Protein 2HAK (pdb70)

Organism: Homo sapiens (NCBI:txid9606)

Radius of gyration: 57.85 Å; Cα contacts (8 Å, |Δi|>4): 4092; chains: 8; bounding box: 165×159×95 Å

Foldseek 3Di:
DADAQWDWDAWDFADDFWTKTWIARNLQGDIWIKIKGFPVVDDVVVVVQVVVVVVLLLPLDAPAAKHWQFWDDDPTIIITTIHDAPAAFVLVVLLVPNADALVLLLVQLLSVLQSQLQSVVRDPAFAEQDRRQWGHHPVRHTYGYQGRGDCPSPSVDDLLWALCVVVVDGDDPLLRRLQSSLQSSQCNHGSDGQADDDDPVRRNVGLQVLDGDHDPPQDPLSVVLSCQRSDRPSVSHDGSQRSQQRPSSCDVPVPVRGGHDDDDDDDLCPPVQVVSVVVVPDDPVRSVCCVVVVNSHPNSSSSVSNVDD/DADADDQWRWDDWDADDDQWTKTWIARNLQGDIWIKIKGFPVPHDDVGVVQVVVVVVQLLVQDAPQAWHWQFWDDDPGMTITIIHDAVQAFDLVVCVVPNADALVLLLQALLQVLQRVLVRVVRDDQADADDRSQWGAHPVRHTHGYQGSHDSPYRVVLQVSLQSSCCRHHSDGQFDDVTCVLVVFDGDDPPVHDVQSVVLSVQRNDPPPHDDSQRSQPGDSNPPPRSHHDDDDDDDLPPVVLQVSVVVVVDDNVVSVVCVVVSVRHPSRSSSVSNVPD/DADADDQKGWDDFPWFDDFWTWTFIARNLARDTWIKIKGFDVVDDVVVVVQVVVQVVLLLPDDAPAAKHWQFWDDDPGMIITIIHDAPAFFLLVVLLVPNADALVVLLQQLLRVLQRVVQSVVRDDQFQAAARRQWTAHPVRHTYGYQRRRDCPRDTDHLLFALVVLVPDGDDDQLRNLQSSLQSSCCRHGSDGQADDPDPVRRNVRLQVLDGDDDVVDDPQNVVLSVLRSDNDSVSRDGSQRSQQRPSSQVVPVPVRRGHDDRPPDDQCPVVLLVVVVVVVDDNVVSSVCVVVVVRHPRSSSSVSNPDD/DDDDVQWAWDAFPFDDDFWTKTWIARNVARDIWIKIKGFQVVDDVVRVVLVVVLVVLLLPDDDPAAKHWQFWDDDPTMIITIIHDAVAAFPLVVLVVPNAADLVLLLQALLSVLQSQLQSVVRDDQFDEDDRRQWGHHPVRHTYGYQGNRDPPRDGDDLLFALVVLVVDGDDDQLGNLLSSLQSSCCNHRSHGQADDPDPVRSNVRNVVLDGDDPPVQDPQSVVLSVQRSDNDSVSHDGSQVSQQGPSNCPPPPVCGRGHDDHPDDDQPDPVLLVVVVVVPDDNVVLNCCVVVVVSHPSRSSSVSNVPD/DDDDVQWDFDAWDWADDFWTWTWIARNLAGDIWIKIKGWPVPDDVVRVVLVVVLVVLLLPQDDPQAKHWQFWDDDVGIIITIIHDAPQAFPLVVCVPPNADALVLLLQQLLSVLLSQVSSVVRDPQQAEAFRRQWTAHPVRHTHGYQRRGDCPSPIDDCPCVVQPTVLLFALVVVVPDGDDDQLRHLLSSLQSSCCNHGSDGFADDPDVVRSSVRLVVQDGDDPPPDDVQSVVLSCLRSDNDSVSHQGSQRSQQRPSSCVVVVVPGRHRDDDDDDDQCDPVLLVVVVVVPDDSVVSVVCPVVVVSHPNSSSSVSNVDD/DDDDDQKDWDDWDFDAPQWTWTFIARNVAGDIWIKIKGFDPDDDVVVVVLVVVLVVLLLVQDAPQAKHWQFWDDDPGMTITIIHDAVQFWLLVVCLVPNADALVLLLQQLLSVLQSVLVSVVRDFQFAEDFRNQWGHHPVRHTYGYQGSRDSNSDTDDCQCPVAPHHLLFALVVLVVDGDDDQLRNLSSSLQSSVCNHHVDGQFDDPHSVRRSVRRLVQDGDDPPPDDPLNVVLSVQRSDRPSVSHDGSQRSQQRDSSQVVPVPVGRHHDDHDDDDLDDCVLLVVVVVVPQDNVNLVVCVVVVVSHPRSSSSVSNVDD/DDDVQWDWDDWDFDAPFKTWTWTQRNLQRDTWIKIKGQQVVDDPVSVVQVVVQVVVLLPDDDPAAKRFLFWDDDPRIIITIIHDAPQFWLLVNLLPPHADDLVLLLQQLLSVLLRVVVDLVVDDQADEQDRRQWGAHPVRGTHGYCRRGDDRRDSVDLQAAVPSQSCLLNSLQSSQCNHGSDGQFDDDDCCRRVVRNQVLDGDDDVVQDVLSVVSNVLRSDNDDNDDSQVSQVGDSSQPPCPPPGRHHDDDDDDDQPPVVLVVSVVVVPDDPVVSSVCVVVVVSDPSSSSSVSNVPD/DDDDDQWDWDAWDFDADFWTKTWIARNLQRDIWIKIKGFCVPDDPVRVVLVVVQVVLLLPDDDVQAWHWQFWDDDDGMTITTIHDAPAFWPLVVLLPPNADDLVLLLQALLSVLLNLVLSVVRDQQQDDADRRQWTHHPVRGTYGYQRNRDSHSPSNQLRVLQVSLQVSVCRHGSDGPPCPDDDVCPVQNVVLSVQRNPPDSVSHDRSQVSQQGDSSCPPVVPDGGDHDDDDDDDLCPPVLVVSVVVVPDDVVVSVVCVVVSPSHPNSSSSVSNVDD

GO terms:
  GO:0010628 positive regulation of gene expression (P, IDA)
  GO:0010629 negative regulation of gene expression (P, IDA)
  GO:0010719 negative regulation of epithelial to mesenchymal transition (P, IDA)
  GO:0070300 phosphatidic acid binding (F, IDA)
  GO:0005546 phosphatidylinositol-4,5-bisphosphate binding (F, IDA)
  GO:0005737 cytoplasm (C, IDA)
  GO:0005886 plasma membrane (C, IDA)
  GO:0030425 dendrite (C, IDA)
  GO:0001786 phosphatidylserine binding (F, IDA)
  GO:0006468 protein phosphorylation (P, IMP)
  GO:0050321 tau-protein kinase activity (F, IMP)
  GO:0005515 protein binding (F, IPI)
  GO:0015630 microtubule cytoskeleton (C, TAS)
  GO:0000287 magnesium ion binding (F, IDA)
  GO:0004674 protein serine/threonine kinase activity (F, IDA)
  GO:0005524 ATP binding (F, IDA)
  GO:0035556 intracellular signal transduction (P, IDA)
  GO:0006468 protein phosphorylation (P, IDA)
  GO:0106310 protein serine kinase activity (F, EXP)

B-factor: mean 48.6, std 16.22, range [9.64, 102.77]

Secondary structure (DSSP, 8-state):
-EETTEEEEEEEEE-SSEEEEEEEETTT--EEEEEEEE-TT--HHHHHHHHHHHHHHHH---TTB--EEEEEE-SSEEEEEE---TT-BHHHHHHHH----HHHHHHHHHHHHHHHHHHHHHS---S---GGGEEE-TTS-EEE-STT--STT-----SSS-GGGGGTPPP-SHHHHHHHHHHHHHHHHHSS-SS--SSHHHHHHHHHH------TTS-HHHHHHHHHHS-SSGGGSPPHHHHHT-HHHHTT-SSS------PPPP----HHHHHHHHHHT--HHHHHHHHHTT--SHHHHHHHHTT--/---EETTEEEEEE----SS---EEEEETTT--EEEEEEEE-TT--TTHHHHHHHHHHHHHH---TTBPPEEEEEE-SSEEEEEE---TT-BSHHHHHHH-PPPHHHHHHHHHHHHHHHHHHHTSS---S---GGGEEE-TTS-EEE--TT--STT--THHHHHHHHHHHHHSS-SS----HHHHH---PPPTTS-HHHHHHHHHHH-S-----HHHHTT-STTT----------------HHHHHHHHHTT--HHHHHHHHHTT--SHHHHHHHHTT--/---EETTEEEEEEEEE-SSEEEEEEEETTT--EEEEEEEE-TT--HHHHHHHHHHHHHHTT---TTBPPEEEEEE-SSEEEEEE---TT-BHHHHHHHH-PPPHHHHHHHHHHHHHHHHHHHHHS---S---GGGEEE-TTS-EEE--TT--GGG----TTS-HHHHTTPPP-SHHHHHHHHHHHHHHHHHSS-SS--SSHHHHHHHHHH------TTS-HHHHHHHHHHS-SSGGGSPPHHHHTT-HHHHTT-TTS------PPPP----HHHHHHHHHTT--HHHHHHHHHTT--SHHHHHHHHHT--/--EETTEEEEEEEEE-SS-EEEEEEETTT--EEEEEEEESTT--HHHHHHHHHHHHHHTT---TTBPPEEEEEE-SSEEEEEE---TT-BHHHHHHHH-PPPHHHHHHHHHHHHHHHHHHHHHS---S---TTSEEE-TTS-EEE-STT--GGG----TT--HHHHTTPPP-SHHHHHHHHHHHHHHHHHSS-SS--SSHHHHHHHHHHT--PPPTTS-HHHHHHHTTTS-SSGGGSPPHHHHTT-HHHHTT-TTS------PPPP----HHHHHHHHHHT--HHHHHHHHHTT--SHHHHHHHHTT--/--EETTEEEEEEEEEETTEEEEEEEETTT--EEEEEEEE-TT--HHHHHHHHHHHHHHHH---TTBPPEEEEEEETTEEEEEE---TT-BHHHHHHHH----HHHHHHHHHHHHHHHHHHHHHS---S---GGGEEE-TTS-EEE--TT--GGG--S--TTHHHHSGGGS-HHHHTT----SHHHHHHHHHHHHHHHHHSS-SS--SSHHHHHHHHHH------TTS-HHHHHHHHTTS-SSGGGSPPHHHHTT-HHHHTT-TTS------PPPP----HHHHHHHHHHT--HHHHHHHHHTT--SHHHHHHHHTT--/--EETTEEEEEEEEE-SS-EEEEEEETTT--EEEEEEEE-TT--HHHHHHHHHHHHHHTT---TTB--EEEEEE-SSEEEEEE---TTEEHHHHHHHH-PPPHHHHHHHHHHHHHHHHHHHHHS---S---GGGEEE-TTS-EEE--TT--GGG----GGGGSSSS-TT--HHHHTTPPP-SHHHHHHHHHHHHHHHHHSS-SS--SSHHHHHHHHHH---PPPTTS-HHHHHHHTTTS-SSGGGSPPHHHHHT-HHHHTT-TTS------PPPP----HHHHHHHHHHT--HHHHHHHHHTT--SHHHHHHHHHT--/-EETTEEEEEEEEE-SSEEEEEEEETTT--EEEEEEE--TT--TTHHHHHHHHHHHHHH---TTB--EEEEEE-SS-EEEEEE--TTEEHHHHHHHH----HHHHHHHHHHHHHHHHHHHHTS---S---GGGEEE-TTS-EEE--TT--GGG----TT-----SSHHHHHHHHHHHHHHSS-SS-SSSTTHHHHHHHHT-----TTS-HHHHHHTTTTS-S-----HHHHHH-SGGGTT-SSS-----------TT-HHHHHHHHHTT--HHHHHHHHHTT--SHHHHHHHHTT--/--EETTEEEEEEEEE-SS-EEEEEEETTT--EEEEEEEE-TT--HHHHHHHHHHHHHHHH---TTBPPEEEEEE-SSEEEEEE---TT-BHHHHHHHH----HHHHHHHHHHHHHHHHHHHHHS---S---GGGEEE-TTS-EEE--TT--STT---HHHHHHHHHHHHHHHHSSS-S-----SS--HHHHHHHHHHT-SSGGGSPPHHHHHH-STTSTT--SS------PPPP-TT-HHHHHHHHHTT--HHHHHHHHHTT--SHHHHHHHHHT--

Structure (mmCIF, N/CA/C/O backbone):
data_2HAK
#
_entry.id   2HAK
#
_cell.length_a   110.682
_cell.length_b   116.470
_cell.length_c   285.748
_cell.angle_alpha   90.000
_cell.angle_beta   90.000
_cell.angle_gamma   90.000
#
_symmetry.space_group_name_H-M   'P 21 21 21'
#
loop_
_entity.id
_entity.type
_entity.pdbx_description
1 polymer 'Serine/threonine-protein kinase MARK1'
2 water water
#
loop_
_atom_site.group_PDB
_atom_site.id
_atom_site.type_symbol
_atom_site.label_atom_id
_atom_site.label_alt_id
_atom_site.label_comp_id
_atom_site.label_asym_id
_atom_site.label_entity_id
_atom_site.label_seq_id
_atom_site.pdbx_PDB_ins_code
_atom_site.Cartn_x
_atom_site.Cartn_y
_atom_site.Cartn_z
_atom_site.occupancy
_atom_site.B_iso_or_equiv
_atom_site.auth_seq_id
_atom_site.auth_comp_id
_atom_site.auth_asym_id
_atom_site.auth_atom_id
_atom_site.pdbx_PDB_model_num
ATOM 1 N N . PRO A 1 12 ? 19.963 68.826 -4.437 1.00 51.29 48 PRO A N 1
ATOM 2 C CA . PRO A 1 12 ? 19.432 69.038 -3.069 1.00 51.53 48 PRO A CA 1
ATOM 3 C C . PRO A 1 12 ? 19.432 70.552 -2.687 1.00 50.31 48 PRO A C 1
ATOM 4 O O . PRO A 1 12 ? 20.482 71.179 -2.668 1.00 49.15 48 PRO A O 1
ATOM 8 N N . HIS A 1 13 ? 18.254 71.116 -2.446 1.00 50.02 49 HIS A N 1
ATOM 9 C CA . HIS A 1 13 ? 18.118 72.582 -2.370 1.00 50.58 49 HIS A CA 1
ATOM 10 C C . HIS A 1 13 ? 17.556 72.900 -1.025 1.00 48.86 49 HIS A C 1
ATOM 11 O O . HIS A 1 13 ? 16.933 72.034 -0.476 1.00 49.67 49 HIS A O 1
ATOM 18 N N . ILE A 1 14 ? 17.803 74.099 -0.492 1.00 46.85 50 ILE A N 1
ATOM 19 C CA . ILE A 1 14 ? 16.990 74.698 0.556 1.00 43.98 50 ILE A CA 1
ATOM 20 C C . ILE A 1 14 ? 16.699 76.124 0.146 1.00 43.29 50 ILE A C 1
ATOM 21 O O . ILE A 1 14 ? 17.613 76.921 -0.079 1.00 43.84 50 ILE A O 1
ATOM 26 N N . GLY A 1 15 ? 15.437 76.473 -0.017 1.00 41.75 51 GLY A N 1
ATOM 27 C CA . GLY A 1 15 ? 15.130 77.865 -0.298 1.00 40.23 51 GLY A CA 1
ATOM 28 C C . GLY A 1 15 ? 15.776 78.106 -1.638 1.00 41.02 51 GLY A C 1
ATOM 29 O O . GLY A 1 15 ? 15.689 77.236 -2.489 1.00 41.24 51 GLY A O 1
ATOM 30 N N . ASN A 1 16 ? 16.439 79.250 -1.855 1.00 40.19 52 ASN A N 1
ATOM 31 C CA . ASN A 1 16 ? 17.029 79.546 -3.166 1.00 38.15 52 ASN A CA 1
ATOM 32 C C . ASN A 1 16 ? 18.457 79.038 -3.336 1.00 38.12 52 ASN A C 1
ATOM 33 O O . ASN A 1 16 ? 19.214 79.592 -4.141 1.00 38.57 52 ASN A O 1
ATOM 38 N N . TYR A 1 17 ? 18.822 77.967 -2.623 1.00 36.52 53 TYR A N 1
ATOM 39 C CA . TYR A 1 17 ? 20.235 77.573 -2.533 1.00 35.79 53 TYR A CA 1
ATOM 40 C C . TYR A 1 17 ? 20.445 76.144 -2.978 1.00 36.56 53 TYR A C 1
ATOM 41 O O . TYR A 1 17 ? 19.775 75.211 -2.491 1.00 36.11 53 TYR A O 1
ATOM 50 N N . ARG A 1 18 ? 21.360 75.950 -3.914 1.00 37.41 54 ARG A N 1
ATOM 51 C CA . ARG A 1 18 ? 21.740 74.601 -4.266 1.00 39.34 54 ARG A CA 1
ATOM 52 C C . ARG A 1 18 ? 22.902 74.214 -3.392 1.00 38.18 54 ARG A C 1
ATOM 53 O O . ARG A 1 18 ? 23.902 74.923 -3.306 1.00 39.26 54 ARG A O 1
ATOM 61 N N . LEU A 1 19 ? 22.800 73.093 -2.730 1.00 38.70 55 LEU A N 1
ATOM 62 C CA . LEU A 1 19 ? 23.796 72.770 -1.744 1.00 40.81 55 LEU A CA 1
ATOM 63 C C . LEU A 1 19 ? 24.853 72.046 -2.417 1.00 42.46 55 LEU A C 1
ATOM 64 O O . LEU A 1 19 ? 24.524 71.223 -3.220 1.00 45.64 55 LEU A O 1
ATOM 69 N N . GLN A 1 20 ? 26.119 72.332 -2.168 1.00 44.07 56 GLN A N 1
ATOM 70 C CA . GLN A 1 20 ? 27.205 71.576 -2.814 1.00 43.67 56 GLN A CA 1
ATOM 71 C C . GLN A 1 20 ? 27.967 70.868 -1.679 1.00 45.06 56 GLN A C 1
ATOM 72 O O . GLN A 1 20 ? 27.345 70.468 -0.690 1.00 46.14 56 GLN A O 1
ATOM 78 N N . LYS A 1 21 ? 29.284 70.729 -1.748 1.00 45.62 57 LYS A N 1
ATOM 79 C CA . LYS A 1 21 ? 29.978 69.941 -0.745 1.00 47.71 57 LYS A CA 1
ATOM 80 C C . LYS A 1 21 ? 29.718 70.324 0.751 1.00 47.00 57 LYS A C 1
ATOM 81 O O . LYS A 1 21 ? 29.348 71.456 1.076 1.00 46.46 57 LYS A O 1
ATOM 87 N N . THR A 1 22 ? 29.919 69.370 1.656 1.00 46.71 58 THR A N 1
ATOM 88 C CA . THR A 1 22 ? 29.974 69.707 3.075 1.00 46.95 58 THR A CA 1
ATOM 89 C C . THR A 1 22 ? 31.369 70.209 3.364 1.00 47.31 58 THR A C 1
ATOM 90 O O . THR A 1 22 ? 32.308 69.628 2.878 1.00 48.26 58 THR A O 1
ATOM 94 N N . ILE A 1 23 ? 31.532 71.296 4.115 1.00 47.20 59 ILE A N 1
ATOM 95 C CA . ILE A 1 23 ? 32.881 71.717 4.428 1.00 46.70 59 ILE A CA 1
ATOM 96 C C . ILE A 1 23 ? 33.257 71.611 5.896 1.00 47.56 59 ILE A C 1
ATOM 97 O O . ILE A 1 23 ? 34.337 72.020 6.250 1.00 48.71 59 ILE A O 1
ATOM 102 N N . GLY A 1 24 ? 32.372 71.038 6.729 1.00 47.54 60 GLY A N 1
ATOM 103 C CA . GLY A 1 24 ? 32.502 70.941 8.193 1.00 46.31 60 GLY A CA 1
ATOM 104 C C . GLY A 1 24 ? 31.218 70.378 8.786 1.00 47.24 60 GLY A C 1
ATOM 105 O O . GLY A 1 24 ? 30.111 70.784 8.402 1.00 48.24 60 GLY A O 1
ATOM 106 N N . LYS A 1 25 ? 31.372 69.372 9.644 1.00 47.64 61 LYS A N 1
ATOM 107 C CA . LYS A 1 25 ? 30.379 68.889 10.560 1.00 47.58 61 LYS A CA 1
ATOM 108 C C . LYS A 1 25 ? 30.902 69.249 11.931 1.00 47.73 61 LYS A C 1
ATOM 109 O O . LYS A 1 25 ? 32.106 69.273 12.171 1.00 47.33 61 LYS A O 1
ATOM 115 N N . GLY A 1 26 ? 29.980 69.515 12.841 1.00 48.14 62 GLY A N 1
ATOM 116 C CA . GLY A 1 26 ? 30.282 69.653 14.249 1.00 47.40 62 GLY A CA 1
ATOM 117 C C . GLY A 1 26 ? 29.135 68.959 14.988 1.00 48.22 62 GLY A C 1
ATOM 118 O O . GLY A 1 26 ? 28.246 68.328 14.412 1.00 46.73 62 GLY A O 1
ATOM 119 N N . ASN A 1 27 ? 29.113 69.091 16.286 1.00 48.76 63 ASN A N 1
ATOM 120 C CA . ASN A 1 27 ? 28.121 68.387 16.971 1.00 49.54 63 ASN A CA 1
ATOM 121 C C . ASN A 1 27 ? 26.729 68.718 16.527 1.00 50.36 63 ASN A C 1
ATOM 122 O O . ASN A 1 27 ? 25.926 67.787 16.259 1.00 51.11 63 ASN A O 1
ATOM 127 N N . PHE A 1 28 ? 26.404 70.006 16.466 1.00 50.26 64 PHE A N 1
ATOM 128 C CA . PHE A 1 28 ? 25.001 70.333 16.242 1.00 50.91 64 PHE A CA 1
ATOM 129 C C . PHE A 1 28 ? 24.772 71.135 15.001 1.00 49.75 64 PHE A C 1
ATOM 130 O O . PHE A 1 28 ? 23.637 71.525 14.683 1.00 51.55 64 PHE A O 1
ATOM 138 N N . ALA A 1 29 ? 25.843 71.348 14.279 1.00 48.46 65 ALA A N 1
ATOM 139 C CA . ALA A 1 29 ? 25.845 72.223 13.123 1.00 46.60 65 ALA A CA 1
ATOM 140 C C . ALA A 1 29 ? 26.576 71.569 11.954 1.00 45.29 65 ALA A C 1
ATOM 141 O O . ALA A 1 29 ? 27.549 70.798 12.137 1.00 45.78 65 ALA A O 1
ATOM 143 N N . LYS A 1 30 ? 26.135 71.895 10.755 1.00 42.82 66 LYS A N 1
ATOM 144 C CA . LYS A 1 30 ? 26.781 71.410 9.578 1.00 40.87 66 LYS A CA 1
ATOM 145 C C . LYS A 1 30 ? 26.866 72.564 8.597 1.00 41.21 66 LYS A C 1
ATOM 146 O O . LYS A 1 30 ? 25.858 73.242 8.296 1.00 40.96 66 LYS A O 1
ATOM 152 N N . VAL A 1 31 ? 28.063 72.785 8.074 1.00 40.56 67 VAL A N 1
ATOM 153 C CA . VAL A 1 31 ? 28.240 73.889 7.159 1.00 39.77 67 VAL A CA 1
ATOM 154 C C . VAL A 1 31 ? 28.375 73.324 5.808 1.00 38.60 67 VAL A C 1
ATOM 155 O O . VAL A 1 31 ? 29.267 72.511 5.549 1.00 39.42 67 VAL A O 1
ATOM 159 N N . LYS A 1 32 ? 27.476 73.724 4.940 1.00 37.49 68 LYS A N 1
ATOM 160 C CA . LYS A 1 32 ? 27.546 73.244 3.546 1.00 38.09 68 LYS A CA 1
ATOM 161 C C . LYS A 1 32 ? 27.962 74.403 2.667 1.00 36.83 68 LYS A C 1
ATOM 162 O O . LYS A 1 32 ? 27.523 75.531 2.886 1.00 38.46 68 LYS A O 1
ATOM 168 N N . LEU A 1 33 ? 28.822 74.181 1.715 1.00 34.15 69 LEU A N 1
ATOM 169 C CA . LEU A 1 33 ? 29.017 75.241 0.736 1.00 34.19 69 LEU A CA 1
ATOM 170 C C . LEU A 1 33 ? 27.800 75.285 -0.227 1.00 33.97 69 LEU A C 1
ATOM 171 O O . LEU A 1 33 ? 27.138 74.252 -0.461 1.00 34.44 69 LEU A O 1
ATOM 176 N N . ALA A 1 34 ? 27.434 76.438 -0.787 1.00 33.11 70 ALA A N 1
ATOM 177 C CA . ALA A 1 34 ? 26.212 76.421 -1.652 1.00 31.86 70 ALA A CA 1
ATOM 178 C C . ALA A 1 34 ? 26.181 77.504 -2.654 1.00 31.75 70 ALA A C 1
ATOM 179 O O . ALA A 1 34 ? 26.893 78.540 -2.535 1.00 32.76 70 ALA A O 1
ATOM 181 N N . ARG A 1 35 ? 25.309 77.348 -3.634 1.00 31.18 71 ARG A N 1
ATOM 182 C CA . ARG A 1 35 ? 25.201 78.416 -4.596 1.00 30.98 71 ARG A CA 1
ATOM 183 C C . ARG A 1 35 ? 23.822 78.994 -4.670 1.00 29.83 71 ARG A C 1
ATOM 184 O O . ARG A 1 35 ? 22.825 78.260 -4.765 1.00 30.61 71 ARG A O 1
ATOM 192 N N . HIS A 1 36 ? 23.735 80.318 -4.678 1.00 28.98 72 HIS A N 1
ATOM 193 C CA . HIS A 1 36 ? 22.411 80.999 -4.712 1.00 28.80 72 HIS A CA 1
ATOM 194 C C . HIS A 1 36 ? 21.867 81.008 -6.124 1.00 28.97 72 HIS A C 1
ATOM 195 O O . HIS A 1 36 ? 22.528 81.532 -6.990 1.00 29.87 72 HIS A O 1
ATOM 202 N N . VAL A 1 37 ? 20.732 80.362 -6.378 1.00 29.04 73 VAL A N 1
ATOM 203 C CA . VAL A 1 37 ? 20.310 80.094 -7.754 1.00 29.21 73 VAL A CA 1
ATOM 204 C C . VAL A 1 37 ? 19.771 81.327 -8.403 1.00 30.12 73 VAL A C 1
ATOM 205 O O . VAL A 1 37 ? 19.893 81.447 -9.603 1.00 32.71 73 VAL A O 1
ATOM 209 N N . LEU A 1 38 ? 19.310 82.319 -7.658 1.00 29.79 74 LEU A N 1
ATOM 210 C CA . LEU A 1 38 ? 18.919 83.555 -8.320 1.00 29.34 74 LEU A CA 1
ATOM 211 C C . LEU A 1 38 ? 20.077 84.395 -8.904 1.00 29.87 74 LEU A C 1
ATOM 212 O O . LEU A 1 38 ? 19.871 85.097 -9.912 1.00 31.37 74 LEU A O 1
ATOM 217 N N . THR A 1 39 ? 21.250 84.408 -8.246 1.00 27.57 75 THR A N 1
ATOM 218 C CA . THR A 1 39 ? 22.272 85.425 -8.529 1.00 25.89 75 THR A CA 1
ATOM 219 C C . THR A 1 39 ? 23.580 84.670 -8.734 1.00 25.60 75 THR A C 1
ATOM 220 O O . THR A 1 39 ? 24.601 85.191 -9.157 1.00 23.80 75 THR A O 1
ATOM 224 N N . GLY A 1 40 ? 23.587 83.427 -8.338 1.00 24.68 76 GLY A N 1
ATOM 225 C CA . GLY A 1 40 ? 24.751 82.666 -8.700 1.00 25.41 76 GLY A CA 1
ATOM 226 C C . GLY A 1 40 ? 25.880 82.888 -7.732 1.00 25.75 76 GLY A C 1
ATOM 227 O O . GLY A 1 40 ? 26.964 82.362 -7.965 1.00 24.71 76 GLY A O 1
ATOM 228 N N . ARG A 1 41 ? 25.659 83.658 -6.656 1.00 25.84 77 ARG A N 1
ATOM 229 C CA . ARG A 1 41 ? 26.732 83.798 -5.646 1.00 26.56 77 ARG A CA 1
ATOM 230 C C . ARG A 1 41 ? 26.999 82.506 -4.889 1.00 26.57 77 ARG A C 1
ATOM 231 O O . ARG A 1 41 ? 26.090 81.715 -4.686 1.00 25.13 77 ARG A O 1
ATOM 239 N N . GLU A 1 42 ? 28.270 82.266 -4.588 1.00 28.04 78 GLU A N 1
ATOM 240 C CA . GLU A 1 42 ? 28.663 81.217 -3.638 1.00 30.92 78 GLU A CA 1
ATOM 241 C C . GLU A 1 42 ? 28.499 81.678 -2.225 1.00 29.68 78 GLU A C 1
ATOM 242 O O . GLU A 1 42 ? 28.938 82.764 -1.880 1.00 29.44 78 GLU A O 1
ATOM 248 N N . VAL A 1 43 ? 27.906 80.841 -1.410 1.00 29.21 79 VAL A N 1
ATOM 249 C CA . VAL A 1 43 ? 27.717 81.196 -0.008 1.00 29.71 79 VAL A CA 1
ATOM 250 C C . VAL A 1 43 ? 28.009 79.993 0.859 1.00 30.61 79 VAL A C 1
ATOM 251 O O . VAL A 1 43 ? 28.198 78.903 0.330 1.00 32.08 79 VAL A O 1
ATOM 255 N N . ALA A 1 44 ? 28.003 80.152 2.179 1.00 31.26 80 ALA A N 1
ATOM 256 C CA . ALA A 1 44 ? 28.198 79.029 3.128 1.00 31.36 80 ALA A CA 1
ATOM 257 C C . ALA A 1 44 ? 26.874 78.884 3.859 1.00 32.89 80 ALA A C 1
ATOM 258 O O . ALA A 1 44 ? 26.302 79.881 4.207 1.00 35.07 80 ALA A O 1
ATOM 260 N N . VAL A 1 45 ? 26.311 77.694 3.999 1.00 33.69 81 VAL A N 1
ATOM 261 C CA . VAL A 1 45 ? 25.009 77.518 4.711 1.00 33.57 81 VAL A CA 1
ATOM 262 C C . VAL A 1 45 ? 25.296 76.605 5.925 1.00 34.85 81 VAL A C 1
ATOM 263 O O . VAL A 1 45 ? 25.764 75.487 5.725 1.00 32.91 81 VAL A O 1
ATOM 267 N N . LYS A 1 46 ? 25.072 77.150 7.148 1.00 37.02 82 LYS A N 1
ATOM 268 C CA . LYS A 1 46 ? 25.163 76.499 8.435 1.00 37.84 82 LYS A CA 1
ATOM 269 C C . LYS A 1 46 ? 23.780 75.947 8.683 1.00 39.69 82 LYS A C 1
ATOM 270 O O . LYS A 1 46 ? 22.822 76.707 8.832 1.00 40.40 82 LYS A O 1
ATOM 276 N N . ILE A 1 47 ? 23.679 74.615 8.628 1.00 41.10 83 ILE A N 1
ATOM 277 C CA . ILE A 1 47 ? 22.466 73.879 8.912 1.00 41.22 83 ILE A CA 1
ATOM 278 C C . ILE A 1 47 ? 22.547 73.461 10.385 1.00 42.24 83 ILE A C 1
ATOM 279 O O . ILE A 1 47 ? 23.590 73.002 10.869 1.00 41.80 83 ILE A O 1
ATOM 284 N N . ILE A 1 48 ? 21.478 73.713 11.131 1.00 43.61 84 ILE A N 1
ATOM 285 C CA . ILE A 1 48 ? 21.464 73.454 12.587 1.00 44.00 84 ILE A CA 1
ATOM 286 C C . ILE A 1 48 ? 20.157 72.760 12.903 1.00 46.12 84 ILE A C 1
ATOM 287 O O . ILE A 1 48 ? 19.076 73.297 12.619 1.00 45.72 84 ILE A O 1
ATOM 292 N N . ASP A 1 49 ? 20.276 71.551 13.477 1.00 48.91 85 ASP A N 1
ATOM 293 C CA . ASP A 1 49 ? 19.141 70.836 14.042 1.00 50.55 85 ASP A CA 1
ATOM 294 C C . ASP A 1 49 ? 18.662 71.574 15.291 1.00 50.57 85 ASP A C 1
ATOM 295 O O . ASP A 1 49 ? 19.460 71.846 16.235 1.00 50.00 85 ASP A O 1
ATOM 300 N N . LYS A 1 50 ? 17.390 71.941 15.319 1.00 49.44 86 LYS A N 1
ATOM 301 C CA . LYS A 1 50 ? 16.987 72.568 16.552 1.00 49.47 86 LYS A CA 1
ATOM 302 C C . LYS A 1 50 ? 16.111 71.629 17.383 1.00 49.07 86 LYS A C 1
ATOM 303 O O . LYS A 1 50 ? 15.911 71.883 18.548 1.00 48.32 86 LYS A O 1
ATOM 309 N N . THR A 1 51 ? 15.726 70.475 16.798 1.00 50.04 87 THR A N 1
ATOM 310 C CA . THR A 1 51 ? 14.911 69.438 17.489 1.00 49.55 87 THR A CA 1
ATOM 311 C C . THR A 1 51 ? 15.592 68.960 18.761 1.00 50.24 87 THR A C 1
ATOM 312 O O . THR A 1 51 ? 14.943 68.528 19.655 1.00 49.57 87 THR A O 1
ATOM 316 N N . GLN A 1 52 ? 16.909 69.028 18.857 1.00 51.65 88 GLN A N 1
ATOM 317 C CA . GLN A 1 52 ? 17.547 68.326 19.981 1.00 52.90 88 GLN A CA 1
ATOM 318 C C . GLN A 1 52 ? 18.115 69.265 21.063 1.00 52.42 88 GLN A C 1
ATOM 319 O O . GLN A 1 52 ? 18.993 68.878 21.877 1.00 51.94 88 GLN A O 1
ATOM 325 N N . LEU A 1 53 ? 17.588 70.496 21.090 1.00 51.14 89 LEU A N 1
ATOM 326 C CA . LEU A 1 53 ? 18.262 71.547 21.828 1.00 49.26 89 LEU A CA 1
ATOM 327 C C . LEU A 1 53 ? 17.544 71.891 23.100 1.00 49.16 89 LEU A C 1
ATOM 328 O O . LEU A 1 53 ? 16.379 72.202 23.108 1.00 49.24 89 LEU A O 1
ATOM 333 N N . ASN A 1 54 ? 18.257 71.821 24.200 1.00 50.84 90 ASN A N 1
ATOM 334 C CA . ASN A 1 54 ? 17.674 72.193 25.464 1.00 52.39 90 ASN A CA 1
ATOM 335 C C . ASN A 1 54 ? 17.427 73.694 25.449 1.00 53.48 90 ASN A C 1
ATOM 336 O O . ASN A 1 54 ? 18.015 74.369 24.603 1.00 54.37 90 ASN A O 1
ATOM 341 N N . PRO A 1 55 ? 16.553 74.235 26.353 1.00 53.83 91 PRO A N 1
ATOM 342 C CA . PRO A 1 55 ? 16.224 75.634 26.186 1.00 53.49 91 PRO A CA 1
ATOM 343 C C . PRO A 1 55 ? 17.390 76.525 26.212 1.00 53.36 91 PRO A C 1
ATOM 344 O O . PRO A 1 55 ? 17.308 77.613 25.590 1.00 54.52 91 PRO A O 1
ATOM 348 N N . THR A 1 56 ? 18.468 76.117 26.881 1.00 52.82 92 THR A N 1
ATOM 349 C CA . THR A 1 56 ? 19.582 77.067 26.995 1.00 53.92 92 THR A CA 1
ATOM 350 C C . THR A 1 56 ? 20.446 77.117 25.702 1.00 53.53 92 THR A C 1
ATOM 351 O O . THR A 1 56 ? 21.073 78.148 25.405 1.00 53.78 92 THR A O 1
ATOM 355 N N . SER A 1 57 ? 20.450 76.022 24.945 1.00 52.16 93 SER A N 1
ATOM 356 C CA . SER A 1 57 ? 21.174 75.961 23.725 1.00 50.78 93 SER A CA 1
ATOM 357 C C . SER A 1 57 ? 20.371 76.780 22.734 1.00 51.99 93 SER A C 1
ATOM 358 O O . SER A 1 57 ? 20.920 77.583 21.955 1.00 51.78 93 SER A O 1
ATOM 361 N N . LEU A 1 58 ? 19.059 76.628 22.790 1.00 52.46 94 LEU A N 1
ATOM 362 C CA . LEU A 1 58 ? 18.213 77.433 21.933 1.00 52.66 94 LEU A CA 1
ATOM 363 C C . LEU A 1 58 ? 18.379 78.915 22.252 1.00 54.04 94 LEU A C 1
ATOM 364 O O . LEU A 1 58 ? 18.520 79.692 21.317 1.00 55.19 94 LEU A O 1
ATOM 369 N N . GLN A 1 59 ? 18.399 79.330 23.537 1.00 54.88 95 GLN A N 1
ATOM 370 C CA . GLN A 1 59 ? 18.504 80.772 23.848 1.00 54.60 95 GLN A CA 1
ATOM 371 C C . GLN A 1 59 ? 19.765 81.217 23.182 1.00 53.52 95 GLN A C 1
ATOM 372 O O . GLN A 1 59 ? 19.830 82.319 22.606 1.00 53.94 95 GLN A O 1
ATOM 378 N N . LYS A 1 60 ? 20.771 80.354 23.268 1.00 51.34 96 LYS A N 1
ATOM 379 C CA . LYS A 1 60 ? 22.108 80.729 22.882 1.00 50.53 96 LYS A CA 1
ATOM 380 C C . LYS A 1 60 ? 22.220 80.814 21.362 1.00 50.00 96 LYS A C 1
ATOM 381 O O . LYS A 1 60 ? 22.812 81.765 20.807 1.00 49.71 96 LYS A O 1
ATOM 387 N N . LEU A 1 61 ? 21.626 79.832 20.699 1.00 48.78 97 LEU A N 1
ATOM 388 C CA . LEU A 1 61 ? 21.541 79.843 19.260 1.00 47.86 97 LEU A CA 1
ATOM 389 C C . LEU A 1 61 ? 20.985 81.171 18.810 1.00 48.24 97 LEU A C 1
ATOM 390 O O . LEU A 1 61 ? 21.509 81.787 17.862 1.00 49.49 97 LEU A O 1
ATOM 395 N N . PHE A 1 62 ? 19.956 81.653 19.496 1.00 47.07 98 PHE A N 1
ATOM 396 C CA . PHE A 1 62 ? 19.262 82.797 18.954 1.00 46.26 98 PHE A CA 1
ATOM 397 C C . PHE A 1 62 ? 19.999 84.080 19.222 1.00 45.38 98 PHE A C 1
ATOM 398 O O . PHE A 1 62 ? 19.769 85.044 18.560 1.00 45.79 98 PHE A O 1
ATOM 406 N N . ARG A 1 63 ? 20.908 84.077 20.171 1.00 45.25 99 ARG A N 1
ATOM 407 C CA . ARG A 1 63 ? 21.713 85.222 20.505 1.00 46.94 99 ARG A CA 1
ATOM 408 C C . ARG A 1 63 ? 22.788 85.380 19.450 1.00 44.96 99 ARG A C 1
ATOM 409 O O . ARG A 1 63 ? 23.018 86.478 18.953 1.00 43.71 99 ARG A O 1
ATOM 417 N N . GLU A 1 64 ? 23.504 84.293 19.148 1.00 43.36 100 GLU A N 1
ATOM 418 C CA . GLU A 1 64 ? 24.414 84.372 18.039 1.00 43.08 100 GLU A CA 1
ATOM 419 C C . GLU A 1 64 ? 23.677 84.953 16.845 1.00 41.22 100 GLU A C 1
ATOM 420 O O . GLU A 1 64 ? 24.113 85.969 16.314 1.00 41.34 100 GLU A O 1
ATOM 426 N N . VAL A 1 65 ? 22.535 84.377 16.472 1.00 39.51 101 VAL A N 1
ATOM 427 C CA . VAL A 1 65 ? 21.811 84.879 15.302 1.00 38.43 101 VAL A CA 1
ATOM 428 C C . VAL A 1 65 ? 21.591 86.369 15.371 1.00 40.34 101 VAL A C 1
ATOM 429 O O . VAL A 1 65 ? 21.858 87.063 14.352 1.00 41.52 101 VAL A O 1
ATOM 433 N N . ARG A 1 66 ? 21.207 86.904 16.534 1.00 40.69 102 ARG A N 1
ATOM 434 C CA . ARG A 1 66 ? 21.024 88.356 16.637 1.00 44.01 102 ARG A CA 1
ATOM 435 C C . ARG A 1 66 ? 22.318 89.080 16.367 1.00 42.69 102 ARG A C 1
ATOM 436 O O . ARG A 1 66 ? 22.345 90.140 15.739 1.00 44.26 102 ARG A O 1
ATOM 444 N N . ILE A 1 67 ? 23.411 88.531 16.833 1.00 41.87 103 ILE A N 1
ATOM 445 C CA . ILE A 1 67 ? 24.631 89.250 16.666 1.00 42.04 103 ILE A CA 1
ATOM 446 C C . ILE A 1 67 ? 25.057 89.227 15.222 1.00 41.49 103 ILE A C 1
ATOM 447 O O . ILE A 1 67 ? 25.368 90.294 14.670 1.00 40.97 103 ILE A O 1
ATOM 452 N N . MET A 1 68 ? 24.969 88.045 14.594 1.00 40.23 104 MET A N 1
ATOM 453 C CA . MET A 1 68 ? 25.259 87.930 13.146 1.00 39.97 104 MET A CA 1
ATOM 454 C C . MET A 1 68 ? 24.432 88.904 12.356 1.00 38.49 104 MET A C 1
ATOM 455 O O . MET A 1 68 ? 24.974 89.668 11.648 1.00 38.41 104 MET A O 1
ATOM 460 N N . LYS A 1 69 ? 23.132 88.925 12.542 1.00 37.87 105 LYS A N 1
ATOM 461 C CA . LYS A 1 69 ? 22.320 90.039 12.039 1.00 37.70 105 LYS A CA 1
ATOM 462 C C . LYS A 1 69 ? 22.874 91.502 12.092 1.00 38.85 105 LYS A C 1
ATOM 463 O O . LYS A 1 69 ? 22.537 92.239 11.200 1.00 40.90 105 LYS A O 1
ATOM 469 N N . ILE A 1 70 ? 23.712 91.953 13.039 1.00 38.95 106 ILE A N 1
ATOM 470 C CA . ILE A 1 70 ? 24.098 93.389 13.078 1.00 38.68 106 ILE A CA 1
ATOM 471 C C . ILE A 1 70 ? 25.548 93.682 12.725 1.00 38.64 106 ILE A C 1
ATOM 472 O O . ILE A 1 70 ? 25.999 94.862 12.687 1.00 39.71 106 ILE A O 1
ATOM 477 N N . LEU A 1 71 ? 26.301 92.622 12.503 1.00 36.42 107 LEU A N 1
ATOM 478 C CA . LEU A 1 71 ? 27.677 92.764 12.194 1.00 34.68 107 LEU A CA 1
ATOM 479 C C . LEU A 1 71 ? 27.676 93.141 10.726 1.00 33.90 107 LEU A C 1
ATOM 480 O O . LEU A 1 71 ? 27.460 92.308 9.858 1.00 33.18 107 LEU A O 1
ATOM 485 N N . ASN A 1 72 ? 27.886 94.413 10.438 1.00 34.56 108 ASN A N 1
ATOM 486 C CA . ASN A 1 72 ? 28.042 94.790 9.046 1.00 34.36 108 ASN A CA 1
ATOM 487 C C . ASN A 1 72 ? 29.393 95.389 8.706 1.00 32.83 108 ASN A C 1
ATOM 488 O O . ASN A 1 72 ? 29.550 96.595 8.709 1.00 35.85 108 ASN A O 1
ATOM 493 N N . HIS A 1 73 ? 30.373 94.576 8.371 1.00 30.75 109 HIS A N 1
ATOM 494 C CA . HIS A 1 73 ? 31.747 95.096 8.272 1.00 29.02 109 HIS A CA 1
ATOM 495 C C . HIS A 1 73 ? 32.489 94.452 7.091 1.00 27.78 109 HIS A C 1
ATOM 496 O O . HIS A 1 73 ? 32.388 93.257 6.842 1.00 26.66 109 HIS A O 1
ATOM 503 N N . PRO A 1 74 ? 33.245 95.236 6.349 1.00 28.36 110 PRO A N 1
ATOM 504 C CA . PRO A 1 74 ? 33.876 94.552 5.182 1.00 28.30 110 PRO A CA 1
ATOM 505 C C . PRO A 1 74 ? 34.832 93.396 5.557 1.00 28.80 110 PRO A C 1
ATOM 506 O O . PRO A 1 74 ? 35.251 92.637 4.677 1.00 28.91 110 PRO A O 1
ATOM 510 N N . ASN A 1 75 ? 35.103 93.219 6.854 1.00 28.26 111 ASN A N 1
ATOM 511 C CA . ASN A 1 75 ? 36.027 92.179 7.343 1.00 28.08 111 ASN A CA 1
ATOM 512 C C . ASN A 1 75 ? 35.448 91.289 8.425 1.00 28.29 111 ASN A C 1
ATOM 513 O O . ASN A 1 75 ? 36.178 90.642 9.234 1.00 27.85 111 ASN A O 1
ATOM 518 N N . ILE A 1 76 ? 34.128 91.221 8.433 1.00 27.18 112 ILE A N 1
ATOM 519 C CA . ILE A 1 76 ? 33.485 90.227 9.283 1.00 28.41 112 ILE A CA 1
ATOM 520 C C . ILE A 1 76 ? 32.509 89.502 8.391 1.00 28.84 112 ILE A C 1
ATOM 521 O O . ILE A 1 76 ? 31.937 90.135 7.507 1.00 30.73 112 ILE A O 1
ATOM 526 N N . VAL A 1 77 ? 32.323 88.200 8.570 1.00 28.89 113 VAL A N 1
ATOM 527 C CA . VAL A 1 77 ? 31.515 87.487 7.620 1.00 28.81 113 VAL A CA 1
ATOM 528 C C . VAL A 1 77 ? 30.098 87.980 7.703 1.00 30.49 113 VAL A C 1
ATOM 529 O O . VAL A 1 77 ? 29.543 88.119 8.779 1.00 30.85 113 VAL A O 1
ATOM 533 N N . LYS A 1 78 ? 29.542 88.321 6.555 1.00 31.03 114 LYS A N 1
ATOM 534 C CA . LYS A 1 78 ? 28.188 88.845 6.514 1.00 30.71 114 LYS A CA 1
ATOM 535 C C . LYS A 1 78 ? 27.159 87.703 6.657 1.00 30.49 114 LYS A C 1
ATOM 536 O O . LYS A 1 78 ? 27.438 86.558 6.341 1.00 30.41 114 LYS A O 1
ATOM 542 N N . LEU A 1 79 ? 25.967 88.013 7.160 1.00 29.64 115 LEU A N 1
ATOM 543 C CA . LEU A 1 79 ? 24.903 87.044 7.182 1.00 27.25 115 LEU A CA 1
ATOM 544 C C . LEU A 1 79 ? 23.985 87.548 6.058 1.00 28.44 115 LEU A C 1
ATOM 545 O O . LEU A 1 79 ? 23.770 88.773 5.967 1.00 28.23 115 LEU A O 1
ATOM 550 N N . PHE A 1 80 ? 23.405 86.630 5.276 1.00 26.86 116 PHE A N 1
ATOM 551 C CA . PHE A 1 80 ? 22.684 86.976 4.090 1.00 25.93 116 PHE A CA 1
ATOM 552 C C . PHE A 1 80 ? 21.193 86.628 4.163 1.00 27.70 116 PHE A C 1
ATOM 553 O O . PHE A 1 80 ? 20.323 87.376 3.621 1.00 29.37 116 PHE A O 1
ATOM 561 N N . GLU A 1 81 ? 20.861 85.503 4.800 1.00 26.70 117 GLU A N 1
ATOM 562 C CA . GLU A 1 81 ? 19.507 85.056 4.817 1.00 26.03 117 GLU A CA 1
ATOM 563 C C . GLU A 1 81 ? 19.330 84.057 5.992 1.00 27.55 117 GLU A C 1
ATOM 564 O O . GLU A 1 81 ? 20.276 83.390 6.414 1.00 27.27 117 GLU A O 1
ATOM 570 N N . VAL A 1 82 ? 18.138 84.013 6.567 1.00 26.92 118 VAL A N 1
ATOM 571 C CA . VAL A 1 82 ? 17.868 83.008 7.564 1.00 27.57 118 VAL A CA 1
ATOM 572 C C . VAL A 1 82 ? 16.649 82.333 6.987 1.00 29.66 118 VAL A C 1
ATOM 573 O O . VAL A 1 82 ? 15.699 83.028 6.607 1.00 31.50 118 VAL A O 1
ATOM 577 N N . ILE A 1 83 ? 16.701 81.031 6.830 1.00 30.23 119 ILE A N 1
ATOM 578 C CA . ILE A 1 83 ? 15.610 80.226 6.376 1.00 32.28 119 ILE A CA 1
ATOM 579 C C . ILE A 1 83 ? 15.414 79.268 7.602 1.00 35.63 119 ILE A C 1
ATOM 580 O O . ILE A 1 83 ? 16.399 78.755 8.195 1.00 34.92 119 ILE A O 1
ATOM 585 N N . GLU A 1 84 ? 14.165 79.093 8.031 1.00 38.38 120 GLU A N 1
ATOM 586 C CA . GLU A 1 84 ? 13.899 78.475 9.334 1.00 40.53 120 GLU A CA 1
ATOM 587 C C . GLU A 1 84 ? 12.578 77.736 9.376 1.00 42.10 120 GLU A C 1
ATOM 588 O O . GLU A 1 84 ? 11.550 78.307 9.034 1.00 42.47 120 GLU A O 1
ATOM 594 N N . THR A 1 85 ? 12.621 76.474 9.786 1.00 42.97 121 THR A N 1
ATOM 595 C CA . THR A 1 85 ? 11.420 75.687 9.970 1.00 43.23 121 THR A CA 1
ATOM 596 C C . THR A 1 85 ? 11.348 75.342 11.467 1.00 45.07 121 THR A C 1
ATOM 597 O O . THR A 1 85 ? 12.161 75.850 12.256 1.00 45.37 121 THR A O 1
ATOM 601 N N . GLU A 1 86 ? 10.381 74.500 11.861 1.00 46.45 122 GLU A N 1
ATOM 602 C CA . GLU A 1 86 ? 10.193 74.217 13.280 1.00 47.18 122 GLU A CA 1
ATOM 603 C C . GLU A 1 86 ? 11.380 73.480 13.781 1.00 47.14 122 GLU A C 1
ATOM 604 O O . GLU A 1 86 ? 11.871 73.751 14.889 1.00 47.80 122 GLU A O 1
ATOM 610 N N . LYS A 1 87 ? 11.881 72.624 12.893 1.00 46.67 123 LYS A N 1
ATOM 611 C CA . LYS A 1 87 ? 12.925 71.659 13.136 1.00 46.73 123 LYS A CA 1
ATOM 612 C C . LYS A 1 87 ? 14.380 72.190 12.996 1.00 45.64 123 LYS A C 1
ATOM 613 O O . LYS A 1 87 ? 15.300 71.702 13.685 1.00 45.50 123 LYS A O 1
ATOM 619 N N . THR A 1 88 ? 14.590 73.153 12.080 1.00 43.62 124 THR A N 1
ATOM 620 C CA . THR A 1 88 ? 15.922 73.426 11.474 1.00 40.65 124 THR A CA 1
ATOM 621 C C . THR A 1 88 ? 16.207 74.907 11.219 1.00 38.37 124 THR A C 1
ATOM 622 O O . THR A 1 88 ? 15.376 75.699 10.753 1.00 37.66 124 THR A O 1
ATOM 626 N N . LEU A 1 89 ? 17.405 75.302 11.519 1.00 36.55 125 LEU A N 1
ATOM 627 C CA . LEU A 1 89 ? 17.775 76.673 11.198 1.00 35.06 125 LEU A CA 1
ATOM 628 C C . LEU A 1 89 ? 18.879 76.601 10.144 1.00 34.65 125 LEU A C 1
ATOM 629 O O . LEU A 1 89 ? 19.937 75.909 10.341 1.00 35.44 125 LEU A O 1
ATOM 634 N N . TYR A 1 90 ? 18.638 77.290 9.038 1.00 33.52 126 TYR A N 1
ATOM 635 C CA . TYR A 1 90 ? 19.686 77.558 8.011 1.00 33.49 126 TYR A CA 1
ATOM 636 C C . TYR A 1 90 ? 20.102 79.012 8.115 1.00 32.34 126 TYR A C 1
ATOM 637 O O . TYR A 1 90 ? 19.204 79.886 8.054 1.00 33.33 126 TYR A O 1
ATOM 646 N N . LEU A 1 91 ? 21.414 79.269 8.299 1.00 30.21 127 LEU A N 1
ATOM 647 C CA . LEU A 1 91 ? 21.989 80.621 8.259 1.00 27.35 127 LEU A CA 1
ATOM 648 C C . LEU A 1 91 ? 22.874 80.712 7.052 1.00 27.51 127 LEU A C 1
ATOM 649 O O . LEU A 1 91 ? 23.930 80.032 7.004 1.00 27.75 127 LEU A O 1
ATOM 654 N N . VAL A 1 92 ? 22.477 81.531 6.078 1.00 26.64 128 VAL A N 1
ATOM 655 C CA . VAL A 1 92 ? 23.175 81.647 4.819 1.00 27.76 128 VAL A CA 1
ATOM 656 C C . VAL A 1 92 ? 24.166 82.763 4.961 1.00 30.67 128 VAL A C 1
ATOM 657 O O . VAL A 1 92 ? 23.777 83.916 5.190 1.00 34.41 128 VAL A O 1
ATOM 661 N N . MET A 1 93 ? 25.448 82.497 4.803 1.00 31.32 129 MET A N 1
ATOM 662 C CA . MET A 1 93 ? 26.452 83.495 5.252 1.00 32.88 129 MET A CA 1
ATOM 663 C C . MET A 1 93 ? 27.536 83.516 4.281 1.00 31.46 129 MET A C 1
ATOM 664 O O . MET A 1 93 ? 27.538 82.738 3.333 1.00 33.22 129 MET A O 1
ATOM 669 N N . GLU A 1 94 ? 28.407 84.481 4.446 1.00 31.74 130 GLU A N 1
ATOM 670 C CA . GLU A 1 94 ? 29.505 84.755 3.508 1.00 31.89 130 GLU A CA 1
ATOM 671 C C . GLU A 1 94 ? 30.517 83.641 3.635 1.00 32.78 130 GLU A C 1
ATOM 672 O O . GLU A 1 94 ? 30.764 83.120 4.715 1.00 33.26 130 GLU A O 1
ATOM 678 N N . TYR A 1 95 ? 31.151 83.320 2.533 1.00 34.11 131 TYR A N 1
ATOM 679 C CA . TYR A 1 95 ? 32.014 82.169 2.449 1.00 35.20 131 TYR A CA 1
ATOM 680 C C . TYR A 1 95 ? 33.439 82.706 2.367 1.00 35.86 131 TYR A C 1
ATOM 681 O O . TYR A 1 95 ? 33.749 83.513 1.513 1.00 35.05 131 TYR A O 1
ATOM 690 N N . ALA A 1 96 ? 34.318 82.316 3.277 1.00 37.31 132 ALA A N 1
ATOM 691 C CA . ALA A 1 96 ? 35.718 82.784 3.122 1.00 37.74 132 ALA A CA 1
ATOM 692 C C . ALA A 1 96 ? 36.503 81.582 2.527 1.00 38.27 132 ALA A C 1
ATOM 693 O O . ALA A 1 96 ? 36.839 80.632 3.233 1.00 38.94 132 ALA A O 1
ATOM 695 N N . SER A 1 97 ? 36.733 81.574 1.229 1.00 38.78 133 SER A N 1
ATOM 696 C CA . SER A 1 97 ? 37.263 80.368 0.564 1.00 40.43 133 SER A CA 1
ATOM 697 C C . SER A 1 97 ? 38.707 80.082 0.930 1.00 41.65 133 SER A C 1
ATOM 698 O O . SER A 1 97 ? 39.196 79.010 0.644 1.00 43.14 133 SER A O 1
ATOM 701 N N . GLY A 1 98 ? 39.375 81.020 1.613 1.00 42.60 134 GLY A N 1
ATOM 702 C CA . GLY A 1 98 ? 40.819 80.981 1.731 1.00 40.73 134 GLY A CA 1
ATOM 703 C C . GLY A 1 98 ? 41.450 80.421 2.974 1.00 40.18 134 GLY A C 1
ATOM 704 O O . GLY A 1 98 ? 42.652 80.426 3.041 1.00 40.91 134 GLY A O 1
ATOM 705 N N . GLY A 1 99 ? 40.700 79.925 3.953 1.00 40.01 135 GLY A N 1
ATOM 706 C CA . GLY A 1 99 ? 41.321 79.271 5.141 1.00 37.39 135 GLY A CA 1
ATOM 707 C C . GLY A 1 99 ? 41.712 80.256 6.254 1.00 38.59 135 GLY A C 1
ATOM 708 O O . GLY A 1 99 ? 41.388 81.470 6.218 1.00 38.50 135 GLY A O 1
ATOM 709 N N . GLU A 1 100 ? 42.458 79.769 7.244 1.00 38.86 136 GLU A N 1
ATOM 710 C CA . GLU A 1 100 ? 42.789 80.579 8.402 1.00 38.38 136 GLU A CA 1
ATOM 711 C C . GLU A 1 100 ? 44.119 81.223 8.173 1.00 39.21 136 GLU A C 1
ATOM 712 O O . GLU A 1 100 ? 44.877 80.793 7.319 1.00 40.41 136 GLU A O 1
ATOM 718 N N . VAL A 1 101 ? 44.382 82.299 8.900 1.00 39.30 137 VAL A N 1
ATOM 719 C CA . VAL A 1 101 ? 45.475 83.177 8.580 1.00 37.61 137 VAL A CA 1
ATOM 720 C C . VAL A 1 101 ? 46.666 82.447 9.110 1.00 39.54 137 VAL A C 1
ATOM 721 O O . VAL A 1 101 ? 47.677 82.409 8.428 1.00 41.61 137 VAL A O 1
ATOM 725 N N . PHE A 1 102 ? 46.583 81.838 10.293 1.00 38.99 138 PHE A N 1
ATOM 726 C CA . PHE A 1 102 ? 47.739 81.083 10.723 1.00 40.82 138 PHE A CA 1
ATOM 727 C C . PHE A 1 102 ? 48.172 79.983 9.710 1.00 40.71 138 PHE A C 1
ATOM 728 O O . PHE A 1 102 ? 49.307 79.946 9.320 1.00 39.56 138 PHE A O 1
ATOM 736 N N . ASP A 1 103 ? 47.258 79.160 9.220 1.00 40.90 139 ASP A N 1
ATOM 737 C CA . ASP A 1 103 ? 47.611 78.244 8.204 1.00 41.65 139 ASP A CA 1
ATOM 738 C C . ASP A 1 103 ? 48.251 78.969 7.053 1.00 42.71 139 ASP A C 1
ATOM 739 O O . ASP A 1 103 ? 49.334 78.592 6.637 1.00 44.92 139 ASP A O 1
ATOM 744 N N . TYR A 1 104 ? 47.670 80.051 6.588 1.00 42.88 140 TYR A N 1
ATOM 745 C CA . TYR A 1 104 ? 48.218 80.696 5.439 1.00 43.53 140 TYR A CA 1
ATOM 746 C C . TYR A 1 104 ? 49.728 80.988 5.622 1.00 44.73 140 TYR A C 1
ATOM 747 O O . TYR A 1 104 ? 50.559 80.715 4.726 1.00 44.56 140 TYR A O 1
ATOM 756 N N . LEU A 1 105 ? 50.070 81.565 6.768 1.00 44.38 141 LEU A N 1
ATOM 757 C CA . LEU A 1 105 ? 51.430 81.923 7.034 1.00 45.12 141 LEU A CA 1
ATOM 758 C C . LEU A 1 105 ? 52.327 80.708 7.065 1.00 46.09 141 LEU A C 1
ATOM 759 O O . LEU A 1 105 ? 53.381 80.711 6.390 1.00 47.55 141 LEU A O 1
ATOM 764 N N . VAL A 1 106 ? 51.901 79.668 7.793 1.00 46.59 142 VAL A N 1
ATOM 765 C CA . VAL A 1 106 ? 52.574 78.368 7.848 1.00 46.89 142 VAL A CA 1
ATOM 766 C C . VAL A 1 106 ? 52.704 77.853 6.437 1.00 48.23 142 VAL A C 1
ATOM 767 O O . VAL A 1 106 ? 53.677 77.244 6.152 1.00 50.29 142 VAL A O 1
ATOM 771 N N . ALA A 1 107 ? 51.754 78.095 5.539 1.00 47.44 143 ALA A N 1
ATOM 772 C CA . ALA A 1 107 ? 51.895 77.552 4.218 1.00 46.40 143 ALA A CA 1
ATOM 773 C C . ALA A 1 107 ? 52.606 78.476 3.238 1.00 47.13 143 ALA A C 1
ATOM 774 O O . ALA A 1 107 ? 53.023 78.012 2.163 1.00 49.98 143 ALA A O 1
ATOM 776 N N . HIS A 1 108 ? 52.752 79.761 3.518 1.00 45.71 144 HIS A N 1
ATOM 777 C CA . HIS A 1 108 ? 53.290 80.618 2.488 1.00 44.33 144 HIS A CA 1
ATOM 778 C C . HIS A 1 108 ? 54.391 81.539 3.017 1.00 43.76 144 HIS A C 1
ATOM 779 O O . HIS A 1 108 ? 54.941 82.344 2.253 1.00 42.61 144 HIS A O 1
ATOM 786 N N . GLY A 1 109 ? 54.688 81.461 4.320 1.00 41.25 145 GLY A N 1
ATOM 787 C CA . GLY A 1 109 ? 55.738 82.246 4.867 1.00 39.82 145 GLY A CA 1
ATOM 788 C C . GLY A 1 109 ? 55.305 83.645 5.163 1.00 40.64 145 GLY A C 1
ATOM 789 O O . GLY A 1 109 ? 54.136 84.043 4.988 1.00 42.14 145 GLY A O 1
ATOM 790 N N . ARG A 1 110 ? 56.266 84.441 5.562 1.00 40.15 146 ARG A N 1
ATOM 791 C CA . ARG A 1 110 ? 55.963 85.782 5.964 1.00 39.03 146 ARG A CA 1
ATOM 792 C C . ARG A 1 110 ? 55.480 86.611 4.774 1.00 38.20 146 ARG A C 1
ATOM 793 O O . ARG A 1 110 ? 55.759 86.282 3.648 1.00 38.88 146 ARG A O 1
ATOM 801 N N . MET A 1 111 ? 54.801 87.711 5.070 1.00 37.16 147 MET A N 1
ATOM 802 C CA . MET A 1 111 ? 54.327 88.700 4.166 1.00 36.58 147 MET A CA 1
ATOM 803 C C . MET A 1 111 ? 55.183 89.969 4.238 1.00 36.80 147 MET A C 1
ATOM 804 O O . MET A 1 111 ? 55.685 90.301 5.289 1.00 36.25 147 MET A O 1
ATOM 809 N N . LYS A 1 112 ? 55.375 90.693 3.141 1.00 37.79 148 LYS A N 1
ATOM 810 C CA . LYS A 1 112 ? 56.116 91.987 3.243 1.00 40.16 148 LYS A CA 1
ATOM 811 C C . LYS A 1 112 ? 55.259 92.887 4.115 1.00 39.04 148 LYS A C 1
ATOM 812 O O . LYS A 1 112 ? 54.063 92.652 4.233 1.00 39.33 148 LYS A O 1
ATOM 818 N N . GLU A 1 113 ? 55.845 93.937 4.673 1.00 38.26 149 GLU A N 1
ATOM 819 C CA . GLU A 1 113 ? 55.163 94.743 5.677 1.00 38.54 149 GLU A CA 1
ATOM 820 C C . GLU A 1 113 ? 53.898 95.345 5.109 1.00 38.90 149 GLU A C 1
ATOM 821 O O . GLU A 1 113 ? 52.888 95.403 5.785 1.00 38.78 149 GLU A O 1
ATOM 827 N N . LYS A 1 114 ? 53.937 95.653 3.823 1.00 40.32 150 LYS A N 1
ATOM 828 C CA . LYS A 1 114 ? 52.861 96.351 3.174 1.00 41.48 150 LYS A CA 1
ATOM 829 C C . LYS A 1 114 ? 51.635 95.393 3.123 1.00 41.66 150 LYS A C 1
ATOM 830 O O . LYS A 1 114 ? 50.527 95.772 3.502 1.00 41.86 150 LYS A O 1
ATOM 836 N N . GLU A 1 115 ? 51.824 94.135 2.788 1.00 41.33 151 GLU A N 1
ATOM 837 C CA . GLU A 1 115 ? 50.656 93.260 2.772 1.00 41.91 151 GLU A CA 1
ATOM 838 C C . GLU A 1 115 ? 50.268 92.997 4.226 1.00 41.15 151 GLU A C 1
ATOM 839 O O . GLU A 1 115 ? 49.102 92.872 4.519 1.00 40.57 151 GLU A O 1
ATOM 845 N N . ALA A 1 116 ? 51.249 92.955 5.118 1.00 40.63 152 ALA A N 1
ATOM 846 C CA . ALA A 1 116 ? 50.987 92.622 6.507 1.00 41.36 152 ALA A CA 1
ATOM 847 C C . ALA A 1 116 ? 50.124 93.681 7.154 1.00 41.29 152 ALA A C 1
ATOM 848 O O . ALA A 1 116 ? 49.204 93.357 7.887 1.00 41.59 152 ALA A O 1
ATOM 850 N N . ARG A 1 117 ? 50.433 94.939 6.873 1.00 40.74 153 ARG A N 1
ATOM 851 C CA . ARG A 1 117 ? 49.636 96.063 7.263 1.00 40.49 153 ARG A CA 1
ATOM 852 C C . ARG A 1 117 ? 48.189 95.970 6.713 1.00 42.01 153 ARG A C 1
ATOM 853 O O . ARG A 1 117 ? 47.201 96.236 7.428 1.00 43.27 153 ARG A O 1
ATOM 861 N N . ALA A 1 118 ? 48.030 95.606 5.444 1.00 40.69 154 ALA A N 1
ATOM 862 C CA . ALA A 1 118 ? 46.703 95.726 4.911 1.00 39.62 154 ALA A CA 1
ATOM 863 C C . ALA A 1 118 ? 45.847 94.714 5.685 1.00 39.46 154 ALA A C 1
ATOM 864 O O . ALA A 1 118 ? 44.732 94.985 6.089 1.00 40.95 154 ALA A O 1
ATOM 866 N N . LYS A 1 119 ? 46.384 93.538 5.903 1.00 38.84 155 LYS A N 1
ATOM 867 C CA . LYS A 1 119 ? 45.714 92.545 6.668 1.00 37.54 155 LYS A CA 1
ATOM 868 C C . LYS A 1 119 ? 45.523 92.957 8.150 1.00 36.68 155 LYS A C 1
ATOM 869 O O . LYS A 1 119 ? 44.418 92.800 8.696 1.00 37.03 155 LYS A O 1
ATOM 875 N N . PHE A 1 120 ? 46.535 93.560 8.775 1.00 35.00 156 PHE A N 1
ATOM 876 C CA . PHE A 1 120 ? 46.402 93.965 10.187 1.00 33.70 156 PHE A CA 1
ATOM 877 C C . PHE A 1 120 ? 45.372 95.068 10.314 1.00 33.40 156 PHE A C 1
ATOM 878 O O . PHE A 1 120 ? 44.564 95.079 11.228 1.00 33.08 156 PHE A O 1
ATOM 886 N N . ARG A 1 121 ? 45.401 95.994 9.384 1.00 32.90 157 ARG A N 1
ATOM 887 C CA . ARG A 1 121 ? 44.385 96.992 9.381 1.00 33.92 157 ARG A CA 1
ATOM 888 C C . ARG A 1 121 ? 42.998 96.377 9.393 1.00 34.70 157 ARG A C 1
ATOM 889 O O . ARG A 1 121 ? 42.148 96.694 10.259 1.00 35.56 157 ARG A O 1
ATOM 897 N N . GLN A 1 122 ? 42.735 95.503 8.438 1.00 35.48 158 GLN A N 1
ATOM 898 C CA . GLN A 1 122 ? 41.439 94.886 8.402 1.00 35.89 158 GLN A CA 1
ATOM 899 C C . GLN A 1 122 ? 41.179 94.145 9.750 1.00 35.85 158 GLN A C 1
ATOM 900 O O . GLN A 1 122 ? 40.132 94.334 10.402 1.00 36.84 158 GLN A O 1
ATOM 906 N N . ILE A 1 123 ? 42.142 93.379 10.239 1.00 34.57 159 ILE A N 1
ATOM 907 C CA . ILE A 1 123 ? 41.892 92.687 11.512 1.00 33.79 159 ILE A CA 1
ATOM 908 C C . ILE A 1 123 ? 41.509 93.584 12.697 1.00 33.91 159 ILE A C 1
ATOM 909 O O . ILE A 1 123 ? 40.692 93.228 13.549 1.00 32.94 159 ILE A O 1
ATOM 914 N N . VAL A 1 124 ? 42.151 94.732 12.787 1.00 34.41 160 VAL A N 1
ATOM 915 C CA . VAL A 1 124 ? 42.178 95.452 14.061 1.00 35.10 160 VAL A CA 1
ATOM 916 C C . VAL A 1 124 ? 40.881 96.146 14.021 1.00 35.44 160 VAL A C 1
ATOM 917 O O . VAL A 1 124 ? 40.171 96.167 15.003 1.00 36.58 160 VAL A O 1
ATOM 921 N N . SER A 1 125 ? 40.535 96.642 12.844 1.00 35.01 161 SER A N 1
ATOM 922 C CA . SER A 1 125 ? 39.278 97.316 12.644 1.00 34.21 161 SER A CA 1
ATOM 923 C C . SER A 1 125 ? 38.148 96.378 12.799 1.00 34.96 161 SER A C 1
ATOM 924 O O . SER A 1 125 ? 37.121 96.766 13.241 1.00 37.75 161 SER A O 1
ATOM 927 N N . ALA A 1 126 ? 38.272 95.137 12.417 1.00 35.49 162 ALA A N 1
ATOM 928 C CA . ALA A 1 126 ? 37.117 94.296 12.585 1.00 36.31 162 ALA A CA 1
ATOM 929 C C . ALA A 1 126 ? 36.944 94.015 14.104 1.00 37.61 162 ALA A C 1
ATOM 930 O O . ALA A 1 126 ? 35.843 94.025 14.629 1.00 38.68 162 ALA A O 1
ATOM 932 N N . VAL A 1 127 ? 38.042 93.753 14.807 1.00 38.81 163 VAL A N 1
ATOM 933 C CA . VAL A 1 127 ? 37.997 93.376 16.230 1.00 39.41 163 VAL A CA 1
ATOM 934 C C . VAL A 1 127 ? 37.467 94.535 17.061 1.00 38.67 163 VAL A C 1
ATOM 935 O O . VAL A 1 127 ? 36.577 94.386 17.876 1.00 38.10 163 VAL A O 1
ATOM 939 N N . GLN A 1 128 ? 37.954 95.714 16.768 1.00 38.49 164 GLN A N 1
ATOM 940 C CA . GLN A 1 128 ? 37.423 96.931 17.403 1.00 39.25 164 GLN A CA 1
ATOM 941 C C . GLN A 1 128 ? 35.925 97.060 17.205 1.00 39.29 164 GLN A C 1
ATOM 942 O O . GLN A 1 128 ? 35.181 97.385 18.158 1.00 39.83 164 GLN A O 1
ATOM 948 N N . TYR A 1 129 ? 35.504 96.854 15.957 1.00 37.73 165 TYR A N 1
ATOM 949 C CA . TYR A 1 129 ? 34.175 97.064 15.622 1.00 36.89 165 TYR A CA 1
ATOM 950 C C . TYR A 1 129 ? 33.276 96.075 16.364 1.00 37.06 165 TYR A C 1
ATOM 951 O O . TYR A 1 129 ? 32.249 96.468 16.925 1.00 36.53 165 TYR A O 1
ATOM 960 N N . CYS A 1 130 ? 33.681 94.818 16.458 1.00 37.46 166 CYS A N 1
ATOM 961 C CA . CYS A 1 130 ? 32.825 93.837 17.155 1.00 38.05 166 CYS A CA 1
ATOM 962 C C . CYS A 1 130 ? 32.451 94.376 18.485 1.00 38.15 166 CYS A C 1
ATOM 963 O O . CYS A 1 130 ? 31.312 94.325 18.866 1.00 37.91 166 CYS A O 1
ATOM 966 N N . HIS A 1 131 ? 33.445 94.955 19.146 1.00 39.15 167 HIS A N 1
ATOM 967 C CA . HIS A 1 131 ? 33.322 95.446 20.513 1.00 39.41 167 HIS A CA 1
ATOM 968 C C . HIS A 1 131 ? 32.309 96.562 20.591 1.00 39.86 167 HIS A C 1
ATOM 969 O O . HIS A 1 131 ? 31.472 96.499 21.459 1.00 39.82 167 HIS A O 1
ATOM 976 N N . GLN A 1 132 ? 32.364 97.537 19.674 1.00 39.97 168 GLN A N 1
ATOM 977 C CA . GLN A 1 132 ? 31.333 98.498 19.529 1.00 39.63 168 GLN A CA 1
ATOM 978 C C . GLN A 1 132 ? 29.988 97.745 19.475 1.00 40.51 168 GLN A C 1
ATOM 979 O O . GLN A 1 132 ? 28.983 98.290 19.884 1.00 43.29 168 GLN A O 1
ATOM 985 N N . LYS A 1 133 ? 29.896 96.521 18.962 1.00 39.21 169 LYS A N 1
ATOM 986 C CA . LYS A 1 133 ? 28.559 96.053 18.600 1.00 38.60 169 LYS A CA 1
ATOM 987 C C . LYS A 1 133 ? 27.882 95.021 19.531 1.00 39.09 169 LYS A C 1
ATOM 988 O O . LYS A 1 133 ? 26.669 94.976 19.696 1.00 39.67 169 LYS A O 1
ATOM 994 N N . TYR A 1 134 ? 28.672 94.157 20.114 1.00 39.42 170 TYR A N 1
ATOM 995 C CA . TYR A 1 134 ? 28.200 93.302 21.167 1.00 38.89 170 TYR A CA 1
ATOM 996 C C . TYR A 1 134 ? 29.321 93.166 22.176 1.00 38.58 170 TYR A C 1
ATOM 997 O O . TYR A 1 134 ? 30.366 93.739 22.025 1.00 37.46 170 TYR A O 1
ATOM 1006 N N . ILE A 1 135 ? 29.062 92.379 23.201 1.00 40.51 171 ILE A N 1
ATOM 1007 C CA . ILE A 1 135 ? 29.971 92.118 24.276 1.00 41.53 171 ILE A CA 1
ATOM 1008 C C . ILE A 1 135 ? 30.638 90.789 23.976 1.00 40.95 171 ILE A C 1
ATOM 1009 O O . ILE A 1 135 ? 29.991 89.762 23.875 1.00 40.00 171 ILE A O 1
ATOM 1014 N N . VAL A 1 136 ? 31.956 90.824 23.883 1.00 40.95 172 VAL A N 1
ATOM 1015 C CA . VAL A 1 136 ? 32.656 89.662 23.481 1.00 41.62 172 VAL A CA 1
ATOM 1016 C C . VAL A 1 136 ? 33.036 89.014 24.764 1.00 42.69 172 VAL A C 1
ATOM 1017 O O . VAL A 1 136 ? 33.645 89.657 25.564 1.00 42.13 172 VAL A O 1
ATOM 1021 N N . HIS A 1 137 ? 32.704 87.744 24.942 1.00 46.00 173 HIS A N 1
ATOM 1022 C CA . HIS A 1 137 ? 33.145 86.963 26.127 1.00 48.92 173 HIS A CA 1
ATOM 1023 C C . HIS A 1 137 ? 34.293 85.932 25.929 1.00 49.89 173 HIS A C 1
ATOM 1024 O O . HIS A 1 137 ? 34.604 85.230 26.913 1.00 50.40 173 HIS A O 1
ATOM 1031 N N . ARG A 1 138 ? 34.931 85.803 24.745 1.00 49.62 174 ARG A N 1
ATOM 1032 C CA . ARG A 1 138 ? 36.063 84.850 24.666 1.00 48.94 174 ARG A CA 1
ATOM 1033 C C . ARG A 1 138 ? 37.096 85.290 23.728 1.00 48.48 174 ARG A C 1
ATOM 1034 O O . ARG A 1 138 ? 36.849 86.172 22.924 1.00 47.93 174 ARG A O 1
ATOM 1042 N N . ASP A 1 139 ? 38.256 84.640 23.757 1.00 48.30 175 ASP A N 1
ATOM 1043 C CA . ASP A 1 139 ? 39.388 85.303 23.107 1.00 48.63 175 ASP A CA 1
ATOM 1044 C C . ASP A 1 139 ? 39.345 85.209 21.589 1.00 47.95 175 ASP A C 1
ATOM 1045 O O . ASP A 1 139 ? 38.772 84.289 21.060 1.00 47.67 175 ASP A O 1
ATOM 1050 N N . LEU A 1 140 ? 39.947 86.158 20.895 1.00 47.12 176 LEU A N 1
ATOM 1051 C CA . LEU A 1 140 ? 40.137 85.971 19.508 1.00 47.04 176 LEU A CA 1
ATOM 1052 C C . LEU A 1 140 ? 40.890 84.660 19.328 1.00 46.76 176 LEU A C 1
ATOM 1053 O O . LEU A 1 140 ? 41.828 84.379 20.043 1.00 46.63 176 LEU A O 1
ATOM 1058 N N . LYS A 1 141 ? 40.460 83.849 18.372 1.00 46.86 177 LYS A N 1
ATOM 1059 C CA . LYS A 1 141 ? 40.970 82.496 18.218 1.00 46.41 177 LYS A CA 1
ATOM 1060 C C . LYS A 1 141 ? 41.399 82.354 16.801 1.00 46.76 177 LYS A C 1
ATOM 1061 O O . LYS A 1 141 ? 40.878 83.035 15.928 1.00 48.21 177 LYS A O 1
ATOM 1067 N N . ALA A 1 142 ? 42.330 81.459 16.547 1.00 47.10 178 ALA A N 1
ATOM 1068 C CA . ALA A 1 142 ? 42.830 81.253 15.203 1.00 46.64 178 ALA A CA 1
ATOM 1069 C C . ALA A 1 142 ? 41.733 80.931 14.209 1.00 46.45 178 ALA A C 1
ATOM 1070 O O . ALA A 1 142 ? 41.748 81.430 13.043 1.00 45.88 178 ALA A O 1
ATOM 1072 N N . GLU A 1 143 ? 40.795 80.089 14.655 1.00 46.00 179 GLU A N 1
ATOM 1073 C CA . GLU A 1 143 ? 39.706 79.669 13.759 1.00 46.56 179 GLU A CA 1
ATOM 1074 C C . GLU A 1 143 ? 38.807 80.866 13.417 1.00 45.87 179 GLU A C 1
ATOM 1075 O O . GLU A 1 143 ? 38.075 80.798 12.428 1.00 46.26 179 GLU A O 1
ATOM 1081 N N . ASN A 1 144 ? 38.880 81.950 14.205 1.00 43.75 180 ASN A N 1
ATOM 1082 C CA . ASN A 1 144 ? 38.178 83.183 13.867 1.00 42.89 180 ASN A CA 1
ATOM 1083 C C . ASN A 1 144 ? 38.792 84.065 12.725 1.00 42.50 180 ASN A C 1
ATOM 1084 O O . ASN A 1 144 ? 38.113 85.018 12.244 1.00 41.79 180 ASN A O 1
ATOM 1089 N N . LEU A 1 145 ? 40.044 83.806 12.327 1.00 40.79 181 LEU A N 1
ATOM 1090 C CA . LEU A 1 145 ? 40.695 84.698 11.384 1.00 40.74 181 LEU A CA 1
ATOM 1091 C C . LEU A 1 145 ? 40.818 84.086 9.993 1.00 40.81 181 LEU A C 1
ATOM 1092 O O . LEU A 1 145 ? 41.811 83.361 9.718 1.00 41.86 181 LEU A O 1
ATOM 1097 N N . LEU A 1 146 ? 39.860 84.375 9.116 1.00 38.19 182 LEU A N 1
ATOM 1098 C CA . LEU A 1 146 ? 39.887 83.745 7.817 1.00 37.96 182 LEU A CA 1
ATOM 1099 C C . LEU A 1 146 ? 40.295 84.724 6.720 1.00 37.89 182 LEU A C 1
ATOM 1100 O O . LEU A 1 146 ? 40.291 85.944 6.918 1.00 38.31 182 LEU A O 1
ATOM 1105 N N . LEU A 1 147 ? 40.593 84.177 5.536 1.00 37.57 183 LEU A N 1
ATOM 1106 C CA . LEU A 1 147 ? 40.812 84.953 4.325 1.00 35.16 183 LEU A CA 1
ATOM 1107 C C . LEU A 1 147 ? 39.828 84.546 3.247 1.00 35.39 183 LEU A C 1
ATOM 1108 O O . LEU A 1 147 ? 39.430 83.381 3.107 1.00 35.53 183 LEU A O 1
ATOM 1113 N N . ASP A 1 148 ? 39.372 85.517 2.491 1.00 37.16 184 ASP A N 1
ATOM 1114 C CA . ASP A 1 148 ? 38.499 85.188 1.361 1.00 39.47 184 ASP A CA 1
ATOM 1115 C C . ASP A 1 148 ? 39.322 84.988 0.115 1.00 39.85 184 ASP A C 1
ATOM 1116 O O . ASP A 1 148 ? 40.503 85.317 0.082 1.00 40.24 184 ASP A O 1
ATOM 1121 N N . GLY A 1 149 ? 38.695 84.462 -0.921 1.00 41.64 185 GLY A N 1
ATOM 1122 C CA . GLY A 1 149 ? 39.290 84.364 -2.254 1.00 42.27 185 GLY A CA 1
ATOM 1123 C C . GLY A 1 149 ? 40.252 85.486 -2.659 1.00 43.91 185 GLY A C 1
ATOM 1124 O O . GLY A 1 149 ? 41.216 85.232 -3.381 1.00 45.79 185 GLY A O 1
ATOM 1125 N N . ASP A 1 150 ? 40.041 86.723 -2.210 1.00 43.41 186 ASP A N 1
ATOM 1126 C CA . ASP A 1 150 ? 40.953 87.801 -2.605 1.00 42.20 186 ASP A CA 1
ATOM 1127 C C . ASP A 1 150 ? 41.935 88.206 -1.529 1.00 40.60 186 ASP A C 1
ATOM 1128 O O . ASP A 1 150 ? 42.403 89.340 -1.490 1.00 38.29 186 ASP A O 1
ATOM 1133 N N . MET A 1 151 ? 42.241 87.271 -0.636 1.00 39.80 187 MET A N 1
ATOM 1134 C CA . MET A 1 151 ? 43.113 87.605 0.499 1.00 39.35 187 MET A CA 1
ATOM 1135 C C . MET A 1 151 ? 42.620 88.715 1.472 1.00 37.57 187 MET A C 1
ATOM 1136 O O . MET A 1 151 ? 43.447 89.299 2.150 1.00 36.78 187 MET A O 1
ATOM 1141 N N . ASN A 1 152 ? 41.313 89.032 1.490 1.00 36.53 188 ASN A N 1
ATOM 1142 C CA . ASN A 1 152 ? 40.744 89.968 2.501 1.00 35.30 188 ASN A CA 1
ATOM 1143 C C . ASN A 1 152 ? 40.433 89.233 3.791 1.00 34.83 188 ASN A C 1
ATOM 1144 O O . ASN A 1 152 ? 40.063 88.061 3.751 1.00 34.79 188 ASN A O 1
ATOM 1149 N N . ILE A 1 153 ? 40.594 89.900 4.935 1.00 33.15 189 ILE A N 1
ATOM 1150 C CA . ILE A 1 153 ? 40.340 89.243 6.230 1.00 31.36 189 ILE A CA 1
ATOM 1151 C C . ILE A 1 153 ? 38.877 89.058 6.405 1.00 30.23 189 ILE A C 1
ATOM 1152 O O . ILE A 1 153 ? 38.127 89.960 6.130 1.00 30.52 189 ILE A O 1
ATOM 1157 N N . LYS A 1 154 ? 38.434 87.955 6.952 1.00 30.02 190 LYS A N 1
ATOM 1158 C CA . LYS A 1 154 ? 37.037 87.935 7.418 1.00 29.89 190 LYS A CA 1
ATOM 1159 C C . LYS A 1 154 ? 37.000 87.272 8.774 1.00 30.82 190 LYS A C 1
ATOM 1160 O O . LYS A 1 154 ? 37.280 86.090 8.819 1.00 30.38 190 LYS A O 1
ATOM 1166 N N . ILE A 1 155 ? 36.635 87.994 9.855 1.00 32.01 191 ILE A N 1
ATOM 1167 C CA . ILE A 1 155 ? 36.500 87.418 11.209 1.00 31.90 191 ILE A CA 1
ATOM 1168 C C . ILE A 1 155 ? 35.138 86.743 11.283 1.00 33.49 191 ILE A C 1
ATOM 1169 O O . ILE A 1 155 ? 34.147 87.224 10.716 1.00 33.08 191 ILE A O 1
ATOM 1174 N N . ALA A 1 156 ? 35.065 85.631 11.984 1.00 34.75 192 ALA A N 1
ATOM 1175 C CA . ALA A 1 156 ? 33.861 84.763 11.978 1.00 35.38 192 ALA A CA 1
ATOM 1176 C C . ALA A 1 156 ? 33.704 84.440 13.388 1.00 36.22 192 ALA A C 1
ATOM 1177 O O . ALA A 1 156 ? 34.682 84.083 13.968 1.00 37.55 192 ALA A O 1
ATOM 1179 N N . ASP A 1 157 ? 32.513 84.619 13.955 1.00 37.78 193 ASP A N 1
ATOM 1180 C CA . ASP A 1 157 ? 32.229 84.073 15.280 1.00 37.92 193 ASP A CA 1
ATOM 1181 C C . ASP A 1 157 ? 33.168 84.592 16.401 1.00 36.01 193 ASP A C 1
ATOM 1182 O O . ASP A 1 157 ? 33.509 83.824 17.276 1.00 35.35 193 ASP A O 1
ATOM 1187 N N . PHE A 1 158 ? 33.586 85.861 16.381 1.00 35.72 194 PHE A N 1
ATOM 1188 C CA . PHE A 1 158 ? 34.450 86.384 17.446 1.00 35.75 194 PHE A CA 1
ATOM 1189 C C . PHE A 1 158 ? 33.676 86.416 18.769 1.00 37.37 194 PHE A C 1
ATOM 1190 O O . PHE A 1 158 ? 32.670 87.091 18.878 1.00 37.58 194 PHE A O 1
ATOM 1198 N N . GLY A 1 159 ? 34.171 85.662 19.744 1.00 37.78 195 GLY A N 1
ATOM 1199 C CA . GLY A 1 159 ? 33.706 85.669 21.088 1.00 38.80 195 GLY A CA 1
ATOM 1200 C C . GLY A 1 159 ? 32.578 84.683 21.294 1.00 39.92 195 GLY A C 1
ATOM 1201 O O . GLY A 1 159 ? 31.918 84.760 22.316 1.00 39.98 195 GLY A O 1
ATOM 1202 N N . PHE A 1 160 ? 32.339 83.799 20.327 1.00 41.33 196 PHE A N 1
ATOM 1203 C CA . PHE A 1 160 ? 31.229 82.798 20.367 1.00 43.56 196 PHE A CA 1
ATOM 1204 C C . PHE A 1 160 ? 31.608 81.489 21.043 1.00 43.90 196 PHE A C 1
ATOM 1205 O O . PHE A 1 160 ? 32.736 81.044 20.951 1.00 43.00 196 PHE A O 1
ATOM 1213 N N . SER A 1 161 ? 30.621 80.882 21.690 1.00 45.52 197 SER A N 1
ATOM 1214 C CA . SER A 1 161 ? 30.723 79.509 22.188 1.00 48.15 197 SER A CA 1
ATOM 1215 C C . SER A 1 161 ? 31.083 78.637 21.023 1.00 48.26 197 SER A C 1
ATOM 1216 O O . SER A 1 161 ? 31.019 79.103 19.875 1.00 49.32 197 SER A O 1
ATOM 1219 N N . ASN A 1 162 ? 31.432 77.388 21.259 1.00 47.48 198 ASN A N 1
ATOM 1220 C CA . ASN A 1 162 ? 31.548 76.573 20.094 1.00 48.30 198 ASN A CA 1
ATOM 1221 C C . ASN A 1 162 ? 30.614 75.423 20.112 1.00 48.07 198 ASN A C 1
ATOM 1222 O O . ASN A 1 162 ? 30.911 74.353 19.584 1.00 47.63 198 ASN A O 1
ATOM 1227 N N . GLU A 1 163 ? 29.469 75.646 20.740 1.00 47.17 199 GLU A N 1
ATOM 1228 C CA . GLU A 1 163 ? 28.407 74.684 20.660 1.00 46.50 199 GLU A CA 1
ATOM 1229 C C . GLU A 1 163 ? 27.963 74.491 19.205 1.00 45.51 199 GLU A C 1
ATOM 1230 O O . GLU A 1 163 ? 27.670 73.363 18.809 1.00 45.40 199 GLU A O 1
ATOM 1236 N N . PHE A 1 164 ? 27.918 75.592 18.429 1.00 44.70 200 PHE A N 1
ATOM 1237 C CA . PHE A 1 164 ? 27.335 75.587 17.072 1.00 44.08 200 PHE A CA 1
ATOM 1238 C C . PHE A 1 164 ? 28.436 75.775 16.079 1.00 44.59 200 PHE A C 1
ATOM 1239 O O . PHE A 1 164 ? 28.214 76.134 14.937 1.00 43.05 200 PHE A O 1
ATOM 1247 N N . THR A 1 165 ? 29.645 75.511 16.567 1.00 46.36 201 THR A N 1
ATOM 1248 C CA . THR A 1 165 ? 30.871 75.453 15.775 1.00 46.82 201 THR A CA 1
ATOM 1249 C C . THR A 1 165 ? 30.970 74.187 14.911 1.00 47.33 201 THR A C 1
ATOM 1250 O O . THR A 1 165 ? 30.251 73.235 15.113 1.00 47.00 201 THR A O 1
ATOM 1254 N N . VAL A 1 166 ? 31.935 74.128 14.011 1.00 48.99 202 VAL A N 1
ATOM 1255 C CA . VAL A 1 166 ? 31.926 73.039 13.036 1.00 49.76 202 VAL A CA 1
ATOM 1256 C C . VAL A 1 166 ? 33.256 72.300 12.734 1.00 50.39 202 VAL A C 1
ATOM 1257 O O . VAL A 1 166 ? 34.331 72.876 12.851 1.00 50.60 202 VAL A O 1
ATOM 1261 N N . GLY A 1 175 ? 46.719 71.799 24.751 1.00 76.97 211 GLY A N 1
ATOM 1262 C CA . GLY A 1 175 ? 46.655 72.523 26.007 1.00 77.12 211 GLY A CA 1
ATOM 1263 C C . GLY A 1 175 ? 46.058 73.883 25.702 1.00 77.70 211 GLY A C 1
ATOM 1264 O O . GLY A 1 175 ? 44.826 74.000 25.550 1.00 77.74 211 GLY A O 1
ATOM 1265 N N . SER A 1 176 ? 46.919 74.911 25.618 1.00 77.30 212 SER A N 1
ATOM 1266 C CA . SER A 1 176 ? 46.494 76.256 25.183 1.00 76.90 212 SER A CA 1
ATOM 1267 C C . SER A 1 176 ? 47.392 76.837 24.060 1.00 75.94 212 SER A C 1
ATOM 1268 O O . SER A 1 176 ? 48.614 76.647 24.048 1.00 76.35 212 SER A O 1
ATOM 1271 N N . PRO A 1 177 ? 46.762 77.515 23.099 1.00 74.51 213 PRO A N 1
ATOM 1272 C CA . PRO A 1 177 ? 47.350 77.908 21.838 1.00 74.00 213 PRO A CA 1
ATOM 1273 C C . PRO A 1 177 ? 48.654 78.706 21.952 1.00 73.55 213 PRO A C 1
ATOM 1274 O O . PRO A 1 177 ? 48.809 79.522 22.878 1.00 73.75 213 PRO A O 1
ATOM 1278 N N . PRO A 1 178 ? 49.561 78.523 20.979 1.00 72.61 214 PRO A N 1
ATOM 1279 C CA . PRO A 1 178 ? 50.705 79.441 20.788 1.00 71.86 214 PRO A CA 1
ATOM 1280 C C . PRO A 1 178 ? 50.361 80.979 20.687 1.00 71.79 214 PRO A C 1
ATOM 1281 O O . PRO A 1 178 ? 51.225 81.808 21.006 1.00 70.73 214 PRO A O 1
ATOM 1285 N N . TYR A 1 179 ? 49.118 81.305 20.251 1.00 71.90 215 TYR A N 1
ATOM 1286 C CA . TYR A 1 179 ? 48.532 82.654 19.983 1.00 71.19 215 TYR A CA 1
ATOM 1287 C C . TYR A 1 179 ? 47.546 83.006 21.032 1.00 70.83 215 TYR A C 1
ATOM 1288 O O . TYR A 1 179 ? 46.372 83.049 20.722 1.00 70.41 215 TYR A O 1
ATOM 1297 N N . ALA A 1 180 ? 47.985 83.252 22.262 1.00 70.86 216 ALA A N 1
ATOM 1298 C CA . ALA A 1 180 ? 47.069 83.237 23.438 1.00 70.79 216 ALA A CA 1
ATOM 1299 C C . ALA A 1 180 ? 47.668 83.946 24.664 1.00 70.69 216 ALA A C 1
ATOM 1300 O O . ALA A 1 180 ? 48.714 83.521 25.184 1.00 70.43 216 ALA A O 1
ATOM 1302 N N . ALA A 1 181 ? 46.987 85.006 25.125 1.00 70.51 217 ALA A N 1
ATOM 1303 C CA . ALA A 1 181 ? 47.505 85.901 26.208 1.00 70.34 217 ALA A CA 1
ATOM 1304 C C . ALA A 1 181 ? 48.254 85.184 27.340 1.00 69.58 217 ALA A C 1
ATOM 1305 O O . ALA A 1 181 ? 47.862 84.090 27.725 1.00 69.20 217 ALA A O 1
ATOM 1307 N N . PRO A 1 182 ? 49.356 85.764 27.837 1.00 69.61 218 PRO A N 1
ATOM 1308 C CA . PRO A 1 182 ? 50.123 85.096 28.912 1.00 70.27 218 PRO A CA 1
ATOM 1309 C C . PRO A 1 182 ? 49.313 84.888 30.200 1.00 71.73 218 PRO A C 1
ATOM 1310 O O . PRO A 1 182 ? 49.437 83.838 30.826 1.00 71.38 218 PRO A O 1
ATOM 1314 N N . GLU A 1 183 ? 48.488 85.876 30.576 1.00 73.03 219 GLU A N 1
ATOM 1315 C CA . GLU A 1 183 ? 47.552 85.731 31.688 1.00 74.35 219 GLU A CA 1
ATOM 1316 C C . GLU A 1 183 ? 46.453 84.660 31.548 1.00 76.04 219 GLU A C 1
ATOM 1317 O O . GLU A 1 183 ? 45.898 84.237 32.554 1.00 77.13 219 GLU A O 1
ATOM 1323 N N . LEU A 1 184 ? 46.106 84.228 30.340 1.00 77.74 220 LEU A N 1
ATOM 1324 C CA . LEU A 1 184 ? 45.284 83.015 30.173 1.00 79.37 220 LEU A CA 1
ATOM 1325 C C . LEU A 1 184 ? 46.035 81.766 30.679 1.00 79.82 220 LEU A C 1
ATOM 1326 O O . LEU A 1 184 ? 45.421 80.838 31.200 1.00 79.95 220 LEU A O 1
ATOM 1331 N N . PHE A 1 185 ? 47.359 81.751 30.541 1.00 80.66 221 PHE A N 1
ATOM 1332 C CA . PHE A 1 185 ? 48.184 80.716 31.160 1.00 81.80 221 PHE A CA 1
ATOM 1333 C C . PHE A 1 185 ? 48.293 80.974 32.655 1.00 81.63 221 PHE A C 1
ATOM 1334 O O . PHE A 1 185 ? 49.028 80.289 33.350 1.00 81.52 221 PHE A O 1
ATOM 1342 N N . GLN A 1 186 ? 47.632 82.009 33.144 1.00 81.83 222 GLN A N 1
ATOM 1343 C CA . GLN A 1 186 ? 47.516 82.184 34.586 1.00 82.31 222 GLN A CA 1
ATOM 1344 C C . GLN A 1 186 ? 46.127 81.700 35.111 1.00 82.88 222 GLN A C 1
ATOM 1345 O O . GLN A 1 186 ? 45.855 81.790 36.328 1.00 83.23 222 GLN A O 1
ATOM 1351 N N . GLY A 1 187 ? 45.284 81.182 34.186 1.00 82.75 223 GLY A N 1
ATOM 1352 C CA . GLY A 1 187 ? 43.876 80.758 34.441 1.00 81.92 223 GLY A CA 1
ATOM 1353 C C . GLY A 1 187 ? 42.713 81.795 34.490 1.00 81.84 223 GLY A C 1
ATOM 1354 O O . GLY A 1 187 ? 41.521 81.400 34.478 1.00 81.28 223 GLY A O 1
ATOM 1355 N N . LYS A 1 188 ? 43.039 83.098 34.565 1.00 81.09 224 LYS A N 1
ATOM 1356 C CA . LYS A 1 188 ? 42.032 84.198 34.616 1.00 80.87 224 LYS A CA 1
ATOM 1357 C C . LYS A 1 188 ? 41.163 84.393 33.310 1.00 80.97 224 LYS A C 1
ATOM 1358 O O . LYS A 1 188 ? 41.718 84.509 32.209 1.00 81.01 224 LYS A O 1
ATOM 1364 N N . LYS A 1 189 ? 39.820 84.407 33.453 1.00 80.35 225 LYS A N 1
ATOM 1365 C CA . LYS A 1 189 ? 38.861 84.492 32.315 1.00 79.65 225 LYS A CA 1
ATOM 1366 C C . LYS A 1 189 ? 39.121 85.714 31.408 1.00 78.62 225 LYS A C 1
ATOM 1367 O O . LYS A 1 189 ? 39.731 86.713 31.867 1.00 78.87 225 LYS A O 1
ATOM 1369 N N . TYR A 1 190 ? 38.698 85.615 30.136 1.00 76.57 226 TYR A N 1
ATOM 1370 C CA . TYR A 1 190 ? 38.746 86.739 29.177 1.00 74.71 226 TYR A CA 1
ATOM 1371 C C . TYR A 1 190 ? 38.157 88.075 29.706 1.00 73.58 226 TYR A C 1
ATOM 1372 O O . TYR A 1 190 ? 36.980 88.125 30.048 1.00 73.40 226 TYR A O 1
ATOM 1381 N N . ASP A 1 191 ? 38.944 89.161 29.714 1.00 72.35 227 ASP A N 1
ATOM 1382 C CA . ASP A 1 191 ? 38.438 90.458 30.182 1.00 70.69 227 ASP A CA 1
ATOM 1383 C C . ASP A 1 191 ? 38.458 91.629 29.167 1.00 69.46 227 ASP A C 1
ATOM 1384 O O . ASP A 1 191 ? 38.225 92.773 29.541 1.00 69.28 227 ASP A O 1
ATOM 1389 N N . GLY A 1 192 ? 38.689 91.362 27.892 1.00 67.91 228 GLY A N 1
ATOM 1390 C CA . GLY A 1 192 ? 38.383 92.376 26.891 1.00 66.24 228 GLY A CA 1
ATOM 1391 C C . GLY A 1 192 ? 39.502 92.711 25.939 1.00 65.93 228 GLY A C 1
ATOM 1392 O O . GLY A 1 192 ? 40.494 91.946 25.854 1.00 65.49 228 GLY A O 1
ATOM 1393 N N . PRO A 1 193 ? 39.358 93.860 25.221 1.00 65.93 229 PRO A N 1
ATOM 1394 C CA . PRO A 1 193 ? 40.338 94.455 24.267 1.00 66.30 229 PRO A CA 1
ATOM 1395 C C . PRO A 1 193 ? 41.765 94.434 24.843 1.00 66.94 229 PRO A C 1
ATOM 1396 O O . PRO A 1 193 ? 42.703 94.959 24.256 1.00 67.32 229 PRO A O 1
ATOM 1400 N N . GLU A 1 194 ? 41.900 93.851 26.026 1.00 67.01 230 GLU A N 1
ATOM 1401 C CA . GLU A 1 194 ? 43.146 93.785 26.734 1.00 65.39 230 GLU A CA 1
ATOM 1402 C C . GLU A 1 194 ? 43.767 92.504 26.275 1.00 63.08 230 GLU A C 1
ATOM 1403 O O . GLU A 1 194 ? 44.902 92.499 25.885 1.00 63.27 230 GLU A O 1
ATOM 1409 N N . VAL A 1 195 ? 43.021 91.410 26.268 1.00 61.60 231 VAL A N 1
ATOM 1410 C CA . VAL A 1 195 ? 43.644 90.119 25.909 1.00 60.09 231 VAL A CA 1
ATOM 1411 C C . VAL A 1 195 ? 43.836 90.084 24.384 1.00 58.42 231 VAL A C 1
ATOM 1412 O O . VAL A 1 195 ? 44.784 89.511 23.858 1.00 56.63 231 VAL A O 1
ATOM 1416 N N . ASP A 1 196 ? 42.902 90.730 23.705 1.00 57.16 232 ASP A N 1
ATOM 1417 C CA . ASP A 1 196 ? 42.949 90.875 22.272 1.00 56.44 232 ASP A CA 1
ATOM 1418 C C . ASP A 1 196 ? 44.337 91.422 21.911 1.00 54.69 232 ASP A C 1
ATOM 1419 O O . ASP A 1 196 ? 45.045 90.885 21.038 1.00 55.73 232 ASP A O 1
ATOM 1424 N N . VAL A 1 197 ? 44.711 92.489 22.581 1.00 51.28 233 VAL A N 1
ATOM 1425 C CA . VAL A 1 197 ? 45.924 93.151 22.208 1.00 49.46 233 VAL A CA 1
ATOM 1426 C C . VAL A 1 197 ? 47.131 92.205 22.212 1.00 48.01 233 VAL A C 1
ATOM 1427 O O . VAL A 1 197 ? 48.036 92.375 21.410 1.00 48.84 233 VAL A O 1
ATOM 1431 N N . TRP A 1 198 ? 47.165 91.224 23.092 1.00 45.33 234 TRP A N 1
ATOM 1432 C CA . TRP A 1 198 ? 48.333 90.387 23.096 1.00 43.28 234 TRP A CA 1
ATOM 1433 C C . TRP A 1 198 ? 48.309 89.526 21.821 1.00 43.27 234 TRP A C 1
ATOM 1434 O O . TRP A 1 198 ? 49.290 89.481 21.086 1.00 43.37 234 TRP A O 1
ATOM 1445 N N . SER A 1 199 ? 47.193 88.843 21.623 1.00 43.23 235 SER A N 1
ATOM 1446 C CA . SER A 1 199 ? 46.910 88.021 20.513 1.00 44.33 235 SER A CA 1
ATOM 1447 C C . SER A 1 199 ? 47.254 88.762 19.256 1.00 44.22 235 SER A C 1
ATOM 1448 O O . SER A 1 199 ? 47.947 88.218 18.387 1.00 44.80 235 SER A O 1
ATOM 1451 N N . LEU A 1 200 ? 46.760 89.999 19.176 1.00 42.63 236 LEU A N 1
ATOM 1452 C CA . LEU A 1 200 ? 46.939 90.849 18.037 1.00 41.23 236 LEU A CA 1
ATOM 1453 C C . LEU A 1 200 ? 48.425 91.047 17.739 1.00 40.89 236 LEU A C 1
ATOM 1454 O O . LEU A 1 200 ? 48.836 91.240 16.600 1.00 41.04 236 LEU A O 1
ATOM 1459 N N . GLY A 1 201 ? 49.233 90.944 18.788 1.00 40.86 237 GLY A N 1
ATOM 1460 C CA . GLY A 1 201 ? 50.663 91.122 18.721 1.00 39.93 237 GLY A CA 1
ATOM 1461 C C . GLY A 1 201 ? 51.336 89.904 18.132 1.00 40.43 237 GLY A C 1
ATOM 1462 O O . GLY A 1 201 ? 52.310 90.031 17.362 1.00 39.79 237 GLY A O 1
ATOM 1463 N N . VAL A 1 202 ? 50.823 88.721 18.496 1.00 40.62 238 VAL A N 1
ATOM 1464 C CA . VAL A 1 202 ? 51.300 87.455 17.949 1.00 40.54 238 VAL A CA 1
ATOM 1465 C C . VAL A 1 202 ? 50.937 87.355 16.486 1.00 41.24 238 VAL A C 1
ATOM 1466 O O . VAL A 1 202 ? 51.732 86.888 15.686 1.00 43.28 238 VAL A O 1
ATOM 1470 N N . ILE A 1 203 ? 49.739 87.786 16.129 1.00 40.62 239 ILE A N 1
ATOM 1471 C CA . ILE A 1 203 ? 49.352 87.805 14.751 1.00 41.04 239 ILE A CA 1
ATOM 1472 C C . ILE A 1 203 ? 50.403 88.598 13.947 1.00 41.36 239 ILE A C 1
ATOM 1473 O O . ILE A 1 203 ? 50.922 88.092 12.949 1.00 42.20 239 ILE A O 1
ATOM 1478 N N . LEU A 1 204 ? 50.729 89.804 14.398 1.00 40.25 240 LEU A N 1
ATOM 1479 C CA . LEU A 1 204 ? 51.586 90.692 13.613 1.00 39.92 240 LEU A CA 1
ATOM 1480 C C . LEU A 1 204 ? 52.934 90.082 13.507 1.00 39.50 240 LEU A C 1
ATOM 1481 O O . LEU A 1 204 ? 53.551 90.140 12.449 1.00 39.47 240 LEU A O 1
ATOM 1486 N N . TYR A 1 205 ? 53.420 89.536 14.630 1.00 37.89 241 TYR A N 1
ATOM 1487 C CA . TYR A 1 205 ? 54.746 88.973 14.638 1.00 37.23 241 TYR A CA 1
ATOM 1488 C C . TYR A 1 205 ? 54.753 87.902 13.557 1.00 37.90 241 TYR A C 1
ATOM 1489 O O . TYR A 1 205 ? 55.713 87.733 12.838 1.00 36.35 241 TYR A O 1
ATOM 1498 N N . THR A 1 206 ? 53.678 87.151 13.440 1.00 39.29 242 THR A N 1
ATOM 1499 C CA . THR A 1 206 ? 53.792 86.072 12.515 1.00 41.86 242 THR A CA 1
ATOM 1500 C C . THR A 1 206 ? 53.593 86.568 11.109 1.00 40.55 242 THR A C 1
ATOM 1501 O O . THR A 1 206 ? 54.379 86.204 10.206 1.00 41.51 242 THR A O 1
ATOM 1505 N N . LEU A 1 207 ? 52.610 87.433 10.948 1.00 39.78 243 LEU A N 1
ATOM 1506 C CA . LEU A 1 207 ? 52.369 88.074 9.692 1.00 39.22 243 LEU A CA 1
ATOM 1507 C C . LEU A 1 207 ? 53.707 88.615 9.219 1.00 39.25 243 LEU A C 1
ATOM 1508 O O . LEU A 1 207 ? 54.081 88.331 8.142 1.00 39.98 243 LEU A O 1
ATOM 1513 N N . VAL A 1 208 ? 54.470 89.355 10.000 1.00 39.41 244 VAL A N 1
ATOM 1514 C CA . VAL A 1 208 ? 55.633 89.891 9.375 1.00 39.74 244 VAL A CA 1
ATOM 1515 C C . VAL A 1 208 ? 56.878 88.991 9.354 1.00 41.01 244 VAL A C 1
ATOM 1516 O O . VAL A 1 208 ? 57.838 89.250 8.570 1.00 41.75 244 VAL A O 1
ATOM 1520 N N . SER A 1 209 ? 56.878 87.909 10.123 1.00 41.03 245 SER A N 1
ATOM 1521 C CA . SER A 1 209 ? 58.101 87.144 10.200 1.00 41.92 245 SER A CA 1
ATOM 1522 C C . SER A 1 209 ? 57.939 85.680 9.780 1.00 42.31 245 SER A C 1
ATOM 1523 O O . SER A 1 209 ? 58.906 84.963 9.562 1.00 41.45 245 SER A O 1
ATOM 1526 N N . GLY A 1 210 ? 56.695 85.242 9.634 1.00 43.21 246 GLY A N 1
ATOM 1527 C CA . GLY A 1 210 ? 56.468 83.895 9.210 1.00 43.38 246 GLY A CA 1
ATOM 1528 C C . GLY A 1 210 ? 56.480 82.929 10.341 1.00 44.46 246 GLY A C 1
ATOM 1529 O O . GLY A 1 210 ? 55.795 81.930 10.294 1.00 46.56 246 GLY A O 1
ATOM 1530 N N . SER A 1 211 ? 57.220 83.204 11.393 1.00 45.31 247 SER A N 1
ATOM 1531 C CA . SER A 1 211 ? 57.242 82.272 12.523 1.00 45.45 247 SER A CA 1
ATOM 1532 C C . SER A 1 211 ? 56.551 82.866 13.752 1.00 45.26 247 SER A C 1
ATOM 1533 O O . SER A 1 211 ? 56.335 84.077 13.776 1.00 46.30 247 SER A O 1
ATOM 1536 N N . LEU A 1 212 ? 56.132 82.023 14.706 1.00 44.71 248 LEU A N 1
ATOM 1537 C CA . LEU A 1 212 ? 55.492 82.439 15.992 1.00 43.95 248 LEU A CA 1
ATOM 1538 C C . LEU A 1 212 ? 56.464 83.177 16.957 1.00 43.56 248 LEU A C 1
ATOM 1539 O O . LEU A 1 212 ? 57.651 82.855 17.059 1.00 41.81 248 LEU A O 1
ATOM 1544 N N . PRO A 1 213 ? 55.964 84.147 17.710 1.00 44.37 249 PRO A N 1
ATOM 1545 C CA . PRO A 1 213 ? 57.025 84.733 18.518 1.00 45.51 249 PRO A CA 1
ATOM 1546 C C . PRO A 1 213 ? 57.397 83.821 19.670 1.00 47.08 249 PRO A C 1
ATOM 1547 O O . PRO A 1 213 ? 58.534 83.849 20.086 1.00 45.81 249 PRO A O 1
ATOM 1551 N N . PHE A 1 214 ? 56.463 83.004 20.160 1.00 49.56 250 PHE A N 1
ATOM 1552 C CA . PHE A 1 214 ? 56.821 82.080 21.233 1.00 52.06 250 PHE A CA 1
ATOM 1553 C C . PHE A 1 214 ? 56.606 80.686 20.863 1.00 55.26 250 PHE A C 1
ATOM 1554 O O . PHE A 1 214 ? 55.532 80.334 20.361 1.00 54.51 250 PHE A O 1
ATOM 1562 N N . ASP A 1 215 ? 57.622 79.875 21.138 1.00 59.98 251 ASP A N 1
ATOM 1563 C CA . ASP A 1 215 ? 57.378 78.462 21.080 1.00 65.47 251 ASP A CA 1
ATOM 1564 C C . ASP A 1 215 ? 58.262 77.611 21.971 1.00 67.86 251 ASP A C 1
ATOM 1565 O O . ASP A 1 215 ? 58.957 78.126 22.858 1.00 67.80 251 ASP A O 1
ATOM 1570 N N . GLY A 1 216 ? 58.143 76.294 21.754 1.00 71.27 252 GLY A N 1
ATOM 1571 C CA . GLY A 1 216 ? 58.918 75.242 22.426 1.00 74.67 252 GLY A CA 1
ATOM 1572 C C . GLY A 1 216 ? 58.279 73.888 22.176 1.00 77.38 252 GLY A C 1
ATOM 1573 O O . GLY A 1 216 ? 57.151 73.792 21.631 1.00 77.06 252 GLY A O 1
ATOM 1574 N N . GLN A 1 217 ? 58.991 72.843 22.593 1.00 80.23 253 GLN A N 1
ATOM 1575 C CA . GLN A 1 217 ? 58.566 71.438 22.371 1.00 83.07 253 GLN A CA 1
ATOM 1576 C C . GLN A 1 217 ? 57.171 71.067 22.937 1.00 83.87 253 GLN A C 1
ATOM 1577 O O . GLN A 1 217 ? 56.386 70.372 22.279 1.00 84.23 253 GLN A O 1
ATOM 1583 N N . ASN A 1 218 ? 56.852 71.568 24.126 1.00 84.83 254 ASN A N 1
ATOM 1584 C CA . ASN A 1 218 ? 55.623 71.177 24.827 1.00 85.39 254 ASN A CA 1
ATOM 1585 C C . ASN A 1 218 ? 55.050 72.292 25.700 1.00 85.89 254 ASN A C 1
ATOM 1586 O O . ASN A 1 218 ? 55.628 73.383 25.846 1.00 85.64 254 ASN A O 1
ATOM 1591 N N . LEU A 1 219 ? 53.938 71.972 26.337 1.00 86.42 255 LEU A N 1
ATOM 1592 C CA . LEU A 1 219 ? 53.304 72.856 27.291 1.00 87.31 255 LEU A CA 1
ATOM 1593 C C . LEU A 1 219 ? 54.284 73.591 28.231 1.00 87.65 255 LEU A C 1
ATOM 1594 O O . LEU A 1 219 ? 54.102 74.783 28.500 1.00 87.76 255 LEU A O 1
ATOM 1599 N N . LYS A 1 220 ? 55.311 72.899 28.724 1.00 87.93 256 LYS A N 1
ATOM 1600 C CA . LYS A 1 220 ? 56.239 73.522 29.691 1.00 88.56 256 LYS A CA 1
ATOM 1601 C C . LYS A 1 220 ? 57.299 74.490 29.067 1.00 88.83 256 LYS A C 1
ATOM 1602 O O . LYS A 1 220 ? 57.746 75.450 29.740 1.00 89.02 256 LYS A O 1
ATOM 1604 N N . GLU A 1 221 ? 57.697 74.259 27.803 1.00 88.48 257 GLU A N 1
ATOM 1605 C CA . GLU A 1 221 ? 58.557 75.224 27.080 1.00 87.56 257 GLU A CA 1
ATOM 1606 C C . GLU A 1 221 ? 57.740 76.444 26.627 1.00 85.92 257 GLU A C 1
ATOM 1607 O O . GLU A 1 221 ? 58.139 77.586 26.871 1.00 85.89 257 GLU A O 1
ATOM 1613 N N . LEU A 1 222 ? 56.573 76.197 26.026 1.00 83.97 258 LEU A N 1
ATOM 1614 C CA . LEU A 1 222 ? 55.706 77.281 25.538 1.00 82.03 258 LEU A CA 1
ATOM 1615 C C . LEU A 1 222 ? 55.362 78.287 26.631 1.00 80.62 258 LEU A C 1
ATOM 1616 O O . LEU A 1 222 ? 55.599 79.500 26.472 1.00 80.82 258 LEU A O 1
ATOM 1621 N N . ARG A 1 223 ? 54.819 77.773 27.733 1.00 78.29 259 ARG A N 1
ATOM 1622 C CA . ARG A 1 223 ? 54.426 78.604 28.849 1.00 75.84 259 ARG A CA 1
ATOM 1623 C C . ARG A 1 223 ? 55.623 79.320 29.480 1.00 74.20 259 ARG A C 1
ATOM 1624 O O . ARG A 1 223 ? 55.577 80.546 29.666 1.00 73.23 259 ARG A O 1
ATOM 1626 N N . GLU A 1 224 ? 56.693 78.581 29.798 1.00 72.57 260 GLU A N 1
ATOM 1627 C CA . GLU A 1 224 ? 57.929 79.233 30.290 1.00 71.34 260 GLU A CA 1
ATOM 1628 C C . GLU A 1 224 ? 58.262 80.421 29.374 1.00 70.29 260 GLU A C 1
ATOM 1629 O O . GLU A 1 224 ? 58.366 81.554 29.845 1.00 69.79 260 GLU A O 1
ATOM 1631 N N . ARG A 1 225 ? 58.376 80.142 28.062 1.00 69.02 261 ARG A N 1
ATOM 1632 C CA . ARG A 1 225 ? 58.643 81.161 27.039 1.00 67.28 261 ARG A CA 1
ATOM 1633 C C . ARG A 1 225 ? 57.675 82.322 27.058 1.00 65.09 261 ARG A C 1
ATOM 1634 O O . ARG A 1 225 ? 58.085 83.447 27.316 1.00 65.05 261 ARG A O 1
ATOM 1642 N N . VAL A 1 226 ? 56.403 82.058 26.775 1.00 62.53 262 VAL A N 1
ATOM 1643 C CA . VAL A 1 226 ? 55.399 83.130 26.804 1.00 60.58 262 VAL A CA 1
ATOM 1644 C C . VAL A 1 226 ? 55.481 84.027 28.074 1.00 60.08 262 VAL A C 1
ATOM 1645 O O . VAL A 1 226 ? 55.501 85.259 27.987 1.00 58.35 262 VAL A O 1
ATOM 1649 N N . LEU A 1 227 ? 55.513 83.402 29.251 1.00 60.10 263 LEU A N 1
ATOM 1650 C CA . LEU A 1 227 ? 55.462 84.211 30.487 1.00 60.49 263 LEU A CA 1
ATOM 1651 C C . LEU A 1 227 ? 56.743 84.989 30.725 1.00 60.35 263 LEU A C 1
ATOM 1652 O O . LEU A 1 227 ? 56.661 86.050 31.344 1.00 60.58 263 LEU A O 1
ATOM 1657 N N . ARG A 1 228 ? 57.887 84.509 30.207 1.00 59.86 264 ARG A N 1
ATOM 1658 C CA . ARG A 1 228 ? 59.088 85.375 30.130 1.00 60.67 264 ARG A CA 1
ATOM 1659 C C . ARG A 1 228 ? 58.978 86.500 29.068 1.00 59.62 264 ARG A C 1
ATOM 1660 O O . ARG A 1 228 ? 59.525 87.629 29.248 1.00 59.81 264 ARG A O 1
ATOM 1668 N N . GLY A 1 229 ? 58.280 86.182 27.974 1.00 58.82 265 GLY A N 1
ATOM 1669 C CA . GLY A 1 229 ? 57.879 87.182 26.983 1.00 58.08 265 GLY A CA 1
ATOM 1670 C C . GLY A 1 229 ? 59.013 87.896 26.253 1.00 57.43 265 GLY A C 1
ATOM 1671 O O . GLY A 1 229 ? 58.812 89.020 25.761 1.00 55.88 265 GLY A O 1
ATOM 1672 N N . LYS A 1 230 ? 60.193 87.254 26.221 1.00 56.62 266 LYS A N 1
ATOM 1673 C CA . LYS A 1 230 ? 61.314 87.750 25.434 1.00 56.75 266 LYS A CA 1
ATOM 1674 C C . LYS A 1 230 ? 61.095 87.139 24.064 1.00 54.71 266 LYS A C 1
ATOM 1675 O O . LYS A 1 230 ? 60.582 86.018 23.950 1.00 53.39 266 LYS A O 1
ATOM 1681 N N . TYR A 1 231 ? 61.435 87.906 23.037 1.00 52.14 267 TYR A N 1
ATOM 1682 C CA . TYR A 1 231 ? 61.442 87.356 21.716 1.00 51.20 267 TYR A CA 1
ATOM 1683 C C . TYR A 1 231 ? 62.488 88.137 20.947 1.00 50.89 267 TYR A C 1
ATOM 1684 O O . TYR A 1 231 ? 62.834 89.254 21.329 1.00 50.81 267 TYR A O 1
ATOM 1693 N N . ARG A 1 232 ? 63.027 87.551 19.883 1.00 50.39 268 ARG A N 1
ATOM 1694 C CA . ARG A 1 232 ? 63.939 88.347 19.027 1.00 49.63 268 ARG A CA 1
ATOM 1695 C C . ARG A 1 232 ? 63.174 88.704 17.772 1.00 47.80 268 ARG A C 1
ATOM 1696 O O . ARG A 1 232 ? 62.241 87.985 17.367 1.00 48.06 268 ARG A O 1
ATOM 1704 N N . ILE A 1 233 ? 63.512 89.833 17.186 1.00 45.58 269 ILE A N 1
ATOM 1705 C CA . ILE A 1 233 ? 62.849 90.156 15.963 1.00 44.71 269 ILE A CA 1
ATOM 1706 C C . ILE A 1 233 ? 63.759 89.804 14.814 1.00 43.91 269 ILE A C 1
ATOM 1707 O O . ILE A 1 233 ? 64.927 89.674 14.988 1.00 45.59 269 ILE A O 1
ATOM 1712 N N . PRO A 1 234 ? 63.218 89.560 13.640 1.00 43.40 270 PRO A N 1
ATOM 1713 C CA . PRO A 1 234 ? 64.101 89.299 12.518 1.00 41.33 270 PRO A CA 1
ATOM 1714 C C . PRO A 1 234 ? 64.658 90.617 12.025 1.00 40.79 270 PRO A C 1
ATOM 1715 O O . PRO A 1 234 ? 64.070 91.650 12.219 1.00 40.10 270 PRO A O 1
ATOM 1719 N N . PHE A 1 235 ? 65.818 90.586 11.392 1.00 41.29 271 PHE A N 1
ATOM 1720 C CA . PHE A 1 235 ? 66.554 91.835 11.031 1.00 39.60 271 PHE A CA 1
ATOM 1721 C C . PHE A 1 235 ? 65.848 92.672 9.991 1.00 39.53 271 PHE A C 1
ATOM 1722 O O . PHE A 1 235 ? 66.186 93.836 9.873 1.00 40.09 271 PHE A O 1
ATOM 1730 N N . TYR A 1 236 ? 64.977 92.078 9.150 1.00 39.22 272 TYR A N 1
ATOM 1731 C CA . TYR A 1 236 ? 64.229 92.892 8.119 1.00 38.05 272 TYR A CA 1
ATOM 1732 C C . TYR A 1 236 ? 63.016 93.625 8.730 1.00 38.47 272 TYR A C 1
ATOM 1733 O O . TYR A 1 236 ? 62.597 94.609 8.179 1.00 39.35 272 TYR A O 1
ATOM 1742 N N . MET A 1 237 ? 62.511 93.216 9.898 1.00 37.83 273 MET A N 1
ATOM 1743 C CA . MET A 1 237 ? 61.367 93.895 10.466 1.00 38.05 273 MET A CA 1
ATOM 1744 C C . MET A 1 237 ? 61.720 95.326 10.634 1.00 39.35 273 MET A C 1
ATOM 1745 O O . MET A 1 237 ? 62.656 95.591 11.333 1.00 42.07 273 MET A O 1
ATOM 1750 N N . SER A 1 238 ? 60.968 96.263 10.083 1.00 39.60 274 SER A N 1
ATOM 1751 C CA . SER A 1 238 ? 61.221 97.707 10.308 1.00 39.61 274 SER A CA 1
ATOM 1752 C C . SER A 1 238 ? 61.079 98.230 11.762 1.00 39.79 274 SER A C 1
ATOM 1753 O O . SER A 1 238 ? 60.404 97.664 12.591 1.00 38.61 274 SER A O 1
ATOM 1756 N N . THR A 1 239 ? 61.690 99.377 12.054 1.00 41.39 275 THR A N 1
ATOM 1757 C CA . THR A 1 239 ? 61.587 99.868 13.415 1.00 42.23 275 THR A CA 1
ATOM 1758 C C . THR A 1 239 ? 60.092 100.224 13.806 1.00 42.53 275 THR A C 1
ATOM 1759 O O . THR A 1 239 ? 59.633 99.929 14.923 1.00 43.35 275 THR A O 1
ATOM 1763 N N . ASP A 1 240 ? 59.344 100.830 12.888 1.00 42.53 276 ASP A N 1
ATOM 1764 C CA . ASP A 1 240 ? 57.940 101.090 13.109 1.00 42.32 276 ASP A CA 1
ATOM 1765 C C . ASP A 1 240 ? 57.249 99.806 13.566 1.00 42.15 276 ASP A C 1
ATOM 1766 O O . ASP A 1 240 ? 56.467 99.814 14.544 1.00 41.58 276 ASP A O 1
ATOM 1771 N N . CYS A 1 241 ? 57.549 98.708 12.857 1.00 41.21 277 CYS A N 1
ATOM 1772 C CA . CYS A 1 241 ? 56.887 97.453 13.124 1.00 41.27 277 CYS A CA 1
ATOM 1773 C C . CYS A 1 241 ? 57.353 96.996 14.453 1.00 42.01 277 CYS A C 1
ATOM 1774 O O . CYS A 1 241 ? 56.582 96.559 15.258 1.00 43.74 277 CYS A O 1
ATOM 1777 N N . GLU A 1 242 ? 58.616 97.109 14.742 1.00 43.74 278 GLU A N 1
ATOM 1778 C CA . GLU A 1 242 ? 59.071 96.583 16.043 1.00 44.60 278 GLU A CA 1
ATOM 1779 C C . GLU A 1 242 ? 58.476 97.377 17.189 1.00 44.36 278 GLU A C 1
ATOM 1780 O O . GLU A 1 242 ? 58.146 96.836 18.270 1.00 43.20 278 GLU A O 1
ATOM 1786 N N . ASN A 1 243 ? 58.412 98.687 16.944 1.00 44.85 279 ASN A N 1
ATOM 1787 C CA . ASN A 1 243 ? 57.795 99.617 17.895 1.00 45.72 279 ASN A CA 1
ATOM 1788 C C . ASN A 1 243 ? 56.324 99.241 18.123 1.00 45.96 279 ASN A C 1
ATOM 1789 O O . ASN A 1 243 ? 55.906 99.175 19.291 1.00 46.68 279 ASN A O 1
ATOM 1794 N N . LEU A 1 244 ? 55.564 98.965 17.032 1.00 45.08 280 LEU A N 1
ATOM 1795 C CA . LEU A 1 244 ? 54.152 98.589 17.178 1.00 44.16 280 LEU A CA 1
ATOM 1796 C C . LEU A 1 244 ? 54.075 97.335 18.035 1.00 43.72 280 LEU A C 1
ATOM 1797 O O . LEU A 1 244 ? 53.318 97.286 19.008 1.00 45.45 280 LEU A O 1
ATOM 1802 N N . LEU A 1 245 ? 54.913 96.358 17.741 1.00 42.00 281 LEU A N 1
ATOM 1803 C CA . LEU A 1 245 ? 54.947 95.144 18.514 1.00 41.74 281 LEU A CA 1
ATOM 1804 C C . LEU A 1 245 ? 55.250 95.417 19.982 1.00 42.07 281 LEU A C 1
ATOM 1805 O O . LEU A 1 245 ? 54.789 94.722 20.867 1.00 41.25 281 LEU A O 1
ATOM 1810 N N . LYS A 1 246 ? 56.030 96.446 20.259 1.00 43.53 282 LYS A N 1
ATOM 1811 C CA . LYS A 1 246 ? 56.368 96.695 21.676 1.00 44.83 282 LYS A CA 1
ATOM 1812 C C . LYS A 1 246 ? 55.162 97.169 22.517 1.00 45.05 282 LYS A C 1
ATOM 1813 O O . LYS A 1 246 ? 55.278 97.248 23.755 1.00 46.43 282 LYS A O 1
ATOM 1819 N N . LYS A 1 247 ? 54.047 97.497 21.830 1.00 44.03 283 LYS A N 1
ATOM 1820 C CA . LYS A 1 247 ? 52.804 97.937 22.443 1.00 41.73 283 LYS A CA 1
ATOM 1821 C C . LYS A 1 247 ? 51.810 96.778 22.566 1.00 42.42 283 LYS A C 1
ATOM 1822 O O . LYS A 1 247 ? 50.834 96.874 23.316 1.00 41.61 283 LYS A O 1
ATOM 1828 N N . LEU A 1 248 ? 52.044 95.683 21.819 1.00 42.46 284 LEU A N 1
ATOM 1829 C CA . LEU A 1 248 ? 51.119 94.561 21.843 1.00 40.47 284 LEU A CA 1
ATOM 1830 C C . LEU A 1 248 ? 51.664 93.536 22.666 1.00 40.28 284 LEU A C 1
ATOM 1831 O O . LEU A 1 248 ? 50.988 93.100 23.524 1.00 41.39 284 LEU A O 1
ATOM 1836 N N . LEU A 1 249 ? 52.886 93.094 22.400 1.00 40.73 285 LEU A N 1
ATOM 1837 C CA . LEU A 1 249 ? 53.395 91.909 23.093 1.00 40.90 285 LEU A CA 1
ATOM 1838 C C . LEU A 1 249 ? 53.966 92.250 24.448 1.00 42.23 285 LEU A C 1
ATOM 1839 O O . LEU A 1 249 ? 55.118 92.058 24.743 1.00 42.25 285 LEU A O 1
ATOM 1844 N N . VAL A 1 250 ? 53.131 92.779 25.298 1.00 44.57 286 VAL A N 1
ATOM 1845 C CA . VAL A 1 250 ? 53.659 93.307 26.542 1.00 46.79 286 VAL A CA 1
ATOM 1846 C C . VAL A 1 250 ? 53.035 92.571 27.673 1.00 46.83 286 VAL A C 1
ATOM 1847 O O . VAL A 1 250 ? 51.824 92.359 27.671 1.00 47.20 286 VAL A O 1
ATOM 1851 N N . LEU A 1 251 ? 53.884 92.143 28.601 1.00 47.73 287 LEU A N 1
ATOM 1852 C CA . LEU A 1 251 ? 53.467 91.177 29.616 1.00 49.43 287 LEU A CA 1
ATOM 1853 C C . LEU A 1 251 ? 52.350 91.680 30.532 1.00 50.21 287 LEU A C 1
ATOM 1854 O O . LEU A 1 251 ? 51.340 91.014 30.689 1.00 50.18 287 LEU A O 1
ATOM 1859 N N . ASN A 1 252 ? 52.482 92.878 31.092 1.00 50.91 288 ASN A N 1
ATOM 1860 C CA . ASN A 1 252 ? 51.452 93.245 32.015 1.00 51.70 288 ASN A CA 1
ATOM 1861 C C . ASN A 1 252 ? 50.345 93.831 31.218 1.00 50.17 288 ASN A C 1
ATOM 1862 O O . ASN A 1 252 ? 50.593 94.777 30.500 1.00 49.80 288 ASN A O 1
ATOM 1867 N N . PRO A 1 253 ? 49.123 93.264 31.365 1.00 49.37 289 PRO A N 1
ATOM 1868 C CA . PRO A 1 253 ? 47.987 93.550 30.502 1.00 49.71 289 PRO A CA 1
ATOM 1869 C C . PRO A 1 253 ? 47.554 94.989 30.609 1.00 50.09 289 PRO A C 1
ATOM 1870 O O . PRO A 1 253 ? 47.022 95.551 29.647 1.00 50.98 289 PRO A O 1
ATOM 1874 N N . ILE A 1 254 ? 47.846 95.627 31.722 1.00 50.09 290 ILE A N 1
ATOM 1875 C CA . ILE A 1 254 ? 47.437 97.016 31.786 1.00 50.32 290 ILE A CA 1
ATOM 1876 C C . ILE A 1 254 ? 48.395 97.982 31.041 1.00 50.16 290 ILE A C 1
ATOM 1877 O O . ILE A 1 254 ? 48.028 99.113 30.744 1.00 49.95 290 ILE A O 1
ATOM 1882 N N . LYS A 1 255 ? 49.613 97.548 30.712 1.00 50.98 291 LYS A N 1
ATOM 1883 C CA . LYS A 1 255 ? 50.521 98.413 29.943 1.00 51.53 291 LYS A CA 1
ATOM 1884 C C . LYS A 1 255 ? 50.206 98.362 28.446 1.00 52.14 291 LYS A C 1
ATOM 1885 O O . LYS A 1 255 ? 50.790 99.100 27.640 1.00 53.69 291 LYS A O 1
ATOM 1891 N N . ARG A 1 256 ? 49.262 97.513 28.053 1.00 52.33 292 ARG A N 1
ATOM 1892 C CA . ARG A 1 256 ? 48.922 97.330 26.611 1.00 50.49 292 ARG A CA 1
ATOM 1893 C C . ARG A 1 256 ? 48.071 98.430 26.011 1.00 50.15 292 ARG A C 1
ATOM 1894 O O . ARG A 1 256 ? 47.124 98.917 26.670 1.00 49.34 292 ARG A O 1
ATOM 1902 N N . GLY A 1 257 ? 48.408 98.794 24.761 1.00 48.80 293 GLY A N 1
ATOM 1903 C CA . GLY A 1 257 ? 47.670 99.792 24.035 1.00 48.26 293 GLY A CA 1
ATOM 1904 C C . GLY A 1 257 ? 46.220 99.286 23.987 1.00 49.00 293 GLY A C 1
ATOM 1905 O O . GLY A 1 257 ? 45.996 98.056 24.001 1.00 48.75 293 GLY A O 1
ATOM 1906 N N . SER A 1 258 ? 45.254 100.226 23.997 1.00 47.71 294 SER A N 1
ATOM 1907 C CA . SER A 1 258 ? 43.876 99.978 23.702 1.00 46.96 294 SER A CA 1
ATOM 1908 C C . SER A 1 258 ? 43.815 99.776 22.206 1.00 46.24 294 SER A C 1
ATOM 1909 O O . SER A 1 258 ? 44.764 100.130 21.495 1.00 46.70 294 SER A O 1
ATOM 1912 N N . LEU A 1 259 ? 42.678 99.297 21.710 1.00 44.53 295 LEU A N 1
ATOM 1913 C CA . LEU A 1 259 ? 42.505 99.148 20.288 1.00 42.36 295 LEU A CA 1
ATOM 1914 C C . LEU A 1 259 ? 42.526 100.489 19.621 1.00 43.09 295 LEU A C 1
ATOM 1915 O O . LEU A 1 259 ? 43.039 100.649 18.509 1.00 44.32 295 LEU A O 1
ATOM 1920 N N . GLU A 1 260 ? 42.037 101.518 20.277 1.00 43.92 296 GLU A N 1
ATOM 1921 C CA . GLU A 1 260 ? 41.932 102.807 19.544 1.00 44.62 296 GLU A CA 1
ATOM 1922 C C . GLU A 1 260 ? 43.319 103.388 19.488 1.00 45.08 296 GLU A C 1
ATOM 1923 O O . GLU A 1 260 ? 43.765 103.929 18.483 1.00 46.22 296 GLU A O 1
ATOM 1929 N N . GLN A 1 261 ? 44.027 103.218 20.588 1.00 45.82 297 GLN A N 1
ATOM 1930 C CA . GLN A 1 261 ? 45.402 103.626 20.640 1.00 44.96 297 GLN A CA 1
ATOM 1931 C C . GLN A 1 261 ? 46.206 102.836 19.607 1.00 43.74 297 GLN A C 1
ATOM 1932 O O . GLN A 1 261 ? 46.967 103.466 18.886 1.00 44.35 297 GLN A O 1
ATOM 1934 N N . ILE A 1 262 ? 45.993 101.513 19.448 1.00 42.78 298 ILE A N 1
ATOM 1935 C CA . ILE A 1 262 ? 46.724 100.730 18.373 1.00 42.57 298 ILE A CA 1
ATOM 1936 C C . ILE A 1 262 ? 46.485 101.362 16.995 1.00 42.70 298 ILE A C 1
ATOM 1937 O O . ILE A 1 262 ? 47.418 101.512 16.193 1.00 42.51 298 ILE A O 1
ATOM 1942 N N . MET A 1 263 ? 45.234 101.724 16.718 1.00 42.24 299 MET A N 1
ATOM 1943 C CA . MET A 1 263 ? 44.864 102.238 15.393 1.00 43.74 299 MET A CA 1
ATOM 1944 C C . MET A 1 263 ? 45.654 103.411 14.993 1.00 43.81 299 MET A C 1
ATOM 1945 O O . MET A 1 263 ? 45.862 103.665 13.824 1.00 43.79 299 MET A O 1
ATOM 1950 N N . LYS A 1 264 ? 46.080 104.163 15.983 1.00 45.61 300 LYS A N 1
ATOM 1951 C CA . LYS A 1 264 ? 46.865 105.333 15.720 1.00 47.01 300 LYS A CA 1
ATOM 1952 C C . LYS A 1 264 ? 48.373 105.029 15.490 1.00 46.88 300 LYS A C 1
ATOM 1953 O O . LYS A 1 264 ? 49.090 105.918 15.076 1.00 46.92 300 LYS A O 1
ATOM 1959 N N . ASP A 1 265 ? 48.861 103.810 15.751 1.00 46.69 301 ASP A N 1
ATOM 1960 C CA . ASP A 1 265 ? 50.315 103.566 15.745 1.00 46.22 301 ASP A CA 1
ATOM 1961 C C . ASP A 1 265 ? 50.920 103.898 14.390 1.00 46.76 301 ASP A C 1
ATOM 1962 O O . ASP A 1 265 ? 50.195 103.949 13.390 1.00 48.31 301 ASP A O 1
ATOM 1967 N N . ARG A 1 266 ? 52.232 104.133 14.342 1.00 46.62 302 ARG A N 1
ATOM 1968 C CA . ARG A 1 266 ? 52.872 104.692 13.152 1.00 47.09 302 ARG A CA 1
ATOM 1969 C C . ARG A 1 266 ? 52.878 103.625 12.083 1.00 46.36 302 ARG A C 1
ATOM 1970 O O . ARG A 1 266 ? 52.505 103.860 10.921 1.00 46.99 302 ARG A O 1
ATOM 1978 N N . TRP A 1 267 ? 53.292 102.430 12.469 1.00 44.59 303 TRP A N 1
ATOM 1979 C CA . TRP A 1 267 ? 53.321 101.352 11.516 1.00 43.97 303 TRP A CA 1
ATOM 1980 C C . TRP A 1 267 ? 51.932 101.134 10.844 1.00 44.58 303 TRP A C 1
ATOM 1981 O O . TRP A 1 267 ? 51.841 100.859 9.634 1.00 43.07 303 TRP A O 1
ATOM 1992 N N . MET A 1 268 ? 50.877 101.246 11.655 1.00 45.67 304 MET A N 1
ATOM 1993 C CA . MET A 1 268 ? 49.546 101.071 11.135 1.00 47.67 304 MET A CA 1
ATOM 1994 C C . MET A 1 268 ? 49.268 102.038 9.987 1.00 48.46 304 MET A C 1
ATOM 1995 O O . MET A 1 268 ? 48.644 101.653 8.993 1.00 47.68 304 MET A O 1
ATOM 2000 N N . ASN A 1 269 ? 49.819 103.248 10.065 1.00 48.84 305 ASN A N 1
ATOM 2001 C CA . ASN A 1 269 ? 49.447 104.269 9.086 1.00 49.14 305 ASN A CA 1
ATOM 2002 C C . ASN A 1 269 ? 50.428 104.629 7.953 1.00 50.95 305 ASN A C 1
ATOM 2003 O O . ASN A 1 269 ? 50.133 105.503 7.107 1.00 51.44 305 ASN A O 1
ATOM 2008 N N . VAL A 1 270 ? 51.547 103.913 7.892 1.00 51.80 306 VAL A N 1
ATOM 2009 C CA . VAL A 1 270 ? 52.434 104.053 6.794 1.00 53.66 306 VAL A CA 1
ATOM 2010 C C . VAL A 1 270 ? 51.625 103.845 5.489 1.00 56.66 306 VAL A C 1
ATOM 2011 O O . VAL A 1 270 ? 51.056 102.768 5.214 1.00 56.93 306 VAL A O 1
ATOM 2015 N N . GLY A 1 271 ? 51.580 104.903 4.681 1.00 59.65 307 GLY A N 1
ATOM 2016 C CA . GLY A 1 271 ? 50.871 104.890 3.407 1.00 62.49 307 GLY A CA 1
ATOM 2017 C C . GLY A 1 271 ? 49.417 105.348 3.593 1.00 65.19 307 GLY A C 1
ATOM 2018 O O . GLY A 1 271 ? 48.626 105.272 2.655 1.00 64.99 307 GLY A O 1
ATOM 2019 N N . HIS A 1 272 ? 49.043 105.807 4.792 1.00 66.59 308 HIS A N 1
ATOM 2020 C CA . HIS A 1 272 ? 47.668 106.181 5.022 1.00 68.84 308 HIS A CA 1
ATOM 2021 C C . HIS A 1 272 ? 47.599 107.530 5.725 1.00 71.86 308 HIS A C 1
ATOM 2022 O O . HIS A 1 272 ? 46.615 107.851 6.421 1.00 72.50 308 HIS A O 1
ATOM 2029 N N . GLU A 1 273 ? 48.637 108.348 5.511 1.00 74.78 309 GLU A N 1
ATOM 2030 C CA . GLU A 1 273 ? 48.812 109.649 6.216 1.00 76.12 309 GLU A CA 1
ATOM 2031 C C . GLU A 1 273 ? 47.597 110.638 6.096 1.00 76.99 309 GLU A C 1
ATOM 2032 O O . GLU A 1 273 ? 47.377 111.442 7.020 1.00 77.41 309 GLU A O 1
ATOM 2038 N N . GLU A 1 274 ? 46.832 110.554 4.986 1.00 77.65 310 GLU A N 1
ATOM 2039 C CA . GLU A 1 274 ? 45.459 111.115 4.870 1.00 78.51 310 GLU A CA 1
ATOM 2040 C C . GLU A 1 274 ? 44.366 110.195 5.487 1.00 77.59 310 GLU A C 1
ATOM 2041 O O . GLU A 1 274 ? 43.684 110.597 6.448 1.00 77.64 310 GLU A O 1
ATOM 2047 N N . GLU A 1 275 ? 44.187 108.975 4.955 1.00 76.08 311 GLU A N 1
ATOM 2048 C CA . GLU A 1 275 ? 43.218 108.020 5.561 1.00 73.91 311 GLU A CA 1
ATOM 2049 C C . GLU A 1 275 ? 43.694 107.300 6.881 1.00 71.58 311 GLU A C 1
ATOM 2050 O O . GLU A 1 275 ? 43.952 106.066 6.897 1.00 70.96 311 GLU A O 1
ATOM 2056 N N . GLU A 1 276 ? 43.807 108.085 7.976 1.00 67.45 312 GLU A N 1
ATOM 2057 C CA . GLU A 1 276 ? 44.271 107.547 9.239 1.00 63.67 312 GLU A CA 1
ATOM 2058 C C . GLU A 1 276 ? 43.271 106.498 9.768 1.00 59.81 312 GLU A C 1
ATOM 2059 O O . GLU A 1 276 ? 42.084 106.781 9.942 1.00 59.27 312 GLU A O 1
ATOM 2065 N N . LEU A 1 277 ? 43.760 105.301 10.051 1.00 55.16 313 LEU A N 1
ATOM 2066 C CA . LEU A 1 277 ? 42.940 104.290 10.708 1.00 50.91 313 LEU A CA 1
ATOM 2067 C C . LEU A 1 277 ? 42.151 104.781 11.919 1.00 48.87 313 LEU A C 1
ATOM 2068 O O . LEU A 1 277 ? 42.665 105.518 12.778 1.00 47.69 313 LEU A O 1
ATOM 2073 N N . LYS A 1 278 ? 40.904 104.332 11.990 1.00 46.57 314 LYS A N 1
ATOM 2074 C CA . LYS A 1 278 ? 39.926 104.963 12.862 1.00 45.81 314 LYS A CA 1
ATOM 2075 C C . LYS A 1 278 ? 38.867 103.937 13.224 1.00 43.85 314 LYS A C 1
ATOM 2076 O O . LYS A 1 278 ? 38.557 103.061 12.445 1.00 43.43 314 LYS A O 1
ATOM 2082 N N . PRO A 1 279 ? 38.318 103.998 14.410 1.00 42.53 315 PRO A N 1
ATOM 2083 C CA . PRO A 1 279 ? 37.251 103.032 14.625 1.00 43.52 315 PRO A CA 1
ATOM 2084 C C . PRO A 1 279 ? 36.177 102.982 13.502 1.00 44.38 315 PRO A C 1
ATOM 2085 O O . PRO A 1 279 ? 35.818 104.008 12.944 1.00 44.89 315 PRO A O 1
ATOM 2089 N N . TYR A 1 280 ? 35.676 101.795 13.155 1.00 44.86 316 TYR A N 1
ATOM 2090 C CA . TYR A 1 280 ? 34.809 101.707 11.988 1.00 44.36 316 TYR A CA 1
ATOM 2091 C C . TYR A 1 280 ? 33.388 102.243 12.280 1.00 45.83 316 TYR A C 1
ATOM 2092 O O . TYR A 1 280 ? 32.771 101.915 13.339 1.00 46.55 316 TYR A O 1
ATOM 2101 N N . THR A 1 281 ? 32.854 103.048 11.347 1.00 45.78 317 THR A N 1
ATOM 2102 C CA . THR A 1 281 ? 31.469 103.435 11.451 1.00 46.56 317 THR A CA 1
ATOM 2103 C C . THR A 1 281 ? 30.768 102.909 10.204 1.00 45.81 317 THR A C 1
ATOM 2104 O O . THR A 1 281 ? 31.229 103.150 9.138 1.00 44.93 317 THR A O 1
ATOM 2108 N N . GLU A 1 282 ? 29.692 102.143 10.382 1.00 46.52 318 GLU A N 1
ATOM 2109 C CA . GLU A 1 282 ? 28.823 101.680 9.288 1.00 48.54 318 GLU A CA 1
ATOM 2110 C C . GLU A 1 282 ? 28.352 102.812 8.374 1.00 49.48 318 GLU A C 1
ATOM 2111 O O . GLU A 1 282 ? 27.893 103.857 8.849 1.00 49.86 318 GLU A O 1
ATOM 2117 N N . PRO A 1 283 ? 28.537 102.674 7.068 1.00 49.64 319 PRO A N 1
ATOM 2118 C CA . PRO A 1 283 ? 27.904 103.689 6.168 1.00 50.12 319 PRO A CA 1
ATOM 2119 C C . PRO A 1 283 ? 26.400 103.630 6.221 1.00 50.26 319 PRO A C 1
ATOM 2120 O O . PRO A 1 283 ? 25.857 102.669 6.751 1.00 50.07 319 PRO A O 1
ATOM 2124 N N . ASP A 1 284 ? 25.732 104.656 5.705 1.00 51.65 320 ASP A N 1
ATOM 2125 C CA . ASP A 1 284 ? 24.258 104.618 5.573 1.00 53.28 320 ASP A CA 1
ATOM 2126 C C . ASP A 1 284 ? 23.822 103.576 4.565 1.00 51.96 320 ASP A C 1
ATOM 2127 O O . ASP A 1 284 ? 24.338 103.455 3.463 1.00 51.06 320 ASP A O 1
ATOM 2132 N N . PRO A 1 285 ? 22.850 102.810 4.947 1.00 52.02 321 PRO A N 1
ATOM 2133 C CA . PRO A 1 285 ? 22.748 101.665 4.056 1.00 51.52 321 PRO A CA 1
ATOM 2134 C C . PRO A 1 285 ? 22.091 102.106 2.749 1.00 50.14 321 PRO A C 1
ATOM 2135 O O . PRO A 1 285 ? 21.212 102.950 2.794 1.00 50.30 321 PRO A O 1
ATOM 2139 N N . ASP A 1 286 ? 22.569 101.602 1.603 1.00 47.85 322 ASP A N 1
ATOM 2140 C CA . ASP A 1 286 ? 21.933 101.860 0.355 1.00 45.64 322 ASP A CA 1
ATOM 2141 C C . ASP A 1 286 ? 20.839 100.854 -0.076 1.00 44.17 322 ASP A C 1
ATOM 2142 O O . ASP A 1 286 ? 21.138 99.764 -0.643 1.00 43.07 322 ASP A O 1
ATOM 2147 N N . PHE A 1 287 ? 19.579 101.233 0.118 1.00 41.32 323 PHE A N 1
ATOM 2148 C CA . PHE A 1 287 ? 18.527 100.290 -0.180 1.00 39.80 323 PHE A CA 1
ATOM 2149 C C . PHE A 1 287 ? 17.952 100.670 -1.468 1.00 38.62 323 PHE A C 1
ATOM 2150 O O . PHE A 1 287 ? 16.962 100.136 -1.888 1.00 37.71 323 PHE A O 1
ATOM 2158 N N . ASN A 1 288 ? 18.545 101.643 -2.108 1.00 39.49 324 ASN A N 1
ATOM 2159 C CA . ASN A 1 288 ? 17.905 102.068 -3.322 1.00 40.99 324 ASN A CA 1
ATOM 2160 C C . ASN A 1 288 ? 18.738 101.944 -4.548 1.00 39.98 324 ASN A C 1
ATOM 2161 O O . ASN A 1 288 ? 18.618 102.733 -5.426 1.00 40.51 324 ASN A O 1
ATOM 2166 N N . ASP A 1 289 ? 19.589 100.949 -4.610 1.00 39.46 325 ASP A N 1
ATOM 2167 C CA . ASP A 1 289 ? 20.515 100.883 -5.705 1.00 38.64 325 ASP A CA 1
ATOM 2168 C C . ASP A 1 289 ? 19.618 100.488 -6.838 1.00 38.86 325 ASP A C 1
ATOM 2169 O O . ASP A 1 289 ? 19.001 99.415 -6.887 1.00 39.10 325 ASP A O 1
ATOM 2174 N N . THR A 1 290 ? 19.518 101.395 -7.765 1.00 38.96 326 THR A N 1
ATOM 2175 C CA . THR A 1 290 ? 18.549 101.236 -8.817 1.00 39.59 326 THR A CA 1
ATOM 2176 C C . THR A 1 290 ? 18.877 100.041 -9.758 1.00 38.60 326 THR A C 1
ATOM 2177 O O . THR A 1 290 ? 17.979 99.329 -10.289 1.00 38.21 326 THR A O 1
ATOM 2181 N N . LYS A 1 291 ? 20.170 99.795 -9.908 1.00 38.45 327 LYS A N 1
ATOM 2182 C CA . LYS A 1 291 ? 20.667 98.684 -10.703 1.00 38.15 327 LYS A CA 1
ATOM 2183 C C . LYS A 1 291 ? 20.168 97.389 -10.098 1.00 37.87 327 LYS A C 1
ATOM 2184 O O . LYS A 1 291 ? 19.553 96.538 -10.799 1.00 38.84 327 LYS A O 1
ATOM 2190 N N . ARG A 1 292 ? 20.385 97.229 -8.791 1.00 35.65 328 ARG A N 1
ATOM 2191 C CA . ARG A 1 292 ? 19.946 96.032 -8.177 1.00 33.89 328 ARG A CA 1
ATOM 2192 C C . ARG A 1 292 ? 18.440 95.968 -8.149 1.00 33.68 328 ARG A C 1
ATOM 2193 O O . ARG A 1 292 ? 17.845 94.913 -8.362 1.00 34.28 328 ARG A O 1
ATOM 2201 N N . ILE A 1 293 ? 17.782 97.077 -7.893 1.00 32.87 329 ILE A N 1
ATOM 2202 C CA . ILE A 1 293 ? 16.333 96.994 -7.890 1.00 32.11 329 ILE A CA 1
ATOM 2203 C C . ILE A 1 293 ? 15.784 96.590 -9.283 1.00 32.22 329 ILE A C 1
ATOM 2204 O O . ILE A 1 293 ? 14.960 95.661 -9.355 1.00 32.02 329 ILE A O 1
ATOM 2209 N N . ASP A 1 294 ? 16.224 97.275 -10.356 1.00 31.22 330 ASP A N 1
ATOM 2210 C CA . ASP A 1 294 ? 15.815 96.920 -11.714 1.00 31.15 330 ASP A CA 1
ATOM 2211 C C . ASP A 1 294 ? 16.001 95.450 -12.005 1.00 30.43 330 ASP A C 1
ATOM 2212 O O . ASP A 1 294 ? 15.116 94.871 -12.627 1.00 30.41 330 ASP A O 1
ATOM 2217 N N . ILE A 1 295 ? 17.084 94.850 -11.485 1.00 28.37 331 ILE A N 1
ATOM 2218 C CA . ILE A 1 295 ? 17.291 93.457 -11.689 1.00 27.93 331 ILE A CA 1
ATOM 2219 C C . ILE A 1 295 ? 16.258 92.659 -10.977 1.00 28.31 331 ILE A C 1
ATOM 2220 O O . ILE A 1 295 ? 15.741 91.631 -11.465 1.00 29.64 331 ILE A O 1
ATOM 2225 N N . MET A 1 296 ? 15.926 93.093 -9.790 1.00 29.28 332 MET A N 1
ATOM 2226 C CA . MET A 1 296 ? 14.961 92.304 -8.962 1.00 29.78 332 MET A CA 1
ATOM 2227 C C . MET A 1 296 ? 13.520 92.476 -9.485 1.00 29.27 332 MET A C 1
ATOM 2228 O O . MET A 1 296 ? 12.680 91.555 -9.415 1.00 28.67 332 MET A O 1
ATOM 2233 N N . VAL A 1 297 ? 13.258 93.656 -10.043 1.00 28.54 333 VAL A N 1
ATOM 2234 C CA . VAL A 1 297 ? 11.970 93.807 -10.621 1.00 28.95 333 VAL A CA 1
ATOM 2235 C C . VAL A 1 297 ? 11.954 92.900 -11.806 1.00 28.24 333 VAL A C 1
ATOM 2236 O O . VAL A 1 297 ? 11.038 92.110 -11.905 1.00 29.23 333 VAL A O 1
ATOM 2240 N N . THR A 1 298 ? 12.969 92.928 -12.648 1.00 28.38 334 THR A N 1
ATOM 2241 C CA . THR A 1 298 ? 12.948 91.992 -13.803 1.00 29.25 334 THR A CA 1
ATOM 2242 C C . THR A 1 298 ? 12.755 90.555 -13.324 1.00 29.64 334 THR A C 1
ATOM 2243 O O . THR A 1 298 ? 12.112 89.761 -14.007 1.00 29.39 334 THR A O 1
ATOM 2247 N N . MET A 1 299 ? 13.230 90.232 -12.100 1.00 30.42 335 MET A N 1
ATOM 2248 C CA . MET A 1 299 ? 13.178 88.820 -11.595 1.00 30.01 335 MET A CA 1
ATOM 2249 C C . MET A 1 299 ? 11.801 88.405 -11.083 1.00 29.51 335 MET A C 1
ATOM 2250 O O . MET A 1 299 ? 11.497 87.210 -10.846 1.00 30.39 335 MET A O 1
ATOM 2255 N N . GLY A 1 300 ? 10.958 89.377 -10.834 1.00 30.46 336 GLY A N 1
ATOM 2256 C CA . GLY A 1 300 ? 9.658 89.039 -10.210 1.00 31.92 336 GLY A CA 1
ATOM 2257 C C . GLY A 1 300 ? 9.306 89.724 -8.884 1.00 32.25 336 GLY A C 1
ATOM 2258 O O . GLY A 1 300 ? 8.208 89.566 -8.355 1.00 31.07 336 GLY A O 1
ATOM 2259 N N . PHE A 1 301 ? 10.256 90.433 -8.325 1.00 31.88 337 PHE A N 1
ATOM 2260 C CA . PHE A 1 301 ? 10.033 90.989 -7.041 1.00 33.58 337 PHE A CA 1
ATOM 2261 C C . PHE A 1 301 ? 9.355 92.309 -7.245 1.00 34.89 337 PHE A C 1
ATOM 2262 O O . PHE A 1 301 ? 9.624 92.998 -8.250 1.00 39.15 337 PHE A O 1
ATOM 2270 N N . ALA A 1 302 ? 8.608 92.747 -6.257 1.00 34.58 338 ALA A N 1
ATOM 2271 C CA . ALA A 1 302 ? 7.993 94.047 -6.296 1.00 34.75 338 ALA A CA 1
ATOM 2272 C C . ALA A 1 302 ? 8.847 95.099 -5.571 1.00 36.11 338 ALA A C 1
ATOM 2273 O O . ALA A 1 302 ? 9.457 94.826 -4.513 1.00 37.49 338 ALA A O 1
ATOM 2275 N N . ARG A 1 303 ? 8.888 96.307 -6.079 1.00 37.67 339 ARG A N 1
ATOM 2276 C CA . ARG A 1 303 ? 9.525 97.392 -5.313 1.00 41.89 339 ARG A CA 1
ATOM 2277 C C . ARG A 1 303 ? 9.094 97.572 -3.832 1.00 41.95 339 ARG A C 1
ATOM 2278 O O . ARG A 1 303 ? 9.915 97.900 -3.017 1.00 43.00 339 ARG A O 1
ATOM 2286 N N . ASP A 1 304 ? 7.807 97.458 -3.503 1.00 42.82 340 ASP A N 1
ATOM 2287 C CA . ASP A 1 304 ? 7.381 97.465 -2.106 1.00 43.36 340 ASP A CA 1
ATOM 2288 C C . ASP A 1 304 ? 8.044 96.348 -1.342 1.00 41.85 340 ASP A C 1
ATOM 2289 O O . ASP A 1 304 ? 8.587 96.555 -0.273 1.00 41.15 340 ASP A O 1
ATOM 2294 N N . GLU A 1 305 ? 7.972 95.159 -1.921 1.00 39.63 341 GLU A N 1
ATOM 2295 C CA . GLU A 1 305 ? 8.584 93.998 -1.333 1.00 38.04 341 GLU A CA 1
ATOM 2296 C C . GLU A 1 305 ? 10.091 94.242 -1.055 1.00 37.14 341 GLU A C 1
ATOM 2297 O O . GLU A 1 305 ? 10.584 93.914 0.007 1.00 35.15 341 GLU A O 1
ATOM 2303 N N . ILE A 1 306 ? 10.795 94.880 -1.982 1.00 36.63 342 ILE A N 1
ATOM 2304 C CA . ILE A 1 306 ? 12.222 95.001 -1.806 1.00 37.81 342 ILE A CA 1
ATOM 2305 C C . ILE A 1 306 ? 12.471 95.873 -0.621 1.00 39.07 342 ILE A C 1
ATOM 2306 O O . ILE A 1 306 ? 13.259 95.541 0.304 1.00 41.57 342 ILE A O 1
ATOM 2311 N N . ASN A 1 307 ? 11.741 96.956 -0.596 1.00 40.43 343 ASN A N 1
ATOM 2312 C CA . ASN A 1 307 ? 11.978 98.017 0.400 1.00 40.91 343 ASN A CA 1
ATOM 2313 C C . ASN A 1 307 ? 11.665 97.636 1.838 1.00 40.61 343 ASN A C 1
ATOM 2314 O O . ASN A 1 307 ? 12.405 98.065 2.754 1.00 39.86 343 ASN A O 1
ATOM 2319 N N . ASP A 1 308 ? 10.593 96.847 2.023 1.00 40.60 344 ASP A N 1
ATOM 2320 C CA . ASP A 1 308 ? 10.197 96.446 3.373 1.00 42.97 344 ASP A CA 1
ATOM 2321 C C . ASP A 1 308 ? 11.250 95.528 3.843 1.00 42.52 344 ASP A C 1
ATOM 2322 O O . ASP A 1 308 ? 11.703 95.613 5.013 1.00 43.37 344 ASP A O 1
ATOM 2327 N N . ALA A 1 309 ? 11.621 94.630 2.930 1.00 41.35 345 ALA A N 1
ATOM 2328 C CA . ALA A 1 309 ? 12.518 93.571 3.295 1.00 39.96 345 ALA A CA 1
ATOM 2329 C C . ALA A 1 309 ? 13.742 94.246 3.814 1.00 38.08 345 ALA A C 1
ATOM 2330 O O . ALA A 1 309 ? 14.254 93.817 4.822 1.00 39.06 345 ALA A O 1
ATOM 2332 N N . LEU A 1 310 ? 14.163 95.318 3.146 1.00 37.47 346 LEU A N 1
ATOM 2333 C CA . LEU A 1 310 ? 15.408 96.028 3.467 1.00 37.51 346 LEU A CA 1
ATOM 2334 C C . LEU A 1 310 ? 15.297 96.829 4.757 1.00 38.15 346 LEU A C 1
ATOM 2335 O O . LEU A 1 310 ? 16.104 96.608 5.678 1.00 37.43 346 LEU A O 1
ATOM 2340 N N . ILE A 1 311 ? 14.267 97.707 4.846 1.00 38.99 347 ILE A N 1
ATOM 2341 C CA . ILE A 1 311 ? 14.146 98.621 6.008 1.00 39.97 347 ILE A CA 1
ATOM 2342 C C . ILE A 1 311 ? 13.842 97.850 7.285 1.00 38.49 347 ILE A C 1
ATOM 2343 O O . ILE A 1 311 ? 14.282 98.240 8.322 1.00 39.14 347 ILE A O 1
ATOM 2348 N N . ASN A 1 312 ? 13.169 96.726 7.186 1.00 37.08 348 ASN A N 1
ATOM 2349 C CA . ASN A 1 312 ? 12.811 95.934 8.359 1.00 36.25 348 ASN A CA 1
ATOM 2350 C C . ASN A 1 312 ? 13.748 94.798 8.630 1.00 35.14 348 ASN A C 1
ATOM 2351 O O . ASN A 1 312 ? 13.379 93.849 9.388 1.00 32.99 348 ASN A O 1
ATOM 2356 N N . GLN A 1 313 ? 14.899 94.849 7.926 1.00 33.86 349 GLN A N 1
ATOM 2357 C CA . GLN A 1 313 ? 15.893 93.770 7.909 1.00 32.62 349 GLN A CA 1
ATOM 2358 C C . GLN A 1 313 ? 15.371 92.353 8.088 1.00 32.92 349 GLN A C 1
ATOM 2359 O O . GLN A 1 313 ? 15.823 91.643 8.988 1.00 31.53 349 GLN A O 1
ATOM 2365 N N . LYS A 1 314 ? 14.491 91.909 7.203 1.00 33.88 350 LYS A N 1
ATOM 2366 C CA . LYS A 1 314 ? 13.960 90.554 7.379 1.00 35.58 350 LYS A CA 1
ATOM 2367 C C . LYS A 1 314 ? 14.926 89.390 7.092 1.00 36.14 350 LYS A C 1
ATOM 2368 O O . LYS A 1 314 ? 14.561 88.250 7.376 1.00 36.77 350 LYS A O 1
ATOM 2374 N N . TYR A 1 315 ? 16.103 89.573 6.453 1.00 34.99 351 TYR A N 1
ATOM 2375 C CA . TYR A 1 315 ? 16.865 88.353 6.083 1.00 33.46 351 TYR A CA 1
ATOM 2376 C C . TYR A 1 315 ? 16.056 87.266 5.405 1.00 32.43 351 TYR A C 1
ATOM 2377 O O . TYR A 1 315 ? 16.296 86.089 5.626 1.00 32.76 351 TYR A O 1
ATOM 2386 N N . ASP A 1 316 ? 15.159 87.637 4.527 1.00 32.20 352 ASP A N 1
ATOM 2387 C CA . ASP A 1 316 ? 14.405 86.631 3.748 1.00 33.98 352 ASP A CA 1
ATOM 2388 C C . ASP A 1 316 ? 14.963 86.498 2.314 1.00 33.20 352 ASP A C 1
ATOM 2389 O O . ASP A 1 316 ? 15.930 87.123 1.956 1.00 32.65 352 ASP A O 1
ATOM 2394 N N . GLU A 1 317 ? 14.317 85.695 1.500 1.00 33.39 353 GLU A N 1
ATOM 2395 C CA . GLU A 1 317 ? 14.721 85.560 0.120 1.00 34.05 353 GLU A CA 1
ATOM 2396 C C . GLU A 1 317 ? 14.974 86.878 -0.613 1.00 33.18 353 GLU A C 1
ATOM 2397 O O . GLU A 1 317 ? 15.934 86.976 -1.372 1.00 35.68 353 GLU A O 1
ATOM 2403 N N . VAL A 1 318 ? 14.229 87.920 -0.305 1.00 32.72 354 VAL A N 1
ATOM 2404 C CA . VAL A 1 318 ? 14.297 89.204 -1.046 1.00 31.60 354 VAL A CA 1
ATOM 2405 C C . VAL A 1 318 ? 15.469 89.999 -0.619 1.00 31.81 354 VAL A C 1
ATOM 2406 O O . VAL A 1 318 ? 16.262 90.426 -1.449 1.00 34.58 354 VAL A O 1
ATOM 2410 N N . MET A 1 319 ? 15.577 90.262 0.671 1.00 31.40 355 MET A N 1
ATOM 2411 C CA . MET A 1 319 ? 16.735 90.976 1.179 1.00 31.41 355 MET A CA 1
ATOM 2412 C C . MET A 1 319 ? 18.003 90.231 0.837 1.00 30.00 355 MET A C 1
ATOM 2413 O O . MET A 1 319 ? 19.012 90.856 0.470 1.00 30.90 355 MET A O 1
ATOM 2418 N N . ALA A 1 320 ? 17.963 88.901 0.890 1.00 28.42 356 ALA A N 1
ATOM 2419 C CA . ALA A 1 320 ? 19.193 88.161 0.627 1.00 27.96 356 ALA A CA 1
ATOM 2420 C C . ALA A 1 320 ? 19.628 88.344 -0.809 1.00 28.47 356 ALA A C 1
ATOM 2421 O O . ALA A 1 320 ? 20.813 88.497 -1.085 1.00 29.51 356 ALA A O 1
ATOM 2423 N N . THR A 1 321 ? 18.668 88.347 -1.730 1.00 28.28 357 THR A N 1
ATOM 2424 C CA . THR A 1 321 ? 18.949 88.661 -3.120 1.00 27.89 357 THR A CA 1
ATOM 2425 C C . THR A 1 321 ? 19.605 90.039 -3.334 1.00 28.18 357 THR A C 1
ATOM 2426 O O . THR A 1 321 ? 20.633 90.146 -3.948 1.00 29.28 357 THR A O 1
ATOM 2430 N N . TYR A 1 322 ? 19.024 91.100 -2.834 1.00 27.94 358 TYR A N 1
ATOM 2431 C CA . TYR A 1 322 ? 19.636 92.435 -3.001 1.00 27.64 358 TYR A CA 1
ATOM 2432 C C . TYR A 1 322 ? 21.099 92.499 -2.462 1.00 28.72 358 TYR A C 1
ATOM 2433 O O . TYR A 1 322 ? 21.957 93.222 -3.006 1.00 29.62 358 TYR A O 1
ATOM 2442 N N . ILE A 1 323 ? 21.385 91.796 -1.365 1.00 27.96 359 ILE A N 1
ATOM 2443 C CA . ILE A 1 323 ? 22.731 91.814 -0.833 1.00 27.58 359 ILE A CA 1
ATOM 2444 C C . ILE A 1 323 ? 23.652 91.027 -1.775 1.00 27.13 359 ILE A C 1
ATOM 2445 O O . ILE A 1 323 ? 24.701 91.493 -2.156 1.00 25.71 359 ILE A O 1
ATOM 2450 N N . LEU A 1 324 ? 23.223 89.839 -2.171 1.00 26.68 360 LEU A N 1
ATOM 2451 C CA . LEU A 1 324 ? 24.056 89.034 -2.991 1.00 26.83 360 LEU A CA 1
ATOM 2452 C C . LEU A 1 324 ? 24.296 89.713 -4.310 1.00 27.68 360 LEU A C 1
ATOM 2453 O O . LEU A 1 324 ? 25.412 89.552 -4.846 1.00 28.10 360 LEU A O 1
ATOM 2458 N N . LEU A 1 325 ? 23.312 90.485 -4.843 1.00 27.30 361 LEU A N 1
ATOM 2459 C CA . LEU A 1 325 ? 23.550 91.137 -6.136 1.00 27.37 361 LEU A CA 1
ATOM 2460 C C . LEU A 1 325 ? 24.664 92.166 -5.966 1.00 28.34 361 LEU A C 1
ATOM 2461 O O . LEU A 1 325 ? 25.167 92.661 -6.893 1.00 27.77 361 LEU A O 1
ATOM 2466 N N . GLY A 1 326 ? 25.021 92.512 -4.741 1.00 31.11 362 GLY A N 1
ATOM 2467 C CA . GLY A 1 326 ? 25.971 93.596 -4.493 1.00 31.87 362 GLY A CA 1
ATOM 2468 C C . GLY A 1 326 ? 27.384 93.053 -4.327 1.00 34.06 362 GLY A C 1
ATOM 2469 O O . GLY A 1 326 ? 28.276 93.838 -4.183 1.00 33.23 362 GLY A O 1
ATOM 2470 N N . ARG A 1 327 ? 27.616 91.733 -4.414 1.00 36.42 363 ARG A N 1
ATOM 2471 C CA . ARG A 1 327 ? 28.992 91.208 -4.268 1.00 38.47 363 ARG A CA 1
ATOM 2472 C C . ARG A 1 327 ? 29.500 90.382 -5.383 1.00 40.54 363 ARG A C 1
ATOM 2473 O O . ARG A 1 327 ? 28.734 89.812 -6.090 1.00 39.26 363 ARG A O 1
ATOM 2481 N N . LYS A 1 328 ? 30.826 90.351 -5.540 1.00 45.54 364 LYS A N 1
ATOM 2482 C CA . LYS A 1 328 ? 31.583 89.153 -6.049 1.00 48.68 364 LYS A CA 1
ATOM 2483 C C . LYS A 1 328 ? 31.073 88.538 -7.397 1.00 50.85 364 LYS A C 1
ATOM 2484 O O . LYS A 1 328 ? 30.635 87.369 -7.393 1.00 52.34 364 LYS A O 1
ATOM 2491 N N . GLU B 1 10 ? 78.644 50.148 10.899 1.00 76.62 46 GLU B N 1
ATOM 2492 C CA . GLU B 1 10 ? 78.877 51.568 11.351 1.00 77.24 46 GLU B CA 1
ATOM 2493 C C . GLU B 1 10 ? 77.918 51.910 12.520 1.00 77.04 46 GLU B C 1
ATOM 2494 O O . GLU B 1 10 ? 78.370 52.226 13.659 1.00 75.99 46 GLU B O 1
ATOM 2496 N N . GLN B 1 11 ? 76.602 51.799 12.242 1.00 76.40 47 GLN B N 1
ATOM 2497 C CA . GLN B 1 11 ? 75.543 51.887 13.305 1.00 75.81 47 GLN B CA 1
ATOM 2498 C C . GLN B 1 11 ? 75.626 50.744 14.402 1.00 73.07 47 GLN B C 1
ATOM 2499 O O . GLN B 1 11 ? 76.100 49.643 14.108 1.00 72.13 47 GLN B O 1
ATOM 2505 N N . PRO B 1 12 ? 75.168 51.011 15.653 1.00 71.06 48 PRO B N 1
ATOM 2506 C CA . PRO B 1 12 ? 75.455 50.065 16.751 1.00 69.40 48 PRO B CA 1
ATOM 2507 C C . PRO B 1 12 ? 74.558 48.831 16.687 1.00 68.52 48 PRO B C 1
ATOM 2508 O O . PRO B 1 12 ? 73.563 48.816 15.974 1.00 68.86 48 PRO B O 1
ATOM 2512 N N . HIS B 1 13 ? 74.897 47.790 17.415 1.00 66.86 49 HIS B N 1
ATOM 2513 C CA . HIS B 1 13 ? 74.148 46.564 17.302 1.00 64.76 49 HIS B CA 1
ATOM 2514 C C . HIS B 1 13 ? 73.912 46.109 18.716 1.00 63.07 49 HIS B C 1
ATOM 2515 O O . HIS B 1 13 ? 74.712 46.404 19.562 1.00 64.25 49 HIS B O 1
ATOM 2522 N N . ILE B 1 14 ? 72.777 45.490 19.005 1.00 60.04 50 ILE B N 1
ATOM 2523 C CA . ILE B 1 14 ? 72.726 44.581 20.108 1.00 57.46 50 ILE B CA 1
ATOM 2524 C C . ILE B 1 14 ? 72.027 43.378 19.529 1.00 55.28 50 ILE B C 1
ATOM 2525 O O . ILE B 1 14 ? 71.430 43.519 18.464 1.00 55.28 50 ILE B O 1
ATOM 2530 N N . GLY B 1 15 ? 72.126 42.231 20.215 1.00 51.87 51 GLY B N 1
ATOM 2531 C CA . GLY B 1 15 ? 72.100 40.898 19.618 1.00 47.79 51 GLY B CA 1
ATOM 2532 C C . GLY B 1 15 ? 72.075 40.865 18.092 1.00 46.17 51 GLY B C 1
ATOM 2533 O O . GLY B 1 15 ? 72.977 41.357 17.421 1.00 44.03 51 GLY B O 1
ATOM 2534 N N . ASN B 1 16 ? 71.003 40.305 17.549 1.00 44.24 52 ASN B N 1
ATOM 2535 C CA . ASN B 1 16 ? 70.823 40.221 16.126 1.00 43.22 52 ASN B CA 1
ATOM 2536 C C . ASN B 1 16 ? 70.262 41.462 15.416 1.00 43.73 52 ASN B C 1
ATOM 2537 O O . ASN B 1 16 ? 69.893 41.405 14.247 1.00 44.08 52 ASN B O 1
ATOM 2542 N N . TYR B 1 17 ? 70.247 42.593 16.106 1.00 44.61 53 TYR B N 1
ATOM 2543 C CA . TYR B 1 17 ? 69.634 43.865 15.623 1.00 44.82 53 TYR B CA 1
ATOM 2544 C C . TYR B 1 17 ? 70.600 45.049 15.441 1.00 46.08 53 TYR B C 1
ATOM 2545 O O . TYR B 1 17 ? 71.272 45.414 16.406 1.00 45.95 53 TYR B O 1
ATOM 2554 N N . ARG B 1 18 ? 70.679 45.599 14.218 1.00 47.67 54 ARG B N 1
ATOM 2555 C CA . ARG B 1 18 ? 71.121 46.984 13.899 1.00 49.26 54 ARG B CA 1
ATOM 2556 C C . ARG B 1 18 ? 70.046 47.896 14.518 1.00 49.31 54 ARG B C 1
ATOM 2557 O O . ARG B 1 18 ? 68.897 47.854 14.088 1.00 49.55 54 ARG B O 1
ATOM 2565 N N . LEU B 1 19 ? 70.376 48.640 15.572 1.00 49.57 55 LEU B N 1
ATOM 2566 C CA . LEU B 1 19 ? 69.517 49.724 16.090 1.00 49.73 55 LEU B CA 1
ATOM 2567 C C . LEU B 1 19 ? 69.528 50.943 15.174 1.00 50.64 55 LEU B C 1
ATOM 2568 O O . LEU B 1 19 ? 70.560 51.278 14.652 1.00 49.44 55 LEU B O 1
ATOM 2573 N N . GLN B 1 20 ? 68.374 51.569 14.919 1.00 53.56 56 GLN B N 1
ATOM 2574 C CA . GLN B 1 20 ? 68.323 52.778 14.055 1.00 56.20 56 GLN B CA 1
ATOM 2575 C C . GLN B 1 20 ? 67.894 54.046 14.846 1.00 59.65 56 GLN B C 1
ATOM 2576 O O . GLN B 1 20 ? 68.248 54.205 16.049 1.00 60.00 56 GLN B O 1
ATOM 2582 N N . LYS B 1 21 ? 67.110 54.936 14.216 1.00 62.67 57 LYS B N 1
ATOM 2583 C CA . LYS B 1 21 ? 66.622 56.169 14.893 1.00 64.59 57 LYS B CA 1
ATOM 2584 C C . LYS B 1 21 ? 65.878 55.896 16.205 1.00 64.93 57 LYS B C 1
ATOM 2585 O O . LYS B 1 21 ? 65.346 54.854 16.396 1.00 65.82 57 LYS B O 1
ATOM 2591 N N . THR B 1 22 ? 65.872 56.815 17.139 1.00 66.30 58 THR B N 1
ATOM 2592 C CA . THR B 1 22 ? 65.076 56.652 18.349 1.00 67.61 58 THR B CA 1
ATOM 2593 C C . THR B 1 22 ? 63.654 57.069 17.999 1.00 68.93 58 THR B C 1
ATOM 2594 O O . THR B 1 22 ? 63.436 57.915 17.123 1.00 69.26 58 THR B O 1
ATOM 2598 N N . ILE B 1 23 ? 62.666 56.480 18.657 1.00 69.97 59 ILE B N 1
ATOM 2599 C CA . ILE B 1 23 ? 61.315 56.909 18.393 1.00 70.40 59 ILE B CA 1
ATOM 2600 C C . ILE B 1 23 ? 60.673 57.082 19.750 1.00 71.48 59 ILE B C 1
ATOM 2601 O O . ILE B 1 23 ? 59.608 57.652 19.846 1.00 71.97 59 ILE B O 1
ATOM 2606 N N . GLY B 1 24 ? 61.339 56.650 20.807 1.00 72.03 60 GLY B N 1
ATOM 2607 C CA . GLY B 1 24 ? 60.688 56.703 22.075 1.00 73.52 60 GLY B CA 1
ATOM 2608 C C . GLY B 1 24 ? 61.529 57.122 23.247 1.00 75.15 60 GLY B C 1
ATOM 2609 O O . GLY B 1 24 ? 61.557 56.421 24.263 1.00 75.38 60 GLY B O 1
ATOM 2610 N N . LYS B 1 25 ? 62.189 58.273 23.142 1.00 76.59 61 LYS B N 1
ATOM 2611 C CA . LYS B 1 25 ? 62.813 58.878 24.335 1.00 77.94 61 LYS B CA 1
ATOM 2612 C C . LYS B 1 25 ? 61.792 58.927 25.475 1.00 77.80 61 LYS B C 1
ATOM 2613 O O . LYS B 1 25 ? 60.696 59.437 25.292 1.00 77.66 61 LYS B O 1
ATOM 2619 N N . GLY B 1 26 ? 62.140 58.309 26.605 1.00 78.63 62 GLY B N 1
ATOM 2620 C CA . GLY B 1 26 ? 61.268 58.205 27.798 1.00 79.96 62 GLY B CA 1
ATOM 2621 C C . GLY B 1 26 ? 62.154 58.298 29.049 1.00 81.51 62 GLY B C 1
ATOM 2622 O O . GLY B 1 26 ? 63.284 58.827 28.961 1.00 82.01 62 GLY B O 1
ATOM 2623 N N . ASN B 1 27 ? 61.699 57.788 30.208 1.00 81.78 63 ASN B N 1
ATOM 2624 C CA . ASN B 1 27 ? 62.433 58.036 31.470 1.00 81.96 63 ASN B CA 1
ATOM 2625 C C . ASN B 1 27 ? 63.424 57.007 31.995 1.00 81.39 63 ASN B C 1
ATOM 2626 O O . ASN B 1 27 ? 64.619 57.079 31.676 1.00 81.25 63 ASN B O 1
ATOM 2631 N N . PHE B 1 28 ? 62.936 56.070 32.814 1.00 80.59 64 PHE B N 1
ATOM 2632 C CA . PHE B 1 28 ? 63.695 54.874 33.195 1.00 78.25 64 PHE B CA 1
ATOM 2633 C C . PHE B 1 28 ? 63.658 53.851 32.025 1.00 77.43 64 PHE B C 1
ATOM 2634 O O . PHE B 1 28 ? 63.451 52.644 32.288 1.00 77.40 64 PHE B O 1
ATOM 2642 N N . ALA B 1 29 ? 63.819 54.326 30.765 1.00 75.01 65 ALA B N 1
ATOM 2643 C CA . ALA B 1 29 ? 63.555 53.558 29.495 1.00 73.31 65 ALA B CA 1
ATOM 2644 C C . ALA B 1 29 ? 63.754 54.359 28.244 1.00 70.64 65 ALA B C 1
ATOM 2645 O O . ALA B 1 29 ? 63.423 55.537 28.180 1.00 71.17 65 ALA B O 1
ATOM 2647 N N . LYS B 1 30 ? 64.262 53.703 27.224 1.00 67.95 66 LYS B N 1
ATOM 2648 C CA . LYS B 1 30 ? 64.346 54.291 25.907 1.00 65.53 66 LYS B CA 1
ATOM 2649 C C . LYS B 1 30 ? 63.798 53.266 24.825 1.00 65.77 66 LYS B C 1
ATOM 2650 O O . LYS B 1 30 ? 63.656 52.047 25.127 1.00 65.93 66 LYS B O 1
ATOM 2656 N N . VAL B 1 31 ? 63.494 53.727 23.597 1.00 63.58 67 VAL B N 1
ATOM 2657 C CA . VAL B 1 31 ? 62.914 52.855 22.563 1.00 61.37 67 VAL B CA 1
ATOM 2658 C C . VAL B 1 31 ? 63.458 53.251 21.246 1.00 60.08 67 VAL B C 1
ATOM 2659 O O . VAL B 1 31 ? 63.319 54.411 20.841 1.00 59.17 67 VAL B O 1
ATOM 2663 N N . LYS B 1 32 ? 64.039 52.287 20.539 1.00 59.22 68 LYS B N 1
ATOM 2664 C CA . LYS B 1 32 ? 64.520 52.567 19.176 1.00 59.00 68 LYS B CA 1
ATOM 2665 C C . LYS B 1 32 ? 63.965 51.576 18.161 1.00 57.32 68 LYS B C 1
ATOM 2666 O O . LYS B 1 32 ? 63.691 50.405 18.449 1.00 57.62 68 LYS B O 1
ATOM 2672 N N . LEU B 1 33 ? 63.805 52.071 16.961 1.00 55.51 69 LEU B N 1
ATOM 2673 C CA . LEU B 1 33 ? 63.661 51.225 15.827 1.00 54.47 69 LEU B CA 1
ATOM 2674 C C . LEU B 1 33 ? 64.904 50.360 15.844 1.00 53.35 69 LEU B C 1
ATOM 2675 O O . LEU B 1 33 ? 65.885 50.732 16.497 1.00 53.73 69 LEU B O 1
ATOM 2680 N N . ALA B 1 34 ? 64.799 49.174 15.230 1.00 51.42 70 ALA B N 1
ATOM 2681 C CA . ALA B 1 34 ? 65.914 48.301 14.897 1.00 49.42 70 ALA B CA 1
ATOM 2682 C C . ALA B 1 34 ? 65.541 47.348 13.774 1.00 48.86 70 ALA B C 1
ATOM 2683 O O . ALA B 1 34 ? 64.417 47.249 13.332 1.00 49.67 70 ALA B O 1
ATOM 2685 N N . ARG B 1 35 ? 66.526 46.656 13.282 1.00 47.75 71 ARG B N 1
ATOM 2686 C CA . ARG B 1 35 ? 66.334 45.794 12.185 1.00 46.44 71 ARG B CA 1
ATOM 2687 C C . ARG B 1 35 ? 66.953 44.497 12.611 1.00 44.55 71 ARG B C 1
ATOM 2688 O O . ARG B 1 35 ? 68.030 44.487 13.135 1.00 45.69 71 ARG B O 1
ATOM 2696 N N . HIS B 1 36 ? 66.255 43.401 12.406 1.00 42.15 72 HIS B N 1
ATOM 2697 C CA . HIS B 1 36 ? 66.763 42.103 12.750 1.00 39.94 72 HIS B CA 1
ATOM 2698 C C . HIS B 1 36 ? 67.555 41.756 11.512 1.00 39.49 72 HIS B C 1
ATOM 2699 O O . HIS B 1 36 ? 66.968 41.770 10.435 1.00 39.11 72 HIS B O 1
ATOM 2706 N N . VAL B 1 37 ? 68.850 41.433 11.659 1.00 37.80 73 VAL B N 1
ATOM 2707 C CA . VAL B 1 37 ? 69.710 41.305 10.537 1.00 35.71 73 VAL B CA 1
ATOM 2708 C C . VAL B 1 37 ? 69.551 39.996 9.894 1.00 36.02 73 VAL B C 1
ATOM 2709 O O . VAL B 1 37 ? 69.850 39.835 8.710 1.00 36.58 73 VAL B O 1
ATOM 2713 N N . LEU B 1 38 ? 69.103 39.024 10.673 1.00 36.37 74 LEU B N 1
ATOM 2714 C CA . LEU B 1 38 ? 68.891 37.647 10.138 1.00 35.16 74 LEU B CA 1
ATOM 2715 C C . LEU B 1 38 ? 67.715 37.588 9.137 1.00 34.17 74 LEU B C 1
ATOM 2716 O O . LEU B 1 38 ? 67.837 37.014 8.071 1.00 33.52 74 LEU B O 1
ATOM 2721 N N . THR B 1 39 ? 66.583 38.189 9.496 1.00 33.37 75 THR B N 1
ATOM 2722 C CA . THR B 1 39 ? 65.370 38.046 8.692 1.00 32.40 75 THR B CA 1
ATOM 2723 C C . THR B 1 39 ? 64.921 39.346 8.019 1.00 33.11 75 THR B C 1
ATOM 2724 O O . THR B 1 39 ? 63.978 39.309 7.244 1.00 33.46 75 THR B O 1
ATOM 2728 N N . GLY B 1 40 ? 65.505 40.495 8.384 1.00 32.96 76 GLY B N 1
ATOM 2729 C CA . GLY B 1 40 ? 65.166 41.798 7.809 1.00 32.04 76 GLY B CA 1
ATOM 2730 C C . GLY B 1 40 ? 63.984 42.522 8.471 1.00 33.43 76 GLY B C 1
ATOM 2731 O O . GLY B 1 40 ? 63.581 43.585 7.979 1.00 34.63 76 GLY B O 1
ATOM 2732 N N . ARG B 1 41 ? 63.370 41.992 9.545 1.00 31.84 77 ARG B N 1
ATOM 2733 C CA . ARG B 1 41 ? 62.133 42.625 10.048 1.00 30.88 77 ARG B CA 1
ATOM 2734 C C . ARG B 1 41 ? 62.369 43.872 10.850 1.00 30.97 77 ARG B C 1
ATOM 2735 O O . ARG B 1 41 ? 63.320 43.951 11.583 1.00 31.65 77 ARG B O 1
ATOM 2743 N N . GLU B 1 42 ? 61.528 44.879 10.710 1.00 32.01 78 GLU B N 1
ATOM 2744 C CA . GLU B 1 42 ? 61.677 46.051 11.582 1.00 32.89 78 GLU B CA 1
ATOM 2745 C C . GLU B 1 42 ? 61.124 45.751 12.944 1.00 33.06 78 GLU B C 1
ATOM 2746 O O . GLU B 1 42 ? 60.183 44.994 13.094 1.00 33.76 78 GLU B O 1
ATOM 2752 N N . VAL B 1 43 ? 61.724 46.290 13.968 1.00 33.43 79 VAL B N 1
ATOM 2753 C CA . VAL B 1 43 ? 61.234 45.971 15.294 1.00 33.96 79 VAL B CA 1
ATOM 2754 C C . VAL B 1 43 ? 61.460 47.234 16.054 1.00 35.00 79 VAL B C 1
ATOM 2755 O O . VAL B 1 43 ? 62.075 48.159 15.533 1.00 33.18 79 VAL B O 1
ATOM 2759 N N . ALA B 1 44 ? 60.935 47.267 17.274 1.00 37.11 80 ALA B N 1
ATOM 2760 C CA . ALA B 1 44 ? 61.052 48.374 18.159 1.00 38.97 80 ALA B CA 1
ATOM 2761 C C . ALA B 1 44 ? 61.727 47.741 19.331 1.00 41.22 80 ALA B C 1
ATOM 2762 O O . ALA B 1 44 ? 61.169 46.791 19.875 1.00 42.52 80 ALA B O 1
ATOM 2764 N N . VAL B 1 45 ? 62.892 48.257 19.755 1.00 43.43 81 VAL B N 1
ATOM 2765 C CA . VAL B 1 45 ? 63.645 47.695 20.921 1.00 44.74 81 VAL B CA 1
ATOM 2766 C C . VAL B 1 45 ? 63.537 48.618 22.158 1.00 46.58 81 VAL B C 1
ATOM 2767 O O . VAL B 1 45 ? 63.819 49.819 22.088 1.00 48.04 81 VAL B O 1
ATOM 2771 N N . LYS B 1 46 ? 63.080 48.106 23.266 1.00 47.62 82 LYS B N 1
ATOM 2772 C CA . LYS B 1 46 ? 62.977 48.939 24.366 1.00 50.47 82 LYS B CA 1
ATOM 2773 C C . LYS B 1 46 ? 64.278 48.680 25.167 1.00 54.83 82 LYS B C 1
ATOM 2774 O O . LYS B 1 46 ? 64.300 47.787 26.063 1.00 55.73 82 LYS B O 1
ATOM 2780 N N . ILE B 1 47 ? 65.343 49.443 24.813 1.00 57.33 83 ILE B N 1
ATOM 2781 C CA . ILE B 1 47 ? 66.621 49.546 25.561 1.00 59.65 83 ILE B CA 1
ATOM 2782 C C . ILE B 1 47 ? 66.406 50.206 26.880 1.00 61.20 83 ILE B C 1
ATOM 2783 O O . ILE B 1 47 ? 65.913 51.312 26.933 1.00 62.52 83 ILE B O 1
ATOM 2788 N N . ILE B 1 48 ? 66.854 49.609 27.948 1.00 63.06 84 ILE B N 1
ATOM 2789 C CA . ILE B 1 48 ? 66.564 50.201 29.233 1.00 65.25 84 ILE B CA 1
ATOM 2790 C C . ILE B 1 48 ? 67.812 50.221 30.090 1.00 68.23 84 ILE B C 1
ATOM 2791 O O . ILE B 1 48 ? 68.235 49.116 30.517 1.00 69.22 84 ILE B O 1
ATOM 2796 N N . ASP B 1 49 ? 68.397 51.412 30.365 1.00 70.14 85 ASP B N 1
ATOM 2797 C CA . ASP B 1 49 ? 69.513 51.475 31.375 1.00 72.84 85 ASP B CA 1
ATOM 2798 C C . ASP B 1 49 ? 69.068 50.952 32.795 1.00 73.02 85 ASP B C 1
ATOM 2799 O O . ASP B 1 49 ? 67.951 51.209 33.225 1.00 73.06 85 ASP B O 1
ATOM 2804 N N . LYS B 1 50 ? 69.900 50.176 33.478 1.00 74.03 86 LYS B N 1
ATOM 2805 C CA . LYS B 1 50 ? 69.500 49.598 34.762 1.00 75.58 86 LYS B CA 1
ATOM 2806 C C . LYS B 1 50 ? 70.609 49.763 35.828 1.00 77.32 86 LYS B C 1
ATOM 2807 O O . LYS B 1 50 ? 70.509 49.257 36.969 1.00 77.99 86 LYS B O 1
ATOM 2813 N N . THR B 1 51 ? 71.679 50.458 35.412 1.00 79.55 87 THR B N 1
ATOM 2814 C CA . THR B 1 51 ? 72.736 51.028 36.290 1.00 81.01 87 THR B CA 1
ATOM 2815 C C . THR B 1 51 ? 72.048 52.139 37.097 1.00 81.96 87 THR B C 1
ATOM 2816 O O . THR B 1 51 ? 72.200 52.199 38.324 1.00 82.74 87 THR B O 1
ATOM 2820 N N . GLN B 1 52 ? 71.268 52.981 36.384 1.00 83.17 88 GLN B N 1
ATOM 2821 C CA . GLN B 1 52 ? 70.433 54.110 36.936 1.00 83.43 88 GLN B CA 1
ATOM 2822 C C . GLN B 1 52 ? 69.127 53.652 37.677 1.00 83.25 88 GLN B C 1
ATOM 2823 O O . GLN B 1 52 ? 68.136 54.434 37.768 1.00 83.07 88 GLN B O 1
ATOM 2829 N N . LEU B 1 53 ? 69.166 52.417 38.222 1.00 82.18 89 LEU B N 1
ATOM 2830 C CA . LEU B 1 53 ? 67.984 51.662 38.668 1.00 80.96 89 LEU B CA 1
ATOM 2831 C C . LEU B 1 53 ? 68.231 50.706 39.836 1.00 79.98 89 LEU B C 1
ATOM 2832 O O . LEU B 1 53 ? 69.046 49.768 39.736 1.00 79.09 89 LEU B O 1
ATOM 2837 N N . ASN B 1 54 ? 67.457 50.929 40.897 1.00 79.13 90 ASN B N 1
ATOM 2838 C CA . ASN B 1 54 ? 67.454 50.117 42.112 1.00 78.98 90 ASN B CA 1
ATOM 2839 C C . ASN B 1 54 ? 66.401 48.989 42.008 1.00 79.58 90 ASN B C 1
ATOM 2840 O O . ASN B 1 54 ? 66.113 48.570 40.887 1.00 78.40 90 ASN B O 1
ATOM 2845 N N . PRO B 1 55 ? 65.743 48.593 43.142 1.00 80.29 91 PRO B N 1
ATOM 2846 C CA . PRO B 1 55 ? 65.423 47.175 43.385 1.00 80.51 91 PRO B CA 1
ATOM 2847 C C . PRO B 1 55 ? 64.010 46.860 43.019 1.00 80.23 91 PRO B C 1
ATOM 2848 O O . PRO B 1 55 ? 63.753 45.916 42.321 1.00 79.76 91 PRO B O 1
ATOM 2852 N N . THR B 1 56 ? 63.111 47.662 43.573 1.00 80.94 92 THR B N 1
ATOM 2853 C CA . THR B 1 56 ? 61.683 47.642 43.308 1.00 81.39 92 THR B CA 1
ATOM 2854 C C . THR B 1 56 ? 61.388 48.142 41.844 1.00 81.30 92 THR B C 1
ATOM 2855 O O . THR B 1 56 ? 60.673 47.439 41.091 1.00 80.28 92 THR B O 1
ATOM 2859 N N . SER B 1 57 ? 61.966 49.302 41.470 1.00 80.90 93 SER B N 1
ATOM 2860 C CA . SER B 1 57 ? 62.326 49.612 40.062 1.00 81.49 93 SER B CA 1
ATOM 2861 C C . SER B 1 57 ? 62.734 48.340 39.293 1.00 81.42 93 SER B C 1
ATOM 2862 O O . SER B 1 57 ? 61.900 47.440 39.080 1.00 81.72 93 SER B O 1
ATOM 2865 N N . LEU B 1 58 ? 64.006 48.283 38.876 1.00 80.51 94 LEU B N 1
ATOM 2866 C CA . LEU B 1 58 ? 64.646 47.033 38.404 1.00 80.19 94 LEU B CA 1
ATOM 2867 C C . LEU B 1 58 ? 64.015 45.627 38.813 1.00 80.25 94 LEU B C 1
ATOM 2868 O O . LEU B 1 58 ? 64.453 44.604 38.285 1.00 80.17 94 LEU B O 1
ATOM 2873 N N . GLN B 1 59 ? 63.008 45.552 39.708 1.00 79.87 95 GLN B N 1
ATOM 2874 C CA . GLN B 1 59 ? 62.233 44.308 39.795 1.00 78.97 95 GLN B CA 1
ATOM 2875 C C . GLN B 1 59 ? 60.954 44.353 39.039 1.00 79.56 95 GLN B C 1
ATOM 2876 O O . GLN B 1 59 ? 60.545 43.297 38.512 1.00 80.45 95 GLN B O 1
ATOM 2882 N N . LYS B 1 60 ? 60.271 45.506 39.002 1.00 78.62 96 LYS B N 1
ATOM 2883 C CA . LYS B 1 60 ? 58.993 45.519 38.255 1.00 77.99 96 LYS B CA 1
ATOM 2884 C C . LYS B 1 60 ? 59.100 45.401 36.730 1.00 76.59 96 LYS B C 1
ATOM 2885 O O . LYS B 1 60 ? 58.280 44.704 36.123 1.00 76.22 96 LYS B O 1
ATOM 2891 N N . LEU B 1 61 ? 60.134 46.032 36.154 1.00 75.20 97 LEU B N 1
ATOM 2892 C CA . LEU B 1 61 ? 60.608 45.735 34.791 1.00 74.06 97 LEU B CA 1
ATOM 2893 C C . LEU B 1 61 ? 60.340 44.277 34.515 1.00 73.65 97 LEU B C 1
ATOM 2894 O O . LEU B 1 61 ? 59.660 43.930 33.553 1.00 74.57 97 LEU B O 1
ATOM 2899 N N . PHE B 1 62 ? 60.815 43.430 35.404 1.00 72.40 98 PHE B N 1
ATOM 2900 C CA . PHE B 1 62 ? 60.733 42.012 35.199 1.00 71.35 98 PHE B CA 1
ATOM 2901 C C . PHE B 1 62 ? 59.324 41.410 35.397 1.00 69.05 98 PHE B C 1
ATOM 2902 O O . PHE B 1 62 ? 59.014 40.346 34.897 1.00 68.25 98 PHE B O 1
ATOM 2910 N N . ARG B 1 63 ? 58.457 42.070 36.130 1.00 67.31 99 ARG B N 1
ATOM 2911 C CA . ARG B 1 63 ? 57.135 41.465 36.309 1.00 66.20 99 ARG B CA 1
ATOM 2912 C C . ARG B 1 63 ? 56.296 41.644 35.000 1.00 65.47 99 ARG B C 1
ATOM 2913 O O . ARG B 1 63 ? 55.408 40.790 34.623 1.00 65.07 99 ARG B O 1
ATOM 2915 N N . GLU B 1 64 ? 56.619 42.746 34.309 1.00 62.32 100 GLU B N 1
ATOM 2916 C CA . GLU B 1 64 ? 55.922 43.156 33.116 1.00 60.64 100 GLU B CA 1
ATOM 2917 C C . GLU B 1 64 ? 56.294 42.243 31.950 1.00 59.48 100 GLU B C 1
ATOM 2918 O O . GLU B 1 64 ? 55.411 41.630 31.278 1.00 58.33 100 GLU B O 1
ATOM 2924 N N . VAL B 1 65 ? 57.603 42.121 31.763 1.00 56.30 101 VAL B N 1
ATOM 2925 C CA . VAL B 1 65 ? 58.120 41.134 30.915 1.00 55.43 101 VAL B CA 1
ATOM 2926 C C . VAL B 1 65 ? 57.363 39.803 31.039 1.00 55.30 101 VAL B C 1
ATOM 2927 O O . VAL B 1 65 ? 56.963 39.230 29.999 1.00 55.52 101 VAL B O 1
ATOM 2931 N N . ARG B 1 66 ? 57.138 39.305 32.260 1.00 54.43 102 ARG B N 1
ATOM 2932 C CA . ARG B 1 66 ? 56.382 38.044 32.407 1.00 53.89 102 ARG B CA 1
ATOM 2933 C C . ARG B 1 66 ? 55.108 38.189 31.639 1.00 53.77 102 ARG B C 1
ATOM 2934 O O . ARG B 1 66 ? 54.680 37.266 30.945 1.00 54.37 102 ARG B O 1
ATOM 2936 N N . ILE B 1 67 ? 54.516 39.385 31.706 1.00 54.43 103 ILE B N 1
ATOM 2937 C CA . ILE B 1 67 ? 53.222 39.586 31.021 1.00 53.09 103 ILE B CA 1
ATOM 2938 C C . ILE B 1 67 ? 53.368 39.711 29.482 1.00 51.71 103 ILE B C 1
ATOM 2939 O O . ILE B 1 67 ? 52.619 39.082 28.726 1.00 50.21 103 ILE B O 1
ATOM 2944 N N . MET B 1 68 ? 54.313 40.528 29.047 1.00 49.88 104 MET B N 1
ATOM 2945 C CA . MET B 1 68 ? 54.519 40.648 27.636 1.00 50.26 104 MET B CA 1
ATOM 2946 C C . MET B 1 68 ? 54.753 39.215 27.062 1.00 50.06 104 MET B C 1
ATOM 2947 O O . MET B 1 68 ? 54.091 38.810 26.101 1.00 49.27 104 MET B O 1
ATOM 2952 N N . LYS B 1 69 ? 55.603 38.422 27.727 1.00 49.40 105 LYS B N 1
ATOM 2953 C CA . LYS B 1 69 ? 55.896 37.051 27.290 1.00 47.73 105 LYS B CA 1
ATOM 2954 C C . LYS B 1 69 ? 54.669 36.249 26.916 1.00 47.63 105 LYS B C 1
ATOM 2955 O O . LYS B 1 69 ? 54.735 35.450 26.024 1.00 48.25 105 LYS B O 1
ATOM 2961 N N . ILE B 1 70 ? 53.544 36.430 27.575 1.00 48.25 106 ILE B N 1
ATOM 2962 C CA . ILE B 1 70 ? 52.397 35.541 27.285 1.00 48.53 106 ILE B CA 1
ATOM 2963 C C . ILE B 1 70 ? 51.249 36.106 26.428 1.00 47.62 106 ILE B C 1
ATOM 2964 O O . ILE B 1 70 ? 50.321 35.333 26.057 1.00 47.59 106 ILE B O 1
ATOM 2969 N N . LEU B 1 71 ? 51.317 37.423 26.135 1.00 46.04 107 LEU B N 1
ATOM 2970 C CA . LEU B 1 71 ? 50.273 38.152 25.336 1.00 44.81 107 LEU B CA 1
ATOM 2971 C C . LEU B 1 71 ? 50.371 37.826 23.852 1.00 44.42 107 LEU B C 1
ATOM 2972 O O . LEU B 1 71 ? 51.365 38.175 23.185 1.00 44.88 107 LEU B O 1
ATOM 2977 N N . ASN B 1 72 ? 49.362 37.156 23.336 1.00 43.59 108 ASN B N 1
ATOM 2978 C CA . ASN B 1 72 ? 49.456 36.725 21.991 1.00 44.16 108 ASN B CA 1
ATOM 2979 C C . ASN B 1 72 ? 48.165 36.922 21.195 1.00 43.66 108 ASN B C 1
ATOM 2980 O O . ASN B 1 72 ? 47.457 35.963 20.876 1.00 44.48 108 ASN B O 1
ATOM 2985 N N . HIS B 1 73 ? 47.883 38.184 20.861 1.00 42.21 109 HIS B N 1
ATOM 2986 C CA . HIS B 1 73 ? 46.606 38.618 20.256 1.00 40.82 109 HIS B CA 1
ATOM 2987 C C . HIS B 1 73 ? 46.962 39.531 19.098 1.00 38.01 109 HIS B C 1
ATOM 2988 O O . HIS B 1 73 ? 47.884 40.333 19.203 1.00 38.72 109 HIS B O 1
ATOM 2995 N N . PRO B 1 74 ? 46.266 39.417 17.987 1.00 35.63 110 PRO B N 1
ATOM 2996 C CA . PRO B 1 74 ? 46.605 40.215 16.808 1.00 33.17 110 PRO B CA 1
ATOM 2997 C C . PRO B 1 74 ? 46.511 41.713 17.028 1.00 32.15 110 PRO B C 1
ATOM 2998 O O . PRO B 1 74 ? 47.095 42.456 16.240 1.00 32.30 110 PRO B O 1
ATOM 3002 N N . ASN B 1 75 ? 45.877 42.168 18.104 1.00 30.38 111 ASN B N 1
ATOM 3003 C CA . ASN B 1 75 ? 45.912 43.606 18.516 1.00 29.33 111 ASN B CA 1
ATOM 3004 C C . ASN B 1 75 ? 46.704 44.022 19.823 1.00 29.57 111 ASN B C 1
ATOM 3005 O O . ASN B 1 75 ? 46.483 45.109 20.424 1.00 26.75 111 ASN B O 1
ATOM 3010 N N . ILE B 1 76 ? 47.666 43.171 20.216 1.00 30.07 112 ILE B N 1
ATOM 3011 C CA . ILE B 1 76 ? 48.550 43.505 21.333 1.00 31.76 112 ILE B CA 1
ATOM 3012 C C . ILE B 1 76 ? 49.963 43.424 20.816 1.00 32.22 112 ILE B C 1
ATOM 3013 O O . ILE B 1 76 ? 50.264 42.513 20.032 1.00 33.90 112 ILE B O 1
ATOM 3018 N N . VAL B 1 77 ? 50.801 44.411 21.132 1.00 31.56 113 VAL B N 1
ATOM 3019 C CA . VAL B 1 77 ? 52.039 44.450 20.466 1.00 33.02 113 VAL B CA 1
ATOM 3020 C C . VAL B 1 77 ? 52.709 43.188 20.945 1.00 34.97 113 VAL B C 1
ATOM 3021 O O . VAL B 1 77 ? 52.650 42.939 22.103 1.00 37.63 113 VAL B O 1
ATOM 3025 N N . LYS B 1 78 ? 53.238 42.352 20.063 1.00 35.06 114 LYS B N 1
ATOM 3026 C CA . LYS B 1 78 ? 53.754 41.078 20.437 1.00 36.27 114 LYS B CA 1
ATOM 3027 C C . LYS B 1 78 ? 55.162 41.330 20.874 1.00 37.16 114 LYS B C 1
ATOM 3028 O O . LYS B 1 78 ? 55.827 42.205 20.297 1.00 39.07 114 LYS B O 1
ATOM 3034 N N . LEU B 1 79 ? 55.641 40.569 21.868 1.00 37.05 115 LEU B N 1
ATOM 3035 C CA . LEU B 1 79 ? 57.052 40.569 22.263 1.00 36.87 115 LEU B CA 1
ATOM 3036 C C . LEU B 1 79 ? 57.788 39.572 21.379 1.00 37.81 115 LEU B C 1
ATOM 3037 O O . LEU B 1 79 ? 57.249 38.459 21.157 1.00 40.22 115 LEU B O 1
ATOM 3042 N N . PHE B 1 80 ? 59.009 39.874 20.950 1.00 36.03 116 PHE B N 1
ATOM 3043 C CA . PHE B 1 80 ? 59.734 38.943 20.078 1.00 35.64 116 PHE B CA 1
ATOM 3044 C C . PHE B 1 80 ? 60.955 38.253 20.697 1.00 36.30 116 PHE B C 1
ATOM 3045 O O . PHE B 1 80 ? 61.215 37.066 20.475 1.00 36.00 116 PHE B O 1
ATOM 3053 N N . GLU B 1 81 ? 61.740 39.026 21.422 1.00 37.72 117 GLU B N 1
ATOM 3054 C CA . GLU B 1 81 ? 62.983 38.557 21.987 1.00 39.34 117 GLU B CA 1
ATOM 3055 C C . GLU B 1 81 ? 63.327 39.373 23.254 1.00 42.59 117 GLU B C 1
ATOM 3056 O O . GLU B 1 81 ? 63.135 40.625 23.270 1.00 42.27 117 GLU B O 1
ATOM 3062 N N . VAL B 1 82 ? 63.870 38.693 24.284 1.00 45.16 118 VAL B N 1
ATOM 3063 C CA . VAL B 1 82 ? 64.437 39.368 25.490 1.00 48.10 118 VAL B CA 1
ATOM 3064 C C . VAL B 1 82 ? 65.955 39.187 25.450 1.00 50.34 118 VAL B C 1
ATOM 3065 O O . VAL B 1 82 ? 66.441 38.050 25.447 1.00 50.76 118 VAL B O 1
ATOM 3069 N N . ILE B 1 83 ? 66.700 40.269 25.310 1.00 52.82 119 ILE B N 1
ATOM 3070 C CA . ILE B 1 83 ? 68.164 40.237 25.347 1.00 55.75 119 ILE B CA 1
ATOM 3071 C C . ILE B 1 83 ? 68.699 40.998 26.564 1.00 57.31 119 ILE B C 1
ATOM 3072 O O . ILE B 1 83 ? 68.318 42.198 26.775 1.00 58.01 119 ILE B O 1
ATOM 3077 N N . GLU B 1 84 ? 69.620 40.364 27.305 1.00 59.22 120 GLU B N 1
ATOM 3078 C CA . GLU B 1 84 ? 70.240 40.965 28.574 1.00 60.72 120 GLU B CA 1
ATOM 3079 C C . GLU B 1 84 ? 71.791 41.162 28.693 1.00 62.39 120 GLU B C 1
ATOM 3080 O O . GLU B 1 84 ? 72.512 40.198 28.987 1.00 63.66 120 GLU B O 1
ATOM 3086 N N . THR B 1 85 ? 72.311 42.377 28.526 1.00 63.53 121 THR B N 1
ATOM 3087 C CA . THR B 1 85 ? 73.646 42.652 29.079 1.00 64.79 121 THR B CA 1
ATOM 3088 C C . THR B 1 85 ? 73.421 42.759 30.587 1.00 65.68 121 THR B C 1
ATOM 3089 O O . THR B 1 85 ? 72.495 42.145 31.125 1.00 65.07 121 THR B O 1
ATOM 3093 N N . GLU B 1 86 ? 74.286 43.501 31.273 1.00 68.20 122 GLU B N 1
ATOM 3094 C CA . GLU B 1 86 ? 74.323 43.518 32.766 1.00 69.69 122 GLU B CA 1
ATOM 3095 C C . GLU B 1 86 ? 74.080 44.967 33.223 1.00 69.75 122 GLU B C 1
ATOM 3096 O O . GLU B 1 86 ? 73.330 45.250 34.192 1.00 68.69 122 GLU B O 1
ATOM 3102 N N . LYS B 1 87 ? 74.661 45.864 32.410 1.00 69.82 123 LYS B N 1
ATOM 3103 C CA . LYS B 1 87 ? 74.305 47.301 32.341 1.00 69.46 123 LYS B CA 1
ATOM 3104 C C . LYS B 1 87 ? 72.904 47.686 31.715 1.00 68.65 123 LYS B C 1
ATOM 3105 O O . LYS B 1 87 ? 72.287 48.674 32.167 1.00 69.12 123 LYS B O 1
ATOM 3107 N N . THR B 1 88 ? 72.408 46.933 30.715 1.00 66.52 124 THR B N 1
ATOM 3108 C CA . THR B 1 88 ? 71.426 47.485 29.790 1.00 64.79 124 THR B CA 1
ATOM 3109 C C . THR B 1 88 ? 70.420 46.408 29.453 1.00 63.96 124 THR B C 1
ATOM 3110 O O . THR B 1 88 ? 70.815 45.277 29.259 1.00 64.92 124 THR B O 1
ATOM 3114 N N . LEU B 1 89 ? 69.124 46.712 29.418 1.00 62.08 125 LEU B N 1
ATOM 3115 C CA . LEU B 1 89 ? 68.134 45.653 29.089 1.00 61.25 125 LEU B CA 1
ATOM 3116 C C . LEU B 1 89 ? 67.269 45.902 27.829 1.00 61.01 125 LEU B C 1
ATOM 3117 O O . LEU B 1 89 ? 66.652 46.967 27.696 1.00 61.48 125 LEU B O 1
ATOM 3122 N N . TYR B 1 90 ? 67.229 44.902 26.933 1.00 59.70 126 TYR B N 1
ATOM 3123 C CA . TYR B 1 90 ? 66.542 45.043 25.656 1.00 57.65 126 TYR B CA 1
ATOM 3124 C C . TYR B 1 90 ? 65.287 44.154 25.517 1.00 55.64 126 TYR B C 1
ATOM 3125 O O . TYR B 1 90 ? 65.304 42.958 25.723 1.00 55.45 126 TYR B O 1
ATOM 3134 N N . LEU B 1 91 ? 64.160 44.779 25.237 1.00 53.83 127 LEU B N 1
ATOM 3135 C CA . LEU B 1 91 ? 62.938 44.029 24.934 1.00 50.75 127 LEU B CA 1
ATOM 3136 C C . LEU B 1 91 ? 62.619 44.302 23.485 1.00 47.71 127 LEU B C 1
ATOM 3137 O O . LEU B 1 91 ? 62.285 45.398 23.150 1.00 47.35 127 LEU B O 1
ATOM 3142 N N . VAL B 1 92 ? 62.817 43.325 22.610 1.00 45.88 128 VAL B N 1
ATOM 3143 C CA . VAL B 1 92 ? 62.552 43.505 21.155 1.00 43.36 128 VAL B CA 1
ATOM 3144 C C . VAL B 1 92 ? 61.091 43.244 20.892 1.00 43.24 128 VAL B C 1
ATOM 3145 O O . VAL B 1 92 ? 60.526 42.161 21.251 1.00 42.30 128 VAL B O 1
ATOM 3149 N N . MET B 1 93 ? 60.441 44.222 20.287 1.00 42.10 129 MET B N 1
ATOM 3150 C CA . MET B 1 93 ? 59.003 44.054 20.120 1.00 43.60 129 MET B CA 1
ATOM 3151 C C . MET B 1 93 ? 58.400 44.589 18.847 1.00 41.00 129 MET B C 1
ATOM 3152 O O . MET B 1 93 ? 59.056 45.213 18.016 1.00 41.12 129 MET B O 1
ATOM 3157 N N . GLU B 1 94 ? 57.122 44.353 18.720 1.00 39.05 130 GLU B N 1
ATOM 3158 C CA . GLU B 1 94 ? 56.474 44.642 17.497 1.00 38.38 130 GLU B CA 1
ATOM 3159 C C . GLU B 1 94 ? 56.415 46.174 17.256 1.00 38.35 130 GLU B C 1
ATOM 3160 O O . GLU B 1 94 ? 56.088 47.001 18.115 1.00 39.34 130 GLU B O 1
ATOM 3166 N N . TYR B 1 95 ? 56.718 46.593 16.070 1.00 37.61 131 TYR B N 1
ATOM 3167 C CA . TYR B 1 95 ? 56.636 48.019 15.863 1.00 38.57 131 TYR B CA 1
ATOM 3168 C C . TYR B 1 95 ? 55.293 48.505 15.294 1.00 36.99 131 TYR B C 1
ATOM 3169 O O . TYR B 1 95 ? 54.826 48.034 14.297 1.00 36.65 131 TYR B O 1
ATOM 3178 N N . ALA B 1 96 ? 54.666 49.450 15.960 1.00 37.11 132 ALA B N 1
ATOM 3179 C CA . ALA B 1 96 ? 53.421 49.988 15.473 1.00 36.82 132 ALA B CA 1
ATOM 3180 C C . ALA B 1 96 ? 53.759 51.301 14.781 1.00 37.58 132 ALA B C 1
ATOM 3181 O O . ALA B 1 96 ? 53.823 52.323 15.403 1.00 37.66 132 ALA B O 1
ATOM 3183 N N . SER B 1 97 ? 53.999 51.299 13.493 1.00 38.91 133 SER B N 1
ATOM 3184 C CA . SER B 1 97 ? 54.403 52.573 12.878 1.00 41.27 133 SER B CA 1
ATOM 3185 C C . SER B 1 97 ? 53.374 53.664 12.939 1.00 42.54 133 SER B C 1
ATOM 3186 O O . SER B 1 97 ? 53.764 54.818 12.916 1.00 45.60 133 SER B O 1
ATOM 3189 N N . GLY B 1 98 ? 52.079 53.343 12.968 1.00 42.57 134 GLY B N 1
ATOM 3190 C CA . GLY B 1 98 ? 51.071 54.376 12.810 1.00 41.36 134 GLY B CA 1
ATOM 3191 C C . GLY B 1 98 ? 51.032 55.240 14.037 1.00 41.43 134 GLY B C 1
ATOM 3192 O O . GLY B 1 98 ? 50.239 56.123 14.115 1.00 41.83 134 GLY B O 1
ATOM 3193 N N . GLY B 1 99 ? 51.862 54.987 15.028 1.00 42.34 135 GLY B N 1
ATOM 3194 C CA . GLY B 1 99 ? 51.784 55.774 16.277 1.00 43.90 135 GLY B CA 1
ATOM 3195 C C . GLY B 1 99 ? 50.400 55.724 16.906 1.00 45.76 135 GLY B C 1
ATOM 3196 O O . GLY B 1 99 ? 49.637 54.768 16.705 1.00 46.87 135 GLY B O 1
ATOM 3197 N N . GLU B 1 100 ? 50.046 56.740 17.664 1.00 46.73 136 GLU B N 1
ATOM 3198 C CA . GLU B 1 100 ? 48.956 56.593 18.638 1.00 48.87 136 GLU B CA 1
ATOM 3199 C C . GLU B 1 100 ? 47.571 57.029 18.130 1.00 48.93 136 GLU B C 1
ATOM 3200 O O . GLU B 1 100 ? 47.475 57.884 17.252 1.00 49.15 136 GLU B O 1
ATOM 3206 N N . VAL B 1 101 ? 46.506 56.432 18.677 1.00 49.37 137 VAL B N 1
ATOM 3207 C CA . VAL B 1 101 ? 45.177 56.593 18.091 1.00 49.46 137 VAL B CA 1
ATOM 3208 C C . VAL B 1 101 ? 44.598 58.001 18.313 1.00 51.37 137 VAL B C 1
ATOM 3209 O O . VAL B 1 101 ? 43.883 58.569 17.456 1.00 50.62 137 VAL B O 1
ATOM 3213 N N . PHE B 1 102 ? 44.894 58.535 19.492 1.00 53.52 138 PHE B N 1
ATOM 3214 C CA . PHE B 1 102 ? 44.350 59.804 19.892 1.00 55.05 138 PHE B CA 1
ATOM 3215 C C . PHE B 1 102 ? 44.953 60.911 19.004 1.00 55.08 138 PHE B C 1
ATOM 3216 O O . PHE B 1 102 ? 44.192 61.749 18.457 1.00 55.83 138 PHE B O 1
ATOM 3224 N N . ASP B 1 103 ? 46.295 60.888 18.835 1.00 54.70 139 ASP B N 1
ATOM 3225 C CA . ASP B 1 103 ? 47.044 61.713 17.826 1.00 53.09 139 ASP B CA 1
ATOM 3226 C C . ASP B 1 103 ? 46.669 61.371 16.382 1.00 52.30 139 ASP B C 1
ATOM 3227 O O . ASP B 1 103 ? 47.312 61.800 15.434 1.00 52.91 139 ASP B O 1
ATOM 3232 N N . TYR B 1 104 ? 45.686 60.538 16.166 1.00 51.43 140 TYR B N 1
ATOM 3233 C CA . TYR B 1 104 ? 45.370 60.286 14.779 1.00 50.71 140 TYR B CA 1
ATOM 3234 C C . TYR B 1 104 ? 44.107 61.046 14.575 1.00 49.86 140 TYR B C 1
ATOM 3235 O O . TYR B 1 104 ? 43.962 61.735 13.594 1.00 49.80 140 TYR B O 1
ATOM 3244 N N . LEU B 1 105 ? 43.232 60.949 15.562 1.00 49.37 141 LEU B N 1
ATOM 3245 C CA . LEU B 1 105 ? 42.022 61.726 15.602 1.00 49.66 141 LEU B CA 1
ATOM 3246 C C . LEU B 1 105 ? 42.461 63.171 15.480 1.00 52.19 141 LEU B C 1
ATOM 3247 O O . LEU B 1 105 ? 41.965 63.894 14.601 1.00 52.38 141 LEU B O 1
ATOM 3252 N N . VAL B 1 106 ? 43.439 63.571 16.308 1.00 54.19 142 VAL B N 1
ATOM 3253 C CA . VAL B 1 106 ? 44.007 64.933 16.218 1.00 55.87 142 VAL B CA 1
ATOM 3254 C C . VAL B 1 106 ? 44.392 65.338 14.750 1.00 56.27 142 VAL B C 1
ATOM 3255 O O . VAL B 1 106 ? 43.964 66.372 14.255 1.00 57.23 142 VAL B O 1
ATOM 3259 N N . ALA B 1 107 ? 45.132 64.512 14.031 1.00 55.94 143 ALA B N 1
ATOM 3260 C CA . ALA B 1 107 ? 45.582 64.929 12.698 1.00 54.93 143 ALA B CA 1
ATOM 3261 C C . ALA B 1 107 ? 44.525 64.732 11.642 1.00 53.89 143 ALA B C 1
ATOM 3262 O O . ALA B 1 107 ? 44.506 65.460 10.688 1.00 54.77 143 ALA B O 1
ATOM 3264 N N . HIS B 1 108 ? 43.665 63.724 11.787 1.00 53.34 144 HIS B N 1
ATOM 3265 C CA . HIS B 1 108 ? 42.799 63.283 10.685 1.00 51.19 144 HIS B CA 1
ATOM 3266 C C . HIS B 1 108 ? 41.327 63.501 10.989 1.00 49.98 144 HIS B C 1
ATOM 3267 O O . HIS B 1 108 ? 40.478 63.364 10.117 1.00 49.61 144 HIS B O 1
ATOM 3274 N N . GLY B 1 109 ? 41.012 63.854 12.234 1.00 48.17 145 GLY B N 1
ATOM 3275 C CA . GLY B 1 109 ? 39.620 64.025 12.640 1.00 46.24 145 GLY B CA 1
ATOM 3276 C C . GLY B 1 109 ? 38.867 62.703 12.686 1.00 45.10 145 GLY B C 1
ATOM 3277 O O . GLY B 1 109 ? 39.454 61.629 12.399 1.00 45.02 145 GLY B O 1
ATOM 3278 N N . ARG B 1 110 ? 37.567 62.819 12.975 1.00 43.05 146 ARG B N 1
ATOM 3279 C CA . ARG B 1 110 ? 36.669 61.742 13.212 1.00 41.09 146 ARG B CA 1
ATOM 3280 C C . ARG B 1 110 ? 36.744 60.677 12.176 1.00 41.78 146 ARG B C 1
ATOM 3281 O O . ARG B 1 110 ? 36.954 60.962 10.983 1.00 39.62 146 ARG B O 1
ATOM 3289 N N . MET B 1 111 ? 36.576 59.430 12.649 1.00 42.40 147 MET B N 1
ATOM 3290 C CA . MET B 1 111 ? 36.470 58.299 11.727 1.00 42.72 147 MET B CA 1
ATOM 3291 C C . MET B 1 111 ? 35.002 58.141 11.338 1.00 43.34 147 MET B C 1
ATOM 3292 O O . MET B 1 111 ? 34.110 58.540 12.083 1.00 43.92 147 MET B O 1
ATOM 3297 N N . LYS B 1 112 ? 34.752 57.641 10.142 1.00 44.81 148 LYS B N 1
ATOM 3298 C CA . LYS B 1 112 ? 33.447 57.140 9.757 1.00 46.26 148 LYS B CA 1
ATOM 3299 C C . LYS B 1 112 ? 33.091 55.943 10.663 1.00 47.11 148 LYS B C 1
ATOM 3300 O O . LYS B 1 112 ? 34.001 55.172 11.050 1.00 47.58 148 LYS B O 1
ATOM 3306 N N . GLU B 1 113 ? 31.791 55.776 10.972 1.00 47.65 149 GLU B N 1
ATOM 3307 C CA . GLU B 1 113 ? 31.337 54.743 11.905 1.00 48.20 149 GLU B CA 1
ATOM 3308 C C . GLU B 1 113 ? 31.867 53.326 11.518 1.00 47.97 149 GLU B C 1
ATOM 3309 O O . GLU B 1 113 ? 32.107 52.467 12.391 1.00 48.34 149 GLU B O 1
ATOM 3315 N N . LYS B 1 114 ? 32.092 53.098 10.238 1.00 47.58 150 LYS B N 1
ATOM 3316 C CA . LYS B 1 114 ? 32.630 51.816 9.788 1.00 48.14 150 LYS B CA 1
ATOM 3317 C C . LYS B 1 114 ? 34.025 51.596 10.351 1.00 47.73 150 LYS B C 1
ATOM 3318 O O . LYS B 1 114 ? 34.347 50.491 10.792 1.00 47.54 150 LYS B O 1
ATOM 3324 N N . GLU B 1 115 ? 34.867 52.638 10.262 1.00 46.79 151 GLU B N 1
ATOM 3325 C CA . GLU B 1 115 ? 36.263 52.545 10.592 1.00 45.11 151 GLU B CA 1
ATOM 3326 C C . GLU B 1 115 ? 36.271 52.575 12.102 1.00 44.21 151 GLU B C 1
ATOM 3327 O O . GLU B 1 115 ? 36.914 51.753 12.700 1.00 43.36 151 GLU B O 1
ATOM 3333 N N . ALA B 1 116 ? 35.515 53.471 12.732 1.00 42.37 152 ALA B N 1
ATOM 3334 C CA . ALA B 1 116 ? 35.541 53.464 14.168 1.00 42.81 152 ALA B CA 1
ATOM 3335 C C . ALA B 1 116 ? 35.250 52.046 14.644 1.00 43.05 152 ALA B C 1
ATOM 3336 O O . ALA B 1 116 ? 35.896 51.527 15.532 1.00 42.88 152 ALA B O 1
ATOM 3338 N N . ARG B 1 117 ? 34.306 51.398 13.997 1.00 43.67 153 ARG B N 1
ATOM 3339 C CA . ARG B 1 117 ? 33.897 50.060 14.402 1.00 44.95 153 ARG B CA 1
ATOM 3340 C C . ARG B 1 117 ? 35.034 49.055 14.310 1.00 44.83 153 ARG B C 1
ATOM 3341 O O . ARG B 1 117 ? 35.302 48.355 15.297 1.00 48.25 153 ARG B O 1
ATOM 3349 N N . ALA B 1 118 ? 35.712 48.993 13.175 1.00 42.57 154 ALA B N 1
ATOM 3350 C CA . ALA B 1 118 ? 36.896 48.160 13.040 1.00 40.97 154 ALA B CA 1
ATOM 3351 C C . ALA B 1 118 ? 37.850 48.511 14.177 1.00 40.15 154 ALA B C 1
ATOM 3352 O O . ALA B 1 118 ? 38.310 47.650 14.934 1.00 41.53 154 ALA B O 1
ATOM 3354 N N . LYS B 1 119 ? 38.081 49.761 14.407 1.00 39.06 155 LYS B N 1
ATOM 3355 C CA . LYS B 1 119 ? 39.067 49.981 15.396 1.00 39.66 155 LYS B CA 1
ATOM 3356 C C . LYS B 1 119 ? 38.555 49.413 16.733 1.00 40.75 155 LYS B C 1
ATOM 3357 O O . LYS B 1 119 ? 39.274 48.611 17.379 1.00 39.90 155 LYS B O 1
ATOM 3363 N N . PHE B 1 120 ? 37.269 49.718 17.051 1.00 40.73 156 PHE B N 1
ATOM 3364 C CA . PHE B 1 120 ? 36.668 49.430 18.366 1.00 39.19 156 PHE B CA 1
ATOM 3365 C C . PHE B 1 120 ? 36.559 47.938 18.619 1.00 39.95 156 PHE B C 1
ATOM 3366 O O . PHE B 1 120 ? 36.926 47.483 19.678 1.00 40.18 156 PHE B O 1
ATOM 3374 N N . ARG B 1 121 ? 36.107 47.186 17.627 1.00 40.75 157 ARG B N 1
ATOM 3375 C CA . ARG B 1 121 ? 36.153 45.729 17.689 1.00 42.72 157 ARG B CA 1
ATOM 3376 C C . ARG B 1 121 ? 37.537 45.279 18.180 1.00 42.34 157 ARG B C 1
ATOM 3377 O O . ARG B 1 121 ? 37.677 44.637 19.234 1.00 43.24 157 ARG B O 1
ATOM 3385 N N . GLN B 1 122 ? 38.575 45.670 17.459 1.00 40.78 158 GLN B N 1
ATOM 3386 C CA . GLN B 1 122 ? 39.882 45.245 17.829 1.00 38.70 158 GLN B CA 1
ATOM 3387 C C . GLN B 1 122 ? 40.163 45.683 19.260 1.00 38.93 158 GLN B C 1
ATOM 3388 O O . GLN B 1 122 ? 40.745 44.934 20.049 1.00 39.80 158 GLN B O 1
ATOM 3394 N N . ILE B 1 123 ? 39.789 46.888 19.622 1.00 39.08 159 ILE B N 1
ATOM 3395 C CA . ILE B 1 123 ? 40.191 47.359 20.951 1.00 40.10 159 ILE B CA 1
ATOM 3396 C C . ILE B 1 123 ? 39.490 46.489 22.027 1.00 40.47 159 ILE B C 1
ATOM 3397 O O . ILE B 1 123 ? 40.132 46.038 23.006 1.00 37.86 159 ILE B O 1
ATOM 3402 N N . VAL B 1 124 ? 38.186 46.257 21.837 1.00 41.69 160 VAL B N 1
ATOM 3403 C CA . VAL B 1 124 ? 37.422 45.552 22.885 1.00 43.95 160 VAL B CA 1
ATOM 3404 C C . VAL B 1 124 ? 37.971 44.138 22.993 1.00 44.18 160 VAL B C 1
ATOM 3405 O O . VAL B 1 124 ? 38.270 43.650 24.101 1.00 44.75 160 VAL B O 1
ATOM 3409 N N . SER B 1 125 ? 38.185 43.517 21.849 1.00 44.17 161 SER B N 1
ATOM 3410 C CA . SER B 1 125 ? 38.820 42.197 21.839 1.00 45.21 161 SER B CA 1
ATOM 3411 C C . SER B 1 125 ? 40.132 42.077 22.632 1.00 45.68 161 SER B C 1
ATOM 3412 O O . SER B 1 125 ? 40.271 41.187 23.454 1.00 48.02 161 SER B O 1
ATOM 3415 N N . ALA B 1 126 ? 41.056 43.001 22.478 1.00 46.77 162 ALA B N 1
ATOM 3416 C CA . ALA B 1 126 ? 42.309 42.890 23.198 1.00 47.16 162 ALA B CA 1
ATOM 3417 C C . ALA B 1 126 ? 42.228 43.285 24.668 1.00 47.81 162 ALA B C 1
ATOM 3418 O O . ALA B 1 126 ? 43.104 42.888 25.455 1.00 49.57 162 ALA B O 1
ATOM 3420 N N . VAL B 1 127 ? 41.280 44.142 25.046 1.00 48.58 163 VAL B N 1
ATOM 3421 C CA . VAL B 1 127 ? 41.303 44.706 26.413 1.00 49.42 163 VAL B CA 1
ATOM 3422 C C . VAL B 1 127 ? 40.689 43.627 27.230 1.00 50.13 163 VAL B C 1
ATOM 3423 O O . VAL B 1 127 ? 41.134 43.336 28.330 1.00 49.45 163 VAL B O 1
ATOM 3427 N N . GLN B 1 128 ? 39.677 42.998 26.655 1.00 50.16 164 GLN B N 1
ATOM 3428 C CA . GLN B 1 128 ? 39.185 41.776 27.243 1.00 51.01 164 GLN B CA 1
ATOM 3429 C C . GLN B 1 128 ? 40.314 40.712 27.379 1.00 52.13 164 GLN B C 1
ATOM 3430 O O . GLN B 1 128 ? 40.810 40.495 28.543 1.00 50.82 164 GLN B O 1
ATOM 3436 N N . TYR B 1 129 ? 40.720 40.077 26.221 1.00 51.97 165 TYR B N 1
ATOM 3437 C CA . TYR B 1 129 ? 41.891 39.168 26.175 1.00 50.24 165 TYR B CA 1
ATOM 3438 C C . TYR B 1 129 ? 42.859 39.523 27.334 1.00 51.07 165 TYR B C 1
ATOM 3439 O O . TYR B 1 129 ? 43.174 38.702 28.146 1.00 51.32 165 TYR B O 1
ATOM 3448 N N . CYS B 1 130 ? 43.262 40.762 27.466 1.00 52.02 166 CYS B N 1
ATOM 3449 C CA . CYS B 1 130 ? 44.151 41.120 28.521 1.00 54.86 166 CYS B CA 1
ATOM 3450 C C . CYS B 1 130 ? 43.906 40.724 30.009 1.00 55.88 166 CYS B C 1
ATOM 3451 O O . CYS B 1 130 ? 44.831 40.145 30.637 1.00 56.47 166 CYS B O 1
ATOM 3454 N N . HIS B 1 131 ? 42.768 41.166 30.584 1.00 57.17 167 HIS B N 1
ATOM 3455 C CA . HIS B 1 131 ? 42.189 40.737 31.913 1.00 58.14 167 HIS B CA 1
ATOM 3456 C C . HIS B 1 131 ? 42.021 39.216 31.988 1.00 59.43 167 HIS B C 1
ATOM 3457 O O . HIS B 1 131 ? 42.232 38.650 33.061 1.00 59.68 167 HIS B O 1
ATOM 3464 N N . GLN B 1 132 ? 41.570 38.602 30.881 1.00 59.03 168 GLN B N 1
ATOM 3465 C CA . GLN B 1 132 ? 41.391 37.176 30.763 1.00 60.32 168 GLN B CA 1
ATOM 3466 C C . GLN B 1 132 ? 42.803 36.512 30.650 1.00 59.55 168 GLN B C 1
ATOM 3467 O O . GLN B 1 132 ? 42.925 35.364 30.195 1.00 60.43 168 GLN B O 1
ATOM 3473 N N . LYS B 1 133 ? 43.845 37.240 31.098 1.00 58.20 169 LYS B N 1
ATOM 3474 C CA . LYS B 1 133 ? 45.251 36.851 31.042 1.00 56.23 169 LYS B CA 1
ATOM 3475 C C . LYS B 1 133 ? 46.092 37.529 32.148 1.00 56.60 169 LYS B C 1
ATOM 3476 O O . LYS B 1 133 ? 47.232 37.130 32.373 1.00 55.27 169 LYS B O 1
ATOM 3482 N N . TYR B 1 134 ? 45.584 38.556 32.842 1.00 56.85 170 TYR B N 1
ATOM 3483 C CA . TYR B 1 134 ? 46.381 39.092 33.975 1.00 57.63 170 TYR B CA 1
ATOM 3484 C C . TYR B 1 134 ? 45.864 40.160 34.999 1.00 57.91 170 TYR B C 1
ATOM 3485 O O . TYR B 1 134 ? 44.720 40.643 35.014 1.00 57.32 170 TYR B O 1
ATOM 3494 N N . ILE B 1 135 ? 46.723 40.516 35.918 1.00 59.07 171 ILE B N 1
ATOM 3495 C CA . ILE B 1 135 ? 46.180 41.398 36.876 1.00 61.65 171 ILE B CA 1
ATOM 3496 C C . ILE B 1 135 ? 46.561 42.725 36.434 1.00 62.80 171 ILE B C 1
ATOM 3497 O O . ILE B 1 135 ? 47.685 43.209 36.662 1.00 63.71 171 ILE B O 1
ATOM 3502 N N . VAL B 1 136 ? 45.574 43.267 35.731 1.00 64.21 172 VAL B N 1
ATOM 3503 C CA . VAL B 1 136 ? 45.681 44.510 35.033 1.00 65.11 172 VAL B CA 1
ATOM 3504 C C . VAL B 1 136 ? 45.573 45.507 36.123 1.00 65.64 172 VAL B C 1
ATOM 3505 O O . VAL B 1 136 ? 44.543 45.568 36.792 1.00 65.52 172 VAL B O 1
ATOM 3509 N N . HIS B 1 137 ? 46.628 46.268 36.334 1.00 66.84 173 HIS B N 1
ATOM 3510 C CA . HIS B 1 137 ? 46.595 47.195 37.448 1.00 68.78 173 HIS B CA 1
ATOM 3511 C C . HIS B 1 137 ? 45.907 48.532 37.030 1.00 69.09 173 HIS B C 1
ATOM 3512 O O . HIS B 1 137 ? 44.644 48.638 37.055 1.00 69.48 173 HIS B O 1
ATOM 3519 N N . ARG B 1 138 ? 46.704 49.512 36.610 1.00 68.34 174 ARG B N 1
ATOM 3520 C CA . ARG B 1 138 ? 46.215 50.798 36.205 1.00 68.09 174 ARG B CA 1
ATOM 3521 C C . ARG B 1 138 ? 45.002 50.766 35.262 1.00 67.64 174 ARG B C 1
ATOM 3522 O O . ARG B 1 138 ? 44.586 49.712 34.840 1.00 68.26 174 ARG B O 1
ATOM 3530 N N . ASP B 1 139 ? 44.396 51.913 34.964 1.00 67.06 175 ASP B N 1
ATOM 3531 C CA . ASP B 1 139 ? 43.278 51.943 33.997 1.00 65.91 175 ASP B CA 1
ATOM 3532 C C . ASP B 1 139 ? 43.854 52.170 32.625 1.00 64.63 175 ASP B C 1
ATOM 3533 O O . ASP B 1 139 ? 44.950 52.740 32.498 1.00 63.57 175 ASP B O 1
ATOM 3538 N N . LEU B 1 140 ? 43.073 51.746 31.623 1.00 63.96 176 LEU B N 1
ATOM 3539 C CA . LEU B 1 140 ? 43.344 51.978 30.178 1.00 63.40 176 LEU B CA 1
ATOM 3540 C C . LEU B 1 140 ? 43.703 53.447 29.807 1.00 62.60 176 LEU B C 1
ATOM 3541 O O . LEU B 1 140 ? 42.891 54.322 29.964 1.00 61.46 176 LEU B O 1
ATOM 3546 N N . LYS B 1 141 ? 44.921 53.690 29.341 1.00 62.72 177 LYS B N 1
ATOM 3547 C CA . LYS B 1 141 ? 45.353 55.021 28.926 1.00 63.19 177 LYS B CA 1
ATOM 3548 C C . LYS B 1 141 ? 45.462 55.203 27.404 1.00 63.36 177 LYS B C 1
ATOM 3549 O O . LYS B 1 141 ? 45.290 54.276 26.610 1.00 63.84 177 LYS B O 1
ATOM 3555 N N . ALA B 1 142 ? 45.770 56.421 27.008 1.00 62.92 178 ALA B N 1
ATOM 3556 C CA . ALA B 1 142 ? 45.630 56.809 25.635 1.00 62.13 178 ALA B CA 1
ATOM 3557 C C . ALA B 1 142 ? 46.769 56.276 24.786 1.00 61.83 178 ALA B C 1
ATOM 3558 O O . ALA B 1 142 ? 46.546 55.835 23.649 1.00 62.36 178 ALA B O 1
ATOM 3560 N N . GLU B 1 143 ? 47.986 56.364 25.330 1.00 61.11 179 GLU B N 1
ATOM 3561 C CA . GLU B 1 143 ? 49.224 55.864 24.676 1.00 59.84 179 GLU B CA 1
ATOM 3562 C C . GLU B 1 143 ? 49.300 54.354 24.766 1.00 57.75 179 GLU B C 1
ATOM 3563 O O . GLU B 1 143 ? 50.294 53.740 24.337 1.00 58.46 179 GLU B O 1
ATOM 3569 N N . ASN B 1 144 ? 48.283 53.775 25.382 1.00 53.38 180 ASN B N 1
ATOM 3570 C CA . ASN B 1 144 ? 48.091 52.381 25.237 1.00 50.64 180 ASN B CA 1
ATOM 3571 C C . ASN B 1 144 ? 47.623 52.007 23.793 1.00 48.78 180 ASN B C 1
ATOM 3572 O O . ASN B 1 144 ? 47.798 50.855 23.350 1.00 48.33 180 ASN B O 1
ATOM 3577 N N . LEU B 1 145 ? 47.037 52.963 23.062 1.00 45.69 181 LEU B N 1
ATOM 3578 C CA . LEU B 1 145 ? 46.320 52.627 21.841 1.00 42.27 181 LEU B CA 1
ATOM 3579 C C . LEU B 1 145 ? 47.103 53.056 20.601 1.00 40.15 181 LEU B C 1
ATOM 3580 O O . LEU B 1 145 ? 47.160 54.224 20.294 1.00 39.96 181 LEU B O 1
ATOM 3585 N N . LEU B 1 146 ? 47.724 52.096 19.919 1.00 37.13 182 LEU B N 1
ATOM 3586 C CA . LEU B 1 146 ? 48.604 52.381 18.826 1.00 36.59 182 LEU B CA 1
ATOM 3587 C C . LEU B 1 146 ? 47.938 51.920 17.521 1.00 35.57 182 LEU B C 1
ATOM 3588 O O . LEU B 1 146 ? 46.949 51.218 17.577 1.00 36.26 182 LEU B O 1
ATOM 3593 N N . LEU B 1 147 ? 48.458 52.332 16.377 1.00 32.82 183 LEU B N 1
ATOM 3594 C CA . LEU B 1 147 ? 47.986 51.832 15.163 1.00 32.42 183 LEU B CA 1
ATOM 3595 C C . LEU B 1 147 ? 49.202 51.308 14.532 1.00 32.76 183 LEU B C 1
ATOM 3596 O O . LEU B 1 147 ? 50.227 51.894 14.674 1.00 32.22 183 LEU B O 1
ATOM 3601 N N . ASP B 1 148 ? 49.122 50.194 13.836 1.00 33.77 184 ASP B N 1
ATOM 3602 C CA . ASP B 1 148 ? 50.290 49.760 13.066 1.00 36.02 184 ASP B CA 1
ATOM 3603 C C . ASP B 1 148 ? 50.236 50.424 11.702 1.00 37.57 184 ASP B C 1
ATOM 3604 O O . ASP B 1 148 ? 49.448 51.356 11.535 1.00 36.97 184 ASP B O 1
ATOM 3609 N N . GLY B 1 149 ? 51.073 49.959 10.754 1.00 38.98 185 GLY B N 1
ATOM 3610 C CA . GLY B 1 149 ? 51.068 50.434 9.353 1.00 41.12 185 GLY B CA 1
ATOM 3611 C C . GLY B 1 149 ? 49.768 50.151 8.527 1.00 43.39 185 GLY B C 1
ATOM 3612 O O . GLY B 1 149 ? 49.475 50.876 7.572 1.00 45.09 185 GLY B O 1
ATOM 3613 N N . ASP B 1 150 ? 49.002 49.098 8.831 1.00 42.86 186 ASP B N 1
ATOM 3614 C CA . ASP B 1 150 ? 47.795 48.748 8.053 1.00 42.47 186 ASP B CA 1
ATOM 3615 C C . ASP B 1 150 ? 46.588 49.268 8.791 1.00 41.51 186 ASP B C 1
ATOM 3616 O O . ASP B 1 150 ? 45.500 48.845 8.579 1.00 40.70 186 ASP B O 1
ATOM 3621 N N . MET B 1 151 ? 46.831 50.232 9.675 1.00 40.93 187 MET B N 1
ATOM 3622 C CA . MET B 1 151 ? 45.798 50.835 10.508 1.00 38.32 187 MET B CA 1
ATOM 3623 C C . MET B 1 151 ? 45.123 49.924 11.589 1.00 37.45 187 MET B C 1
ATOM 3624 O O . MET B 1 151 ? 44.062 50.300 12.153 1.00 38.15 187 MET B O 1
ATOM 3629 N N . ASN B 1 152 ? 45.717 48.762 11.891 1.00 34.96 188 ASN B N 1
ATOM 3630 C CA . ASN B 1 152 ? 45.192 47.909 12.961 1.00 33.07 188 ASN B CA 1
ATOM 3631 C C . ASN B 1 152 ? 45.602 48.349 14.324 1.00 32.92 188 ASN B C 1
ATOM 3632 O O . ASN B 1 152 ? 46.742 48.828 14.555 1.00 32.12 188 ASN B O 1
ATOM 3637 N N . ILE B 1 153 ? 44.635 48.279 15.227 1.00 31.58 189 ILE B N 1
ATOM 3638 C CA . ILE B 1 153 ? 44.903 48.608 16.565 1.00 30.15 189 ILE B CA 1
ATOM 3639 C C . ILE B 1 153 ? 46.001 47.708 17.123 1.00 29.83 189 ILE B C 1
ATOM 3640 O O . ILE B 1 153 ? 46.055 46.495 16.877 1.00 26.79 189 ILE B O 1
ATOM 3645 N N . LYS B 1 154 ? 46.897 48.308 17.877 1.00 30.22 190 LYS B N 1
ATOM 3646 C CA . LYS B 1 154 ? 47.866 47.528 18.588 1.00 32.22 190 LYS B CA 1
ATOM 3647 C C . LYS B 1 154 ? 47.921 48.132 19.966 1.00 34.80 190 LYS B C 1
ATOM 3648 O O . LYS B 1 154 ? 48.405 49.230 20.154 1.00 35.47 190 LYS B O 1
ATOM 3654 N N . ILE B 1 155 ? 47.403 47.441 20.959 1.00 38.50 191 ILE B N 1
ATOM 3655 C CA . ILE B 1 155 ? 47.497 47.963 22.326 1.00 40.76 191 ILE B CA 1
ATOM 3656 C C . ILE B 1 155 ? 48.848 47.515 22.926 1.00 42.99 191 ILE B C 1
ATOM 3657 O O . ILE B 1 155 ? 49.377 46.459 22.606 1.00 43.56 191 ILE B O 1
ATOM 3662 N N . ALA B 1 156 ? 49.387 48.332 23.805 1.00 45.12 192 ALA B N 1
ATOM 3663 C CA . ALA B 1 156 ? 50.714 48.172 24.334 1.00 45.97 192 ALA B CA 1
ATOM 3664 C C . ALA B 1 156 ? 50.577 48.507 25.820 1.00 47.47 192 ALA B C 1
ATOM 3665 O O . ALA B 1 156 ? 50.227 49.673 26.170 1.00 46.88 192 ALA B O 1
ATOM 3667 N N . ASP B 1 157 ? 50.831 47.510 26.681 1.00 48.50 193 ASP B N 1
ATOM 3668 C CA . ASP B 1 157 ? 51.117 47.805 28.092 1.00 50.18 193 ASP B CA 1
ATOM 3669 C C . ASP B 1 157 ? 49.914 48.164 28.894 1.00 50.15 193 ASP B C 1
ATOM 3670 O O . ASP B 1 157 ? 49.952 49.079 29.699 1.00 49.99 193 ASP B O 1
ATOM 3675 N N . PHE B 1 158 ? 48.826 47.466 28.633 1.00 50.77 194 PHE B N 1
ATOM 3676 C CA . PHE B 1 158 ? 47.603 47.775 29.283 1.00 51.08 194 PHE B CA 1
ATOM 3677 C C . PHE B 1 158 ? 47.767 47.426 30.781 1.00 54.40 194 PHE B C 1
ATOM 3678 O O . PHE B 1 158 ? 48.179 46.303 31.148 1.00 54.89 194 PHE B O 1
ATOM 3686 N N . GLY B 1 159 ? 47.471 48.408 31.644 1.00 56.41 195 GLY B N 1
ATOM 3687 C CA . GLY B 1 159 ? 47.514 48.223 33.092 1.00 57.19 195 GLY B CA 1
ATOM 3688 C C . GLY B 1 159 ? 48.918 48.350 33.663 1.00 58.49 195 GLY B C 1
ATOM 3689 O O . GLY B 1 159 ? 49.121 48.027 34.817 1.00 59.11 195 GLY B O 1
ATOM 3690 N N . PHE B 1 160 ? 49.889 48.794 32.877 1.00 59.09 196 PHE B N 1
ATOM 3691 C CA . PHE B 1 160 ? 51.268 48.844 33.360 1.00 61.39 196 PHE B CA 1
ATOM 3692 C C . PHE B 1 160 ? 51.647 50.086 34.131 1.00 64.70 196 PHE B C 1
ATOM 3693 O O . PHE B 1 160 ? 51.154 51.182 33.903 1.00 65.47 196 PHE B O 1
ATOM 3701 N N . SER B 1 161 ? 52.579 49.915 35.052 1.00 68.60 197 SER B N 1
ATOM 3702 C CA . SER B 1 161 ? 53.271 51.065 35.622 1.00 71.50 197 SER B CA 1
ATOM 3703 C C . SER B 1 161 ? 53.785 52.017 34.534 1.00 71.45 197 SER B C 1
ATOM 3704 O O . SER B 1 161 ? 54.176 51.591 33.464 1.00 71.36 197 SER B O 1
ATOM 3707 N N . ASN B 1 162 ? 53.805 53.304 34.813 1.00 72.31 198 ASN B N 1
ATOM 3708 C CA . ASN B 1 162 ? 54.380 54.194 33.851 1.00 73.40 198 ASN B CA 1
ATOM 3709 C C . ASN B 1 162 ? 55.775 54.535 34.274 1.00 74.13 198 ASN B C 1
ATOM 3710 O O . ASN B 1 162 ? 56.411 55.439 33.727 1.00 73.58 198 ASN B O 1
ATOM 3715 N N . GLU B 1 163 ? 56.280 53.806 35.253 1.00 75.31 199 GLU B N 1
ATOM 3716 C CA . GLU B 1 163 ? 57.694 53.915 35.516 1.00 76.70 199 GLU B CA 1
ATOM 3717 C C . GLU B 1 163 ? 58.524 53.699 34.204 1.00 76.08 199 GLU B C 1
ATOM 3718 O O . GLU B 1 163 ? 59.413 54.519 33.851 1.00 75.85 199 GLU B O 1
ATOM 3724 N N . PHE B 1 164 ? 58.177 52.632 33.450 1.00 75.29 200 PHE B N 1
ATOM 3725 C CA . PHE B 1 164 ? 58.984 52.183 32.290 1.00 73.33 200 PHE B CA 1
ATOM 3726 C C . PHE B 1 164 ? 58.610 52.677 30.862 1.00 72.11 200 PHE B C 1
ATOM 3727 O O . PHE B 1 164 ? 58.978 52.022 29.898 1.00 72.03 200 PHE B O 1
ATOM 3735 N N . THR B 1 165 ? 57.972 53.847 30.723 1.00 70.25 201 THR B N 1
ATOM 3736 C CA . THR B 1 165 ? 57.406 54.266 29.426 1.00 69.41 201 THR B CA 1
ATOM 3737 C C . THR B 1 165 ? 57.981 55.574 28.811 1.00 68.67 201 THR B C 1
ATOM 3738 O O . THR B 1 165 ? 57.948 55.809 27.582 1.00 67.46 201 THR B O 1
ATOM 3742 N N . VAL B 1 195 ? 34.770 49.281 34.717 1.00 70.30 231 VAL B N 1
ATOM 3743 C CA . VAL B 1 195 ? 35.545 50.549 34.791 1.00 70.75 231 VAL B CA 1
ATOM 3744 C C . VAL B 1 195 ? 36.028 51.114 33.447 1.00 71.82 231 VAL B C 1
ATOM 3745 O O . VAL B 1 195 ? 35.407 52.002 32.848 1.00 72.36 231 VAL B O 1
ATOM 3749 N N . ASP B 1 196 ? 37.199 50.628 33.016 1.00 71.63 232 ASP B N 1
ATOM 3750 C CA . ASP B 1 196 ? 37.680 50.823 31.655 1.00 71.04 232 ASP B CA 1
ATOM 3751 C C . ASP B 1 196 ? 36.542 50.467 30.603 1.00 70.78 232 ASP B C 1
ATOM 3752 O O . ASP B 1 196 ? 36.718 50.625 29.393 1.00 72.50 232 ASP B O 1
ATOM 3757 N N . VAL B 1 197 ? 35.370 50.031 31.074 1.00 68.97 233 VAL B N 1
ATOM 3758 C CA . VAL B 1 197 ? 34.123 50.150 30.291 1.00 67.77 233 VAL B CA 1
ATOM 3759 C C . VAL B 1 197 ? 33.777 51.640 30.019 1.00 67.25 233 VAL B C 1
ATOM 3760 O O . VAL B 1 197 ? 33.088 51.961 29.046 1.00 67.62 233 VAL B O 1
ATOM 3764 N N . TRP B 1 198 ? 34.218 52.533 30.904 1.00 65.70 234 TRP B N 1
ATOM 3765 C CA . TRP B 1 198 ? 33.942 53.951 30.801 1.00 64.61 234 TRP B CA 1
ATOM 3766 C C . TRP B 1 198 ? 34.781 54.387 29.620 1.00 63.56 234 TRP B C 1
ATOM 3767 O O . TRP B 1 198 ? 34.251 54.574 28.508 1.00 63.96 234 TRP B O 1
ATOM 3778 N N . SER B 1 199 ? 36.086 54.495 29.875 1.00 61.21 235 SER B N 1
ATOM 3779 C CA . SER B 1 199 ? 37.136 54.770 28.870 1.00 58.98 235 SER B CA 1
ATOM 3780 C C . SER B 1 199 ? 36.889 54.147 27.504 1.00 56.81 235 SER B C 1
ATOM 3781 O O . SER B 1 199 ? 37.262 54.702 26.506 1.00 55.15 235 SER B O 1
ATOM 3784 N N . LEU B 1 200 ? 36.242 52.995 27.488 1.00 54.97 236 LEU B N 1
ATOM 3785 C CA . LEU B 1 200 ? 35.836 52.414 26.263 1.00 54.82 236 LEU B CA 1
ATOM 3786 C C . LEU B 1 200 ? 34.807 53.259 25.511 1.00 53.93 236 LEU B C 1
ATOM 3787 O O . LEU B 1 200 ? 35.045 53.628 24.370 1.00 54.29 236 LEU B O 1
ATOM 3792 N N . GLY B 1 201 ? 33.685 53.578 26.164 1.00 53.78 237 GLY B N 1
ATOM 3793 C CA . GLY B 1 201 ? 32.739 54.629 25.705 1.00 52.11 237 GLY B CA 1
ATOM 3794 C C . GLY B 1 201 ? 33.453 55.982 25.430 1.00 50.34 237 GLY B C 1
ATOM 3795 O O . GLY B 1 201 ? 33.225 56.654 24.397 1.00 49.41 237 GLY B O 1
ATOM 3796 N N . VAL B 1 202 ? 34.345 56.393 26.310 1.00 47.18 238 VAL B N 1
ATOM 3797 C CA . VAL B 1 202 ? 35.052 57.590 25.944 1.00 47.16 238 VAL B CA 1
ATOM 3798 C C . VAL B 1 202 ? 35.776 57.416 24.608 1.00 47.16 238 VAL B C 1
ATOM 3799 O O . VAL B 1 202 ? 35.711 58.292 23.759 1.00 48.75 238 VAL B O 1
ATOM 3803 N N . ILE B 1 203 ? 36.417 56.273 24.408 1.00 45.38 239 ILE B N 1
ATOM 3804 C CA . ILE B 1 203 ? 37.237 56.074 23.260 1.00 43.12 239 ILE B CA 1
ATOM 3805 C C . ILE B 1 203 ? 36.356 56.023 22.047 1.00 42.74 239 ILE B C 1
ATOM 3806 O O . ILE B 1 203 ? 36.656 56.751 21.077 1.00 43.20 239 ILE B O 1
ATOM 3811 N N . LEU B 1 204 ? 35.247 55.258 22.106 1.00 42.17 240 LEU B N 1
ATOM 3812 C CA . LEU B 1 204 ? 34.226 55.248 20.995 1.00 41.55 240 LEU B CA 1
ATOM 3813 C C . LEU B 1 204 ? 33.886 56.654 20.581 1.00 41.55 240 LEU B C 1
ATOM 3814 O O . LEU B 1 204 ? 33.896 56.995 19.445 1.00 41.41 240 LEU B O 1
ATOM 3819 N N . TYR B 1 205 ? 33.668 57.494 21.564 1.00 43.54 241 TYR B N 1
ATOM 3820 C CA . TYR B 1 205 ? 33.076 58.747 21.353 1.00 45.18 241 TYR B CA 1
ATOM 3821 C C . TYR B 1 205 ? 34.040 59.580 20.507 1.00 46.18 241 TYR B C 1
ATOM 3822 O O . TYR B 1 205 ? 33.691 60.069 19.399 1.00 46.42 241 TYR B O 1
ATOM 3831 N N . THR B 1 206 ? 35.275 59.688 20.985 1.00 46.26 242 THR B N 1
ATOM 3832 C CA . THR B 1 206 ? 36.266 60.466 20.248 1.00 45.67 242 THR B CA 1
ATOM 3833 C C . THR B 1 206 ? 36.553 59.766 18.912 1.00 44.18 242 THR B C 1
ATOM 3834 O O . THR B 1 206 ? 37.002 60.415 17.994 1.00 44.27 242 THR B O 1
ATOM 3838 N N . LEU B 1 207 ? 36.330 58.463 18.784 1.00 42.08 243 LEU B N 1
ATOM 3839 C CA . LEU B 1 207 ? 36.557 57.906 17.454 1.00 40.88 243 LEU B CA 1
ATOM 3840 C C . LEU B 1 207 ? 35.511 58.420 16.480 1.00 40.68 243 LEU B C 1
ATOM 3841 O O . LEU B 1 207 ? 35.794 58.661 15.272 1.00 40.16 243 LEU B O 1
ATOM 3846 N N . VAL B 1 208 ? 34.279 58.546 16.968 1.00 40.76 244 VAL B N 1
ATOM 3847 C CA . VAL B 1 208 ? 33.241 58.710 15.987 1.00 40.32 244 VAL B CA 1
ATOM 3848 C C . VAL B 1 208 ? 32.944 60.148 15.796 1.00 41.56 244 VAL B C 1
ATOM 3849 O O . VAL B 1 208 ? 32.639 60.562 14.671 1.00 42.17 244 VAL B O 1
ATOM 3853 N N . SER B 1 209 ? 33.131 60.910 16.868 1.00 42.47 245 SER B N 1
ATOM 3854 C CA . SER B 1 209 ? 32.855 62.336 16.828 1.00 43.67 245 SER B CA 1
ATOM 3855 C C . SER B 1 209 ? 34.106 63.145 16.525 1.00 43.36 245 SER B C 1
ATOM 3856 O O . SER B 1 209 ? 34.044 64.192 15.806 1.00 43.44 245 SER B O 1
ATOM 3859 N N . GLY B 1 210 ? 35.234 62.646 17.008 1.00 41.73 246 GLY B N 1
ATOM 3860 C CA . GLY B 1 210 ? 36.459 63.386 16.841 1.00 42.34 246 GLY B CA 1
ATOM 3861 C C . GLY B 1 210 ? 36.675 64.420 17.955 1.00 43.26 246 GLY B C 1
ATOM 3862 O O . GLY B 1 210 ? 37.429 65.325 17.792 1.00 42.19 246 GLY B O 1
ATOM 3863 N N . SER B 1 211 ? 36.074 64.254 19.119 1.00 44.70 247 SER B N 1
ATOM 3864 C CA . SER B 1 211 ? 36.387 65.139 20.229 1.00 47.08 247 SER B CA 1
ATOM 3865 C C . SER B 1 211 ? 35.944 64.441 21.509 1.00 47.46 247 SER B C 1
ATOM 3866 O O . SER B 1 211 ? 35.291 63.428 21.427 1.00 46.36 247 SER B O 1
ATOM 3869 N N . LEU B 1 212 ? 36.271 65.005 22.677 1.00 49.96 248 LEU B N 1
ATOM 3870 C CA . LEU B 1 212 ? 36.049 64.300 23.964 1.00 51.89 248 LEU B CA 1
ATOM 3871 C C . LEU B 1 212 ? 34.653 64.546 24.365 1.00 54.18 248 LEU B C 1
ATOM 3872 O O . LEU B 1 212 ? 34.151 65.622 24.164 1.00 54.49 248 LEU B O 1
ATOM 3877 N N . PRO B 1 213 ? 34.030 63.560 24.984 1.00 56.36 249 PRO B N 1
ATOM 3878 C CA . PRO B 1 213 ? 32.679 63.767 25.403 1.00 58.30 249 PRO B CA 1
ATOM 3879 C C . PRO B 1 213 ? 32.628 64.612 26.654 1.00 60.74 249 PRO B C 1
ATOM 3880 O O . PRO B 1 213 ? 31.554 64.967 27.096 1.00 62.36 249 PRO B O 1
ATOM 3884 N N . PHE B 1 214 ? 33.767 64.948 27.232 1.00 63.24 250 PHE B N 1
ATOM 3885 C CA . PHE B 1 214 ? 33.765 65.657 28.492 1.00 65.53 250 PHE B CA 1
ATOM 3886 C C . PHE B 1 214 ? 35.002 66.490 28.428 1.00 67.57 250 PHE B C 1
ATOM 3887 O O . PHE B 1 214 ? 36.090 65.909 28.427 1.00 68.06 250 PHE B O 1
ATOM 3895 N N . ASP B 1 215 ? 34.870 67.816 28.348 1.00 70.44 251 ASP B N 1
ATOM 3896 C CA . ASP B 1 215 ? 36.065 68.655 28.102 1.00 73.30 251 ASP B CA 1
ATOM 3897 C C . ASP B 1 215 ? 36.297 69.813 29.090 1.00 74.25 251 ASP B C 1
ATOM 3898 O O . ASP B 1 215 ? 35.430 70.122 29.932 1.00 74.24 251 ASP B O 1
ATOM 3903 N N . GLY B 1 216 ? 37.487 70.428 29.000 1.00 74.89 252 GLY B N 1
ATOM 3904 C CA . GLY B 1 216 ? 37.820 71.593 29.828 1.00 75.43 252 GLY B CA 1
ATOM 3905 C C . GLY B 1 216 ? 39.283 71.982 29.948 1.00 75.25 252 GLY B C 1
ATOM 3906 O O . GLY B 1 216 ? 39.596 73.135 30.276 1.00 75.57 252 GLY B O 1
ATOM 3907 N N . LEU B 1 222 ? 38.835 71.032 37.513 1.00 92.59 258 LEU B N 1
ATOM 3908 C CA . LEU B 1 222 ? 39.130 70.276 36.292 1.00 93.31 258 LEU B CA 1
ATOM 3909 C C . LEU B 1 222 ? 37.819 69.873 35.502 1.00 93.98 258 LEU B C 1
ATOM 3910 O O . LEU B 1 222 ? 37.339 70.669 34.659 1.00 94.25 258 LEU B O 1
ATOM 3912 N N . ARG B 1 223 ? 37.218 68.694 35.752 1.00 93.68 259 ARG B N 1
ATOM 3913 C CA . ARG B 1 223 ? 35.958 68.335 35.050 1.00 92.95 259 ARG B CA 1
ATOM 3914 C C . ARG B 1 223 ? 34.832 67.684 35.920 1.00 93.08 259 ARG B C 1
ATOM 3915 O O . ARG B 1 223 ? 34.763 66.442 36.101 1.00 92.24 259 ARG B O 1
ATOM 3917 N N . GLU B 1 224 ? 33.947 68.545 36.454 1.00 92.84 260 GLU B N 1
ATOM 3918 C CA . GLU B 1 224 ? 32.696 68.093 37.141 1.00 92.63 260 GLU B CA 1
ATOM 3919 C C . GLU B 1 224 ? 31.636 67.584 36.124 1.00 92.11 260 GLU B C 1
ATOM 3920 O O . GLU B 1 224 ? 30.611 66.973 36.494 1.00 91.76 260 GLU B O 1
ATOM 3922 N N . ARG B 1 225 ? 31.910 67.864 34.843 1.00 91.48 261 ARG B N 1
ATOM 3923 C CA . ARG B 1 225 ? 31.051 67.497 33.719 1.00 90.78 261 ARG B CA 1
ATOM 3924 C C . ARG B 1 225 ? 31.151 65.989 33.582 1.00 90.45 261 ARG B C 1
ATOM 3925 O O . ARG B 1 225 ? 30.148 65.296 33.296 1.00 90.10 261 ARG B O 1
ATOM 3927 N N . VAL B 1 226 ? 32.371 65.492 33.834 1.00 89.90 262 VAL B N 1
ATOM 3928 C CA . VAL B 1 226 ? 32.645 64.056 33.892 1.00 89.22 262 VAL B CA 1
ATOM 3929 C C . VAL B 1 226 ? 31.841 63.518 35.041 1.00 88.33 262 VAL B C 1
ATOM 3930 O O . VAL B 1 226 ? 31.028 62.589 34.884 1.00 87.48 262 VAL B O 1
ATOM 3934 N N . LEU B 1 227 ? 32.072 64.145 36.195 1.00 87.96 263 LEU B N 1
ATOM 3935 C CA . LEU B 1 227 ? 31.313 63.836 37.394 1.00 87.19 263 LEU B CA 1
ATOM 3936 C C . LEU B 1 227 ? 29.788 63.806 37.112 1.00 87.04 263 LEU B C 1
ATOM 3937 O O . LEU B 1 227 ? 29.154 62.761 37.401 1.00 87.53 263 LEU B O 1
ATOM 3942 N N . ARG B 1 228 ? 29.206 64.838 36.470 1.00 85.70 264 ARG B N 1
ATOM 3943 C CA . ARG B 1 228 ? 27.744 64.756 36.173 1.00 85.06 264 ARG B CA 1
ATOM 3944 C C . ARG B 1 228 ? 27.325 63.895 34.969 1.00 83.27 264 ARG B C 1
ATOM 3945 O O . ARG B 1 228 ? 26.160 63.485 34.869 1.00 82.73 264 ARG B O 1
ATOM 3953 N N . GLY B 1 229 ? 28.264 63.633 34.061 1.00 81.75 265 GLY B N 1
ATOM 3954 C CA . GLY B 1 229 ? 28.126 62.521 33.084 1.00 79.55 265 GLY B CA 1
ATOM 3955 C C . GLY B 1 229 ? 27.029 62.447 32.014 1.00 77.41 265 GLY B C 1
ATOM 3956 O O . GLY B 1 229 ? 26.550 61.355 31.684 1.00 76.94 265 GLY B O 1
ATOM 3957 N N . LYS B 1 230 ? 26.610 63.590 31.478 1.00 75.85 266 LYS B N 1
ATOM 3958 C CA . LYS B 1 230 ? 25.981 63.580 30.150 1.00 74.06 266 LYS B CA 1
ATOM 3959 C C . LYS B 1 230 ? 26.761 64.447 29.120 1.00 71.76 266 LYS B C 1
ATOM 3960 O O . LYS B 1 230 ? 27.664 65.243 29.481 1.00 71.18 266 LYS B O 1
ATOM 3966 N N . TYR B 1 231 ? 26.473 64.249 27.840 1.00 68.23 267 TYR B N 1
ATOM 3967 C CA . TYR B 1 231 ? 27.454 64.628 26.832 1.00 65.21 267 TYR B CA 1
ATOM 3968 C C . TYR B 1 231 ? 26.700 64.790 25.537 1.00 64.22 267 TYR B C 1
ATOM 3969 O O . TYR B 1 231 ? 25.664 64.159 25.380 1.00 63.83 267 TYR B O 1
ATOM 3978 N N . ARG B 1 232 ? 27.186 65.652 24.633 1.00 63.03 268 ARG B N 1
ATOM 3979 C CA . ARG B 1 232 ? 26.421 66.017 23.414 1.00 61.20 268 ARG B CA 1
ATOM 3980 C C . ARG B 1 232 ? 26.383 64.792 22.493 1.00 58.46 268 ARG B C 1
ATOM 3981 O O . ARG B 1 232 ? 27.336 64.039 22.427 1.00 58.14 268 ARG B O 1
ATOM 3989 N N . ILE B 1 233 ? 25.275 64.552 21.828 1.00 55.18 269 ILE B N 1
ATOM 3990 C CA . ILE B 1 233 ? 25.266 63.496 20.847 1.00 52.72 269 ILE B CA 1
ATOM 3991 C C . ILE B 1 233 ? 25.395 64.152 19.469 1.00 51.85 269 ILE B C 1
ATOM 3992 O O . ILE B 1 233 ? 24.538 64.915 19.069 1.00 52.23 269 ILE B O 1
ATOM 3997 N N . PRO B 1 234 ? 26.455 63.868 18.730 1.00 50.60 270 PRO B N 1
ATOM 3998 C CA . PRO B 1 234 ? 26.532 64.518 17.441 1.00 49.68 270 PRO B CA 1
ATOM 3999 C C . PRO B 1 234 ? 25.294 64.182 16.630 1.00 48.76 270 PRO B C 1
ATOM 4000 O O . PRO B 1 234 ? 24.830 63.028 16.664 1.00 48.65 270 PRO B O 1
ATOM 4004 N N . PHE B 1 235 ? 24.749 65.169 15.914 1.00 46.65 271 PHE B N 1
ATOM 4005 C CA . PHE B 1 235 ? 23.607 64.900 15.058 1.00 44.79 271 PHE B CA 1
ATOM 4006 C C . PHE B 1 235 ? 23.945 63.807 14.050 1.00 45.23 271 PHE B C 1
ATOM 4007 O O . PHE B 1 235 ? 23.078 63.073 13.583 1.00 45.68 271 PHE B O 1
ATOM 4015 N N . TYR B 1 236 ? 25.201 63.714 13.660 1.00 45.51 272 TYR B N 1
ATOM 4016 C CA . TYR B 1 236 ? 25.518 62.824 12.550 1.00 46.62 272 TYR B CA 1
ATOM 4017 C C . TYR B 1 236 ? 25.671 61.437 13.140 1.00 46.62 272 TYR B C 1
ATOM 4018 O O . TYR B 1 236 ? 25.676 60.497 12.399 1.00 47.14 272 TYR B O 1
ATOM 4027 N N . MET B 1 237 ? 25.798 61.310 14.468 1.00 48.26 273 MET B N 1
ATOM 4028 C CA . MET B 1 237 ? 26.001 59.980 15.174 1.00 48.71 273 MET B CA 1
ATOM 4029 C C . MET B 1 237 ? 24.784 59.071 15.209 1.00 50.22 273 MET B C 1
ATOM 4030 O O . MET B 1 237 ? 23.807 59.419 15.878 1.00 51.09 273 MET B O 1
ATOM 4035 N N . SER B 1 238 ? 24.880 57.895 14.562 1.00 51.07 274 SER B N 1
ATOM 4036 C CA . SER B 1 238 ? 23.767 56.917 14.415 1.00 51.67 274 SER B CA 1
ATOM 4037 C C . SER B 1 238 ? 23.149 56.452 15.730 1.00 51.98 274 SER B C 1
ATOM 4038 O O . SER B 1 238 ? 23.775 56.540 16.790 1.00 49.88 274 SER B O 1
ATOM 4041 N N . THR B 1 239 ? 21.940 55.884 15.656 1.00 53.79 275 THR B N 1
ATOM 4042 C CA . THR B 1 239 ? 21.245 55.598 16.928 1.00 54.68 275 THR B CA 1
ATOM 4043 C C . THR B 1 239 ? 21.862 54.376 17.524 1.00 55.38 275 THR B C 1
ATOM 4044 O O . THR B 1 239 ? 22.033 54.316 18.773 1.00 55.27 275 THR B O 1
ATOM 4048 N N . ASP B 1 240 ? 22.281 53.444 16.652 1.00 55.49 276 ASP B N 1
ATOM 4049 C CA . ASP B 1 240 ? 23.018 52.276 17.192 1.00 56.09 276 ASP B CA 1
ATOM 4050 C C . ASP B 1 240 ? 24.216 52.715 18.017 1.00 54.81 276 ASP B C 1
ATOM 4051 O O . ASP B 1 240 ? 24.362 52.271 19.177 1.00 54.61 276 ASP B O 1
ATOM 4056 N N . CYS B 1 241 ? 25.011 53.646 17.455 1.00 53.86 277 CYS B N 1
ATOM 4057 C CA . CYS B 1 241 ? 26.191 54.183 18.154 1.00 53.09 277 CYS B CA 1
ATOM 4058 C C . CYS B 1 241 ? 25.815 54.821 19.438 1.00 52.19 277 CYS B C 1
ATOM 4059 O O . CYS B 1 241 ? 26.422 54.583 20.465 1.00 51.34 277 CYS B O 1
ATOM 4062 N N . GLU B 1 242 ? 24.767 55.616 19.372 1.00 53.25 278 GLU B N 1
ATOM 4063 C CA . GLU B 1 242 ? 24.215 56.279 20.565 1.00 54.39 278 GLU B CA 1
ATOM 4064 C C . GLU B 1 242 ? 23.902 55.322 21.750 1.00 54.71 278 GLU B C 1
ATOM 4065 O O . GLU B 1 242 ? 24.163 55.669 22.913 1.00 54.23 278 GLU B O 1
ATOM 4071 N N . ASN B 1 243 ? 23.318 54.165 21.418 1.00 55.30 279 ASN B N 1
ATOM 4072 C CA . ASN B 1 243 ? 22.849 53.172 22.385 1.00 57.05 279 ASN B CA 1
ATOM 4073 C C . ASN B 1 243 ? 24.034 52.455 22.960 1.00 58.52 279 ASN B C 1
ATOM 4074 O O . ASN B 1 243 ? 24.195 52.336 24.193 1.00 59.24 279 ASN B O 1
ATOM 4079 N N . LEU B 1 244 ? 24.901 51.985 22.056 1.00 59.24 280 LEU B N 1
ATOM 4080 C CA . LEU B 1 244 ? 26.138 51.404 22.484 1.00 58.22 280 LEU B CA 1
ATOM 4081 C C . LEU B 1 244 ? 26.724 52.317 23.537 1.00 57.83 280 LEU B C 1
ATOM 4082 O O . LEU B 1 244 ? 27.097 51.857 24.617 1.00 57.34 280 LEU B O 1
ATOM 4087 N N . LEU B 1 245 ? 26.784 53.615 23.268 1.00 56.98 281 LEU B N 1
ATOM 4088 C CA . LEU B 1 245 ? 27.472 54.426 24.249 1.00 58.15 281 LEU B CA 1
ATOM 4089 C C . LEU B 1 245 ? 26.718 54.467 25.540 1.00 58.94 281 LEU B C 1
ATOM 4090 O O . LEU B 1 245 ? 27.288 54.808 26.602 1.00 57.94 281 LEU B O 1
ATOM 4095 N N . LYS B 1 246 ? 25.436 54.108 25.431 1.00 60.46 282 LYS B N 1
ATOM 4096 C CA . LYS B 1 246 ? 24.549 54.044 26.603 1.00 62.69 282 LYS B CA 1
ATOM 4097 C C . LYS B 1 246 ? 24.744 52.768 27.408 1.00 62.27 282 LYS B C 1
ATOM 4098 O O . LYS B 1 246 ? 24.721 52.809 28.655 1.00 62.69 282 LYS B O 1
ATOM 4104 N N . LYS B 1 247 ? 25.017 51.663 26.706 1.00 61.72 283 LYS B N 1
ATOM 4105 C CA . LYS B 1 247 ? 25.655 50.487 27.335 1.00 60.59 283 LYS B CA 1
ATOM 4106 C C . LYS B 1 247 ? 27.100 50.847 27.851 1.00 62.40 283 LYS B C 1
ATOM 4107 O O . LYS B 1 247 ? 27.709 50.116 28.649 1.00 62.71 283 LYS B O 1
ATOM 4113 N N . LEU B 1 248 ? 27.653 51.991 27.443 1.00 63.96 284 LEU B N 1
ATOM 4114 C CA . LEU B 1 248 ? 29.063 52.251 27.743 1.00 64.72 284 LEU B CA 1
ATOM 4115 C C . LEU B 1 248 ? 29.342 53.308 28.707 1.00 65.26 284 LEU B C 1
ATOM 4116 O O . LEU B 1 248 ? 30.173 53.125 29.529 1.00 65.27 284 LEU B O 1
ATOM 4121 N N . LEU B 1 249 ? 28.668 54.443 28.575 1.00 67.42 285 LEU B N 1
ATOM 4122 C CA . LEU B 1 249 ? 29.007 55.628 29.375 1.00 69.27 285 LEU B CA 1
ATOM 4123 C C . LEU B 1 249 ? 28.155 55.808 30.667 1.00 70.64 285 LEU B C 1
ATOM 4124 O O . LEU B 1 249 ? 28.404 56.768 31.459 1.00 70.89 285 LEU B O 1
ATOM 4129 N N . VAL B 1 250 ? 27.208 54.864 30.888 1.00 71.86 286 VAL B N 1
ATOM 4130 C CA . VAL B 1 250 ? 26.430 54.728 32.176 1.00 72.25 286 VAL B CA 1
ATOM 4131 C C . VAL B 1 250 ? 27.225 55.012 33.460 1.00 72.48 286 VAL B C 1
ATOM 4132 O O . VAL B 1 250 ? 28.370 54.627 33.566 1.00 72.39 286 VAL B O 1
ATOM 4136 N N . LEU B 1 251 ? 26.609 55.750 34.395 1.00 73.41 287 LEU B N 1
ATOM 4137 C CA . LEU B 1 251 ? 27.350 56.421 35.500 1.00 73.85 287 LEU B CA 1
ATOM 4138 C C . LEU B 1 251 ? 27.591 55.480 36.711 1.00 73.77 287 LEU B C 1
ATOM 4139 O O . LEU B 1 251 ? 28.552 55.655 37.493 1.00 73.27 287 LEU B O 1
ATOM 4144 N N . ASN B 1 252 ? 26.715 54.473 36.824 1.00 73.62 288 ASN B N 1
ATOM 4145 C CA . ASN B 1 252 ? 26.874 53.431 37.834 1.00 73.45 288 ASN B CA 1
ATOM 4146 C C . ASN B 1 252 ? 27.297 52.025 37.398 1.00 72.86 288 ASN B C 1
ATOM 4147 O O . ASN B 1 252 ? 26.561 51.293 36.659 1.00 73.00 288 ASN B O 1
ATOM 4152 N N . PRO B 1 253 ? 28.491 51.644 37.896 1.00 71.63 289 PRO B N 1
ATOM 4153 C CA . PRO B 1 253 ? 28.998 50.283 37.758 1.00 70.52 289 PRO B CA 1
ATOM 4154 C C . PRO B 1 253 ? 27.976 49.269 38.330 1.00 70.18 289 PRO B C 1
ATOM 4155 O O . PRO B 1 253 ? 27.031 48.846 37.636 1.00 68.47 289 PRO B O 1
ATOM 4159 N N . ARG B 1 256 ? 25.450 49.083 33.869 1.00 68.75 292 ARG B N 1
ATOM 4160 C CA . ARG B 1 256 ? 26.755 49.130 33.165 1.00 69.96 292 ARG B CA 1
ATOM 4161 C C . ARG B 1 256 ? 27.365 47.775 32.607 1.00 70.72 292 ARG B C 1
ATOM 4162 O O . ARG B 1 256 ? 27.808 46.905 33.403 1.00 70.30 292 ARG B O 1
ATOM 4170 N N . GLY B 1 257 ? 27.429 47.615 31.274 1.00 70.90 293 GLY B N 1
ATOM 4171 C CA . GLY B 1 257 ? 27.975 46.370 30.668 1.00 71.81 293 GLY B CA 1
ATOM 4172 C C . GLY B 1 257 ? 29.338 45.854 31.214 1.00 73.13 293 GLY B C 1
ATOM 4173 O O . GLY B 1 257 ? 30.214 46.659 31.644 1.00 73.47 293 GLY B O 1
ATOM 4174 N N . SER B 1 258 ? 29.530 44.526 31.249 1.00 72.64 294 SER B N 1
ATOM 4175 C CA . SER B 1 258 ? 30.907 43.995 31.253 1.00 71.84 294 SER B CA 1
ATOM 4176 C C . SER B 1 258 ? 31.287 43.534 29.824 1.00 70.39 294 SER B C 1
ATOM 4177 O O . SER B 1 258 ? 30.412 43.313 28.951 1.00 69.83 294 SER B O 1
ATOM 4180 N N . LEU B 1 259 ? 32.595 43.419 29.600 1.00 68.27 295 LEU B N 1
ATOM 4181 C CA . LEU B 1 259 ? 33.125 43.346 28.249 1.00 66.38 295 LEU B CA 1
ATOM 4182 C C . LEU B 1 259 ? 32.376 42.383 27.367 1.00 65.79 295 LEU B C 1
ATOM 4183 O O . LEU B 1 259 ? 32.018 42.733 26.274 1.00 64.56 295 LEU B O 1
ATOM 4188 N N . GLU B 1 260 ? 32.081 41.187 27.877 1.00 66.81 296 GLU B N 1
ATOM 4189 C CA . GLU B 1 260 ? 31.462 40.091 27.073 1.00 67.85 296 GLU B CA 1
ATOM 4190 C C . GLU B 1 260 ? 30.086 40.541 26.643 1.00 68.23 296 GLU B C 1
ATOM 4191 O O . GLU B 1 260 ? 29.594 40.138 25.553 1.00 67.85 296 GLU B O 1
ATOM 4197 N N . GLN B 1 261 ? 29.515 41.398 27.522 1.00 68.54 297 GLN B N 1
ATOM 4198 C CA . GLN B 1 261 ? 28.239 42.094 27.357 1.00 68.72 297 GLN B CA 1
ATOM 4199 C C . GLN B 1 261 ? 28.377 43.104 26.182 1.00 67.52 297 GLN B C 1
ATOM 4200 O O . GLN B 1 261 ? 27.827 42.872 25.049 1.00 65.87 297 GLN B O 1
ATOM 4206 N N . ILE B 1 262 ? 29.133 44.185 26.458 1.00 66.67 298 ILE B N 1
ATOM 4207 C CA . ILE B 1 262 ? 29.630 45.138 25.426 1.00 66.55 298 ILE B CA 1
ATOM 4208 C C . ILE B 1 262 ? 29.870 44.447 24.069 1.00 66.76 298 ILE B C 1
ATOM 4209 O O . ILE B 1 262 ? 29.378 44.873 23.017 1.00 67.00 298 ILE B O 1
ATOM 4214 N N . MET B 1 263 ? 30.594 43.343 24.117 1.00 66.63 299 MET B N 1
ATOM 4215 C CA . MET B 1 263 ? 30.971 42.633 22.929 1.00 67.12 299 MET B CA 1
ATOM 4216 C C . MET B 1 263 ? 29.754 42.257 22.194 1.00 66.34 299 MET B C 1
ATOM 4217 O O . MET B 1 263 ? 29.797 42.125 20.979 1.00 65.99 299 MET B O 1
ATOM 4222 N N . LYS B 1 264 ? 28.652 42.103 22.926 1.00 67.36 300 LYS B N 1
ATOM 4223 C CA . LYS B 1 264 ? 27.448 41.519 22.306 1.00 68.60 300 LYS B CA 1
ATOM 4224 C C . LYS B 1 264 ? 26.645 42.476 21.468 1.00 69.05 300 LYS B C 1
ATOM 4225 O O . LYS B 1 264 ? 26.106 42.048 20.421 1.00 69.11 300 LYS B O 1
ATOM 4231 N N . ASP B 1 265 ? 26.622 43.756 21.907 1.00 69.42 301 ASP B N 1
ATOM 4232 C CA . ASP B 1 265 ? 26.021 44.926 21.168 1.00 69.18 301 ASP B CA 1
ATOM 4233 C C . ASP B 1 265 ? 25.913 44.875 19.631 1.00 68.76 301 ASP B C 1
ATOM 4234 O O . ASP B 1 265 ? 26.645 44.147 18.957 1.00 69.21 301 ASP B O 1
ATOM 4239 N N . ARG B 1 266 ? 25.003 45.697 19.107 1.00 68.13 302 ARG B N 1
ATOM 4240 C CA . ARG B 1 266 ? 24.594 45.698 17.694 1.00 67.34 302 ARG B CA 1
ATOM 4241 C C . ARG B 1 266 ? 25.479 46.653 16.842 1.00 66.33 302 ARG B C 1
ATOM 4242 O O . ARG B 1 266 ? 25.719 46.425 15.618 1.00 66.98 302 ARG B O 1
ATOM 4250 N N . TRP B 1 267 ? 26.006 47.704 17.471 1.00 64.17 303 TRP B N 1
ATOM 4251 C CA . TRP B 1 267 ? 26.822 48.641 16.697 1.00 62.55 303 TRP B CA 1
ATOM 4252 C C . TRP B 1 267 ? 28.127 47.954 16.411 1.00 61.45 303 TRP B C 1
ATOM 4253 O O . TRP B 1 267 ? 28.553 47.853 15.232 1.00 59.58 303 TRP B O 1
ATOM 4264 N N . MET B 1 268 ? 28.742 47.527 17.542 1.00 60.24 304 MET B N 1
ATOM 4265 C CA . MET B 1 268 ? 29.893 46.607 17.616 1.00 58.51 304 MET B CA 1
ATOM 4266 C C . MET B 1 268 ? 29.724 45.533 16.596 1.00 57.74 304 MET B C 1
ATOM 4267 O O . MET B 1 268 ? 30.670 44.929 16.143 1.00 58.36 304 MET B O 1
ATOM 4272 N N . ASN B 1 269 ? 28.495 45.289 16.201 1.00 57.29 305 ASN B N 1
ATOM 4273 C CA . ASN B 1 269 ? 28.283 44.084 15.474 1.00 56.08 305 ASN B CA 1
ATOM 4274 C C . ASN B 1 269 ? 27.795 44.197 14.056 1.00 55.60 305 ASN B C 1
ATOM 4275 O O . ASN B 1 269 ? 27.761 43.205 13.433 1.00 55.69 305 ASN B O 1
ATOM 4280 N N . VAL B 1 270 ? 27.508 45.364 13.499 1.00 56.47 306 VAL B N 1
ATOM 4281 C CA . VAL B 1 270 ? 27.121 45.466 12.044 1.00 57.45 306 VAL B CA 1
ATOM 4282 C C . VAL B 1 270 ? 28.000 44.673 11.008 1.00 58.11 306 VAL B C 1
ATOM 4283 O O . VAL B 1 270 ? 28.322 45.155 9.883 1.00 58.15 306 VAL B O 1
ATOM 4287 N N . GLY B 1 271 ? 28.324 43.427 11.407 1.00 58.42 307 GLY B N 1
ATOM 4288 C CA . GLY B 1 271 ? 29.275 42.496 10.770 1.00 56.99 307 GLY B CA 1
ATOM 4289 C C . GLY B 1 271 ? 29.172 42.481 9.279 1.00 56.73 307 GLY B C 1
ATOM 4290 O O . GLY B 1 271 ? 30.145 42.118 8.612 1.00 57.47 307 GLY B O 1
ATOM 4291 N N . GLU B 1 276 ? 30.270 37.634 15.136 1.00 59.49 312 GLU B N 1
ATOM 4292 C CA . GLU B 1 276 ? 29.894 38.258 16.429 1.00 60.98 312 GLU B CA 1
ATOM 4293 C C . GLU B 1 276 ? 31.083 38.311 17.426 1.00 60.34 312 GLU B C 1
ATOM 4294 O O . GLU B 1 276 ? 31.294 37.420 18.258 1.00 60.66 312 GLU B O 1
ATOM 4300 N N . LEU B 1 277 ? 31.839 39.379 17.383 1.00 59.69 313 LEU B N 1
ATOM 4301 C CA . LEU B 1 277 ? 32.744 39.663 18.513 1.00 59.43 313 LEU B CA 1
ATOM 4302 C C . LEU B 1 277 ? 32.579 38.816 19.848 1.00 59.85 313 LEU B C 1
ATOM 4303 O O . LEU B 1 277 ? 31.927 39.267 20.818 1.00 59.47 313 LEU B O 1
ATOM 4308 N N . LYS B 1 278 ? 33.175 37.615 19.877 1.00 59.32 314 LYS B N 1
ATOM 4309 C CA . LYS B 1 278 ? 33.193 36.761 21.082 1.00 59.32 314 LYS B CA 1
ATOM 4310 C C . LYS B 1 278 ? 34.647 36.828 21.477 1.00 59.70 314 LYS B C 1
ATOM 4311 O O . LYS B 1 278 ? 35.482 36.981 20.566 1.00 59.73 314 LYS B O 1
ATOM 4313 N N . PRO B 1 279 ? 34.963 36.723 22.798 1.00 59.18 315 PRO B N 1
ATOM 4314 C CA . PRO B 1 279 ? 36.311 36.699 23.386 1.00 58.56 315 PRO B CA 1
ATOM 4315 C C . PRO B 1 279 ? 37.329 35.976 22.539 1.00 58.27 315 PRO B C 1
ATOM 4316 O O . PRO B 1 279 ? 36.991 35.219 21.601 1.00 57.68 315 PRO B O 1
ATOM 4320 N N . TYR B 1 280 ? 38.596 36.247 22.796 1.00 57.45 316 TYR B N 1
ATOM 4321 C CA . TYR B 1 280 ? 39.560 35.794 21.808 1.00 56.14 316 TYR B CA 1
ATOM 4322 C C . TYR B 1 280 ? 40.124 34.527 22.381 1.00 56.80 316 TYR B C 1
ATOM 4323 O O . TYR B 1 280 ? 40.459 34.491 23.574 1.00 58.12 316 TYR B O 1
ATOM 4332 N N . THR B 1 281 ? 40.249 33.493 21.567 1.00 56.34 317 THR B N 1
ATOM 4333 C CA . THR B 1 281 ? 41.150 32.431 21.980 1.00 56.90 317 THR B CA 1
ATOM 4334 C C . THR B 1 281 ? 42.348 32.321 21.023 1.00 56.42 317 THR B C 1
ATOM 4335 O O . THR B 1 281 ? 42.256 32.529 19.768 1.00 55.15 317 THR B O 1
ATOM 4339 N N . GLU B 1 282 ? 43.474 32.016 21.647 1.00 55.20 318 GLU B N 1
ATOM 4340 C CA . GLU B 1 282 ? 44.716 31.904 20.948 1.00 54.82 318 GLU B CA 1
ATOM 4341 C C . GLU B 1 282 ? 44.584 30.690 20.047 1.00 55.01 318 GLU B C 1
ATOM 4342 O O . GLU B 1 282 ? 44.000 29.680 20.426 1.00 54.69 318 GLU B O 1
ATOM 4348 N N . PRO B 1 283 ? 45.047 30.783 18.814 1.00 55.79 319 PRO B N 1
ATOM 4349 C CA . PRO B 1 283 ? 45.018 29.454 18.218 1.00 56.02 319 PRO B CA 1
ATOM 4350 C C . PRO B 1 283 ? 46.038 28.457 18.806 1.00 55.57 319 PRO B C 1
ATOM 4351 O O . PRO B 1 283 ? 46.824 28.731 19.748 1.00 53.41 319 PRO B O 1
ATOM 4355 N N . ASP B 1 284 ? 45.926 27.259 18.279 1.00 55.72 320 ASP B N 1
ATOM 4356 C CA . ASP B 1 284 ? 46.903 26.248 18.521 1.00 56.17 320 ASP B CA 1
ATOM 4357 C C . ASP B 1 284 ? 48.244 26.757 18.005 1.00 54.65 320 ASP B C 1
ATOM 4358 O O . ASP B 1 284 ? 48.368 27.190 16.890 1.00 55.26 320 ASP B O 1
ATOM 4363 N N . PRO B 1 285 ? 49.237 26.776 18.838 1.00 53.62 321 PRO B N 1
ATOM 4364 C CA . PRO B 1 285 ? 50.549 27.176 18.274 1.00 52.38 321 PRO B CA 1
ATOM 4365 C C . PRO B 1 285 ? 51.069 26.251 17.145 1.00 50.38 321 PRO B C 1
ATOM 4366 O O . PRO B 1 285 ? 50.929 25.038 17.236 1.00 50.05 321 PRO B O 1
ATOM 4370 N N . ASP B 1 286 ? 51.696 26.835 16.123 1.00 47.19 322 ASP B N 1
ATOM 4371 C CA . ASP B 1 286 ? 52.388 26.099 15.129 1.00 43.80 322 ASP B CA 1
ATOM 4372 C C . ASP B 1 286 ? 53.873 26.196 15.399 1.00 41.71 322 ASP B C 1
ATOM 4373 O O . ASP B 1 286 ? 54.549 27.144 15.060 1.00 41.11 322 ASP B O 1
ATOM 4378 N N . PHE B 1 287 ? 54.430 25.214 16.047 1.00 41.15 323 PHE B N 1
ATOM 4379 C CA . PHE B 1 287 ? 55.914 25.229 16.182 1.00 39.53 323 PHE B CA 1
ATOM 4380 C C . PHE B 1 287 ? 56.661 24.398 15.093 1.00 39.14 323 PHE B C 1
ATOM 4381 O O . PHE B 1 287 ? 57.864 24.266 15.103 1.00 40.91 323 PHE B O 1
ATOM 4389 N N . ASN B 1 288 ? 55.940 23.847 14.152 1.00 38.72 324 ASN B N 1
ATOM 4390 C CA . ASN B 1 288 ? 56.571 23.063 13.132 1.00 40.58 324 ASN B CA 1
ATOM 4391 C C . ASN B 1 288 ? 56.243 23.526 11.752 1.00 38.88 324 ASN B C 1
ATOM 4392 O O . ASN B 1 288 ? 55.968 22.704 10.929 1.00 38.20 324 ASN B O 1
ATOM 4397 N N . ASP B 1 289 ? 56.229 24.841 11.511 1.00 37.86 325 ASP B N 1
ATOM 4398 C CA . ASP B 1 289 ? 56.023 25.304 10.175 1.00 35.79 325 ASP B CA 1
ATOM 4399 C C . ASP B 1 289 ? 57.305 24.942 9.461 1.00 35.27 325 ASP B C 1
ATOM 4400 O O . ASP B 1 289 ? 58.375 25.628 9.596 1.00 34.54 325 ASP B O 1
ATOM 4405 N N . THR B 1 290 ? 57.196 23.861 8.694 1.00 32.55 326 THR B N 1
ATOM 4406 C CA . THR B 1 290 ? 58.346 23.356 8.005 1.00 31.66 326 THR B CA 1
ATOM 4407 C C . THR B 1 290 ? 59.016 24.363 7.115 1.00 31.03 326 THR B C 1
ATOM 4408 O O . THR B 1 290 ? 60.244 24.296 6.940 1.00 32.11 326 THR B O 1
ATOM 4412 N N . LYS B 1 291 ? 58.253 25.254 6.486 1.00 31.23 327 LYS B N 1
ATOM 4413 C CA . LYS B 1 291 ? 58.895 26.334 5.713 1.00 32.84 327 LYS B CA 1
ATOM 4414 C C . LYS B 1 291 ? 59.875 27.078 6.592 1.00 32.09 327 LYS B C 1
ATOM 4415 O O . LYS B 1 291 ? 61.019 27.297 6.198 1.00 32.62 327 LYS B O 1
ATOM 4421 N N . ARG B 1 292 ? 59.440 27.419 7.812 1.00 31.45 328 ARG B N 1
ATOM 4422 C CA . ARG B 1 292 ? 60.286 28.258 8.667 1.00 29.47 328 ARG B CA 1
ATOM 4423 C C . ARG B 1 292 ? 61.461 27.538 9.226 1.00 29.99 328 ARG B C 1
ATOM 4424 O O . ARG B 1 292 ? 62.557 28.095 9.314 1.00 32.11 328 ARG B O 1
ATOM 4432 N N . ILE B 1 293 ? 61.267 26.270 9.509 1.00 29.72 329 ILE B N 1
ATOM 4433 C CA . ILE B 1 293 ? 62.334 25.473 10.009 1.00 29.54 329 ILE B CA 1
ATOM 4434 C C . ILE B 1 293 ? 63.415 25.304 8.956 1.00 30.41 329 ILE B C 1
ATOM 4435 O O . ILE B 1 293 ? 64.615 25.463 9.286 1.00 32.57 329 ILE B O 1
ATOM 4440 N N . ASP B 1 294 ? 63.044 25.006 7.707 1.00 29.11 330 ASP B N 1
ATOM 4441 C CA . ASP B 1 294 ? 64.051 24.751 6.722 1.00 29.51 330 ASP B CA 1
ATOM 4442 C C . ASP B 1 294 ? 64.854 25.978 6.509 1.00 29.81 330 ASP B C 1
ATOM 4443 O O . ASP B 1 294 ? 66.098 25.936 6.393 1.00 30.57 330 ASP B O 1
ATOM 4448 N N . ILE B 1 295 ? 64.156 27.107 6.424 1.00 29.90 331 ILE B N 1
ATOM 4449 C CA . ILE B 1 295 ? 64.869 28.355 6.334 1.00 29.08 331 ILE B CA 1
ATOM 4450 C C . ILE B 1 295 ? 65.856 28.444 7.478 1.00 29.48 331 ILE B C 1
ATOM 4451 O O . ILE B 1 295 ? 67.028 28.639 7.265 1.00 29.38 331 ILE B O 1
ATOM 4456 N N . MET B 1 296 ? 65.405 28.269 8.710 1.00 28.71 332 MET B N 1
ATOM 4457 C CA . MET B 1 296 ? 66.331 28.514 9.785 1.00 28.57 332 MET B CA 1
ATOM 4458 C C . MET B 1 296 ? 67.475 27.504 9.785 1.00 28.58 332 MET B C 1
ATOM 4459 O O . MET B 1 296 ? 68.618 27.843 10.016 1.00 27.41 332 MET B O 1
ATOM 4464 N N . VAL B 1 297 ? 67.158 26.230 9.560 1.00 28.64 333 VAL B N 1
ATOM 4465 C CA . VAL B 1 297 ? 68.224 25.300 9.399 1.00 29.72 333 VAL B CA 1
ATOM 4466 C C . VAL B 1 297 ? 69.184 25.838 8.338 1.00 31.48 333 VAL B C 1
ATOM 4467 O O . VAL B 1 297 ? 70.402 25.795 8.529 1.00 33.75 333 VAL B O 1
ATOM 4471 N N . THR B 1 298 ? 68.691 26.424 7.250 1.00 31.58 334 THR B N 1
ATOM 4472 C CA . THR B 1 298 ? 69.646 26.896 6.293 1.00 31.22 334 THR B CA 1
ATOM 4473 C C . THR B 1 298 ? 70.502 27.995 6.884 1.00 31.77 334 THR B C 1
ATOM 4474 O O . THR B 1 298 ? 71.661 28.117 6.525 1.00 32.76 334 THR B O 1
ATOM 4478 N N . MET B 1 299 ? 69.951 28.772 7.807 1.00 32.73 335 MET B N 1
ATOM 4479 C CA . MET B 1 299 ? 70.646 29.913 8.395 1.00 34.22 335 MET B CA 1
ATOM 4480 C C . MET B 1 299 ? 71.643 29.377 9.426 1.00 34.01 335 MET B C 1
ATOM 4481 O O . MET B 1 299 ? 72.364 30.144 10.070 1.00 34.89 335 MET B O 1
ATOM 4486 N N . GLY B 1 300 ? 71.630 28.065 9.602 1.00 33.49 336 GLY B N 1
ATOM 4487 C CA . GLY B 1 300 ? 72.515 27.401 10.512 1.00 33.96 336 GLY B CA 1
ATOM 4488 C C . GLY B 1 300 ? 71.970 27.177 11.904 1.00 34.36 336 GLY B C 1
ATOM 4489 O O . GLY B 1 300 ? 72.750 27.043 12.835 1.00 35.44 336 GLY B O 1
ATOM 4490 N N . PHE B 1 301 ? 70.650 27.164 12.068 1.00 33.04 337 PHE B N 1
ATOM 4491 C CA . PHE B 1 301 ? 70.054 26.886 13.361 1.00 30.87 337 PHE B CA 1
ATOM 4492 C C . PHE B 1 301 ? 69.866 25.402 13.369 1.00 30.69 337 PHE B C 1
ATOM 4493 O O . PHE B 1 301 ? 69.787 24.770 12.334 1.00 32.50 337 PHE B O 1
ATOM 4501 N N . ALA B 1 302 ? 69.681 24.853 14.531 1.00 31.27 338 ALA B N 1
ATOM 4502 C CA . ALA B 1 302 ? 69.675 23.445 14.706 1.00 31.26 338 ALA B CA 1
ATOM 4503 C C . ALA B 1 302 ? 68.271 23.154 15.085 1.00 33.08 338 ALA B C 1
ATOM 4504 O O . ALA B 1 302 ? 67.612 23.869 15.899 1.00 33.25 338 ALA B O 1
ATOM 4506 N N . ARG B 1 303 ? 67.765 22.107 14.503 1.00 35.23 339 ARG B N 1
ATOM 4507 C CA . ARG B 1 303 ? 66.346 21.924 14.603 1.00 38.24 339 ARG B CA 1
ATOM 4508 C C . ARG B 1 303 ? 65.840 21.589 15.993 1.00 39.16 339 ARG B C 1
ATOM 4509 O O . ARG B 1 303 ? 64.747 22.052 16.382 1.00 40.27 339 ARG B O 1
ATOM 4517 N N . ASP B 1 304 ? 66.637 20.895 16.797 1.00 40.18 340 ASP B N 1
ATOM 4518 C CA . ASP B 1 304 ? 66.155 20.713 18.156 1.00 42.25 340 ASP B CA 1
ATOM 4519 C C . ASP B 1 304 ? 66.102 21.972 18.875 1.00 41.05 340 ASP B C 1
ATOM 4520 O O . ASP B 1 304 ? 65.220 22.099 19.720 1.00 43.44 340 ASP B O 1
ATOM 4525 N N . GLU B 1 305 ? 67.083 22.847 18.678 1.00 39.09 341 GLU B N 1
ATOM 4526 C CA . GLU B 1 305 ? 67.074 24.098 19.420 1.00 39.41 341 GLU B CA 1
ATOM 4527 C C . GLU B 1 305 ? 65.810 24.868 19.081 1.00 38.75 341 GLU B C 1
ATOM 4528 O O . GLU B 1 305 ? 65.103 25.257 20.015 1.00 38.71 341 GLU B O 1
ATOM 4534 N N . ILE B 1 306 ? 65.438 24.950 17.786 1.00 37.68 342 ILE B N 1
ATOM 4535 C CA . ILE B 1 306 ? 64.249 25.729 17.412 1.00 35.85 342 ILE B CA 1
ATOM 4536 C C . ILE B 1 306 ? 63.133 25.150 18.248 1.00 36.97 342 ILE B C 1
ATOM 4537 O O . ILE B 1 306 ? 62.395 25.877 18.934 1.00 35.53 342 ILE B O 1
ATOM 4542 N N . ASN B 1 307 ? 63.039 23.834 18.235 1.00 39.28 343 ASN B N 1
ATOM 4543 C CA . ASN B 1 307 ? 62.016 23.229 19.093 1.00 43.08 343 ASN B CA 1
ATOM 4544 C C . ASN B 1 307 ? 62.039 23.519 20.618 1.00 43.98 343 ASN B C 1
ATOM 4545 O O . ASN B 1 307 ? 61.021 23.922 21.169 1.00 44.13 343 ASN B O 1
ATOM 4550 N N . ASP B 1 308 ? 63.200 23.365 21.260 1.00 45.17 344 ASP B N 1
ATOM 4551 C CA . ASP B 1 308 ? 63.338 23.810 22.620 1.00 47.53 344 ASP B CA 1
ATOM 4552 C C . ASP B 1 308 ? 62.810 25.193 22.690 1.00 46.49 344 ASP B C 1
ATOM 4553 O O . ASP B 1 308 ? 61.907 25.460 23.477 1.00 47.72 344 ASP B O 1
ATOM 4558 N N . ALA B 1 309 ? 63.391 26.079 21.883 1.00 44.84 345 ALA B N 1
ATOM 4559 C CA . ALA B 1 309 ? 63.143 27.461 22.100 1.00 43.62 345 ALA B CA 1
ATOM 4560 C C . ALA B 1 309 ? 61.643 27.711 22.044 1.00 42.78 345 ALA B C 1
ATOM 4561 O O . ALA B 1 309 ? 61.163 28.486 22.847 1.00 42.55 345 ALA B O 1
ATOM 4563 N N . LEU B 1 310 ? 60.884 27.043 21.176 1.00 40.66 346 LEU B N 1
ATOM 4564 C CA . LEU B 1 310 ? 59.506 27.489 21.089 1.00 40.43 346 LEU B CA 1
ATOM 4565 C C . LEU B 1 310 ? 58.731 26.913 22.292 1.00 42.07 346 LEU B C 1
ATOM 4566 O O . LEU B 1 310 ? 58.087 27.654 23.097 1.00 40.86 346 LEU B O 1
ATOM 4571 N N . ILE B 1 311 ? 58.796 25.581 22.394 1.00 42.89 347 ILE B N 1
ATOM 4572 C CA . ILE B 1 311 ? 58.139 24.835 23.449 1.00 45.05 347 ILE B CA 1
ATOM 4573 C C . ILE B 1 311 ? 58.384 25.463 24.885 1.00 44.81 347 ILE B C 1
ATOM 4574 O O . ILE B 1 311 ? 57.457 25.701 25.634 1.00 43.25 347 ILE B O 1
ATOM 4579 N N . ASN B 1 312 ? 59.623 25.820 25.192 1.00 44.50 348 ASN B N 1
ATOM 4580 C CA . ASN B 1 312 ? 59.875 26.480 26.437 1.00 45.33 348 ASN B CA 1
ATOM 4581 C C . ASN B 1 312 ? 59.764 27.990 26.359 1.00 45.09 348 ASN B C 1
ATOM 4582 O O . ASN B 1 312 ? 60.276 28.688 27.238 1.00 45.51 348 ASN B O 1
ATOM 4587 N N . GLN B 1 313 ? 59.156 28.513 25.294 1.00 43.76 349 GLN B N 1
ATOM 4588 C CA . GLN B 1 313 ? 58.934 29.962 25.168 1.00 40.97 349 GLN B CA 1
ATOM 4589 C C . GLN B 1 313 ? 60.083 30.777 25.666 1.00 39.74 349 GLN B C 1
ATOM 4590 O O . GLN B 1 313 ? 59.889 31.638 26.500 1.00 40.93 349 GLN B O 1
ATOM 4596 N N . LYS B 1 314 ? 61.272 30.532 25.159 1.00 38.92 350 LYS B N 1
ATOM 4597 C CA . LYS B 1 314 ? 62.524 31.056 25.775 1.00 40.01 350 LYS B CA 1
ATOM 4598 C C . LYS B 1 314 ? 62.853 32.499 25.397 1.00 39.05 350 LYS B C 1
ATOM 4599 O O . LYS B 1 314 ? 63.950 33.007 25.743 1.00 41.38 350 LYS B O 1
ATOM 4605 N N . TYR B 1 315 ? 61.998 33.119 24.596 1.00 36.69 351 TYR B N 1
ATOM 4606 C CA . TYR B 1 315 ? 62.294 34.386 23.970 1.00 34.87 351 TYR B CA 1
ATOM 4607 C C . TYR B 1 315 ? 63.712 34.626 23.593 1.00 35.12 351 TYR B C 1
ATOM 4608 O O . TYR B 1 315 ? 64.132 35.738 23.606 1.00 37.92 351 TYR B O 1
ATOM 4617 N N . ASP B 1 316 ? 64.458 33.626 23.167 1.00 35.30 352 ASP B N 1
ATOM 4618 C CA . ASP B 1 316 ? 65.829 33.889 22.643 1.00 35.22 352 ASP B CA 1
ATOM 4619 C C . ASP B 1 316 ? 65.946 34.208 21.102 1.00 34.53 352 ASP B C 1
ATOM 4620 O O . ASP B 1 316 ? 65.002 34.013 20.322 1.00 35.10 352 ASP B O 1
ATOM 4625 N N . GLU B 1 317 ? 67.146 34.585 20.684 1.00 32.92 353 GLU B N 1
ATOM 4626 C CA . GLU B 1 317 ? 67.534 34.663 19.292 1.00 32.41 353 GLU B CA 1
ATOM 4627 C C . GLU B 1 317 ? 66.869 33.605 18.372 1.00 31.95 353 GLU B C 1
ATOM 4628 O O . GLU B 1 317 ? 66.495 33.940 17.250 1.00 32.01 353 GLU B O 1
ATOM 4634 N N . VAL B 1 318 ? 66.623 32.399 18.876 1.00 30.12 354 VAL B N 1
ATOM 4635 C CA . VAL B 1 318 ? 66.076 31.325 18.040 1.00 29.20 354 VAL B CA 1
ATOM 4636 C C . VAL B 1 318 ? 64.568 31.458 17.889 1.00 30.32 354 VAL B C 1
ATOM 4637 O O . VAL B 1 318 ? 64.002 31.412 16.801 1.00 31.20 354 VAL B O 1
ATOM 4641 N N . MET B 1 319 ? 63.872 31.576 19.000 1.00 31.03 355 MET B N 1
ATOM 4642 C CA . MET B 1 319 ? 62.465 31.769 18.939 1.00 31.13 355 MET B CA 1
ATOM 4643 C C . MET B 1 319 ? 62.188 33.059 18.208 1.00 31.20 355 MET B C 1
ATOM 4644 O O . MET B 1 319 ? 61.347 33.110 17.310 1.00 33.26 355 MET B O 1
ATOM 4649 N N . ALA B 1 320 ? 62.918 34.116 18.525 1.00 31.02 356 ALA B N 1
ATOM 4650 C CA . ALA B 1 320 ? 62.628 35.362 17.842 1.00 30.74 356 ALA B CA 1
ATOM 4651 C C . ALA B 1 320 ? 62.702 35.208 16.329 1.00 31.10 356 ALA B C 1
ATOM 4652 O O . ALA B 1 320 ? 61.910 35.838 15.624 1.00 31.64 356 ALA B O 1
ATOM 4654 N N . THR B 1 321 ? 63.655 34.402 15.834 1.00 30.01 357 THR B N 1
ATOM 4655 C CA . THR B 1 321 ? 63.812 34.257 14.416 1.00 29.11 357 THR B CA 1
ATOM 4656 C C . THR B 1 321 ? 62.625 33.512 13.831 1.00 28.78 357 THR B C 1
ATOM 4657 O O . THR B 1 321 ? 62.063 33.868 12.784 1.00 27.34 357 THR B O 1
ATOM 4661 N N . TYR B 1 322 ? 62.198 32.523 14.571 1.00 28.38 358 TYR B N 1
ATOM 4662 C CA . TYR B 1 322 ? 61.054 31.776 14.174 1.00 28.37 358 TYR B CA 1
ATOM 4663 C C . TYR B 1 322 ? 59.831 32.708 14.076 1.00 28.85 358 TYR B C 1
ATOM 4664 O O . TYR B 1 322 ? 59.025 32.616 13.165 1.00 30.05 358 TYR B O 1
ATOM 4673 N N . ILE B 1 323 ? 59.650 33.588 15.026 1.00 27.74 359 ILE B N 1
ATOM 4674 C CA . ILE B 1 323 ? 58.487 34.444 14.923 1.00 25.74 359 ILE B CA 1
ATOM 4675 C C . ILE B 1 323 ? 58.644 35.495 13.796 1.00 24.91 359 ILE B C 1
ATOM 4676 O O . ILE B 1 323 ? 57.695 35.861 13.138 1.00 23.34 359 ILE B O 1
ATOM 4681 N N . LEU B 1 324 ? 59.828 36.019 13.628 1.00 24.32 360 LEU B N 1
ATOM 4682 C CA . LEU B 1 324 ? 59.973 37.093 12.692 1.00 26.19 360 LEU B CA 1
ATOM 4683 C C . LEU B 1 324 ? 59.806 36.610 11.255 1.00 26.82 360 LEU B C 1
ATOM 4684 O O . LEU B 1 324 ? 59.220 37.284 10.424 1.00 27.07 360 LEU B O 1
ATOM 4689 N N . LEU B 1 325 ? 60.267 35.396 10.996 1.00 27.60 361 LEU B N 1
ATOM 4690 C CA . LEU B 1 325 ? 60.106 34.808 9.712 1.00 27.38 361 LEU B CA 1
ATOM 4691 C C . LEU B 1 325 ? 58.612 34.705 9.424 1.00 27.89 361 LEU B C 1
ATOM 4692 O O . LEU B 1 325 ? 58.245 34.572 8.289 1.00 27.32 361 LEU B O 1
ATOM 4697 N N . GLY B 1 326 ? 57.784 34.775 10.452 1.00 27.97 362 GLY B N 1
ATOM 4698 C CA . GLY B 1 326 ? 56.371 34.564 10.292 1.00 29.67 362 GLY B CA 1
ATOM 4699 C C . GLY B 1 326 ? 55.652 35.880 10.038 1.00 32.21 362 GLY B C 1
ATOM 4700 O O . GLY B 1 326 ? 54.445 35.907 9.810 1.00 32.93 362 GLY B O 1
ATOM 4701 N N . ARG B 1 327 ? 56.387 36.981 10.074 1.00 33.90 363 ARG B N 1
ATOM 4702 C CA . ARG B 1 327 ? 55.799 38.268 9.905 1.00 36.58 363 ARG B CA 1
ATOM 4703 C C . ARG B 1 327 ? 56.271 38.911 8.641 1.00 39.76 363 ARG B C 1
ATOM 4704 O O . ARG B 1 327 ? 57.429 38.785 8.215 1.00 39.01 363 ARG B O 1
ATOM 4712 N N . LYS B 1 328 ? 55.316 39.520 7.982 1.00 44.88 364 LYS B N 1
ATOM 4713 C CA . LYS B 1 328 ? 55.581 40.207 6.741 1.00 50.92 364 LYS B CA 1
ATOM 4714 C C . LYS B 1 328 ? 56.055 41.559 7.235 1.00 53.20 364 LYS B C 1
ATOM 4715 O O . LYS B 1 328 ? 57.259 41.812 7.541 1.00 52.90 364 LYS B O 1
ATOM 4722 N N . GLU C 1 10 ? 120.525 47.539 -3.895 1.00 73.13 46 GLU C N 1
ATOM 4723 C CA . GLU C 1 10 ? 120.031 48.728 -3.129 1.00 72.94 46 GLU C CA 1
ATOM 4724 C C . GLU C 1 10 ? 120.573 48.805 -1.673 1.00 71.99 46 GLU C C 1
ATOM 4725 O O . GLU C 1 10 ? 121.535 49.564 -1.398 1.00 72.08 46 GLU C O 1
ATOM 4727 N N . GLN C 1 11 ? 119.995 47.980 -0.781 1.00 70.24 47 GLN C N 1
ATOM 4728 C CA . GLN C 1 11 ? 120.051 48.199 0.699 1.00 68.34 47 GLN C CA 1
ATOM 4729 C C . GLN C 1 11 ? 121.170 47.479 1.518 1.00 66.03 47 GLN C C 1
ATOM 4730 O O . GLN C 1 11 ? 122.063 46.830 0.934 1.00 65.71 47 GLN C O 1
ATOM 4736 N N . PRO C 1 12 ? 121.134 47.590 2.873 1.00 63.69 48 PRO C N 1
ATOM 4737 C CA . PRO C 1 12 ? 122.241 47.032 3.650 1.00 61.71 48 PRO C CA 1
ATOM 4738 C C . PRO C 1 12 ? 122.167 45.512 3.651 1.00 59.96 48 PRO C C 1
ATOM 4739 O O . PRO C 1 12 ? 121.159 44.938 3.256 1.00 59.01 48 PRO C O 1
ATOM 4743 N N . HIS C 1 13 ? 123.223 44.860 4.084 1.00 58.44 49 HIS C N 1
ATOM 4744 C CA . HIS C 1 13 ? 123.215 43.413 4.115 1.00 57.31 49 HIS C CA 1
ATOM 4745 C C . HIS C 1 13 ? 123.700 43.017 5.471 1.00 55.85 49 HIS C C 1
ATOM 4746 O O . HIS C 1 13 ? 124.566 43.686 6.029 1.00 55.84 49 HIS C O 1
ATOM 4753 N N . ILE C 1 14 ? 123.184 41.915 6.007 1.00 54.50 50 ILE C N 1
ATOM 4754 C CA . ILE C 1 14 ? 123.951 41.208 7.059 1.00 52.34 50 ILE C CA 1
ATOM 4755 C C . ILE C 1 14 ? 124.191 39.748 6.731 1.00 50.84 50 ILE C C 1
ATOM 4756 O O . ILE C 1 14 ? 123.250 38.990 6.450 1.00 51.96 50 ILE C O 1
ATOM 4761 N N . GLY C 1 15 ? 125.461 39.358 6.746 1.00 47.98 51 GLY C N 1
ATOM 4762 C CA . GLY C 1 15 ? 125.870 38.080 6.177 1.00 44.76 51 GLY C CA 1
ATOM 4763 C C . GLY C 1 15 ? 125.195 37.846 4.848 1.00 42.93 51 GLY C C 1
ATOM 4764 O O . GLY C 1 15 ? 125.203 38.698 3.967 1.00 41.90 51 GLY C O 1
ATOM 4765 N N . ASN C 1 16 ? 124.540 36.705 4.737 1.00 41.15 52 ASN C N 1
ATOM 4766 C CA . ASN C 1 16 ? 123.902 36.341 3.523 1.00 38.05 52 ASN C CA 1
ATOM 4767 C C . ASN C 1 16 ? 122.541 36.896 3.296 1.00 37.19 52 ASN C C 1
ATOM 4768 O O . ASN C 1 16 ? 121.832 36.393 2.443 1.00 37.15 52 ASN C O 1
ATOM 4773 N N . TYR C 1 17 ? 122.167 37.961 3.991 1.00 37.73 53 TYR C N 1
ATOM 4774 C CA . TYR C 1 17 ? 120.804 38.507 3.810 1.00 39.37 53 TYR C CA 1
ATOM 4775 C C . TYR C 1 17 ? 120.711 39.967 3.421 1.00 41.71 53 TYR C C 1
ATOM 4776 O O . TYR C 1 17 ? 121.273 40.820 4.082 1.00 42.55 53 TYR C O 1
ATOM 4785 N N . ARG C 1 18 ? 119.897 40.260 2.425 1.00 44.36 54 ARG C N 1
ATOM 4786 C CA . ARG C 1 18 ? 119.617 41.636 2.058 1.00 47.61 54 ARG C CA 1
ATOM 4787 C C . ARG C 1 18 ? 118.463 41.996 2.956 1.00 46.99 54 ARG C C 1
ATOM 4788 O O . ARG C 1 18 ? 117.475 41.282 2.922 1.00 48.08 54 ARG C O 1
ATOM 4796 N N . LEU C 1 19 ? 118.547 43.109 3.692 1.00 46.30 55 LEU C N 1
ATOM 4797 C CA . LEU C 1 19 ? 117.455 43.603 4.521 1.00 45.56 55 LEU C CA 1
ATOM 4798 C C . LEU C 1 19 ? 116.463 44.476 3.794 1.00 46.43 55 LEU C C 1
ATOM 4799 O O . LEU C 1 19 ? 116.835 45.148 2.895 1.00 47.72 55 LEU C O 1
ATOM 4804 N N . GLN C 1 20 ? 115.199 44.502 4.197 1.00 47.72 56 GLN C N 1
ATOM 4805 C CA . GLN C 1 20 ? 114.106 45.269 3.524 1.00 49.22 56 GLN C CA 1
ATOM 4806 C C . GLN C 1 20 ? 113.207 45.983 4.608 1.00 49.56 56 GLN C C 1
ATOM 4807 O O . GLN C 1 20 ? 113.653 46.178 5.714 1.00 50.46 56 GLN C O 1
ATOM 4813 N N . LYS C 1 21 ? 111.971 46.383 4.310 1.00 50.63 57 LYS C N 1
ATOM 4814 C CA . LYS C 1 21 ? 111.034 46.889 5.324 1.00 51.86 57 LYS C CA 1
ATOM 4815 C C . LYS C 1 21 ? 111.431 46.464 6.715 1.00 52.59 57 LYS C C 1
ATOM 4816 O O . LYS C 1 21 ? 111.552 45.272 6.993 1.00 53.67 57 LYS C O 1
ATOM 4822 N N . THR C 1 22 ? 111.635 47.417 7.613 1.00 52.82 58 THR C N 1
ATOM 4823 C CA . THR C 1 22 ? 111.467 47.140 9.060 1.00 52.24 58 THR C CA 1
ATOM 4824 C C . THR C 1 22 ? 110.047 46.654 9.229 1.00 51.74 58 THR C C 1
ATOM 4825 O O . THR C 1 22 ? 109.178 47.265 8.653 1.00 52.76 58 THR C O 1
ATOM 4829 N N . ILE C 1 23 ? 109.779 45.592 9.993 1.00 51.04 59 ILE C N 1
ATOM 4830 C CA . ILE C 1 23 ? 108.379 45.256 10.214 1.00 50.93 59 ILE C CA 1
ATOM 4831 C C . ILE C 1 23 ? 107.922 45.461 11.639 1.00 50.68 59 ILE C C 1
ATOM 4832 O O . ILE C 1 23 ? 106.719 45.441 11.909 1.00 50.10 59 ILE C O 1
ATOM 4837 N N . GLY C 1 24 ? 108.880 45.724 12.536 1.00 50.36 60 GLY C N 1
ATOM 4838 C CA . GLY C 1 24 ? 108.580 46.338 13.833 1.00 47.74 60 GLY C CA 1
ATOM 4839 C C . GLY C 1 24 ? 109.789 46.624 14.697 1.00 46.69 60 GLY C C 1
ATOM 4840 O O . GLY C 1 24 ? 110.898 46.083 14.497 1.00 45.22 60 GLY C O 1
ATOM 4841 N N . LYS C 1 25 ? 109.584 47.461 15.701 1.00 46.34 61 LYS C N 1
ATOM 4842 C CA . LYS C 1 25 ? 110.613 47.587 16.714 1.00 46.90 61 LYS C CA 1
ATOM 4843 C C . LYS C 1 25 ? 110.002 47.558 18.126 1.00 46.84 61 LYS C C 1
ATOM 4844 O O . LYS C 1 25 ? 108.817 47.851 18.323 1.00 46.58 61 LYS C O 1
ATOM 4850 N N . GLY C 1 26 ? 110.820 47.184 19.089 1.00 45.98 62 GLY C N 1
ATOM 4851 C CA . GLY C 1 26 ? 110.521 47.411 20.464 1.00 47.03 62 GLY C CA 1
ATOM 4852 C C . GLY C 1 26 ? 111.710 48.081 21.130 1.00 48.64 62 GLY C C 1
ATOM 4853 O O . GLY C 1 26 ? 112.616 48.646 20.499 1.00 47.58 62 GLY C O 1
ATOM 4854 N N . ASN C 1 27 ? 111.754 47.992 22.435 1.00 50.01 63 ASN C N 1
ATOM 4855 C CA . ASN C 1 27 ? 112.770 48.757 23.096 1.00 51.34 63 ASN C CA 1
ATOM 4856 C C . ASN C 1 27 ? 114.102 48.298 22.703 1.00 52.27 63 ASN C C 1
ATOM 4857 O O . ASN C 1 27 ? 115.021 49.119 22.487 1.00 53.41 63 ASN C O 1
ATOM 4862 N N . PHE C 1 28 ? 114.225 46.986 22.591 1.00 52.12 64 PHE C N 1
ATOM 4863 C CA . PHE C 1 28 ? 115.555 46.443 22.509 1.00 52.06 64 PHE C CA 1
ATOM 4864 C C . PHE C 1 28 ? 115.815 45.688 21.205 1.00 49.80 64 PHE C C 1
ATOM 4865 O O . PHE C 1 28 ? 116.889 45.106 21.013 1.00 50.59 64 PHE C O 1
ATOM 4873 N N . ALA C 1 29 ? 114.858 45.743 20.295 1.00 47.08 65 ALA C N 1
ATOM 4874 C CA . ALA C 1 29 ? 114.923 44.879 19.130 1.00 45.38 65 ALA C CA 1
ATOM 4875 C C . ALA C 1 29 ? 114.085 45.432 17.984 1.00 44.31 65 ALA C C 1
ATOM 4876 O O . ALA C 1 29 ? 113.146 46.196 18.208 1.00 43.92 65 ALA C O 1
ATOM 4878 N N . LYS C 1 30 ? 114.472 45.095 16.764 1.00 42.38 66 LYS C N 1
ATOM 4879 C CA . LYS C 1 30 ? 113.660 45.392 15.613 1.00 42.24 66 LYS C CA 1
ATOM 4880 C C . LYS C 1 30 ? 113.743 44.196 14.685 1.00 41.05 66 LYS C C 1
ATOM 4881 O O . LYS C 1 30 ? 114.705 43.396 14.727 1.00 40.74 66 LYS C O 1
ATOM 4887 N N . VAL C 1 31 ? 112.752 44.142 13.819 1.00 38.60 67 VAL C N 1
ATOM 4888 C CA . VAL C 1 31 ? 112.541 43.055 12.992 1.00 37.61 67 VAL C CA 1
ATOM 4889 C C . VAL C 1 31 ? 112.438 43.639 11.604 1.00 37.64 67 VAL C C 1
ATOM 4890 O O . VAL C 1 31 ? 111.574 44.502 11.293 1.00 34.32 67 VAL C O 1
ATOM 4894 N N . LYS C 1 32 ? 113.331 43.116 10.763 1.00 38.13 68 LYS C N 1
ATOM 4895 C CA . LYS C 1 32 ? 113.272 43.416 9.337 1.00 39.35 68 LYS C CA 1
ATOM 4896 C C . LYS C 1 32 ? 112.911 42.182 8.494 1.00 38.05 68 LYS C C 1
ATOM 4897 O O . LYS C 1 32 ? 113.401 41.101 8.712 1.00 37.60 68 LYS C O 1
ATOM 4903 N N . LEU C 1 33 ? 111.991 42.348 7.576 1.00 37.89 69 LEU C N 1
ATOM 4904 C CA . LEU C 1 33 ? 111.844 41.448 6.445 1.00 37.11 69 LEU C CA 1
ATOM 4905 C C . LEU C 1 33 ? 113.188 41.486 5.752 1.00 35.72 69 LEU C C 1
ATOM 4906 O O . LEU C 1 33 ? 113.842 42.483 5.822 1.00 35.43 69 LEU C O 1
ATOM 4911 N N . ALA C 1 34 ? 113.632 40.372 5.179 1.00 35.18 70 ALA C N 1
ATOM 4912 C CA . ALA C 1 34 ? 114.937 40.252 4.485 1.00 33.98 70 ALA C CA 1
ATOM 4913 C C . ALA C 1 34 ? 114.883 39.022 3.549 1.00 34.57 70 ALA C C 1
ATOM 4914 O O . ALA C 1 34 ? 114.058 38.130 3.755 1.00 33.83 70 ALA C O 1
ATOM 4916 N N . ARG C 1 35 ? 115.744 39.035 2.518 1.00 33.73 71 ARG C N 1
ATOM 4917 C CA . ARG C 1 35 ? 115.833 38.023 1.509 1.00 33.79 71 ARG C CA 1
ATOM 4918 C C . ARG C 1 35 ? 117.191 37.400 1.635 1.00 31.86 71 ARG C C 1
ATOM 4919 O O . ARG C 1 35 ? 118.227 38.062 1.759 1.00 31.07 71 ARG C O 1
ATOM 4927 N N . HIS C 1 36 ? 117.175 36.095 1.635 1.00 31.58 72 HIS C N 1
ATOM 4928 C CA . HIS C 1 36 ? 118.387 35.339 1.763 1.00 31.33 72 HIS C CA 1
ATOM 4929 C C . HIS C 1 36 ? 118.962 35.235 0.340 1.00 31.49 72 HIS C C 1
ATOM 4930 O O . HIS C 1 36 ? 118.300 34.666 -0.591 1.00 29.33 72 HIS C O 1
ATOM 4937 N N . VAL C 1 37 ? 120.188 35.764 0.187 1.00 31.41 73 VAL C N 1
ATOM 4938 C CA . VAL C 1 37 ? 120.737 36.036 -1.156 1.00 31.03 73 VAL C CA 1
ATOM 4939 C C . VAL C 1 37 ? 121.097 34.772 -1.935 1.00 30.47 73 VAL C C 1
ATOM 4940 O O . VAL C 1 37 ? 120.815 34.704 -3.127 1.00 31.13 73 VAL C O 1
ATOM 4944 N N . LEU C 1 38 ? 121.573 33.743 -1.231 1.00 29.28 74 LEU C N 1
ATOM 4945 C CA . LEU C 1 38 ? 121.840 32.460 -1.784 1.00 27.75 74 LEU C CA 1
ATOM 4946 C C . LEU C 1 38 ? 120.586 31.690 -2.281 1.00 29.72 74 LEU C C 1
ATOM 4947 O O . LEU C 1 38 ? 120.702 30.953 -3.293 1.00 30.15 74 LEU C O 1
ATOM 4952 N N . THR C 1 39 ? 119.433 31.788 -1.587 1.00 28.55 75 THR C N 1
ATOM 4953 C CA . THR C 1 39 ? 118.257 30.990 -1.954 1.00 27.77 75 THR C CA 1
ATOM 4954 C C . THR C 1 39 ? 117.039 31.794 -2.421 1.00 27.64 75 THR C C 1
ATOM 4955 O O . THR C 1 39 ? 116.110 31.230 -2.996 1.00 28.38 75 THR C O 1
ATOM 4959 N N . GLY C 1 40 ? 116.999 33.101 -2.164 1.00 27.06 76 GLY C N 1
ATOM 4960 C CA . GLY C 1 40 ? 115.827 33.889 -2.539 1.00 26.90 76 GLY C CA 1
ATOM 4961 C C . GLY C 1 40 ? 114.713 33.842 -1.522 1.00 28.21 76 GLY C C 1
ATOM 4962 O O . GLY C 1 40 ? 113.715 34.497 -1.695 1.00 27.31 76 GLY C O 1
ATOM 4963 N N . ARG C 1 41 ? 114.870 33.048 -0.449 1.00 29.03 77 ARG C N 1
ATOM 4964 C CA . ARG C 1 41 ? 113.808 32.937 0.560 1.00 29.47 77 ARG C CA 1
ATOM 4965 C C . ARG C 1 41 ? 113.580 34.185 1.398 1.00 29.08 77 ARG C C 1
ATOM 4966 O O . ARG C 1 41 ? 114.506 34.833 1.850 1.00 28.24 77 ARG C O 1
ATOM 4974 N N . GLU C 1 42 ? 112.339 34.556 1.566 1.00 30.24 78 GLU C N 1
ATOM 4975 C CA . GLU C 1 42 ? 111.975 35.633 2.481 1.00 30.51 78 GLU C CA 1
ATOM 4976 C C . GLU C 1 42 ? 112.112 35.185 3.949 1.00 29.75 78 GLU C C 1
ATOM 4977 O O . GLU C 1 42 ? 111.627 34.133 4.345 1.00 30.91 78 GLU C O 1
ATOM 4983 N N . VAL C 1 43 ? 112.753 35.983 4.781 1.00 29.54 79 VAL C N 1
ATOM 4984 C CA . VAL C 1 43 ? 112.936 35.654 6.202 1.00 29.17 79 VAL C CA 1
ATOM 4985 C C . VAL C 1 43 ? 112.704 36.902 7.084 1.00 30.77 79 VAL C C 1
ATOM 4986 O O . VAL C 1 43 ? 112.653 38.011 6.574 1.00 32.07 79 VAL C O 1
ATOM 4990 N N . ALA C 1 44 ? 112.535 36.734 8.387 1.00 31.28 80 ALA C N 1
ATOM 4991 C CA . ALA C 1 44 ? 112.301 37.889 9.285 1.00 31.24 80 ALA C CA 1
ATOM 4992 C C . ALA C 1 44 ? 113.595 37.956 10.007 1.00 31.14 80 ALA C C 1
ATOM 4993 O O . ALA C 1 44 ? 114.037 36.966 10.472 1.00 30.38 80 ALA C O 1
ATOM 4995 N N . VAL C 1 45 ? 114.252 39.095 10.080 1.00 32.87 81 VAL C N 1
ATOM 4996 C CA . VAL C 1 45 ? 115.500 39.079 10.788 1.00 35.00 81 VAL C CA 1
ATOM 4997 C C . VAL C 1 45 ? 115.311 39.935 12.008 1.00 37.47 81 VAL C C 1
ATOM 4998 O O . VAL C 1 45 ? 115.000 41.147 11.839 1.00 39.60 81 VAL C O 1
ATOM 5002 N N . LYS C 1 46 ? 115.411 39.329 13.193 1.00 38.07 82 LYS C N 1
ATOM 5003 C CA . LYS C 1 46 ? 115.254 40.058 14.463 1.00 39.66 82 LYS C CA 1
ATOM 5004 C C . LYS C 1 46 ? 116.616 40.541 14.834 1.00 41.59 82 LYS C C 1
ATOM 5005 O O . LYS C 1 46 ? 117.511 39.719 15.069 1.00 41.21 82 LYS C O 1
ATOM 5011 N N . ILE C 1 47 ? 116.769 41.871 14.885 1.00 43.75 83 ILE C N 1
ATOM 5012 C CA . ILE C 1 47 ? 118.048 42.494 15.165 1.00 46.16 83 ILE C CA 1
ATOM 5013 C C . ILE C 1 47 ? 118.055 42.934 16.617 1.00 47.95 83 ILE C C 1
ATOM 5014 O O . ILE C 1 47 ? 117.192 43.732 17.062 1.00 48.44 83 ILE C O 1
ATOM 5019 N N . ILE C 1 48 ? 118.997 42.428 17.388 1.00 49.32 84 ILE C N 1
ATOM 5020 C CA . ILE C 1 48 ? 119.073 42.877 18.777 1.00 51.20 84 ILE C CA 1
ATOM 5021 C C . ILE C 1 48 ? 120.447 43.390 19.101 1.00 52.93 84 ILE C C 1
ATOM 5022 O O . ILE C 1 48 ? 121.447 42.710 18.894 1.00 51.46 84 ILE C O 1
ATOM 5027 N N . ASP C 1 49 ? 120.432 44.601 19.654 1.00 55.77 85 ASP C N 1
ATOM 5028 C CA . ASP C 1 49 ? 121.599 45.364 20.122 1.00 58.13 85 ASP C CA 1
ATOM 5029 C C . ASP C 1 49 ? 122.103 44.870 21.516 1.00 58.13 85 ASP C C 1
ATOM 5030 O O . ASP C 1 49 ? 121.386 45.002 22.526 1.00 57.86 85 ASP C O 1
ATOM 5035 N N . LYS C 1 50 ? 123.300 44.271 21.565 1.00 58.54 86 LYS C N 1
ATOM 5036 C CA . LYS C 1 50 ? 123.741 43.648 22.808 1.00 59.16 86 LYS C CA 1
ATOM 5037 C C . LYS C 1 50 ? 124.154 44.763 23.755 1.00 61.38 86 LYS C C 1
ATOM 5038 O O . LYS C 1 50 ? 123.314 45.212 24.550 1.00 63.05 86 LYS C O 1
ATOM 5044 N N . THR C 1 51 ? 125.407 45.222 23.665 1.00 62.08 87 THR C N 1
ATOM 5045 C CA . THR C 1 51 ? 125.906 46.503 24.251 1.00 62.42 87 THR C CA 1
ATOM 5046 C C . THR C 1 51 ? 125.104 47.210 25.370 1.00 62.95 87 THR C C 1
ATOM 5047 O O . THR C 1 51 ? 125.612 47.320 26.473 1.00 63.24 87 THR C O 1
ATOM 5051 N N . GLN C 1 52 ? 123.877 47.668 25.098 1.00 62.83 88 GLN C N 1
ATOM 5052 C CA . GLN C 1 52 ? 122.994 48.255 26.139 1.00 63.25 88 GLN C CA 1
ATOM 5053 C C . GLN C 1 52 ? 122.372 47.329 27.240 1.00 62.24 88 GLN C C 1
ATOM 5054 O O . GLN C 1 52 ? 121.364 47.730 27.851 1.00 61.74 88 GLN C O 1
ATOM 5060 N N . LEU C 1 53 ? 122.911 46.130 27.488 1.00 60.30 89 LEU C N 1
ATOM 5061 C CA . LEU C 1 53 ? 122.116 45.137 28.214 1.00 59.29 89 LEU C CA 1
ATOM 5062 C C . LEU C 1 53 ? 122.902 44.551 29.353 1.00 59.90 89 LEU C C 1
ATOM 5063 O O . LEU C 1 53 ? 124.017 44.043 29.155 1.00 59.64 89 LEU C O 1
ATOM 5068 N N . ASN C 1 54 ? 122.345 44.619 30.550 1.00 60.46 90 ASN C N 1
ATOM 5069 C CA . ASN C 1 54 ? 123.090 44.139 31.715 1.00 62.57 90 ASN C CA 1
ATOM 5070 C C . ASN C 1 54 ? 123.263 42.636 31.589 1.00 63.03 90 ASN C C 1
ATOM 5071 O O . ASN C 1 54 ? 122.648 42.042 30.734 1.00 64.06 90 ASN C O 1
ATOM 5076 N N . PRO C 1 55 ? 124.128 42.010 32.410 1.00 63.19 91 PRO C N 1
ATOM 5077 C CA . PRO C 1 55 ? 124.156 40.558 32.433 1.00 62.49 91 PRO C CA 1
ATOM 5078 C C . PRO C 1 55 ? 122.813 39.860 32.563 1.00 61.92 91 PRO C C 1
ATOM 5079 O O . PRO C 1 55 ? 122.697 38.710 32.165 1.00 62.55 91 PRO C O 1
ATOM 5083 N N . THR C 1 56 ? 121.790 40.446 33.156 1.00 61.00 92 THR C N 1
ATOM 5084 C CA . THR C 1 56 ? 120.702 39.499 33.404 1.00 60.18 92 THR C CA 1
ATOM 5085 C C . THR C 1 56 ? 119.847 39.396 32.131 1.00 59.52 92 THR C C 1
ATOM 5086 O O . THR C 1 56 ? 119.438 38.295 31.747 1.00 59.58 92 THR C O 1
ATOM 5090 N N . SER C 1 57 ? 119.643 40.546 31.488 1.00 57.13 93 SER C N 1
ATOM 5091 C CA . SER C 1 57 ? 119.172 40.589 30.155 1.00 54.35 93 SER C CA 1
ATOM 5092 C C . SER C 1 57 ? 119.945 39.696 29.168 1.00 54.21 93 SER C C 1
ATOM 5093 O O . SER C 1 57 ? 119.362 39.102 28.263 1.00 54.51 93 SER C O 1
ATOM 5096 N N . LEU C 1 58 ? 121.243 39.588 29.311 1.00 53.43 94 LEU C N 1
ATOM 5097 C CA . LEU C 1 58 ? 121.958 38.734 28.397 1.00 53.61 94 LEU C CA 1
ATOM 5098 C C . LEU C 1 58 ? 121.574 37.266 28.529 1.00 53.40 94 LEU C C 1
ATOM 5099 O O . LEU C 1 58 ? 121.258 36.635 27.530 1.00 53.53 94 LEU C O 1
ATOM 5104 N N . GLN C 1 59 ? 121.603 36.733 29.765 1.00 53.24 95 GLN C N 1
ATOM 5105 C CA . GLN C 1 59 ? 121.060 35.401 30.101 1.00 51.82 95 GLN C CA 1
ATOM 5106 C C . GLN C 1 59 ? 119.609 35.159 29.566 1.00 51.08 95 GLN C C 1
ATOM 5107 O O . GLN C 1 59 ? 119.340 34.074 29.003 1.00 52.25 95 GLN C O 1
ATOM 5109 N N . LYS C 1 60 ? 118.697 36.128 29.676 1.00 48.81 96 LYS C N 1
ATOM 5110 C CA . LYS C 1 60 ? 117.380 35.911 29.126 1.00 48.76 96 LYS C CA 1
ATOM 5111 C C . LYS C 1 60 ? 117.504 35.674 27.616 1.00 49.16 96 LYS C C 1
ATOM 5112 O O . LYS C 1 60 ? 117.058 34.654 27.092 1.00 48.80 96 LYS C O 1
ATOM 5118 N N . LEU C 1 61 ? 118.137 36.638 26.948 1.00 48.69 97 LEU C N 1
ATOM 5119 C CA . LEU C 1 61 ? 118.256 36.662 25.529 1.00 47.51 97 LEU C CA 1
ATOM 5120 C C . LEU C 1 61 ? 118.824 35.348 25.037 1.00 47.46 97 LEU C C 1
ATOM 5121 O O . LEU C 1 61 ? 118.394 34.832 23.995 1.00 47.33 97 LEU C O 1
ATOM 5126 N N . PHE C 1 62 ? 119.777 34.786 25.774 1.00 46.10 98 PHE C N 1
ATOM 5127 C CA . PHE C 1 62 ? 120.418 33.583 25.282 1.00 45.35 98 PHE C CA 1
ATOM 5128 C C . PHE C 1 62 ? 119.587 32.413 25.692 1.00 43.64 98 PHE C C 1
ATOM 5129 O O . PHE C 1 62 ? 119.831 31.293 25.311 1.00 41.59 98 PHE C O 1
ATOM 5137 N N . ARG C 1 63 ? 118.611 32.661 26.521 1.00 42.37 99 ARG C N 1
ATOM 5138 C CA . ARG C 1 63 ? 117.964 31.526 27.033 1.00 43.17 99 ARG C CA 1
ATOM 5139 C C . ARG C 1 63 ? 116.857 31.277 26.024 1.00 41.91 99 ARG C C 1
ATOM 5140 O O . ARG C 1 63 ? 116.634 30.126 25.595 1.00 43.61 99 ARG C O 1
ATOM 5148 N N . GLU C 1 64 ? 116.268 32.371 25.578 1.00 38.62 100 GLU C N 1
ATOM 5149 C CA . GLU C 1 64 ? 115.336 32.407 24.494 1.00 37.87 100 GLU C CA 1
ATOM 5150 C C . GLU C 1 64 ? 115.855 31.743 23.178 1.00 36.67 100 GLU C C 1
ATOM 5151 O O . GLU C 1 64 ? 115.176 30.975 22.536 1.00 35.59 100 GLU C O 1
ATOM 5157 N N . VAL C 1 65 ? 117.100 31.999 22.851 1.00 36.76 101 VAL C N 1
ATOM 5158 C CA . VAL C 1 65 ? 117.722 31.521 21.649 1.00 36.33 101 VAL C CA 1
ATOM 5159 C C . VAL C 1 65 ? 117.941 30.002 21.753 1.00 38.39 101 VAL C C 1
ATOM 5160 O O . VAL C 1 65 ? 117.661 29.220 20.786 1.00 39.24 101 VAL C O 1
ATOM 5164 N N . ARG C 1 66 ? 118.378 29.561 22.926 1.00 38.40 102 ARG C N 1
ATOM 5165 C CA . ARG C 1 66 ? 118.596 28.132 23.144 1.00 41.50 102 ARG C CA 1
ATOM 5166 C C . ARG C 1 66 ? 117.284 27.378 22.856 1.00 39.01 102 ARG C C 1
ATOM 5167 O O . ARG C 1 66 ? 117.273 26.436 22.106 1.00 40.15 102 ARG C O 1
ATOM 5175 N N . ILE C 1 67 ? 116.181 27.858 23.417 1.00 36.69 103 ILE C N 1
ATOM 5176 C CA . ILE C 1 67 ? 114.887 27.317 23.151 1.00 33.94 103 ILE C CA 1
ATOM 5177 C C . ILE C 1 67 ? 114.441 27.443 21.672 1.00 35.20 103 ILE C C 1
ATOM 5178 O O . ILE C 1 67 ? 113.993 26.474 21.106 1.00 34.46 103 ILE C O 1
ATOM 5183 N N . MET C 1 68 ? 114.527 28.634 21.070 1.00 35.43 104 MET C N 1
ATOM 5184 C CA . MET C 1 68 ? 114.216 28.773 19.643 1.00 37.29 104 MET C CA 1
ATOM 5185 C C . MET C 1 68 ? 114.977 27.743 18.782 1.00 34.98 104 MET C C 1
ATOM 5186 O O . MET C 1 68 ? 114.432 27.193 17.879 1.00 34.29 104 MET C O 1
ATOM 5191 N N . LYS C 1 69 ? 116.235 27.479 19.103 1.00 33.66 105 LYS C N 1
ATOM 5192 C CA . LYS C 1 69 ? 116.982 26.441 18.447 1.00 32.67 105 LYS C CA 1
ATOM 5193 C C . LYS C 1 69 ? 116.374 25.062 18.486 1.00 32.09 105 LYS C C 1
ATOM 5194 O O . LYS C 1 69 ? 116.770 24.235 17.701 1.00 32.08 105 LYS C O 1
ATOM 5200 N N . ILE C 1 70 ? 115.460 24.758 19.406 1.00 32.23 106 ILE C N 1
ATOM 5201 C CA . ILE C 1 70 ? 114.927 23.374 19.491 1.00 31.21 106 ILE C CA 1
ATOM 5202 C C . ILE C 1 70 ? 113.504 23.194 19.031 1.00 31.83 106 ILE C C 1
ATOM 5203 O O . ILE C 1 70 ? 112.964 22.096 19.018 1.00 34.15 106 ILE C O 1
ATOM 5208 N N . LEU C 1 71 ? 112.846 24.265 18.683 1.00 32.08 107 LEU C N 1
ATOM 5209 C CA . LEU C 1 71 ? 111.459 24.142 18.310 1.00 32.21 107 LEU C CA 1
ATOM 5210 C C . LEU C 1 71 ? 111.463 23.767 16.858 1.00 31.25 107 LEU C C 1
ATOM 5211 O O . LEU C 1 71 ? 111.745 24.600 16.021 1.00 32.40 107 LEU C O 1
ATOM 5216 N N . ASN C 1 72 ? 111.176 22.503 16.567 1.00 30.43 108 ASN C N 1
ATOM 5217 C CA . ASN C 1 72 ? 110.955 22.079 15.200 1.00 29.97 108 ASN C CA 1
ATOM 5218 C C . ASN C 1 72 ? 109.529 21.629 14.873 1.00 28.88 108 ASN C C 1
ATOM 5219 O O . ASN C 1 72 ? 109.284 20.402 14.859 1.00 30.51 108 ASN C O 1
ATOM 5224 N N . HIS C 1 73 ? 108.617 22.567 14.572 1.00 25.87 109 HIS C N 1
ATOM 5225 C CA . HIS C 1 73 ? 107.198 22.232 14.522 1.00 24.37 109 HIS C CA 1
ATOM 5226 C C . HIS C 1 73 ? 106.552 22.962 13.342 1.00 23.90 109 HIS C C 1
ATOM 5227 O O . HIS C 1 73 ? 106.901 24.078 13.026 1.00 24.17 109 HIS C O 1
ATOM 5234 N N . PRO C 1 74 ? 105.719 22.290 12.573 1.00 24.14 110 PRO C N 1
ATOM 5235 C CA . PRO C 1 74 ? 105.271 23.063 11.373 1.00 24.15 110 PRO C CA 1
ATOM 5236 C C . PRO C 1 74 ? 104.425 24.303 11.723 1.00 25.81 110 PRO C C 1
ATOM 5237 O O . PRO C 1 74 ? 104.233 25.141 10.877 1.00 26.71 110 PRO C O 1
ATOM 5241 N N . ASN C 1 75 ? 103.914 24.441 12.965 1.00 26.65 111 ASN C N 1
ATOM 5242 C CA . ASN C 1 75 ? 103.215 25.657 13.372 1.00 24.87 111 ASN C CA 1
ATOM 5243 C C . ASN C 1 75 ? 103.882 26.455 14.459 1.00 24.90 111 ASN C C 1
ATOM 5244 O O . ASN C 1 75 ? 103.261 27.360 15.083 1.00 26.58 111 ASN C O 1
ATOM 5249 N N . ILE C 1 76 ? 105.173 26.271 14.611 1.00 23.16 112 ILE C N 1
ATOM 5250 C CA . ILE C 1 76 ? 105.927 27.214 15.427 1.00 23.26 112 ILE C CA 1
ATOM 5251 C C . ILE C 1 76 ? 106.941 27.930 14.569 1.00 22.71 112 ILE C C 1
ATOM 5252 O O . ILE C 1 76 ? 107.551 27.315 13.788 1.00 22.63 112 ILE C O 1
ATOM 5257 N N . VAL C 1 77 ? 107.162 29.216 14.719 1.00 23.26 113 VAL C N 1
ATOM 5258 C CA . VAL C 1 77 ? 108.100 29.820 13.803 1.00 24.80 113 VAL C CA 1
ATOM 5259 C C . VAL C 1 77 ? 109.444 29.168 14.024 1.00 26.12 113 VAL C C 1
ATOM 5260 O O . VAL C 1 77 ? 109.734 28.936 15.167 1.00 26.53 113 VAL C O 1
ATOM 5264 N N . LYS C 1 78 ? 110.225 28.921 12.947 1.00 25.78 114 LYS C N 1
ATOM 5265 C CA . LYS C 1 78 ? 111.463 28.182 12.951 1.00 26.24 114 LYS C CA 1
ATOM 5266 C C . LYS C 1 78 ? 112.592 29.181 12.947 1.00 26.34 114 LYS C C 1
ATOM 5267 O O . LYS C 1 78 ? 112.559 30.202 12.282 1.00 28.15 114 LYS C O 1
ATOM 5273 N N . LEU C 1 79 ? 113.654 28.854 13.623 1.00 25.77 115 LEU C N 1
ATOM 5274 C CA . LEU C 1 79 ? 114.791 29.653 13.567 1.00 27.03 115 LEU C CA 1
ATOM 5275 C C . LEU C 1 79 ? 115.583 29.122 12.366 1.00 29.34 115 LEU C C 1
ATOM 5276 O O . LEU C 1 79 ? 115.639 27.918 12.177 1.00 31.20 115 LEU C O 1
ATOM 5281 N N . PHE C 1 80 ? 116.223 29.993 11.585 1.00 29.66 116 PHE C N 1
ATOM 5282 C CA . PHE C 1 80 ? 117.013 29.557 10.449 1.00 28.33 116 PHE C CA 1
ATOM 5283 C C . PHE C 1 80 ? 118.501 29.777 10.692 1.00 29.53 116 PHE C C 1
ATOM 5284 O O . PHE C 1 80 ? 119.268 28.883 10.396 1.00 30.14 116 PHE C O 1
ATOM 5292 N N . GLU C 1 81 ? 118.928 30.960 11.174 1.00 30.00 117 GLU C N 1
ATOM 5293 C CA . GLU C 1 81 ? 120.325 31.253 11.373 1.00 31.14 117 GLU C CA 1
ATOM 5294 C C . GLU C 1 81 ? 120.549 32.186 12.543 1.00 32.49 117 GLU C C 1
ATOM 5295 O O . GLU C 1 81 ? 119.679 33.036 12.872 1.00 31.08 117 GLU C O 1
ATOM 5301 N N . VAL C 1 82 ? 121.731 32.069 13.146 1.00 32.69 118 VAL C N 1
ATOM 5302 C CA . VAL C 1 82 ? 122.092 33.031 14.147 1.00 34.69 118 VAL C CA 1
ATOM 5303 C C . VAL C 1 82 ? 123.433 33.587 13.747 1.00 36.42 118 VAL C C 1
ATOM 5304 O O . VAL C 1 82 ? 124.418 32.849 13.602 1.00 35.17 118 VAL C O 1
ATOM 5308 N N . ILE C 1 83 ? 123.440 34.895 13.542 1.00 38.32 119 ILE C N 1
ATOM 5309 C CA . ILE C 1 83 ? 124.620 35.637 13.176 1.00 40.66 119 ILE C CA 1
ATOM 5310 C C . ILE C 1 83 ? 124.913 36.588 14.347 1.00 44.00 119 ILE C C 1
ATOM 5311 O O . ILE C 1 83 ? 124.055 37.461 14.733 1.00 44.36 119 ILE C O 1
ATOM 5316 N N . GLU C 1 84 ? 126.115 36.428 14.890 1.00 45.87 120 GLU C N 1
ATOM 5317 C CA . GLU C 1 84 ? 126.465 37.103 16.112 1.00 49.32 120 GLU C CA 1
ATOM 5318 C C . GLU C 1 84 ? 127.869 37.742 15.972 1.00 50.36 120 GLU C C 1
ATOM 5319 O O . GLU C 1 84 ? 128.902 37.066 15.951 1.00 50.74 120 GLU C O 1
ATOM 5325 N N . THR C 1 85 ? 127.864 39.050 15.808 1.00 52.90 121 THR C N 1
ATOM 5326 C CA . THR C 1 85 ? 129.053 39.887 15.961 1.00 55.83 121 THR C CA 1
ATOM 5327 C C . THR C 1 85 ? 129.190 40.092 17.478 1.00 57.70 121 THR C C 1
ATOM 5328 O O . THR C 1 85 ? 128.353 39.643 18.276 1.00 58.73 121 THR C O 1
ATOM 5332 N N . GLU C 1 86 ? 130.242 40.768 17.889 1.00 59.30 122 GLU C N 1
ATOM 5333 C CA . GLU C 1 86 ? 130.467 40.978 19.323 1.00 60.25 122 GLU C CA 1
ATOM 5334 C C . GLU C 1 86 ? 129.527 42.088 19.883 1.00 59.10 122 GLU C C 1
ATOM 5335 O O . GLU C 1 86 ? 129.322 42.163 21.063 1.00 58.20 122 GLU C O 1
ATOM 5341 N N . LYS C 1 87 ? 128.911 42.876 18.994 1.00 59.07 123 LYS C N 1
ATOM 5342 C CA . LYS C 1 87 ? 127.978 43.992 19.331 1.00 58.44 123 LYS C CA 1
ATOM 5343 C C . LYS C 1 87 ? 126.473 43.707 19.103 1.00 57.94 123 LYS C C 1
ATOM 5344 O O . LYS C 1 87 ? 125.608 44.247 19.843 1.00 58.56 123 LYS C O 1
ATOM 5350 N N . THR C 1 88 ? 126.160 42.924 18.042 1.00 55.41 124 THR C N 1
ATOM 5351 C CA . THR C 1 88 ? 124.783 42.646 17.625 1.00 51.22 124 THR C CA 1
ATOM 5352 C C . THR C 1 88 ? 124.540 41.124 17.461 1.00 49.22 124 THR C C 1
ATOM 5353 O O . THR C 1 88 ? 125.448 40.324 17.090 1.00 48.88 124 THR C O 1
ATOM 5357 N N . LEU C 1 89 ? 123.331 40.731 17.844 1.00 45.07 125 LEU C N 1
ATOM 5358 C CA . LEU C 1 89 ? 122.846 39.398 17.653 1.00 42.53 125 LEU C CA 1
ATOM 5359 C C . LEU C 1 89 ? 121.768 39.526 16.605 1.00 40.06 125 LEU C C 1
ATOM 5360 O O . LEU C 1 89 ? 120.885 40.337 16.752 1.00 38.11 125 LEU C O 1
ATOM 5365 N N . TYR C 1 90 ? 121.891 38.748 15.532 1.00 38.83 126 TYR C N 1
ATOM 5366 C CA . TYR C 1 90 ? 120.829 38.674 14.535 1.00 38.61 126 TYR C CA 1
ATOM 5367 C C . TYR C 1 90 ? 120.256 37.273 14.539 1.00 36.52 126 TYR C C 1
ATOM 5368 O O . TYR C 1 90 ? 120.982 36.274 14.442 1.00 36.52 126 TYR C O 1
ATOM 5377 N N . LEU C 1 91 ? 118.944 37.226 14.646 1.00 33.72 127 LEU C N 1
ATOM 5378 C CA . LEU C 1 91 ? 118.221 35.984 14.695 1.00 31.30 127 LEU C CA 1
ATOM 5379 C C . LEU C 1 91 ? 117.457 35.846 13.414 1.00 29.23 127 LEU C C 1
ATOM 5380 O O . LEU C 1 91 ? 116.499 36.598 13.203 1.00 28.13 127 LEU C O 1
ATOM 5385 N N . VAL C 1 92 ? 117.804 34.884 12.572 1.00 28.03 128 VAL C N 1
ATOM 5386 C CA . VAL C 1 92 ? 117.107 34.850 11.299 1.00 30.17 128 VAL C CA 1
ATOM 5387 C C . VAL C 1 92 ? 116.053 33.836 11.420 1.00 31.06 128 VAL C C 1
ATOM 5388 O O . VAL C 1 92 ? 116.352 32.650 11.689 1.00 31.25 128 VAL C O 1
ATOM 5392 N N . MET C 1 93 ? 114.818 34.243 11.185 1.00 31.96 129 MET C N 1
ATOM 5393 C CA . MET C 1 93 ? 113.722 33.316 11.446 1.00 33.98 129 MET C CA 1
ATOM 5394 C C . MET C 1 93 ? 112.607 33.347 10.412 1.00 33.41 129 MET C C 1
ATOM 5395 O O . MET C 1 93 ? 112.631 34.178 9.480 1.00 32.67 129 MET C O 1
ATOM 5400 N N . GLU C 1 94 ? 111.642 32.428 10.566 1.00 32.75 130 GLU C N 1
ATOM 5401 C CA . GLU C 1 94 ? 110.617 32.189 9.558 1.00 31.68 130 GLU C CA 1
ATOM 5402 C C . GLU C 1 94 ? 109.694 33.366 9.575 1.00 33.03 130 GLU C C 1
ATOM 5403 O O . GLU C 1 94 ? 109.587 34.057 10.528 1.00 34.58 130 GLU C O 1
ATOM 5409 N N . TYR C 1 95 ? 109.030 33.642 8.481 1.00 34.43 131 TYR C N 1
ATOM 5410 C CA . TYR C 1 95 ? 108.286 34.848 8.425 1.00 33.70 131 TYR C CA 1
ATOM 5411 C C . TYR C 1 95 ? 106.843 34.532 8.177 1.00 32.63 131 TYR C C 1
ATOM 5412 O O . TYR C 1 95 ? 106.491 33.666 7.365 1.00 31.76 131 TYR C O 1
ATOM 5421 N N . ALA C 1 96 ? 105.999 35.220 8.892 1.00 31.72 132 ALA C N 1
ATOM 5422 C CA . ALA C 1 96 ? 104.615 34.944 8.797 1.00 33.41 132 ALA C CA 1
ATOM 5423 C C . ALA C 1 96 ? 103.954 36.269 8.531 1.00 36.10 132 ALA C C 1
ATOM 5424 O O . ALA C 1 96 ? 103.929 37.226 9.398 1.00 38.56 132 ALA C O 1
ATOM 5426 N N . SER C 1 97 ? 103.448 36.341 7.309 1.00 37.00 133 SER C N 1
ATOM 5427 C CA . SER C 1 97 ? 103.069 37.609 6.695 1.00 38.19 133 SER C CA 1
ATOM 5428 C C . SER C 1 97 ? 101.623 37.900 7.081 1.00 37.73 133 SER C C 1
ATOM 5429 O O . SER C 1 97 ? 101.108 38.986 6.828 1.00 39.12 133 SER C O 1
ATOM 5432 N N . GLY C 1 98 ? 100.944 36.916 7.641 1.00 36.68 134 GLY C N 1
ATOM 5433 C CA . GLY C 1 98 ? 99.497 37.065 7.805 1.00 34.96 134 GLY C CA 1
ATOM 5434 C C . GLY C 1 98 ? 99.072 37.795 9.067 1.00 33.65 134 GLY C C 1
ATOM 5435 O O . GLY C 1 98 ? 97.917 37.899 9.291 1.00 34.41 134 GLY C O 1
ATOM 5436 N N . GLY C 1 99 ? 99.959 38.307 9.898 1.00 32.83 135 GLY C N 1
ATOM 5437 C CA . GLY C 1 99 ? 99.479 38.986 11.091 1.00 34.20 135 GLY C CA 1
ATOM 5438 C C . GLY C 1 99 ? 98.988 38.067 12.240 1.00 35.43 135 GLY C C 1
ATOM 5439 O O . GLY C 1 99 ? 99.136 36.810 12.182 1.00 33.69 135 GLY C O 1
ATOM 5440 N N . GLU C 1 100 ? 98.440 38.695 13.290 1.00 36.52 136 GLU C N 1
ATOM 5441 C CA . GLU C 1 100 ? 97.953 37.954 14.484 1.00 39.06 136 GLU C CA 1
ATOM 5442 C C . GLU C 1 100 ? 96.616 37.313 14.170 1.00 38.14 136 GLU C C 1
ATOM 5443 O O . GLU C 1 100 ? 95.840 37.879 13.402 1.00 39.45 136 GLU C O 1
ATOM 5449 N N . VAL C 1 101 ? 96.335 36.170 14.778 1.00 37.45 137 VAL C N 1
ATOM 5450 C CA . VAL C 1 101 ? 95.013 35.543 14.663 1.00 37.23 137 VAL C CA 1
ATOM 5451 C C . VAL C 1 101 ? 93.904 36.464 15.206 1.00 39.17 137 VAL C C 1
ATOM 5452 O O . VAL C 1 101 ? 92.863 36.712 14.493 1.00 39.02 137 VAL C O 1
ATOM 5456 N N . PHE C 1 102 ? 94.141 37.004 16.402 1.00 39.27 138 PHE C N 1
ATOM 5457 C CA . PHE C 1 102 ? 93.167 37.913 16.945 1.00 41.36 138 PHE C CA 1
ATOM 5458 C C . PHE C 1 102 ? 92.788 39.014 15.934 1.00 39.82 138 PHE C C 1
ATOM 5459 O O . PHE C 1 102 ? 91.617 39.210 15.660 1.00 40.05 138 PHE C O 1
ATOM 5467 N N . ASP C 1 103 ? 93.753 39.720 15.377 1.00 39.18 139 ASP C N 1
ATOM 5468 C CA . ASP C 1 103 ? 93.450 40.771 14.377 1.00 38.18 139 ASP C CA 1
ATOM 5469 C C . ASP C 1 103 ? 92.757 40.141 13.149 1.00 38.49 139 ASP C C 1
ATOM 5470 O O . ASP C 1 103 ? 91.822 40.749 12.585 1.00 39.83 139 ASP C O 1
ATOM 5475 N N . TYR C 1 104 ? 93.146 38.935 12.722 1.00 37.20 140 TYR C N 1
ATOM 5476 C CA . TYR C 1 104 ? 92.520 38.438 11.502 1.00 36.09 140 TYR C CA 1
ATOM 5477 C C . TYR C 1 104 ? 91.062 38.288 11.667 1.00 36.59 140 TYR C C 1
ATOM 5478 O O . TYR C 1 104 ? 90.304 38.650 10.800 1.00 37.98 140 TYR C O 1
ATOM 5487 N N . LEU C 1 105 ? 90.661 37.764 12.804 1.00 37.29 141 LEU C N 1
ATOM 5488 C CA . LEU C 1 105 ? 89.252 37.689 13.155 1.00 37.65 141 LEU C CA 1
ATOM 5489 C C . LEU C 1 105 ? 88.612 39.057 13.295 1.00 39.15 141 LEU C C 1
ATOM 5490 O O . LEU C 1 105 ? 87.558 39.319 12.702 1.00 40.29 141 LEU C O 1
ATOM 5495 N N . VAL C 1 106 ? 89.210 39.963 14.032 1.00 40.39 142 VAL C N 1
ATOM 5496 C CA . VAL C 1 106 ? 88.585 41.284 14.058 1.00 41.38 142 VAL C CA 1
ATOM 5497 C C . VAL C 1 106 ? 88.337 41.749 12.640 1.00 42.50 142 VAL C C 1
ATOM 5498 O O . VAL C 1 106 ? 87.276 42.222 12.374 1.00 43.66 142 VAL C O 1
ATOM 5502 N N . ALA C 1 107 ? 89.271 41.551 11.709 1.00 44.01 143 ALA C N 1
ATOM 5503 C CA . ALA C 1 107 ? 89.063 42.029 10.320 1.00 44.04 143 ALA C CA 1
ATOM 5504 C C . ALA C 1 107 ? 88.129 41.173 9.429 1.00 44.48 143 ALA C C 1
ATOM 5505 O O . ALA C 1 107 ? 87.494 41.695 8.534 1.00 45.72 143 ALA C O 1
ATOM 5507 N N . HIS C 1 108 ? 88.011 39.875 9.640 1.00 43.62 144 HIS C N 1
ATOM 5508 C CA . HIS C 1 108 ? 87.222 39.111 8.687 1.00 42.67 144 HIS C CA 1
ATOM 5509 C C . HIS C 1 108 ? 86.091 38.318 9.277 1.00 40.96 144 HIS C C 1
ATOM 5510 O O . HIS C 1 108 ? 85.500 37.487 8.585 1.00 40.32 144 HIS C O 1
ATOM 5517 N N . GLY C 1 109 ? 85.855 38.484 10.570 1.00 39.65 145 GLY C N 1
ATOM 5518 C CA . GLY C 1 109 ? 84.832 37.736 11.286 1.00 38.03 145 GLY C CA 1
ATOM 5519 C C . GLY C 1 109 ? 85.052 36.230 11.456 1.00 38.49 145 GLY C C 1
ATOM 5520 O O . GLY C 1 109 ? 86.150 35.648 11.156 1.00 37.41 145 GLY C O 1
ATOM 5521 N N . ARG C 1 110 ? 83.983 35.583 11.935 1.00 37.79 146 ARG C N 1
ATOM 5522 C CA . ARG C 1 110 ? 84.076 34.182 12.214 1.00 37.41 146 ARG C CA 1
ATOM 5523 C C . ARG C 1 110 ? 84.528 33.343 11.041 1.00 36.66 146 ARG C C 1
ATOM 5524 O O . ARG C 1 110 ? 84.101 33.531 9.888 1.00 35.27 146 ARG C O 1
ATOM 5532 N N . MET C 1 111 ? 85.360 32.372 11.378 1.00 35.67 147 MET C N 1
ATOM 5533 C CA . MET C 1 111 ? 85.559 31.274 10.474 1.00 36.05 147 MET C CA 1
ATOM 5534 C C . MET C 1 111 ? 84.434 30.237 10.618 1.00 35.51 147 MET C C 1
ATOM 5535 O O . MET C 1 111 ? 83.881 30.056 11.706 1.00 36.01 147 MET C O 1
ATOM 5540 N N . LYS C 1 112 ? 84.117 29.567 9.502 1.00 35.55 148 LYS C N 1
ATOM 5541 C CA . LYS C 1 112 ? 83.413 28.308 9.519 1.00 35.48 148 LYS C CA 1
ATOM 5542 C C . LYS C 1 112 ? 84.177 27.241 10.327 1.00 33.97 148 LYS C C 1
ATOM 5543 O O . LYS C 1 112 ? 85.416 27.143 10.330 1.00 32.26 148 LYS C O 1
ATOM 5549 N N . GLU C 1 113 ? 83.404 26.459 11.063 1.00 34.20 149 GLU C N 1
ATOM 5550 C CA . GLU C 1 113 ? 83.918 25.492 11.986 1.00 32.09 149 GLU C CA 1
ATOM 5551 C C . GLU C 1 113 ? 84.955 24.617 11.344 1.00 33.12 149 GLU C C 1
ATOM 5552 O O . GLU C 1 113 ? 85.987 24.349 11.984 1.00 33.13 149 GLU C O 1
ATOM 5558 N N . LYS C 1 114 ? 84.748 24.222 10.074 1.00 34.15 150 LYS C N 1
ATOM 5559 C CA . LYS C 1 114 ? 85.695 23.347 9.344 1.00 33.21 150 LYS C CA 1
ATOM 5560 C C . LYS C 1 114 ? 87.038 24.056 9.254 1.00 33.40 150 LYS C C 1
ATOM 5561 O O . LYS C 1 114 ? 88.101 23.413 9.462 1.00 34.94 150 LYS C O 1
ATOM 5567 N N . GLU C 1 115 ? 87.031 25.368 9.023 1.00 31.81 151 GLU C N 1
ATOM 5568 C CA . GLU C 1 115 ? 88.278 26.105 8.931 1.00 32.66 151 GLU C CA 1
ATOM 5569 C C . GLU C 1 115 ? 88.913 26.303 10.336 1.00 33.03 151 GLU C C 1
ATOM 5570 O O . GLU C 1 115 ? 90.146 26.195 10.520 1.00 34.47 151 GLU C O 1
ATOM 5576 N N . ALA C 1 116 ? 88.078 26.684 11.292 1.00 32.71 152 ALA C N 1
ATOM 5577 C CA . ALA C 1 116 ? 88.459 26.893 12.666 1.00 31.36 152 ALA C CA 1
ATOM 5578 C C . ALA C 1 116 ? 89.138 25.600 13.240 1.00 32.14 152 ALA C C 1
ATOM 5579 O O . ALA C 1 116 ? 90.177 25.643 13.951 1.00 32.73 152 ALA C O 1
ATOM 5581 N N . ARG C 1 117 ? 88.564 24.448 12.895 1.00 30.47 153 ARG C N 1
ATOM 5582 C CA . ARG C 1 117 ? 89.095 23.228 13.346 1.00 28.41 153 ARG C CA 1
ATOM 5583 C C . ARG C 1 117 ? 90.482 23.040 12.830 1.00 28.87 153 ARG C C 1
ATOM 5584 O O . ARG C 1 117 ? 91.323 22.446 13.533 1.00 32.55 153 ARG C O 1
ATOM 5592 N N . ALA C 1 118 ? 90.760 23.526 11.650 1.00 27.19 154 ALA C N 1
ATOM 5593 C CA . ALA C 1 118 ? 92.070 23.322 11.012 1.00 26.83 154 ALA C CA 1
ATOM 5594 C C . ALA C 1 118 ? 93.139 24.188 11.733 1.00 28.24 154 ALA C C 1
ATOM 5595 O O . ALA C 1 118 ? 94.319 23.805 11.893 1.00 27.54 154 ALA C O 1
ATOM 5597 N N . LYS C 1 119 ? 92.742 25.425 12.024 1.00 29.79 155 LYS C N 1
ATOM 5598 C CA . LYS C 1 119 ? 93.588 26.324 12.768 1.00 31.22 155 LYS C CA 1
ATOM 5599 C C . LYS C 1 119 ? 93.803 25.810 14.249 1.00 31.30 155 LYS C C 1
ATOM 5600 O O . LYS C 1 119 ? 94.920 25.919 14.794 1.00 30.96 155 LYS C O 1
ATOM 5606 N N . PHE C 1 120 ? 92.747 25.258 14.865 1.00 29.73 156 PHE C N 1
ATOM 5607 C CA . PHE C 1 120 ? 92.785 24.931 16.274 1.00 28.67 156 PHE C CA 1
ATOM 5608 C C . PHE C 1 120 ? 93.648 23.649 16.442 1.00 27.48 156 PHE C C 1
ATOM 5609 O O . PHE C 1 120 ? 94.473 23.567 17.331 1.00 27.84 156 PHE C O 1
ATOM 5617 N N . ARG C 1 121 ? 93.537 22.699 15.534 1.00 25.33 157 ARG C N 1
ATOM 5618 C CA . ARG C 1 121 ? 94.375 21.554 15.619 1.00 25.20 157 ARG C CA 1
ATOM 5619 C C . ARG C 1 121 ? 95.840 21.988 15.619 1.00 26.99 157 ARG C C 1
ATOM 5620 O O . ARG C 1 121 ? 96.626 21.505 16.467 1.00 30.27 157 ARG C O 1
ATOM 5628 N N . GLN C 1 122 ? 96.217 22.901 14.741 1.00 25.76 158 GLN C N 1
ATOM 5629 C CA . GLN C 1 122 ? 97.558 23.417 14.698 1.00 26.53 158 GLN C CA 1
ATOM 5630 C C . GLN C 1 122 ? 97.943 24.097 16.018 1.00 25.77 158 GLN C C 1
ATOM 5631 O O . GLN C 1 122 ? 98.963 23.769 16.622 1.00 26.84 158 GLN C O 1
ATOM 5637 N N . ILE C 1 123 ? 97.131 25.022 16.487 1.00 24.71 159 ILE C N 1
ATOM 5638 C CA . ILE C 1 123 ? 97.399 25.671 17.757 1.00 23.49 159 ILE C CA 1
ATOM 5639 C C . ILE C 1 123 ? 97.583 24.677 18.924 1.00 22.81 159 ILE C C 1
ATOM 5640 O O . ILE C 1 123 ? 98.542 24.754 19.694 1.00 20.71 159 ILE C O 1
ATOM 5645 N N . VAL C 1 124 ? 96.632 23.773 19.090 1.00 22.69 160 VAL C N 1
ATOM 5646 C CA . VAL C 1 124 ? 96.783 22.829 20.179 1.00 23.89 160 VAL C CA 1
ATOM 5647 C C . VAL C 1 124 ? 98.009 21.961 19.930 1.00 24.15 160 VAL C C 1
ATOM 5648 O O . VAL C 1 124 ? 98.701 21.578 20.845 1.00 23.97 160 VAL C O 1
ATOM 5652 N N . SER C 1 125 ? 98.303 21.640 18.672 1.00 23.59 161 SER C N 1
ATOM 5653 C CA . SER C 1 125 ? 99.456 20.819 18.478 1.00 22.62 161 SER C CA 1
ATOM 5654 C C . SER C 1 125 ? 100.741 21.617 18.863 1.00 22.99 161 SER C C 1
ATOM 5655 O O . SER C 1 125 ? 101.637 21.108 19.552 1.00 23.24 161 SER C O 1
ATOM 5658 N N . ALA C 1 126 ? 100.778 22.898 18.554 1.00 21.56 162 ALA C N 1
ATOM 5659 C CA . ALA C 1 126 ? 101.971 23.583 18.824 1.00 20.88 162 ALA C CA 1
ATOM 5660 C C . ALA C 1 126 ? 102.129 23.952 20.261 1.00 21.78 162 ALA C C 1
ATOM 5661 O O . ALA C 1 126 ? 103.277 24.009 20.753 1.00 22.81 162 ALA C O 1
ATOM 5663 N N . VAL C 1 127 ? 101.025 24.251 20.941 1.00 22.00 163 VAL C N 1
ATOM 5664 C CA . VAL C 1 127 ? 101.119 24.619 22.346 1.00 23.86 163 VAL C CA 1
ATOM 5665 C C . VAL C 1 127 ? 101.536 23.388 23.200 1.00 24.19 163 VAL C C 1
ATOM 5666 O O . VAL C 1 127 ? 102.384 23.438 24.101 1.00 23.21 163 VAL C O 1
ATOM 5670 N N . GLN C 1 128 ? 100.918 22.281 22.884 1.00 24.17 164 GLN C N 1
ATOM 5671 C CA . GLN C 1 128 ? 101.265 21.056 23.525 1.00 26.33 164 GLN C CA 1
ATOM 5672 C C . GLN C 1 128 ? 102.737 20.770 23.266 1.00 28.20 164 GLN C C 1
ATOM 5673 O O . GLN C 1 128 ? 103.515 20.413 24.168 1.00 31.50 164 GLN C O 1
ATOM 5679 N N . TYR C 1 129 ? 103.180 20.927 22.030 1.00 27.63 165 TYR C N 1
ATOM 5680 C CA . TYR C 1 129 ? 104.531 20.513 21.744 1.00 25.71 165 TYR C CA 1
ATOM 5681 C C . TYR C 1 129 ? 105.522 21.356 22.509 1.00 24.95 165 TYR C C 1
ATOM 5682 O O . TYR C 1 129 ? 106.584 20.880 22.910 1.00 22.92 165 TYR C O 1
ATOM 5691 N N . CYS C 1 130 ? 105.206 22.643 22.637 1.00 25.49 166 CYS C N 1
ATOM 5692 C CA . CYS C 1 130 ? 106.118 23.552 23.347 1.00 25.40 166 CYS C CA 1
ATOM 5693 C C . CYS C 1 130 ? 106.382 22.996 24.721 1.00 25.36 166 CYS C C 1
ATOM 5694 O O . CYS C 1 130 ? 107.559 23.014 25.158 1.00 24.31 166 CYS C O 1
ATOM 5697 N N . HIS C 1 131 ? 105.333 22.477 25.388 1.00 23.08 167 HIS C N 1
ATOM 5698 C CA . HIS C 1 131 ? 105.556 22.006 26.751 1.00 23.55 167 HIS C CA 1
ATOM 5699 C C . HIS C 1 131 ? 106.340 20.690 26.716 1.00 24.93 167 HIS C C 1
ATOM 5700 O O . HIS C 1 131 ? 106.788 20.309 27.782 1.00 26.01 167 HIS C O 1
ATOM 5707 N N . GLN C 1 132 ? 106.520 20.018 25.551 1.00 23.40 168 GLN C N 1
ATOM 5708 C CA . GLN C 1 132 ? 107.292 18.805 25.523 1.00 24.74 168 GLN C CA 1
ATOM 5709 C C . GLN C 1 132 ? 108.678 19.229 25.543 1.00 23.78 168 GLN C C 1
ATOM 5710 O O . GLN C 1 132 ? 109.541 18.406 25.861 1.00 25.92 168 GLN C O 1
ATOM 5716 N N . LYS C 1 133 ? 108.945 20.457 25.101 1.00 22.67 169 LYS C N 1
ATOM 5717 C CA . LYS C 1 133 ? 110.316 20.856 24.854 1.00 22.84 169 LYS C CA 1
ATOM 5718 C C . LYS C 1 133 ? 110.963 21.760 25.871 1.00 24.49 169 LYS C C 1
ATOM 5719 O O . LYS C 1 133 ? 112.184 21.628 26.064 1.00 29.21 169 LYS C O 1
ATOM 5725 N N . TYR C 1 134 ? 110.272 22.740 26.460 1.00 23.59 170 TYR C N 1
ATOM 5726 C CA . TYR C 1 134 ? 110.920 23.574 27.438 1.00 24.67 170 TYR C CA 1
ATOM 5727 C C . TYR C 1 134 ? 109.845 23.979 28.436 1.00 27.60 170 TYR C C 1
ATOM 5728 O O . TYR C 1 134 ? 108.682 23.805 28.118 1.00 29.03 170 TYR C O 1
ATOM 5737 N N . ILE C 1 135 ? 110.212 24.491 29.630 1.00 28.38 171 ILE C N 1
ATOM 5738 C CA . ILE C 1 135 ? 109.287 25.058 30.557 1.00 28.13 171 ILE C CA 1
ATOM 5739 C C . ILE C 1 135 ? 108.797 26.434 30.177 1.00 30.13 171 ILE C C 1
ATOM 5740 O O . ILE C 1 135 ? 109.553 27.446 30.168 1.00 30.75 171 ILE C O 1
ATOM 5745 N N . VAL C 1 136 ? 107.505 26.494 29.959 1.00 29.64 172 VAL C N 1
ATOM 5746 C CA . VAL C 1 136 ? 106.844 27.713 29.619 1.00 29.54 172 VAL C CA 1
ATOM 5747 C C . VAL C 1 136 ? 106.582 28.424 30.928 1.00 30.92 172 VAL C C 1
ATOM 5748 O O . VAL C 1 136 ? 106.087 27.807 31.897 1.00 31.36 172 VAL C O 1
ATOM 5752 N N . HIS C 1 137 ? 106.897 29.715 30.978 1.00 31.02 173 HIS C N 1
ATOM 5753 C CA . HIS C 1 137 ? 106.757 30.405 32.226 1.00 30.52 173 HIS C CA 1
ATOM 5754 C C . HIS C 1 137 ? 105.727 31.493 32.208 1.00 33.59 173 HIS C C 1
ATOM 5755 O O . HIS C 1 137 ? 105.518 32.059 33.292 1.00 36.99 173 HIS C O 1
ATOM 5762 N N . ARG C 1 138 ? 105.161 31.867 31.030 1.00 33.24 174 ARG C N 1
ATOM 5763 C CA . ARG C 1 138 ? 104.288 33.024 30.888 1.00 32.70 174 ARG C CA 1
ATOM 5764 C C . ARG C 1 138 ? 103.192 32.644 29.958 1.00 33.17 174 ARG C C 1
ATOM 5765 O O . ARG C 1 138 ? 103.396 31.881 29.056 1.00 33.07 174 ARG C O 1
ATOM 5773 N N . ASP C 1 139 ? 102.008 33.175 30.160 1.00 34.47 175 ASP C N 1
ATOM 5774 C CA . ASP C 1 139 ? 100.888 32.688 29.405 1.00 35.81 175 ASP C CA 1
ATOM 5775 C C . ASP C 1 139 ? 100.955 33.043 27.890 1.00 35.92 175 ASP C C 1
ATOM 5776 O O . ASP C 1 139 ? 101.590 33.981 27.497 1.00 33.70 175 ASP C O 1
ATOM 5781 N N . LEU C 1 140 ? 100.285 32.239 27.085 1.00 36.75 176 LEU C N 1
ATOM 5782 C CA . LEU C 1 140 ? 100.004 32.519 25.677 1.00 37.89 176 LEU C CA 1
ATOM 5783 C C . LEU C 1 140 ? 99.299 33.878 25.517 1.00 38.78 176 LEU C C 1
ATOM 5784 O O . LEU C 1 140 ? 98.467 34.216 26.309 1.00 40.38 176 LEU C O 1
ATOM 5789 N N . LYS C 1 141 ? 99.612 34.623 24.466 1.00 38.94 177 LYS C N 1
ATOM 5790 C CA . LYS C 1 141 ? 99.249 35.999 24.319 1.00 38.73 177 LYS C CA 1
ATOM 5791 C C . LYS C 1 141 ? 98.872 36.140 22.872 1.00 38.40 177 LYS C C 1
ATOM 5792 O O . LYS C 1 141 ? 99.422 35.475 22.010 1.00 37.85 177 LYS C O 1
ATOM 5798 N N . ALA C 1 142 ? 97.959 37.049 22.599 1.00 38.16 178 ALA C N 1
ATOM 5799 C CA . ALA C 1 142 ? 97.375 37.219 21.296 1.00 37.94 178 ALA C CA 1
ATOM 5800 C C . ALA C 1 142 ? 98.462 37.288 20.274 1.00 38.77 178 ALA C C 1
ATOM 5801 O O . ALA C 1 142 ? 98.369 36.730 19.137 1.00 39.09 178 ALA C O 1
ATOM 5803 N N . GLU C 1 143 ? 99.493 38.002 20.650 1.00 37.78 179 GLU C N 1
ATOM 5804 C CA . GLU C 1 143 ? 100.448 38.323 19.665 1.00 37.50 179 GLU C CA 1
ATOM 5805 C C . GLU C 1 143 ? 101.395 37.149 19.415 1.00 37.47 179 GLU C C 1
ATOM 5806 O O . GLU C 1 143 ? 102.307 37.227 18.582 1.00 38.15 179 GLU C O 1
ATOM 5812 N N . ASN C 1 144 ? 101.207 36.053 20.145 1.00 37.06 180 ASN C N 1
ATOM 5813 C CA . ASN C 1 144 ? 101.940 34.834 19.814 1.00 35.85 180 ASN C CA 1
ATOM 5814 C C . ASN C 1 144 ? 101.251 34.059 18.649 1.00 35.29 180 ASN C C 1
ATOM 5815 O O . ASN C 1 144 ? 101.868 33.162 18.077 1.00 35.89 180 ASN C O 1
ATOM 5820 N N . LEU C 1 145 ? 99.989 34.334 18.351 1.00 33.60 181 LEU C N 1
ATOM 5821 C CA . LEU C 1 145 ? 99.317 33.536 17.344 1.00 34.43 181 LEU C CA 1
ATOM 5822 C C . LEU C 1 145 ? 99.399 34.156 15.971 1.00 34.36 181 LEU C C 1
ATOM 5823 O O . LEU C 1 145 ? 98.628 35.055 15.674 1.00 34.49 181 LEU C O 1
ATOM 5828 N N . LEU C 1 146 ? 100.301 33.659 15.125 1.00 33.18 182 LEU C N 1
ATOM 5829 C CA . LEU C 1 146 ? 100.441 34.259 13.794 1.00 33.09 182 LEU C CA 1
ATOM 5830 C C . LEU C 1 146 ? 99.866 33.291 12.799 1.00 33.52 182 LEU C C 1
ATOM 5831 O O . LEU C 1 146 ? 99.781 32.064 13.056 1.00 34.87 182 LEU C O 1
ATOM 5836 N N . LEU C 1 147 ? 99.393 33.873 11.708 1.00 33.14 183 LEU C N 1
ATOM 5837 C CA . LEU C 1 147 ? 99.070 33.186 10.486 1.00 32.38 183 LEU C CA 1
ATOM 5838 C C . LEU C 1 147 ? 100.188 33.480 9.479 1.00 32.84 183 LEU C C 1
ATOM 5839 O O . LEU C 1 147 ? 100.741 34.578 9.425 1.00 33.14 183 LEU C O 1
ATOM 5844 N N . ASP C 1 148 ? 100.608 32.491 8.725 1.00 33.00 184 ASP C N 1
ATOM 5845 C CA . ASP C 1 148 ? 101.519 32.817 7.620 1.00 34.33 184 ASP C CA 1
ATOM 5846 C C . ASP C 1 148 ? 100.714 33.160 6.342 1.00 35.72 184 ASP C C 1
ATOM 5847 O O . ASP C 1 148 ? 99.477 33.280 6.428 1.00 34.41 184 ASP C O 1
ATOM 5852 N N . GLY C 1 149 ? 101.435 33.307 5.196 1.00 36.86 185 GLY C N 1
ATOM 5853 C CA . GLY C 1 149 ? 100.863 33.497 3.868 1.00 36.50 185 GLY C CA 1
ATOM 5854 C C . GLY C 1 149 ? 99.914 32.427 3.327 1.00 37.68 185 GLY C C 1
ATOM 5855 O O . GLY C 1 149 ? 99.047 32.735 2.517 1.00 38.98 185 GLY C O 1
ATOM 5856 N N . ASP C 1 150 ? 100.062 31.155 3.694 1.00 37.39 186 ASP C N 1
ATOM 5857 C CA . ASP C 1 150 ? 98.979 30.197 3.384 1.00 35.30 186 ASP C CA 1
ATOM 5858 C C . ASP C 1 150 ? 98.007 29.996 4.522 1.00 33.32 186 ASP C C 1
ATOM 5859 O O . ASP C 1 150 ? 97.319 29.024 4.559 1.00 29.98 186 ASP C O 1
ATOM 5864 N N . MET C 1 151 ? 97.961 30.939 5.461 1.00 32.93 187 MET C N 1
ATOM 5865 C CA . MET C 1 151 ? 96.891 30.990 6.411 1.00 31.65 187 MET C CA 1
ATOM 5866 C C . MET C 1 151 ? 97.080 29.883 7.511 1.00 30.32 187 MET C C 1
ATOM 5867 O O . MET C 1 151 ? 96.159 29.558 8.257 1.00 29.46 187 MET C O 1
ATOM 5872 N N . ASN C 1 152 ? 98.288 29.306 7.584 1.00 28.79 188 ASN C N 1
ATOM 5873 C CA . ASN C 1 152 ? 98.634 28.388 8.602 1.00 27.49 188 ASN C CA 1
ATOM 5874 C C . ASN C 1 152 ? 99.074 29.162 9.894 1.00 27.62 188 ASN C C 1
ATOM 5875 O O . ASN C 1 152 ? 99.828 30.213 9.818 1.00 27.41 188 ASN C O 1
ATOM 5880 N N . ILE C 1 153 ? 98.681 28.591 11.058 1.00 25.31 189 ILE C N 1
ATOM 5881 C CA . ILE C 1 153 ? 99.145 29.050 12.353 1.00 23.66 189 ILE C CA 1
ATOM 5882 C C . ILE C 1 153 ? 100.684 28.987 12.483 1.00 22.91 189 ILE C C 1
ATOM 5883 O O . ILE C 1 153 ? 101.344 27.988 12.079 1.00 22.81 189 ILE C O 1
ATOM 5888 N N . LYS C 1 154 ? 101.282 30.040 13.029 1.00 22.13 190 LYS C N 1
ATOM 5889 C CA . LYS C 1 154 ? 102.643 29.916 13.492 1.00 21.44 190 LYS C CA 1
ATOM 5890 C C . LYS C 1 154 ? 102.712 30.639 14.762 1.00 23.67 190 LYS C C 1
ATOM 5891 O O . LYS C 1 154 ? 102.367 31.794 14.828 1.00 23.44 190 LYS C O 1
ATOM 5897 N N . ILE C 1 155 ? 103.190 29.948 15.801 1.00 26.28 191 ILE C N 1
ATOM 5898 C CA . ILE C 1 155 ? 103.173 30.462 17.144 1.00 26.25 191 ILE C CA 1
ATOM 5899 C C . ILE C 1 155 ? 104.553 31.021 17.337 1.00 27.71 191 ILE C C 1
ATOM 5900 O O . ILE C 1 155 ? 105.506 30.383 16.991 1.00 29.15 191 ILE C O 1
ATOM 5905 N N . ALA C 1 156 ? 104.694 32.170 17.969 1.00 29.11 192 ALA C N 1
ATOM 5906 C CA . ALA C 1 156 ? 106.014 32.708 18.224 1.00 29.06 192 ALA C CA 1
ATOM 5907 C C . ALA C 1 156 ? 106.155 33.122 19.702 1.00 30.08 192 ALA C C 1
ATOM 5908 O O . ALA C 1 156 ? 105.207 33.670 20.283 1.00 28.68 192 ALA C O 1
ATOM 5910 N N . ASP C 1 157 ? 107.338 32.873 20.272 1.00 30.44 193 ASP C N 1
ATOM 5911 C CA . ASP C 1 157 ? 107.668 33.415 21.556 1.00 33.24 193 ASP C CA 1
ATOM 5912 C C . ASP C 1 157 ? 106.805 32.951 22.759 1.00 32.51 193 ASP C C 1
ATOM 5913 O O . ASP C 1 157 ? 106.730 33.635 23.739 1.00 32.53 193 ASP C O 1
ATOM 5918 N N . PHE C 1 158 ? 106.185 31.775 22.687 1.00 31.74 194 PHE C N 1
ATOM 5919 C CA . PHE C 1 158 ? 105.279 31.343 23.719 1.00 29.90 194 PHE C CA 1
ATOM 5920 C C . PHE C 1 158 ? 106.070 31.118 25.005 1.00 30.68 194 PHE C C 1
ATOM 5921 O O . PHE C 1 158 ? 106.984 30.287 25.064 1.00 28.35 194 PHE C O 1
ATOM 5929 N N . GLY C 1 159 ? 105.693 31.956 25.975 1.00 32.00 195 GLY C N 1
ATOM 5930 C CA . GLY C 1 159 ? 106.219 32.032 27.320 1.00 35.14 195 GLY C CA 1
ATOM 5931 C C . GLY C 1 159 ? 107.378 33.030 27.507 1.00 38.28 195 GLY C C 1
ATOM 5932 O O . GLY C 1 159 ? 107.894 33.145 28.627 1.00 39.03 195 GLY C O 1
ATOM 5933 N N . PHE C 1 160 ? 107.794 33.743 26.445 1.00 38.52 196 PHE C N 1
ATOM 5934 C CA . PHE C 1 160 ? 108.984 34.576 26.473 1.00 39.78 196 PHE C CA 1
ATOM 5935 C C . PHE C 1 160 ? 108.640 35.898 27.148 1.00 41.81 196 PHE C C 1
ATOM 5936 O O . PHE C 1 160 ? 107.464 36.275 27.080 1.00 41.76 196 PHE C O 1
ATOM 5944 N N . SER C 1 161 ? 109.612 36.582 27.806 1.00 42.47 197 SER C N 1
ATOM 5945 C CA . SER C 1 161 ? 109.324 37.910 28.407 1.00 44.37 197 SER C CA 1
ATOM 5946 C C . SER C 1 161 ? 109.216 38.980 27.368 1.00 44.37 197 SER C C 1
ATOM 5947 O O . SER C 1 161 ? 109.590 38.743 26.230 1.00 44.79 197 SER C O 1
ATOM 5950 N N . ASN C 1 162 ? 108.746 40.166 27.750 1.00 43.85 198 ASN C N 1
ATOM 5951 C CA . ASN C 1 162 ? 108.696 41.201 26.730 1.00 45.15 198 ASN C CA 1
ATOM 5952 C C . ASN C 1 162 ? 110.019 41.897 26.512 1.00 43.79 198 ASN C C 1
ATOM 5953 O O . ASN C 1 162 ? 110.149 42.661 25.596 1.00 43.35 198 ASN C O 1
ATOM 5958 N N . GLU C 1 163 ? 111.024 41.568 27.293 1.00 43.75 199 GLU C N 1
ATOM 5959 C CA . GLU C 1 163 ? 112.218 42.330 27.164 1.00 44.78 199 GLU C CA 1
ATOM 5960 C C . GLU C 1 163 ? 112.578 42.506 25.708 1.00 46.36 199 GLU C C 1
ATOM 5961 O O . GLU C 1 163 ? 113.112 43.571 25.331 1.00 48.04 199 GLU C O 1
ATOM 5967 N N . PHE C 1 164 ? 112.288 41.477 24.892 1.00 46.77 200 PHE C N 1
ATOM 5968 C CA . PHE C 1 164 ? 112.891 41.372 23.578 1.00 45.91 200 PHE C CA 1
ATOM 5969 C C . PHE C 1 164 ? 111.933 41.386 22.456 1.00 47.09 200 PHE C C 1
ATOM 5970 O O . PHE C 1 164 ? 112.338 41.112 21.320 1.00 46.25 200 PHE C O 1
ATOM 5978 N N . THR C 1 165 ? 110.675 41.684 22.765 1.00 49.14 201 THR C N 1
ATOM 5979 C CA . THR C 1 165 ? 109.658 41.760 21.725 1.00 51.86 201 THR C CA 1
ATOM 5980 C C . THR C 1 165 ? 109.665 43.118 21.051 1.00 53.11 201 THR C C 1
ATOM 5981 O O . THR C 1 165 ? 110.467 44.014 21.374 1.00 53.26 201 THR C O 1
ATOM 5985 N N . VAL C 1 166 ? 108.669 43.235 20.178 1.00 54.52 202 VAL C N 1
ATOM 5986 C CA . VAL C 1 166 ? 108.587 44.132 19.099 1.00 55.86 202 VAL C CA 1
ATOM 5987 C C . VAL C 1 166 ? 107.094 44.364 18.949 1.00 57.62 202 VAL C C 1
ATOM 5988 O O . VAL C 1 166 ? 106.294 43.475 19.229 1.00 58.36 202 VAL C O 1
ATOM 5992 N N . GLY C 1 167 ? 106.730 45.577 18.519 1.00 59.69 203 GLY C N 1
ATOM 5993 C CA . GLY C 1 167 ? 105.331 46.042 18.369 1.00 60.60 203 GLY C CA 1
ATOM 5994 C C . GLY C 1 167 ? 105.110 47.277 19.235 1.00 61.61 203 GLY C C 1
ATOM 5995 O O . GLY C 1 167 ? 105.544 47.300 20.399 1.00 62.49 203 GLY C O 1
ATOM 5996 N N . PRO C 1 177 ? 93.698 41.639 29.594 1.00 45.94 213 PRO C N 1
ATOM 5997 C CA . PRO C 1 177 ? 93.863 40.932 28.233 1.00 45.90 213 PRO C CA 1
ATOM 5998 C C . PRO C 1 177 ? 92.747 39.914 28.117 1.00 46.22 213 PRO C C 1
ATOM 5999 O O . PRO C 1 177 ? 92.603 39.078 28.987 1.00 46.73 213 PRO C O 1
ATOM 6003 N N . PRO C 1 178 ? 91.824 40.068 27.143 1.00 47.21 214 PRO C N 1
ATOM 6004 C CA . PRO C 1 178 ? 90.657 39.136 27.294 1.00 46.11 214 PRO C CA 1
ATOM 6005 C C . PRO C 1 178 ? 90.950 37.611 27.055 1.00 45.44 214 PRO C C 1
ATOM 6006 O O . PRO C 1 178 ? 90.070 36.800 27.270 1.00 44.84 214 PRO C O 1
ATOM 6010 N N . TYR C 1 179 ? 92.179 37.267 26.648 1.00 45.06 215 TYR C N 1
ATOM 6011 C CA . TYR C 1 179 ? 92.655 35.906 26.558 1.00 44.19 215 TYR C CA 1
ATOM 6012 C C . TYR C 1 179 ? 92.991 35.355 27.928 1.00 42.68 215 TYR C C 1
ATOM 6013 O O . TYR C 1 179 ? 93.156 34.135 28.098 1.00 41.67 215 TYR C O 1
ATOM 6022 N N . ALA C 1 180 ? 93.207 36.223 28.899 1.00 40.17 216 ALA C N 1
ATOM 6023 C CA . ALA C 1 180 ? 93.901 35.722 30.100 1.00 39.95 216 ALA C CA 1
ATOM 6024 C C . ALA C 1 180 ? 92.992 34.906 31.013 1.00 39.15 216 ALA C C 1
ATOM 6025 O O . ALA C 1 180 ? 91.781 35.138 31.078 1.00 39.91 216 ALA C O 1
ATOM 6027 N N . ALA C 1 181 ? 93.576 33.933 31.693 1.00 38.59 217 ALA C N 1
ATOM 6028 C CA . ALA C 1 181 ? 92.805 33.001 32.512 1.00 38.59 217 ALA C CA 1
ATOM 6029 C C . ALA C 1 181 ? 92.327 33.685 33.764 1.00 38.78 217 ALA C C 1
ATOM 6030 O O . ALA C 1 181 ? 93.008 34.581 34.250 1.00 38.40 217 ALA C O 1
ATOM 6032 N N . PRO C 1 182 ? 91.193 33.227 34.338 1.00 39.51 218 PRO C N 1
ATOM 6033 C CA . PRO C 1 182 ? 90.665 33.855 35.569 1.00 39.22 218 PRO C CA 1
ATOM 6034 C C . PRO C 1 182 ? 91.722 33.906 36.634 1.00 40.96 218 PRO C C 1
ATOM 6035 O O . PRO C 1 182 ? 91.838 34.899 37.370 1.00 41.14 218 PRO C O 1
ATOM 6039 N N . GLU C 1 183 ? 92.507 32.843 36.741 1.00 42.61 219 GLU C N 1
ATOM 6040 C CA . GLU C 1 183 ? 93.437 32.815 37.870 1.00 44.79 219 GLU C CA 1
ATOM 6041 C C . GLU C 1 183 ? 94.486 33.887 37.585 1.00 46.44 219 GLU C C 1
ATOM 6042 O O . GLU C 1 183 ? 94.964 34.568 38.463 1.00 47.23 219 GLU C O 1
ATOM 6048 N N . LEU C 1 184 ? 94.795 34.138 36.344 1.00 49.27 220 LEU C N 1
ATOM 6049 C CA . LEU C 1 184 ? 95.654 35.280 36.184 1.00 51.73 220 LEU C CA 1
ATOM 6050 C C . LEU C 1 184 ? 94.959 36.584 36.613 1.00 52.91 220 LEU C C 1
ATOM 6051 O O . LEU C 1 184 ? 95.630 37.430 37.185 1.00 54.40 220 LEU C O 1
ATOM 6056 N N . PHE C 1 185 ? 93.635 36.729 36.467 1.00 53.46 221 PHE C N 1
ATOM 6057 C CA . PHE C 1 185 ? 92.998 38.034 36.813 1.00 54.95 221 PHE C CA 1
ATOM 6058 C C . PHE C 1 185 ? 93.052 38.248 38.318 1.00 55.32 221 PHE C C 1
ATOM 6059 O O . PHE C 1 185 ? 93.068 39.385 38.842 1.00 56.18 221 PHE C O 1
ATOM 6067 N N . GLN C 1 186 ? 93.070 37.114 38.994 1.00 55.45 222 GLN C N 1
ATOM 6068 C CA . GLN C 1 186 ? 93.186 37.030 40.428 1.00 54.19 222 GLN C CA 1
ATOM 6069 C C . GLN C 1 186 ? 94.635 37.072 40.905 1.00 53.77 222 GLN C C 1
ATOM 6070 O O . GLN C 1 186 ? 94.875 36.762 42.052 1.00 54.07 222 GLN C O 1
ATOM 6076 N N . GLY C 1 187 ? 95.597 37.454 40.054 1.00 53.39 223 GLY C N 1
ATOM 6077 C CA . GLY C 1 187 ? 97.017 37.545 40.478 1.00 52.50 223 GLY C CA 1
ATOM 6078 C C . GLY C 1 187 ? 97.898 36.273 40.595 1.00 52.39 223 GLY C C 1
ATOM 6079 O O . GLY C 1 187 ? 99.072 36.393 40.860 1.00 52.37 223 GLY C O 1
ATOM 6080 N N . LYS C 1 188 ? 97.376 35.051 40.407 1.00 52.24 224 LYS C N 1
ATOM 6081 C CA . LYS C 1 188 ? 98.245 33.840 40.407 1.00 51.36 224 LYS C CA 1
ATOM 6082 C C . LYS C 1 188 ? 99.212 33.884 39.233 1.00 50.08 224 LYS C C 1
ATOM 6083 O O . LYS C 1 188 ? 98.789 34.148 38.114 1.00 50.97 224 LYS C O 1
ATOM 6089 N N . LYS C 1 189 ? 100.511 33.698 39.497 1.00 48.51 225 LYS C N 1
ATOM 6090 C CA . LYS C 1 189 ? 101.536 33.537 38.455 1.00 46.75 225 LYS C CA 1
ATOM 6091 C C . LYS C 1 189 ? 101.273 32.268 37.607 1.00 43.60 225 LYS C C 1
ATOM 6092 O O . LYS C 1 189 ? 100.685 31.303 38.128 1.00 42.03 225 LYS C O 1
ATOM 6098 N N . TYR C 1 190 ? 101.717 32.288 36.326 1.00 39.37 226 TYR C N 1
ATOM 6099 C CA . TYR C 1 190 ? 101.468 31.204 35.344 1.00 36.56 226 TYR C CA 1
ATOM 6100 C C . TYR C 1 190 ? 101.931 29.885 35.888 1.00 35.14 226 TYR C C 1
ATOM 6101 O O . TYR C 1 190 ? 103.040 29.740 36.350 1.00 32.72 226 TYR C O 1
ATOM 6110 N N . ASP C 1 191 ? 101.086 28.895 35.807 1.00 35.45 227 ASP C N 1
ATOM 6111 C CA . ASP C 1 191 ? 101.511 27.641 36.365 1.00 37.16 227 ASP C CA 1
ATOM 6112 C C . ASP C 1 191 ? 101.389 26.482 35.403 1.00 35.94 227 ASP C C 1
ATOM 6113 O O . ASP C 1 191 ? 101.411 25.360 35.820 1.00 34.92 227 ASP C O 1
ATOM 6118 N N . GLY C 1 192 ? 101.262 26.735 34.108 1.00 35.43 228 GLY C N 1
ATOM 6119 C CA . GLY C 1 192 ? 101.313 25.599 33.210 1.00 34.47 228 GLY C CA 1
ATOM 6120 C C . GLY C 1 192 ? 100.164 25.415 32.295 1.00 33.37 228 GLY C C 1
ATOM 6121 O O . GLY C 1 192 ? 99.388 26.303 32.101 1.00 32.99 228 GLY C O 1
ATOM 6122 N N . PRO C 1 193 ? 100.093 24.241 31.682 1.00 33.52 229 PRO C N 1
ATOM 6123 C CA . PRO C 1 193 ? 99.108 24.041 30.640 1.00 32.08 229 PRO C CA 1
ATOM 6124 C C . PRO C 1 193 ? 97.690 24.296 31.051 1.00 32.16 229 PRO C C 1
ATOM 6125 O O . PRO C 1 193 ? 96.920 24.875 30.243 1.00 36.16 229 PRO C O 1
ATOM 6129 N N . GLU C 1 194 ? 97.301 24.002 32.260 1.00 30.24 230 GLU C N 1
ATOM 6130 C CA . GLU C 1 194 ? 95.946 24.360 32.610 1.00 30.80 230 GLU C CA 1
ATOM 6131 C C . GLU C 1 194 ? 95.584 25.799 32.253 1.00 30.01 230 GLU C C 1
ATOM 6132 O O . GLU C 1 194 ? 94.467 26.019 31.762 1.00 32.14 230 GLU C O 1
ATOM 6138 N N . VAL C 1 195 ? 96.469 26.781 32.492 1.00 27.36 231 VAL C N 1
ATOM 6139 C CA . VAL C 1 195 ? 96.197 28.167 32.124 1.00 26.44 231 VAL C CA 1
ATOM 6140 C C . VAL C 1 195 ? 95.960 28.279 30.597 1.00 26.98 231 VAL C C 1
ATOM 6141 O O . VAL C 1 195 ? 95.062 28.985 30.178 1.00 24.99 231 VAL C O 1
ATOM 6145 N N . ASP C 1 196 ? 96.728 27.515 29.779 1.00 27.49 232 ASP C N 1
ATOM 6146 C CA . ASP C 1 196 ? 96.714 27.629 28.331 1.00 26.33 232 ASP C CA 1
ATOM 6147 C C . ASP C 1 196 ? 95.360 27.051 27.956 1.00 26.07 232 ASP C C 1
ATOM 6148 O O . ASP C 1 196 ? 94.706 27.518 27.069 1.00 25.59 232 ASP C O 1
ATOM 6153 N N . VAL C 1 197 ? 94.937 25.999 28.631 1.00 26.06 233 VAL C N 1
ATOM 6154 C CA . VAL C 1 197 ? 93.605 25.492 28.315 1.00 23.89 233 VAL C CA 1
ATOM 6155 C C . VAL C 1 197 ? 92.499 26.558 28.353 1.00 25.91 233 VAL C C 1
ATOM 6156 O O . VAL C 1 197 ? 91.638 26.606 27.416 1.00 26.47 233 VAL C O 1
ATOM 6160 N N . TRP C 1 198 ? 92.486 27.426 29.362 1.00 26.13 234 TRP C N 1
ATOM 6161 C CA . TRP C 1 198 ? 91.419 28.431 29.346 1.00 26.00 234 TRP C CA 1
ATOM 6162 C C . TRP C 1 198 ? 91.582 29.335 28.093 1.00 26.24 234 TRP C C 1
ATOM 6163 O O . TRP C 1 198 ? 90.624 29.644 27.399 1.00 26.33 234 TRP C O 1
ATOM 6174 N N . SER C 1 199 ? 92.791 29.816 27.855 1.00 25.76 235 SER C N 1
ATOM 6175 C CA . SER C 1 199 ? 93.080 30.652 26.690 1.00 27.39 235 SER C CA 1
ATOM 6176 C C . SER C 1 199 ? 92.645 30.004 25.377 1.00 27.21 235 SER C C 1
ATOM 6177 O O . SER C 1 199 ? 92.056 30.688 24.516 1.00 26.71 235 SER C O 1
ATOM 6180 N N . LEU C 1 200 ? 92.996 28.736 25.223 1.00 24.09 236 LEU C N 1
ATOM 6181 C CA . LEU C 1 200 ? 92.550 28.006 24.132 1.00 25.86 236 LEU C CA 1
ATOM 6182 C C . LEU C 1 200 ? 91.028 28.100 23.959 1.00 26.07 236 LEU C C 1
ATOM 6183 O O . LEU C 1 200 ? 90.527 27.989 22.853 1.00 27.78 236 LEU C O 1
ATOM 6188 N N . GLY C 1 201 ? 90.298 28.325 25.011 1.00 25.13 237 GLY C N 1
ATOM 6189 C CA . GLY C 1 201 ? 88.865 28.203 24.886 1.00 25.54 237 GLY C CA 1
ATOM 6190 C C . GLY C 1 201 ? 88.457 29.543 24.376 1.00 28.26 237 GLY C C 1
ATOM 6191 O O . GLY C 1 201 ? 87.527 29.642 23.532 1.00 30.17 237 GLY C O 1
ATOM 6192 N N . VAL C 1 202 ? 89.166 30.593 24.831 1.00 28.06 238 VAL C N 1
ATOM 6193 C CA . VAL C 1 202 ? 88.939 31.926 24.298 1.00 28.02 238 VAL C CA 1
ATOM 6194 C C . VAL C 1 202 ? 89.386 31.976 22.812 1.00 30.06 238 VAL C C 1
ATOM 6195 O O . VAL C 1 202 ? 88.642 32.489 21.955 1.00 32.06 238 VAL C O 1
ATOM 6199 N N . ILE C 1 203 ? 90.511 31.355 22.456 1.00 30.18 239 ILE C N 1
ATOM 6200 C CA . ILE C 1 203 ? 90.925 31.372 21.064 1.00 28.34 239 ILE C CA 1
ATOM 6201 C C . ILE C 1 203 ? 89.789 30.706 20.228 1.00 30.09 239 ILE C C 1
ATOM 6202 O O . ILE C 1 203 ? 89.365 31.228 19.181 1.00 30.08 239 ILE C O 1
ATOM 6207 N N . LEU C 1 204 ? 89.237 29.608 20.751 1.00 30.30 240 LEU C N 1
ATOM 6208 C CA . LEU C 1 204 ? 88.343 28.790 19.954 1.00 30.44 240 LEU C CA 1
ATOM 6209 C C . LEU C 1 204 ? 87.094 29.619 19.791 1.00 31.78 240 LEU C C 1
ATOM 6210 O O . LEU C 1 204 ? 86.495 29.607 18.702 1.00 31.17 240 LEU C O 1
ATOM 6215 N N . TYR C 1 205 ? 86.712 30.345 20.863 1.00 30.48 241 TYR C N 1
ATOM 6216 C CA . TYR C 1 205 ? 85.420 30.989 20.832 1.00 30.01 241 TYR C CA 1
ATOM 6217 C C . TYR C 1 205 ? 85.421 32.102 19.788 1.00 31.14 241 TYR C C 1
ATOM 6218 O O . TYR C 1 205 ? 84.418 32.343 19.105 1.00 30.99 241 TYR C O 1
ATOM 6227 N N . THR C 1 206 ? 86.552 32.791 19.682 1.00 31.15 242 THR C N 1
ATOM 6228 C CA . THR C 1 206 ? 86.648 33.879 18.798 1.00 32.17 242 THR C CA 1
ATOM 6229 C C . THR C 1 206 ? 86.721 33.243 17.374 1.00 32.41 242 THR C C 1
ATOM 6230 O O . THR C 1 206 ? 86.097 33.741 16.428 1.00 33.58 242 THR C O 1
ATOM 6234 N N . LEU C 1 207 ? 87.446 32.146 17.197 1.00 30.33 243 LEU C N 1
ATOM 6235 C CA . LEU C 1 207 ? 87.589 31.648 15.851 1.00 28.46 243 LEU C CA 1
ATOM 6236 C C . LEU C 1 207 ? 86.176 31.306 15.344 1.00 29.21 243 LEU C C 1
ATOM 6237 O O . LEU C 1 207 ? 85.846 31.513 14.153 1.00 30.86 243 LEU C O 1
ATOM 6242 N N . VAL C 1 208 ? 85.303 30.786 16.188 1.00 27.95 244 VAL C N 1
ATOM 6243 C CA . VAL C 1 208 ? 84.177 30.244 15.545 1.00 27.76 244 VAL C CA 1
ATOM 6244 C C . VAL C 1 208 ? 83.014 31.252 15.511 1.00 29.63 244 VAL C C 1
ATOM 6245 O O . VAL C 1 208 ? 82.031 31.012 14.773 1.00 28.67 244 VAL C O 1
ATOM 6249 N N . SER C 1 209 ? 83.169 32.358 16.257 1.00 30.05 245 SER C N 1
ATOM 6250 C CA . SER C 1 209 ? 82.133 33.337 16.392 1.00 31.15 245 SER C CA 1
ATOM 6251 C C . SER C 1 209 ? 82.521 34.772 16.009 1.00 32.99 245 SER C C 1
ATOM 6252 O O . SER C 1 209 ? 81.641 35.652 15.961 1.00 33.95 245 SER C O 1
ATOM 6255 N N . GLY C 1 210 ? 83.814 35.063 15.833 1.00 32.71 246 GLY C N 1
ATOM 6256 C CA . GLY C 1 210 ? 84.211 36.405 15.531 1.00 32.20 246 GLY C CA 1
ATOM 6257 C C . GLY C 1 210 ? 84.416 37.249 16.762 1.00 34.54 246 GLY C C 1
ATOM 6258 O O . GLY C 1 210 ? 85.195 38.178 16.739 1.00 35.91 246 GLY C O 1
ATOM 6259 N N . SER C 1 211 ? 83.816 36.951 17.897 1.00 35.66 247 SER C N 1
ATOM 6260 C CA . SER C 1 211 ? 84.038 37.841 19.045 1.00 36.68 247 SER C CA 1
ATOM 6261 C C . SER C 1 211 ? 84.605 37.111 20.273 1.00 36.27 247 SER C C 1
ATOM 6262 O O . SER C 1 211 ? 84.646 35.858 20.322 1.00 38.13 247 SER C O 1
ATOM 6265 N N . LEU C 1 212 ? 85.119 37.877 21.227 1.00 34.87 248 LEU C N 1
ATOM 6266 C CA . LEU C 1 212 ? 85.718 37.325 22.411 1.00 33.85 248 LEU C CA 1
ATOM 6267 C C . LEU C 1 212 ? 84.563 36.842 23.222 1.00 34.79 248 LEU C C 1
ATOM 6268 O O . LEU C 1 212 ? 83.526 37.469 23.106 1.00 34.15 248 LEU C O 1
ATOM 6273 N N . PRO C 1 213 ? 84.714 35.745 24.044 1.00 34.73 249 PRO C N 1
ATOM 6274 C CA . PRO C 1 213 ? 83.566 35.350 24.860 1.00 35.02 249 PRO C CA 1
ATOM 6275 C C . PRO C 1 213 ? 83.319 36.235 26.113 1.00 36.00 249 PRO C C 1
ATOM 6276 O O . PRO C 1 213 ? 82.254 36.164 26.680 1.00 34.60 249 PRO C O 1
ATOM 6280 N N . PHE C 1 214 ? 84.313 37.008 26.552 1.00 38.65 250 PHE C N 1
ATOM 6281 C CA . PHE C 1 214 ? 84.180 37.955 27.688 1.00 40.55 250 PHE C CA 1
ATOM 6282 C C . PHE C 1 214 ? 84.782 39.275 27.226 1.00 43.55 250 PHE C C 1
ATOM 6283 O O . PHE C 1 214 ? 85.916 39.302 26.771 1.00 43.29 250 PHE C O 1
ATOM 6291 N N . ASP C 1 215 ? 84.023 40.364 27.289 1.00 47.58 251 ASP C N 1
ATOM 6292 C CA . ASP C 1 215 ? 84.644 41.656 27.114 1.00 52.23 251 ASP C CA 1
ATOM 6293 C C . ASP C 1 215 ? 84.149 42.681 28.150 1.00 55.40 251 ASP C C 1
ATOM 6294 O O . ASP C 1 215 ? 83.295 42.393 29.040 1.00 55.89 251 ASP C O 1
ATOM 6299 N N . GLY C 1 216 ? 84.708 43.881 28.025 1.00 58.43 252 GLY C N 1
ATOM 6300 C CA . GLY C 1 216 ? 84.215 45.046 28.716 1.00 61.68 252 GLY C CA 1
ATOM 6301 C C . GLY C 1 216 ? 84.995 46.264 28.277 1.00 64.42 252 GLY C C 1
ATOM 6302 O O . GLY C 1 216 ? 86.141 46.168 27.786 1.00 62.83 252 GLY C O 1
ATOM 6303 N N . GLN C 1 217 ? 84.366 47.432 28.463 1.00 68.00 253 GLN C N 1
ATOM 6304 C CA . GLN C 1 217 ? 85.049 48.725 28.177 1.00 70.22 253 GLN C CA 1
ATOM 6305 C C . GLN C 1 217 ? 86.299 48.896 29.082 1.00 70.47 253 GLN C C 1
ATOM 6306 O O . GLN C 1 217 ? 87.430 49.154 28.595 1.00 70.74 253 GLN C O 1
ATOM 6312 N N . ASN C 1 218 ? 86.097 48.691 30.380 1.00 70.38 254 ASN C N 1
ATOM 6313 C CA . ASN C 1 218 ? 87.191 48.812 31.320 1.00 70.09 254 ASN C CA 1
ATOM 6314 C C . ASN C 1 218 ? 87.583 47.419 31.817 1.00 69.81 254 ASN C C 1
ATOM 6315 O O . ASN C 1 218 ? 86.788 46.480 31.682 1.00 70.48 254 ASN C O 1
ATOM 6320 N N . LEU C 1 219 ? 88.782 47.315 32.403 1.00 68.84 255 LEU C N 1
ATOM 6321 C CA . LEU C 1 219 ? 89.277 46.130 33.107 1.00 67.43 255 LEU C CA 1
ATOM 6322 C C . LEU C 1 219 ? 88.393 45.585 34.257 1.00 67.62 255 LEU C C 1
ATOM 6323 O O . LEU C 1 219 ? 88.241 44.363 34.382 1.00 67.18 255 LEU C O 1
ATOM 6328 N N . LYS C 1 220 ? 87.840 46.441 35.124 1.00 67.62 256 LYS C N 1
ATOM 6329 C CA . LYS C 1 220 ? 86.988 45.880 36.191 1.00 67.48 256 LYS C CA 1
ATOM 6330 C C . LYS C 1 220 ? 85.852 45.111 35.514 1.00 67.16 256 LYS C C 1
ATOM 6331 O O . LYS C 1 220 ? 85.433 44.043 35.988 1.00 66.95 256 LYS C O 1
ATOM 6333 N N . GLU C 1 221 ? 85.390 45.626 34.381 1.00 66.72 257 GLU C N 1
ATOM 6334 C CA . GLU C 1 221 ? 84.258 45.012 33.716 1.00 67.66 257 GLU C CA 1
ATOM 6335 C C . GLU C 1 221 ? 84.685 43.650 33.140 1.00 66.18 257 GLU C C 1
ATOM 6336 O O . GLU C 1 221 ? 83.973 42.652 33.302 1.00 66.53 257 GLU C O 1
ATOM 6342 N N . LEU C 1 222 ? 85.860 43.597 32.510 1.00 63.79 258 LEU C N 1
ATOM 6343 C CA . LEU C 1 222 ? 86.380 42.347 31.999 1.00 61.50 258 LEU C CA 1
ATOM 6344 C C . LEU C 1 222 ? 86.474 41.364 33.107 1.00 60.65 258 LEU C C 1
ATOM 6345 O O . LEU C 1 222 ? 85.997 40.242 32.974 1.00 61.00 258 LEU C O 1
ATOM 6350 N N . ARG C 1 223 ? 87.080 41.814 34.198 1.00 59.49 259 ARG C N 1
ATOM 6351 C CA . ARG C 1 223 ? 87.508 40.969 35.285 1.00 60.24 259 ARG C CA 1
ATOM 6352 C C . ARG C 1 223 ? 86.263 40.294 35.798 1.00 58.37 259 ARG C C 1
ATOM 6353 O O . ARG C 1 223 ? 86.221 39.073 35.961 1.00 57.06 259 ARG C O 1
ATOM 6361 N N . GLU C 1 224 ? 85.198 41.065 35.972 1.00 57.65 260 GLU C N 1
ATOM 6362 C CA . GLU C 1 224 ? 84.017 40.459 36.590 1.00 57.33 260 GLU C CA 1
ATOM 6363 C C . GLU C 1 224 ? 83.278 39.525 35.678 1.00 55.21 260 GLU C C 1
ATOM 6364 O O . GLU C 1 224 ? 82.613 38.594 36.162 1.00 56.35 260 GLU C O 1
ATOM 6370 N N . ARG C 1 225 ? 83.417 39.739 34.380 1.00 52.20 261 ARG C N 1
ATOM 6371 C CA . ARG C 1 225 ? 82.808 38.871 33.400 1.00 50.17 261 ARG C CA 1
ATOM 6372 C C . ARG C 1 225 ? 83.590 37.546 33.237 1.00 47.97 261 ARG C C 1
ATOM 6373 O O . ARG C 1 225 ? 82.998 36.463 33.297 1.00 46.48 261 ARG C O 1
ATOM 6381 N N . VAL C 1 226 ? 84.921 37.635 33.048 1.00 45.49 262 VAL C N 1
ATOM 6382 C CA . VAL C 1 226 ? 85.741 36.419 33.061 1.00 42.47 262 VAL C CA 1
ATOM 6383 C C . VAL C 1 226 ? 85.437 35.605 34.315 1.00 42.21 262 VAL C C 1
ATOM 6384 O O . VAL C 1 226 ? 85.107 34.461 34.177 1.00 42.20 262 VAL C O 1
ATOM 6388 N N . LEU C 1 227 ? 85.497 36.193 35.514 1.00 41.54 263 LEU C N 1
ATOM 6389 C CA . LEU C 1 227 ? 85.257 35.399 36.734 1.00 41.98 263 LEU C CA 1
ATOM 6390 C C . LEU C 1 227 ? 83.853 34.845 36.920 1.00 41.74 263 LEU C C 1
ATOM 6391 O O . LEU C 1 227 ? 83.664 33.845 37.579 1.00 41.45 263 LEU C O 1
ATOM 6396 N N . ARG C 1 228 ? 82.862 35.463 36.314 1.00 43.53 264 ARG C N 1
ATOM 6397 C CA . ARG C 1 228 ? 81.503 34.946 36.419 1.00 45.24 264 ARG C CA 1
ATOM 6398 C C . ARG C 1 228 ? 81.495 33.719 35.458 1.00 44.44 264 ARG C C 1
ATOM 6399 O O . ARG C 1 228 ? 80.881 32.714 35.737 1.00 44.73 264 ARG C O 1
ATOM 6407 N N . GLY C 1 229 ? 82.222 33.787 34.344 1.00 42.97 265 GLY C N 1
ATOM 6408 C CA . GLY C 1 229 ? 82.444 32.609 33.537 1.00 42.51 265 GLY C CA 1
ATOM 6409 C C . GLY C 1 229 ? 81.291 32.128 32.698 1.00 43.13 265 GLY C C 1
ATOM 6410 O O . GLY C 1 229 ? 81.411 31.102 32.041 1.00 41.43 265 GLY C O 1
ATOM 6411 N N . LYS C 1 230 ? 80.179 32.880 32.727 1.00 44.23 266 LYS C N 1
ATOM 6412 C CA . LYS C 1 230 ? 79.067 32.815 31.705 1.00 45.54 266 LYS C CA 1
ATOM 6413 C C . LYS C 1 230 ? 79.380 33.404 30.303 1.00 41.75 266 LYS C C 1
ATOM 6414 O O . LYS C 1 230 ? 79.974 34.443 30.207 1.00 42.05 266 LYS C O 1
ATOM 6420 N N . TYR C 1 231 ? 79.092 32.693 29.221 1.00 38.98 267 TYR C N 1
ATOM 6421 C CA . TYR C 1 231 ? 79.367 33.268 27.883 1.00 38.52 267 TYR C CA 1
ATOM 6422 C C . TYR C 1 231 ? 78.262 32.785 26.904 1.00 37.52 267 TYR C C 1
ATOM 6423 O O . TYR C 1 231 ? 77.752 31.705 27.099 1.00 37.45 267 TYR C O 1
ATOM 6432 N N . ARG C 1 232 ? 77.927 33.576 25.887 1.00 37.80 268 ARG C N 1
ATOM 6433 C CA . ARG C 1 232 ? 76.777 33.344 24.983 1.00 37.96 268 ARG C CA 1
ATOM 6434 C C . ARG C 1 232 ? 77.159 32.236 24.006 1.00 36.38 268 ARG C C 1
ATOM 6435 O O . ARG C 1 232 ? 78.266 32.223 23.493 1.00 36.46 268 ARG C O 1
ATOM 6443 N N . ILE C 1 233 ? 76.284 31.274 23.767 1.00 35.38 269 ILE C N 1
ATOM 6444 C CA . ILE C 1 233 ? 76.548 30.276 22.740 1.00 35.11 269 ILE C CA 1
ATOM 6445 C C . ILE C 1 233 ? 75.812 30.696 21.468 1.00 35.42 269 ILE C C 1
ATOM 6446 O O . ILE C 1 233 ? 74.623 30.600 21.428 1.00 36.28 269 ILE C O 1
ATOM 6451 N N . PRO C 1 234 ? 76.524 31.124 20.397 1.00 34.89 270 PRO C N 1
ATOM 6452 C CA . PRO C 1 234 ? 75.804 31.624 19.200 1.00 33.70 270 PRO C CA 1
ATOM 6453 C C . PRO C 1 234 ? 74.914 30.535 18.623 1.00 32.30 270 PRO C C 1
ATOM 6454 O O . PRO C 1 234 ? 75.328 29.392 18.681 1.00 32.28 270 PRO C O 1
ATOM 6458 N N . PHE C 1 235 ? 73.717 30.861 18.098 1.00 31.85 271 PHE C N 1
ATOM 6459 C CA . PHE C 1 235 ? 72.821 29.813 17.490 1.00 30.58 271 PHE C CA 1
ATOM 6460 C C . PHE C 1 235 ? 73.583 29.002 16.403 1.00 31.89 271 PHE C C 1
ATOM 6461 O O . PHE C 1 235 ? 73.241 27.868 16.179 1.00 32.21 271 PHE C O 1
ATOM 6469 N N . TYR C 1 236 ? 74.591 29.537 15.708 1.00 31.12 272 TYR C N 1
ATOM 6470 C CA . TYR C 1 236 ? 75.158 28.648 14.674 1.00 31.78 272 TYR C CA 1
ATOM 6471 C C . TYR C 1 236 ? 76.223 27.587 15.157 1.00 31.00 272 TYR C C 1
ATOM 6472 O O . TYR C 1 236 ? 76.577 26.662 14.477 1.00 30.06 272 TYR C O 1
ATOM 6481 N N . MET C 1 237 ? 76.746 27.752 16.348 1.00 32.73 273 MET C N 1
ATOM 6482 C CA . MET C 1 237 ? 77.900 26.982 16.830 1.00 31.74 273 MET C CA 1
ATOM 6483 C C . MET C 1 237 ? 77.393 25.594 16.993 1.00 30.05 273 MET C C 1
ATOM 6484 O O . MET C 1 237 ? 76.386 25.416 17.647 1.00 31.92 273 MET C O 1
ATOM 6489 N N . SER C 1 238 ? 78.041 24.597 16.424 1.00 27.67 274 SER C N 1
ATOM 6490 C CA . SER C 1 238 ? 77.603 23.187 16.661 1.00 26.61 274 SER C CA 1
ATOM 6491 C C . SER C 1 238 ? 77.515 22.735 18.140 1.00 28.18 274 SER C C 1
ATOM 6492 O O . SER C 1 238 ? 78.182 23.291 19.009 1.00 26.83 274 SER C O 1
ATOM 6495 N N . THR C 1 239 ? 76.806 21.635 18.382 1.00 28.92 275 THR C N 1
ATOM 6496 C CA . THR C 1 239 ? 76.835 21.169 19.667 1.00 30.32 275 THR C CA 1
ATOM 6497 C C . THR C 1 239 ? 78.212 20.597 20.012 1.00 30.25 275 THR C C 1
ATOM 6498 O O . THR C 1 239 ? 78.694 20.733 21.144 1.00 31.09 275 THR C O 1
ATOM 6502 N N . ASP C 1 240 ? 78.874 19.989 19.052 1.00 30.31 276 ASP C N 1
ATOM 6503 C CA . ASP C 1 240 ? 80.205 19.508 19.307 1.00 29.82 276 ASP C CA 1
ATOM 6504 C C . ASP C 1 240 ? 81.143 20.618 19.834 1.00 30.62 276 ASP C C 1
ATOM 6505 O O . ASP C 1 240 ? 81.976 20.364 20.770 1.00 30.92 276 ASP C O 1
ATOM 6510 N N . CYS C 1 241 ? 81.046 21.809 19.233 1.00 29.93 277 CYS C N 1
ATOM 6511 C CA . CYS C 1 241 ? 82.008 22.858 19.494 1.00 29.77 277 CYS C CA 1
ATOM 6512 C C . CYS C 1 241 ? 81.709 23.327 20.861 1.00 30.32 277 CYS C C 1
ATOM 6513 O O . CYS C 1 241 ? 82.547 23.825 21.564 1.00 32.15 277 CYS C O 1
ATOM 6516 N N . GLU C 1 242 ? 80.466 23.124 21.241 1.00 31.20 278 GLU C N 1
ATOM 6517 C CA . GLU C 1 242 ? 79.876 23.713 22.418 1.00 31.45 278 GLU C CA 1
ATOM 6518 C C . GLU C 1 242 ? 80.395 22.878 23.567 1.00 31.95 278 GLU C C 1
ATOM 6519 O O . GLU C 1 242 ? 80.876 23.422 24.583 1.00 33.41 278 GLU C O 1
ATOM 6525 N N . ASN C 1 243 ? 80.304 21.565 23.400 1.00 30.16 279 ASN C N 1
ATOM 6526 C CA . ASN C 1 243 ? 80.910 20.694 24.371 1.00 30.04 279 ASN C CA 1
ATOM 6527 C C . ASN C 1 243 ? 82.427 20.875 24.467 1.00 29.62 279 ASN C C 1
ATOM 6528 O O . ASN C 1 243 ? 82.971 20.679 25.574 1.00 28.73 279 ASN C O 1
ATOM 6533 N N . LEU C 1 244 ? 83.114 21.232 23.364 1.00 28.49 280 LEU C N 1
ATOM 6534 C CA . LEU C 1 244 ? 84.558 21.332 23.460 1.00 27.98 280 LEU C CA 1
ATOM 6535 C C . LEU C 1 244 ? 84.726 22.498 24.376 1.00 28.49 280 LEU C C 1
ATOM 6536 O O . LEU C 1 244 ? 85.473 22.401 25.400 1.00 29.92 280 LEU C O 1
ATOM 6541 N N . LEU C 1 245 ? 83.947 23.547 24.131 1.00 26.52 281 LEU C N 1
ATOM 6542 C CA . LEU C 1 245 ? 84.198 24.707 24.928 1.00 27.33 281 LEU C CA 1
ATOM 6543 C C . LEU C 1 245 ? 83.963 24.422 26.481 1.00 28.10 281 LEU C C 1
ATOM 6544 O O . LEU C 1 245 ? 84.538 25.062 27.376 1.00 26.94 281 LEU C O 1
ATOM 6549 N N . LYS C 1 246 ? 83.093 23.461 26.789 1.00 29.07 282 LYS C N 1
ATOM 6550 C CA . LYS C 1 246 ? 82.830 23.148 28.189 1.00 30.68 282 LYS C CA 1
ATOM 6551 C C . LYS C 1 246 ? 84.058 22.490 28.881 1.00 29.36 282 LYS C C 1
ATOM 6552 O O . LYS C 1 246 ? 84.035 22.354 30.079 1.00 29.45 282 LYS C O 1
ATOM 6558 N N . LYS C 1 247 ? 85.095 22.068 28.151 1.00 27.96 283 LYS C N 1
ATOM 6559 C CA . LYS C 1 247 ? 86.155 21.379 28.822 1.00 27.90 283 LYS C CA 1
ATOM 6560 C C . LYS C 1 247 ? 87.318 22.348 28.809 1.00 29.82 283 LYS C C 1
ATOM 6561 O O . LYS C 1 247 ? 88.435 22.002 29.339 1.00 28.77 283 LYS C O 1
ATOM 6567 N N . LEU C 1 248 ? 87.073 23.538 28.201 1.00 28.90 284 LEU C N 1
ATOM 6568 C CA . LEU C 1 248 ? 88.067 24.581 28.083 1.00 28.75 284 LEU C CA 1
ATOM 6569 C C . LEU C 1 248 ? 87.788 25.781 28.937 1.00 29.79 284 LEU C C 1
ATOM 6570 O O . LEU C 1 248 ? 88.634 26.228 29.763 1.00 29.81 284 LEU C O 1
ATOM 6575 N N . LEU C 1 249 ? 86.639 26.394 28.681 1.00 29.72 285 LEU C N 1
ATOM 6576 C CA . LEU C 1 249 ? 86.209 27.530 29.495 1.00 29.98 285 LEU C CA 1
ATOM 6577 C C . LEU C 1 249 ? 85.701 27.123 30.941 1.00 31.22 285 LEU C C 1
ATOM 6578 O O . LEU C 1 249 ? 84.519 27.313 31.312 1.00 31.22 285 LEU C O 1
ATOM 6583 N N . VAL C 1 250 ? 86.552 26.497 31.742 1.00 31.53 286 VAL C N 1
ATOM 6584 C CA . VAL C 1 250 ? 86.087 26.209 33.107 1.00 32.66 286 VAL C CA 1
ATOM 6585 C C . VAL C 1 250 ? 86.793 27.018 34.170 1.00 32.76 286 VAL C C 1
ATOM 6586 O O . VAL C 1 250 ? 87.956 27.271 34.074 1.00 32.97 286 VAL C O 1
ATOM 6590 N N . LEU C 1 251 ? 86.068 27.541 35.140 1.00 33.50 287 LEU C N 1
ATOM 6591 C CA . LEU C 1 251 ? 86.773 28.429 36.144 1.00 33.14 287 LEU C CA 1
ATOM 6592 C C . LEU C 1 251 ? 87.798 27.702 36.997 1.00 31.87 287 LEU C C 1
ATOM 6593 O O . LEU C 1 251 ? 88.862 28.187 37.258 1.00 31.77 287 LEU C O 1
ATOM 6598 N N . ASN C 1 252 ? 87.478 26.512 37.433 1.00 31.95 288 ASN C N 1
ATOM 6599 C CA . ASN C 1 252 ? 88.462 25.824 38.228 1.00 33.22 288 ASN C CA 1
ATOM 6600 C C . ASN C 1 252 ? 89.571 25.133 37.393 1.00 31.97 288 ASN C C 1
ATOM 6601 O O . ASN C 1 252 ? 89.321 24.117 36.734 1.00 32.09 288 ASN C O 1
ATOM 6606 N N . PRO C 1 253 ? 90.810 25.585 37.530 1.00 31.33 289 PRO C N 1
ATOM 6607 C CA . PRO C 1 253 ? 91.888 25.019 36.646 1.00 31.73 289 PRO C CA 1
ATOM 6608 C C . PRO C 1 253 ? 92.023 23.493 36.690 1.00 32.57 289 PRO C C 1
ATOM 6609 O O . PRO C 1 253 ? 92.300 22.848 35.656 1.00 34.99 289 PRO C O 1
ATOM 6613 N N . ILE C 1 254 ? 91.743 22.865 37.810 1.00 31.63 290 ILE C N 1
ATOM 6614 C CA . ILE C 1 254 ? 91.959 21.418 37.798 1.00 31.36 290 ILE C CA 1
ATOM 6615 C C . ILE C 1 254 ? 90.820 20.645 37.140 1.00 31.73 290 ILE C C 1
ATOM 6616 O O . ILE C 1 254 ? 90.950 19.471 36.823 1.00 29.82 290 ILE C O 1
ATOM 6621 N N . LYS C 1 255 ? 89.679 21.304 36.925 1.00 32.74 291 LYS C N 1
ATOM 6622 C CA . LYS C 1 255 ? 88.607 20.659 36.126 1.00 32.36 291 LYS C CA 1
ATOM 6623 C C . LYS C 1 255 ? 88.701 20.955 34.616 1.00 32.26 291 LYS C C 1
ATOM 6624 O O . LYS C 1 255 ? 87.903 20.373 33.888 1.00 33.37 291 LYS C O 1
ATOM 6630 N N . ARG C 1 256 ? 89.643 21.809 34.131 1.00 29.66 292 ARG C N 1
ATOM 6631 C CA . ARG C 1 256 ? 89.804 22.009 32.654 1.00 27.63 292 ARG C CA 1
ATOM 6632 C C . ARG C 1 256 ? 90.296 20.651 32.056 1.00 26.11 292 ARG C C 1
ATOM 6633 O O . ARG C 1 256 ? 90.857 19.863 32.773 1.00 27.79 292 ARG C O 1
ATOM 6641 N N . GLY C 1 257 ? 90.032 20.336 30.796 1.00 25.29 293 GLY C N 1
ATOM 6642 C CA . GLY C 1 257 ? 90.733 19.228 30.121 1.00 24.57 293 GLY C CA 1
ATOM 6643 C C . GLY C 1 257 ? 92.259 19.444 30.094 1.00 25.67 293 GLY C C 1
ATOM 6644 O O . GLY C 1 257 ? 92.805 20.573 30.211 1.00 26.57 293 GLY C O 1
ATOM 6645 N N . SER C 1 258 ? 92.989 18.368 29.920 1.00 24.99 294 SER C N 1
ATOM 6646 C CA . SER C 1 258 ? 94.388 18.554 29.609 1.00 25.54 294 SER C CA 1
ATOM 6647 C C . SER C 1 258 ? 94.480 18.665 28.088 1.00 24.49 294 SER C C 1
ATOM 6648 O O . SER C 1 258 ? 93.638 18.142 27.324 1.00 23.29 294 SER C O 1
ATOM 6651 N N . LEU C 1 259 ? 95.549 19.266 27.637 1.00 24.59 295 LEU C N 1
ATOM 6652 C CA . LEU C 1 259 ? 95.889 19.239 26.222 1.00 23.48 295 LEU C CA 1
ATOM 6653 C C . LEU C 1 259 ? 95.772 17.937 25.585 1.00 24.78 295 LEU C C 1
ATOM 6654 O O . LEU C 1 259 ? 95.421 17.898 24.420 1.00 25.36 295 LEU C O 1
ATOM 6659 N N . GLU C 1 260 ? 96.070 16.836 26.267 1.00 27.17 296 GLU C N 1
ATOM 6660 C CA . GLU C 1 260 ? 96.106 15.557 25.497 1.00 28.81 296 GLU C CA 1
ATOM 6661 C C . GLU C 1 260 ? 94.695 15.031 25.301 1.00 30.69 296 GLU C C 1
ATOM 6662 O O . GLU C 1 260 ? 94.430 14.414 24.259 1.00 32.71 296 GLU C O 1
ATOM 6668 N N . GLN C 1 261 ? 93.825 15.240 26.303 1.00 30.41 297 GLN C N 1
ATOM 6669 C CA . GLN C 1 261 ? 92.336 15.123 26.227 1.00 30.01 297 GLN C CA 1
ATOM 6670 C C . GLN C 1 261 ? 91.598 15.971 25.153 1.00 30.47 297 GLN C C 1
ATOM 6671 O O . GLN C 1 261 ? 90.831 15.448 24.333 1.00 31.62 297 GLN C O 1
ATOM 6677 N N . ILE C 1 262 ? 91.778 17.287 25.202 1.00 29.88 298 ILE C N 1
ATOM 6678 C CA . ILE C 1 262 ? 91.334 18.202 24.179 1.00 28.92 298 ILE C CA 1
ATOM 6679 C C . ILE C 1 262 ? 91.712 17.530 22.901 1.00 28.83 298 ILE C C 1
ATOM 6680 O O . ILE C 1 262 ? 90.906 17.363 22.068 1.00 31.22 298 ILE C O 1
ATOM 6685 N N . MET C 1 263 ? 92.921 17.076 22.727 1.00 28.49 299 MET C N 1
ATOM 6686 C CA . MET C 1 263 ? 93.252 16.436 21.446 1.00 28.23 299 MET C CA 1
ATOM 6687 C C . MET C 1 263 ? 92.343 15.330 20.985 1.00 28.91 299 MET C C 1
ATOM 6688 O O . MET C 1 263 ? 92.276 15.086 19.741 1.00 29.82 299 MET C O 1
ATOM 6693 N N . LYS C 1 264 ? 91.678 14.620 21.909 1.00 28.02 300 LYS C N 1
ATOM 6694 C CA . LYS C 1 264 ? 90.797 13.545 21.488 1.00 29.00 300 LYS C CA 1
ATOM 6695 C C . LYS C 1 264 ? 89.369 14.045 21.526 1.00 29.19 300 LYS C C 1
ATOM 6696 O O . LYS C 1 264 ? 88.421 13.309 21.383 1.00 29.51 300 LYS C O 1
ATOM 6702 N N . ASP C 1 265 ? 89.163 15.325 21.687 1.00 30.22 301 ASP C N 1
ATOM 6703 C CA . ASP C 1 265 ? 87.787 15.769 21.736 1.00 30.93 301 ASP C CA 1
ATOM 6704 C C . ASP C 1 265 ? 86.992 15.427 20.424 1.00 31.62 301 ASP C C 1
ATOM 6705 O O . ASP C 1 265 ? 87.553 15.272 19.336 1.00 32.32 301 ASP C O 1
ATOM 6710 N N . ARG C 1 266 ? 85.684 15.307 20.514 1.00 31.84 302 ARG C N 1
ATOM 6711 C CA . ARG C 1 266 ? 84.921 14.955 19.324 1.00 32.79 302 ARG C CA 1
ATOM 6712 C C . ARG C 1 266 ? 85.068 16.012 18.230 1.00 31.66 302 ARG C C 1
ATOM 6713 O O . ARG C 1 266 ? 85.478 15.752 17.138 1.00 32.44 302 ARG C O 1
ATOM 6721 N N . TRP C 1 267 ? 84.776 17.234 18.587 1.00 30.44 303 TRP C N 1
ATOM 6722 C CA . TRP C 1 267 ? 84.857 18.294 17.675 1.00 29.87 303 TRP C CA 1
ATOM 6723 C C . TRP C 1 267 ? 86.242 18.442 17.100 1.00 29.68 303 TRP C C 1
ATOM 6724 O O . TRP C 1 267 ? 86.366 18.744 15.941 1.00 29.62 303 TRP C O 1
ATOM 6735 N N . MET C 1 268 ? 87.276 18.294 17.910 1.00 29.75 304 MET C N 1
ATOM 6736 C CA . MET C 1 268 ? 88.617 18.467 17.385 1.00 30.58 304 MET C CA 1
ATOM 6737 C C . MET C 1 268 ? 88.834 17.523 16.156 1.00 30.37 304 MET C C 1
ATOM 6738 O O . MET C 1 268 ? 89.593 17.795 15.280 1.00 29.71 304 MET C O 1
ATOM 6743 N N . ASN C 1 269 ? 88.084 16.425 16.080 1.00 31.39 305 ASN C N 1
ATOM 6744 C CA . ASN C 1 269 ? 88.433 15.337 15.170 1.00 31.11 305 ASN C CA 1
ATOM 6745 C C . ASN C 1 269 ? 87.386 15.050 14.090 1.00 32.21 305 ASN C C 1
ATOM 6746 O O . ASN C 1 269 ? 87.601 14.114 13.328 1.00 33.21 305 ASN C O 1
ATOM 6751 N N . VAL C 1 270 ? 86.256 15.781 14.052 1.00 32.20 306 VAL C N 1
ATOM 6752 C CA . VAL C 1 270 ? 85.347 15.699 12.927 1.00 33.99 306 VAL C CA 1
ATOM 6753 C C . VAL C 1 270 ? 86.169 15.851 11.643 1.00 37.85 306 VAL C C 1
ATOM 6754 O O . VAL C 1 270 ? 86.988 16.782 11.539 1.00 39.07 306 VAL C O 1
ATOM 6758 N N . GLY C 1 271 ? 85.986 14.956 10.664 1.00 40.21 307 GLY C N 1
ATOM 6759 C CA . GLY C 1 271 ? 86.878 14.894 9.517 1.00 42.33 307 GLY C CA 1
ATOM 6760 C C . GLY C 1 271 ? 88.239 14.218 9.782 1.00 45.70 307 GLY C C 1
ATOM 6761 O O . GLY C 1 271 ? 89.074 14.136 8.893 1.00 46.74 307 GLY C O 1
ATOM 6762 N N . HIS C 1 272 ? 88.553 13.759 10.976 1.00 47.62 308 HIS C N 1
ATOM 6763 C CA . HIS C 1 272 ? 89.880 13.199 11.130 1.00 51.33 308 HIS C CA 1
ATOM 6764 C C . HIS C 1 272 ? 89.782 11.890 11.923 1.00 54.69 308 HIS C C 1
ATOM 6765 O O . HIS C 1 272 ? 90.533 11.650 12.956 1.00 55.75 308 HIS C O 1
ATOM 6772 N N . GLU C 1 273 ? 88.845 11.033 11.503 1.00 57.31 309 GLU C N 1
ATOM 6773 C CA . GLU C 1 273 ? 88.422 9.968 12.439 1.00 60.14 309 GLU C CA 1
ATOM 6774 C C . GLU C 1 273 ? 89.451 8.872 12.708 1.00 61.76 309 GLU C C 1
ATOM 6775 O O . GLU C 1 273 ? 89.400 8.293 13.787 1.00 62.02 309 GLU C O 1
ATOM 6781 N N . GLU C 1 274 ? 90.395 8.642 11.765 1.00 63.76 310 GLU C N 1
ATOM 6782 C CA . GLU C 1 274 ? 91.761 8.124 12.106 1.00 65.49 310 GLU C CA 1
ATOM 6783 C C . GLU C 1 274 ? 92.975 8.972 11.583 1.00 64.77 310 GLU C C 1
ATOM 6784 O O . GLU C 1 274 ? 93.941 8.478 11.025 1.00 65.77 310 GLU C O 1
ATOM 6790 N N . GLU C 1 275 ? 92.900 10.272 11.728 1.00 63.43 311 GLU C N 1
ATOM 6791 C CA . GLU C 1 275 ? 94.104 11.084 11.863 1.00 62.16 311 GLU C CA 1
ATOM 6792 C C . GLU C 1 275 ? 93.652 11.945 13.042 1.00 58.96 311 GLU C C 1
ATOM 6793 O O . GLU C 1 275 ? 93.406 13.160 12.920 1.00 59.06 311 GLU C O 1
ATOM 6799 N N . GLU C 1 276 ? 93.464 11.255 14.158 1.00 54.61 312 GLU C N 1
ATOM 6800 C CA . GLU C 1 276 ? 92.887 11.818 15.365 1.00 51.90 312 GLU C CA 1
ATOM 6801 C C . GLU C 1 276 ? 94.032 12.536 16.058 1.00 48.11 312 GLU C C 1
ATOM 6802 O O . GLU C 1 276 ? 95.083 11.960 16.303 1.00 47.18 312 GLU C O 1
ATOM 6808 N N . LEU C 1 277 ? 93.857 13.815 16.337 1.00 44.11 313 LEU C N 1
ATOM 6809 C CA . LEU C 1 277 ? 94.939 14.604 16.829 1.00 39.53 313 LEU C CA 1
ATOM 6810 C C . LEU C 1 277 ? 95.683 13.947 17.996 1.00 39.93 313 LEU C C 1
ATOM 6811 O O . LEU C 1 277 ? 95.068 13.480 18.977 1.00 39.63 313 LEU C O 1
ATOM 6816 N N . LYS C 1 278 ? 97.012 13.893 17.868 1.00 39.93 314 LYS C N 1
ATOM 6817 C CA . LYS C 1 278 ? 97.931 13.359 18.913 1.00 39.90 314 LYS C CA 1
ATOM 6818 C C . LYS C 1 278 ? 99.180 14.208 19.082 1.00 37.23 314 LYS C C 1
ATOM 6819 O O . LYS C 1 278 ? 99.543 15.013 18.227 1.00 37.77 314 LYS C O 1
ATOM 6825 N N . PRO C 1 279 ? 99.823 14.102 20.218 1.00 35.55 315 PRO C N 1
ATOM 6826 C CA . PRO C 1 279 ? 100.993 14.970 20.416 1.00 34.47 315 PRO C CA 1
ATOM 6827 C C . PRO C 1 279 ? 102.004 14.887 19.264 1.00 33.40 315 PRO C C 1
ATOM 6828 O O . PRO C 1 279 ? 102.331 13.822 18.838 1.00 31.22 315 PRO C O 1
ATOM 6832 N N . TYR C 1 280 ? 102.498 16.004 18.770 1.00 34.00 316 TYR C N 1
ATOM 6833 C CA . TYR C 1 280 ? 103.445 15.940 17.634 1.00 34.46 316 TYR C CA 1
ATOM 6834 C C . TYR C 1 280 ? 104.818 15.234 17.914 1.00 35.07 316 TYR C C 1
ATOM 6835 O O . TYR C 1 280 ? 105.477 15.418 18.959 1.00 36.13 316 TYR C O 1
ATOM 6844 N N . THR C 1 281 ? 105.285 14.411 16.999 1.00 34.71 317 THR C N 1
ATOM 6845 C CA . THR C 1 281 ? 106.644 13.869 17.194 1.00 35.57 317 THR C CA 1
ATOM 6846 C C . THR C 1 281 ? 107.526 14.465 16.047 1.00 34.09 317 THR C C 1
ATOM 6847 O O . THR C 1 281 ? 107.053 14.661 14.973 1.00 34.11 317 THR C O 1
ATOM 6851 N N . GLU C 1 282 ? 108.743 14.872 16.327 1.00 34.02 318 GLU C N 1
ATOM 6852 C CA . GLU C 1 282 ? 109.570 15.492 15.351 1.00 35.58 318 GLU C CA 1
ATOM 6853 C C . GLU C 1 282 ? 109.913 14.455 14.421 1.00 36.92 318 GLU C C 1
ATOM 6854 O O . GLU C 1 282 ? 110.380 13.434 14.830 1.00 38.45 318 GLU C O 1
ATOM 6860 N N . PRO C 1 283 ? 109.737 14.704 13.120 1.00 39.49 319 PRO C N 1
ATOM 6861 C CA . PRO C 1 283 ? 110.195 13.649 12.166 1.00 39.64 319 PRO C CA 1
ATOM 6862 C C . PRO C 1 283 ? 111.707 13.500 12.325 1.00 39.82 319 PRO C C 1
ATOM 6863 O O . PRO C 1 283 ? 112.411 14.383 12.736 1.00 39.96 319 PRO C O 1
ATOM 6867 N N . ASP C 1 284 ? 112.194 12.343 12.080 1.00 42.84 320 ASP C N 1
ATOM 6868 C CA . ASP C 1 284 ? 113.617 12.121 11.966 1.00 45.77 320 ASP C CA 1
ATOM 6869 C C . ASP C 1 284 ? 114.317 13.141 11.049 1.00 44.57 320 ASP C C 1
ATOM 6870 O O . ASP C 1 284 ? 113.827 13.486 9.983 1.00 43.91 320 ASP C O 1
ATOM 6875 N N . PRO C 1 285 ? 115.483 13.591 11.449 1.00 44.55 321 PRO C N 1
ATOM 6876 C CA . PRO C 1 285 ? 116.198 14.676 10.751 1.00 44.39 321 PRO C CA 1
ATOM 6877 C C . PRO C 1 285 ? 116.668 14.195 9.362 1.00 43.33 321 PRO C C 1
ATOM 6878 O O . PRO C 1 285 ? 117.025 13.065 9.207 1.00 42.09 321 PRO C O 1
ATOM 6882 N N . ASP C 1 286 ? 116.582 15.022 8.338 1.00 43.45 322 ASP C N 1
ATOM 6883 C CA . ASP C 1 286 ? 116.984 14.594 7.010 1.00 43.55 322 ASP C CA 1
ATOM 6884 C C . ASP C 1 286 ? 118.187 15.415 6.621 1.00 41.99 322 ASP C C 1
ATOM 6885 O O . ASP C 1 286 ? 118.055 16.425 5.918 1.00 42.38 322 ASP C O 1
ATOM 6890 N N . PHE C 1 287 ? 119.344 15.026 7.136 1.00 39.79 323 PHE C N 1
ATOM 6891 C CA . PHE C 1 287 ? 120.562 15.737 6.813 1.00 39.34 323 PHE C CA 1
ATOM 6892 C C . PHE C 1 287 ? 121.233 15.362 5.504 1.00 38.48 323 PHE C C 1
ATOM 6893 O O . PHE C 1 287 ? 122.181 15.991 5.127 1.00 39.42 323 PHE C O 1
ATOM 6901 N N . ASN C 1 288 ? 120.770 14.359 4.806 1.00 38.96 324 ASN C N 1
ATOM 6902 C CA . ASN C 1 288 ? 121.490 13.936 3.608 1.00 40.41 324 ASN C CA 1
ATOM 6903 C C . ASN C 1 288 ? 120.597 14.026 2.403 1.00 39.65 324 ASN C C 1
ATOM 6904 O O . ASN C 1 288 ? 120.519 13.105 1.665 1.00 40.14 324 ASN C O 1
ATOM 6909 N N . ASP C 1 289 ? 119.886 15.115 2.197 1.00 39.84 325 ASP C N 1
ATOM 6910 C CA . ASP C 1 289 ? 119.079 15.213 0.993 1.00 39.54 325 ASP C CA 1
ATOM 6911 C C . ASP C 1 289 ? 120.021 15.494 -0.185 1.00 40.18 325 ASP C C 1
ATOM 6912 O O . ASP C 1 289 ? 120.563 16.572 -0.301 1.00 40.89 325 ASP C O 1
ATOM 6917 N N . THR C 1 290 ? 120.258 14.514 -1.046 1.00 39.96 326 THR C N 1
ATOM 6918 C CA . THR C 1 290 ? 121.261 14.726 -2.032 1.00 40.35 326 THR C CA 1
ATOM 6919 C C . THR C 1 290 ? 120.931 15.895 -2.981 1.00 39.85 326 THR C C 1
ATOM 6920 O O . THR C 1 290 ? 121.858 16.597 -3.406 1.00 40.33 326 THR C O 1
ATOM 6924 N N . LYS C 1 291 ? 119.663 16.154 -3.282 1.00 37.87 327 LYS C N 1
ATOM 6925 C CA . LYS C 1 291 ? 119.334 17.424 -4.014 1.00 37.56 327 LYS C CA 1
ATOM 6926 C C . LYS C 1 291 ? 119.924 18.669 -3.373 1.00 36.59 327 LYS C C 1
ATOM 6927 O O . LYS C 1 291 ? 120.736 19.387 -4.015 1.00 35.55 327 LYS C O 1
ATOM 6933 N N . ARG C 1 292 ? 119.569 18.913 -2.107 1.00 34.78 328 ARG C N 1
ATOM 6934 C CA . ARG C 1 292 ? 120.088 20.098 -1.458 1.00 33.23 328 ARG C CA 1
ATOM 6935 C C . ARG C 1 292 ? 121.617 20.078 -1.337 1.00 34.19 328 ARG C C 1
ATOM 6936 O O . ARG C 1 292 ? 122.304 21.150 -1.457 1.00 34.28 328 ARG C O 1
ATOM 6944 N N . ILE C 1 293 ? 122.165 18.881 -1.148 1.00 33.08 329 ILE C N 1
ATOM 6945 C CA . ILE C 1 293 ? 123.598 18.773 -0.999 1.00 32.99 329 ILE C CA 1
ATOM 6946 C C . ILE C 1 293 ? 124.260 19.079 -2.332 1.00 33.13 329 ILE C C 1
ATOM 6947 O O . ILE C 1 293 ? 125.252 19.751 -2.363 1.00 36.05 329 ILE C O 1
ATOM 6952 N N . ASP C 1 294 ? 123.705 18.627 -3.434 1.00 32.00 330 ASP C N 1
ATOM 6953 C CA . ASP C 1 294 ? 124.314 18.852 -4.725 1.00 30.53 330 ASP C CA 1
ATOM 6954 C C . ASP C 1 294 ? 124.236 20.314 -5.062 1.00 30.92 330 ASP C C 1
ATOM 6955 O O . ASP C 1 294 ? 125.165 20.862 -5.630 1.00 32.37 330 ASP C O 1
ATOM 6960 N N . ILE C 1 295 ? 123.108 20.962 -4.753 1.00 30.98 331 ILE C N 1
ATOM 6961 C CA . ILE C 1 295 ? 122.942 22.353 -5.050 1.00 28.24 331 ILE C CA 1
ATOM 6962 C C . ILE C 1 295 ? 124.005 23.018 -4.218 1.00 29.37 331 ILE C C 1
ATOM 6963 O O . ILE C 1 295 ? 124.676 23.882 -4.714 1.00 30.14 331 ILE C O 1
ATOM 6968 N N . MET C 1 296 ? 124.205 22.605 -2.968 1.00 30.02 332 MET C N 1
ATOM 6969 C CA . MET C 1 296 ? 125.160 23.369 -2.083 1.00 31.56 332 MET C CA 1
ATOM 6970 C C . MET C 1 296 ? 126.619 23.230 -2.481 1.00 30.94 332 MET C C 1
ATOM 6971 O O . MET C 1 296 ? 127.447 24.178 -2.315 1.00 29.26 332 MET C O 1
ATOM 6976 N N . VAL C 1 297 ? 126.934 22.038 -2.971 1.00 29.67 333 VAL C N 1
ATOM 6977 C CA . VAL C 1 297 ? 128.276 21.797 -3.342 1.00 31.62 333 VAL C CA 1
ATOM 6978 C C . VAL C 1 297 ? 128.486 22.677 -4.585 1.00 31.70 333 VAL C C 1
ATOM 6979 O O . VAL C 1 297 ? 129.416 23.507 -4.671 1.00 31.23 333 VAL C O 1
ATOM 6983 N N . THR C 1 298 ? 127.554 22.614 -5.522 1.00 31.11 334 THR C N 1
ATOM 6984 C CA . THR C 1 298 ? 127.655 23.582 -6.596 1.00 30.81 334 THR C CA 1
ATOM 6985 C C . THR C 1 298 ? 127.837 24.984 -6.061 1.00 30.95 334 THR C C 1
ATOM 6986 O O . THR C 1 298 ? 128.572 25.695 -6.654 1.00 31.35 334 THR C O 1
ATOM 6990 N N . MET C 1 299 ? 127.176 25.396 -4.968 1.00 30.80 335 MET C N 1
ATOM 6991 C CA . MET C 1 299 ? 127.267 26.794 -4.545 1.00 31.02 335 MET C CA 1
ATOM 6992 C C . MET C 1 299 ? 128.627 26.950 -4.014 1.00 32.19 335 MET C C 1
ATOM 6993 O O . MET C 1 299 ? 129.016 28.046 -3.710 1.00 33.57 335 MET C O 1
ATOM 6998 N N . GLY C 1 300 ? 129.382 25.863 -3.886 1.00 33.20 336 GLY C N 1
ATOM 6999 C CA . GLY C 1 300 ? 130.683 25.973 -3.300 1.00 33.39 336 GLY C CA 1
ATOM 7000 C C . GLY C 1 300 ? 130.724 25.516 -1.871 1.00 35.26 336 GLY C C 1
ATOM 7001 O O . GLY C 1 300 ? 131.722 25.779 -1.176 1.00 36.49 336 GLY C O 1
ATOM 7002 N N . PHE C 1 301 ? 129.702 24.835 -1.367 1.00 34.78 337 PHE C N 1
ATOM 7003 C CA . PHE C 1 301 ? 129.944 24.337 -0.040 1.00 34.94 337 PHE C CA 1
ATOM 7004 C C . PHE C 1 301 ? 130.592 22.962 -0.223 1.00 36.46 337 PHE C C 1
ATOM 7005 O O . PHE C 1 301 ? 130.471 22.309 -1.292 1.00 38.14 337 PHE C O 1
ATOM 7013 N N . ALA C 1 302 ? 131.270 22.525 0.835 1.00 37.19 338 ALA C N 1
ATOM 7014 C CA . ALA C 1 302 ? 131.886 21.225 0.911 1.00 37.26 338 ALA C CA 1
ATOM 7015 C C . ALA C 1 302 ? 130.893 20.240 1.580 1.00 38.06 338 ALA C C 1
ATOM 7016 O O . ALA C 1 302 ? 130.186 20.623 2.499 1.00 38.05 338 ALA C O 1
ATOM 7018 N N . ARG C 1 303 ? 130.856 18.988 1.137 1.00 40.27 339 ARG C N 1
ATOM 7019 C CA . ARG C 1 303 ? 129.946 17.985 1.671 1.00 42.96 339 ARG C CA 1
ATOM 7020 C C . ARG C 1 303 ? 130.118 17.826 3.128 1.00 45.45 339 ARG C C 1
ATOM 7021 O O . ARG C 1 303 ? 129.145 17.543 3.885 1.00 46.67 339 ARG C O 1
ATOM 7029 N N . ASP C 1 304 ? 131.347 18.098 3.546 1.00 47.06 340 ASP C N 1
ATOM 7030 C CA . ASP C 1 304 ? 131.699 18.005 4.932 1.00 47.67 340 ASP C CA 1
ATOM 7031 C C . ASP C 1 304 ? 131.319 19.163 5.786 1.00 46.77 340 ASP C C 1
ATOM 7032 O O . ASP C 1 304 ? 130.720 18.921 6.873 1.00 46.60 340 ASP C O 1
ATOM 7037 N N . GLU C 1 305 ? 131.618 20.406 5.348 1.00 44.55 341 GLU C N 1
ATOM 7038 C CA . GLU C 1 305 ? 131.140 21.526 6.180 1.00 44.05 341 GLU C CA 1
ATOM 7039 C C . GLU C 1 305 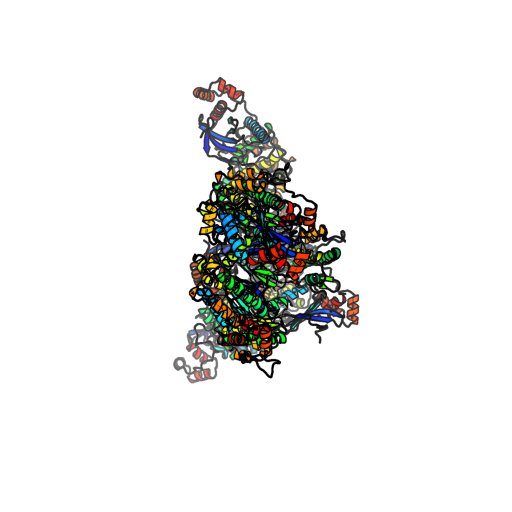? 129.629 21.413 6.397 1.00 43.77 341 GLU C C 1
ATOM 7040 O O . GLU C 1 305 ? 129.204 21.662 7.529 1.00 42.34 341 GLU C O 1
ATOM 7046 N N . ILE C 1 306 ? 128.883 20.990 5.350 1.00 42.63 342 ILE C N 1
ATOM 7047 C CA . ILE C 1 306 ? 127.466 20.877 5.417 1.00 42.80 342 ILE C CA 1
ATOM 7048 C C . ILE C 1 306 ? 127.077 19.888 6.497 1.00 43.69 342 ILE C C 1
ATOM 7049 O O . ILE C 1 306 ? 126.249 20.160 7.361 1.00 45.00 342 ILE C O 1
ATOM 7054 N N . ASN C 1 307 ? 127.648 18.714 6.462 1.00 45.18 343 ASN C N 1
ATOM 7055 C CA . ASN C 1 307 ? 127.197 17.659 7.385 1.00 45.17 343 ASN C CA 1
ATOM 7056 C C . ASN C 1 307 ? 127.573 18.088 8.795 1.00 45.05 343 ASN C C 1
ATOM 7057 O O . ASN C 1 307 ? 126.786 17.996 9.739 1.00 46.08 343 ASN C O 1
ATOM 7062 N N . ASP C 1 308 ? 128.768 18.621 8.938 1.00 44.43 344 ASP C N 1
ATOM 7063 C CA . ASP C 1 308 ? 129.164 19.127 10.212 1.00 44.21 344 ASP C CA 1
ATOM 7064 C C . ASP C 1 308 ? 128.137 20.054 10.843 1.00 42.44 344 ASP C C 1
ATOM 7065 O O . ASP C 1 308 ? 127.736 19.889 12.035 1.00 42.81 344 ASP C O 1
ATOM 7070 N N . ALA C 1 309 ? 127.711 21.005 10.020 1.00 38.84 345 ALA C N 1
ATOM 7071 C CA . ALA C 1 309 ? 126.964 22.098 10.458 1.00 36.81 345 ALA C CA 1
ATOM 7072 C C . ALA C 1 309 ? 125.625 21.603 10.874 1.00 35.70 345 ALA C C 1
ATOM 7073 O O . ALA C 1 309 ? 125.078 22.191 11.771 1.00 35.81 345 ALA C O 1
ATOM 7075 N N . LEU C 1 310 ? 125.144 20.517 10.294 1.00 34.04 346 LEU C N 1
ATOM 7076 C CA . LEU C 1 310 ? 123.807 20.057 10.565 1.00 35.02 346 LEU C CA 1
ATOM 7077 C C . LEU C 1 310 ? 123.814 19.205 11.855 1.00 37.01 346 LEU C C 1
ATOM 7078 O O . LEU C 1 310 ? 122.981 19.420 12.714 1.00 36.77 346 LEU C O 1
ATOM 7083 N N . ILE C 1 311 ? 124.754 18.252 11.989 1.00 38.54 347 ILE C N 1
ATOM 7084 C CA . ILE C 1 311 ? 124.701 17.240 13.058 1.00 40.12 347 ILE C CA 1
ATOM 7085 C C . ILE C 1 311 ? 124.985 18.045 14.299 1.00 40.11 347 ILE C C 1
ATOM 7086 O O . ILE C 1 311 ? 124.406 17.781 15.367 1.00 40.15 347 ILE C O 1
ATOM 7091 N N . ASN C 1 312 ? 125.816 19.073 14.141 1.00 39.94 348 ASN C N 1
ATOM 7092 C CA . ASN C 1 312 ? 126.135 19.890 15.278 1.00 39.90 348 ASN C CA 1
ATOM 7093 C C . ASN C 1 312 ? 125.226 21.055 15.448 1.00 39.49 348 ASN C C 1
ATOM 7094 O O . ASN C 1 312 ? 125.542 21.939 16.242 1.00 39.11 348 ASN C O 1
ATOM 7099 N N . GLN C 1 313 ? 124.127 21.080 14.683 1.00 39.06 349 GLN C N 1
ATOM 7100 C CA . GLN C 1 313 ? 123.144 22.165 14.746 1.00 38.21 349 GLN C CA 1
ATOM 7101 C C . GLN C 1 313 ? 123.756 23.554 14.865 1.00 38.96 349 GLN C C 1
ATOM 7102 O O . GLN C 1 313 ? 123.448 24.279 15.797 1.00 38.80 349 GLN C O 1
ATOM 7108 N N . LYS C 1 314 ? 124.631 23.933 13.939 1.00 39.90 350 LYS C N 1
ATOM 7109 C CA . LYS C 1 314 ? 125.441 25.137 14.178 1.00 40.55 350 LYS C CA 1
ATOM 7110 C C . LYS C 1 314 ? 124.668 26.407 13.977 1.00 39.27 350 LYS C C 1
ATOM 7111 O O . LYS C 1 314 ? 125.009 27.438 14.543 1.00 40.02 350 LYS C O 1
ATOM 7117 N N . TYR C 1 315 ? 123.610 26.368 13.190 1.00 38.42 351 TYR C N 1
ATOM 7118 C CA . TYR C 1 315 ? 122.875 27.590 12.985 1.00 38.71 351 TYR C CA 1
ATOM 7119 C C . TYR C 1 315 ? 123.645 28.699 12.284 1.00 40.20 351 TYR C C 1
ATOM 7120 O O . TYR C 1 315 ? 123.321 29.858 12.428 1.00 41.39 351 TYR C O 1
ATOM 7129 N N . ASP C 1 316 ? 124.584 28.324 11.426 1.00 42.82 352 ASP C N 1
ATOM 7130 C CA . ASP C 1 316 ? 125.493 29.229 10.678 1.00 44.97 352 ASP C CA 1
ATOM 7131 C C . ASP C 1 316 ? 125.045 29.491 9.192 1.00 45.61 352 ASP C C 1
ATOM 7132 O O . ASP C 1 316 ? 123.931 29.138 8.817 1.00 47.00 352 ASP C O 1
ATOM 7137 N N . GLU C 1 317 ? 125.898 30.122 8.375 1.00 45.57 353 GLU C N 1
ATOM 7138 C CA . GLU C 1 317 ? 125.618 30.423 6.948 1.00 45.44 353 GLU C CA 1
ATOM 7139 C C . GLU C 1 317 ? 125.236 29.115 6.193 1.00 42.19 353 GLU C C 1
ATOM 7140 O O . GLU C 1 317 ? 124.355 29.133 5.307 1.00 41.50 353 GLU C O 1
ATOM 7146 N N . VAL C 1 318 ? 125.853 27.978 6.575 1.00 39.48 354 VAL C N 1
ATOM 7147 C CA . VAL C 1 318 ? 125.665 26.686 5.866 1.00 36.20 354 VAL C CA 1
ATOM 7148 C C . VAL C 1 318 ? 124.409 25.911 6.259 1.00 34.50 354 VAL C C 1
ATOM 7149 O O . VAL C 1 318 ? 123.686 25.372 5.409 1.00 34.86 354 VAL C O 1
ATOM 7153 N N . MET C 1 319 ? 124.198 25.734 7.554 1.00 33.15 355 MET C N 1
ATOM 7154 C CA . MET C 1 319 ? 123.008 25.072 8.003 1.00 32.45 355 MET C CA 1
ATOM 7155 C C . MET C 1 319 ? 121.765 25.854 7.473 1.00 31.45 355 MET C C 1
ATOM 7156 O O . MET C 1 319 ? 120.770 25.258 7.038 1.00 31.43 355 MET C O 1
ATOM 7161 N N . ALA C 1 320 ? 121.838 27.174 7.457 1.00 29.21 356 ALA C N 1
ATOM 7162 C CA . ALA C 1 320 ? 120.663 27.898 7.119 1.00 28.76 356 ALA C CA 1
ATOM 7163 C C . ALA C 1 320 ? 120.357 27.709 5.631 1.00 29.29 356 ALA C C 1
ATOM 7164 O O . ALA C 1 320 ? 119.172 27.634 5.235 1.00 30.73 356 ALA C O 1
ATOM 7166 N N . THR C 1 321 ? 121.393 27.505 4.813 1.00 28.16 357 THR C N 1
ATOM 7167 C CA . THR C 1 321 ? 121.153 27.363 3.402 1.00 27.28 357 THR C CA 1
ATOM 7168 C C . THR C 1 321 ? 120.542 26.038 3.174 1.00 27.12 357 THR C C 1
ATOM 7169 O O . THR C 1 321 ? 119.591 25.883 2.385 1.00 27.45 357 THR C O 1
ATOM 7173 N N . TYR C 1 322 ? 121.046 25.049 3.880 1.00 27.32 358 TYR C N 1
ATOM 7174 C CA . TYR C 1 322 ? 120.361 23.729 3.806 1.00 27.17 358 TYR C CA 1
ATOM 7175 C C . TYR C 1 322 ? 118.901 23.866 4.274 1.00 27.23 358 TYR C C 1
ATOM 7176 O O . TYR C 1 322 ? 117.982 23.284 3.684 1.00 29.26 358 TYR C O 1
ATOM 7185 N N . ILE C 1 323 ? 118.615 24.679 5.278 1.00 25.69 359 ILE C N 1
ATOM 7186 C CA . ILE C 1 323 ? 117.214 24.666 5.664 1.00 24.43 359 ILE C CA 1
ATOM 7187 C C . ILE C 1 323 ? 116.440 25.423 4.625 1.00 24.59 359 ILE C C 1
ATOM 7188 O O . ILE C 1 323 ? 115.347 25.011 4.194 1.00 22.75 359 ILE C O 1
ATOM 7193 N N . LEU C 1 324 ? 116.988 26.563 4.222 1.00 24.95 360 LEU C N 1
ATOM 7194 C CA . LEU C 1 324 ? 116.142 27.409 3.350 1.00 24.79 360 LEU C CA 1
ATOM 7195 C C . LEU C 1 324 ? 115.851 26.711 2.031 1.00 24.18 360 LEU C C 1
ATOM 7196 O O . LEU C 1 324 ? 114.759 26.937 1.440 1.00 23.83 360 LEU C O 1
ATOM 7201 N N . LEU C 1 325 ? 116.799 25.850 1.587 1.00 23.20 361 LEU C N 1
ATOM 7202 C CA . LEU C 1 325 ? 116.608 25.163 0.315 1.00 24.11 361 LEU C CA 1
ATOM 7203 C C . LEU C 1 325 ? 115.380 24.287 0.349 1.00 25.07 361 LEU C C 1
ATOM 7204 O O . LEU C 1 325 ? 114.761 24.000 -0.661 1.00 25.89 361 LEU C O 1
ATOM 7209 N N . GLY C 1 326 ? 114.967 23.920 1.559 1.00 26.80 362 GLY C N 1
ATOM 7210 C CA . GLY C 1 326 ? 113.955 22.922 1.749 1.00 25.88 362 GLY C CA 1
ATOM 7211 C C . GLY C 1 326 ? 112.626 23.531 2.003 1.00 27.26 362 GLY C C 1
ATOM 7212 O O . GLY C 1 326 ? 111.667 22.782 2.141 1.00 27.74 362 GLY C O 1
ATOM 7213 N N . ARG C 1 327 ? 112.522 24.837 2.106 1.00 27.75 363 ARG C N 1
ATOM 7214 C CA . ARG C 1 327 ? 111.176 25.415 2.165 1.00 33.36 363 ARG C CA 1
ATOM 7215 C C . ARG C 1 327 ? 110.716 26.198 0.913 1.00 36.69 363 ARG C C 1
ATOM 7216 O O . ARG C 1 327 ? 111.532 26.786 0.222 1.00 37.34 363 ARG C O 1
ATOM 7224 N N . LYS C 1 328 ? 109.410 26.272 0.655 1.00 41.38 364 LYS C N 1
ATOM 7225 C CA . LYS C 1 328 ? 108.872 27.200 -0.379 1.00 44.71 364 LYS C CA 1
ATOM 7226 C C . LYS C 1 328 ? 109.243 28.651 -0.106 1.00 46.08 364 LYS C C 1
ATOM 7227 O O . LYS C 1 328 ? 109.416 29.367 -1.095 1.00 46.71 364 LYS C O 1
ATOM 7234 N N . GLN D 1 11 ? 63.081 65.949 19.708 1.00 70.64 47 GLN D N 1
ATOM 7235 C CA . GLN D 1 11 ? 64.500 66.104 20.246 1.00 71.06 47 GLN D CA 1
ATOM 7236 C C . GLN D 1 11 ? 64.565 66.975 21.542 1.00 69.69 47 GLN D C 1
ATOM 7237 O O . GLN D 1 11 ? 63.921 68.041 21.628 1.00 69.95 47 GLN D O 1
ATOM 7243 N N . PRO D 1 12 ? 65.279 66.502 22.577 1.00 68.43 48 PRO D N 1
ATOM 7244 C CA . PRO D 1 12 ? 65.361 67.342 23.827 1.00 67.78 48 PRO D CA 1
ATOM 7245 C C . PRO D 1 12 ? 66.376 68.538 23.785 1.00 67.22 48 PRO D C 1
ATOM 7246 O O . PRO D 1 12 ? 67.551 68.404 23.368 1.00 66.33 48 PRO D O 1
ATOM 7250 N N . HIS D 1 13 ? 65.880 69.691 24.228 1.00 65.92 49 HIS D N 1
ATOM 7251 C CA . HIS D 1 13 ? 66.593 70.929 24.184 1.00 64.91 49 HIS D CA 1
ATOM 7252 C C . HIS D 1 13 ? 66.956 71.271 25.627 1.00 63.43 49 HIS D C 1
ATOM 7253 O O . HIS D 1 13 ? 66.127 71.113 26.513 1.00 63.57 49 HIS D O 1
ATOM 7260 N N . ILE D 1 14 ? 68.174 71.742 25.897 1.00 61.17 50 ILE D N 1
ATOM 7261 C CA . ILE D 1 14 ? 68.363 72.576 27.088 1.00 57.57 50 ILE D CA 1
ATOM 7262 C C . ILE D 1 14 ? 68.827 73.927 26.599 1.00 55.99 50 ILE D C 1
ATOM 7263 O O . ILE D 1 14 ? 69.717 74.001 25.756 1.00 56.84 50 ILE D O 1
ATOM 7268 N N . GLY D 1 15 ? 68.244 74.997 27.093 1.00 53.16 51 GLY D N 1
ATOM 7269 C CA . GLY D 1 15 ? 68.517 76.296 26.536 1.00 51.75 51 GLY D CA 1
ATOM 7270 C C . GLY D 1 15 ? 68.621 76.348 25.003 1.00 51.20 51 GLY D C 1
ATOM 7271 O O . GLY D 1 15 ? 67.768 75.899 24.266 1.00 52.08 51 GLY D O 1
ATOM 7272 N N . ASN D 1 16 ? 69.684 76.913 24.481 1.00 50.28 52 ASN D N 1
ATOM 7273 C CA . ASN D 1 16 ? 69.783 76.983 23.060 1.00 47.38 52 ASN D CA 1
ATOM 7274 C C . ASN D 1 16 ? 70.479 75.744 22.502 1.00 46.93 52 ASN D C 1
ATOM 7275 O O . ASN D 1 16 ? 71.083 75.842 21.454 1.00 47.98 52 ASN D O 1
ATOM 7280 N N . TYR D 1 17 ? 70.414 74.580 23.164 1.00 46.50 53 TYR D N 1
ATOM 7281 C CA . TYR D 1 17 ? 71.210 73.370 22.724 1.00 46.70 53 TYR D CA 1
ATOM 7282 C C . TYR D 1 17 ? 70.363 72.128 22.535 1.00 47.63 53 TYR D C 1
ATOM 7283 O O . TYR D 1 17 ? 69.551 71.791 23.419 1.00 48.45 53 TYR D O 1
ATOM 7292 N N . ARG D 1 18 ? 70.568 71.433 21.418 1.00 47.46 54 ARG D N 1
ATOM 7293 C CA . ARG D 1 18 ? 69.758 70.295 21.140 1.00 48.29 54 ARG D CA 1
ATOM 7294 C C . ARG D 1 18 ? 70.511 69.023 21.516 1.00 47.59 54 ARG D C 1
ATOM 7295 O O . ARG D 1 18 ? 71.420 68.606 20.816 1.00 47.18 54 ARG D O 1
ATOM 7303 N N . LEU D 1 19 ? 70.121 68.397 22.620 1.00 48.32 55 LEU D N 1
ATOM 7304 C CA . LEU D 1 19 ? 70.883 67.238 23.111 1.00 50.15 55 LEU D CA 1
ATOM 7305 C C . LEU D 1 19 ? 70.864 66.026 22.160 1.00 51.70 55 LEU D C 1
ATOM 7306 O O . LEU D 1 19 ? 69.816 65.675 21.621 1.00 51.94 55 LEU D O 1
ATOM 7311 N N . GLN D 1 20 ? 72.037 65.433 21.968 1.00 53.20 56 GLN D N 1
ATOM 7312 C CA . GLN D 1 20 ? 72.298 64.314 21.085 1.00 55.24 56 GLN D CA 1
ATOM 7313 C C . GLN D 1 20 ? 72.885 63.104 21.883 1.00 56.32 56 GLN D C 1
ATOM 7314 O O . GLN D 1 20 ? 72.551 62.887 23.056 1.00 56.86 56 GLN D O 1
ATOM 7320 N N . LYS D 1 21 ? 73.786 62.342 21.258 1.00 57.55 57 LYS D N 1
ATOM 7321 C CA . LYS D 1 21 ? 74.378 61.141 21.839 1.00 58.30 57 LYS D CA 1
ATOM 7322 C C . LYS D 1 21 ? 74.796 61.427 23.270 1.00 58.00 57 LYS D C 1
ATOM 7323 O O . LYS D 1 21 ? 75.175 62.511 23.578 1.00 59.22 57 LYS D O 1
ATOM 7329 N N . THR D 1 22 ? 74.707 60.469 24.171 1.00 59.03 58 THR D N 1
ATOM 7330 C CA . THR D 1 22 ? 75.407 60.557 25.448 1.00 58.53 58 THR D CA 1
ATOM 7331 C C . THR D 1 22 ? 76.816 60.085 25.156 1.00 59.05 58 THR D C 1
ATOM 7332 O O . THR D 1 22 ? 77.013 59.118 24.437 1.00 59.00 58 THR D O 1
ATOM 7336 N N . ILE D 1 23 ? 77.816 60.793 25.633 1.00 59.39 59 ILE D N 1
ATOM 7337 C CA . ILE D 1 23 ? 79.138 60.294 25.340 1.00 60.12 59 ILE D CA 1
ATOM 7338 C C . ILE D 1 23 ? 79.818 59.971 26.634 1.00 60.80 59 ILE D C 1
ATOM 7339 O O . ILE D 1 23 ? 80.970 59.629 26.644 1.00 60.88 59 ILE D O 1
ATOM 7344 N N . GLY D 1 24 ? 79.103 60.072 27.737 1.00 61.02 60 GLY D N 1
ATOM 7345 C CA . GLY D 1 24 ? 79.756 59.825 28.976 1.00 61.87 60 GLY D CA 1
ATOM 7346 C C . GLY D 1 24 ? 78.787 59.767 30.103 1.00 63.48 60 GLY D C 1
ATOM 7347 O O . GLY D 1 24 ? 77.839 60.586 30.203 1.00 63.64 60 GLY D O 1
ATOM 7348 N N . LYS D 1 25 ? 79.032 58.797 30.976 1.00 64.78 61 LYS D N 1
ATOM 7349 C CA . LYS D 1 25 ? 78.183 58.622 32.138 1.00 66.22 61 LYS D CA 1
ATOM 7350 C C . LYS D 1 25 ? 79.100 58.252 33.292 1.00 66.27 61 LYS D C 1
ATOM 7351 O O . LYS D 1 25 ? 79.960 57.384 33.147 1.00 65.97 61 LYS D O 1
ATOM 7357 N N . GLY D 1 26 ? 78.956 58.964 34.402 1.00 66.87 62 GLY D N 1
ATOM 7358 C CA . GLY D 1 26 ? 79.527 58.559 35.699 1.00 67.98 62 GLY D CA 1
ATOM 7359 C C . GLY D 1 26 ? 78.434 58.750 36.748 1.00 69.22 62 GLY D C 1
ATOM 7360 O O . GLY D 1 26 ? 77.252 58.964 36.412 1.00 70.24 62 GLY D O 1
ATOM 7361 N N . ASN D 1 27 ? 78.799 58.720 38.021 1.00 69.58 63 ASN D N 1
ATOM 7362 C CA . ASN D 1 27 ? 77.787 58.712 39.101 1.00 70.09 63 ASN D CA 1
ATOM 7363 C C . ASN D 1 27 ? 77.152 60.016 39.484 1.00 69.34 63 ASN D C 1
ATOM 7364 O O . ASN D 1 27 ? 76.256 60.060 40.332 1.00 69.64 63 ASN D O 1
ATOM 7369 N N . PHE D 1 28 ? 77.633 61.100 38.910 1.00 68.76 64 PHE D N 1
ATOM 7370 C CA . PHE D 1 28 ? 77.255 62.405 39.429 1.00 67.75 64 PHE D CA 1
ATOM 7371 C C . PHE D 1 28 ? 77.116 63.413 38.276 1.00 66.16 64 PHE D C 1
ATOM 7372 O O . PHE D 1 28 ? 76.472 64.476 38.416 1.00 66.40 64 PHE D O 1
ATOM 7380 N N . ALA D 1 29 ? 77.667 63.036 37.120 1.00 63.79 65 ALA D N 1
ATOM 7381 C CA . ALA D 1 29 ? 77.610 63.848 35.915 1.00 61.11 65 ALA D CA 1
ATOM 7382 C C . ALA D 1 29 ? 77.414 62.889 34.807 1.00 59.64 65 ALA D C 1
ATOM 7383 O O . ALA D 1 29 ? 78.021 61.832 34.851 1.00 59.20 65 ALA D O 1
ATOM 7385 N N . LYS D 1 30 ? 76.533 63.228 33.854 1.00 58.18 66 LYS D N 1
ATOM 7386 C CA . LYS D 1 30 ? 76.632 62.709 32.475 1.00 57.34 66 LYS D CA 1
ATOM 7387 C C . LYS D 1 30 ? 76.999 63.829 31.506 1.00 55.39 66 LYS D C 1
ATOM 7388 O O . LYS D 1 30 ? 76.632 65.026 31.702 1.00 53.25 66 LYS D O 1
ATOM 7394 N N . VAL D 1 31 ? 77.688 63.377 30.454 1.00 53.41 67 VAL D N 1
ATOM 7395 C CA . VAL D 1 31 ? 78.069 64.172 29.315 1.00 51.72 67 VAL D CA 1
ATOM 7396 C C . VAL D 1 31 ? 77.323 63.740 28.047 1.00 50.47 67 VAL D C 1
ATOM 7397 O O . VAL D 1 31 ? 77.473 62.605 27.560 1.00 49.28 67 VAL D O 1
ATOM 7401 N N . LYS D 1 32 ? 76.554 64.682 27.507 1.00 49.32 68 LYS D N 1
ATOM 7402 C CA . LYS D 1 32 ? 75.924 64.510 26.191 1.00 49.42 68 LYS D CA 1
ATOM 7403 C C . LYS D 1 32 ? 76.570 65.422 25.136 1.00 48.93 68 LYS D C 1
ATOM 7404 O O . LYS D 1 32 ? 76.827 66.630 25.386 1.00 49.24 68 LYS D O 1
ATOM 7410 N N . LEU D 1 33 ? 76.789 64.876 23.941 1.00 47.98 69 LEU D N 1
ATOM 7411 C CA . LEU D 1 33 ? 76.949 65.710 22.719 1.00 47.50 69 LEU D CA 1
ATOM 7412 C C . LEU D 1 33 ? 75.704 66.617 22.449 1.00 46.68 69 LEU D C 1
ATOM 7413 O O . LEU D 1 33 ? 74.629 66.355 22.982 1.00 48.49 69 LEU D O 1
ATOM 7418 N N . ALA D 1 34 ? 75.843 67.705 21.706 1.00 44.68 70 ALA D N 1
ATOM 7419 C CA . ALA D 1 34 ? 74.728 68.667 21.493 1.00 42.80 70 ALA D CA 1
ATOM 7420 C C . ALA D 1 34 ? 75.121 69.651 20.418 1.00 42.13 70 ALA D C 1
ATOM 7421 O O . ALA D 1 34 ? 76.346 69.834 20.140 1.00 40.58 70 ALA D O 1
ATOM 7423 N N . ARG D 1 35 ? 74.097 70.297 19.838 1.00 41.11 71 ARG D N 1
ATOM 7424 C CA . ARG D 1 35 ? 74.299 71.333 18.827 1.00 41.40 71 ARG D CA 1
ATOM 7425 C C . ARG D 1 35 ? 73.676 72.559 19.297 1.00 39.62 71 ARG D C 1
ATOM 7426 O O . ARG D 1 35 ? 72.536 72.571 19.821 1.00 38.13 71 ARG D O 1
ATOM 7434 N N . HIS D 1 36 ? 74.425 73.631 19.066 1.00 39.15 72 HIS D N 1
ATOM 7435 C CA . HIS D 1 36 ? 73.941 74.930 19.467 1.00 38.83 72 HIS D CA 1
ATOM 7436 C C . HIS D 1 36 ? 73.031 75.455 18.406 1.00 38.75 72 HIS D C 1
ATOM 7437 O O . HIS D 1 36 ? 73.473 75.696 17.297 1.00 38.78 72 HIS D O 1
ATOM 7444 N N . VAL D 1 37 ? 71.756 75.631 18.721 1.00 39.28 73 VAL D N 1
ATOM 7445 C CA . VAL D 1 37 ? 70.772 75.845 17.623 1.00 39.78 73 VAL D CA 1
ATOM 7446 C C . VAL D 1 37 ? 70.939 77.167 16.927 1.00 39.94 73 VAL D C 1
ATOM 7447 O O . VAL D 1 37 ? 70.477 77.306 15.808 1.00 42.36 73 VAL D O 1
ATOM 7451 N N . LEU D 1 38 ? 71.607 78.128 17.550 1.00 38.30 74 LEU D N 1
ATOM 7452 C CA . LEU D 1 38 ? 71.717 79.429 16.932 1.00 36.96 74 LEU D CA 1
ATOM 7453 C C . LEU D 1 38 ? 72.832 79.473 15.940 1.00 35.06 74 LEU D C 1
ATOM 7454 O O . LEU D 1 38 ? 72.738 80.202 14.986 1.00 33.95 74 LEU D O 1
ATOM 7459 N N . THR D 1 39 ? 73.863 78.668 16.155 1.00 34.23 75 THR D N 1
ATOM 7460 C CA . THR D 1 39 ? 75.083 78.765 15.333 1.00 32.41 75 THR D CA 1
ATOM 7461 C C . THR D 1 39 ? 75.518 77.475 14.748 1.00 33.96 75 THR D C 1
ATOM 7462 O O . THR D 1 39 ? 76.477 77.491 14.013 1.00 36.45 75 THR D O 1
ATOM 7466 N N . GLY D 1 40 ? 74.920 76.336 15.139 1.00 34.56 76 GLY D N 1
ATOM 7467 C CA . GLY D 1 40 ? 75.164 75.038 14.533 1.00 33.07 76 GLY D CA 1
ATOM 7468 C C . GLY D 1 40 ? 76.387 74.368 15.071 1.00 34.98 76 GLY D C 1
ATOM 7469 O O . GLY D 1 40 ? 76.724 73.257 14.660 1.00 36.86 76 GLY D O 1
ATOM 7470 N N . ARG D 1 41 ? 77.074 74.999 16.014 1.00 35.42 77 ARG D N 1
ATOM 7471 C CA . ARG D 1 41 ? 78.309 74.413 16.600 1.00 35.64 77 ARG D CA 1
ATOM 7472 C C . ARG D 1 41 ? 78.049 73.176 17.481 1.00 36.23 77 ARG D C 1
ATOM 7473 O O . ARG D 1 41 ? 77.071 73.145 18.248 1.00 36.09 77 ARG D O 1
ATOM 7481 N N . GLU D 1 42 ? 78.907 72.169 17.352 1.00 36.43 78 GLU D N 1
ATOM 7482 C CA . GLU D 1 42 ? 78.888 71.043 18.228 1.00 38.49 78 GLU D CA 1
ATOM 7483 C C . GLU D 1 42 ? 79.493 71.466 19.551 1.00 38.87 78 GLU D C 1
ATOM 7484 O O . GLU D 1 42 ? 80.560 72.012 19.566 1.00 38.55 78 GLU D O 1
ATOM 7490 N N . VAL D 1 43 ? 78.793 71.207 20.654 1.00 39.54 79 VAL D N 1
ATOM 7491 C CA . VAL D 1 43 ? 79.341 71.349 21.984 1.00 39.23 79 VAL D CA 1
ATOM 7492 C C . VAL D 1 43 ? 79.242 70.067 22.827 1.00 40.53 79 VAL D C 1
ATOM 7493 O O . VAL D 1 43 ? 78.904 69.003 22.299 1.00 41.16 79 VAL D O 1
ATOM 7497 N N . ALA D 1 44 ? 79.620 70.134 24.108 1.00 40.48 80 ALA D N 1
ATOM 7498 C CA . ALA D 1 44 ? 79.681 68.952 25.001 1.00 40.80 80 ALA D CA 1
ATOM 7499 C C . ALA D 1 44 ? 78.886 69.469 26.135 1.00 41.80 80 ALA D C 1
ATOM 7500 O O . ALA D 1 44 ? 79.093 70.574 26.486 1.00 44.49 80 ALA D O 1
ATOM 7502 N N . VAL D 1 45 ? 77.886 68.760 26.627 1.00 42.58 81 VAL D N 1
ATOM 7503 C CA . VAL D 1 45 ? 77.127 69.288 27.711 1.00 42.77 81 VAL D CA 1
ATOM 7504 C C . VAL D 1 45 ? 77.263 68.289 28.833 1.00 44.53 81 VAL D C 1
ATOM 7505 O O . VAL D 1 45 ? 77.154 67.049 28.634 1.00 44.58 81 VAL D O 1
ATOM 7509 N N . LYS D 1 46 ? 77.611 68.840 29.991 1.00 45.85 82 LYS D N 1
ATOM 7510 C CA . LYS D 1 46 ? 77.880 68.064 31.184 1.00 47.19 82 LYS D CA 1
ATOM 7511 C C . LYS D 1 46 ? 76.776 68.434 32.099 1.00 48.03 82 LYS D C 1
ATOM 7512 O O . LYS D 1 46 ? 76.562 69.616 32.422 1.00 46.46 82 LYS D O 1
ATOM 7518 N N . ILE D 1 47 ? 76.053 67.375 32.447 1.00 50.68 83 ILE D N 1
ATOM 7519 C CA . ILE D 1 47 ? 74.776 67.472 33.128 1.00 53.42 83 ILE D CA 1
ATOM 7520 C C . ILE D 1 47 ? 75.008 66.955 34.542 1.00 54.76 83 ILE D C 1
ATOM 7521 O O . ILE D 1 47 ? 75.397 65.806 34.747 1.00 55.09 83 ILE D O 1
ATOM 7526 N N . ILE D 1 48 ? 74.853 67.843 35.506 1.00 56.54 84 ILE D N 1
ATOM 7527 C CA . ILE D 1 48 ? 75.056 67.493 36.893 1.00 58.82 84 ILE D CA 1
ATOM 7528 C C . ILE D 1 48 ? 73.771 67.768 37.675 1.00 60.35 84 ILE D C 1
ATOM 7529 O O . ILE D 1 48 ? 73.387 68.949 37.891 1.00 59.95 84 ILE D O 1
ATOM 7534 N N . ASP D 1 49 ? 73.108 66.677 38.078 1.00 61.98 85 ASP D N 1
ATOM 7535 C CA . ASP D 1 49 ? 71.928 66.773 38.942 1.00 64.09 85 ASP D CA 1
ATOM 7536 C C . ASP D 1 49 ? 72.310 67.332 40.337 1.00 64.59 85 ASP D C 1
ATOM 7537 O O . ASP D 1 49 ? 73.139 66.757 41.032 1.00 63.60 85 ASP D O 1
ATOM 7542 N N . LYS D 1 50 ? 71.706 68.456 40.723 1.00 66.53 86 LYS D N 1
ATOM 7543 C CA . LYS D 1 50 ? 72.102 69.188 41.944 1.00 68.73 86 LYS D CA 1
ATOM 7544 C C . LYS D 1 50 ? 71.434 68.625 43.218 1.00 71.36 86 LYS D C 1
ATOM 7545 O O . LYS D 1 50 ? 71.919 68.821 44.363 1.00 71.44 86 LYS D O 1
ATOM 7551 N N . THR D 1 51 ? 70.319 67.913 42.999 1.00 73.82 87 THR D N 1
ATOM 7552 C CA . THR D 1 51 ? 69.485 67.377 44.086 1.00 74.83 87 THR D CA 1
ATOM 7553 C C . THR D 1 51 ? 70.055 66.108 44.757 1.00 76.25 87 THR D C 1
ATOM 7554 O O . THR D 1 51 ? 69.736 65.848 45.904 1.00 76.03 87 THR D O 1
ATOM 7558 N N . GLN D 1 52 ? 70.923 65.350 44.081 1.00 78.03 88 GLN D N 1
ATOM 7559 C CA . GLN D 1 52 ? 71.678 64.253 44.785 1.00 80.36 88 GLN D CA 1
ATOM 7560 C C . GLN D 1 52 ? 72.996 64.714 45.551 1.00 80.00 88 GLN D C 1
ATOM 7561 O O . GLN D 1 52 ? 73.915 63.904 45.792 1.00 80.38 88 GLN D O 1
ATOM 7567 N N . LEU D 1 53 ? 73.064 65.988 45.963 1.00 79.35 89 LEU D N 1
ATOM 7568 C CA . LEU D 1 53 ? 74.311 66.552 46.461 1.00 78.25 89 LEU D CA 1
ATOM 7569 C C . LEU D 1 53 ? 74.162 67.344 47.729 1.00 77.72 89 LEU D C 1
ATOM 7570 O O . LEU D 1 53 ? 73.354 68.267 47.832 1.00 76.80 89 LEU D O 1
ATOM 7575 N N . ASN D 1 54 ? 75.028 67.021 48.670 1.00 77.84 90 ASN D N 1
ATOM 7576 C CA . ASN D 1 54 ? 75.012 67.627 49.989 1.00 78.65 90 ASN D CA 1
ATOM 7577 C C . ASN D 1 54 ? 75.648 69.014 49.859 1.00 78.66 90 ASN D C 1
ATOM 7578 O O . ASN D 1 54 ? 75.985 69.390 48.768 1.00 79.06 90 ASN D O 1
ATOM 7583 N N . PRO D 1 55 ? 75.822 69.783 50.948 1.00 78.78 91 PRO D N 1
ATOM 7584 C CA . PRO D 1 55 ? 76.421 71.062 50.577 1.00 78.52 91 PRO D CA 1
ATOM 7585 C C . PRO D 1 55 ? 77.962 71.078 50.373 1.00 78.06 91 PRO D C 1
ATOM 7586 O O . PRO D 1 55 ? 78.491 72.097 49.867 1.00 78.06 91 PRO D O 1
ATOM 7590 N N . THR D 1 56 ? 78.686 70.003 50.723 1.00 77.14 92 THR D N 1
ATOM 7591 C CA . THR D 1 56 ? 80.145 70.019 50.436 1.00 76.12 92 THR D CA 1
ATOM 7592 C C . THR D 1 56 ? 80.404 69.605 48.981 1.00 75.00 92 THR D C 1
ATOM 7593 O O . THR D 1 56 ? 81.299 70.142 48.294 1.00 74.20 92 THR D O 1
ATOM 7597 N N . SER D 1 57 ? 79.608 68.661 48.504 1.00 73.32 93 SER D N 1
ATOM 7598 C CA . SER D 1 57 ? 79.609 68.441 47.076 1.00 71.80 93 SER D CA 1
ATOM 7599 C C . SER D 1 57 ? 79.280 69.716 46.280 1.00 70.93 93 SER D C 1
ATOM 7600 O O . SER D 1 57 ? 80.019 70.060 45.364 1.00 70.64 93 SER D O 1
ATOM 7603 N N . LEU D 1 58 ? 78.237 70.439 46.673 1.00 69.89 94 LEU D N 1
ATOM 7604 C CA . LEU D 1 58 ? 77.911 71.709 46.044 1.00 69.80 94 LEU D CA 1
ATOM 7605 C C . LEU D 1 58 ? 79.054 72.704 45.972 1.00 69.06 94 LEU D C 1
ATOM 7606 O O . LEU D 1 58 ? 79.369 73.235 44.902 1.00 69.13 94 LEU D O 1
ATOM 7611 N N . GLN D 1 59 ? 79.664 73.022 47.097 1.00 68.51 95 GLN D N 1
ATOM 7612 C CA . GLN D 1 59 ? 80.671 74.078 47.022 1.00 67.56 95 GLN D CA 1
ATOM 7613 C C . GLN D 1 59 ? 81.834 73.713 46.086 1.00 65.27 95 GLN D C 1
ATOM 7614 O O . GLN D 1 59 ? 82.235 74.551 45.270 1.00 64.26 95 GLN D O 1
ATOM 7620 N N . LYS D 1 60 ? 82.290 72.459 46.175 1.00 62.19 96 LYS D N 1
ATOM 7621 C CA . LYS D 1 60 ? 83.245 71.893 45.266 1.00 60.59 96 LYS D CA 1
ATOM 7622 C C . LYS D 1 60 ? 82.818 71.886 43.792 1.00 60.60 96 LYS D C 1
ATOM 7623 O O . LYS D 1 60 ? 83.637 72.102 42.915 1.00 60.71 96 LYS D O 1
ATOM 7629 N N . LEU D 1 61 ? 81.560 71.586 43.491 1.00 59.42 97 LEU D N 1
ATOM 7630 C CA . LEU D 1 61 ? 81.141 71.705 42.149 1.00 57.86 97 LEU D CA 1
ATOM 7631 C C . LEU D 1 61 ? 81.200 73.162 41.758 1.00 58.55 97 LEU D C 1
ATOM 7632 O O . LEU D 1 61 ? 81.624 73.478 40.659 1.00 59.88 97 LEU D O 1
ATOM 7637 N N . PHE D 1 62 ? 80.783 74.070 42.619 1.00 58.20 98 PHE D N 1
ATOM 7638 C CA . PHE D 1 62 ? 80.895 75.466 42.248 1.00 58.27 98 PHE D CA 1
ATOM 7639 C C . PHE D 1 62 ? 82.349 75.942 42.214 1.00 57.80 98 PHE D C 1
ATOM 7640 O O . PHE D 1 62 ? 82.677 76.929 41.593 1.00 57.42 98 PHE D O 1
ATOM 7648 N N . ARG D 1 63 ? 83.236 75.194 42.825 1.00 56.94 99 ARG D N 1
ATOM 7649 C CA . ARG D 1 63 ? 84.626 75.572 42.819 1.00 57.48 99 ARG D CA 1
ATOM 7650 C C . ARG D 1 63 ? 85.166 75.327 41.402 1.00 55.74 99 ARG D C 1
ATOM 7651 O O . ARG D 1 63 ? 85.651 76.267 40.746 1.00 56.07 99 ARG D O 1
ATOM 7659 N N . GLU D 1 64 ? 85.054 74.070 40.960 1.00 52.87 100 GLU D N 1
ATOM 7660 C CA . GLU D 1 64 ? 85.465 73.615 39.677 1.00 51.63 100 GLU D CA 1
ATOM 7661 C C . GLU D 1 64 ? 84.943 74.490 38.517 1.00 51.12 100 GLU D C 1
ATOM 7662 O O . GLU D 1 64 ? 85.705 74.828 37.628 1.00 50.30 100 GLU D O 1
ATOM 7668 N N . VAL D 1 65 ? 83.672 74.873 38.561 1.00 50.03 101 VAL D N 1
ATOM 7669 C CA . VAL D 1 65 ? 83.079 75.726 37.535 1.00 49.41 101 VAL D CA 1
ATOM 7670 C C . VAL D 1 65 ? 83.804 77.043 37.438 1.00 49.90 101 VAL D C 1
ATOM 7671 O O . VAL D 1 65 ? 84.118 77.496 36.336 1.00 50.12 101 VAL D O 1
ATOM 7675 N N . ARG D 1 66 ? 84.105 77.623 38.594 1.00 49.91 102 ARG D N 1
ATOM 7676 C CA . ARG D 1 66 ? 84.598 78.988 38.701 1.00 50.53 102 ARG D CA 1
ATOM 7677 C C . ARG D 1 66 ? 86.011 79.009 38.111 1.00 48.56 102 ARG D C 1
ATOM 7678 O O . ARG D 1 66 ? 86.430 80.016 37.543 1.00 49.05 102 ARG D O 1
ATOM 7686 N N . ILE D 1 67 ? 86.705 77.872 38.190 1.00 46.37 103 ILE D N 1
ATOM 7687 C CA . ILE D 1 67 ? 88.022 77.696 37.589 1.00 43.91 103 ILE D CA 1
ATOM 7688 C C . ILE D 1 67 ? 87.898 77.590 36.050 1.00 44.36 103 ILE D C 1
ATOM 7689 O O . ILE D 1 67 ? 88.570 78.297 35.304 1.00 44.24 103 ILE D O 1
ATOM 7694 N N . MET D 1 68 ? 86.994 76.717 35.623 1.00 44.21 104 MET D N 1
ATOM 7695 C CA . MET D 1 68 ? 86.693 76.445 34.260 1.00 44.88 104 MET D CA 1
ATOM 7696 C C . MET D 1 68 ? 86.399 77.732 33.556 1.00 43.01 104 MET D C 1
ATOM 7697 O O . MET D 1 68 ? 86.875 77.946 32.461 1.00 42.60 104 MET D O 1
ATOM 7702 N N . LYS D 1 69 ? 85.637 78.598 34.216 1.00 42.51 105 LYS D N 1
ATOM 7703 C CA . LYS D 1 69 ? 85.319 79.915 33.695 1.00 41.73 105 LYS D CA 1
ATOM 7704 C C . LYS D 1 69 ? 86.571 80.738 33.404 1.00 42.38 105 LYS D C 1
ATOM 7705 O O . LYS D 1 69 ? 86.508 81.707 32.679 1.00 44.29 105 LYS D O 1
ATOM 7711 N N . ILE D 1 70 ? 87.723 80.412 33.964 1.00 42.21 106 ILE D N 1
ATOM 7712 C CA . ILE D 1 70 ? 88.886 81.249 33.650 1.00 41.36 106 ILE D CA 1
ATOM 7713 C C . ILE D 1 70 ? 89.948 80.590 32.761 1.00 41.37 106 ILE D C 1
ATOM 7714 O O . ILE D 1 70 ? 90.960 81.200 32.451 1.00 42.37 106 ILE D O 1
ATOM 7719 N N . LEU D 1 71 ? 89.734 79.356 32.341 1.00 39.38 107 LEU D N 1
ATOM 7720 C CA . LEU D 1 71 ? 90.727 78.767 31.477 1.00 38.72 107 LEU D CA 1
ATOM 7721 C C . LEU D 1 71 ? 90.510 79.079 29.951 1.00 38.16 107 LEU D C 1
ATOM 7722 O O . LEU D 1 71 ? 89.558 78.680 29.316 1.00 37.43 107 LEU D O 1
ATOM 7727 N N . ASN D 1 72 ? 91.410 79.867 29.418 1.00 38.01 108 ASN D N 1
ATOM 7728 C CA . ASN D 1 72 ? 91.332 80.317 28.070 1.00 37.41 108 ASN D CA 1
ATOM 7729 C C . ASN D 1 72 ? 92.617 80.030 27.344 1.00 35.57 108 ASN D C 1
ATOM 7730 O O . ASN D 1 72 ? 93.450 80.906 27.082 1.00 37.32 108 ASN D O 1
ATOM 7735 N N . HIS D 1 73 ? 92.795 78.786 27.019 1.00 33.49 109 HIS D N 1
ATOM 7736 C CA . HIS D 1 73 ? 94.041 78.394 26.473 1.00 31.79 109 HIS D CA 1
ATOM 7737 C C . HIS D 1 73 ? 93.715 77.487 25.314 1.00 31.92 109 HIS D C 1
ATOM 7738 O O . HIS D 1 73 ? 92.812 76.682 25.407 1.00 32.47 109 HIS D O 1
ATOM 7745 N N . PRO D 1 74 ? 94.443 77.600 24.218 1.00 31.62 110 PRO D N 1
ATOM 7746 C CA . PRO D 1 74 ? 94.034 76.793 23.040 1.00 31.24 110 PRO D CA 1
ATOM 7747 C C . PRO D 1 74 ? 94.178 75.270 23.273 1.00 31.66 110 PRO D C 1
ATOM 7748 O O . PRO D 1 74 ? 93.890 74.438 22.357 1.00 32.71 110 PRO D O 1
ATOM 7752 N N . ASN D 1 75 ? 94.594 74.866 24.462 1.00 30.23 111 ASN D N 1
ATOM 7753 C CA . ASN D 1 75 ? 94.785 73.440 24.669 1.00 29.94 111 ASN D CA 1
ATOM 7754 C C . ASN D 1 75 ? 94.165 73.037 25.983 1.00 29.36 111 ASN D C 1
ATOM 7755 O O . ASN D 1 75 ? 94.548 72.034 26.561 1.00 28.92 111 ASN D O 1
ATOM 7760 N N . ILE D 1 76 ? 93.167 73.787 26.400 1.00 28.04 112 ILE D N 1
ATOM 7761 C CA . ILE D 1 76 ? 92.402 73.437 27.525 1.00 29.99 112 ILE D CA 1
ATOM 7762 C C . ILE D 1 76 ? 90.918 73.539 27.173 1.00 30.87 112 ILE D C 1
ATOM 7763 O O . ILE D 1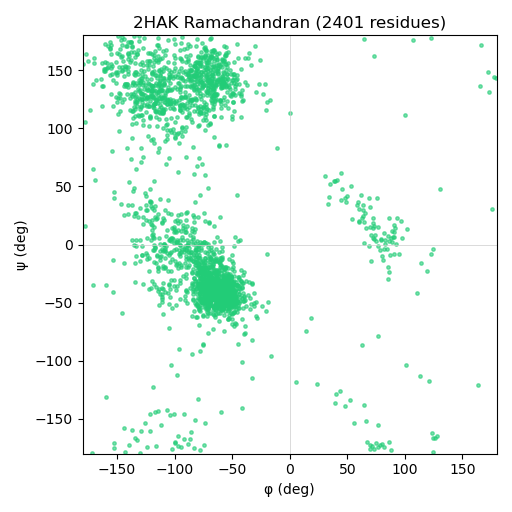 76 ? 90.514 74.573 26.719 1.00 29.91 112 ILE D O 1
ATOM 7768 N N . VAL D 1 77 ? 90.084 72.531 27.496 1.00 32.03 113 VAL D N 1
ATOM 7769 C CA . VAL D 1 77 ? 88.717 72.609 27.067 1.00 32.54 113 VAL D CA 1
ATOM 7770 C C . VAL D 1 77 ? 88.133 73.930 27.489 1.00 34.05 113 VAL D C 1
ATOM 7771 O O . VAL D 1 77 ? 88.278 74.304 28.641 1.00 34.13 113 VAL D O 1
ATOM 7775 N N . LYS D 1 78 ? 87.514 74.658 26.549 1.00 34.03 114 LYS D N 1
ATOM 7776 C CA . LYS D 1 78 ? 86.939 75.961 26.885 1.00 33.46 114 LYS D CA 1
ATOM 7777 C C . LYS D 1 78 ? 85.499 75.757 27.381 1.00 33.82 114 LYS D C 1
ATOM 7778 O O . LYS D 1 78 ? 84.815 74.857 26.895 1.00 36.02 114 LYS D O 1
ATOM 7784 N N . LEU D 1 79 ? 85.023 76.577 28.311 1.00 32.33 115 LEU D N 1
ATOM 7785 C CA . LEU D 1 79 ? 83.694 76.528 28.743 1.00 31.48 115 LEU D CA 1
ATOM 7786 C C . LEU D 1 79 ? 82.959 77.596 27.945 1.00 33.40 115 LEU D C 1
ATOM 7787 O O . LEU D 1 79 ? 83.482 78.724 27.812 1.00 34.26 115 LEU D O 1
ATOM 7792 N N . PHE D 1 80 ? 81.727 77.287 27.478 1.00 33.05 116 PHE D N 1
ATOM 7793 C CA . PHE D 1 80 ? 80.971 78.201 26.640 1.00 32.26 116 PHE D CA 1
ATOM 7794 C C . PHE D 1 80 ? 79.715 78.732 27.313 1.00 34.54 116 PHE D C 1
ATOM 7795 O O . PHE D 1 80 ? 79.293 79.911 27.138 1.00 34.67 116 PHE D O 1
ATOM 7803 N N . GLU D 1 81 ? 79.035 77.870 28.064 1.00 36.17 117 GLU D N 1
ATOM 7804 C CA . GLU D 1 81 ? 77.897 78.388 28.766 1.00 37.24 117 GLU D CA 1
ATOM 7805 C C . GLU D 1 81 ? 77.552 77.576 29.998 1.00 39.24 117 GLU D C 1
ATOM 7806 O O . GLU D 1 81 ? 77.876 76.369 30.097 1.00 39.70 117 GLU D O 1
ATOM 7812 N N . VAL D 1 82 ? 76.887 78.255 30.925 1.00 40.74 118 VAL D N 1
ATOM 7813 C CA . VAL D 1 82 ? 76.400 77.686 32.169 1.00 42.69 118 VAL D CA 1
ATOM 7814 C C . VAL D 1 82 ? 74.915 77.962 32.194 1.00 43.86 118 VAL D C 1
ATOM 7815 O O . VAL D 1 82 ? 74.492 79.139 32.185 1.00 41.83 118 VAL D O 1
ATOM 7819 N N . ILE D 1 83 ? 74.146 76.879 32.231 1.00 45.58 119 ILE D N 1
ATOM 7820 C CA . ILE D 1 83 ? 72.681 76.944 32.414 1.00 47.61 119 ILE D CA 1
ATOM 7821 C C . ILE D 1 83 ? 72.354 76.256 33.724 1.00 49.40 119 ILE D C 1
ATOM 7822 O O . ILE D 1 83 ? 72.733 75.103 33.926 1.00 49.66 119 ILE D O 1
ATOM 7827 N N . GLU D 1 84 ? 71.675 76.959 34.615 1.00 51.57 120 GLU D N 1
ATOM 7828 C CA . GLU D 1 84 ? 71.315 76.357 35.909 1.00 54.74 120 GLU D CA 1
ATOM 7829 C C . GLU D 1 84 ? 69.848 76.506 36.197 1.00 55.53 120 GLU D C 1
ATOM 7830 O O . GLU D 1 84 ? 69.315 77.620 36.158 1.00 54.83 120 GLU D O 1
ATOM 7836 N N . THR D 1 85 ? 69.213 75.365 36.454 1.00 57.85 121 THR D N 1
ATOM 7837 C CA . THR D 1 85 ? 67.937 75.297 37.191 1.00 60.33 121 THR D CA 1
ATOM 7838 C C . THR D 1 85 ? 68.246 75.058 38.686 1.00 62.01 121 THR D C 1
ATOM 7839 O O . THR D 1 85 ? 69.354 74.570 39.022 1.00 62.51 121 THR D O 1
ATOM 7843 N N . GLU D 1 86 ? 67.285 75.418 39.559 1.00 63.63 122 GLU D N 1
ATOM 7844 C CA . GLU D 1 86 ? 67.132 74.837 40.921 1.00 64.58 122 GLU D CA 1
ATOM 7845 C C . GLU D 1 86 ? 67.811 73.473 41.070 1.00 65.32 122 GLU D C 1
ATOM 7846 O O . GLU D 1 86 ? 68.673 73.343 41.935 1.00 66.19 122 GLU D O 1
ATOM 7848 N N . LYS D 1 87 ? 67.457 72.480 40.233 1.00 65.27 123 LYS D N 1
ATOM 7849 C CA . LYS D 1 87 ? 67.982 71.075 40.378 1.00 65.40 123 LYS D CA 1
ATOM 7850 C C . LYS D 1 87 ? 68.997 70.522 39.326 1.00 63.95 123 LYS D C 1
ATOM 7851 O O . LYS D 1 87 ? 69.491 69.372 39.443 1.00 64.91 123 LYS D O 1
ATOM 7857 N N . THR D 1 88 ? 69.288 71.285 38.277 1.00 61.49 124 THR D N 1
ATOM 7858 C CA . THR D 1 88 ? 70.345 70.847 37.354 1.00 58.96 124 THR D CA 1
ATOM 7859 C C . THR D 1 88 ? 71.317 72.005 36.988 1.00 56.77 124 THR D C 1
ATOM 7860 O O . THR D 1 88 ? 70.918 73.166 36.801 1.00 56.19 124 THR D O 1
ATOM 7864 N N . LEU D 1 89 ? 72.596 71.677 36.980 1.00 53.45 125 LEU D N 1
ATOM 7865 C CA . LEU D 1 89 ? 73.603 72.568 36.519 1.00 50.45 125 LEU D CA 1
ATOM 7866 C C . LEU D 1 89 ? 73.948 72.058 35.146 1.00 49.77 125 LEU D C 1
ATOM 7867 O O . LEU D 1 89 ? 74.214 70.829 34.978 1.00 48.52 125 LEU D O 1
ATOM 7872 N N . TYR D 1 90 ? 74.016 72.978 34.176 1.00 47.87 126 TYR D N 1
ATOM 7873 C CA . TYR D 1 90 ? 74.434 72.578 32.823 1.00 46.83 126 TYR D CA 1
ATOM 7874 C C . TYR D 1 90 ? 75.671 73.363 32.356 1.00 44.50 126 TYR D C 1
ATOM 7875 O O . TYR D 1 90 ? 75.628 74.626 32.234 1.00 43.56 126 TYR D O 1
ATOM 7884 N N . LEU D 1 91 ? 76.744 72.609 32.082 1.00 41.17 127 LEU D N 1
ATOM 7885 C CA . LEU D 1 91 ? 77.981 73.171 31.627 1.00 38.88 127 LEU D CA 1
ATOM 7886 C C . LEU D 1 91 ? 78.248 72.808 30.184 1.00 39.00 127 LEU D C 1
ATOM 7887 O O . LEU D 1 91 ? 78.449 71.620 29.846 1.00 38.26 127 LEU D O 1
ATOM 7892 N N . VAL D 1 92 ? 78.241 73.839 29.323 1.00 37.86 128 VAL D N 1
ATOM 7893 C CA . VAL D 1 92 ? 78.405 73.655 27.903 1.00 37.07 128 VAL D CA 1
ATOM 7894 C C . VAL D 1 92 ? 79.847 73.991 27.601 1.00 36.98 128 VAL D C 1
ATOM 7895 O O . VAL D 1 92 ? 80.308 75.086 27.897 1.00 37.40 128 VAL D O 1
ATOM 7899 N N . MET D 1 93 ? 80.571 73.062 27.017 1.00 36.50 129 MET D N 1
ATOM 7900 C CA . MET D 1 93 ? 81.966 73.245 26.913 1.00 38.99 129 MET D CA 1
ATOM 7901 C C . MET D 1 93 ? 82.465 72.641 25.615 1.00 38.29 129 MET D C 1
ATOM 7902 O O . MET D 1 93 ? 81.748 71.949 24.985 1.00 38.03 129 MET D O 1
ATOM 7907 N N . GLU D 1 94 ? 83.655 73.021 25.184 1.00 38.34 130 GLU D N 1
ATOM 7908 C CA . GLU D 1 94 ? 84.235 72.607 23.935 1.00 39.54 130 GLU D CA 1
ATOM 7909 C C . GLU D 1 94 ? 84.183 71.116 23.971 1.00 40.36 130 GLU D C 1
ATOM 7910 O O . GLU D 1 94 ? 83.967 70.634 25.000 1.00 42.32 130 GLU D O 1
ATOM 7916 N N . TYR D 1 95 ? 84.381 70.418 22.866 1.00 41.30 131 TYR D N 1
ATOM 7917 C CA . TYR D 1 95 ? 84.163 69.024 22.707 1.00 42.15 131 TYR D CA 1
ATOM 7918 C C . TYR D 1 95 ? 85.359 68.470 22.017 1.00 42.47 131 TYR D C 1
ATOM 7919 O O . TYR D 1 95 ? 85.675 68.877 20.917 1.00 42.83 131 TYR D O 1
ATOM 7928 N N . ALA D 1 96 ? 86.014 67.507 22.617 1.00 43.51 132 ALA D N 1
ATOM 7929 C CA . ALA D 1 96 ? 87.150 66.914 21.960 1.00 44.84 132 ALA D CA 1
ATOM 7930 C C . ALA D 1 96 ? 86.816 65.546 21.254 1.00 46.10 132 ALA D C 1
ATOM 7931 O O . ALA D 1 96 ? 86.888 64.455 21.832 1.00 46.33 132 ALA D O 1
ATOM 7933 N N . SER D 1 97 ? 86.453 65.615 19.985 1.00 46.36 133 SER D N 1
ATOM 7934 C CA . SER D 1 97 ? 86.017 64.412 19.323 1.00 46.77 133 SER D CA 1
ATOM 7935 C C . SER D 1 97 ? 87.121 63.406 19.167 1.00 46.69 133 SER D C 1
ATOM 7936 O O . SER D 1 97 ? 86.861 62.330 18.730 1.00 48.43 133 SER D O 1
ATOM 7939 N N . GLY D 1 98 ? 88.349 63.723 19.499 1.00 46.39 134 GLY D N 1
ATOM 7940 C CA . GLY D 1 98 ? 89.401 62.748 19.315 1.00 45.44 134 GLY D CA 1
ATOM 7941 C C . GLY D 1 98 ? 89.658 61.780 20.471 1.00 46.14 134 GLY D C 1
ATOM 7942 O O . GLY D 1 98 ? 90.566 60.932 20.392 1.00 45.30 134 GLY D O 1
ATOM 7943 N N . GLY D 1 99 ? 88.932 61.877 21.582 1.00 46.40 135 GLY D N 1
ATOM 7944 C CA . GLY D 1 99 ? 89.174 60.864 22.644 1.00 47.88 135 GLY D CA 1
ATOM 7945 C C . GLY D 1 99 ? 90.448 61.055 23.491 1.00 48.64 135 GLY D C 1
ATOM 7946 O O . GLY D 1 99 ? 90.957 62.148 23.588 1.00 49.20 135 GLY D O 1
ATOM 7947 N N . GLU D 1 100 ? 90.992 60.011 24.084 1.00 48.99 136 GLU D N 1
ATOM 7948 C CA . GLU D 1 100 ? 92.071 60.215 25.041 1.00 50.56 136 GLU D CA 1
ATOM 7949 C C . GLU D 1 100 ? 93.419 59.954 24.467 1.00 50.20 136 GLU D C 1
ATOM 7950 O O . GLU D 1 100 ? 93.554 59.120 23.613 1.00 51.79 136 GLU D O 1
ATOM 7956 N N . VAL D 1 101 ? 94.430 60.640 24.947 1.00 49.97 137 VAL D N 1
ATOM 7957 C CA . VAL D 1 101 ? 95.741 60.379 24.416 1.00 50.74 137 VAL D CA 1
ATOM 7958 C C . VAL D 1 101 ? 96.142 58.905 24.649 1.00 52.92 137 VAL D C 1
ATOM 7959 O O . VAL D 1 101 ? 96.508 58.186 23.673 1.00 53.70 137 VAL D O 1
ATOM 7963 N N . PHE D 1 102 ? 96.041 58.411 25.883 1.00 54.24 138 PHE D N 1
ATOM 7964 C CA . PHE D 1 102 ? 96.361 57.004 26.023 1.00 56.21 138 PHE D CA 1
ATOM 7965 C C . PHE D 1 102 ? 95.491 56.155 25.088 1.00 55.89 138 PHE D C 1
ATOM 7966 O O . PHE D 1 102 ? 96.024 55.312 24.337 1.00 56.01 138 PHE D O 1
ATOM 7974 N N . ASP D 1 103 ? 94.209 56.449 24.990 1.00 54.88 139 ASP D N 1
ATOM 7975 C CA . ASP D 1 103 ? 93.421 55.630 24.072 1.00 55.82 139 ASP D CA 1
ATOM 7976 C C . ASP D 1 103 ? 93.887 55.734 22.597 1.00 55.65 139 ASP D C 1
ATOM 7977 O O . ASP D 1 103 ? 93.804 54.740 21.836 1.00 56.62 139 ASP D O 1
ATOM 7982 N N . TYR D 1 104 ? 94.434 56.884 22.191 1.00 54.65 140 TYR D N 1
ATOM 7983 C CA . TYR D 1 104 ? 94.923 56.988 20.815 1.00 53.48 140 TYR D CA 1
ATOM 7984 C C . TYR D 1 104 ? 96.275 56.277 20.690 1.00 54.08 140 TYR D C 1
ATOM 7985 O O . TYR D 1 104 ? 96.627 55.740 19.619 1.00 55.27 140 TYR D O 1
ATOM 7994 N N . LEU D 1 105 ? 97.005 56.183 21.799 1.00 53.97 141 LEU D N 1
ATOM 7995 C CA . LEU D 1 105 ? 98.254 55.395 21.783 1.00 53.29 141 LEU D CA 1
ATOM 7996 C C . LEU D 1 105 ? 97.996 53.892 21.645 1.00 53.18 141 LEU D C 1
ATOM 7997 O O . LEU D 1 105 ? 98.579 53.244 20.757 1.00 52.45 141 LEU D O 1
ATOM 8002 N N . VAL D 1 106 ? 97.136 53.375 22.549 1.00 53.42 142 VAL D N 1
ATOM 8003 C CA . VAL D 1 106 ? 96.610 52.010 22.516 1.00 52.48 142 VAL D CA 1
ATOM 8004 C C . VAL D 1 106 ? 96.116 51.764 21.098 1.00 51.62 142 VAL D C 1
ATOM 8005 O O . VAL D 1 106 ? 96.654 50.923 20.429 1.00 50.33 142 VAL D O 1
ATOM 8009 N N . ALA D 1 107 ? 95.182 52.565 20.599 1.00 50.74 143 ALA D N 1
ATOM 8010 C CA . ALA D 1 107 ? 94.815 52.424 19.177 1.00 50.54 143 ALA D CA 1
ATOM 8011 C C . ALA D 1 107 ? 95.879 52.477 18.083 1.00 50.97 143 ALA D C 1
ATOM 8012 O O . ALA D 1 107 ? 95.741 51.707 17.148 1.00 50.82 143 ALA D O 1
ATOM 8014 N N . HIS D 1 108 ? 96.885 53.383 18.132 1.00 50.72 144 HIS D N 1
ATOM 8015 C CA . HIS D 1 108 ? 97.775 53.549 16.953 1.00 50.55 144 HIS D CA 1
ATOM 8016 C C . HIS D 1 108 ? 99.239 53.249 17.169 1.00 49.31 144 HIS D C 1
ATOM 8017 O O . HIS D 1 108 ? 100.063 53.355 16.243 1.00 48.22 144 HIS D O 1
ATOM 8024 N N . GLY D 1 109 ? 99.594 52.955 18.410 1.00 48.34 145 GLY D N 1
ATOM 8025 C CA . GLY D 1 109 ? 101.004 52.711 18.743 1.00 47.48 145 GLY D CA 1
ATOM 8026 C C . GLY D 1 109 ? 101.780 54.019 18.873 1.00 46.09 145 GLY D C 1
ATOM 8027 O O . GLY D 1 109 ? 101.210 55.098 18.779 1.00 45.03 145 GLY D O 1
ATOM 8028 N N . ARG D 1 110 ? 103.093 53.900 19.022 1.00 44.66 146 ARG D N 1
ATOM 8029 C CA . ARG D 1 110 ? 103.905 55.002 19.423 1.00 43.35 146 ARG D CA 1
ATOM 8030 C C . ARG D 1 110 ? 103.807 56.127 18.384 1.00 43.00 146 ARG D C 1
ATOM 8031 O O . ARG D 1 110 ? 103.269 55.935 17.299 1.00 43.81 146 ARG D O 1
ATOM 8039 N N . MET D 1 111 ? 104.243 57.317 18.766 1.00 41.13 147 MET D N 1
ATOM 8040 C CA . MET D 1 111 ? 104.211 58.427 17.900 1.00 40.06 147 MET D CA 1
ATOM 8041 C C . MET D 1 111 ? 105.597 58.697 17.342 1.00 40.22 147 MET D C 1
ATOM 8042 O O . MET D 1 111 ? 106.624 58.461 18.022 1.00 42.18 147 MET D O 1
ATOM 8047 N N . LYS D 1 112 ? 105.666 59.145 16.101 1.00 40.01 148 LYS D N 1
ATOM 8048 C CA . LYS D 1 112 ? 106.956 59.593 15.605 1.00 42.53 148 LYS D CA 1
ATOM 8049 C C . LYS D 1 112 ? 107.448 60.775 16.523 1.00 40.42 148 LYS D C 1
ATOM 8050 O O . LYS D 1 112 ? 106.630 61.625 16.925 1.00 41.52 148 LYS D O 1
ATOM 8056 N N . GLU D 1 113 ? 108.725 60.859 16.876 1.00 37.83 149 GLU D N 1
ATOM 8057 C CA . GLU D 1 113 ? 109.145 62.006 17.745 1.00 35.94 149 GLU D CA 1
ATOM 8058 C C . GLU D 1 113 ? 108.570 63.391 17.307 1.00 36.97 149 GLU D C 1
ATOM 8059 O O . GLU D 1 113 ? 108.131 64.183 18.155 1.00 38.20 149 GLU D O 1
ATOM 8065 N N . LYS D 1 114 ? 108.525 63.649 16.002 1.00 38.00 150 LYS D N 1
ATOM 8066 C CA . LYS D 1 114 ? 108.057 64.876 15.459 1.00 38.31 150 LYS D CA 1
ATOM 8067 C C . LYS D 1 114 ? 106.637 65.073 15.913 1.00 38.38 150 LYS D C 1
ATOM 8068 O O . LYS D 1 114 ? 106.222 66.222 16.183 1.00 39.19 150 LYS D O 1
ATOM 8074 N N . GLU D 1 115 ? 105.851 63.995 15.990 1.00 35.84 151 GLU D N 1
ATOM 8075 C CA . GLU D 1 115 ? 104.431 64.194 16.370 1.00 34.62 151 GLU D CA 1
ATOM 8076 C C . GLU D 1 115 ? 104.242 64.262 17.914 1.00 32.10 151 GLU D C 1
ATOM 8077 O O . GLU D 1 115 ? 103.407 64.956 18.418 1.00 30.86 151 GLU D O 1
ATOM 8083 N N . ALA D 1 116 ? 105.049 63.508 18.624 1.00 31.01 152 ALA D N 1
ATOM 8084 C CA . ALA D 1 116 ? 105.069 63.501 20.048 1.00 31.21 152 ALA D CA 1
ATOM 8085 C C . ALA D 1 116 ? 105.399 64.916 20.536 1.00 32.12 152 ALA D C 1
ATOM 8086 O O . ALA D 1 116 ? 104.664 65.468 21.408 1.00 30.95 152 ALA D O 1
ATOM 8088 N N . ARG D 1 117 ? 106.468 65.491 19.935 1.00 31.98 153 ARG D N 1
ATOM 8089 C CA . ARG D 1 117 ? 106.870 66.880 20.163 1.00 32.07 153 ARG D CA 1
ATOM 8090 C C . ARG D 1 117 ? 105.707 67.836 20.061 1.00 32.53 153 ARG D C 1
ATOM 8091 O O . ARG D 1 117 ? 105.509 68.690 20.930 1.00 34.38 153 ARG D O 1
ATOM 8099 N N . ALA D 1 118 ? 104.886 67.692 19.037 1.00 32.66 154 ALA D N 1
ATOM 8100 C CA . ALA D 1 118 ? 103.865 68.726 18.812 1.00 32.68 154 ALA D CA 1
ATOM 8101 C C . ALA D 1 118 ? 102.860 68.660 19.944 1.00 33.70 154 ALA D C 1
ATOM 8102 O O . ALA D 1 118 ? 102.320 69.685 20.396 1.00 34.32 154 ALA D O 1
ATOM 8104 N N . LYS D 1 119 ? 102.612 67.433 20.391 1.00 35.00 155 LYS D N 1
ATOM 8105 C CA . LYS D 1 119 ? 101.607 67.178 21.415 1.00 35.41 155 LYS D CA 1
ATOM 8106 C C . LYS D 1 119 ? 102.238 67.594 22.741 1.00 33.51 155 LYS D C 1
ATOM 8107 O O . LYS D 1 119 ? 101.663 68.374 23.481 1.00 34.47 155 LYS D O 1
ATOM 8113 N N . PHE D 1 120 ? 103.444 67.135 23.011 1.00 30.80 156 PHE D N 1
ATOM 8114 C CA . PHE D 1 120 ? 104.058 67.515 24.230 1.00 29.98 156 PHE D CA 1
ATOM 8115 C C . PHE D 1 120 ? 104.182 69.051 24.409 1.00 30.83 156 PHE D C 1
ATOM 8116 O O . PHE D 1 120 ? 104.111 69.552 25.559 1.00 30.44 156 PHE D O 1
ATOM 8124 N N . ARG D 1 121 ? 104.351 69.792 23.297 1.00 30.75 157 ARG D N 1
ATOM 8125 C CA . ARG D 1 121 ? 104.490 71.274 23.402 1.00 30.39 157 ARG D CA 1
ATOM 8126 C C . ARG D 1 121 ? 103.228 71.826 23.997 1.00 30.24 157 ARG D C 1
ATOM 8127 O O . ARG D 1 121 ? 103.291 72.550 24.994 1.00 30.16 157 ARG D O 1
ATOM 8135 N N . GLN D 1 122 ? 102.102 71.390 23.428 1.00 30.99 158 GLN D N 1
ATOM 8136 C CA . GLN D 1 122 ? 100.736 71.729 23.904 1.00 32.50 158 GLN D CA 1
ATOM 8137 C C . GLN D 1 122 ? 100.433 71.323 25.343 1.00 32.32 158 GLN D C 1
ATOM 8138 O O . GLN D 1 122 ? 99.834 72.092 26.118 1.00 33.06 158 GLN D O 1
ATOM 8144 N N . ILE D 1 123 ? 100.881 70.133 25.711 1.00 31.34 159 ILE D N 1
ATOM 8145 C CA . ILE D 1 123 ? 100.612 69.657 27.035 1.00 30.11 159 ILE D CA 1
ATOM 8146 C C . ILE D 1 123 ? 101.373 70.493 28.015 1.00 29.13 159 ILE D C 1
ATOM 8147 O O . ILE D 1 123 ? 100.870 70.918 29.026 1.00 28.34 159 ILE D O 1
ATOM 8152 N N . VAL D 1 124 ? 102.632 70.709 27.727 1.00 28.89 160 VAL D N 1
ATOM 8153 C CA . VAL D 1 124 ? 103.388 71.409 28.697 1.00 28.31 160 VAL D CA 1
ATOM 8154 C C . VAL D 1 124 ? 102.856 72.841 28.822 1.00 28.94 160 VAL D C 1
ATOM 8155 O O . VAL D 1 124 ? 102.732 73.375 29.967 1.00 28.83 160 VAL D O 1
ATOM 8159 N N . SER D 1 125 ? 102.481 73.441 27.692 1.00 28.15 161 SER D N 1
ATOM 8160 C CA . SER D 1 125 ? 102.103 74.840 27.726 1.00 29.17 161 SER D CA 1
ATOM 8161 C C . SER D 1 125 ? 100.817 74.960 28.529 1.00 30.51 161 SER D C 1
ATOM 8162 O O . SER D 1 125 ? 100.712 75.803 29.383 1.00 31.85 161 SER D O 1
ATOM 8165 N N . ALA D 1 126 ? 99.853 74.091 28.259 1.00 31.52 162 ALA D N 1
ATOM 8166 C CA . ALA D 1 126 ? 98.614 74.026 29.023 1.00 32.07 162 ALA D CA 1
ATOM 8167 C C . ALA D 1 126 ? 98.857 73.786 30.569 1.00 32.03 162 ALA D C 1
ATOM 8168 O O . ALA D 1 126 ? 98.276 74.459 31.415 1.00 32.76 162 ALA D O 1
ATOM 8170 N N . VAL D 1 127 ? 99.706 72.842 30.915 1.00 30.81 163 VAL D N 1
ATOM 8171 C CA . VAL D 1 127 ? 99.935 72.565 32.279 1.00 31.45 163 VAL D CA 1
ATOM 8172 C C . VAL D 1 127 ? 100.553 73.788 33.018 1.00 33.10 163 VAL D C 1
ATOM 8173 O O . VAL D 1 127 ? 100.010 74.231 34.047 1.00 34.10 163 VAL D O 1
ATOM 8177 N N . GLN D 1 128 ? 101.601 74.394 32.439 1.00 32.45 164 GLN D N 1
ATOM 8178 C CA . GLN D 1 128 ? 102.223 75.561 32.997 1.00 30.46 164 GLN D CA 1
ATOM 8179 C C . GLN D 1 128 ? 101.133 76.615 33.090 1.00 31.54 164 GLN D C 1
ATOM 8180 O O . GLN D 1 128 ? 100.965 77.297 34.139 1.00 31.98 164 GLN D O 1
ATOM 8186 N N . TYR D 1 129 ? 100.334 76.761 32.029 1.00 29.79 165 TYR D N 1
ATOM 8187 C CA . TYR D 1 129 ? 99.349 77.838 32.067 1.00 28.07 165 TYR D CA 1
ATOM 8188 C C . TYR D 1 129 ? 98.362 77.727 33.263 1.00 30.33 165 TYR D C 1
ATOM 8189 O O . TYR D 1 129 ? 98.068 78.754 33.947 1.00 31.35 165 TYR D O 1
ATOM 8198 N N . CYS D 1 130 ? 97.821 76.517 33.500 1.00 30.68 166 CYS D N 1
ATOM 8199 C CA . CYS D 1 130 ? 96.920 76.250 34.654 1.00 30.61 166 CYS D CA 1
ATOM 8200 C C . CYS D 1 130 ? 97.532 76.766 35.982 1.00 31.40 166 CYS D C 1
ATOM 8201 O O . CYS D 1 130 ? 96.892 77.518 36.765 1.00 31.74 166 CYS D O 1
ATOM 8204 N N . HIS D 1 131 ? 98.797 76.408 36.209 1.00 29.97 167 HIS D N 1
ATOM 8205 C CA . HIS D 1 131 ? 99.448 76.901 37.389 1.00 29.07 167 HIS D CA 1
ATOM 8206 C C . HIS D 1 131 ? 99.492 78.390 37.388 1.00 30.74 167 HIS D C 1
ATOM 8207 O O . HIS D 1 131 ? 99.686 78.919 38.425 1.00 33.46 167 HIS D O 1
ATOM 8214 N N . GLN D 1 132 ? 99.298 79.105 36.276 1.00 32.24 168 GLN D N 1
ATOM 8215 C CA . GLN D 1 132 ? 99.472 80.567 36.344 1.00 32.84 168 GLN D CA 1
ATOM 8216 C C . GLN D 1 132 ? 98.082 81.030 36.802 1.00 32.94 168 GLN D C 1
ATOM 8217 O O . GLN D 1 132 ? 97.900 82.210 37.208 1.00 33.12 168 GLN D O 1
ATOM 8223 N N . LYS D 1 133 ? 97.102 80.127 36.769 1.00 32.48 169 LYS D N 1
ATOM 8224 C CA . LYS D 1 133 ? 95.703 80.603 36.822 1.00 33.84 169 LYS D CA 1
ATOM 8225 C C . LYS D 1 133 ? 94.927 80.329 38.061 1.00 34.26 169 LYS D C 1
ATOM 8226 O O . LYS D 1 133 ? 94.117 81.180 38.450 1.00 34.93 169 LYS D O 1
ATOM 8232 N N . TYR D 1 134 ? 95.152 79.128 38.632 1.00 34.35 170 TYR D N 1
ATOM 8233 C CA . TYR D 1 134 ? 94.630 78.647 39.927 1.00 34.01 170 TYR D CA 1
ATOM 8234 C C . TYR D 1 134 ? 95.627 77.647 40.569 1.00 33.97 170 TYR D C 1
ATOM 8235 O O . TYR D 1 134 ? 96.523 77.111 39.879 1.00 34.00 170 TYR D O 1
ATOM 8244 N N . ILE D 1 135 ? 95.428 77.380 41.868 1.00 32.75 171 ILE D N 1
ATOM 8245 C CA . ILE D 1 135 ? 96.256 76.447 42.631 1.00 31.85 171 ILE D CA 1
ATOM 8246 C C . ILE D 1 135 ? 95.690 75.098 42.285 1.00 32.92 171 ILE D C 1
ATOM 8247 O O . ILE D 1 135 ? 94.485 74.809 42.547 1.00 32.17 171 ILE D O 1
ATOM 8252 N N . VAL D 1 136 ? 96.573 74.238 41.811 1.00 33.40 172 VAL D N 1
ATOM 8253 C CA . VAL D 1 136 ? 96.136 72.958 41.291 1.00 34.42 172 VAL D CA 1
ATOM 8254 C C . VAL D 1 136 ? 96.230 72.058 42.482 1.00 36.92 172 VAL D C 1
ATOM 8255 O O . VAL D 1 136 ? 97.298 71.887 43.024 1.00 38.01 172 VAL D O 1
ATOM 8259 N N . HIS D 1 137 ? 95.165 71.438 42.933 1.00 39.73 173 HIS D N 1
ATOM 8260 C CA . HIS D 1 137 ? 95.451 70.525 44.080 1.00 41.70 173 HIS D CA 1
ATOM 8261 C C . HIS D 1 137 ? 95.743 69.084 43.758 1.00 42.08 173 HIS D C 1
ATOM 8262 O O . HIS D 1 137 ? 95.896 68.304 44.649 1.00 42.70 173 HIS D O 1
ATOM 8269 N N . ARG D 1 138 ? 95.811 68.696 42.494 1.00 43.84 174 ARG D N 1
ATOM 8270 C CA . ARG D 1 138 ? 96.157 67.304 42.213 1.00 45.74 174 ARG D CA 1
ATOM 8271 C C . ARG D 1 138 ? 96.703 66.984 40.831 1.00 47.04 174 ARG D C 1
ATOM 8272 O O . ARG D 1 138 ? 96.453 67.672 39.870 1.00 47.82 174 ARG D O 1
ATOM 8280 N N . ASP D 1 139 ? 97.435 65.895 40.761 1.00 48.60 175 ASP D N 1
ATOM 8281 C CA . ASP D 1 139 ? 98.264 65.594 39.606 1.00 51.29 175 ASP D CA 1
ATOM 8282 C C . ASP D 1 139 ? 97.447 65.243 38.406 1.00 51.05 175 ASP D C 1
ATOM 8283 O O . ASP D 1 139 ? 96.432 64.607 38.521 1.00 50.98 175 ASP D O 1
ATOM 8288 N N . LEU D 1 140 ? 97.929 65.711 37.266 1.00 52.20 176 LEU D N 1
ATOM 8289 C CA . LEU D 1 140 ? 97.685 65.153 35.960 1.00 52.98 176 LEU D CA 1
ATOM 8290 C C . LEU D 1 140 ? 97.301 63.686 36.003 1.00 53.88 176 LEU D C 1
ATOM 8291 O O . LEU D 1 140 ? 97.925 62.865 36.653 1.00 54.84 176 LEU D O 1
ATOM 8296 N N . LYS D 1 141 ? 96.217 63.413 35.317 1.00 54.55 177 LYS D N 1
ATOM 8297 C CA . LYS D 1 141 ? 95.627 62.137 35.160 1.00 55.44 177 LYS D CA 1
ATOM 8298 C C . LYS D 1 141 ? 95.512 61.967 33.624 1.00 55.66 177 LYS D C 1
ATOM 8299 O O . LYS D 1 141 ? 95.128 62.910 32.905 1.00 54.86 177 LYS D O 1
ATOM 8305 N N . ALA D 1 142 ? 95.849 60.766 33.145 1.00 56.21 178 ALA D N 1
ATOM 8306 C CA . ALA D 1 142 ? 95.845 60.405 31.722 1.00 56.39 178 ALA D CA 1
ATOM 8307 C C . ALA D 1 142 ? 94.520 60.608 31.032 1.00 55.80 178 ALA D C 1
ATOM 8308 O O . ALA D 1 142 ? 94.474 60.643 29.801 1.00 56.13 178 ALA D O 1
ATOM 8310 N N . GLU D 1 143 ? 93.452 60.699 31.814 1.00 54.76 179 GLU D N 1
ATOM 8311 C CA . GLU D 1 143 ? 92.170 61.009 31.239 1.00 53.93 179 GLU D CA 1
ATOM 8312 C C . GLU D 1 143 ? 91.922 62.506 31.169 1.00 52.28 179 GLU D C 1
ATOM 8313 O O . GLU D 1 143 ? 90.810 62.933 30.803 1.00 52.74 179 GLU D O 1
ATOM 8319 N N . ASN D 1 144 ? 92.924 63.309 31.557 1.00 50.06 180 ASN D N 1
ATOM 8320 C CA . ASN D 1 144 ? 92.878 64.772 31.352 1.00 47.60 180 ASN D CA 1
ATOM 8321 C C . ASN D 1 144 ? 93.283 65.128 29.922 1.00 45.87 180 ASN D C 1
ATOM 8322 O O . ASN D 1 144 ? 92.858 66.148 29.384 1.00 46.37 180 ASN D O 1
ATOM 8327 N N . LEU D 1 145 ? 94.056 64.255 29.302 1.00 42.72 181 LEU D N 1
ATOM 8328 C CA . LEU D 1 145 ? 94.596 64.495 27.996 1.00 41.84 181 LEU D CA 1
ATOM 8329 C C . LEU D 1 145 ? 93.712 63.988 26.861 1.00 42.01 181 LEU D C 1
ATOM 8330 O O . LEU D 1 145 ? 93.780 62.793 26.508 1.00 41.65 181 LEU D O 1
ATOM 8335 N N . LEU D 1 146 ? 92.922 64.899 26.277 1.00 41.25 182 LEU D N 1
ATOM 8336 C CA . LEU D 1 146 ? 92.052 64.606 25.163 1.00 40.73 182 LEU D CA 1
ATOM 8337 C C . LEU D 1 146 ? 92.673 65.066 23.838 1.00 42.17 182 LEU D C 1
ATOM 8338 O O . LEU D 1 146 ? 93.613 65.840 23.870 1.00 43.34 182 LEU D O 1
ATOM 8343 N N . LEU D 1 147 ? 92.189 64.576 22.680 1.00 41.79 183 LEU D N 1
ATOM 8344 C CA . LEU D 1 147 ? 92.534 65.181 21.408 1.00 41.39 183 LEU D CA 1
ATOM 8345 C C . LEU D 1 147 ? 91.301 65.693 20.748 1.00 41.76 183 LEU D C 1
ATOM 8346 O O . LEU D 1 147 ? 90.214 65.203 20.977 1.00 42.05 183 LEU D O 1
ATOM 8351 N N . ASP D 1 148 ? 91.454 66.751 19.979 1.00 41.96 184 ASP D N 1
ATOM 8352 C CA . ASP D 1 148 ? 90.300 67.294 19.276 1.00 42.31 184 ASP D CA 1
ATOM 8353 C C . ASP D 1 148 ? 90.292 66.679 17.876 1.00 42.67 184 ASP D C 1
ATOM 8354 O O . ASP D 1 148 ? 91.214 65.923 17.526 1.00 42.82 184 ASP D O 1
ATOM 8359 N N . GLY D 1 149 ? 89.224 66.958 17.122 1.00 43.11 185 GLY D N 1
ATOM 8360 C CA . GLY D 1 149 ? 89.108 66.544 15.742 1.00 42.92 185 GLY D CA 1
ATOM 8361 C C . GLY D 1 149 ? 90.369 66.705 14.902 1.00 42.69 185 GLY D C 1
ATOM 8362 O O . GLY D 1 149 ? 90.582 65.906 14.028 1.00 43.77 185 GLY D O 1
ATOM 8363 N N . ASP D 1 150 ? 91.216 67.700 15.177 1.00 42.09 186 ASP D N 1
ATOM 8364 C CA . ASP D 1 150 ? 92.432 67.969 14.378 1.00 40.55 186 ASP D CA 1
ATOM 8365 C C . ASP D 1 150 ? 93.662 67.467 15.049 1.00 38.47 186 ASP D C 1
ATOM 8366 O O . ASP D 1 150 ? 94.769 67.842 14.676 1.00 35.32 186 ASP D O 1
ATOM 8371 N N . MET D 1 151 ? 93.473 66.632 16.067 1.00 38.32 187 MET D N 1
ATOM 8372 C CA . MET D 1 151 ? 94.642 66.071 16.793 1.00 39.16 187 MET D CA 1
ATOM 8373 C C . MET D 1 151 ? 95.416 67.056 17.721 1.00 37.17 187 MET D C 1
ATOM 8374 O O . MET D 1 151 ? 96.547 66.782 18.083 1.00 36.97 187 MET D O 1
ATOM 8379 N N . ASN D 1 152 ? 94.802 68.170 18.090 1.00 34.69 188 ASN D N 1
ATOM 8380 C CA . ASN D 1 152 ? 95.373 69.075 19.020 1.00 33.47 188 ASN D CA 1
ATOM 8381 C C . ASN D 1 152 ? 95.025 68.647 20.436 1.00 33.07 188 ASN D C 1
ATOM 8382 O O . ASN D 1 152 ? 93.863 68.263 20.695 1.00 32.91 188 ASN D O 1
ATOM 8387 N N . ILE D 1 153 ? 95.980 68.764 21.372 1.00 32.04 189 ILE D N 1
ATOM 8388 C CA . ILE D 1 153 ? 95.704 68.421 22.757 1.00 30.56 189 ILE D CA 1
ATOM 8389 C C . ILE D 1 153 ? 94.632 69.282 23.380 1.00 30.19 189 ILE D C 1
ATOM 8390 O O . ILE D 1 153 ? 94.561 70.465 23.100 1.00 29.78 189 ILE D O 1
ATOM 8395 N N . LYS D 1 154 ? 93.738 68.671 24.150 1.00 29.74 190 LYS D N 1
ATOM 8396 C CA . LYS D 1 154 ? 92.853 69.438 24.993 1.00 31.45 190 LYS D CA 1
ATOM 8397 C C . LYS D 1 154 ? 92.899 68.888 26.403 1.00 33.61 190 LYS D C 1
ATOM 8398 O O . LYS D 1 154 ? 92.478 67.738 26.645 1.00 34.55 190 LYS D O 1
ATOM 8404 N N . ILE D 1 155 ? 93.458 69.657 27.347 1.00 36.49 191 ILE D N 1
ATOM 8405 C CA . ILE D 1 155 ? 93.436 69.240 28.775 1.00 37.68 191 ILE D CA 1
ATOM 8406 C C . ILE D 1 155 ? 92.047 69.504 29.341 1.00 38.98 191 ILE D C 1
ATOM 8407 O O . ILE D 1 155 ? 91.498 70.605 29.242 1.00 39.45 191 ILE D O 1
ATOM 8412 N N . ALA D 1 156 ? 91.454 68.467 29.888 1.00 41.79 192 ALA D N 1
ATOM 8413 C CA . ALA D 1 156 ? 90.228 68.620 30.641 1.00 44.34 192 ALA D CA 1
ATOM 8414 C C . ALA D 1 156 ? 90.500 68.353 32.134 1.00 46.54 192 ALA D C 1
ATOM 8415 O O . ALA D 1 156 ? 91.164 67.374 32.483 1.00 46.05 192 ALA D O 1
ATOM 8417 N N . ASP D 1 157 ? 89.992 69.242 32.992 1.00 49.24 193 ASP D N 1
ATOM 8418 C CA . ASP D 1 157 ? 89.785 68.942 34.424 1.00 51.83 193 ASP D CA 1
ATOM 8419 C C . ASP D 1 157 ? 91.110 68.785 35.181 1.00 51.64 193 ASP D C 1
ATOM 8420 O O . ASP D 1 157 ? 91.253 67.878 36.046 1.00 52.48 193 ASP D O 1
ATOM 8425 N N . PHE D 1 158 ? 92.094 69.620 34.870 1.00 50.60 194 PHE D N 1
ATOM 8426 C CA . PHE D 1 158 ? 93.386 69.399 35.481 1.00 49.14 194 PHE D CA 1
ATOM 8427 C C . PHE D 1 158 ? 93.301 69.731 36.958 1.00 49.72 194 PHE D C 1
ATOM 8428 O O . PHE D 1 158 ? 93.016 70.881 37.353 1.00 47.44 194 PHE D O 1
ATOM 8436 N N . GLY D 1 159 ? 93.509 68.662 37.751 1.00 50.38 195 GLY D N 1
ATOM 8437 C CA . GLY D 1 159 ? 93.552 68.719 39.223 1.00 50.59 195 GLY D CA 1
ATOM 8438 C C . GLY D 1 159 ? 92.176 68.773 39.874 1.00 51.36 195 GLY D C 1
ATOM 8439 O O . GLY D 1 159 ? 92.058 68.909 41.082 1.00 50.70 195 GLY D O 1
ATOM 8440 N N . PHE D 1 160 ? 91.126 68.684 39.065 1.00 51.62 196 PHE D N 1
ATOM 8441 C CA . PHE D 1 160 ? 89.775 68.649 39.580 1.00 51.74 196 PHE D CA 1
ATOM 8442 C C . PHE D 1 160 ? 89.492 67.376 40.355 1.00 52.30 196 PHE D C 1
ATOM 8443 O O . PHE D 1 160 ? 90.268 66.398 40.259 1.00 52.42 196 PHE D O 1
ATOM 8451 N N . SER D 1 161 ? 88.406 67.384 41.131 1.00 53.06 197 SER D N 1
ATOM 8452 C CA . SER D 1 161 ? 88.010 66.190 41.887 1.00 54.45 197 SER D CA 1
ATOM 8453 C C . SER D 1 161 ? 87.366 65.088 41.023 1.00 55.59 197 SER D C 1
ATOM 8454 O O . SER D 1 161 ? 86.648 65.406 40.050 1.00 55.94 197 SER D O 1
ATOM 8457 N N . ASN D 1 162 ? 87.594 63.815 41.382 1.00 56.90 198 ASN D N 1
ATOM 8458 C CA . ASN D 1 162 ? 86.909 62.648 40.747 1.00 58.47 198 ASN D CA 1
ATOM 8459 C C . ASN D 1 162 ? 85.433 62.740 40.744 1.00 58.31 198 ASN D C 1
ATOM 8460 O O . ASN D 1 162 ? 84.814 61.984 40.040 1.00 58.21 198 ASN D O 1
ATOM 8465 N N . GLU D 1 163 ? 84.862 63.569 41.607 1.00 58.61 199 GLU D N 1
ATOM 8466 C CA . GLU D 1 163 ? 83.449 63.455 41.866 1.00 60.85 199 GLU D CA 1
ATOM 8467 C C . GLU D 1 163 ? 82.584 63.625 40.619 1.00 61.25 199 GLU D C 1
ATOM 8468 O O . GLU D 1 163 ? 81.549 62.973 40.464 1.00 62.21 199 GLU D O 1
ATOM 8474 N N . PHE D 1 164 ? 83.012 64.443 39.682 1.00 61.30 200 PHE D N 1
ATOM 8475 C CA . PHE D 1 164 ? 82.140 64.628 38.587 1.00 60.96 200 PHE D CA 1
ATOM 8476 C C . PHE D 1 164 ? 82.685 64.184 37.239 1.00 62.12 200 PHE D C 1
ATOM 8477 O O . PHE D 1 164 ? 82.262 64.728 36.207 1.00 62.53 200 PHE D O 1
ATOM 8485 N N . THR D 1 165 ? 83.562 63.177 37.227 1.00 62.67 201 THR D N 1
ATOM 8486 C CA . THR D 1 165 ? 84.071 62.633 35.969 1.00 64.17 201 THR D CA 1
ATOM 8487 C C . THR D 1 165 ? 83.151 61.618 35.292 1.00 65.17 201 THR D C 1
ATOM 8488 O O . THR D 1 165 ? 81.949 61.704 35.478 1.00 65.29 201 THR D O 1
ATOM 8492 N N . VAL D 1 166 ? 83.724 60.665 34.531 1.00 66.49 202 VAL D N 1
ATOM 8493 C CA . VAL D 1 166 ? 83.037 59.885 33.489 1.00 67.69 202 VAL D CA 1
ATOM 8494 C C . VAL D 1 166 ? 83.980 58.814 32.823 1.00 69.15 202 VAL D C 1
ATOM 8495 O O . VAL D 1 166 ? 84.846 59.183 32.016 1.00 70.41 202 VAL D O 1
ATOM 8499 N N . GLY D 1 167 ? 83.831 57.510 33.136 1.00 69.63 203 GLY D N 1
ATOM 8500 C CA . GLY D 1 167 ? 84.748 56.417 32.645 1.00 68.65 203 GLY D CA 1
ATOM 8501 C C . GLY D 1 167 ? 85.931 56.763 31.732 1.00 69.00 203 GLY D C 1
ATOM 8502 O O . GLY D 1 167 ? 87.094 56.858 32.165 1.00 68.43 203 GLY D O 1
ATOM 8503 N N . PRO D 1 177 ? 96.814 54.849 37.289 1.00 70.26 213 PRO D N 1
ATOM 8504 C CA . PRO D 1 177 ? 97.732 55.785 38.004 1.00 69.60 213 PRO D CA 1
ATOM 8505 C C . PRO D 1 177 ? 99.227 55.394 37.991 1.00 68.55 213 PRO D C 1
ATOM 8506 O O . PRO D 1 177 ? 99.871 55.486 39.038 1.00 69.89 213 PRO D O 1
ATOM 8510 N N . PRO D 1 178 ? 99.771 54.872 36.858 1.00 67.51 214 PRO D N 1
ATOM 8511 C CA . PRO D 1 178 ? 101.253 54.691 36.751 1.00 65.96 214 PRO D CA 1
ATOM 8512 C C . PRO D 1 178 ? 102.018 55.960 36.324 1.00 64.13 214 PRO D C 1
ATOM 8513 O O . PRO D 1 178 ? 103.238 55.904 36.059 1.00 61.87 214 PRO D O 1
ATOM 8517 N N . TYR D 1 179 ? 101.264 57.077 36.335 1.00 63.04 215 TYR D N 1
ATOM 8518 C CA . TYR D 1 179 ? 101.716 58.431 36.010 1.00 62.57 215 TYR D CA 1
ATOM 8519 C C . TYR D 1 179 ? 102.212 59.103 37.239 1.00 60.96 215 TYR D C 1
ATOM 8520 O O . TYR D 1 179 ? 102.625 60.272 37.196 1.00 60.94 215 TYR D O 1
ATOM 8529 N N . ALA D 1 180 ? 102.145 58.369 38.334 1.00 58.97 216 ALA D N 1
ATOM 8530 C CA . ALA D 1 180 ? 102.212 58.979 39.628 1.00 57.75 216 ALA D CA 1
ATOM 8531 C C . ALA D 1 180 ? 103.635 59.038 40.061 1.00 56.10 216 ALA D C 1
ATOM 8532 O O . ALA D 1 180 ? 104.418 58.162 39.723 1.00 56.43 216 ALA D O 1
ATOM 8534 N N . ALA D 1 181 ? 103.971 60.079 40.799 1.00 54.50 217 ALA D N 1
ATOM 8535 C CA . ALA D 1 181 ? 105.363 60.323 41.171 1.00 53.45 217 ALA D CA 1
ATOM 8536 C C . ALA D 1 181 ? 105.794 59.520 42.382 1.00 52.51 217 ALA D C 1
ATOM 8537 O O . ALA D 1 181 ? 104.975 59.205 43.229 1.00 51.75 217 ALA D O 1
ATOM 8539 N N . PRO D 1 182 ? 107.089 59.232 42.488 1.00 52.33 218 PRO D N 1
ATOM 8540 C CA . PRO D 1 182 ? 107.653 58.509 43.614 1.00 53.30 218 PRO D CA 1
ATOM 8541 C C . PRO D 1 182 ? 107.144 59.092 44.922 1.00 54.83 218 PRO D C 1
ATOM 8542 O O . PRO D 1 182 ? 106.346 58.456 45.627 1.00 55.60 218 PRO D O 1
ATOM 8546 N N . GLU D 1 183 ? 107.534 60.319 45.232 1.00 55.65 219 GLU D N 1
ATOM 8547 C CA . GLU D 1 183 ? 107.124 60.890 46.491 1.00 56.71 219 GLU D CA 1
ATOM 8548 C C . GLU D 1 183 ? 105.674 60.616 46.771 1.00 57.69 219 GLU D C 1
ATOM 8549 O O . GLU D 1 183 ? 105.278 60.569 47.912 1.00 58.75 219 GLU D O 1
ATOM 8555 N N . LEU D 1 184 ? 104.858 60.459 45.740 1.00 59.75 220 LEU D N 1
ATOM 8556 C CA . LEU D 1 184 ? 103.406 60.281 45.958 1.00 61.20 220 LEU D CA 1
ATOM 8557 C C . LEU D 1 184 ? 103.077 58.868 46.409 1.00 61.93 220 LEU D C 1
ATOM 8558 O O . LEU D 1 184 ? 102.029 58.628 47.039 1.00 62.14 220 LEU D O 1
ATOM 8563 N N . PHE D 1 185 ? 103.993 57.953 46.082 1.00 62.22 221 PHE D N 1
ATOM 8564 C CA . PHE D 1 185 ? 103.954 56.588 46.570 1.00 63.12 221 PHE D CA 1
ATOM 8565 C C . PHE D 1 185 ? 104.467 56.462 48.000 1.00 63.01 221 PHE D C 1
ATOM 8566 O O . PHE D 1 185 ? 104.391 55.402 48.585 1.00 63.84 221 PHE D O 1
ATOM 8574 N N . GLN D 1 186 ? 105.042 57.531 48.523 1.00 62.53 222 GLN D N 1
ATOM 8575 C CA . GLN D 1 186 ? 105.269 57.699 49.925 1.00 62.28 222 GLN D CA 1
ATOM 8576 C C . GLN D 1 186 ? 104.060 58.255 50.688 1.00 61.53 222 GLN D C 1
ATOM 8577 O O . GLN D 1 186 ? 104.168 58.502 51.885 1.00 61.69 222 GLN D O 1
ATOM 8583 N N . GLY D 1 187 ? 102.939 58.513 50.029 1.00 60.91 223 GLY D N 1
ATOM 8584 C CA . GLY D 1 187 ? 101.862 59.277 50.676 1.00 59.84 223 GLY D CA 1
ATOM 8585 C C . GLY D 1 187 ? 102.060 60.806 50.908 1.00 59.57 223 GLY D C 1
ATOM 8586 O O . GLY D 1 187 ? 101.193 61.416 51.546 1.00 59.13 223 GLY D O 1
ATOM 8587 N N . LYS D 1 188 ? 103.149 61.438 50.416 1.00 58.30 224 LYS D N 1
ATOM 8588 C CA . LYS D 1 188 ? 103.185 62.923 50.294 1.00 57.54 224 LYS D CA 1
ATOM 8589 C C . LYS D 1 188 ? 101.999 63.452 49.430 1.00 56.95 224 LYS D C 1
ATOM 8590 O O . LYS D 1 188 ? 101.553 62.817 48.459 1.00 56.51 224 LYS D O 1
ATOM 8596 N N . LYS D 1 189 ? 101.447 64.585 49.828 1.00 56.04 225 LYS D N 1
ATOM 8597 C CA . LYS D 1 189 ? 100.308 65.172 49.126 1.00 55.50 225 LYS D CA 1
ATOM 8598 C C . LYS D 1 189 ? 100.903 65.899 47.910 1.00 53.24 225 LYS D C 1
ATOM 8599 O O . LYS D 1 189 ? 102.103 66.276 47.934 1.00 53.17 225 LYS D O 1
ATOM 8605 N N . TYR D 1 190 ? 100.072 66.104 46.879 1.00 50.02 226 TYR D N 1
ATOM 8606 C CA . TYR D 1 190 ? 100.432 66.833 45.680 1.00 47.06 226 TYR D CA 1
ATOM 8607 C C . TYR D 1 190 ? 100.788 68.213 46.088 1.00 45.79 226 TYR D C 1
ATOM 8608 O O . TYR D 1 190 ? 100.020 68.877 46.752 1.00 45.76 226 TYR D O 1
ATOM 8617 N N . ASP D 1 191 ? 101.977 68.640 45.731 1.00 44.13 227 ASP D N 1
ATOM 8618 C CA . ASP D 1 191 ? 102.450 69.918 46.175 1.00 42.03 227 ASP D CA 1
ATOM 8619 C C . ASP D 1 191 ? 102.867 70.806 45.038 1.00 41.25 227 ASP D C 1
ATOM 8620 O O . ASP D 1 191 ? 103.668 71.708 45.278 1.00 40.96 227 ASP D O 1
ATOM 8625 N N . GLY D 1 192 ? 102.386 70.538 43.822 1.00 39.39 228 GLY D N 1
ATOM 8626 C CA . GLY D 1 192 ? 102.636 71.440 42.698 1.00 39.60 228 GLY D CA 1
ATOM 8627 C C . GLY D 1 192 ? 103.307 70.883 41.442 1.00 38.77 228 GLY D C 1
ATOM 8628 O O . GLY D 1 192 ? 103.386 69.702 41.233 1.00 39.08 228 GLY D O 1
ATOM 8629 N N . PRO D 1 193 ? 103.842 71.765 40.613 1.00 38.19 229 PRO D N 1
ATOM 8630 C CA . PRO D 1 193 ? 104.385 71.412 39.330 1.00 37.68 229 PRO D CA 1
ATOM 8631 C C . PRO D 1 193 ? 105.574 70.469 39.409 1.00 38.00 229 PRO D C 1
ATOM 8632 O O . PRO D 1 193 ? 105.776 69.652 38.495 1.00 39.02 229 PRO D O 1
ATOM 8636 N N . GLU D 1 194 ? 106.375 70.529 40.470 1.00 37.93 230 GLU D N 1
ATOM 8637 C CA . GLU D 1 194 ? 107.429 69.508 40.579 1.00 36.48 230 GLU D CA 1
ATOM 8638 C C . GLU D 1 194 ? 106.786 68.103 40.365 1.00 36.27 230 GLU D C 1
ATOM 8639 O O . GLU D 1 194 ? 107.378 67.223 39.726 1.00 37.03 230 GLU D O 1
ATOM 8641 N N . VAL D 1 195 ? 105.547 67.901 40.798 1.00 34.82 231 VAL D N 1
ATOM 8642 C CA . VAL D 1 195 ? 104.986 66.581 40.653 1.00 35.08 231 VAL D CA 1
ATOM 8643 C C . VAL D 1 195 ? 104.588 66.342 39.171 1.00 36.11 231 VAL D C 1
ATOM 8644 O O . VAL D 1 195 ? 104.932 65.310 38.592 1.00 35.49 231 VAL D O 1
ATOM 8648 N N . ASP D 1 196 ? 103.869 67.311 38.586 1.00 36.42 232 ASP D N 1
ATOM 8649 C CA . ASP D 1 196 ? 103.533 67.320 37.154 1.00 36.34 232 ASP D CA 1
ATOM 8650 C C . ASP D 1 196 ? 104.703 66.955 36.314 1.00 36.34 232 ASP D C 1
ATOM 8651 O O . ASP D 1 196 ? 104.521 66.296 35.286 1.00 38.04 232 ASP D O 1
ATOM 8656 N N . VAL D 1 197 ? 105.893 67.371 36.720 1.00 35.05 233 VAL D N 1
ATOM 8657 C CA . VAL D 1 197 ? 107.059 67.159 35.839 1.00 34.93 233 VAL D CA 1
ATOM 8658 C C . VAL D 1 197 ? 107.358 65.646 35.648 1.00 36.03 233 VAL D C 1
ATOM 8659 O O . VAL D 1 197 ? 107.784 65.154 34.547 1.00 36.68 233 VAL D O 1
ATOM 8663 N N . TRP D 1 198 ? 107.165 64.918 36.743 1.00 36.07 234 TRP D N 1
ATOM 8664 C CA . TRP D 1 198 ? 107.346 63.517 36.710 1.00 35.45 234 TRP D CA 1
ATOM 8665 C C . TRP D 1 198 ? 106.250 62.965 35.793 1.00 35.57 234 TRP D C 1
ATOM 8666 O O . TRP D 1 198 ? 106.555 62.150 34.927 1.00 35.34 234 TRP D O 1
ATOM 8677 N N . SER D 1 199 ? 105.004 63.444 35.916 1.00 35.89 235 SER D N 1
ATOM 8678 C CA . SER D 1 199 ? 103.890 62.809 35.152 1.00 36.16 235 SER D CA 1
ATOM 8679 C C . SER D 1 199 ? 104.096 63.041 33.676 1.00 36.73 235 SER D C 1
ATOM 8680 O O . SER D 1 199 ? 103.735 62.189 32.837 1.00 37.48 235 SER D O 1
ATOM 8683 N N . LEU D 1 200 ? 104.666 64.222 33.394 1.00 36.34 236 LEU D N 1
ATOM 8684 C CA . LEU D 1 200 ? 105.011 64.700 32.089 1.00 34.80 236 LEU D CA 1
ATOM 8685 C C . LEU D 1 200 ? 106.110 63.806 31.510 1.00 34.76 236 LEU D C 1
ATOM 8686 O O . LEU D 1 200 ? 106.065 63.487 30.347 1.00 34.23 236 LEU D O 1
ATOM 8691 N N . GLY D 1 201 ? 107.049 63.345 32.328 1.00 34.73 237 GLY D N 1
ATOM 8692 C CA . GLY D 1 201 ? 108.029 62.378 31.853 1.00 35.63 237 GLY D CA 1
ATOM 8693 C C . GLY D 1 201 ? 107.380 61.032 31.495 1.00 36.84 237 GLY D C 1
ATOM 8694 O O . GLY D 1 201 ? 107.676 60.437 30.424 1.00 37.68 237 GLY D O 1
ATOM 8695 N N . VAL D 1 202 ? 106.498 60.526 32.361 1.00 35.70 238 VAL D N 1
ATOM 8696 C CA . VAL D 1 202 ? 105.788 59.315 32.000 1.00 35.35 238 VAL D CA 1
ATOM 8697 C C . VAL D 1 202 ? 105.033 59.529 30.668 1.00 35.40 238 VAL D C 1
ATOM 8698 O O . VAL D 1 202 ? 105.059 58.659 29.813 1.00 36.77 238 VAL D O 1
ATOM 8702 N N . ILE D 1 203 ? 104.413 60.687 30.455 1.00 34.23 239 ILE D N 1
ATOM 8703 C CA . ILE D 1 203 ? 103.661 60.903 29.234 1.00 33.16 239 ILE D CA 1
ATOM 8704 C C . ILE D 1 203 ? 104.585 60.890 28.008 1.00 33.40 239 ILE D C 1
ATOM 8705 O O . ILE D 1 203 ? 104.305 60.225 26.995 1.00 30.80 239 ILE D O 1
ATOM 8710 N N . LEU D 1 204 ? 105.707 61.594 28.142 1.00 33.51 240 LEU D N 1
ATOM 8711 C CA . LEU D 1 204 ? 106.656 61.664 27.043 1.00 34.11 240 LEU D CA 1
ATOM 8712 C C . LEU D 1 204 ? 106.987 60.230 26.616 1.00 34.50 240 LEU D C 1
ATOM 8713 O O . LEU D 1 204 ? 106.708 59.803 25.535 1.00 33.27 240 LEU D O 1
ATOM 8718 N N . TYR D 1 205 ? 107.536 59.486 27.545 1.00 36.63 241 TYR D N 1
ATOM 8719 C CA . TYR D 1 205 ? 107.976 58.150 27.291 1.00 37.87 241 TYR D CA 1
ATOM 8720 C C . TYR D 1 205 ? 106.877 57.338 26.619 1.00 38.75 241 TYR D C 1
ATOM 8721 O O . TYR D 1 205 ? 107.143 56.430 25.829 1.00 38.56 241 TYR D O 1
ATOM 8730 N N . THR D 1 206 ? 105.635 57.669 26.923 1.00 38.83 242 THR D N 1
ATOM 8731 C CA . THR D 1 206 ? 104.586 56.820 26.449 1.00 39.22 242 THR D CA 1
ATOM 8732 C C . THR D 1 206 ? 104.362 57.210 25.025 1.00 38.89 242 THR D C 1
ATOM 8733 O O . THR D 1 206 ? 104.356 56.369 24.152 1.00 41.19 242 THR D O 1
ATOM 8737 N N . LEU D 1 207 ? 104.182 58.487 24.801 1.00 38.01 243 LEU D N 1
ATOM 8738 C CA . LEU D 1 207 ? 104.038 59.036 23.486 1.00 37.11 243 LEU D CA 1
ATOM 8739 C C . LEU D 1 207 ? 105.110 58.556 22.593 1.00 38.52 243 LEU D C 1
ATOM 8740 O O . LEU D 1 207 ? 104.870 58.368 21.414 1.00 39.78 243 LEU D O 1
ATOM 8745 N N . VAL D 1 208 ? 106.320 58.351 23.080 1.00 39.13 244 VAL D N 1
ATOM 8746 C CA . VAL D 1 208 ? 107.245 57.984 22.080 1.00 39.98 244 VAL D CA 1
ATOM 8747 C C . VAL D 1 208 ? 107.667 56.541 22.054 1.00 41.52 244 VAL D C 1
ATOM 8748 O O . VAL D 1 208 ? 108.128 56.060 21.013 1.00 41.52 244 VAL D O 1
ATOM 8752 N N . SER D 1 209 ? 107.546 55.841 23.180 1.00 43.14 245 SER D N 1
ATOM 8753 C CA . SER D 1 209 ? 107.973 54.447 23.208 1.00 43.14 245 SER D CA 1
ATOM 8754 C C . SER D 1 209 ? 106.738 53.655 22.878 1.00 44.18 245 SER D C 1
ATOM 8755 O O . SER D 1 209 ? 106.826 52.562 22.333 1.00 44.64 245 SER D O 1
ATOM 8758 N N . GLY D 1 210 ? 105.571 54.197 23.177 1.00 43.88 246 GLY D N 1
ATOM 8759 C CA . GLY D 1 210 ? 104.377 53.458 22.830 1.00 44.76 246 GLY D CA 1
ATOM 8760 C C . GLY D 1 210 ? 104.004 52.577 24.010 1.00 46.34 246 GLY D C 1
ATOM 8761 O O . GLY D 1 210 ? 102.926 51.985 24.028 1.00 46.59 246 GLY D O 1
ATOM 8762 N N . SER D 1 211 ? 104.869 52.506 25.021 1.00 46.40 247 SER D N 1
ATOM 8763 C CA . SER D 1 211 ? 104.507 51.839 26.252 1.00 46.26 247 SER D CA 1
ATOM 8764 C C . SER D 1 211 ? 104.940 52.614 27.550 1.00 45.93 247 SER D C 1
ATOM 8765 O O . SER D 1 211 ? 105.637 53.628 27.469 1.00 44.65 247 SER D O 1
ATOM 8768 N N . LEU D 1 212 ? 104.488 52.174 28.735 1.00 46.04 248 LEU D N 1
ATOM 8769 C CA . LEU D 1 212 ? 104.732 52.944 29.964 1.00 46.09 248 LEU D CA 1
ATOM 8770 C C . LEU D 1 212 ? 106.131 52.664 30.480 1.00 46.33 248 LEU D C 1
ATOM 8771 O O . LEU D 1 212 ? 106.591 51.562 30.338 1.00 48.22 248 LEU D O 1
ATOM 8776 N N . PRO D 1 213 ? 106.801 53.640 31.111 1.00 45.72 249 PRO D N 1
ATOM 8777 C CA . PRO D 1 213 ? 108.133 53.346 31.645 1.00 46.20 249 PRO D CA 1
ATOM 8778 C C . PRO D 1 213 ? 108.089 52.496 32.893 1.00 47.87 249 PRO D C 1
ATOM 8779 O O . PRO D 1 213 ? 109.095 51.888 33.278 1.00 47.71 249 PRO D O 1
ATOM 8783 N N . PHE D 1 214 ? 106.962 52.482 33.579 1.00 49.97 250 PHE D N 1
ATOM 8784 C CA . PHE D 1 214 ? 106.982 51.714 34.779 1.00 53.00 250 PHE D CA 1
ATOM 8785 C C . PHE D 1 214 ? 105.820 50.792 34.830 1.00 55.97 250 PHE D C 1
ATOM 8786 O O . PHE D 1 214 ? 104.651 51.208 34.818 1.00 56.02 250 PHE D O 1
ATOM 8794 N N . ASP D 1 215 ? 106.152 49.506 34.837 1.00 60.46 251 ASP D N 1
ATOM 8795 C CA . ASP D 1 215 ? 105.086 48.516 34.767 1.00 64.38 251 ASP D CA 1
ATOM 8796 C C . ASP D 1 215 ? 105.008 47.630 35.987 1.00 66.10 251 ASP D C 1
ATOM 8797 O O . ASP D 1 215 ? 105.932 47.594 36.803 1.00 66.17 251 ASP D O 1
ATOM 8802 N N . GLY D 1 216 ? 103.886 46.925 36.081 1.00 69.14 252 GLY D N 1
ATOM 8803 C CA . GLY D 1 216 ? 103.609 46.032 37.191 1.00 72.91 252 GLY D CA 1
ATOM 8804 C C . GLY D 1 216 ? 102.503 45.020 36.964 1.00 75.17 252 GLY D C 1
ATOM 8805 O O . GLY D 1 216 ? 101.414 45.339 36.445 1.00 74.54 252 GLY D O 1
ATOM 8806 N N . GLN D 1 217 ? 102.795 43.795 37.401 1.00 77.85 253 GLN D N 1
ATOM 8807 C CA . GLN D 1 217 ? 101.775 42.767 37.517 1.00 80.53 253 GLN D CA 1
ATOM 8808 C C . GLN D 1 217 ? 100.664 43.210 38.487 1.00 80.90 253 GLN D C 1
ATOM 8809 O O . GLN D 1 217 ? 99.572 42.634 38.481 1.00 81.41 253 GLN D O 1
ATOM 8815 N N . ASN D 1 218 ? 100.937 44.274 39.257 1.00 81.38 254 ASN D N 1
ATOM 8816 C CA . ASN D 1 218 ? 100.090 44.745 40.375 1.00 81.55 254 ASN D CA 1
ATOM 8817 C C . ASN D 1 218 ? 100.661 46.014 41.095 1.00 81.48 254 ASN D C 1
ATOM 8818 O O . ASN D 1 218 ? 101.895 46.224 41.125 1.00 81.08 254 ASN D O 1
ATOM 8823 N N . LEU D 1 219 ? 99.762 46.783 41.735 1.00 81.22 255 LEU D N 1
ATOM 8824 C CA . LEU D 1 219 ? 100.079 48.032 42.458 1.00 81.07 255 LEU D CA 1
ATOM 8825 C C . LEU D 1 219 ? 101.316 47.967 43.339 1.00 81.08 255 LEU D C 1
ATOM 8826 O O . LEU D 1 219 ? 101.968 48.981 43.559 1.00 81.43 255 LEU D O 1
ATOM 8831 N N . LYS D 1 220 ? 101.638 46.796 43.862 1.00 80.75 256 LYS D N 1
ATOM 8832 C CA . LYS D 1 220 ? 102.836 46.697 44.665 1.00 80.68 256 LYS D CA 1
ATOM 8833 C C . LYS D 1 220 ? 104.048 46.851 43.768 1.00 80.35 256 LYS D C 1
ATOM 8834 O O . LYS D 1 220 ? 104.971 47.553 44.133 1.00 80.56 256 LYS D O 1
ATOM 8840 N N . GLU D 1 221 ? 104.034 46.214 42.597 1.00 80.12 257 GLU D N 1
ATOM 8841 C CA . GLU D 1 221 ? 105.249 46.113 41.746 1.00 80.30 257 GLU D CA 1
ATOM 8842 C C . GLU D 1 221 ? 105.546 47.423 40.991 1.00 78.66 257 GLU D C 1
ATOM 8843 O O . GLU D 1 221 ? 106.715 47.837 40.847 1.00 78.15 257 GLU D O 1
ATOM 8849 N N . LEU D 1 222 ? 104.469 48.047 40.516 1.00 76.62 258 LEU D N 1
ATOM 8850 C CA . LEU D 1 222 ? 104.487 49.429 40.139 1.00 75.15 258 LEU D CA 1
ATOM 8851 C C . LEU D 1 222 ? 105.336 50.231 41.139 1.00 74.45 258 LEU D C 1
ATOM 8852 O O . LEU D 1 222 ? 106.459 50.659 40.795 1.00 74.46 258 LEU D O 1
ATOM 8857 N N . ARG D 1 223 ? 104.831 50.382 42.370 1.00 72.44 259 ARG D N 1
ATOM 8858 C CA . ARG D 1 223 ? 105.438 51.254 43.354 1.00 71.59 259 ARG D CA 1
ATOM 8859 C C . ARG D 1 223 ? 106.924 50.993 43.432 1.00 70.93 259 ARG D C 1
ATOM 8860 O O . ARG D 1 223 ? 107.710 51.912 43.308 1.00 71.16 259 ARG D O 1
ATOM 8868 N N . GLU D 1 224 ? 107.347 49.754 43.557 1.00 70.69 260 GLU D N 1
ATOM 8869 C CA . GLU D 1 224 ? 108.779 49.539 43.713 1.00 70.86 260 GLU D CA 1
ATOM 8870 C C . GLU D 1 224 ? 109.458 49.944 42.445 1.00 69.76 260 GLU D C 1
ATOM 8871 O O . GLU D 1 224 ? 110.517 50.550 42.487 1.00 69.93 260 GLU D O 1
ATOM 8877 N N . ARG D 1 225 ? 108.874 49.614 41.303 1.00 68.38 261 ARG D N 1
ATOM 8878 C CA . ARG D 1 225 ? 109.572 49.941 40.060 1.00 67.38 261 ARG D CA 1
ATOM 8879 C C . ARG D 1 225 ? 109.661 51.478 39.869 1.00 66.08 261 ARG D C 1
ATOM 8880 O O . ARG D 1 225 ? 110.736 52.011 39.514 1.00 65.83 261 ARG D O 1
ATOM 8888 N N . VAL D 1 226 ? 108.544 52.168 40.146 1.00 64.05 262 VAL D N 1
ATOM 8889 C CA . VAL D 1 226 ? 108.526 53.623 40.212 1.00 62.07 262 VAL D CA 1
ATOM 8890 C C . VAL D 1 226 ? 109.547 54.169 41.250 1.00 62.75 262 VAL D C 1
ATOM 8891 O O . VAL D 1 226 ? 110.272 55.140 40.955 1.00 63.73 262 VAL D O 1
ATOM 8895 N N . LEU D 1 227 ? 109.635 53.562 42.438 1.00 62.23 263 LEU D N 1
ATOM 8896 C CA . LEU D 1 227 ? 110.645 53.989 43.436 1.00 61.43 263 LEU D CA 1
ATOM 8897 C C . LEU D 1 227 ? 112.114 53.588 43.113 1.00 61.82 263 LEU D C 1
ATOM 8898 O O . LEU D 1 227 ? 113.067 54.259 43.536 1.00 62.06 263 LEU D O 1
ATOM 8903 N N . ARG D 1 228 ? 112.323 52.531 42.331 1.00 62.17 264 ARG D N 1
ATOM 8904 C CA . ARG D 1 228 ? 113.679 52.255 41.815 1.00 62.00 264 ARG D CA 1
ATOM 8905 C C . ARG D 1 228 ? 114.088 53.428 40.984 1.00 60.95 264 ARG D C 1
ATOM 8906 O O . ARG D 1 228 ? 115.238 53.873 41.081 1.00 61.27 264 ARG D O 1
ATOM 8914 N N . GLY D 1 229 ? 113.144 53.892 40.146 1.00 59.78 265 GLY D N 1
ATOM 8915 C CA . GLY D 1 229 ? 113.338 55.038 39.257 1.00 58.07 265 GLY D CA 1
ATOM 8916 C C . GLY D 1 229 ? 113.984 54.732 37.917 1.00 57.20 265 GLY D C 1
ATOM 8917 O O . GLY D 1 229 ? 114.289 55.650 37.153 1.00 57.30 265 GLY D O 1
ATOM 8918 N N . LYS D 1 230 ? 114.173 53.449 37.614 1.00 55.93 266 LYS D N 1
ATOM 8919 C CA . LYS D 1 230 ? 114.901 53.042 36.413 1.00 54.82 266 LYS D CA 1
ATOM 8920 C C . LYS D 1 230 ? 113.973 52.758 35.209 1.00 53.57 266 LYS D C 1
ATOM 8921 O O . LYS D 1 230 ? 112.860 52.279 35.382 1.00 53.92 266 LYS D O 1
ATOM 8927 N N . TYR D 1 231 ? 114.385 53.089 33.987 1.00 51.53 267 TYR D N 1
ATOM 8928 C CA . TYR D 1 231 ? 113.472 52.839 32.858 1.00 49.74 267 TYR D CA 1
ATOM 8929 C C . TYR D 1 231 ? 114.254 52.379 31.650 1.00 49.71 267 TYR D C 1
ATOM 8930 O O . TYR D 1 231 ? 115.422 52.672 31.504 1.00 49.87 267 TYR D O 1
ATOM 8939 N N . ARG D 1 232 ? 113.647 51.616 30.776 1.00 50.50 268 ARG D N 1
ATOM 8940 C CA . ARG D 1 232 ? 114.474 51.127 29.695 1.00 52.36 268 ARG D CA 1
ATOM 8941 C C . ARG D 1 232 ? 114.438 52.209 28.606 1.00 50.04 268 ARG D C 1
ATOM 8942 O O . ARG D 1 232 ? 113.402 52.796 28.395 1.00 49.67 268 ARG D O 1
ATOM 8950 N N . ILE D 1 233 ? 115.568 52.544 27.993 1.00 49.23 269 ILE D N 1
ATOM 8951 C CA . ILE D 1 233 ? 115.558 53.562 26.928 1.00 48.34 269 ILE D CA 1
ATOM 8952 C C . ILE D 1 233 ? 115.459 52.825 25.631 1.00 47.02 269 ILE D C 1
ATOM 8953 O O . ILE D 1 233 ? 116.327 52.036 25.300 1.00 47.78 269 ILE D O 1
ATOM 8958 N N . PRO D 1 234 ? 114.397 53.086 24.866 1.00 45.71 270 PRO D N 1
ATOM 8959 C CA . PRO D 1 234 ? 114.306 52.385 23.591 1.00 44.37 270 PRO D CA 1
ATOM 8960 C C . PRO D 1 234 ? 115.551 52.659 22.765 1.00 43.50 270 PRO D C 1
ATOM 8961 O O . PRO D 1 234 ? 116.034 53.800 22.706 1.00 42.71 270 PRO D O 1
ATOM 8965 N N . PHE D 1 235 ? 116.043 51.618 22.109 1.00 43.35 271 PHE D N 1
ATOM 8966 C CA . PHE D 1 235 ? 117.167 51.767 21.187 1.00 42.68 271 PHE D CA 1
ATOM 8967 C C . PHE D 1 235 ? 116.781 52.840 20.217 1.00 42.60 271 PHE D C 1
ATOM 8968 O O . PHE D 1 235 ? 117.656 53.499 19.789 1.00 43.19 271 PHE D O 1
ATOM 8976 N N . TYR D 1 236 ? 115.518 53.043 19.836 1.00 41.94 272 TYR D N 1
ATOM 8977 C CA . TYR D 1 236 ? 115.289 54.029 18.734 1.00 42.75 272 TYR D CA 1
ATOM 8978 C C . TYR D 1 236 ? 115.059 55.508 19.187 1.00 43.32 272 TYR D C 1
ATOM 8979 O O . TYR D 1 236 ? 114.946 56.420 18.333 1.00 42.00 272 TYR D O 1
ATOM 8988 N N . MET D 1 237 ? 114.891 55.717 20.502 1.00 43.38 273 MET D N 1
ATOM 8989 C CA . MET D 1 237 ? 114.593 57.049 21.096 1.00 43.40 273 MET D CA 1
ATOM 8990 C C . MET D 1 237 ? 115.777 58.001 20.840 1.00 43.15 273 MET D C 1
ATOM 8991 O O . MET D 1 237 ? 116.924 57.646 21.155 1.00 43.86 273 MET D O 1
ATOM 8996 N N . SER D 1 238 ? 115.545 59.193 20.293 1.00 41.58 274 SER D N 1
ATOM 8997 C CA . SER D 1 238 ? 116.688 60.086 20.026 1.00 40.08 274 SER D CA 1
ATOM 8998 C C . SER D 1 238 ? 117.414 60.439 21.314 1.00 39.74 274 SER D C 1
ATOM 8999 O O . SER D 1 238 ? 116.831 60.426 22.424 1.00 38.78 274 SER D O 1
ATOM 9002 N N . THR D 1 239 ? 118.685 60.783 21.176 1.00 39.99 275 THR D N 1
ATOM 9003 C CA . THR D 1 239 ? 119.463 61.353 22.299 1.00 40.99 275 THR D CA 1
ATOM 9004 C C . THR D 1 239 ? 118.861 62.538 23.002 1.00 39.99 275 THR D C 1
ATOM 9005 O O . THR D 1 239 ? 118.820 62.570 24.223 1.00 38.89 275 THR D O 1
ATOM 9009 N N . ASP D 1 240 ? 118.377 63.480 22.213 1.00 40.08 276 ASP D N 1
ATOM 9010 C CA . ASP D 1 240 ? 117.719 64.616 22.736 1.00 40.87 276 ASP D CA 1
ATOM 9011 C C . ASP D 1 240 ? 116.547 64.210 23.575 1.00 41.37 276 ASP D C 1
ATOM 9012 O O . ASP D 1 240 ? 116.264 64.866 24.578 1.00 40.25 276 ASP D O 1
ATOM 9017 N N . CYS D 1 241 ? 115.825 63.151 23.151 1.00 41.89 277 CYS D N 1
ATOM 9018 C CA . CYS D 1 241 ? 114.573 62.808 23.863 1.00 40.41 277 CYS D CA 1
ATOM 9019 C C . CYS D 1 241 ? 114.949 62.202 25.168 1.00 38.91 277 CYS D C 1
ATOM 9020 O O . CYS D 1 241 ? 114.281 62.365 26.157 1.00 38.03 277 CYS D O 1
ATOM 9023 N N . GLU D 1 242 ? 116.055 61.487 25.153 1.00 39.32 278 GLU D N 1
ATOM 9024 C CA . GLU D 1 242 ? 116.423 60.746 26.300 1.00 39.40 278 GLU D CA 1
ATOM 9025 C C . GLU D 1 242 ? 116.920 61.751 27.343 1.00 40.42 278 GLU D C 1
ATOM 9026 O O . GLU D 1 242 ? 116.545 61.641 28.561 1.00 41.32 278 GLU D O 1
ATOM 9032 N N . ASN D 1 243 ? 117.757 62.700 26.875 1.00 39.01 279 ASN D N 1
ATOM 9033 C CA . ASN D 1 243 ? 118.132 63.892 27.668 1.00 38.51 279 ASN D CA 1
ATOM 9034 C C . ASN D 1 243 ? 116.924 64.643 28.244 1.00 37.50 279 ASN D C 1
ATOM 9035 O O . ASN D 1 243 ? 116.986 65.102 29.406 1.00 38.64 279 ASN D O 1
ATOM 9040 N N . LEU D 1 244 ? 115.860 64.782 27.457 1.00 34.94 280 LEU D N 1
ATOM 9041 C CA . LEU D 1 244 ? 114.676 65.449 27.964 1.00 34.65 280 LEU D CA 1
ATOM 9042 C C . LEU D 1 244 ? 114.236 64.632 29.175 1.00 35.23 280 LEU D C 1
ATOM 9043 O O . LEU D 1 244 ? 113.998 65.221 30.251 1.00 33.44 280 LEU D O 1
ATOM 9048 N N . LEU D 1 245 ? 114.135 63.288 29.001 1.00 34.30 281 LEU D N 1
ATOM 9049 C CA . LEU D 1 245 ? 113.574 62.429 30.067 1.00 33.90 281 LEU D CA 1
ATOM 9050 C C . LEU D 1 245 ? 114.463 62.427 31.327 1.00 34.71 281 LEU D C 1
ATOM 9051 O O . LEU D 1 245 ? 113.973 62.213 32.448 1.00 34.42 281 LEU D O 1
ATOM 9056 N N . LYS D 1 246 ? 115.776 62.609 31.125 1.00 35.72 282 LYS D N 1
ATOM 9057 C CA . LYS D 1 246 ? 116.746 62.713 32.250 1.00 37.21 282 LYS D CA 1
ATOM 9058 C C . LYS D 1 246 ? 116.382 63.892 33.207 1.00 36.84 282 LYS D C 1
ATOM 9059 O O . LYS D 1 246 ? 116.849 63.964 34.317 1.00 38.66 282 LYS D O 1
ATOM 9065 N N . LYS D 1 247 ? 115.473 64.767 32.799 1.00 36.52 283 LYS D N 1
ATOM 9066 C CA . LYS D 1 247 ? 115.133 65.941 33.562 1.00 34.47 283 LYS D CA 1
ATOM 9067 C C . LYS D 1 247 ? 113.675 65.966 34.025 1.00 33.91 283 LYS D C 1
ATOM 9068 O O . LYS D 1 247 ? 113.250 66.908 34.689 1.00 35.55 283 LYS D O 1
ATOM 9074 N N . LEU D 1 248 ? 112.916 64.957 33.649 1.00 32.57 284 LEU D N 1
ATOM 9075 C CA . LEU D 1 248 ? 111.558 64.773 34.058 1.00 32.98 284 LEU D CA 1
ATOM 9076 C C . LEU D 1 248 ? 111.438 63.633 35.129 1.00 33.67 284 LEU D C 1
ATOM 9077 O O . LEU D 1 248 ? 110.754 63.798 36.146 1.00 34.01 284 LEU D O 1
ATOM 9082 N N . LEU D 1 249 ? 112.019 62.465 34.826 1.00 34.44 285 LEU D N 1
ATOM 9083 C CA . LEU D 1 249 ? 111.898 61.222 35.615 1.00 35.40 285 LEU D CA 1
ATOM 9084 C C . LEU D 1 249 ? 113.095 61.168 36.478 1.00 35.46 285 LEU D C 1
ATOM 9085 O O . LEU D 1 249 ? 113.962 60.314 36.286 1.00 36.03 285 LEU D O 1
ATOM 9090 N N . VAL D 1 250 ? 113.223 62.147 37.359 1.00 36.48 286 VAL D N 1
ATOM 9091 C CA . VAL D 1 250 ? 114.285 62.082 38.356 1.00 35.90 286 VAL D CA 1
ATOM 9092 C C . VAL D 1 250 ? 113.653 61.886 39.742 1.00 37.85 286 VAL D C 1
ATOM 9093 O O . VAL D 1 250 ? 112.627 62.477 40.041 1.00 39.01 286 VAL D O 1
ATOM 9097 N N . LEU D 1 251 ? 114.167 60.938 40.518 1.00 39.00 287 LEU D N 1
ATOM 9098 C CA . LEU D 1 251 ? 113.490 60.579 41.749 1.00 39.79 287 LEU D CA 1
ATOM 9099 C C . LEU D 1 251 ? 113.390 61.748 42.689 1.00 39.69 287 LEU D C 1
ATOM 9100 O O . LEU D 1 251 ? 112.405 61.925 43.373 1.00 39.67 287 LEU D O 1
ATOM 9105 N N . ASN D 1 252 ? 114.458 62.522 42.773 1.00 40.23 288 ASN D N 1
ATOM 9106 C CA . ASN D 1 252 ? 114.410 63.650 43.687 1.00 39.39 288 ASN D CA 1
ATOM 9107 C C . ASN D 1 252 ? 113.541 64.852 43.227 1.00 38.61 288 ASN D C 1
ATOM 9108 O O . ASN D 1 252 ? 113.879 65.567 42.296 1.00 37.44 288 ASN D O 1
ATOM 9113 N N . PRO D 1 253 ? 112.409 65.064 43.896 1.00 38.55 289 PRO D N 1
ATOM 9114 C CA . PRO D 1 253 ? 111.591 66.073 43.306 1.00 38.27 289 PRO D CA 1
ATOM 9115 C C . PRO D 1 253 ? 112.338 67.331 43.007 1.00 39.86 289 PRO D C 1
ATOM 9116 O O . PRO D 1 253 ? 111.977 67.976 42.064 1.00 42.26 289 PRO D O 1
ATOM 9120 N N . ILE D 1 254 ? 113.357 67.734 43.753 1.00 40.58 290 ILE D N 1
ATOM 9121 C CA . ILE D 1 254 ? 113.818 69.104 43.568 1.00 41.14 290 ILE D CA 1
ATOM 9122 C C . ILE D 1 254 ? 114.920 69.117 42.522 1.00 42.29 290 ILE D C 1
ATOM 9123 O O . ILE D 1 254 ? 115.453 70.181 42.081 1.00 43.71 290 ILE D O 1
ATOM 9128 N N . LYS D 1 255 ? 115.307 67.931 42.117 1.00 41.85 291 LYS D N 1
ATOM 9129 C CA . LYS D 1 255 ? 116.283 67.859 41.060 1.00 41.11 291 LYS D CA 1
ATOM 9130 C C . LYS D 1 255 ? 115.598 67.819 39.681 1.00 38.87 291 LYS D C 1
ATOM 9131 O O . LYS D 1 255 ? 116.273 67.826 38.694 1.00 38.43 291 LYS D O 1
ATOM 9137 N N . ARG D 1 256 ? 114.269 67.756 39.637 1.00 35.68 292 ARG D N 1
ATOM 9138 C CA . ARG D 1 256 ? 113.536 67.789 38.411 1.00 35.35 292 ARG D CA 1
ATOM 9139 C C . ARG D 1 256 ? 113.639 69.138 37.702 1.00 34.24 292 ARG D C 1
ATOM 9140 O O . ARG D 1 256 ? 113.727 70.163 38.352 1.00 36.03 292 ARG D O 1
ATOM 9148 N N . GLY D 1 257 ? 113.598 69.211 36.389 1.00 31.64 293 GLY D N 1
ATOM 9149 C CA . GLY D 1 257 ? 113.595 70.579 35.875 1.00 29.96 293 GLY D CA 1
ATOM 9150 C C . GLY D 1 257 ? 112.225 71.191 36.161 1.00 30.48 293 GLY D C 1
ATOM 9151 O O . GLY D 1 257 ? 111.246 70.469 36.480 1.00 30.91 293 GLY D O 1
ATOM 9152 N N . SER D 1 258 ? 112.105 72.502 36.023 1.00 29.79 294 SER D N 1
ATOM 9153 C CA . SER D 1 258 ? 110.837 73.164 36.254 1.00 30.61 294 SER D CA 1
ATOM 9154 C C . SER D 1 258 ? 110.023 73.198 34.944 1.00 31.54 294 SER D C 1
ATOM 9155 O O . SER D 1 258 ? 110.566 72.953 33.800 1.00 31.04 294 SER D O 1
ATOM 9158 N N . LEU D 1 259 ? 108.755 73.577 35.056 1.00 30.27 295 LEU D N 1
ATOM 9159 C CA . LEU D 1 259 ? 107.984 73.544 33.877 1.00 29.93 295 LEU D CA 1
ATOM 9160 C C . LEU D 1 259 ? 108.720 74.512 32.954 1.00 31.82 295 LEU D C 1
ATOM 9161 O O . LEU D 1 259 ? 108.942 74.207 31.722 1.00 30.83 295 LEU D O 1
ATOM 9166 N N . GLU D 1 260 ? 109.165 75.641 33.533 1.00 32.08 296 GLU D N 1
ATOM 9167 C CA . GLU D 1 260 ? 109.742 76.703 32.628 1.00 33.30 296 GLU D CA 1
ATOM 9168 C C . GLU D 1 260 ? 111.075 76.243 32.035 1.00 33.22 296 GLU D C 1
ATOM 9169 O O . GLU D 1 260 ? 111.402 76.625 30.932 1.00 33.25 296 GLU D O 1
ATOM 9175 N N . GLN D 1 261 ? 111.807 75.372 32.722 1.00 33.01 297 GLN D N 1
ATOM 9176 C CA . GLN D 1 261 ? 113.016 74.865 32.100 1.00 34.59 297 GLN D CA 1
ATOM 9177 C C . GLN D 1 261 ? 112.734 73.879 30.984 1.00 35.38 297 GLN D C 1
ATOM 9178 O O . GLN D 1 261 ? 113.410 73.900 30.008 1.00 36.72 297 GLN D O 1
ATOM 9184 N N . ILE D 1 262 ? 111.720 73.045 31.141 1.00 36.00 298 ILE D N 1
ATOM 9185 C CA . ILE D 1 262 ? 111.355 72.002 30.208 1.00 35.32 298 ILE D CA 1
ATOM 9186 C C . ILE D 1 262 ? 111.066 72.713 28.932 1.00 34.97 298 ILE D C 1
ATOM 9187 O O . ILE D 1 262 ? 111.469 72.271 27.891 1.00 36.88 298 ILE D O 1
ATOM 9192 N N . MET D 1 263 ? 110.411 73.846 29.001 1.00 32.51 299 MET D N 1
ATOM 9193 C CA . MET D 1 263 ? 110.096 74.535 27.812 1.00 30.86 299 MET D CA 1
ATOM 9194 C C . MET D 1 263 ? 111.316 74.908 27.010 1.00 33.29 299 MET D C 1
ATOM 9195 O O . MET D 1 263 ? 111.218 75.112 25.777 1.00 35.23 299 MET D O 1
ATOM 9200 N N . LYS D 1 264 ? 112.483 74.986 27.637 1.00 33.33 300 LYS D N 1
ATOM 9201 C CA . LYS D 1 264 ? 113.636 75.449 26.860 1.00 33.71 300 LYS D CA 1
ATOM 9202 C C . LYS D 1 264 ? 114.409 74.307 26.470 1.00 33.58 300 LYS D C 1
ATOM 9203 O O . LYS D 1 264 ? 115.509 74.443 26.004 1.00 34.67 300 LYS D O 1
ATOM 9209 N N . ASP D 1 265 ? 113.838 73.131 26.623 1.00 34.84 301 ASP D N 1
ATOM 9210 C CA . ASP D 1 265 ? 114.631 71.925 26.339 1.00 34.64 301 ASP D CA 1
ATOM 9211 C C . ASP D 1 265 ? 114.984 71.807 24.825 1.00 34.54 301 ASP D C 1
ATOM 9212 O O . ASP D 1 265 ? 114.184 72.221 23.949 1.00 33.99 301 ASP D O 1
ATOM 9217 N N . ARG D 1 266 ? 116.173 71.287 24.525 1.00 34.38 302 ARG D N 1
ATOM 9218 C CA . ARG D 1 266 ? 116.551 70.946 23.146 1.00 35.67 302 ARG D CA 1
ATOM 9219 C C . ARG D 1 266 ? 115.468 70.099 22.397 1.00 36.21 302 ARG D C 1
ATOM 9220 O O . ARG D 1 266 ? 114.897 70.523 21.370 1.00 36.13 302 ARG D O 1
ATOM 9228 N N . TRP D 1 267 ? 115.125 68.934 22.932 1.00 36.29 303 TRP D N 1
ATOM 9229 C CA . TRP D 1 267 ? 114.155 68.110 22.246 1.00 36.54 303 TRP D CA 1
ATOM 9230 C C . TRP D 1 267 ? 112.829 68.843 21.987 1.00 37.41 303 TRP D C 1
ATOM 9231 O O . TRP D 1 267 ? 112.184 68.644 20.953 1.00 37.95 303 TRP D O 1
ATOM 9242 N N . MET D 1 268 ? 112.448 69.726 22.910 1.00 37.93 304 MET D N 1
ATOM 9243 C CA . MET D 1 268 ? 111.150 70.409 22.868 1.00 37.08 304 MET D CA 1
ATOM 9244 C C . MET D 1 268 ? 111.104 71.368 21.700 1.00 37.72 304 MET D C 1
ATOM 9245 O O . MET D 1 268 ? 110.054 71.602 21.110 1.00 38.29 304 MET D O 1
ATOM 9250 N N . ASN D 1 269 ? 112.251 71.955 21.383 1.00 38.01 305 ASN D N 1
ATOM 9251 C CA . ASN D 1 269 ? 112.257 73.036 20.449 1.00 37.71 305 ASN D CA 1
ATOM 9252 C C . ASN D 1 269 ? 112.853 72.634 19.073 1.00 38.16 305 ASN D C 1
ATOM 9253 O O . ASN D 1 269 ? 112.990 73.503 18.197 1.00 37.81 305 ASN D O 1
ATOM 9258 N N . VAL D 1 270 ? 113.138 71.339 18.859 1.00 37.52 306 VAL D N 1
ATOM 9259 C CA . VAL D 1 270 ? 113.716 70.951 17.603 1.00 38.91 306 VAL D CA 1
ATOM 9260 C C . VAL D 1 270 ? 112.723 71.434 16.519 1.00 41.28 306 VAL D C 1
ATOM 9261 O O . VAL D 1 270 ? 111.470 71.189 16.599 1.00 42.47 306 VAL D O 1
ATOM 9265 N N . GLY D 1 271 ? 113.233 72.192 15.549 1.00 41.10 307 GLY D N 1
ATOM 9266 C CA . GLY D 1 271 ? 112.341 72.739 14.541 1.00 41.95 307 GLY D CA 1
ATOM 9267 C C . GLY D 1 271 ? 111.413 73.810 15.008 1.00 43.88 307 GLY D C 1
ATOM 9268 O O . GLY D 1 271 ? 110.462 74.107 14.332 1.00 45.85 307 GLY D O 1
ATOM 9269 N N . HIS D 1 272 ? 111.641 74.403 16.179 1.00 46.29 308 HIS D N 1
ATOM 9270 C CA . HIS D 1 272 ? 111.148 75.761 16.456 1.00 46.65 308 HIS D CA 1
ATOM 9271 C C . HIS D 1 272 ? 112.266 76.574 17.142 1.00 48.98 308 HIS D C 1
ATOM 9272 O O . HIS D 1 272 ? 112.047 77.279 18.189 1.00 50.35 308 HIS D O 1
ATOM 9279 N N . GLU D 1 273 ? 113.476 76.493 16.611 1.00 50.68 309 GLU D N 1
ATOM 9280 C CA . GLU D 1 273 ? 114.576 77.119 17.337 1.00 52.82 309 GLU D CA 1
ATOM 9281 C C . GLU D 1 273 ? 114.480 78.683 17.408 1.00 55.04 309 GLU D C 1
ATOM 9282 O O . GLU D 1 273 ? 115.147 79.305 18.256 1.00 55.45 309 GLU D O 1
ATOM 9288 N N . GLU D 1 274 ? 113.656 79.335 16.571 1.00 57.10 310 GLU D N 1
ATOM 9289 C CA . GLU D 1 274 ? 113.419 80.799 16.791 1.00 59.76 310 GLU D CA 1
ATOM 9290 C C . GLU D 1 274 ? 111.972 81.081 17.233 1.00 59.42 310 GLU D C 1
ATOM 9291 O O . GLU D 1 274 ? 111.289 82.042 16.814 1.00 60.95 310 GLU D O 1
ATOM 9297 N N . GLU D 1 275 ? 111.491 80.190 18.066 1.00 58.13 311 GLU D N 1
ATOM 9298 C CA . GLU D 1 275 ? 110.278 80.445 18.806 1.00 56.62 311 GLU D CA 1
ATOM 9299 C C . GLU D 1 275 ? 110.192 79.302 19.798 1.00 53.02 311 GLU D C 1
ATOM 9300 O O . GLU D 1 275 ? 109.322 78.461 19.765 1.00 51.69 311 GLU D O 1
ATOM 9306 N N . GLU D 1 276 ? 111.165 79.300 20.685 1.00 49.79 312 GLU D N 1
ATOM 9307 C CA . GLU D 1 276 ? 111.177 78.385 21.764 1.00 46.31 312 GLU D CA 1
ATOM 9308 C C . GLU D 1 276 ? 109.903 78.479 22.490 1.00 43.00 312 GLU D C 1
ATOM 9309 O O . GLU D 1 276 ? 109.354 79.545 22.642 1.00 41.90 312 GLU D O 1
ATOM 9315 N N . LEU D 1 277 ? 109.413 77.345 22.943 1.00 40.61 313 LEU D N 1
ATOM 9316 C CA . LEU D 1 277 ? 108.218 77.377 23.716 1.00 38.10 313 LEU D CA 1
ATOM 9317 C C . LEU D 1 277 ? 108.441 78.270 24.918 1.00 37.52 313 LEU D C 1
ATOM 9318 O O . LEU D 1 277 ? 109.519 78.323 25.567 1.00 36.69 313 LEU D O 1
ATOM 9323 N N . LYS D 1 278 ? 107.424 79.036 25.207 1.00 37.21 314 LYS D N 1
ATOM 9324 C CA . LYS D 1 278 ? 107.475 79.825 26.414 1.00 36.38 314 LYS D CA 1
ATOM 9325 C C . LYS D 1 278 ? 106.087 79.837 27.097 1.00 34.01 314 LYS D C 1
ATOM 9326 O O . LYS D 1 278 ? 105.113 79.392 26.555 1.00 31.30 314 LYS D O 1
ATOM 9332 N N . PRO D 1 279 ? 106.047 80.242 28.371 1.00 34.10 315 PRO D N 1
ATOM 9333 C CA . PRO D 1 279 ? 104.715 80.350 29.053 1.00 32.77 315 PRO D CA 1
ATOM 9334 C C . PRO D 1 279 ? 103.682 81.053 28.179 1.00 33.82 315 PRO D C 1
ATOM 9335 O O . PRO D 1 279 ? 103.964 82.011 27.465 1.00 33.96 315 PRO D O 1
ATOM 9339 N N . TYR D 1 280 ? 102.471 80.590 28.241 1.00 34.12 316 TYR D N 1
ATOM 9340 C CA . TYR D 1 280 ? 101.479 81.175 27.422 1.00 34.15 316 TYR D CA 1
ATOM 9341 C C . TYR D 1 280 ? 100.973 82.451 28.053 1.00 35.03 316 TYR D C 1
ATOM 9342 O O . TYR D 1 280 ? 100.776 82.585 29.245 1.00 34.41 316 TYR D O 1
ATOM 9351 N N . THR D 1 281 ? 100.617 83.372 27.201 1.00 37.22 317 THR D N 1
ATOM 9352 C CA . THR D 1 281 ? 100.143 84.584 27.722 1.00 38.03 317 THR D CA 1
ATOM 9353 C C . THR D 1 281 ? 98.835 84.874 27.003 1.00 37.77 317 THR D C 1
ATOM 9354 O O . THR D 1 281 ? 98.639 84.487 25.923 1.00 37.03 317 THR D O 1
ATOM 9358 N N . GLU D 1 282 ? 97.830 85.361 27.670 1.00 39.42 318 GLU D N 1
ATOM 9359 C CA . GLU D 1 282 ? 96.534 85.208 27.034 1.00 40.88 318 GLU D CA 1
ATOM 9360 C C . GLU D 1 282 ? 96.421 86.378 26.169 1.00 40.33 318 GLU D C 1
ATOM 9361 O O . GLU D 1 282 ? 96.741 87.415 26.631 1.00 39.87 318 GLU D O 1
ATOM 9367 N N . PRO D 1 283 ? 95.843 86.249 24.969 1.00 42.06 319 PRO D N 1
ATOM 9368 C CA . PRO D 1 283 ? 95.731 87.442 24.110 1.00 42.67 319 PRO D CA 1
ATOM 9369 C C . PRO D 1 283 ? 94.764 88.428 24.701 1.00 43.73 319 PRO D C 1
ATOM 9370 O O . PRO D 1 283 ? 93.980 88.093 25.589 1.00 41.80 319 PRO D O 1
ATOM 9374 N N . ASP D 1 284 ? 94.847 89.670 24.231 1.00 47.30 320 ASP D N 1
ATOM 9375 C CA . ASP D 1 284 ? 93.994 90.710 24.786 1.00 49.02 320 ASP D CA 1
ATOM 9376 C C . ASP D 1 284 ? 92.630 90.388 24.281 1.00 48.54 320 ASP D C 1
ATOM 9377 O O . ASP D 1 284 ? 92.456 90.178 23.113 1.00 49.36 320 ASP D O 1
ATOM 9382 N N . PRO D 1 285 ? 91.656 90.368 25.153 1.00 48.47 321 PRO D N 1
ATOM 9383 C CA . PRO D 1 285 ? 90.379 89.728 24.865 1.00 48.09 321 PRO D CA 1
ATOM 9384 C C . PRO D 1 285 ? 89.729 90.531 23.758 1.00 46.87 321 PRO D C 1
ATOM 9385 O O . PRO D 1 285 ? 89.836 91.728 23.786 1.00 46.73 321 PRO D O 1
ATOM 9389 N N . ASP D 1 286 ? 89.117 89.902 22.759 1.00 45.41 322 ASP D N 1
ATOM 9390 C CA . ASP D 1 286 ? 88.484 90.696 21.715 1.00 43.66 322 ASP D CA 1
ATOM 9391 C C . ASP D 1 286 ? 86.968 90.666 21.709 1.00 42.53 322 ASP D C 1
ATOM 9392 O O . ASP D 1 286 ? 86.382 89.760 21.195 1.00 43.23 322 ASP D O 1
ATOM 9397 N N . PHE D 1 287 ? 86.335 91.685 22.241 1.00 42.21 323 PHE D N 1
ATOM 9398 C CA . PHE D 1 287 ? 84.919 91.635 22.499 1.00 40.70 323 PHE D CA 1
ATOM 9399 C C . PHE D 1 287 ? 84.204 92.488 21.516 1.00 40.90 323 PHE D C 1
ATOM 9400 O O . PHE D 1 287 ? 83.043 92.817 21.684 1.00 42.02 323 PHE D O 1
ATOM 9408 N N . ASN D 1 288 ? 84.908 92.888 20.489 1.00 41.48 324 ASN D N 1
ATOM 9409 C CA . ASN D 1 288 ? 84.363 93.842 19.535 1.00 40.93 324 ASN D CA 1
ATOM 9410 C C . ASN D 1 288 ? 84.488 93.448 18.085 1.00 39.54 324 ASN D C 1
ATOM 9411 O O . ASN D 1 288 ? 84.658 94.310 17.205 1.00 39.61 324 ASN D O 1
ATOM 9416 N N . ASP D 1 289 ? 84.441 92.144 17.847 1.00 36.40 325 ASP D N 1
ATOM 9417 C CA . ASP D 1 289 ? 84.707 91.650 16.582 1.00 35.08 325 ASP D CA 1
ATOM 9418 C C . ASP D 1 289 ? 83.508 91.990 15.662 1.00 34.54 325 ASP D C 1
ATOM 9419 O O . ASP D 1 289 ? 82.387 91.609 15.919 1.00 33.36 325 ASP D O 1
ATOM 9424 N N . THR D 1 290 ? 83.730 92.764 14.618 1.00 33.99 326 THR D N 1
ATOM 9425 C CA . THR D 1 290 ? 82.576 93.279 13.920 1.00 34.15 326 THR D CA 1
ATOM 9426 C C . THR D 1 290 ? 81.743 92.194 13.151 1.00 32.66 326 THR D C 1
ATOM 9427 O O . THR D 1 290 ? 80.503 92.197 13.176 1.00 31.29 326 THR D O 1
ATOM 9431 N N . LYS D 1 291 ? 82.419 91.268 12.493 1.00 30.40 327 LYS D N 1
ATOM 9432 C CA . LYS D 1 291 ? 81.703 90.138 12.008 1.00 29.97 327 LYS D CA 1
ATOM 9433 C C . LYS D 1 291 ? 80.746 89.521 13.079 1.00 29.85 327 LYS D C 1
ATOM 9434 O O . LYS D 1 291 ? 79.546 89.571 12.922 1.00 31.28 327 LYS D O 1
ATOM 9440 N N . ARG D 1 292 ? 81.266 88.927 14.134 1.00 29.40 328 ARG D N 1
ATOM 9441 C CA . ARG D 1 292 ? 80.419 88.299 15.125 1.00 28.13 328 ARG D CA 1
ATOM 9442 C C . ARG D 1 292 ? 79.420 89.242 15.699 1.00 29.24 328 ARG D C 1
ATOM 9443 O O . ARG D 1 292 ? 78.301 88.857 15.962 1.00 31.69 328 ARG D O 1
ATOM 9451 N N . ILE D 1 293 ? 79.755 90.509 15.802 1.00 29.04 329 ILE D N 1
ATOM 9452 C CA . ILE D 1 293 ? 78.830 91.429 16.387 1.00 28.56 329 ILE D CA 1
ATOM 9453 C C . ILE D 1 293 ? 77.737 91.682 15.445 1.00 28.71 329 ILE D C 1
ATOM 9454 O O . ILE D 1 293 ? 76.602 91.631 15.868 1.00 30.81 329 ILE D O 1
ATOM 9459 N N . ASP D 1 294 ? 78.056 91.946 14.174 1.00 29.36 330 ASP D N 1
ATOM 9460 C CA . ASP D 1 294 ? 77.059 92.093 13.085 1.00 28.71 330 ASP D CA 1
ATOM 9461 C C . ASP D 1 294 ? 76.129 90.914 13.019 1.00 27.91 330 ASP D C 1
ATOM 9462 O O . ASP D 1 294 ? 74.918 91.066 13.025 1.00 26.70 330 ASP D O 1
ATOM 9467 N N . ILE D 1 295 ? 76.687 89.725 13.056 1.00 27.92 331 ILE D N 1
ATOM 9468 C CA . ILE D 1 295 ? 75.837 88.587 13.017 1.00 28.67 331 ILE D CA 1
ATOM 9469 C C . ILE D 1 295 ? 74.903 88.689 14.204 1.00 31.49 331 ILE D C 1
ATOM 9470 O O . ILE D 1 295 ? 73.686 88.742 14.007 1.00 33.40 331 ILE D O 1
ATOM 9475 N N . MET D 1 296 ? 75.430 88.840 15.427 1.00 31.54 332 MET D N 1
ATOM 9476 C CA . MET D 1 296 ? 74.510 88.852 16.571 1.00 32.35 332 MET D CA 1
ATOM 9477 C C . MET D 1 296 ? 73.445 89.966 16.529 1.00 31.58 332 MET D C 1
ATOM 9478 O O . MET D 1 296 ? 72.308 89.822 17.013 1.00 31.26 332 MET D O 1
ATOM 9483 N N . VAL D 1 297 ? 73.804 91.077 15.968 1.00 30.65 333 VAL D N 1
ATOM 9484 C CA . VAL D 1 297 ? 72.855 92.143 15.986 1.00 31.56 333 VAL D CA 1
ATOM 9485 C C . VAL D 1 297 ? 71.767 91.820 14.950 1.00 32.43 333 VAL D C 1
ATOM 9486 O O . VAL D 1 297 ? 70.610 91.991 15.163 1.00 32.56 333 VAL D O 1
ATOM 9490 N N . THR D 1 298 ? 72.159 91.252 13.829 1.00 34.02 334 THR D N 1
ATOM 9491 C CA . THR D 1 298 ? 71.201 90.746 12.865 1.00 32.82 334 THR D CA 1
ATOM 9492 C C . THR D 1 298 ? 70.387 89.624 13.532 1.00 32.79 334 THR D C 1
ATOM 9493 O O . THR D 1 298 ? 69.182 89.463 13.230 1.00 33.08 334 THR D O 1
ATOM 9497 N N . MET D 1 299 ? 71.015 88.857 14.422 1.00 31.28 335 MET D N 1
ATOM 9498 C CA . MET D 1 299 ? 70.261 87.815 15.171 1.00 32.26 335 MET D CA 1
ATOM 9499 C C . MET D 1 299 ? 69.263 88.498 16.127 1.00 33.48 335 MET D C 1
ATOM 9500 O O . MET D 1 299 ? 68.365 87.874 16.638 1.00 32.81 335 MET D O 1
ATOM 9505 N N . GLY D 1 300 ? 69.423 89.800 16.354 1.00 34.18 336 GLY D N 1
ATOM 9506 C CA . GLY D 1 300 ? 68.547 90.440 17.278 1.00 35.87 336 GLY D CA 1
ATOM 9507 C C . GLY D 1 300 ? 68.976 90.477 18.731 1.00 37.17 336 GLY D C 1
ATOM 9508 O O . GLY D 1 300 ? 68.200 90.848 19.546 1.00 38.18 336 GLY D O 1
ATOM 9509 N N . PHE D 1 301 ? 70.204 90.129 19.082 1.00 38.74 337 PHE D N 1
ATOM 9510 C CA . PHE D 1 301 ? 70.784 90.608 20.338 1.00 38.64 337 PHE D CA 1
ATOM 9511 C C . PHE D 1 301 ? 71.091 92.091 20.186 1.00 39.61 337 PHE D C 1
ATOM 9512 O O . PHE D 1 301 ? 71.431 92.573 19.089 1.00 39.14 337 PHE D O 1
ATOM 9520 N N . ALA D 1 302 ? 70.944 92.841 21.264 1.00 41.09 338 ALA D N 1
ATOM 9521 C CA . ALA D 1 302 ? 71.310 94.279 21.219 1.00 42.73 338 ALA D CA 1
ATOM 9522 C C . ALA D 1 302 ? 72.834 94.435 21.427 1.00 42.86 338 ALA D C 1
ATOM 9523 O O . ALA D 1 302 ? 73.475 93.539 21.987 1.00 42.34 338 ALA D O 1
ATOM 9525 N N . ARG D 1 303 ? 73.412 95.522 20.953 1.00 43.92 339 ARG D N 1
ATOM 9526 C CA . ARG D 1 303 ? 74.857 95.707 21.067 1.00 47.39 339 ARG D CA 1
ATOM 9527 C C . ARG D 1 303 ? 75.279 95.806 22.538 1.00 48.06 339 ARG D C 1
ATOM 9528 O O . ARG D 1 303 ? 76.201 95.083 22.991 1.00 49.00 339 ARG D O 1
ATOM 9536 N N . ASP D 1 304 ? 74.576 96.678 23.270 1.00 48.55 340 ASP D N 1
ATOM 9537 C CA . ASP D 1 304 ? 74.742 96.829 24.697 1.00 49.10 340 ASP D CA 1
ATOM 9538 C C . ASP D 1 304 ? 74.637 95.497 25.412 1.00 48.35 340 ASP D C 1
ATOM 9539 O O . ASP D 1 304 ? 75.461 95.209 26.274 1.00 49.51 340 ASP D O 1
ATOM 9544 N N . GLU D 1 305 ? 73.675 94.653 25.087 1.00 46.79 341 GLU D N 1
ATOM 9545 C CA . GLU D 1 305 ? 73.606 93.466 25.887 1.00 46.54 341 GLU D CA 1
ATOM 9546 C C . GLU D 1 305 ? 74.744 92.523 25.629 1.00 46.29 341 GLU D C 1
ATOM 9547 O O . GLU D 1 305 ? 75.074 91.708 26.521 1.00 47.08 341 GLU D O 1
ATOM 9553 N N . ILE D 1 306 ? 75.351 92.623 24.433 1.00 44.93 342 ILE D N 1
ATOM 9554 C CA . ILE D 1 306 ? 76.343 91.643 24.021 1.00 42.89 342 ILE D CA 1
ATOM 9555 C C . ILE D 1 306 ? 77.536 92.036 24.814 1.00 43.62 342 ILE D C 1
ATOM 9556 O O . ILE D 1 306 ? 78.273 91.178 25.338 1.00 44.03 342 ILE D O 1
ATOM 9561 N N . ASN D 1 307 ? 77.720 93.344 24.924 1.00 43.68 343 ASN D N 1
ATOM 9562 C CA . ASN D 1 307 ? 78.916 93.813 25.538 1.00 44.78 343 ASN D CA 1
ATOM 9563 C C . ASN D 1 307 ? 78.926 93.606 26.999 1.00 45.31 343 ASN D C 1
ATOM 9564 O O . ASN D 1 307 ? 79.984 93.259 27.499 1.00 46.37 343 ASN D O 1
ATOM 9569 N N . ASP D 1 308 ? 77.782 93.768 27.675 1.00 44.43 344 ASP D N 1
ATOM 9570 C CA . ASP D 1 308 ? 77.712 93.499 29.116 1.00 45.49 344 ASP D CA 1
ATOM 9571 C C . ASP D 1 308 ? 77.936 92.039 29.371 1.00 44.67 344 ASP D C 1
ATOM 9572 O O . ASP D 1 308 ? 78.484 91.614 30.405 1.00 43.54 344 ASP D O 1
ATOM 9577 N N . ALA D 1 309 ? 77.434 91.230 28.443 1.00 44.49 345 ALA D N 1
ATOM 9578 C CA . ALA D 1 309 ? 77.473 89.804 28.668 1.00 42.29 345 ALA D CA 1
ATOM 9579 C C . ALA D 1 309 ? 78.935 89.322 28.602 1.00 41.41 345 ALA D C 1
ATOM 9580 O O . ALA D 1 309 ? 79.312 88.442 29.389 1.00 41.73 345 ALA D O 1
ATOM 9582 N N . LEU D 1 310 ? 79.764 89.961 27.758 1.00 40.00 346 LEU D N 1
ATOM 9583 C CA . LEU D 1 310 ? 81.191 89.599 27.669 1.00 39.85 346 LEU D CA 1
ATOM 9584 C C . LEU D 1 310 ? 82.054 90.275 28.716 1.00 40.39 346 LEU D C 1
ATOM 9585 O O . LEU D 1 310 ? 82.998 89.652 29.213 1.00 41.45 346 LEU D O 1
ATOM 9590 N N . ILE D 1 311 ? 81.842 91.565 28.977 1.00 40.23 347 ILE D N 1
ATOM 9591 C CA . ILE D 1 311 ? 82.731 92.243 29.936 1.00 40.18 347 ILE D CA 1
ATOM 9592 C C . ILE D 1 311 ? 82.525 91.620 31.317 1.00 40.80 347 ILE D C 1
ATOM 9593 O O . ILE D 1 311 ? 83.464 91.406 32.041 1.00 40.76 347 ILE D O 1
ATOM 9598 N N . ASN D 1 312 ? 81.299 91.185 31.594 1.00 40.61 348 ASN D N 1
ATOM 9599 C CA . ASN D 1 312 ? 80.950 90.681 32.877 1.00 40.01 348 ASN D CA 1
ATOM 9600 C C . ASN D 1 312 ? 81.109 89.163 32.869 1.00 40.40 348 ASN D C 1
ATOM 9601 O O . ASN D 1 312 ? 80.649 88.491 33.817 1.00 39.99 348 ASN D O 1
ATOM 9606 N N . GLN D 1 313 ? 81.743 88.603 31.828 1.00 38.54 349 GLN D N 1
ATOM 9607 C CA . GLN D 1 313 ? 81.822 87.139 31.745 1.00 37.18 349 GLN D CA 1
ATOM 9608 C C . GLN D 1 313 ? 80.563 86.413 32.278 1.00 38.06 349 GLN D C 1
ATOM 9609 O O . GLN D 1 313 ? 80.660 85.466 33.131 1.00 37.78 349 GLN D O 1
ATOM 9615 N N . LYS D 1 314 ? 79.387 86.827 31.767 1.00 36.85 350 LYS D N 1
ATOM 9616 C CA . LYS D 1 314 ? 78.149 86.185 32.213 1.00 37.28 350 LYS D CA 1
ATOM 9617 C C . LYS D 1 314 ? 78.000 84.712 31.898 1.00 38.42 350 LYS D C 1
ATOM 9618 O O . LYS D 1 314 ? 77.239 83.996 32.580 1.00 40.13 350 LYS D O 1
ATOM 9624 N N . TYR D 1 315 ? 78.697 84.211 30.871 1.00 39.09 351 TYR D N 1
ATOM 9625 C CA . TYR D 1 315 ? 78.467 82.857 30.394 1.00 38.42 351 TYR D CA 1
ATOM 9626 C C . TYR D 1 315 ? 76.977 82.568 30.182 1.00 39.31 351 TYR D C 1
ATOM 9627 O O . TYR D 1 315 ? 76.523 81.433 30.407 1.00 39.55 351 TYR D O 1
ATOM 9636 N N . ASP D 1 316 ? 76.222 83.563 29.718 1.00 40.19 352 ASP D N 1
ATOM 9637 C CA . ASP D 1 316 ? 74.827 83.326 29.337 1.00 41.90 352 ASP D CA 1
ATOM 9638 C C . ASP D 1 316 ? 74.647 82.819 27.887 1.00 43.08 352 ASP D C 1
ATOM 9639 O O . ASP D 1 316 ? 75.578 82.278 27.258 1.00 43.36 352 ASP D O 1
ATOM 9644 N N . GLU D 1 317 ? 73.431 82.951 27.372 1.00 43.11 353 GLU D N 1
ATOM 9645 C CA . GLU D 1 317 ? 73.205 82.644 25.987 1.00 43.80 353 GLU D CA 1
ATOM 9646 C C . GLU D 1 317 ? 73.882 83.704 25.102 1.00 40.57 353 GLU D C 1
ATOM 9647 O O . GLU D 1 317 ? 74.390 83.408 24.001 1.00 40.46 353 GLU D O 1
ATOM 9653 N N . VAL D 1 318 ? 73.969 84.916 25.574 1.00 37.93 354 VAL D N 1
ATOM 9654 C CA . VAL D 1 318 ? 74.650 85.905 24.717 1.00 36.93 354 VAL D CA 1
ATOM 9655 C C . VAL D 1 318 ? 76.152 85.627 24.524 1.00 36.57 354 VAL D C 1
ATOM 9656 O O . VAL D 1 318 ? 76.689 85.588 23.420 1.00 36.87 354 VAL D O 1
ATOM 9660 N N . MET D 1 319 ? 76.832 85.339 25.608 1.00 36.64 355 MET D N 1
ATOM 9661 C CA . MET D 1 319 ? 78.251 85.198 25.525 1.00 35.80 355 MET D CA 1
ATOM 9662 C C . MET D 1 319 ? 78.469 83.982 24.749 1.00 35.11 355 MET D C 1
ATOM 9663 O O . MET D 1 319 ? 79.321 83.950 23.878 1.00 36.22 355 MET D O 1
ATOM 9668 N N . ALA D 1 320 ? 77.671 82.971 25.006 1.00 34.34 356 ALA D N 1
ATOM 9669 C CA . ALA D 1 320 ? 78.020 81.731 24.444 1.00 33.37 356 ALA D CA 1
ATOM 9670 C C . ALA D 1 320 ? 77.857 81.834 22.930 1.00 34.25 356 ALA D C 1
ATOM 9671 O O . ALA D 1 320 ? 78.635 81.228 22.154 1.00 35.29 356 ALA D O 1
ATOM 9673 N N . THR D 1 321 ? 76.930 82.663 22.459 1.00 33.70 357 THR D N 1
ATOM 9674 C CA . THR D 1 321 ? 76.774 82.710 21.008 1.00 33.03 357 THR D CA 1
ATOM 9675 C C . THR D 1 321 ? 78.014 83.349 20.349 1.00 33.06 357 THR D C 1
ATOM 9676 O O . THR D 1 321 ? 78.513 82.901 19.273 1.00 31.00 357 THR D O 1
ATOM 9680 N N . TYR D 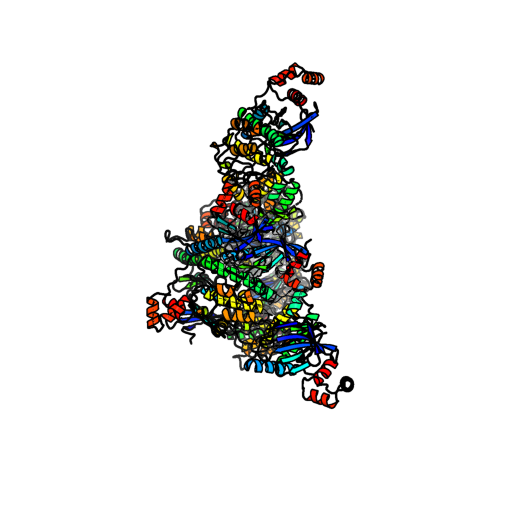1 322 ? 78.451 84.441 20.981 1.00 32.32 358 TYR D N 1
ATOM 9681 C CA . TYR D 1 322 ? 79.594 85.185 20.525 1.00 31.52 358 TYR D CA 1
ATOM 9682 C C . TYR D 1 322 ? 80.799 84.298 20.445 1.00 32.08 358 TYR D C 1
ATOM 9683 O O . TYR D 1 322 ? 81.489 84.335 19.450 1.00 34.71 358 TYR D O 1
ATOM 9692 N N . ILE D 1 323 ? 81.094 83.503 21.465 1.00 30.71 359 ILE D N 1
ATOM 9693 C CA . ILE D 1 323 ? 82.188 82.554 21.366 1.00 28.47 359 ILE D CA 1
ATOM 9694 C C . ILE D 1 323 ? 81.891 81.492 20.357 1.00 29.84 359 ILE D C 1
ATOM 9695 O O . ILE D 1 323 ? 82.751 81.083 19.588 1.00 31.65 359 ILE D O 1
ATOM 9700 N N . LEU D 1 324 ? 80.696 80.952 20.342 1.00 30.63 360 LEU D N 1
ATOM 9701 C CA . LEU D 1 324 ? 80.502 79.886 19.334 1.00 31.05 360 LEU D CA 1
ATOM 9702 C C . LEU D 1 324 ? 80.705 80.393 17.874 1.00 31.22 360 LEU D C 1
ATOM 9703 O O . LEU D 1 324 ? 81.195 79.624 17.019 1.00 31.62 360 LEU D O 1
ATOM 9708 N N . LEU D 1 325 ? 80.382 81.677 17.621 1.00 30.37 361 LEU D N 1
ATOM 9709 C CA . LEU D 1 325 ? 80.553 82.262 16.291 1.00 30.26 361 LEU D CA 1
ATOM 9710 C C . LEU D 1 325 ? 82.011 82.225 15.893 1.00 32.05 361 LEU D C 1
ATOM 9711 O O . LEU D 1 325 ? 82.331 82.359 14.687 1.00 32.06 361 LEU D O 1
ATOM 9716 N N . GLY D 1 326 ? 82.889 81.984 16.888 1.00 32.06 362 GLY D N 1
ATOM 9717 C CA . GLY D 1 326 ? 84.294 82.188 16.735 1.00 31.94 362 GLY D CA 1
ATOM 9718 C C . GLY D 1 326 ? 84.965 80.900 16.478 1.00 33.77 362 GLY D C 1
ATOM 9719 O O . GLY D 1 326 ? 86.090 80.848 16.165 1.00 33.55 362 GLY D O 1
ATOM 9720 N N . ARG D 1 327 ? 84.227 79.835 16.531 1.00 37.08 363 ARG D N 1
ATOM 9721 C CA . ARG D 1 327 ? 84.794 78.543 16.689 1.00 40.14 363 ARG D CA 1
ATOM 9722 C C . ARG D 1 327 ? 84.332 77.814 15.400 1.00 41.40 363 ARG D C 1
ATOM 9723 O O . ARG D 1 327 ? 83.300 78.130 14.853 1.00 41.80 363 ARG D O 1
ATOM 9731 N N . LYS D 1 328 ? 85.132 76.889 14.869 1.00 45.49 364 LYS D N 1
ATOM 9732 C CA . LYS D 1 328 ? 84.816 76.047 13.628 1.00 45.84 364 LYS D CA 1
ATOM 9733 C C . LYS D 1 328 ? 83.470 75.275 13.774 1.00 48.70 364 LYS D C 1
ATOM 9734 O O . LYS D 1 328 ? 83.262 74.642 14.901 1.00 48.23 364 LYS D O 1
ATOM 9737 N N . GLN E 1 11 ? -21.375 -10.407 73.627 1.00 72.85 47 GLN E N 1
ATOM 9738 C CA . GLN E 1 11 ? -22.809 -10.001 73.402 1.00 72.55 47 GLN E CA 1
ATOM 9739 C C . GLN E 1 11 ? -23.376 -10.518 72.055 1.00 71.80 47 GLN E C 1
ATOM 9740 O O . GLN E 1 11 ? -24.410 -11.198 72.038 1.00 72.00 47 GLN E O 1
ATOM 9742 N N . PRO E 1 12 ? -22.723 -10.211 70.907 1.00 71.14 48 PRO E N 1
ATOM 9743 C CA . PRO E 1 12 ? -23.441 -10.832 69.774 1.00 69.30 48 PRO E CA 1
ATOM 9744 C C . PRO E 1 12 ? -23.360 -12.340 69.931 1.00 67.12 48 PRO E C 1
ATOM 9745 O O . PRO E 1 12 ? -22.302 -12.860 70.331 1.00 66.93 48 PRO E O 1
ATOM 9749 N N . HIS E 1 13 ? -24.478 -13.013 69.692 1.00 64.42 49 HIS E N 1
ATOM 9750 C CA . HIS E 1 13 ? -24.545 -14.463 69.734 1.00 62.30 49 HIS E CA 1
ATOM 9751 C C . HIS E 1 13 ? -25.031 -14.906 68.341 1.00 60.04 49 HIS E C 1
ATOM 9752 O O . HIS E 1 13 ? -25.499 -14.087 67.565 1.00 60.67 49 HIS E O 1
ATOM 9759 N N . ILE E 1 14 ? -24.882 -16.183 68.017 1.00 56.86 50 ILE E N 1
ATOM 9760 C CA . ILE E 1 14 ? -25.630 -16.872 66.959 1.00 52.73 50 ILE E CA 1
ATOM 9761 C C . ILE E 1 14 ? -25.599 -18.330 67.361 1.00 50.52 50 ILE E C 1
ATOM 9762 O O . ILE E 1 14 ? -24.538 -18.866 67.686 1.00 50.79 50 ILE E O 1
ATOM 9767 N N . GLY E 1 15 ? -26.758 -18.967 67.386 1.00 48.29 51 GLY E N 1
ATOM 9768 C CA . GLY E 1 15 ? -26.925 -20.230 68.100 1.00 45.43 51 GLY E CA 1
ATOM 9769 C C . GLY E 1 15 ? -26.156 -20.185 69.428 1.00 43.81 51 GLY E C 1
ATOM 9770 O O . GLY E 1 15 ? -26.131 -19.146 70.150 1.00 42.98 51 GLY E O 1
ATOM 9771 N N . ASN E 1 16 ? -25.465 -21.288 69.695 1.00 40.87 52 ASN E N 1
ATOM 9772 C CA . ASN E 1 16 ? -24.682 -21.454 70.862 1.00 38.49 52 ASN E CA 1
ATOM 9773 C C . ASN E 1 16 ? -23.300 -20.846 70.815 1.00 38.17 52 ASN E C 1
ATOM 9774 O O . ASN E 1 16 ? -22.384 -21.413 71.413 1.00 39.68 52 ASN E O 1
ATOM 9779 N N . TYR E 1 17 ? -23.119 -19.686 70.171 1.00 36.70 53 TYR E N 1
ATOM 9780 C CA . TYR E 1 17 ? -21.741 -19.156 69.992 1.00 35.89 53 TYR E CA 1
ATOM 9781 C C . TYR E 1 17 ? -21.612 -17.667 70.363 1.00 38.04 53 TYR E C 1
ATOM 9782 O O . TYR E 1 17 ? -22.284 -16.814 69.802 1.00 40.46 53 TYR E O 1
ATOM 9791 N N . ARG E 1 18 ? -20.732 -17.337 71.282 1.00 39.17 54 ARG E N 1
ATOM 9792 C CA . ARG E 1 18 ? -20.505 -15.967 71.601 1.00 40.83 54 ARG E CA 1
ATOM 9793 C C . ARG E 1 18 ? -19.472 -15.489 70.596 1.00 40.67 54 ARG E C 1
ATOM 9794 O O . ARG E 1 18 ? -18.294 -15.873 70.669 1.00 40.30 54 ARG E O 1
ATOM 9802 N N . LEU E 1 19 ? -19.907 -14.666 69.643 1.00 41.60 55 LEU E N 1
ATOM 9803 C CA . LEU E 1 19 ? -18.988 -14.070 68.649 1.00 43.61 55 LEU E CA 1
ATOM 9804 C C . LEU E 1 19 ? -17.921 -13.201 69.315 1.00 45.04 55 LEU E C 1
ATOM 9805 O O . LEU E 1 19 ? -18.276 -12.359 70.076 1.00 46.54 55 LEU E O 1
ATOM 9810 N N . GLN E 1 20 ? -16.629 -13.429 69.121 1.00 46.66 56 GLN E N 1
ATOM 9811 C CA . GLN E 1 20 ? -15.668 -12.536 69.741 1.00 49.08 56 GLN E CA 1
ATOM 9812 C C . GLN E 1 20 ? -15.041 -11.618 68.672 1.00 51.23 56 GLN E C 1
ATOM 9813 O O . GLN E 1 20 ? -15.739 -11.203 67.710 1.00 52.83 56 GLN E O 1
ATOM 9819 N N . LYS E 1 21 ? -13.750 -11.285 68.741 1.00 52.72 57 LYS E N 1
ATOM 9820 C CA . LYS E 1 21 ? -13.212 -10.487 67.613 1.00 53.87 57 LYS E CA 1
ATOM 9821 C C . LYS E 1 21 ? -13.448 -11.181 66.242 1.00 54.38 57 LYS E C 1
ATOM 9822 O O . LYS E 1 21 ? -13.555 -12.436 66.106 1.00 54.28 57 LYS E O 1
ATOM 9828 N N . THR E 1 22 ? -13.578 -10.337 65.225 1.00 54.78 58 THR E N 1
ATOM 9829 C CA . THR E 1 22 ? -13.477 -10.782 63.874 1.00 53.69 58 THR E CA 1
ATOM 9830 C C . THR E 1 22 ? -12.014 -10.879 63.391 1.00 53.37 58 THR E C 1
ATOM 9831 O O . THR E 1 22 ? -11.141 -10.063 63.716 1.00 53.01 58 THR E O 1
ATOM 9835 N N . ILE E 1 23 ? -11.743 -11.921 62.636 1.00 52.23 59 ILE E N 1
ATOM 9836 C CA . ILE E 1 23 ? -10.385 -12.252 62.390 1.00 51.58 59 ILE E CA 1
ATOM 9837 C C . ILE E 1 23 ? -10.136 -12.307 60.899 1.00 51.45 59 ILE E C 1
ATOM 9838 O O . ILE E 1 23 ? -8.987 -12.439 60.485 1.00 51.76 59 ILE E O 1
ATOM 9843 N N . GLY E 1 24 ? -11.205 -12.228 60.092 1.00 49.93 60 GLY E N 1
ATOM 9844 C CA . GLY E 1 24 ? -11.064 -12.109 58.666 1.00 46.36 60 GLY E CA 1
ATOM 9845 C C . GLY E 1 24 ? -12.312 -11.574 58.039 1.00 45.45 60 GLY E C 1
ATOM 9846 O O . GLY E 1 24 ? -13.428 -11.835 58.525 1.00 44.80 60 GLY E O 1
ATOM 9847 N N . LYS E 1 25 ? -12.127 -10.879 56.905 1.00 44.96 61 LYS E N 1
ATOM 9848 C CA . LYS E 1 25 ? -13.263 -10.333 56.127 1.00 44.49 61 LYS E CA 1
ATOM 9849 C C . LYS E 1 25 ? -12.951 -10.369 54.648 1.00 44.02 61 LYS E C 1
ATOM 9850 O O . LYS E 1 25 ? -11.790 -10.268 54.267 1.00 44.03 61 LYS E O 1
ATOM 9856 N N . GLY E 1 26 ? -13.969 -10.529 53.820 1.00 43.43 62 GLY E N 1
ATOM 9857 C CA . GLY E 1 26 ? -13.785 -10.630 52.359 1.00 43.68 62 GLY E CA 1
ATOM 9858 C C . GLY E 1 26 ? -15.042 -10.149 51.617 1.00 44.34 62 GLY E C 1
ATOM 9859 O O . GLY E 1 26 ? -16.023 -9.691 52.194 1.00 43.96 62 GLY E O 1
ATOM 9860 N N . ASN E 1 27 ? -15.075 -10.263 50.322 1.00 44.63 63 ASN E N 1
ATOM 9861 C CA . ASN E 1 27 ? -16.257 -9.725 49.687 1.00 45.60 63 ASN E CA 1
ATOM 9862 C C . ASN E 1 27 ? -17.619 -10.275 50.213 1.00 46.48 63 ASN E C 1
ATOM 9863 O O . ASN E 1 27 ? -18.498 -9.490 50.567 1.00 47.14 63 ASN E O 1
ATOM 9868 N N . PHE E 1 28 ? -17.809 -11.591 50.278 1.00 47.11 64 PHE E N 1
ATOM 9869 C CA . PHE E 1 28 ? -19.094 -12.118 50.756 1.00 47.10 64 PHE E CA 1
ATOM 9870 C C . PHE E 1 28 ? -19.045 -12.825 52.148 1.00 46.11 64 PHE E C 1
ATOM 9871 O O . PHE E 1 28 ? -19.931 -13.543 52.500 1.00 46.81 64 PHE E O 1
ATOM 9879 N N . ALA E 1 29 ? -18.051 -12.594 52.968 1.00 45.38 65 ALA E N 1
ATOM 9880 C CA . ALA E 1 29 ? -17.867 -13.479 54.120 1.00 45.20 65 ALA E CA 1
ATOM 9881 C C . ALA E 1 29 ? -16.943 -12.815 55.126 1.00 45.61 65 ALA E C 1
ATOM 9882 O O . ALA E 1 29 ? -15.958 -12.136 54.752 1.00 46.55 65 ALA E O 1
ATOM 9884 N N . LYS E 1 30 ? -17.281 -13.037 56.389 1.00 45.08 66 LYS E N 1
ATOM 9885 C CA . LYS E 1 30 ? -16.636 -12.474 57.549 1.00 44.87 66 LYS E CA 1
ATOM 9886 C C . LYS E 1 30 ? -16.309 -13.718 58.417 1.00 44.51 66 LYS E C 1
ATOM 9887 O O . LYS E 1 30 ? -17.090 -14.655 58.499 1.00 43.83 66 LYS E O 1
ATOM 9893 N N . VAL E 1 31 ? -15.143 -13.739 59.032 1.00 43.63 67 VAL E N 1
ATOM 9894 C CA . VAL E 1 31 ? -14.819 -14.794 59.943 1.00 42.70 67 VAL E CA 1
ATOM 9895 C C . VAL E 1 31 ? -14.618 -14.210 61.344 1.00 43.42 67 VAL E C 1
ATOM 9896 O O . VAL E 1 31 ? -13.635 -13.428 61.599 1.00 43.39 67 VAL E O 1
ATOM 9900 N N . LYS E 1 32 ? -15.501 -14.595 62.261 1.00 42.35 68 LYS E N 1
ATOM 9901 C CA . LYS E 1 32 ? -15.298 -14.172 63.642 1.00 41.54 68 LYS E CA 1
ATOM 9902 C C . LYS E 1 32 ? -14.839 -15.317 64.435 1.00 40.68 68 LYS E C 1
ATOM 9903 O O . LYS E 1 32 ? -15.412 -16.390 64.325 1.00 40.05 68 LYS E O 1
ATOM 9909 N N . LEU E 1 33 ? -13.777 -15.082 65.207 1.00 40.21 69 LEU E N 1
ATOM 9910 C CA . LEU E 1 33 ? -13.411 -15.890 66.390 1.00 38.91 69 LEU E CA 1
ATOM 9911 C C . LEU E 1 33 ? -14.614 -16.085 67.352 1.00 38.78 69 LEU E C 1
ATOM 9912 O O . LEU E 1 33 ? -15.441 -15.207 67.521 1.00 38.60 69 LEU E O 1
ATOM 9917 N N . ALA E 1 34 ? -14.785 -17.241 67.964 1.00 39.37 70 ALA E N 1
ATOM 9918 C CA . ALA E 1 34 ? -15.980 -17.358 68.852 1.00 40.22 70 ALA E CA 1
ATOM 9919 C C . ALA E 1 34 ? -15.851 -18.490 69.757 1.00 40.69 70 ALA E C 1
ATOM 9920 O O . ALA E 1 34 ? -15.139 -19.454 69.437 1.00 42.15 70 ALA E O 1
ATOM 9922 N N . ARG E 1 35 ? -16.567 -18.408 70.875 1.00 40.69 71 ARG E N 1
ATOM 9923 C CA . ARG E 1 35 ? -16.536 -19.456 71.905 1.00 39.95 71 ARG E CA 1
ATOM 9924 C C . ARG E 1 35 ? -17.848 -20.193 71.908 1.00 37.60 71 ARG E C 1
ATOM 9925 O O . ARG E 1 35 ? -18.915 -19.585 71.958 1.00 38.14 71 ARG E O 1
ATOM 9933 N N . HIS E 1 36 ? -17.796 -21.505 71.789 1.00 35.08 72 HIS E N 1
ATOM 9934 C CA . HIS E 1 36 ? -18.995 -22.276 71.869 1.00 33.56 72 HIS E CA 1
ATOM 9935 C C . HIS E 1 36 ? -19.433 -22.315 73.344 1.00 35.29 72 HIS E C 1
ATOM 9936 O O . HIS E 1 36 ? -18.678 -22.794 74.204 1.00 36.37 72 HIS E O 1
ATOM 9943 N N . VAL E 1 37 ? -20.646 -21.867 73.685 1.00 35.89 73 VAL E N 1
ATOM 9944 C CA . VAL E 1 37 ? -20.918 -21.559 75.097 1.00 34.87 73 VAL E CA 1
ATOM 9945 C C . VAL E 1 37 ? -21.264 -22.832 75.835 1.00 36.20 73 VAL E C 1
ATOM 9946 O O . VAL E 1 37 ? -21.124 -22.865 77.064 1.00 36.90 73 VAL E O 1
ATOM 9950 N N . LEU E 1 38 ? -21.636 -23.912 75.122 1.00 34.41 74 LEU E N 1
ATOM 9951 C CA . LEU E 1 38 ? -21.957 -25.093 75.837 1.00 33.01 74 LEU E CA 1
ATOM 9952 C C . LEU E 1 38 ? -20.675 -25.704 76.389 1.00 33.25 74 LEU E C 1
ATOM 9953 O O . LEU E 1 38 ? -20.706 -26.301 77.463 1.00 33.14 74 LEU E O 1
ATOM 9958 N N . THR E 1 39 ? -19.545 -25.541 75.714 1.00 32.57 75 THR E N 1
ATOM 9959 C CA . THR E 1 39 ? -18.380 -26.437 76.043 1.00 31.17 75 THR E CA 1
ATOM 9960 C C . THR E 1 39 ? -17.114 -25.673 76.314 1.00 32.03 75 THR E C 1
ATOM 9961 O O . THR E 1 39 ? -16.087 -26.270 76.673 1.00 31.58 75 THR E O 1
ATOM 9965 N N . GLY E 1 40 ? -17.172 -24.353 76.046 1.00 33.09 76 GLY E N 1
ATOM 9966 C CA . GLY E 1 40 ? -16.033 -23.460 76.120 1.00 32.74 76 GLY E CA 1
ATOM 9967 C C . GLY E 1 40 ? -14.978 -23.544 75.043 1.00 34.13 76 GLY E C 1
ATOM 9968 O O . GLY E 1 40 ? -13.927 -22.873 75.155 1.00 35.37 76 GLY E O 1
ATOM 9969 N N . ARG E 1 41 ? -15.169 -24.367 74.007 1.00 34.15 77 ARG E N 1
ATOM 9970 C CA . ARG E 1 41 ? -14.177 -24.376 72.904 1.00 34.01 77 ARG E CA 1
ATOM 9971 C C . ARG E 1 41 ? -14.134 -23.085 72.040 1.00 33.84 77 ARG E C 1
ATOM 9972 O O . ARG E 1 41 ? -15.164 -22.496 71.796 1.00 33.63 77 ARG E O 1
ATOM 9980 N N . GLU E 1 42 ? -12.942 -22.641 71.633 1.00 35.01 78 GLU E N 1
ATOM 9981 C CA . GLU E 1 42 ? -12.786 -21.548 70.677 1.00 37.32 78 GLU E CA 1
ATOM 9982 C C . GLU E 1 42 ? -13.068 -22.176 69.302 1.00 36.34 78 GLU E C 1
ATOM 9983 O O . GLU E 1 42 ? -12.497 -23.267 68.970 1.00 35.04 78 GLU E O 1
ATOM 9989 N N . VAL E 1 43 ? -13.936 -21.521 68.515 1.00 33.77 79 VAL E N 1
ATOM 9990 C CA . VAL E 1 43 ? -14.132 -21.941 67.144 1.00 32.44 79 VAL E CA 1
ATOM 9991 C C . VAL E 1 43 ? -13.952 -20.812 66.179 1.00 32.84 79 VAL E C 1
ATOM 9992 O O . VAL E 1 43 ? -13.738 -19.666 66.569 1.00 34.29 79 VAL E O 1
ATOM 9996 N N . ALA E 1 44 ? -14.054 -21.091 64.888 1.00 32.98 80 ALA E N 1
ATOM 9997 C CA . ALA E 1 44 ? -14.053 -19.972 63.915 1.00 32.44 80 ALA E CA 1
ATOM 9998 C C . ALA E 1 44 ? -15.404 -20.054 63.237 1.00 33.01 80 ALA E C 1
ATOM 9999 O O . ALA E 1 44 ? -15.821 -21.129 62.782 1.00 34.08 80 ALA E O 1
ATOM 10001 N N . VAL E 1 45 ? -16.114 -18.928 63.236 1.00 33.35 81 VAL E N 1
ATOM 10002 C CA . VAL E 1 45 ? -17.443 -18.860 62.649 1.00 33.15 81 VAL E CA 1
ATOM 10003 C C . VAL E 1 45 ? -17.411 -18.082 61.352 1.00 35.63 81 VAL E C 1
ATOM 10004 O O . VAL E 1 45 ? -17.265 -16.853 61.397 1.00 37.49 81 VAL E O 1
ATOM 10008 N N . LYS E 1 46 ? -17.552 -18.732 60.202 1.00 36.70 82 LYS E N 1
ATOM 10009 C CA . LYS E 1 46 ? -17.565 -17.931 58.999 1.00 38.36 82 LYS E CA 1
ATOM 10010 C C . LYS E 1 46 ? -19.000 -17.489 58.738 1.00 39.16 82 LYS E C 1
ATOM 10011 O O . LYS E 1 46 ? -19.899 -18.301 58.584 1.00 38.89 82 LYS E O 1
ATOM 10017 N N . ILE E 1 47 ? -19.256 -16.183 58.850 1.00 41.60 83 ILE E N 1
ATOM 10018 C CA . ILE E 1 47 ? -20.587 -15.627 58.446 1.00 42.95 83 ILE E CA 1
ATOM 10019 C C . ILE E 1 47 ? -20.609 -15.249 56.963 1.00 43.49 83 ILE E C 1
ATOM 10020 O O . ILE E 1 47 ? -19.759 -14.498 56.509 1.00 42.98 83 ILE E O 1
ATOM 10025 N N . ILE E 1 48 ? -21.565 -15.779 56.228 1.00 44.77 84 ILE E N 1
ATOM 10026 C CA . ILE E 1 48 ? -21.736 -15.479 54.811 1.00 47.22 84 ILE E CA 1
ATOM 10027 C C . ILE E 1 48 ? -23.186 -15.146 54.527 1.00 50.25 84 ILE E C 1
ATOM 10028 O O . ILE E 1 48 ? -24.064 -16.024 54.597 1.00 50.85 84 ILE E O 1
ATOM 10033 N N . ASP E 1 49 ? -23.483 -13.891 54.203 1.00 54.82 85 ASP E N 1
ATOM 10034 C CA . ASP E 1 49 ? -24.885 -13.512 53.766 1.00 56.46 85 ASP E CA 1
ATOM 10035 C C . ASP E 1 49 ? -25.243 -14.057 52.365 1.00 56.06 85 ASP E C 1
ATOM 10036 O O . ASP E 1 49 ? -24.454 -13.949 51.428 1.00 56.11 85 ASP E O 1
ATOM 10041 N N . LYS E 1 50 ? -26.431 -14.617 52.251 1.00 56.26 86 LYS E N 1
ATOM 10042 C CA . LYS E 1 50 ? -26.832 -15.251 51.019 1.00 58.40 86 LYS E CA 1
ATOM 10043 C C . LYS E 1 50 ? -27.936 -14.527 50.191 1.00 60.58 86 LYS E C 1
ATOM 10044 O O . LYS E 1 50 ? -28.373 -14.994 49.118 1.00 61.38 86 LYS E O 1
ATOM 10050 N N . THR E 1 51 ? -28.412 -13.398 50.675 1.00 62.17 87 THR E N 1
ATOM 10051 C CA . THR E 1 51 ? -29.449 -12.715 49.930 1.00 63.36 87 THR E CA 1
ATOM 10052 C C . THR E 1 51 ? -28.763 -12.001 48.743 1.00 64.78 87 THR E C 1
ATOM 10053 O O . THR E 1 51 ? -29.256 -12.070 47.614 1.00 64.15 87 THR E O 1
ATOM 10057 N N . GLN E 1 52 ? -27.622 -11.348 49.030 1.00 65.29 88 GLN E N 1
ATOM 10058 C CA . GLN E 1 52 ? -26.764 -10.728 48.023 1.00 65.53 88 GLN E CA 1
ATOM 10059 C C . GLN E 1 52 ? -26.175 -11.715 46.959 1.00 63.70 88 GLN E C 1
ATOM 10060 O O . GLN E 1 52 ? -25.174 -11.383 46.361 1.00 63.61 88 GLN E O 1
ATOM 10066 N N . LEU E 1 53 ? -26.787 -12.881 46.700 1.00 62.03 89 LEU E N 1
ATOM 10067 C CA . LEU E 1 53 ? -26.105 -13.955 45.934 1.00 60.72 89 LEU E CA 1
ATOM 10068 C C . LEU E 1 53 ? -26.954 -14.595 44.862 1.00 60.82 89 LEU E C 1
ATOM 10069 O O . LEU E 1 53 ? -28.026 -15.107 45.136 1.00 61.12 89 LEU E O 1
ATOM 10074 N N . ASN E 1 54 ? -26.443 -14.645 43.639 1.00 60.87 90 ASN E N 1
ATOM 10075 C CA . ASN E 1 54 ? -27.253 -15.139 42.516 1.00 61.44 90 ASN E CA 1
ATOM 10076 C C . ASN E 1 54 ? -27.379 -16.648 42.575 1.00 61.15 90 ASN E C 1
ATOM 10077 O O . ASN E 1 54 ? -26.582 -17.260 43.243 1.00 60.83 90 ASN E O 1
ATOM 10082 N N . PRO E 1 55 ? -28.384 -17.255 41.891 1.00 61.38 91 PRO E N 1
ATOM 10083 C CA . PRO E 1 55 ? -28.377 -18.764 41.836 1.00 61.37 91 PRO E CA 1
ATOM 10084 C C . PRO E 1 55 ? -27.054 -19.560 41.778 1.00 61.18 91 PRO E C 1
ATOM 10085 O O . PRO E 1 55 ? -26.941 -20.547 42.535 1.00 62.40 91 PRO E O 1
ATOM 10089 N N . THR E 1 56 ? -26.072 -19.197 40.936 1.00 59.78 92 THR E N 1
ATOM 10090 C CA . THR E 1 56 ? -24.935 -20.144 40.766 1.00 58.19 92 THR E CA 1
ATOM 10091 C C . THR E 1 56 ? -24.010 -20.076 41.954 1.00 56.47 92 THR E C 1
ATOM 10092 O O . THR E 1 56 ? -23.676 -21.098 42.485 1.00 55.07 92 THR E O 1
ATOM 10096 N N . SER E 1 57 ? -23.637 -18.851 42.325 1.00 55.61 93 SER E N 1
ATOM 10097 C CA . SER E 1 57 ? -23.154 -18.487 43.665 1.00 55.07 93 SER E CA 1
ATOM 10098 C C . SER E 1 57 ? -23.689 -19.354 44.871 1.00 55.13 93 SER E C 1
ATOM 10099 O O . SER E 1 57 ? -22.909 -20.063 45.524 1.00 54.46 93 SER E O 1
ATOM 10102 N N . LEU E 1 58 ? -24.999 -19.334 45.120 1.00 55.07 94 LEU E N 1
ATOM 10103 C CA . LEU E 1 58 ? -25.620 -20.232 46.095 1.00 55.47 94 LEU E CA 1
ATOM 10104 C C . LEU E 1 58 ? -25.172 -21.651 45.913 1.00 54.96 94 LEU E C 1
ATOM 10105 O O . LEU E 1 58 ? -24.799 -22.264 46.893 1.00 55.34 94 LEU E O 1
ATOM 10110 N N . GLN E 1 59 ? -25.157 -22.142 44.661 1.00 54.91 95 GLN E N 1
ATOM 10111 C CA . GLN E 1 59 ? -24.784 -23.552 44.317 1.00 53.76 95 GLN E CA 1
ATOM 10112 C C . GLN E 1 59 ? -23.289 -23.795 44.529 1.00 52.34 95 GLN E C 1
ATOM 10113 O O . GLN E 1 59 ? -22.850 -24.881 44.917 1.00 52.49 95 GLN E O 1
ATOM 10115 N N . LYS E 1 60 ? -22.501 -22.770 44.313 1.00 50.35 96 LYS E N 1
ATOM 10116 C CA . LYS E 1 60 ? -21.112 -22.910 44.565 1.00 49.54 96 LYS E CA 1
ATOM 10117 C C . LYS E 1 60 ? -20.964 -23.025 46.124 1.00 49.51 96 LYS E C 1
ATOM 10118 O O . LYS E 1 60 ? -20.496 -24.033 46.597 1.00 50.05 96 LYS E O 1
ATOM 10124 N N . LEU E 1 61 ? -21.400 -22.037 46.906 1.00 48.47 97 LEU E N 1
ATOM 10125 C CA . LEU E 1 61 ? -21.425 -22.104 48.358 1.00 46.63 97 LEU E CA 1
ATOM 10126 C C . LEU E 1 61 ? -21.872 -23.448 48.928 1.00 47.07 97 LEU E C 1
ATOM 10127 O O . LEU E 1 61 ? -21.139 -24.058 49.700 1.00 46.01 97 LEU E O 1
ATOM 10132 N N . PHE E 1 62 ? -23.047 -23.928 48.520 1.00 46.58 98 PHE E N 1
ATOM 10133 C CA . PHE E 1 62 ? -23.482 -25.272 48.903 1.00 46.41 98 PHE E CA 1
ATOM 10134 C C . PHE E 1 62 ? -22.589 -26.417 48.482 1.00 45.68 98 PHE E C 1
ATOM 10135 O O . PHE E 1 62 ? -22.408 -27.387 49.267 1.00 46.90 98 PHE E O 1
ATOM 10143 N N . ARG E 1 63 ? -21.992 -26.312 47.298 1.00 44.72 99 ARG E N 1
ATOM 10144 C CA . ARG E 1 63 ? -20.998 -27.326 46.832 1.00 43.72 99 ARG E CA 1
ATOM 10145 C C . ARG E 1 63 ? -19.750 -27.379 47.793 1.00 41.42 99 ARG E C 1
ATOM 10146 O O . ARG E 1 63 ? -19.365 -28.442 48.284 1.00 41.26 99 ARG E O 1
ATOM 10154 N N . GLU E 1 64 ? -19.186 -26.224 48.096 1.00 38.86 100 GLU E N 1
ATOM 10155 C CA . GLU E 1 64 ? -18.179 -26.085 49.123 1.00 38.73 100 GLU E CA 1
ATOM 10156 C C . GLU E 1 64 ? -18.566 -26.686 50.510 1.00 38.05 100 GLU E C 1
ATOM 10157 O O . GLU E 1 64 ? -17.800 -27.468 51.082 1.00 36.39 100 GLU E O 1
ATOM 10163 N N . VAL E 1 65 ? -19.771 -26.350 51.001 1.00 37.54 101 VAL E N 1
ATOM 10164 C CA . VAL E 1 65 ? -20.267 -26.838 52.252 1.00 36.36 101 VAL E CA 1
ATOM 10165 C C . VAL E 1 65 ? -20.381 -28.376 52.253 1.00 37.44 101 VAL E C 1
ATOM 10166 O O . VAL E 1 65 ? -19.976 -29.047 53.226 1.00 37.70 101 VAL E O 1
ATOM 10170 N N . ARG E 1 66 ? -20.869 -28.958 51.172 1.00 37.40 102 ARG E N 1
ATOM 10171 C CA . ARG E 1 66 ? -20.880 -30.423 51.098 1.00 38.80 102 ARG E CA 1
ATOM 10172 C C . ARG E 1 66 ? -19.485 -30.951 51.211 1.00 36.13 102 ARG E C 1
ATOM 10173 O O . ARG E 1 66 ? -19.291 -31.973 51.796 1.00 37.78 102 ARG E O 1
ATOM 10181 N N . ILE E 1 67 ? -18.481 -30.265 50.705 1.00 35.49 103 ILE E N 1
ATOM 10182 C CA . ILE E 1 67 ? -17.132 -30.861 50.716 1.00 35.52 103 ILE E CA 1
ATOM 10183 C C . ILE E 1 67 ? -16.567 -30.854 52.135 1.00 36.02 103 ILE E C 1
ATOM 10184 O O . ILE E 1 67 ? -16.120 -31.912 52.687 1.00 36.97 103 ILE E O 1
ATOM 10189 N N . MET E 1 68 ? -16.654 -29.674 52.722 1.00 34.57 104 MET E N 1
ATOM 10190 C CA . MET E 1 68 ? -16.361 -29.469 54.120 1.00 34.08 104 MET E CA 1
ATOM 10191 C C . MET E 1 68 ? -16.938 -30.546 54.997 1.00 31.81 104 MET E C 1
ATOM 10192 O O . MET E 1 68 ? -16.241 -31.093 55.813 1.00 29.40 104 MET E O 1
ATOM 10197 N N . LYS E 1 69 ? -18.198 -30.914 54.762 1.00 31.61 105 LYS E N 1
ATOM 10198 C CA . LYS E 1 69 ? -18.823 -31.859 55.651 1.00 30.58 105 LYS E CA 1
ATOM 10199 C C . LYS E 1 69 ? -18.071 -33.155 55.687 1.00 30.06 105 LYS E C 1
ATOM 10200 O O . LYS E 1 69 ? -18.035 -33.810 56.692 1.00 30.77 105 LYS E O 1
ATOM 10206 N N . ILE E 1 70 ? -17.449 -33.545 54.605 1.00 30.68 106 ILE E N 1
ATOM 10207 C CA . ILE E 1 70 ? -16.846 -34.889 54.568 1.00 30.48 106 ILE E CA 1
ATOM 10208 C C . ILE E 1 70 ? -15.360 -34.938 54.770 1.00 30.65 106 ILE E C 1
ATOM 10209 O O . ILE E 1 70 ? -14.786 -35.979 54.661 1.00 32.65 106 ILE E O 1
ATOM 10214 N N . LEU E 1 71 ? -14.729 -33.839 55.051 1.00 29.88 107 LEU E N 1
ATOM 10215 C CA . LEU E 1 71 ? -13.335 -33.857 55.176 1.00 30.94 107 LEU E CA 1
ATOM 10216 C C . LEU E 1 71 ? -13.056 -34.055 56.652 1.00 32.39 107 LEU E C 1
ATOM 10217 O O . LEU E 1 71 ? -13.153 -33.081 57.421 1.00 35.99 107 LEU E O 1
ATOM 10222 N N . ASN E 1 72 ? -12.733 -35.272 57.056 1.00 31.38 108 ASN E N 1
ATOM 10223 C CA . ASN E 1 72 ? -12.230 -35.568 58.367 1.00 30.48 108 ASN E CA 1
ATOM 10224 C C . ASN E 1 72 ? -10.725 -35.968 58.536 1.00 29.72 108 ASN E C 1
ATOM 10225 O O . ASN E 1 72 ? -10.372 -37.151 58.601 1.00 30.26 108 ASN E O 1
ATOM 10230 N N . HIS E 1 73 ? -9.847 -35.007 58.735 1.00 28.30 109 HIS E N 1
ATOM 10231 C CA . HIS E 1 73 ? -8.418 -35.289 58.683 1.00 27.95 109 HIS E CA 1
ATOM 10232 C C . HIS E 1 73 ? -7.772 -34.411 59.730 1.00 28.32 109 HIS E C 1
ATOM 10233 O O . HIS E 1 73 ? -8.156 -33.228 59.908 1.00 30.52 109 HIS E O 1
ATOM 10240 N N . PRO E 1 74 ? -6.857 -34.952 60.498 1.00 28.37 110 PRO E N 1
ATOM 10241 C CA . PRO E 1 74 ? -6.344 -34.099 61.586 1.00 28.44 110 PRO E CA 1
ATOM 10242 C C . PRO E 1 74 ? -5.621 -32.883 61.047 1.00 29.82 110 PRO E C 1
ATOM 10243 O O . PRO E 1 74 ? -5.298 -31.940 61.774 1.00 32.27 110 PRO E O 1
ATOM 10247 N N . ASN E 1 75 ? -5.345 -32.876 59.761 1.00 29.47 111 ASN E N 1
ATOM 10248 C CA . ASN E 1 75 ? -4.616 -31.783 59.226 1.00 28.66 111 ASN E CA 1
ATOM 10249 C C . ASN E 1 75 ? -5.405 -30.967 58.183 1.00 27.42 111 ASN E C 1
ATOM 10250 O O . ASN E 1 75 ? -4.802 -30.290 57.345 1.00 25.23 111 ASN E O 1
ATOM 10255 N N . ILE E 1 76 ? -6.730 -31.032 58.263 1.00 25.58 112 ILE E N 1
ATOM 10256 C CA . ILE E 1 76 ? -7.585 -30.216 57.408 1.00 24.81 112 ILE E CA 1
ATOM 10257 C C . ILE E 1 76 ? -8.597 -29.599 58.356 1.00 25.89 112 ILE E C 1
ATOM 10258 O O . ILE E 1 76 ? -9.128 -30.325 59.188 1.00 26.09 112 ILE E O 1
ATOM 10263 N N . VAL E 1 77 ? -8.860 -28.294 58.256 1.00 26.12 113 VAL E N 1
ATOM 10264 C CA . VAL E 1 77 ? -9.660 -27.676 59.253 1.00 27.37 113 VAL E CA 1
ATOM 10265 C C . VAL E 1 77 ? -11.025 -28.335 59.291 1.00 29.20 113 VAL E C 1
ATOM 10266 O O . VAL E 1 77 ? -11.608 -28.573 58.226 1.00 30.20 113 VAL E O 1
ATOM 10270 N N . LYS E 1 78 ? -11.542 -28.634 60.489 1.00 29.40 114 LYS E N 1
ATOM 10271 C CA . LYS E 1 78 ? -12.739 -29.447 60.576 1.00 29.15 114 LYS E CA 1
ATOM 10272 C C . LYS E 1 78 ? -13.970 -28.582 60.512 1.00 28.88 114 LYS E C 1
ATOM 10273 O O . LYS E 1 78 ? -13.991 -27.462 61.035 1.00 29.97 114 LYS E O 1
ATOM 10279 N N . LEU E 1 79 ? -15.030 -29.077 59.918 1.00 26.63 115 LEU E N 1
ATOM 10280 C CA . LEU E 1 79 ? -16.285 -28.369 60.052 1.00 26.84 115 LEU E CA 1
ATOM 10281 C C . LEU E 1 79 ? -16.994 -28.804 61.410 1.00 28.10 115 LEU E C 1
ATOM 10282 O O . LEU E 1 79 ? -16.984 -29.994 61.749 1.00 29.60 115 LEU E O 1
ATOM 10287 N N . PHE E 1 80 ? -17.562 -27.895 62.205 1.00 27.86 116 PHE E N 1
ATOM 10288 C CA . PHE E 1 80 ? -18.232 -28.396 63.437 1.00 28.15 116 PHE E CA 1
ATOM 10289 C C . PHE E 1 80 ? -19.722 -28.186 63.332 1.00 29.97 116 PHE E C 1
ATOM 10290 O O . PHE E 1 80 ? -20.498 -29.039 63.673 1.00 29.58 116 PHE E O 1
ATOM 10298 N N . GLU E 1 81 ? -20.148 -27.020 62.842 1.00 32.65 117 GLU E N 1
ATOM 10299 C CA . GLU E 1 81 ? -21.577 -26.793 62.769 1.00 34.27 117 GLU E CA 1
ATOM 10300 C C . GLU E 1 81 ? -22.021 -25.990 61.532 1.00 34.78 117 GLU E C 1
ATOM 10301 O O . GLU E 1 81 ? -21.367 -25.032 61.151 1.00 34.59 117 GLU E O 1
ATOM 10307 N N . VAL E 1 82 ? -23.198 -26.321 61.008 1.00 34.77 118 VAL E N 1
ATOM 10308 C CA . VAL E 1 82 ? -23.839 -25.403 60.093 1.00 34.03 118 VAL E CA 1
ATOM 10309 C C . VAL E 1 82 ? -25.130 -24.927 60.685 1.00 34.97 118 VAL E C 1
ATOM 10310 O O . VAL E 1 82 ? -26.059 -25.728 60.905 1.00 34.17 118 VAL E O 1
ATOM 10314 N N . ILE E 1 83 ? -25.118 -23.626 60.941 1.00 36.39 119 ILE E N 1
ATOM 10315 C CA . ILE E 1 83 ? -26.279 -22.784 61.123 1.00 39.11 119 ILE E CA 1
ATOM 10316 C C . ILE E 1 83 ? -26.720 -21.864 59.902 1.00 41.49 119 ILE E C 1
ATOM 10317 O O . ILE E 1 83 ? -25.991 -20.995 59.445 1.00 40.69 119 ILE E O 1
ATOM 10322 N N . GLU E 1 84 ? -27.970 -22.022 59.492 1.00 45.07 120 GLU E N 1
ATOM 10323 C CA . GLU E 1 84 ? -28.538 -21.443 58.263 1.00 49.06 120 GLU E CA 1
ATOM 10324 C C . GLU E 1 84 ? -29.870 -20.738 58.548 1.00 50.41 120 GLU E C 1
ATOM 10325 O O . GLU E 1 84 ? -30.780 -21.349 59.090 1.00 51.60 120 GLU E O 1
ATOM 10331 N N . THR E 1 85 ? -30.024 -19.487 58.180 1.00 52.33 121 THR E N 1
ATOM 10332 C CA . THR E 1 85 ? -31.362 -18.885 58.243 1.00 54.98 121 THR E CA 1
ATOM 10333 C C . THR E 1 85 ? -31.745 -18.541 56.798 1.00 57.01 121 THR E C 1
ATOM 10334 O O . THR E 1 85 ? -30.842 -18.393 55.992 1.00 58.90 121 THR E O 1
ATOM 10338 N N . GLU E 1 86 ? -33.019 -18.371 56.432 1.00 58.40 122 GLU E N 1
ATOM 10339 C CA . GLU E 1 86 ? -33.304 -18.012 54.999 1.00 58.53 122 GLU E CA 1
ATOM 10340 C C . GLU E 1 86 ? -32.316 -16.932 54.455 1.00 58.06 122 GLU E C 1
ATOM 10341 O O . GLU E 1 86 ? -31.815 -17.019 53.304 1.00 59.56 122 GLU E O 1
ATOM 10343 N N . LYS E 1 87 ? -31.967 -15.973 55.302 1.00 55.87 123 LYS E N 1
ATOM 10344 C CA . LYS E 1 87 ? -31.080 -14.917 54.893 1.00 53.89 123 LYS E CA 1
ATOM 10345 C C . LYS E 1 87 ? -29.594 -15.312 54.896 1.00 53.12 123 LYS E C 1
ATOM 10346 O O . LYS E 1 87 ? -28.839 -14.748 54.115 1.00 54.56 123 LYS E O 1
ATOM 10348 N N . THR E 1 88 ? -29.163 -16.215 55.800 1.00 51.38 124 THR E N 1
ATOM 10349 C CA . THR E 1 88 ? -27.739 -16.317 56.254 1.00 48.77 124 THR E CA 1
ATOM 10350 C C . THR E 1 88 ? -27.176 -17.711 56.531 1.00 48.09 124 THR E C 1
ATOM 10351 O O . THR E 1 88 ? -27.919 -18.679 56.877 1.00 49.00 124 THR E O 1
ATOM 10355 N N . LEU E 1 89 ? -25.857 -17.813 56.328 1.00 45.42 125 LEU E N 1
ATOM 10356 C CA . LEU E 1 89 ? -25.186 -19.064 56.495 1.00 42.97 125 LEU E CA 1
ATOM 10357 C C . LEU E 1 89 ? -23.990 -18.853 57.390 1.00 41.34 125 LEU E C 1
ATOM 10358 O O . LEU E 1 89 ? -23.205 -17.867 57.224 1.00 39.82 125 LEU E O 1
ATOM 10363 N N . TYR E 1 90 ? -23.945 -19.755 58.397 1.00 39.45 126 TYR E N 1
ATOM 10364 C CA . TYR E 1 90 ? -22.841 -19.859 59.371 1.00 37.32 126 TYR E CA 1
ATOM 10365 C C . TYR E 1 90 ? -22.236 -21.219 59.385 1.00 35.64 126 TYR E C 1
ATOM 10366 O O . TYR E 1 90 ? -22.922 -22.246 59.398 1.00 36.64 126 TYR E O 1
ATOM 10375 N N . LEU E 1 91 ? -20.929 -21.188 59.355 1.00 33.86 127 LEU E N 1
ATOM 10376 C CA . LEU E 1 91 ? -20.109 -22.348 59.221 1.00 32.64 127 LEU E CA 1
ATOM 10377 C C . LEU E 1 91 ? -19.154 -22.232 60.388 1.00 31.36 127 LEU E C 1
ATOM 10378 O O . LEU E 1 91 ? -18.225 -21.348 60.387 1.00 31.27 127 LEU E O 1
ATOM 10383 N N . VAL E 1 92 ? -19.376 -23.093 61.382 1.00 28.64 128 VAL E N 1
ATOM 10384 C CA . VAL E 1 92 ? -18.569 -23.077 62.595 1.00 26.41 128 VAL E CA 1
ATOM 10385 C C . VAL E 1 92 ? -17.540 -24.088 62.305 1.00 28.04 128 VAL E C 1
ATOM 10386 O O . VAL E 1 92 ? -17.832 -25.265 61.926 1.00 28.87 128 VAL E O 1
ATOM 10390 N N . MET E 1 93 ? -16.325 -23.659 62.455 1.00 28.82 129 MET E N 1
ATOM 10391 C CA . MET E 1 93 ? -15.230 -24.541 62.144 1.00 31.76 129 MET E CA 1
ATOM 10392 C C . MET E 1 93 ? -14.012 -24.330 63.031 1.00 30.26 129 MET E C 1
ATOM 10393 O O . MET E 1 93 ? -13.991 -23.424 63.883 1.00 29.98 129 MET E O 1
ATOM 10398 N N . GLU E 1 94 ? -13.029 -25.189 62.815 1.00 28.47 130 GLU E N 1
ATOM 10399 C CA . GLU E 1 94 ? -11.872 -25.229 63.586 1.00 30.36 130 GLU E CA 1
ATOM 10400 C C . GLU E 1 94 ? -11.097 -23.956 63.398 1.00 32.32 130 GLU E C 1
ATOM 10401 O O . GLU E 1 94 ? -11.091 -23.367 62.367 1.00 34.26 130 GLU E O 1
ATOM 10407 N N . TYR E 1 95 ? -10.418 -23.524 64.423 1.00 34.75 131 TYR E N 1
ATOM 10408 C CA . TYR E 1 95 ? -9.762 -22.288 64.390 1.00 36.83 131 TYR E CA 1
ATOM 10409 C C . TYR E 1 95 ? -8.272 -22.577 64.364 1.00 38.03 131 TYR E C 1
ATOM 10410 O O . TYR E 1 95 ? -7.787 -23.500 65.003 1.00 38.52 131 TYR E O 1
ATOM 10419 N N . ALA E 1 96 ? -7.524 -21.772 63.628 1.00 39.68 132 ALA E N 1
ATOM 10420 C CA . ALA E 1 96 ? -6.092 -21.938 63.551 1.00 39.86 132 ALA E CA 1
ATOM 10421 C C . ALA E 1 96 ? -5.522 -20.567 63.881 1.00 41.79 132 ALA E C 1
ATOM 10422 O O . ALA E 1 96 ? -5.571 -19.631 63.082 1.00 42.91 132 ALA E O 1
ATOM 10424 N N . SER E 1 97 ? -5.036 -20.439 65.115 1.00 44.83 133 SER E N 1
ATOM 10425 C CA . SER E 1 97 ? -4.402 -19.219 65.644 1.00 45.17 133 SER E CA 1
ATOM 10426 C C . SER E 1 97 ? -3.091 -18.950 64.942 1.00 45.72 133 SER E C 1
ATOM 10427 O O . SER E 1 97 ? -2.857 -17.814 64.543 1.00 47.11 133 SER E O 1
ATOM 10430 N N . GLY E 1 98 ? -2.275 -19.981 64.719 1.00 45.02 134 GLY E N 1
ATOM 10431 C CA . GLY E 1 98 ? -0.974 -19.820 64.014 1.00 44.00 134 GLY E CA 1
ATOM 10432 C C . GLY E 1 98 ? -0.839 -19.091 62.655 1.00 42.94 134 GLY E C 1
ATOM 10433 O O . GLY E 1 98 ? 0.269 -18.845 62.204 1.00 44.04 134 GLY E O 1
ATOM 10434 N N . GLY E 1 99 ? -1.907 -18.728 61.967 1.00 41.69 135 GLY E N 1
ATOM 10435 C CA . GLY E 1 99 ? -1.698 -17.885 60.791 1.00 40.68 135 GLY E CA 1
ATOM 10436 C C . GLY E 1 99 ? -1.258 -18.734 59.608 1.00 41.75 135 GLY E C 1
ATOM 10437 O O . GLY E 1 99 ? -1.305 -19.953 59.677 1.00 40.83 135 GLY E O 1
ATOM 10438 N N . GLU E 1 100 ? -0.859 -18.096 58.508 1.00 42.91 136 GLU E N 1
ATOM 10439 C CA . GLU E 1 100 ? -0.372 -18.805 57.321 1.00 45.76 136 GLU E CA 1
ATOM 10440 C C . GLU E 1 100 ? 1.060 -19.291 57.399 1.00 46.01 136 GLU E C 1
ATOM 10441 O O . GLU E 1 100 ? 1.898 -18.603 57.974 1.00 45.63 136 GLU E O 1
ATOM 10447 N N . VAL E 1 101 ? 1.332 -20.447 56.785 1.00 46.77 137 VAL E N 1
ATOM 10448 C CA . VAL E 1 101 ? 2.707 -20.955 56.690 1.00 47.86 137 VAL E CA 1
ATOM 10449 C C . VAL E 1 101 ? 3.697 -19.993 55.989 1.00 50.05 137 VAL E C 1
ATOM 10450 O O . VAL E 1 101 ? 4.743 -19.617 56.582 1.00 49.53 137 VAL E O 1
ATOM 10454 N N . PHE E 1 102 ? 3.392 -19.574 54.752 1.00 53.71 138 PHE E N 1
ATOM 10455 C CA . PHE E 1 102 ? 4.313 -18.648 54.075 1.00 54.66 138 PHE E CA 1
ATOM 10456 C C . PHE E 1 102 ? 4.711 -17.507 55.055 1.00 54.71 138 PHE E C 1
ATOM 10457 O O . PHE E 1 102 ? 5.922 -17.265 55.268 1.00 55.28 138 PHE E O 1
ATOM 10465 N N . ASP E 1 103 ? 3.728 -16.891 55.725 1.00 53.46 139 ASP E N 1
ATOM 10466 C CA . ASP E 1 103 ? 3.984 -15.766 56.671 1.00 51.78 139 ASP E CA 1
ATOM 10467 C C . ASP E 1 103 ? 4.822 -16.137 57.847 1.00 51.81 139 ASP E C 1
ATOM 10468 O O . ASP E 1 103 ? 5.590 -15.315 58.377 1.00 53.05 139 ASP E O 1
ATOM 10473 N N . TYR E 1 104 ? 4.653 -17.373 58.279 1.00 50.68 140 TYR E N 1
ATOM 10474 C CA . TYR E 1 104 ? 5.361 -17.850 59.384 1.00 49.46 140 TYR E CA 1
ATOM 10475 C C . TYR E 1 104 ? 6.818 -17.962 59.008 1.00 50.23 140 TYR E C 1
ATOM 10476 O O . TYR E 1 104 ? 7.666 -17.621 59.825 1.00 49.87 140 TYR E O 1
ATOM 10485 N N . LEU E 1 105 ? 7.122 -18.424 57.794 1.00 50.81 141 LEU E N 1
ATOM 10486 C CA . LEU E 1 105 ? 8.535 -18.433 57.324 1.00 51.54 141 LEU E CA 1
ATOM 10487 C C . LEU E 1 105 ? 9.096 -17.010 57.175 1.00 52.20 141 LEU E C 1
ATOM 10488 O O . LEU E 1 105 ? 10.069 -16.640 57.848 1.00 52.95 141 LEU E O 1
ATOM 10493 N N . VAL E 1 106 ? 8.487 -16.229 56.282 1.00 52.10 142 VAL E N 1
ATOM 10494 C CA . VAL E 1 106 ? 8.653 -14.797 56.253 1.00 51.63 142 VAL E CA 1
ATOM 10495 C C . VAL E 1 106 ? 8.613 -14.088 57.614 1.00 52.14 142 VAL E C 1
ATOM 10496 O O . VAL E 1 106 ? 8.613 -12.873 57.615 1.00 53.76 142 VAL E O 1
ATOM 10500 N N . ALA E 1 107 ? 8.520 -14.772 58.755 1.00 51.59 143 ALA E N 1
ATOM 10501 C CA . ALA E 1 107 ? 8.641 -14.086 60.069 1.00 50.53 143 ALA E CA 1
ATOM 10502 C C . ALA E 1 107 ? 9.683 -14.705 61.000 1.00 50.85 143 ALA E C 1
ATOM 10503 O O . ALA E 1 107 ? 10.311 -13.967 61.746 1.00 51.75 143 ALA E O 1
ATOM 10505 N N . HIS E 1 108 ? 9.883 -16.030 60.977 1.00 50.25 144 HIS E N 1
ATOM 10506 C CA . HIS E 1 108 ? 10.765 -16.695 61.976 1.00 49.81 144 HIS E CA 1
ATOM 10507 C C . HIS E 1 108 ? 11.837 -17.343 61.171 1.00 47.44 144 HIS E C 1
ATOM 10508 O O . HIS E 1 108 ? 12.626 -18.104 61.677 1.00 46.60 144 HIS E O 1
ATOM 10515 N N . GLY E 1 109 ? 11.849 -17.045 59.893 1.00 45.82 145 GLY E N 1
ATOM 10516 C CA . GLY E 1 109 ? 12.847 -17.636 58.980 1.00 45.07 145 GLY E CA 1
ATOM 10517 C C . GLY E 1 109 ? 12.627 -19.098 58.648 1.00 43.80 145 GLY E C 1
ATOM 10518 O O . GLY E 1 109 ? 11.664 -19.707 59.093 1.00 44.45 145 GLY E O 1
ATOM 10519 N N . ARG E 1 110 ? 13.542 -19.677 57.900 1.00 42.95 146 ARG E N 1
ATOM 10520 C CA . ARG E 1 110 ? 13.482 -21.081 57.596 1.00 42.87 146 ARG E CA 1
ATOM 10521 C C . ARG E 1 110 ? 13.404 -22.016 58.796 1.00 42.61 146 ARG E C 1
ATOM 10522 O O . ARG E 1 110 ? 13.762 -21.626 59.885 1.00 43.65 146 ARG E O 1
ATOM 10530 N N . MET E 1 111 ? 13.034 -23.278 58.538 1.00 41.53 147 MET E N 1
ATOM 10531 C CA . MET E 1 111 ? 12.934 -24.326 59.539 1.00 40.99 147 MET E CA 1
ATOM 10532 C C . MET E 1 111 ? 14.025 -25.395 59.435 1.00 40.95 147 MET E C 1
ATOM 10533 O O . MET E 1 111 ? 14.463 -25.830 58.368 1.00 40.27 147 MET E O 1
ATOM 10538 N N . LYS E 1 112 ? 14.457 -25.848 60.587 1.00 42.13 148 LYS E N 1
ATOM 10539 C CA . LYS E 1 112 ? 15.457 -26.896 60.635 1.00 43.01 148 LYS E CA 1
ATOM 10540 C C . LYS E 1 112 ? 14.708 -28.043 59.880 1.00 42.25 148 LYS E C 1
ATOM 10541 O O . LYS E 1 112 ? 13.459 -28.058 59.900 1.00 42.85 148 LYS E O 1
ATOM 10547 N N . GLU E 1 113 ? 15.432 -28.973 59.240 1.00 41.00 149 GLU E N 1
ATOM 10548 C CA . GLU E 1 113 ? 14.805 -30.040 58.456 1.00 39.85 149 GLU E CA 1
ATOM 10549 C C . GLU E 1 113 ? 13.823 -30.920 59.237 1.00 40.59 149 GLU E C 1
ATOM 10550 O O . GLU E 1 113 ? 12.793 -31.247 58.722 1.00 42.22 149 GLU E O 1
ATOM 10556 N N . LYS E 1 114 ? 14.101 -31.264 60.471 1.00 41.30 150 LYS E N 1
ATOM 10557 C CA . LYS E 1 114 ? 13.181 -32.076 61.305 1.00 41.94 150 LYS E CA 1
ATOM 10558 C C . LYS E 1 114 ? 11.840 -31.369 61.445 1.00 41.86 150 LYS E C 1
ATOM 10559 O O . LYS E 1 114 ? 10.785 -32.008 61.366 1.00 41.80 150 LYS E O 1
ATOM 10565 N N . GLU E 1 115 ? 11.858 -30.043 61.551 1.00 40.85 151 GLU E N 1
ATOM 10566 C CA . GLU E 1 115 ? 10.613 -29.340 61.650 1.00 42.17 151 GLU E CA 1
ATOM 10567 C C . GLU E 1 115 ? 9.896 -29.203 60.268 1.00 40.84 151 GLU E C 1
ATOM 10568 O O . GLU E 1 115 ? 8.679 -29.464 60.143 1.00 41.39 151 GLU E O 1
ATOM 10574 N N . ALA E 1 116 ? 10.645 -28.815 59.242 1.00 38.15 152 ALA E N 1
ATOM 10575 C CA . ALA E 1 116 ? 10.105 -28.816 57.905 1.00 35.62 152 ALA E CA 1
ATOM 10576 C C . ALA E 1 116 ? 9.493 -30.191 57.586 1.00 34.72 152 ALA E C 1
ATOM 10577 O O . ALA E 1 116 ? 8.351 -30.251 57.158 1.00 33.76 152 ALA E O 1
ATOM 10579 N N . ARG E 1 117 ? 10.201 -31.286 57.882 1.00 33.75 153 ARG E N 1
ATOM 10580 C CA . ARG E 1 117 ? 9.613 -32.634 57.768 1.00 33.85 153 ARG E CA 1
ATOM 10581 C C . ARG E 1 117 ? 8.275 -32.889 58.473 1.00 33.73 153 ARG E C 1
ATOM 10582 O O . ARG E 1 117 ? 7.396 -33.426 57.830 1.00 34.35 153 ARG E O 1
ATOM 10590 N N . ALA E 1 118 ? 8.095 -32.529 59.759 1.00 34.30 154 ALA E N 1
ATOM 10591 C CA . ALA E 1 118 ? 6.770 -32.820 60.455 1.00 32.80 154 ALA E CA 1
ATOM 10592 C C . ALA E 1 118 ? 5.606 -32.119 59.708 1.00 31.42 154 ALA E C 1
ATOM 10593 O O . ALA E 1 118 ? 4.577 -32.712 59.492 1.00 30.36 154 ALA E O 1
ATOM 10595 N N . LYS E 1 119 ? 5.803 -30.853 59.373 1.00 31.11 155 LYS E N 1
ATOM 10596 C CA . LYS E 1 119 ? 4.860 -30.050 58.658 1.00 31.79 155 LYS E CA 1
ATOM 10597 C C . LYS E 1 119 ? 4.618 -30.636 57.212 1.00 31.01 155 LYS E C 1
ATOM 10598 O O . LYS E 1 119 ? 3.477 -30.816 56.805 1.00 31.40 155 LYS E O 1
ATOM 10604 N N . PHE E 1 120 ? 5.682 -31.027 56.505 1.00 29.25 156 PHE E N 1
ATOM 10605 C CA . PHE E 1 120 ? 5.560 -31.508 55.142 1.00 28.12 156 PHE E CA 1
ATOM 10606 C C . PHE E 1 120 ? 4.833 -32.805 55.084 1.00 27.89 156 PHE E C 1
ATOM 10607 O O . PHE E 1 120 ? 4.051 -33.002 54.150 1.00 27.99 156 PHE E O 1
ATOM 10615 N N . ARG E 1 121 ? 5.096 -33.711 56.033 1.00 27.17 157 ARG E N 1
ATOM 10616 C CA . ARG E 1 121 ? 4.272 -34.941 56.145 1.00 26.93 157 ARG E CA 1
ATOM 10617 C C . ARG E 1 121 ? 2.831 -34.535 56.340 1.00 27.59 157 ARG E C 1
ATOM 10618 O O . ARG E 1 121 ? 1.950 -35.102 55.715 1.00 29.77 157 ARG E O 1
ATOM 10626 N N . GLN E 1 122 ? 2.536 -33.543 57.166 1.00 27.35 158 GLN E N 1
ATOM 10627 C CA . GLN E 1 122 ? 1.091 -33.277 57.347 1.00 27.56 158 GLN E CA 1
ATOM 10628 C C . GLN E 1 122 ? 0.523 -32.659 56.106 1.00 26.12 158 GLN E C 1
ATOM 10629 O O . GLN E 1 122 ? -0.573 -32.954 55.757 1.00 27.24 158 GLN E O 1
ATOM 10635 N N . ILE E 1 123 ? 1.273 -31.813 55.423 1.00 26.33 159 ILE E N 1
ATOM 10636 C CA . ILE E 1 123 ? 0.785 -31.200 54.134 1.00 25.95 159 ILE E CA 1
ATOM 10637 C C . ILE E 1 123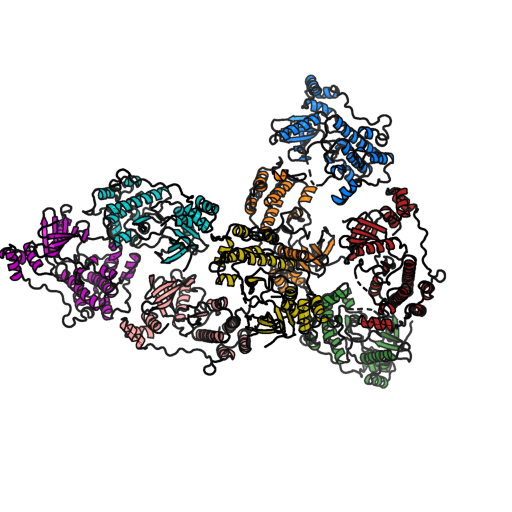 ? 0.355 -32.235 53.056 1.00 26.15 159 ILE E C 1
ATOM 10638 O O . ILE E 1 123 ? -0.778 -32.190 52.522 1.00 25.20 159 ILE E O 1
ATOM 10643 N N . VAL E 1 124 ? 1.218 -33.228 52.889 1.00 25.27 160 VAL E N 1
ATOM 10644 C CA . VAL E 1 124 ? 1.117 -34.148 51.837 1.00 25.90 160 VAL E CA 1
ATOM 10645 C C . VAL E 1 124 ? 0.054 -35.081 52.129 1.00 26.50 160 VAL E C 1
ATOM 10646 O O . VAL E 1 124 ? -0.698 -35.453 51.245 1.00 29.32 160 VAL E O 1
ATOM 10650 N N . SER E 1 125 ? -0.014 -35.525 53.348 1.00 26.36 161 SER E N 1
ATOM 10651 C CA . SER E 1 125 ? -1.089 -36.467 53.726 1.00 26.05 161 SER E CA 1
ATOM 10652 C C . SER E 1 125 ? -2.426 -35.757 53.531 1.00 25.87 161 SER E C 1
ATOM 10653 O O . SER E 1 125 ? -3.387 -36.328 53.009 1.00 26.07 161 SER E O 1
ATOM 10656 N N . ALA E 1 126 ? -2.498 -34.510 53.964 1.00 25.32 162 ALA E N 1
ATOM 10657 C CA . ALA E 1 126 ? -3.765 -33.812 53.829 1.00 26.72 162 ALA E CA 1
ATOM 10658 C C . ALA E 1 126 ? -4.190 -33.716 52.341 1.00 26.43 162 ALA E C 1
ATOM 10659 O O . ALA E 1 126 ? -5.361 -33.877 51.969 1.00 24.92 162 ALA E O 1
ATOM 10661 N N . VAL E 1 127 ? -3.205 -33.418 51.507 1.00 27.22 163 VAL E N 1
ATOM 10662 C CA . VAL E 1 127 ? -3.477 -33.107 50.135 1.00 28.58 163 VAL E CA 1
ATOM 10663 C C . VAL E 1 127 ? -3.860 -34.415 49.450 1.00 29.45 163 VAL E C 1
ATOM 10664 O O . VAL E 1 127 ? -4.852 -34.503 48.696 1.00 31.66 163 VAL E O 1
ATOM 10668 N N . GLN E 1 128 ? -3.130 -35.467 49.742 1.00 29.46 164 GLN E N 1
ATOM 10669 C CA . GLN E 1 128 ? -3.397 -36.731 49.083 1.00 29.24 164 GLN E CA 1
ATOM 10670 C C . GLN E 1 128 ? -4.814 -37.146 49.442 1.00 30.58 164 GLN E C 1
ATOM 10671 O O . GLN E 1 128 ? -5.632 -37.541 48.552 1.00 32.51 164 GLN E O 1
ATOM 10677 N N . TYR E 1 129 ? -5.141 -36.989 50.736 1.00 28.18 165 TYR E N 1
ATOM 10678 C CA . TYR E 1 129 ? -6.468 -37.267 51.235 1.00 25.64 165 TYR E CA 1
ATOM 10679 C C . TYR E 1 129 ? -7.601 -36.476 50.561 1.00 25.70 165 TYR E C 1
ATOM 10680 O O . TYR E 1 129 ? -8.652 -37.009 50.202 1.00 23.69 165 TYR E O 1
ATOM 10689 N N . CYS E 1 130 ? -7.395 -35.185 50.395 1.00 26.26 166 CYS E N 1
ATOM 10690 C CA . CYS E 1 130 ? -8.346 -34.449 49.602 1.00 28.34 166 CYS E CA 1
ATOM 10691 C C . CYS E 1 130 ? -8.772 -35.208 48.316 1.00 28.06 166 CYS E C 1
ATOM 10692 O O . CYS E 1 130 ? -9.950 -35.416 48.087 1.00 25.75 166 CYS E O 1
ATOM 10695 N N . HIS E 1 131 ? -7.783 -35.710 47.573 1.00 28.97 167 HIS E N 1
ATOM 10696 C CA . HIS E 1 131 ? -7.995 -36.188 46.197 1.00 29.32 167 HIS E CA 1
ATOM 10697 C C . HIS E 1 131 ? -8.795 -37.460 46.258 1.00 30.78 167 HIS E C 1
ATOM 10698 O O . HIS E 1 131 ? -9.514 -37.786 45.272 1.00 31.83 167 HIS E O 1
ATOM 10705 N N . GLN E 1 132 ? -8.787 -38.084 47.459 1.00 30.73 168 GLN E N 1
ATOM 10706 C CA . GLN E 1 132 ? -9.568 -39.286 47.738 1.00 30.49 168 GLN E CA 1
ATOM 10707 C C . GLN E 1 132 ? -11.027 -38.991 47.877 1.00 29.27 168 GLN E C 1
ATOM 10708 O O . GLN E 1 132 ? -11.856 -39.872 47.796 1.00 28.64 168 GLN E O 1
ATOM 10714 N N . LYS E 1 133 ? -11.324 -37.740 48.096 1.00 29.73 169 LYS E N 1
ATOM 10715 C CA . LYS E 1 133 ? -12.620 -37.336 48.639 1.00 31.28 169 LYS E CA 1
ATOM 10716 C C . LYS E 1 133 ? -13.441 -36.413 47.731 1.00 32.13 169 LYS E C 1
ATOM 10717 O O . LYS E 1 133 ? -14.656 -36.367 47.780 1.00 34.94 169 LYS E O 1
ATOM 10723 N N . TYR E 1 134 ? -12.808 -35.587 46.957 1.00 31.65 170 TYR E N 1
ATOM 10724 C CA . TYR E 1 134 ? -13.591 -34.814 46.084 1.00 32.00 170 TYR E CA 1
ATOM 10725 C C . TYR E 1 134 ? -12.596 -34.503 45.001 1.00 32.69 170 TYR E C 1
ATOM 10726 O O . TYR E 1 134 ? -11.367 -34.871 45.124 1.00 32.59 170 TYR E O 1
ATOM 10735 N N . ILE E 1 135 ? -13.138 -33.905 43.943 1.00 31.10 171 ILE E N 1
ATOM 10736 C CA . ILE E 1 135 ? -12.375 -33.477 42.846 1.00 30.11 171 ILE E CA 1
ATOM 10737 C C . ILE E 1 135 ? -11.874 -32.076 43.150 1.00 29.25 171 ILE E C 1
ATOM 10738 O O . ILE E 1 135 ? -12.645 -31.168 43.354 1.00 29.29 171 ILE E O 1
ATOM 10743 N N . VAL E 1 136 ? -10.573 -31.879 43.095 1.00 28.81 172 VAL E N 1
ATOM 10744 C CA . VAL E 1 136 ? -10.017 -30.587 43.439 1.00 28.13 172 VAL E CA 1
ATOM 10745 C C . VAL E 1 136 ? -9.936 -29.797 42.148 1.00 29.48 172 VAL E C 1
ATOM 10746 O O . VAL E 1 136 ? -9.252 -30.199 41.223 1.00 30.76 172 VAL E O 1
ATOM 10750 N N . HIS E 1 137 ? -10.642 -28.692 42.062 1.00 29.77 173 HIS E N 1
ATOM 10751 C CA . HIS E 1 137 ? -10.655 -27.995 40.838 1.00 29.94 173 HIS E CA 1
ATOM 10752 C C . HIS E 1 137 ? -9.599 -26.963 40.700 1.00 30.57 173 HIS E C 1
ATOM 10753 O O . HIS E 1 137 ? -9.528 -26.327 39.643 1.00 32.08 173 HIS E O 1
ATOM 10760 N N . ARG E 1 138 ? -8.768 -26.749 41.705 1.00 30.76 174 ARG E N 1
ATOM 10761 C CA . ARG E 1 138 ? -7.822 -25.633 41.643 1.00 31.94 174 ARG E CA 1
ATOM 10762 C C . ARG E 1 138 ? -6.588 -25.855 42.520 1.00 34.11 174 ARG E C 1
ATOM 10763 O O . ARG E 1 138 ? -6.678 -26.534 43.529 1.00 35.34 174 ARG E O 1
ATOM 10771 N N . ASP E 1 139 ? -5.455 -25.283 42.169 1.00 34.39 175 ASP E N 1
ATOM 10772 C CA . ASP E 1 139 ? -4.244 -25.689 42.817 1.00 37.00 175 ASP E CA 1
ATOM 10773 C C . ASP E 1 139 ? -4.173 -25.090 44.224 1.00 37.46 175 ASP E C 1
ATOM 10774 O O . ASP E 1 139 ? -4.824 -24.087 44.531 1.00 36.91 175 ASP E O 1
ATOM 10779 N N . LEU E 1 140 ? -3.316 -25.688 45.027 1.00 37.97 176 LEU E N 1
ATOM 10780 C CA . LEU E 1 140 ? -3.020 -25.255 46.357 1.00 39.03 176 LEU E CA 1
ATOM 10781 C C . LEU E 1 140 ? -2.530 -23.862 46.252 1.00 39.95 176 LEU E C 1
ATOM 10782 O O . LEU E 1 140 ? -1.842 -23.535 45.312 1.00 39.96 176 LEU E O 1
ATOM 10787 N N . LYS E 1 141 ? -2.895 -23.041 47.223 1.00 40.14 177 LYS E N 1
ATOM 10788 C CA . LYS E 1 141 ? -2.479 -21.677 47.275 1.00 39.57 177 LYS E CA 1
ATOM 10789 C C . LYS E 1 141 ? -1.878 -21.596 48.649 1.00 39.80 177 LYS E C 1
ATOM 10790 O O . LYS E 1 141 ? -2.335 -22.271 49.566 1.00 38.62 177 LYS E O 1
ATOM 10796 N N . ALA E 1 142 ? -0.827 -20.798 48.787 1.00 40.81 178 ALA E N 1
ATOM 10797 C CA . ALA E 1 142 ? -0.133 -20.681 50.061 1.00 42.49 178 ALA E CA 1
ATOM 10798 C C . ALA E 1 142 ? -1.112 -20.373 51.228 1.00 42.60 178 ALA E C 1
ATOM 10799 O O . ALA E 1 142 ? -0.965 -20.910 52.346 1.00 42.71 178 ALA E O 1
ATOM 10801 N N . GLU E 1 143 ? -2.107 -19.560 50.952 1.00 41.15 179 GLU E N 1
ATOM 10802 C CA . GLU E 1 143 ? -3.058 -19.242 51.988 1.00 42.49 179 GLU E CA 1
ATOM 10803 C C . GLU E 1 143 ? -4.069 -20.381 52.386 1.00 42.31 179 GLU E C 1
ATOM 10804 O O . GLU E 1 143 ? -4.973 -20.181 53.277 1.00 43.13 179 GLU E O 1
ATOM 10810 N N . ASN E 1 144 ? -3.938 -21.542 51.740 1.00 40.15 180 ASN E N 1
ATOM 10811 C CA . ASN E 1 144 ? -4.608 -22.724 52.214 1.00 38.93 180 ASN E CA 1
ATOM 10812 C C . ASN E 1 144 ? -3.813 -23.356 53.404 1.00 38.32 180 ASN E C 1
ATOM 10813 O O . ASN E 1 144 ? -4.298 -24.313 54.013 1.00 39.85 180 ASN E O 1
ATOM 10818 N N . LEU E 1 145 ? -2.581 -22.905 53.691 1.00 36.15 181 LEU E N 1
ATOM 10819 C CA . LEU E 1 145 ? -1.713 -23.592 54.604 1.00 34.53 181 LEU E CA 1
ATOM 10820 C C . LEU E 1 145 ? -1.637 -22.838 55.861 1.00 35.06 181 LEU E C 1
ATOM 10821 O O . LEU E 1 145 ? -0.766 -21.980 56.008 1.00 36.81 181 LEU E O 1
ATOM 10826 N N . LEU E 1 146 ? -2.519 -23.163 56.798 1.00 34.52 182 LEU E N 1
ATOM 10827 C CA . LEU E 1 146 ? -2.530 -22.550 58.127 1.00 34.45 182 LEU E CA 1
ATOM 10828 C C . LEU E 1 146 ? -1.761 -23.416 59.157 1.00 35.81 182 LEU E C 1
ATOM 10829 O O . LEU E 1 146 ? -1.543 -24.601 58.951 1.00 37.44 182 LEU E O 1
ATOM 10834 N N . LEU E 1 147 ? -1.348 -22.825 60.269 1.00 36.85 183 LEU E N 1
ATOM 10835 C CA . LEU E 1 147 ? -0.847 -23.566 61.411 1.00 37.52 183 LEU E CA 1
ATOM 10836 C C . LEU E 1 147 ? -1.862 -23.353 62.522 1.00 38.50 183 LEU E C 1
ATOM 10837 O O . LEU E 1 147 ? -2.539 -22.313 62.542 1.00 39.68 183 LEU E O 1
ATOM 10842 N N . ASP E 1 148 ? -2.038 -24.326 63.415 1.00 39.15 184 ASP E N 1
ATOM 10843 C CA . ASP E 1 148 ? -2.834 -24.104 64.604 1.00 40.10 184 ASP E CA 1
ATOM 10844 C C . ASP E 1 148 ? -1.873 -23.841 65.748 1.00 42.01 184 ASP E C 1
ATOM 10845 O O . ASP E 1 148 ? -0.664 -23.966 65.522 1.00 43.04 184 ASP E O 1
ATOM 10850 N N . GLY E 1 149 ? -2.407 -23.443 66.937 1.00 43.18 185 GLY E N 1
ATOM 10851 C CA . GLY E 1 149 ? -1.678 -23.184 68.200 1.00 41.16 185 GLY E CA 1
ATOM 10852 C C . GLY E 1 149 ? -0.566 -24.188 68.585 1.00 41.97 185 GLY E C 1
ATOM 10853 O O . GLY E 1 149 ? 0.435 -23.812 69.185 1.00 42.55 185 GLY E O 1
ATOM 10854 N N . ASP E 1 150 ? -0.672 -25.465 68.241 1.00 41.00 186 ASP E N 1
ATOM 10855 C CA . ASP E 1 150 ? 0.514 -26.320 68.442 1.00 39.55 186 ASP E CA 1
ATOM 10856 C C . ASP E 1 150 ? 1.441 -26.347 67.210 1.00 38.03 186 ASP E C 1
ATOM 10857 O O . ASP E 1 150 ? 2.237 -27.288 67.023 1.00 37.52 186 ASP E O 1
ATOM 10862 N N . MET E 1 151 ? 1.343 -25.347 66.346 1.00 35.89 187 MET E N 1
ATOM 10863 C CA . MET E 1 151 ? 2.133 -25.394 65.146 1.00 35.44 187 MET E CA 1
ATOM 10864 C C . MET E 1 151 ? 1.856 -26.645 64.212 1.00 35.00 187 MET E C 1
ATOM 10865 O O . MET E 1 151 ? 2.718 -26.962 63.411 1.00 34.37 187 MET E O 1
ATOM 10870 N N . ASN E 1 152 ? 0.702 -27.318 64.328 1.00 33.14 188 ASN E N 1
ATOM 10871 C CA . ASN E 1 152 ? 0.283 -28.385 63.406 1.00 32.34 188 ASN E CA 1
ATOM 10872 C C . ASN E 1 152 ? -0.319 -27.817 62.109 1.00 31.32 188 ASN E C 1
ATOM 10873 O O . ASN E 1 152 ? -1.029 -26.789 62.120 1.00 30.70 188 ASN E O 1
ATOM 10878 N N . ILE E 1 153 ? -0.104 -28.475 60.979 1.00 29.25 189 ILE E N 1
ATOM 10879 C CA . ILE E 1 153 ? -0.662 -27.898 59.746 1.00 26.70 189 ILE E CA 1
ATOM 10880 C C . ILE E 1 153 ? -2.172 -28.096 59.771 1.00 27.16 189 ILE E C 1
ATOM 10881 O O . ILE E 1 153 ? -2.633 -29.138 60.234 1.00 25.51 189 ILE E O 1
ATOM 10886 N N . LYS E 1 154 ? -2.916 -27.126 59.225 1.00 26.57 190 LYS E N 1
ATOM 10887 C CA . LYS E 1 154 ? -4.307 -27.310 58.943 1.00 27.40 190 LYS E CA 1
ATOM 10888 C C . LYS E 1 154 ? -4.557 -26.758 57.554 1.00 29.03 190 LYS E C 1
ATOM 10889 O O . LYS E 1 154 ? -4.418 -25.578 57.369 1.00 31.97 190 LYS E O 1
ATOM 10895 N N . ILE E 1 155 ? -4.992 -27.550 56.574 1.00 29.28 191 ILE E N 1
ATOM 10896 C CA . ILE E 1 155 ? -5.285 -27.026 55.236 1.00 28.74 191 ILE E CA 1
ATOM 10897 C C . ILE E 1 155 ? -6.722 -26.505 55.283 1.00 29.32 191 ILE E C 1
ATOM 10898 O O . ILE E 1 155 ? -7.594 -27.088 55.864 1.00 28.12 191 ILE E O 1
ATOM 10903 N N . ALA E 1 156 ? -7.008 -25.448 54.571 1.00 31.36 192 ALA E N 1
ATOM 10904 C CA . ALA E 1 156 ? -8.389 -24.951 54.524 1.00 33.16 192 ALA E CA 1
ATOM 10905 C C . ALA E 1 156 ? -8.729 -24.578 53.086 1.00 34.36 192 ALA E C 1
ATOM 10906 O O . ALA E 1 156 ? -7.984 -23.809 52.476 1.00 33.90 192 ALA E O 1
ATOM 10908 N N . ASP E 1 157 ? -9.835 -25.084 52.561 1.00 35.24 193 ASP E N 1
ATOM 10909 C CA . ASP E 1 157 ? -10.322 -24.654 51.203 1.00 37.72 193 ASP E CA 1
ATOM 10910 C C . ASP E 1 157 ? -9.502 -25.166 49.989 1.00 36.60 193 ASP E C 1
ATOM 10911 O O . ASP E 1 157 ? -9.563 -24.559 48.933 1.00 35.35 193 ASP E O 1
ATOM 10916 N N . PHE E 1 158 ? -8.759 -26.269 50.158 1.00 35.33 194 PHE E N 1
ATOM 10917 C CA . PHE E 1 158 ? -7.987 -26.790 49.081 1.00 35.12 194 PHE E CA 1
ATOM 10918 C C . PHE E 1 158 ? -8.898 -26.907 47.826 1.00 36.32 194 PHE E C 1
ATOM 10919 O O . PHE E 1 158 ? -9.814 -27.716 47.790 1.00 36.09 194 PHE E O 1
ATOM 10927 N N . GLY E 1 159 ? -8.691 -26.046 46.832 1.00 36.53 195 GLY E N 1
ATOM 10928 C CA . GLY E 1 159 ? -9.401 -26.181 45.588 1.00 36.86 195 GLY E CA 1
ATOM 10929 C C . GLY E 1 159 ? -10.624 -25.298 45.471 1.00 37.38 195 GLY E C 1
ATOM 10930 O O . GLY E 1 159 ? -11.359 -25.408 44.493 1.00 37.00 195 GLY E O 1
ATOM 10931 N N . PHE E 1 160 ? -10.863 -24.427 46.443 1.00 37.12 196 PHE E N 1
ATOM 10932 C CA . PHE E 1 160 ? -12.127 -23.669 46.468 1.00 37.88 196 PHE E CA 1
ATOM 10933 C C . PHE E 1 160 ? -12.013 -22.365 45.615 1.00 39.63 196 PHE E C 1
ATOM 10934 O O . PHE E 1 160 ? -10.885 -21.952 45.280 1.00 39.22 196 PHE E O 1
ATOM 10942 N N . SER E 1 161 ? -13.127 -21.723 45.226 1.00 39.97 197 SER E N 1
ATOM 10943 C CA . SER E 1 161 ? -12.940 -20.483 44.500 1.00 41.95 197 SER E CA 1
ATOM 10944 C C . SER E 1 161 ? -12.629 -19.389 45.500 1.00 42.18 197 SER E C 1
ATOM 10945 O O . SER E 1 161 ? -12.840 -19.535 46.691 1.00 43.24 197 SER E O 1
ATOM 10948 N N . ASN E 1 162 ? -12.090 -18.296 45.053 1.00 42.55 198 ASN E N 1
ATOM 10949 C CA . ASN E 1 162 ? -11.872 -17.251 46.006 1.00 44.56 198 ASN E CA 1
ATOM 10950 C C . ASN E 1 162 ? -13.211 -16.563 46.388 1.00 43.70 198 ASN E C 1
ATOM 10951 O O . ASN E 1 162 ? -13.212 -15.752 47.302 1.00 43.75 198 ASN E O 1
ATOM 10956 N N . GLU E 1 163 ? -14.339 -16.891 45.729 1.00 41.98 199 GLU E N 1
ATOM 10957 C CA . GLU E 1 163 ? -15.584 -16.155 45.986 1.00 41.88 199 GLU E CA 1
ATOM 10958 C C . GLU E 1 163 ? -15.947 -15.946 47.463 1.00 41.64 199 GLU E C 1
ATOM 10959 O O . GLU E 1 163 ? -16.517 -14.906 47.825 1.00 41.61 199 GLU E O 1
ATOM 10965 N N . PHE E 1 164 ? -15.708 -16.956 48.305 1.00 41.08 200 PHE E N 1
ATOM 10966 C CA . PHE E 1 164 ? -16.092 -16.849 49.728 1.00 41.01 200 PHE E CA 1
ATOM 10967 C C . PHE E 1 164 ? -14.905 -16.837 50.644 1.00 40.86 200 PHE E C 1
ATOM 10968 O O . PHE E 1 164 ? -14.986 -17.173 51.822 1.00 40.51 200 PHE E O 1
ATOM 10976 N N . THR E 1 165 ? -13.814 -16.380 50.073 1.00 40.92 201 THR E N 1
ATOM 10977 C CA . THR E 1 165 ? -12.525 -16.434 50.687 1.00 42.14 201 THR E CA 1
ATOM 10978 C C . THR E 1 165 ? -12.407 -15.190 51.531 1.00 42.05 201 THR E C 1
ATOM 10979 O O . THR E 1 165 ? -13.217 -14.296 51.380 1.00 42.29 201 THR E O 1
ATOM 10983 N N . VAL E 1 166 ? -11.383 -15.063 52.355 1.00 42.92 202 VAL E N 1
ATOM 10984 C CA . VAL E 1 166 ? -11.417 -13.975 53.324 1.00 44.20 202 VAL E CA 1
ATOM 10985 C C . VAL E 1 166 ? -10.027 -13.425 53.492 1.00 47.36 202 VAL E C 1
ATOM 10986 O O . VAL E 1 166 ? -9.107 -14.161 53.299 1.00 47.45 202 VAL E O 1
ATOM 10990 N N . GLY E 1 167 ? -9.869 -12.151 53.877 1.00 50.65 203 GLY E N 1
ATOM 10991 C CA . GLY E 1 167 ? -8.529 -11.526 53.950 1.00 53.92 203 GLY E CA 1
ATOM 10992 C C . GLY E 1 167 ? -8.230 -10.510 52.831 1.00 55.73 203 GLY E C 1
ATOM 10993 O O . GLY E 1 167 ? -9.046 -10.299 51.908 1.00 57.28 203 GLY E O 1
ATOM 10994 N N . ASN E 1 168 ? -7.065 -9.871 52.920 1.00 56.89 204 ASN E N 1
ATOM 10995 C CA . ASN E 1 168 ? -6.595 -8.870 51.932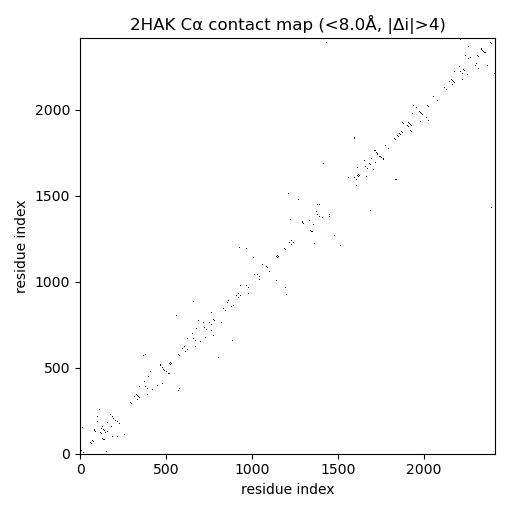 1.00 57.14 204 ASN E CA 1
ATOM 10996 C C . ASN E 1 168 ? -5.786 -9.612 50.886 1.00 57.30 204 ASN E C 1
ATOM 10997 O O . ASN E 1 168 ? -4.852 -10.310 51.239 1.00 57.40 204 ASN E O 1
ATOM 11002 N N . LYS E 1 169 ? -6.119 -9.440 49.606 1.00 56.96 205 LYS E N 1
ATOM 11003 C CA . LYS E 1 169 ? -5.498 -10.248 48.555 1.00 56.57 205 LYS E CA 1
ATOM 11004 C C . LYS E 1 169 ? -4.448 -9.470 47.758 1.00 55.30 205 LYS E C 1
ATOM 11005 O O . LYS E 1 169 ? -3.952 -9.987 46.747 1.00 55.99 205 LYS E O 1
ATOM 11011 N N . LEU E 1 170 ? -4.124 -8.241 48.122 1.00 52.98 206 LEU E N 1
ATOM 11012 C CA . LEU E 1 170 ? -3.265 -7.508 47.199 1.00 52.23 206 LEU E CA 1
ATOM 11013 C C . LEU E 1 170 ? -1.983 -8.348 46.905 1.00 52.69 206 LEU E C 1
ATOM 11014 O O . LEU E 1 170 ? -1.661 -8.601 45.727 1.00 51.83 206 LEU E O 1
ATOM 11019 N N . ASP E 1 171 ? -1.317 -8.808 47.995 1.00 54.08 207 ASP E N 1
ATOM 11020 C CA . ASP E 1 171 ? 0.028 -9.511 48.023 1.00 53.93 207 ASP E CA 1
ATOM 11021 C C . ASP E 1 171 ? 0.135 -10.551 46.972 1.00 54.33 207 ASP E C 1
ATOM 11022 O O . ASP E 1 171 ? 1.208 -10.826 46.488 1.00 55.23 207 ASP E O 1
ATOM 11027 N N . THR E 1 172 ? -1.032 -11.075 46.620 1.00 55.00 208 THR E N 1
ATOM 11028 C CA . THR E 1 172 ? -1.299 -12.179 45.727 1.00 55.18 208 THR E CA 1
ATOM 11029 C C . THR E 1 172 ? -1.154 -11.844 44.242 1.00 56.20 208 THR E C 1
ATOM 11030 O O . THR E 1 172 ? -0.876 -12.737 43.433 1.00 56.28 208 THR E O 1
ATOM 11034 N N . PHE E 1 173 ? -1.393 -10.583 43.869 1.00 56.41 209 PHE E N 1
ATOM 11035 C CA . PHE E 1 173 ? -1.179 -10.199 42.504 1.00 57.36 209 PHE E CA 1
ATOM 11036 C C . PHE E 1 173 ? 0.255 -10.673 42.015 1.00 58.55 209 PHE E C 1
ATOM 11037 O O . PHE E 1 173 ? 0.376 -11.257 40.888 1.00 58.15 209 PHE E O 1
ATOM 11045 N N . CYS E 1 174 ? 1.289 -10.413 42.866 1.00 59.28 210 CYS E N 1
ATOM 11046 C CA . CYS E 1 174 ? 2.731 -10.817 42.686 1.00 59.47 210 CYS E CA 1
ATOM 11047 C C . CYS E 1 174 ? 3.173 -11.999 43.548 1.00 60.03 210 CYS E C 1
ATOM 11048 O O . CYS E 1 174 ? 4.274 -12.574 43.322 1.00 60.51 210 CYS E O 1
ATOM 11051 N N . GLY E 1 175 ? 2.361 -12.328 44.566 1.00 59.41 211 GLY E N 1
ATOM 11052 C CA . GLY E 1 175 ? 2.751 -13.296 45.589 1.00 57.96 211 GLY E CA 1
ATOM 11053 C C . GLY E 1 175 ? 2.560 -14.746 45.213 1.00 57.44 211 GLY E C 1
ATOM 11054 O O . GLY E 1 175 ? 3.358 -15.589 45.653 1.00 57.95 211 GLY E O 1
ATOM 11055 N N . SER E 1 176 ? 1.544 -15.047 44.390 1.00 56.27 212 SER E N 1
ATOM 11056 C CA . SER E 1 176 ? 1.229 -16.456 44.043 1.00 55.79 212 SER E CA 1
ATOM 11057 C C . SER E 1 176 ? 1.551 -16.915 42.618 1.00 54.58 212 SER E C 1
ATOM 11058 O O . SER E 1 176 ? 1.477 -18.089 42.327 1.00 54.72 212 SER E O 1
ATOM 11061 N N . PRO E 1 177 ? 1.866 -16.003 41.702 1.00 52.83 213 PRO E N 1
ATOM 11062 C CA . PRO E 1 177 ? 2.474 -16.692 40.572 1.00 52.09 213 PRO E CA 1
ATOM 11063 C C . PRO E 1 177 ? 3.770 -17.539 40.848 1.00 51.41 213 PRO E C 1
ATOM 11064 O O . PRO E 1 177 ? 4.053 -18.465 40.073 1.00 50.84 213 PRO E O 1
ATOM 11068 N N . PRO E 1 178 ? 4.579 -17.205 41.890 1.00 51.17 214 PRO E N 1
ATOM 11069 C CA . PRO E 1 178 ? 5.746 -18.091 42.053 1.00 50.59 214 PRO E CA 1
ATOM 11070 C C . PRO E 1 178 ? 5.393 -19.484 42.555 1.00 51.21 214 PRO E C 1
ATOM 11071 O O . PRO E 1 178 ? 6.299 -20.313 42.649 1.00 51.18 214 PRO E O 1
ATOM 11075 N N . TYR E 1 179 ? 4.107 -19.772 42.836 1.00 51.52 215 TYR E N 1
ATOM 11076 C CA . TYR E 1 179 ? 3.755 -21.139 43.265 1.00 51.45 215 TYR E CA 1
ATOM 11077 C C . TYR E 1 179 ? 3.269 -21.953 42.101 1.00 50.68 215 TYR E C 1
ATOM 11078 O O . TYR E 1 179 ? 3.225 -23.182 42.151 1.00 51.89 215 TYR E O 1
ATOM 11087 N N . ALA E 1 180 ? 2.942 -21.269 41.033 1.00 49.20 216 ALA E N 1
ATOM 11088 C CA . ALA E 1 180 ? 2.348 -21.871 39.874 1.00 48.49 216 ALA E CA 1
ATOM 11089 C C . ALA E 1 180 ? 3.296 -22.797 39.083 1.00 48.52 216 ALA E C 1
ATOM 11090 O O . ALA E 1 180 ? 4.444 -22.449 38.743 1.00 47.78 216 ALA E O 1
ATOM 11092 N N . ALA E 1 181 ? 2.779 -23.986 38.781 1.00 48.10 217 ALA E N 1
ATOM 11093 C CA . ALA E 1 181 ? 3.532 -25.018 38.097 1.00 47.04 217 ALA E CA 1
ATOM 11094 C C . ALA E 1 181 ? 3.810 -24.481 36.736 1.00 47.02 217 ALA E C 1
ATOM 11095 O O . ALA E 1 181 ? 3.004 -23.705 36.233 1.00 47.16 217 ALA E O 1
ATOM 11097 N N . PRO E 1 182 ? 4.891 -24.923 36.084 1.00 46.69 218 PRO E N 1
ATOM 11098 C CA . PRO E 1 182 ? 5.116 -24.403 34.775 1.00 47.44 218 PRO E CA 1
ATOM 11099 C C . PRO E 1 182 ? 3.916 -24.624 33.855 1.00 49.30 218 PRO E C 1
ATOM 11100 O O . PRO E 1 182 ? 3.548 -23.688 33.133 1.00 49.52 218 PRO E O 1
ATOM 11104 N N . GLU E 1 183 ? 3.301 -25.815 33.872 1.00 50.67 219 GLU E N 1
ATOM 11105 C CA . GLU E 1 183 ? 2.179 -26.044 32.949 1.00 52.14 219 GLU E CA 1
ATOM 11106 C C . GLU E 1 183 ? 1.130 -24.957 33.066 1.00 53.70 219 GLU E C 1
ATOM 11107 O O . GLU E 1 183 ? 0.544 -24.626 32.058 1.00 54.71 219 GLU E O 1
ATOM 11113 N N . LEU E 1 184 ? 0.889 -24.421 34.273 1.00 55.35 220 LEU E N 1
ATOM 11114 C CA . LEU E 1 184 ? -0.048 -23.306 34.466 1.00 57.53 220 LEU E CA 1
ATOM 11115 C C . LEU E 1 184 ? 0.435 -22.050 33.694 1.00 58.76 220 LEU E C 1
ATOM 11116 O O . LEU E 1 184 ? -0.354 -21.385 33.041 1.00 59.53 220 LEU E O 1
ATOM 11118 N N . PHE E 1 185 ? 1.745 -21.788 33.745 1.00 60.24 221 PHE E N 1
ATOM 11119 C CA . PHE E 1 185 ? 2.413 -20.653 33.084 1.00 60.83 221 PHE E CA 1
ATOM 11120 C C . PHE E 1 185 ? 2.304 -20.744 31.563 1.00 62.07 221 PHE E C 1
ATOM 11121 O O . PHE E 1 185 ? 2.361 -19.720 30.903 1.00 62.42 221 PHE E O 1
ATOM 11129 N N . GLN E 1 186 ? 2.159 -21.963 31.014 1.00 63.57 222 GLN E N 1
ATOM 11130 C CA . GLN E 1 186 ? 1.962 -22.182 29.552 1.00 64.26 222 GLN E CA 1
ATOM 11131 C C . GLN E 1 186 ? 0.467 -22.344 29.239 1.00 64.12 222 GLN E C 1
ATOM 11132 O O . GLN E 1 186 ? 0.110 -22.885 28.178 1.00 64.61 222 GLN E O 1
ATOM 11138 N N . GLY E 1 187 ? -0.382 -21.897 30.183 1.00 63.58 223 GLY E N 1
ATOM 11139 C CA . GLY E 1 187 ? -1.832 -22.010 30.080 1.00 61.77 223 GLY E CA 1
ATOM 11140 C C . GLY E 1 187 ? -2.642 -23.240 30.502 1.00 61.48 223 GLY E C 1
ATOM 11141 O O . GLY E 1 187 ? -3.848 -23.070 30.681 1.00 61.72 223 GLY E O 1
ATOM 11142 N N . LYS E 1 188 ? -2.058 -24.457 30.639 1.00 60.67 224 LYS E N 1
ATOM 11143 C CA . LYS E 1 188 ? -2.847 -25.655 31.105 1.00 59.97 224 LYS E CA 1
ATOM 11144 C C . LYS E 1 188 ? -3.838 -25.307 32.279 1.00 58.96 224 LYS E C 1
ATOM 11145 O O . LYS E 1 188 ? -3.460 -24.574 33.207 1.00 59.71 224 LYS E O 1
ATOM 11147 N N . LYS E 1 189 ? -5.112 -25.734 32.242 1.00 56.73 225 LYS E N 1
ATOM 11148 C CA . LYS E 1 189 ? -5.946 -25.526 33.449 1.00 53.26 225 LYS E CA 1
ATOM 11149 C C . LYS E 1 189 ? -5.396 -26.527 34.498 1.00 51.07 225 LYS E C 1
ATOM 11150 O O . LYS E 1 189 ? -4.728 -27.516 34.116 1.00 50.25 225 LYS E O 1
ATOM 11152 N N . TYR E 1 190 ? -5.606 -26.240 35.794 1.00 48.46 226 TYR E N 1
ATOM 11153 C CA . TYR E 1 190 ? -5.208 -27.166 36.881 1.00 45.98 226 TYR E CA 1
ATOM 11154 C C . TYR E 1 190 ? -5.754 -28.503 36.545 1.00 44.65 226 TYR E C 1
ATOM 11155 O O . TYR E 1 190 ? -6.890 -28.600 36.119 1.00 44.19 226 TYR E O 1
ATOM 11164 N N . ASP E 1 191 ? -4.991 -29.553 36.762 1.00 44.58 227 ASP E N 1
ATOM 11165 C CA . ASP E 1 191 ? -5.560 -30.852 36.523 1.00 44.22 227 ASP E CA 1
ATOM 11166 C C . ASP E 1 191 ? -5.074 -31.970 37.431 1.00 43.02 227 ASP E C 1
ATOM 11167 O O . ASP E 1 191 ? -4.958 -33.117 37.017 1.00 42.99 227 ASP E O 1
ATOM 11172 N N . GLY E 1 192 ? -4.793 -31.687 38.677 1.00 42.40 228 GLY E N 1
ATOM 11173 C CA . GLY E 1 192 ? -4.622 -32.819 39.593 1.00 41.42 228 GLY E CA 1
ATOM 11174 C C . GLY E 1 192 ? -3.351 -32.915 40.402 1.00 40.61 228 GLY E C 1
ATOM 11175 O O . GLY E 1 192 ? -2.504 -32.018 40.478 1.00 39.98 228 GLY E O 1
ATOM 11176 N N . PRO E 1 193 ? -3.166 -34.067 40.974 1.00 40.05 229 PRO E N 1
ATOM 11177 C CA . PRO E 1 193 ? -2.009 -34.253 41.798 1.00 40.20 229 PRO E CA 1
ATOM 11178 C C . PRO E 1 193 ? -0.691 -33.753 41.168 1.00 40.21 229 PRO E C 1
ATOM 11179 O O . PRO E 1 193 ? 0.203 -33.371 41.897 1.00 41.60 229 PRO E O 1
ATOM 11183 N N . GLU E 1 194 ? -0.525 -33.810 39.854 1.00 40.24 230 GLU E N 1
ATOM 11184 C CA . GLU E 1 194 ? 0.783 -33.493 39.246 1.00 40.39 230 GLU E CA 1
ATOM 11185 C C . GLU E 1 194 ? 1.056 -32.024 39.318 1.00 39.12 230 GLU E C 1
ATOM 11186 O O . GLU E 1 194 ? 2.195 -31.624 39.369 1.00 40.30 230 GLU E O 1
ATOM 11192 N N . VAL E 1 195 ? 0.031 -31.205 39.275 1.00 37.78 231 VAL E N 1
ATOM 11193 C CA . VAL E 1 195 ? 0.294 -29.806 39.502 1.00 36.43 231 VAL E CA 1
ATOM 11194 C C . VAL E 1 195 ? 0.766 -29.670 40.920 1.00 35.59 231 VAL E C 1
ATOM 11195 O O . VAL E 1 195 ? 1.780 -28.968 41.129 1.00 36.76 231 VAL E O 1
ATOM 11199 N N . ASP E 1 196 ? 0.073 -30.361 41.859 1.00 33.81 232 ASP E N 1
ATOM 11200 C CA . ASP E 1 196 ? 0.197 -30.154 43.330 1.00 32.02 232 ASP E CA 1
ATOM 11201 C C . ASP E 1 196 ? 1.611 -30.454 43.787 1.00 31.88 232 ASP E C 1
ATOM 11202 O O . ASP E 1 196 ? 2.212 -29.747 44.631 1.00 30.76 232 ASP E O 1
ATOM 11207 N N . VAL E 1 197 ? 2.116 -31.524 43.202 1.00 29.89 233 VAL E N 1
ATOM 11208 C CA . VAL E 1 197 ? 3.460 -31.918 43.438 1.00 29.83 233 VAL E CA 1
ATOM 11209 C C . VAL E 1 197 ? 4.497 -30.834 43.114 1.00 30.17 233 VAL E C 1
ATOM 11210 O O . VAL E 1 197 ? 5.555 -30.788 43.786 1.00 29.81 233 VAL E O 1
ATOM 11214 N N . TRP E 1 198 ? 4.213 -29.954 42.141 1.00 29.90 234 TRP E N 1
ATOM 11215 C CA . TRP E 1 198 ? 5.193 -28.903 41.834 1.00 29.04 234 TRP E CA 1
ATOM 11216 C C . TRP E 1 198 ? 5.041 -27.864 42.934 1.00 30.29 234 TRP E C 1
ATOM 11217 O O . TRP E 1 198 ? 6.035 -27.425 43.508 1.00 30.23 234 TRP E O 1
ATOM 11228 N N . SER E 1 199 ? 3.778 -27.487 43.222 1.00 30.54 235 SER E N 1
ATOM 11229 C CA . SER E 1 199 ? 3.382 -26.623 44.339 1.00 30.38 235 SER E CA 1
ATOM 11230 C C . SER E 1 199 ? 4.039 -27.045 45.678 1.00 29.46 235 SER E C 1
ATOM 11231 O O . SER E 1 199 ? 4.616 -26.225 46.395 1.00 25.90 235 SER E O 1
ATOM 11234 N N . LEU E 1 200 ? 4.008 -28.370 45.905 1.00 29.80 236 LEU E N 1
ATOM 11235 C CA . LEU E 1 200 ? 4.573 -29.007 47.039 1.00 30.43 236 LEU E CA 1
ATOM 11236 C C . LEU E 1 200 ? 6.081 -28.767 47.080 1.00 31.30 236 LEU E C 1
ATOM 11237 O O . LEU E 1 200 ? 6.667 -28.608 48.199 1.00 32.40 236 LEU E O 1
ATOM 11242 N N . GLY E 1 201 ? 6.692 -28.712 45.895 1.00 29.20 237 GLY E N 1
ATOM 11243 C CA . GLY E 1 201 ? 8.114 -28.592 45.836 1.00 28.20 237 GLY E CA 1
ATOM 11244 C C . GLY E 1 201 ? 8.470 -27.178 46.219 1.00 28.28 237 GLY E C 1
ATOM 11245 O O . GLY E 1 201 ? 9.397 -26.918 47.014 1.00 28.98 237 GLY E O 1
ATOM 11246 N N . VAL E 1 202 ? 7.699 -26.271 45.692 1.00 27.10 238 VAL E N 1
ATOM 11247 C CA . VAL E 1 202 ? 7.856 -24.909 46.041 1.00 29.03 238 VAL E CA 1
ATOM 11248 C C . VAL E 1 202 ? 7.674 -24.636 47.557 1.00 31.32 238 VAL E C 1
ATOM 11249 O O . VAL E 1 202 ? 8.398 -23.786 48.128 1.00 31.90 238 VAL E O 1
ATOM 11253 N N . ILE E 1 203 ? 6.761 -25.371 48.204 1.00 32.20 239 ILE E N 1
ATOM 11254 C CA . ILE E 1 203 ? 6.507 -25.224 49.643 1.00 31.69 239 ILE E CA 1
ATOM 11255 C C . ILE E 1 203 ? 7.717 -25.847 50.413 1.00 33.10 239 ILE E C 1
ATOM 11256 O O . ILE E 1 203 ? 8.241 -25.266 51.388 1.00 30.45 239 ILE E O 1
ATOM 11261 N N . LEU E 1 204 ? 8.167 -27.020 49.957 1.00 34.05 240 LEU E N 1
ATOM 11262 C CA . LEU E 1 204 ? 9.290 -27.663 50.634 1.00 34.99 240 LEU E CA 1
ATOM 11263 C C . LEU E 1 204 ? 10.463 -26.663 50.599 1.00 35.75 240 LEU E C 1
ATOM 11264 O O . LEU E 1 204 ? 11.086 -26.399 51.619 1.00 35.74 240 LEU E O 1
ATOM 11269 N N . TYR E 1 205 ? 10.721 -26.096 49.416 1.00 35.51 241 TYR E N 1
ATOM 11270 C CA . TYR E 1 205 ? 11.925 -25.380 49.217 1.00 35.22 241 TYR E CA 1
ATOM 11271 C C . TYR E 1 205 ? 11.912 -24.165 50.118 1.00 36.56 241 TYR E C 1
ATOM 11272 O O . TYR E 1 205 ? 12.958 -23.800 50.689 1.00 37.13 241 TYR E O 1
ATOM 11281 N N . THR E 1 206 ? 10.740 -23.549 50.272 1.00 36.15 242 THR E N 1
ATOM 11282 C CA . THR E 1 206 ? 10.661 -22.391 51.127 1.00 37.32 242 THR E CA 1
ATOM 11283 C C . THR E 1 206 ? 10.576 -22.793 52.581 1.00 37.51 242 THR E C 1
ATOM 11284 O O . THR E 1 206 ? 10.842 -22.018 53.419 1.00 39.11 242 THR E O 1
ATOM 11288 N N . LEU E 1 207 ? 10.149 -23.993 52.882 1.00 38.35 243 LEU E N 1
ATOM 11289 C CA . LEU E 1 207 ? 10.052 -24.427 54.249 1.00 36.85 243 LEU E CA 1
ATOM 11290 C C . LEU E 1 207 ? 11.477 -24.520 54.698 1.00 35.70 243 LEU E C 1
ATOM 11291 O O . LEU E 1 207 ? 11.797 -24.029 55.782 1.00 35.81 243 LEU E O 1
ATOM 11296 N N . VAL E 1 208 ? 12.336 -25.163 53.904 1.00 34.15 244 VAL E N 1
ATOM 11297 C CA . VAL E 1 208 ? 13.665 -25.450 54.423 1.00 33.64 244 VAL E CA 1
ATOM 11298 C C . VAL E 1 208 ? 14.768 -24.388 54.187 1.00 34.74 244 VAL E C 1
ATOM 11299 O O . VAL E 1 208 ? 15.835 -24.447 54.840 1.00 33.09 244 VAL E O 1
ATOM 11303 N N . SER E 1 209 ? 14.470 -23.430 53.306 1.00 35.59 245 SER E N 1
ATOM 11304 C CA . SER E 1 209 ? 15.386 -22.387 52.914 1.00 37.20 245 SER E CA 1
ATOM 11305 C C . SER E 1 209 ? 14.863 -20.963 53.278 1.00 38.01 245 SER E C 1
ATOM 11306 O O . SER E 1 209 ? 15.520 -19.938 53.034 1.00 36.74 245 SER E O 1
ATOM 11309 N N . GLY E 1 210 ? 13.653 -20.890 53.785 1.00 38.63 246 GLY E N 1
ATOM 11310 C CA . GLY E 1 210 ? 13.105 -19.609 54.134 1.00 39.81 246 GLY E CA 1
ATOM 11311 C C . GLY E 1 210 ? 12.779 -18.792 52.917 1.00 41.79 246 GLY E C 1
ATOM 11312 O O . GLY E 1 210 ? 12.047 -17.811 53.033 1.00 42.76 246 GLY E O 1
ATOM 11313 N N . SER E 1 211 ? 13.274 -19.165 51.739 1.00 42.19 247 SER E N 1
ATOM 11314 C CA . SER E 1 211 ? 12.998 -18.294 50.586 1.00 42.52 247 SER E CA 1
ATOM 11315 C C . SER E 1 211 ? 12.469 -19.008 49.271 1.00 42.24 247 SER E C 1
ATOM 11316 O O . SER E 1 211 ? 12.398 -20.250 49.219 1.00 42.08 247 SER E O 1
ATOM 11319 N N . LEU E 1 212 ? 11.963 -18.284 48.273 1.00 40.10 248 LEU E N 1
ATOM 11320 C CA . LEU E 1 212 ? 11.257 -19.048 47.228 1.00 37.56 248 LEU E CA 1
ATOM 11321 C C . LEU E 1 212 ? 12.287 -19.556 46.297 1.00 37.45 248 LEU E C 1
ATOM 11322 O O . LEU E 1 212 ? 13.343 -18.897 46.184 1.00 39.25 248 LEU E O 1
ATOM 11327 N N . PRO E 1 213 ? 12.025 -20.684 45.598 1.00 35.96 249 PRO E N 1
ATOM 11328 C CA . PRO E 1 213 ? 13.007 -21.182 44.630 1.00 35.86 249 PRO E CA 1
ATOM 11329 C C . PRO E 1 213 ? 13.074 -20.411 43.320 1.00 36.56 249 PRO E C 1
ATOM 11330 O O . PRO E 1 213 ? 14.123 -20.345 42.746 1.00 38.13 249 PRO E O 1
ATOM 11334 N N . PHE E 1 214 ? 11.987 -19.813 42.875 1.00 37.72 250 PHE E N 1
ATOM 11335 C CA . PHE E 1 214 ? 11.927 -19.075 41.614 1.00 38.84 250 PHE E CA 1
ATOM 11336 C C . PHE E 1 214 ? 11.339 -17.708 41.900 1.00 41.25 250 PHE E C 1
ATOM 11337 O O . PHE E 1 214 ? 10.291 -17.623 42.550 1.00 40.75 250 PHE E O 1
ATOM 11345 N N . ASP E 1 215 ? 12.087 -16.676 41.502 1.00 44.20 251 ASP E N 1
ATOM 11346 C CA . ASP E 1 215 ? 11.730 -15.280 41.666 1.00 48.73 251 ASP E CA 1
ATOM 11347 C C . ASP E 1 215 ? 11.890 -14.478 40.358 1.00 50.87 251 ASP E C 1
ATOM 11348 O O . ASP E 1 215 ? 12.300 -15.031 39.324 1.00 52.13 251 ASP E O 1
ATOM 11353 N N . GLY E 1 216 ? 11.571 -13.183 40.392 1.00 52.54 252 GLY E N 1
ATOM 11354 C CA . GLY E 1 216 ? 11.549 -12.393 39.166 1.00 53.45 252 GLY E CA 1
ATOM 11355 C C . GLY E 1 216 ? 10.839 -11.084 39.355 1.00 53.97 252 GLY E C 1
ATOM 11356 O O . GLY E 1 216 ? 9.782 -11.051 39.976 1.00 54.28 252 GLY E O 1
ATOM 11357 N N . GLN E 1 217 ? 11.442 -10.021 38.807 1.00 54.47 253 GLN E N 1
ATOM 11358 C CA . GLN E 1 217 ? 10.957 -8.640 38.889 1.00 54.38 253 GLN E CA 1
ATOM 11359 C C . GLN E 1 217 ? 9.650 -8.438 38.174 1.00 52.30 253 GLN E C 1
ATOM 11360 O O . GLN E 1 217 ? 8.837 -7.649 38.597 1.00 51.89 253 GLN E O 1
ATOM 11366 N N . ASN E 1 218 ? 9.468 -9.136 37.074 1.00 50.31 254 ASN E N 1
ATOM 11367 C CA . ASN E 1 218 ? 8.193 -9.134 36.394 1.00 49.94 254 ASN E CA 1
ATOM 11368 C C . ASN E 1 218 ? 7.861 -10.593 36.136 1.00 49.25 254 ASN E C 1
ATOM 11369 O O . ASN E 1 218 ? 8.671 -11.489 36.393 1.00 48.58 254 ASN E O 1
ATOM 11374 N N . LEU E 1 219 ? 6.677 -10.807 35.605 1.00 48.81 255 LEU E N 1
ATOM 11375 C CA . LEU E 1 219 ? 6.150 -12.123 35.443 1.00 49.36 255 LEU E CA 1
ATOM 11376 C C . LEU E 1 219 ? 6.801 -12.814 34.258 1.00 49.49 255 LEU E C 1
ATOM 11377 O O . LEU E 1 219 ? 6.941 -14.027 34.260 1.00 49.57 255 LEU E O 1
ATOM 11382 N N . LYS E 1 220 ? 7.215 -12.047 33.255 1.00 51.02 256 LYS E N 1
ATOM 11383 C CA . LYS E 1 220 ? 7.841 -12.616 32.060 1.00 51.79 256 LYS E CA 1
ATOM 11384 C C . LYS E 1 220 ? 9.181 -13.211 32.516 1.00 51.76 256 LYS E C 1
ATOM 11385 O O . LYS E 1 220 ? 9.542 -14.321 32.110 1.00 50.71 256 LYS E O 1
ATOM 11391 N N . GLU E 1 221 ? 9.863 -12.506 33.426 1.00 51.77 257 GLU E N 1
ATOM 11392 C CA . GLU E 1 221 ? 11.066 -13.027 34.028 1.00 52.55 257 GLU E CA 1
ATOM 11393 C C . GLU E 1 221 ? 10.771 -14.179 35.004 1.00 50.59 257 GLU E C 1
ATOM 11394 O O . GLU E 1 221 ? 11.305 -15.283 34.859 1.00 50.61 257 GLU E O 1
ATOM 11400 N N . LEU E 1 222 ? 9.921 -13.947 35.973 1.00 48.63 258 LEU E N 1
ATOM 11401 C CA . LEU E 1 222 ? 9.513 -15.023 36.840 1.00 48.25 258 LEU E CA 1
ATOM 11402 C C . LEU E 1 222 ? 9.119 -16.268 36.053 1.00 49.00 258 LEU E C 1
ATOM 11403 O O . LEU E 1 222 ? 9.541 -17.375 36.437 1.00 48.80 258 LEU E O 1
ATOM 11408 N N . ARG E 1 223 ? 8.366 -16.098 34.952 1.00 49.10 259 ARG E N 1
ATOM 11409 C CA . ARG E 1 223 ? 7.933 -17.221 34.089 1.00 49.17 259 ARG E CA 1
ATOM 11410 C C . ARG E 1 223 ? 9.101 -17.890 33.353 1.00 49.35 259 ARG E C 1
ATOM 11411 O O . ARG E 1 223 ? 9.109 -19.118 33.079 1.00 48.60 259 ARG E O 1
ATOM 11419 N N . GLU E 1 224 ? 10.067 -17.068 32.974 1.00 50.35 260 GLU E N 1
ATOM 11420 C CA . GLU E 1 224 ? 11.227 -17.541 32.205 1.00 51.05 260 GLU E CA 1
ATOM 11421 C C . GLU E 1 224 ? 12.091 -18.410 33.107 1.00 50.10 260 GLU E C 1
ATOM 11422 O O . GLU E 1 224 ? 12.632 -19.411 32.646 1.00 50.13 260 GLU E O 1
ATOM 11428 N N . ARG E 1 225 ? 12.207 -18.029 34.390 1.00 48.36 261 ARG E N 1
ATOM 11429 C CA . ARG E 1 225 ? 12.993 -18.828 35.298 1.00 47.44 261 ARG E CA 1
ATOM 11430 C C . ARG E 1 225 ? 12.317 -20.138 35.718 1.00 46.45 261 ARG E C 1
ATOM 11431 O O . ARG E 1 225 ? 13.013 -21.159 35.868 1.00 47.26 261 ARG E O 1
ATOM 11439 N N . VAL E 1 226 ? 10.993 -20.113 35.920 1.00 44.20 262 VAL E N 1
ATOM 11440 C CA . VAL E 1 226 ? 10.260 -21.318 36.226 1.00 42.32 262 VAL E CA 1
ATOM 11441 C C . VAL E 1 226 ? 10.482 -22.305 35.112 1.00 42.61 262 VAL E C 1
ATOM 11442 O O . VAL E 1 226 ? 10.946 -23.397 35.382 1.00 42.88 262 VAL E O 1
ATOM 11446 N N . LEU E 1 227 ? 10.208 -21.910 33.871 1.00 42.64 263 LEU E N 1
ATOM 11447 C CA . LEU E 1 227 ? 10.519 -22.743 32.672 1.00 42.64 263 LEU E CA 1
ATOM 11448 C C . LEU E 1 227 ? 11.951 -23.258 32.576 1.00 42.53 263 LEU E C 1
ATOM 11449 O O . LEU E 1 227 ? 12.159 -24.368 32.147 1.00 42.86 263 LEU E O 1
ATOM 11454 N N . ARG E 1 228 ? 12.941 -22.510 33.027 1.00 43.06 264 ARG E N 1
ATOM 11455 C CA . ARG E 1 228 ? 14.303 -23.066 32.992 1.00 43.37 264 ARG E CA 1
ATOM 11456 C C . ARG E 1 228 ? 14.437 -24.096 34.149 1.00 41.68 264 ARG E C 1
ATOM 11457 O O . ARG E 1 228 ? 15.170 -25.080 34.066 1.00 41.42 264 ARG E O 1
ATOM 11465 N N . GLY E 1 229 ? 13.670 -23.895 35.211 1.00 40.55 265 GLY E N 1
ATOM 11466 C CA . GLY E 1 229 ? 13.571 -24.897 36.278 1.00 39.69 265 GLY E CA 1
ATOM 11467 C C . GLY E 1 229 ? 14.787 -25.260 37.119 1.00 38.56 265 GLY E C 1
ATOM 11468 O O . GLY E 1 229 ? 14.780 -26.318 37.727 1.00 39.25 265 GLY E O 1
ATOM 11469 N N . LYS E 1 230 ? 15.806 -24.401 37.136 1.00 37.38 266 LYS E N 1
ATOM 11470 C CA . LYS E 1 230 ? 16.949 -24.474 38.026 1.00 37.26 266 LYS E CA 1
ATOM 11471 C C . LYS E 1 230 ? 16.713 -23.549 39.221 1.00 36.20 266 LYS E C 1
ATOM 11472 O O . LYS E 1 230 ? 16.135 -22.418 39.105 1.00 35.65 266 LYS E O 1
ATOM 11478 N N . TYR E 1 231 ? 17.227 -23.984 40.347 1.00 34.25 267 TYR E N 1
ATOM 11479 C CA . TYR E 1 231 ? 17.033 -23.240 41.523 1.00 34.99 267 TYR E CA 1
ATOM 11480 C C . TYR E 1 231 ? 18.253 -23.542 42.385 1.00 36.63 267 TYR E C 1
ATOM 11481 O O . TYR E 1 231 ? 18.794 -24.657 42.333 1.00 36.44 267 TYR E O 1
ATOM 11490 N N . ARG E 1 232 ? 18.673 -22.574 43.192 1.00 37.42 268 ARG E N 1
ATOM 11491 C CA . ARG E 1 232 ? 19.838 -22.744 44.058 1.00 38.59 268 ARG E CA 1
ATOM 11492 C C . ARG E 1 232 ? 19.609 -23.755 45.121 1.00 38.90 268 ARG E C 1
ATOM 11493 O O . ARG E 1 232 ? 18.576 -23.743 45.770 1.00 40.50 268 ARG E O 1
ATOM 11501 N N . ILE E 1 233 ? 20.580 -24.617 45.356 1.00 40.23 269 ILE E N 1
ATOM 11502 C CA . ILE E 1 233 ? 20.585 -25.466 46.560 1.00 41.17 269 ILE E CA 1
ATOM 11503 C C . ILE E 1 233 ? 21.406 -24.757 47.680 1.00 42.87 269 ILE E C 1
ATOM 11504 O O . ILE E 1 233 ? 22.618 -24.617 47.553 1.00 43.61 269 ILE E O 1
ATOM 11509 N N . PRO E 1 234 ? 20.761 -24.344 48.788 1.00 43.38 270 PRO E N 1
ATOM 11510 C CA . PRO E 1 234 ? 21.659 -23.682 49.786 1.00 43.43 270 PRO E CA 1
ATOM 11511 C C . PRO E 1 234 ? 22.690 -24.665 50.405 1.00 42.66 270 PRO E C 1
ATOM 11512 O O . PRO E 1 234 ? 22.402 -25.861 50.503 1.00 42.48 270 PRO E O 1
ATOM 11516 N N . PHE E 1 235 ? 23.881 -24.176 50.822 1.00 42.66 271 PHE E N 1
ATOM 11517 C CA . PHE E 1 235 ? 24.919 -25.115 51.373 1.00 40.65 271 PHE E CA 1
ATOM 11518 C C . PHE E 1 235 ? 24.314 -25.968 52.504 1.00 39.83 271 PHE E C 1
ATOM 11519 O O . PHE E 1 235 ? 24.687 -27.085 52.689 1.00 38.88 271 PHE E O 1
ATOM 11527 N N . TYR E 1 236 ? 23.392 -25.435 53.296 1.00 39.79 272 TYR E N 1
ATOM 11528 C CA . TYR E 1 236 ? 22.883 -26.281 54.463 1.00 40.00 272 TYR E CA 1
ATOM 11529 C C . TYR E 1 236 ? 21.829 -27.411 54.203 1.00 39.60 272 TYR E C 1
ATOM 11530 O O . TYR E 1 236 ? 21.629 -28.235 55.078 1.00 38.49 272 TYR E O 1
ATOM 11539 N N . MET E 1 237 ? 21.217 -27.462 52.995 1.00 39.32 273 MET E N 1
ATOM 11540 C CA . MET E 1 237 ? 20.190 -28.417 52.666 1.00 38.67 273 MET E CA 1
ATOM 11541 C C . MET E 1 237 ? 20.781 -29.799 52.639 1.00 38.75 273 MET E C 1
ATOM 11542 O O . MET E 1 237 ? 21.764 -30.008 52.018 1.00 38.56 273 MET E O 1
ATOM 11547 N N . SER E 1 238 ? 20.162 -30.785 53.270 1.00 39.95 274 SER E N 1
ATOM 11548 C CA . SER E 1 238 ? 20.686 -32.163 53.141 1.00 40.12 274 SER E CA 1
ATOM 11549 C C . SER E 1 238 ? 20.549 -32.743 51.733 1.00 39.75 274 SER E C 1
ATOM 11550 O O . SER E 1 238 ? 19.747 -32.274 50.900 1.00 39.83 274 SER E O 1
ATOM 11553 N N . THR E 1 239 ? 21.317 -33.783 51.445 1.00 40.40 275 THR E N 1
ATOM 11554 C CA . THR E 1 239 ? 21.268 -34.333 50.092 1.00 39.94 275 THR E CA 1
ATOM 11555 C C . THR E 1 239 ? 19.907 -34.996 49.933 1.00 39.49 275 THR E C 1
ATOM 11556 O O . THR E 1 239 ? 19.298 -34.914 48.902 1.00 40.45 275 THR E O 1
ATOM 11560 N N . ASP E 1 240 ? 19.409 -35.566 51.008 1.00 38.70 276 ASP E N 1
ATOM 11561 C CA . ASP E 1 240 ? 18.128 -36.145 51.043 1.00 37.75 276 ASP E CA 1
ATOM 11562 C C . ASP E 1 240 ? 17.066 -35.191 50.629 1.00 37.46 276 ASP E C 1
ATOM 11563 O O . ASP E 1 240 ? 16.151 -35.567 49.951 1.00 37.30 276 ASP E O 1
ATOM 11568 N N . CYS E 1 241 ? 17.131 -33.962 51.109 1.00 37.23 277 CYS E N 1
ATOM 11569 C CA . CYS E 1 241 ? 16.065 -33.015 50.833 1.00 35.97 277 CYS E CA 1
ATOM 11570 C C . CYS E 1 241 ? 16.194 -32.602 49.349 1.00 35.84 277 CYS E C 1
ATOM 11571 O O . CYS E 1 241 ? 15.192 -32.374 48.645 1.00 34.55 277 CYS E O 1
ATOM 11574 N N . GLU E 1 242 ? 17.445 -32.570 48.870 1.00 36.56 278 GLU E N 1
ATOM 11575 C CA . GLU E 1 242 ? 17.733 -32.182 47.475 1.00 35.55 278 GLU E CA 1
ATOM 11576 C C . GLU E 1 242 ? 17.140 -33.279 46.614 1.00 35.63 278 GLU E C 1
ATOM 11577 O O . GLU E 1 242 ? 16.501 -32.999 45.584 1.00 34.75 278 GLU E O 1
ATOM 11583 N N . ASN E 1 243 ? 17.281 -34.534 47.069 1.00 35.18 279 ASN E N 1
ATOM 11584 C CA . ASN E 1 243 ? 16.767 -35.635 46.299 1.00 35.45 279 ASN E CA 1
ATOM 11585 C C . ASN E 1 243 ? 15.236 -35.673 46.246 1.00 36.55 279 ASN E C 1
ATOM 11586 O O . ASN E 1 243 ? 14.629 -36.130 45.244 1.00 37.28 279 ASN E O 1
ATOM 11591 N N . LEU E 1 244 ? 14.596 -35.176 47.313 1.00 35.45 280 LEU E N 1
ATOM 11592 C CA . LEU E 1 244 ? 13.171 -35.148 47.297 1.00 34.26 280 LEU E CA 1
ATOM 11593 C C . LEU E 1 244 ? 12.810 -34.020 46.366 1.00 32.52 280 LEU E C 1
ATOM 11594 O O . LEU E 1 244 ? 11.892 -34.159 45.554 1.00 32.23 280 LEU E O 1
ATOM 11599 N N . LEU E 1 245 ? 13.542 -32.903 46.437 1.00 30.50 281 LEU E N 1
ATOM 11600 C CA . LEU E 1 245 ? 13.180 -31.809 45.558 1.00 30.19 281 LEU E CA 1
ATOM 11601 C C . LEU E 1 245 ? 13.313 -32.170 44.050 1.00 31.83 281 LEU E C 1
ATOM 11602 O O . LEU E 1 245 ? 12.654 -31.564 43.208 1.00 32.83 281 LEU E O 1
ATOM 11607 N N . LYS E 1 246 ? 14.149 -33.148 43.730 1.00 32.72 282 LYS E N 1
ATOM 11608 C CA . LYS E 1 246 ? 14.406 -33.514 42.356 1.00 34.42 282 LYS E CA 1
ATOM 11609 C C . LYS E 1 246 ? 13.203 -34.263 41.787 1.00 35.00 282 LYS E C 1
ATOM 11610 O O . LYS E 1 246 ? 12.971 -34.242 40.566 1.00 36.46 282 LYS E O 1
ATOM 11616 N N . LYS E 1 247 ? 12.421 -34.885 42.681 1.00 34.01 283 LYS E N 1
ATOM 11617 C CA . LYS E 1 247 ? 11.217 -35.623 42.310 1.00 31.51 283 LYS E CA 1
ATOM 11618 C C . LYS E 1 247 ? 10.023 -34.750 42.398 1.00 31.50 283 LYS E C 1
ATOM 11619 O O . LYS E 1 247 ? 8.955 -35.211 42.075 1.00 31.76 283 LYS E O 1
ATOM 11625 N N . LEU E 1 248 ? 10.171 -33.502 42.851 1.00 32.08 284 LEU E N 1
ATOM 11626 C CA . LEU E 1 248 ? 9.051 -32.557 42.837 1.00 30.04 284 LEU E CA 1
ATOM 11627 C C . LEU E 1 248 ? 9.269 -31.396 41.886 1.00 29.58 284 LEU E C 1
ATOM 11628 O O . LEU E 1 248 ? 8.421 -31.105 41.101 1.00 30.69 284 LEU E O 1
ATOM 11633 N N . LEU E 1 249 ? 10.373 -30.673 41.934 1.00 29.14 285 LEU E N 1
ATOM 11634 C CA . LEU E 1 249 ? 10.513 -29.576 40.927 1.00 29.47 285 LEU E CA 1
ATOM 11635 C C . LEU E 1 249 ? 10.984 -30.132 39.579 1.00 30.33 285 LEU E C 1
ATOM 11636 O O . LEU E 1 249 ? 12.123 -29.984 39.167 1.00 32.28 285 LEU E O 1
ATOM 11641 N N . VAL E 1 250 ? 10.150 -30.903 38.938 1.00 31.77 286 VAL E N 1
ATOM 11642 C CA . VAL E 1 250 ? 10.552 -31.418 37.657 1.00 32.68 286 VAL E CA 1
ATOM 11643 C C . VAL E 1 250 ? 9.599 -30.853 36.597 1.00 34.46 286 VAL E C 1
ATOM 11644 O O . VAL E 1 250 ? 8.329 -30.789 36.779 1.00 34.43 286 VAL E O 1
ATOM 11648 N N . LEU E 1 251 ? 10.218 -30.320 35.545 1.00 35.38 287 LEU E N 1
ATOM 11649 C CA . LEU E 1 251 ? 9.445 -29.506 34.612 1.00 36.63 287 LEU E CA 1
ATOM 11650 C C . LEU E 1 251 ? 8.268 -30.232 33.942 1.00 36.32 287 LEU E C 1
ATOM 11651 O O . LEU E 1 251 ? 7.297 -29.598 33.482 1.00 38.84 287 LEU E O 1
ATOM 11656 N N . ASN E 1 252 ? 8.343 -31.539 33.854 1.00 34.91 288 ASN E N 1
ATOM 11657 C CA . ASN E 1 252 ? 7.412 -32.295 33.023 1.00 34.22 288 ASN E CA 1
ATOM 11658 C C . ASN E 1 252 ? 6.517 -33.099 33.966 1.00 33.94 288 ASN E C 1
ATOM 11659 O O . ASN E 1 252 ? 6.952 -34.087 34.640 1.00 32.29 288 ASN E O 1
ATOM 11664 N N . PRO E 1 253 ? 5.252 -32.730 33.981 1.00 34.26 289 PRO E N 1
ATOM 11665 C CA . PRO E 1 253 ? 4.241 -33.200 34.929 1.00 34.39 289 PRO E CA 1
ATOM 11666 C C . PRO E 1 253 ? 4.373 -34.708 35.108 1.00 35.76 289 PRO E C 1
ATOM 11667 O O . PRO E 1 253 ? 4.376 -35.207 36.271 1.00 36.90 289 PRO E O 1
ATOM 11671 N N . ILE E 1 254 ? 4.583 -35.425 33.996 1.00 35.00 290 ILE E N 1
ATOM 11672 C CA . ILE E 1 254 ? 4.460 -36.856 34.035 1.00 33.93 290 ILE E CA 1
ATOM 11673 C C . ILE E 1 254 ? 5.719 -37.419 34.567 1.00 34.24 290 ILE E C 1
ATOM 11674 O O . ILE E 1 254 ? 5.840 -38.629 34.760 1.00 34.47 290 ILE E O 1
ATOM 11679 N N . LYS E 1 255 ? 6.660 -36.558 34.835 1.00 33.73 291 LYS E N 1
ATOM 11680 C CA . LYS E 1 255 ? 7.923 -37.063 35.301 1.00 35.48 291 LYS E CA 1
ATOM 11681 C C . LYS E 1 255 ? 8.078 -36.760 36.817 1.00 34.71 291 LYS E C 1
ATOM 11682 O O . LYS E 1 255 ? 9.045 -37.155 37.459 1.00 35.16 291 LYS E O 1
ATOM 11688 N N . ARG E 1 256 ? 7.065 -36.096 37.378 1.00 33.61 292 ARG E N 1
ATOM 11689 C CA . ARG E 1 256 ? 6.928 -35.899 38.818 1.00 31.98 292 ARG E CA 1
ATOM 11690 C C . ARG E 1 256 ? 6.582 -37.215 39.560 1.00 31.04 292 ARG E C 1
ATOM 11691 O O . ARG E 1 256 ? 6.144 -38.181 38.948 1.00 30.15 292 ARG E O 1
ATOM 11699 N N . GLY E 1 257 ? 6.846 -37.271 40.854 1.00 29.14 293 GLY E N 1
ATOM 11700 C CA . GLY E 1 257 ? 6.490 -38.431 41.648 1.00 27.38 293 GLY E CA 1
ATOM 11701 C C . GLY E 1 257 ? 5.057 -38.227 41.883 1.00 28.47 293 GLY E C 1
ATOM 11702 O O . GLY E 1 257 ? 4.569 -37.099 41.743 1.00 31.59 293 GLY E O 1
ATOM 11703 N N . SER E 1 258 ? 4.311 -39.276 42.157 1.00 28.06 294 SER E N 1
ATOM 11704 C CA . SER E 1 258 ? 2.908 -39.078 42.615 1.00 27.04 294 SER E CA 1
ATOM 11705 C C . SER E 1 258 ? 2.983 -38.778 44.116 1.00 26.30 294 SER E C 1
ATOM 11706 O O . SER E 1 258 ? 4.060 -38.944 44.773 1.00 23.84 294 SER E O 1
ATOM 11709 N N . LEU E 1 259 ? 1.858 -38.378 44.672 1.00 26.24 295 LEU E N 1
ATOM 11710 C CA . LEU E 1 259 ? 1.824 -38.211 46.095 1.00 28.53 295 LEU E CA 1
ATOM 11711 C C . LEU E 1 259 ? 2.145 -39.520 46.784 1.00 30.13 295 LEU E C 1
ATOM 11712 O O . LEU E 1 259 ? 2.916 -39.531 47.732 1.00 30.82 295 LEU E O 1
ATOM 11717 N N . GLU E 1 260 ? 1.668 -40.650 46.266 1.00 32.03 296 GLU E N 1
ATOM 11718 C CA . GLU E 1 260 ? 1.946 -41.883 46.999 1.00 33.28 296 GLU E CA 1
ATOM 11719 C C . GLU E 1 260 ? 3.467 -42.181 46.874 1.00 33.67 296 GLU E C 1
ATOM 11720 O O . GLU E 1 260 ? 4.081 -42.691 47.817 1.00 33.32 296 GLU E O 1
ATOM 11726 N N . GLN E 1 261 ? 4.083 -41.792 45.754 1.00 33.58 297 GLN E N 1
ATOM 11727 C CA . GLN E 1 261 ? 5.569 -41.916 45.646 1.00 33.75 297 GLN E CA 1
ATOM 11728 C C . GLN E 1 261 ? 6.387 -41.000 46.588 1.00 33.48 297 GLN E C 1
ATOM 11729 O O . GLN E 1 261 ? 7.329 -41.431 47.263 1.00 31.55 297 GLN E O 1
ATOM 11735 N N . ILE E 1 262 ? 5.987 -39.732 46.653 1.00 34.57 298 ILE E N 1
ATOM 11736 C CA . ILE E 1 262 ? 6.531 -38.783 47.655 1.00 34.02 298 ILE E CA 1
ATOM 11737 C C . ILE E 1 262 ? 6.431 -39.416 49.077 1.00 33.71 298 ILE E C 1
ATOM 11738 O O . ILE E 1 262 ? 7.374 -39.412 49.814 1.00 34.16 298 ILE E O 1
ATOM 11743 N N . MET E 1 263 ? 5.294 -39.947 49.446 1.00 33.04 299 MET E N 1
ATOM 11744 C CA . MET E 1 263 ? 5.149 -40.432 50.772 1.00 34.90 299 MET E CA 1
ATOM 11745 C C . MET E 1 263 ? 6.223 -41.494 51.133 1.00 36.89 299 MET E C 1
ATOM 11746 O O . MET E 1 263 ? 6.428 -41.735 52.359 1.00 39.34 299 MET E O 1
ATOM 11751 N N . LYS E 1 264 ? 6.860 -42.146 50.147 1.00 35.71 300 LYS E N 1
ATOM 11752 C CA . LYS E 1 264 ? 7.854 -43.161 50.454 1.00 37.18 300 LYS E CA 1
ATOM 11753 C C . LYS E 1 264 ? 9.242 -42.629 50.245 1.00 37.20 300 LYS E C 1
ATOM 11754 O O . LYS E 1 264 ? 10.191 -43.359 50.348 1.00 38.29 300 LYS E O 1
ATOM 11760 N N . ASP E 1 265 ? 9.371 -41.358 49.944 1.00 36.68 301 ASP E N 1
ATOM 11761 C CA . ASP E 1 265 ? 10.650 -40.803 49.769 1.00 36.99 301 ASP E CA 1
ATOM 11762 C C . ASP E 1 265 ? 11.452 -40.857 51.082 1.00 38.04 301 ASP E C 1
ATOM 11763 O O . ASP E 1 265 ? 10.881 -40.742 52.151 1.00 39.90 301 ASP E O 1
ATOM 11768 N N . ARG E 1 266 ? 12.769 -40.986 50.973 1.00 38.13 302 ARG E N 1
ATOM 11769 C CA . ARG E 1 266 ? 13.703 -41.122 52.080 1.00 38.08 302 ARG E CA 1
ATOM 11770 C C . ARG E 1 266 ? 13.604 -39.945 53.100 1.00 37.19 302 ARG E C 1
ATOM 11771 O O . ARG E 1 266 ? 13.487 -40.136 54.323 1.00 35.52 302 ARG E O 1
ATOM 11779 N N . TRP E 1 267 ? 13.618 -38.732 52.568 1.00 37.11 303 TRP E N 1
ATOM 11780 C CA . TRP E 1 267 ? 13.634 -37.555 53.411 1.00 37.13 303 TRP E CA 1
ATOM 11781 C C . TRP E 1 267 ? 12.277 -37.467 54.090 1.00 37.78 303 TRP E C 1
ATOM 11782 O O . TRP E 1 267 ? 12.210 -36.978 55.202 1.00 36.69 303 TRP E O 1
ATOM 11793 N N . MET E 1 268 ? 11.192 -37.911 53.427 1.00 38.43 304 MET E N 1
ATOM 11794 C CA . MET E 1 268 ? 9.887 -37.860 54.119 1.00 39.78 304 MET E CA 1
ATOM 11795 C C . MET E 1 268 ? 9.961 -38.690 55.389 1.00 39.74 304 MET E C 1
ATOM 11796 O O . MET E 1 268 ? 9.295 -38.385 56.367 1.00 39.85 304 MET E O 1
ATOM 11801 N N . ASN E 1 269 ? 10.788 -39.726 55.363 1.00 39.08 305 ASN E N 1
ATOM 11802 C CA . ASN E 1 269 ? 10.667 -40.752 56.359 1.00 40.07 305 ASN E CA 1
ATOM 11803 C C . ASN E 1 269 ? 11.813 -40.872 57.349 1.00 41.32 305 ASN E C 1
ATOM 11804 O O . ASN E 1 269 ? 11.760 -41.697 58.247 1.00 42.06 305 ASN E O 1
ATOM 11809 N N . VAL E 1 270 ? 12.811 -40.016 57.201 1.00 42.46 306 VAL E N 1
ATOM 11810 C CA . VAL E 1 270 ? 13.817 -39.860 58.205 1.00 43.43 306 VAL E CA 1
ATOM 11811 C C . VAL E 1 270 ? 13.101 -39.730 59.550 1.00 45.48 306 VAL E C 1
ATOM 11812 O O . VAL E 1 270 ? 12.156 -38.941 59.734 1.00 45.89 306 VAL E O 1
ATOM 11816 N N . GLY E 1 271 ? 13.547 -40.544 60.493 1.00 46.69 307 GLY E N 1
ATOM 11817 C CA . GLY E 1 271 ? 12.983 -40.488 61.814 1.00 48.82 307 GLY E CA 1
ATOM 11818 C C . GLY E 1 271 ? 11.661 -41.222 61.952 1.00 50.25 307 GLY E C 1
ATOM 11819 O O . GLY E 1 271 ? 11.158 -41.376 63.046 1.00 51.50 307 GLY E O 1
ATOM 11820 N N . HIS E 1 272 ? 11.053 -41.663 60.870 1.00 51.81 308 HIS E N 1
ATOM 11821 C CA . HIS E 1 272 ? 9.804 -42.397 60.993 1.00 52.64 308 HIS E CA 1
ATOM 11822 C C . HIS E 1 272 ? 9.973 -43.723 60.286 1.00 54.61 308 HIS E C 1
ATOM 11823 O O . HIS E 1 272 ? 9.015 -44.282 59.791 1.00 55.16 308 HIS E O 1
ATOM 11830 N N . GLU E 1 273 ? 11.210 -44.217 60.277 1.00 56.51 309 GLU E N 1
ATOM 11831 C CA . GLU E 1 273 ? 11.662 -45.346 59.474 1.00 57.70 309 GLU E CA 1
ATOM 11832 C C . GLU E 1 273 ? 10.884 -46.673 59.671 1.00 58.41 309 GLU E C 1
ATOM 11833 O O . GLU E 1 273 ? 10.932 -47.549 58.798 1.00 59.07 309 GLU E O 1
ATOM 11839 N N . GLU E 1 274 ? 10.192 -46.828 60.796 1.00 58.27 310 GLU E N 1
ATOM 11840 C CA . GLU E 1 274 ? 9.370 -48.015 61.027 1.00 58.86 310 GLU E CA 1
ATOM 11841 C C . GLU E 1 274 ? 7.897 -47.603 61.254 1.00 59.02 310 GLU E C 1
ATOM 11842 O O . GLU E 1 274 ? 7.175 -48.201 62.066 1.00 60.33 310 GLU E O 1
ATOM 11844 N N . GLU E 1 275 ? 7.470 -46.573 60.514 1.00 57.75 311 GLU E N 1
ATOM 11845 C CA . GLU E 1 275 ? 6.118 -46.005 60.520 1.00 54.87 311 GLU E CA 1
ATOM 11846 C C . GLU E 1 275 ? 6.073 -45.017 59.292 1.00 53.02 311 GLU E C 1
ATOM 11847 O O . GLU E 1 275 ? 5.807 -43.812 59.410 1.00 52.68 311 GLU E O 1
ATOM 11849 N N . GLU E 1 276 ? 6.400 -45.559 58.110 1.00 50.83 312 GLU E N 1
ATOM 11850 C CA . GLU E 1 276 ? 6.429 -44.806 56.840 1.00 47.95 312 GLU E CA 1
ATOM 11851 C C . GLU E 1 276 ? 5.153 -44.093 56.529 1.00 44.92 312 GLU E C 1
ATOM 11852 O O . GLU E 1 276 ? 4.104 -44.555 56.862 1.00 43.89 312 GLU E O 1
ATOM 11858 N N . LEU E 1 277 ? 5.274 -42.942 55.889 1.00 43.15 313 LEU E N 1
ATOM 11859 C CA . LEU E 1 277 ? 4.131 -42.117 55.561 1.00 39.78 313 LEU E CA 1
ATOM 11860 C C . LEU E 1 277 ? 3.262 -42.813 54.518 1.00 39.36 313 LEU E C 1
ATOM 11861 O O . LEU E 1 277 ? 3.724 -43.151 53.444 1.00 39.81 313 LEU E O 1
ATOM 11866 N N . LYS E 1 278 ? 1.992 -43.007 54.835 1.00 38.48 314 LYS E N 1
ATOM 11867 C CA . LYS E 1 278 ? 1.090 -43.816 54.006 1.00 36.65 314 LYS E CA 1
ATOM 11868 C C . LYS E 1 278 ? -0.194 -42.954 53.782 1.00 35.69 314 LYS E C 1
ATOM 11869 O O . LYS E 1 278 ? -0.496 -42.072 54.608 1.00 33.91 314 LYS E O 1
ATOM 11871 N N . PRO E 1 279 ? -0.967 -43.192 52.701 1.00 35.32 315 PRO E N 1
ATOM 11872 C CA . PRO E 1 279 ? -2.284 -42.442 52.617 1.00 35.78 315 PRO E CA 1
ATOM 11873 C C . PRO E 1 279 ? -3.134 -42.554 53.913 1.00 35.05 315 PRO E C 1
ATOM 11874 O O . PRO E 1 279 ? -3.338 -43.666 54.398 1.00 35.65 315 PRO E O 1
ATOM 11878 N N . TYR E 1 280 ? -3.610 -41.436 54.438 1.00 32.52 316 TYR E N 1
ATOM 11879 C CA . TYR E 1 280 ? -4.476 -41.453 55.568 1.00 33.25 316 TYR E CA 1
ATOM 11880 C C . TYR E 1 280 ? -5.797 -42.326 55.429 1.00 33.73 316 TYR E C 1
ATOM 11881 O O . TYR E 1 280 ? -6.463 -42.312 54.399 1.00 32.71 316 TYR E O 1
ATOM 11890 N N . THR E 1 281 ? -6.180 -43.094 56.452 1.00 33.62 317 THR E N 1
ATOM 11891 C CA . THR E 1 281 ? -7.535 -43.708 56.412 1.00 36.08 317 THR E CA 1
ATOM 11892 C C . THR E 1 281 ? -8.398 -43.119 57.535 1.00 34.42 317 THR E C 1
ATOM 11893 O O . THR E 1 281 ? -7.904 -42.904 58.587 1.00 34.04 317 THR E O 1
ATOM 11897 N N . GLU E 1 282 ? -9.651 -42.765 57.319 1.00 35.53 318 GLU E N 1
ATOM 11898 C CA . GLU E 1 282 ? -10.438 -42.251 58.455 1.00 38.14 318 GLU E CA 1
ATOM 11899 C C . GLU E 1 282 ? -10.617 -43.286 59.557 1.00 39.35 318 GLU E C 1
ATOM 11900 O O . GLU E 1 282 ? -10.860 -44.458 59.309 1.00 39.12 318 GLU E O 1
ATOM 11906 N N . PRO E 1 283 ? -10.530 -42.854 60.799 1.00 41.61 319 PRO E N 1
ATOM 11907 C CA . PRO E 1 283 ? -10.713 -43.912 61.764 1.00 42.63 319 PRO E CA 1
ATOM 11908 C C . PRO E 1 283 ? -12.219 -44.158 61.784 1.00 44.09 319 PRO E C 1
ATOM 11909 O O . PRO E 1 283 ? -13.002 -43.304 61.385 1.00 42.65 319 PRO E O 1
ATOM 11913 N N . ASP E 1 284 ? -12.601 -45.353 62.201 1.00 46.92 320 ASP E N 1
ATOM 11914 C CA . ASP E 1 284 ? -13.968 -45.657 62.512 1.00 48.10 320 ASP E CA 1
ATOM 11915 C C . ASP E 1 284 ? -14.553 -44.574 63.389 1.00 47.56 320 ASP E C 1
ATOM 11916 O O . ASP E 1 284 ? -13.942 -44.183 64.359 1.00 46.54 320 ASP E O 1
ATOM 11921 N N . PRO E 1 285 ? -15.775 -44.149 63.107 1.00 47.62 321 PRO E N 1
ATOM 11922 C CA . PRO E 1 285 ? -16.447 -43.131 63.908 1.00 48.45 321 PRO E CA 1
ATOM 11923 C C . PRO E 1 285 ? -16.669 -43.665 65.338 1.00 47.14 321 PRO E C 1
ATOM 11924 O O . PRO E 1 285 ? -16.715 -44.861 65.483 1.00 46.87 321 PRO E O 1
ATOM 11928 N N . ASP E 1 286 ? -16.779 -42.802 66.352 1.00 46.95 322 ASP E N 1
ATOM 11929 C CA . ASP E 1 286 ? -17.201 -43.192 67.725 1.00 45.72 322 ASP E CA 1
ATOM 11930 C C . ASP E 1 286 ? -18.396 -42.399 68.149 1.00 44.44 322 ASP E C 1
ATOM 11931 O O . ASP E 1 286 ? -18.258 -41.328 68.693 1.00 43.58 322 ASP E O 1
ATOM 11936 N N . PHE E 1 287 ? -19.575 -42.933 67.929 1.00 43.88 323 PHE E N 1
ATOM 11937 C CA . PHE E 1 287 ? -20.708 -42.107 68.122 1.00 43.36 323 PHE E CA 1
ATOM 11938 C C . PHE E 1 287 ? -21.385 -42.431 69.391 1.00 43.60 323 PHE E C 1
ATOM 11939 O O . PHE E 1 287 ? -22.455 -41.880 69.651 1.00 45.22 323 PHE E O 1
ATOM 11947 N N . ASN E 1 288 ? -20.829 -43.351 70.158 1.00 43.53 324 ASN E N 1
ATOM 11948 C CA . ASN E 1 288 ? -21.463 -43.802 71.384 1.00 43.43 324 ASN E CA 1
ATOM 11949 C C . ASN E 1 288 ? -20.566 -43.573 72.594 1.00 43.85 324 ASN E C 1
ATOM 11950 O O . ASN E 1 288 ? -20.464 -44.408 73.505 1.00 43.20 324 ASN E O 1
ATOM 11955 N N . ASP E 1 289 ? -19.831 -42.471 72.614 1.00 43.55 325 ASP E N 1
ATOM 11956 C CA . ASP E 1 289 ? -19.041 -42.260 73.802 1.00 42.78 325 ASP E CA 1
ATOM 11957 C C . ASP E 1 289 ? -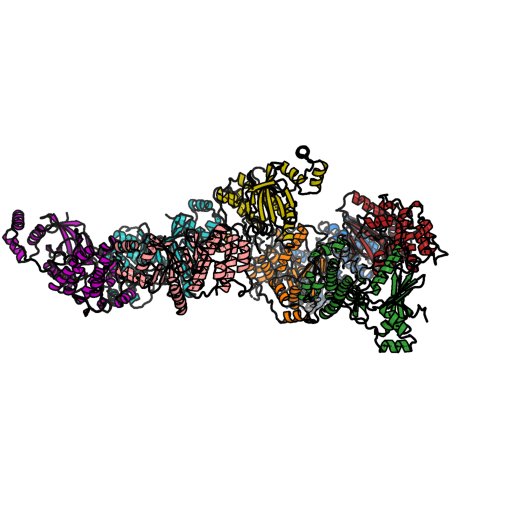19.982 -41.881 74.909 1.00 41.25 325 ASP E C 1
ATOM 11958 O O . ASP E 1 289 ? -20.642 -40.814 74.884 1.00 40.73 325 ASP E O 1
ATOM 11963 N N . THR E 1 290 ? -20.079 -42.792 75.874 1.00 39.61 326 THR E N 1
ATOM 11964 C CA . THR E 1 290 ? -20.981 -42.567 76.979 1.00 36.77 326 THR E CA 1
ATOM 11965 C C . THR E 1 290 ? -20.590 -41.376 77.871 1.00 35.10 326 THR E C 1
ATOM 11966 O O . THR E 1 290 ? -21.464 -40.709 78.386 1.00 31.96 326 THR E O 1
ATOM 11970 N N . LYS E 1 291 ? -19.301 -41.049 78.027 1.00 34.30 327 LYS E N 1
ATOM 11971 C CA . LYS E 1 291 ? -19.036 -39.786 78.763 1.00 34.35 327 LYS E CA 1
ATOM 11972 C C . LYS E 1 291 ? -19.700 -38.639 78.040 1.00 33.65 327 LYS E C 1
ATOM 11973 O O . LYS E 1 291 ? -20.553 -37.888 78.630 1.00 34.54 327 LYS E O 1
ATOM 11979 N N . ARG E 1 292 ? -19.378 -38.516 76.748 1.00 31.48 328 ARG E N 1
ATOM 11980 C CA . ARG E 1 292 ? -19.781 -37.324 76.061 1.00 29.23 328 ARG E CA 1
ATOM 11981 C C . ARG E 1 292 ? -21.269 -37.303 76.024 1.00 30.43 328 ARG E C 1
ATOM 11982 O O . ARG E 1 292 ? -21.837 -36.189 76.253 1.00 30.37 328 ARG E O 1
ATOM 11990 N N . ILE E 1 293 ? -21.902 -38.484 75.792 1.00 29.62 329 ILE E N 1
ATOM 11991 C CA . ILE E 1 293 ? -23.380 -38.573 75.757 1.00 30.87 329 ILE E CA 1
ATOM 11992 C C . ILE E 1 293 ? -24.037 -38.206 77.098 1.00 30.09 329 ILE E C 1
ATOM 11993 O O . ILE E 1 293 ? -25.032 -37.390 77.149 1.00 29.74 329 ILE E O 1
ATOM 11998 N N . ASP E 1 294 ? -23.478 -38.749 78.191 1.00 28.44 330 ASP E N 1
ATOM 11999 C CA . ASP E 1 294 ? -23.987 -38.369 79.525 1.00 28.25 330 ASP E CA 1
ATOM 12000 C C . ASP E 1 294 ? -23.840 -36.868 79.747 1.00 27.55 330 ASP E C 1
ATOM 12001 O O . ASP E 1 294 ? -24.759 -36.245 80.255 1.00 28.93 330 ASP E O 1
ATOM 12006 N N . ILE E 1 295 ? -22.728 -36.256 79.375 1.00 27.22 331 ILE E N 1
ATOM 12007 C CA . ILE E 1 295 ? -22.643 -34.849 79.662 1.00 26.65 331 ILE E CA 1
ATOM 12008 C C . ILE E 1 295 ? -23.747 -34.272 78.828 1.00 27.97 331 ILE E C 1
ATOM 12009 O O . ILE E 1 295 ? -24.464 -33.373 79.227 1.00 27.38 331 ILE E O 1
ATOM 12014 N N . MET E 1 296 ? -23.928 -34.803 77.629 1.00 30.32 332 MET E N 1
ATOM 12015 C CA . MET E 1 296 ? -24.868 -34.117 76.757 1.00 32.40 332 MET E CA 1
ATOM 12016 C C . MET E 1 296 ? -26.285 -34.129 77.300 1.00 31.55 332 MET E C 1
ATOM 12017 O O . MET E 1 296 ? -26.930 -33.066 77.393 1.00 32.11 332 MET E O 1
ATOM 12022 N N . VAL E 1 297 ? -26.744 -35.317 77.674 1.00 30.99 333 VAL E N 1
ATOM 12023 C CA . VAL E 1 297 ? -28.028 -35.437 78.394 1.00 30.54 333 VAL E CA 1
ATOM 12024 C C . VAL E 1 297 ? -28.102 -34.524 79.652 1.00 30.58 333 VAL E C 1
ATOM 12025 O O . VAL E 1 297 ? -29.076 -33.825 79.893 1.00 29.14 333 VAL E O 1
ATOM 12029 N N . THR E 1 298 ? -27.053 -34.471 80.438 1.00 31.07 334 THR E N 1
ATOM 12030 C CA . THR E 1 298 ? -27.140 -33.530 81.580 1.00 32.93 334 THR E CA 1
ATOM 12031 C C . THR E 1 298 ? -27.421 -32.117 81.081 1.00 31.73 334 THR E C 1
ATOM 12032 O O . THR E 1 298 ? -28.108 -31.362 81.753 1.00 32.59 334 THR E O 1
ATOM 12036 N N . MET E 1 299 ? -26.911 -31.775 79.896 1.00 32.91 335 MET E N 1
ATOM 12037 C CA . MET E 1 299 ? -27.050 -30.427 79.279 1.00 32.92 335 MET E CA 1
ATOM 12038 C C . MET E 1 299 ? -28.471 -30.137 78.738 1.00 32.82 335 MET E C 1
ATOM 12039 O O . MET E 1 299 ? -28.887 -28.966 78.551 1.00 31.45 335 MET E O 1
ATOM 12044 N N . GLY E 1 300 ? -29.231 -31.209 78.527 1.00 33.72 336 GLY E N 1
ATOM 12045 C CA . GLY E 1 300 ? -30.610 -31.078 78.092 1.00 35.94 336 GLY E CA 1
ATOM 12046 C C . GLY E 1 300 ? -30.977 -31.821 76.801 1.00 36.74 336 GLY E C 1
ATOM 12047 O O . GLY E 1 300 ? -32.153 -31.885 76.432 1.00 38.09 336 GLY E O 1
ATOM 12048 N N . PHE E 1 301 ? -29.991 -32.434 76.171 1.00 37.44 337 PHE E N 1
ATOM 12049 C CA . PHE E 1 301 ? -30.126 -33.150 74.908 1.00 37.96 337 PHE E CA 1
ATOM 12050 C C . PHE E 1 301 ? -30.755 -34.479 75.197 1.00 40.49 337 PHE E C 1
ATOM 12051 O O . PHE E 1 301 ? -30.727 -34.915 76.335 1.00 43.04 337 PHE E O 1
ATOM 12059 N N . ALA E 1 302 ? -31.314 -35.148 74.199 1.00 43.00 338 ALA E N 1
ATOM 12060 C CA . ALA E 1 302 ? -31.790 -36.515 74.429 1.00 44.78 338 ALA E CA 1
ATOM 12061 C C . ALA E 1 302 ? -30.868 -37.556 73.836 1.00 46.33 338 ALA E C 1
ATOM 12062 O O . ALA E 1 302 ? -30.317 -37.393 72.743 1.00 46.24 338 ALA E O 1
ATOM 12064 N N . ARG E 1 303 ? -30.765 -38.671 74.533 1.00 48.28 339 ARG E N 1
ATOM 12065 C CA . ARG E 1 303 ? -29.925 -39.734 74.084 1.00 49.89 339 ARG E CA 1
ATOM 12066 C C . ARG E 1 303 ? -30.302 -40.157 72.655 1.00 50.83 339 ARG E C 1
ATOM 12067 O O . ARG E 1 303 ? -29.378 -40.587 71.956 1.00 53.20 339 ARG E O 1
ATOM 12075 N N . ASP E 1 304 ? -31.584 -40.018 72.189 1.00 51.30 340 ASP E N 1
ATOM 12076 C CA . ASP E 1 304 ? -31.970 -40.411 70.747 1.00 50.59 340 ASP E CA 1
ATOM 12077 C C . ASP E 1 304 ? -31.596 -39.386 69.749 1.00 49.36 340 ASP E C 1
ATOM 12078 O O . ASP E 1 304 ? -31.043 -39.708 68.702 1.00 50.80 340 ASP E O 1
ATOM 12083 N N . GLU E 1 305 ? -31.878 -38.140 70.030 1.00 46.67 341 GLU E N 1
ATOM 12084 C CA . GLU E 1 305 ? -31.413 -37.220 69.101 1.00 45.92 341 GLU E CA 1
ATOM 12085 C C . GLU E 1 305 ? -29.846 -37.318 68.883 1.00 45.58 341 GLU E C 1
ATOM 12086 O O . GLU E 1 305 ? -29.369 -37.042 67.753 1.00 46.12 341 GLU E O 1
ATOM 12092 N N . ILE E 1 306 ? -29.059 -37.739 69.893 1.00 43.16 342 ILE E N 1
ATOM 12093 C CA . ILE E 1 306 ? -27.614 -37.642 69.762 1.00 40.77 342 ILE E CA 1
ATOM 12094 C C . ILE E 1 306 ? -27.162 -38.586 68.680 1.00 41.07 342 ILE E C 1
ATOM 12095 O O . ILE E 1 306 ? -26.461 -38.204 67.751 1.00 40.86 342 ILE E O 1
ATOM 12100 N N . ASN E 1 307 ? -27.669 -39.784 68.733 1.00 42.94 343 ASN E N 1
ATOM 12101 C CA . ASN E 1 307 ? -27.349 -40.726 67.665 1.00 45.37 343 ASN E CA 1
ATOM 12102 C C . ASN E 1 307 ? -27.746 -40.254 66.281 1.00 45.91 343 ASN E C 1
ATOM 12103 O O . ASN E 1 307 ? -26.986 -40.401 65.316 1.00 46.84 343 ASN E O 1
ATOM 12108 N N . ASP E 1 308 ? -28.936 -39.695 66.202 1.00 45.90 344 ASP E N 1
ATOM 12109 C CA . ASP E 1 308 ? -29.441 -39.212 64.956 1.00 47.77 344 ASP E CA 1
ATOM 12110 C C . ASP E 1 308 ? -28.577 -38.178 64.262 1.00 46.84 344 ASP E C 1
ATOM 12111 O O . ASP E 1 308 ? -28.294 -38.346 63.066 1.00 47.58 344 ASP E O 1
ATOM 12116 N N . ALA E 1 309 ? -28.214 -37.125 65.007 1.00 44.44 345 ALA E N 1
ATOM 12117 C CA . ALA E 1 309 ? -27.441 -36.065 64.502 1.00 42.20 345 ALA E CA 1
ATOM 12118 C C . ALA E 1 309 ? -26.138 -36.673 63.961 1.00 41.83 345 ALA E C 1
ATOM 12119 O O . ALA E 1 309 ? -25.658 -36.244 62.870 1.00 41.81 345 ALA E O 1
ATOM 12121 N N . LEU E 1 310 ? -25.611 -37.695 64.659 1.00 39.67 346 LEU E N 1
ATOM 12122 C CA . LEU E 1 310 ? -24.326 -38.245 64.247 1.00 38.49 346 LEU E CA 1
ATOM 12123 C C . LEU E 1 310 ? -24.364 -39.216 63.075 1.00 40.16 346 LEU E C 1
ATOM 12124 O O . LEU E 1 310 ? -23.630 -38.986 62.121 1.00 40.12 346 LEU E O 1
ATOM 12129 N N . ILE E 1 311 ? -25.185 -40.291 63.103 1.00 41.68 347 ILE E N 1
ATOM 12130 C CA . ILE E 1 311 ? -25.099 -41.275 61.988 1.00 42.69 347 ILE E CA 1
ATOM 12131 C C . ILE E 1 311 ? -25.543 -40.544 60.726 1.00 42.33 347 ILE E C 1
ATOM 12132 O O . ILE E 1 311 ? -24.983 -40.836 59.649 1.00 42.62 347 ILE E O 1
ATOM 12137 N N . ASN E 1 312 ? -26.476 -39.581 60.876 1.00 40.04 348 ASN E N 1
ATOM 12138 C CA . ASN E 1 312 ? -26.906 -38.733 59.743 1.00 39.14 348 ASN E CA 1
ATOM 12139 C C . ASN E 1 312 ? -26.045 -37.491 59.406 1.00 38.68 348 ASN E C 1
ATOM 12140 O O . ASN E 1 312 ? -26.443 -36.673 58.587 1.00 36.83 348 ASN E O 1
ATOM 12145 N N . GLN E 1 313 ? -24.907 -37.342 60.079 1.00 37.91 349 GLN E N 1
ATOM 12146 C CA . GLN E 1 313 ? -24.052 -36.193 59.923 1.00 36.44 349 GLN E CA 1
ATOM 12147 C C . GLN E 1 313 ? -24.826 -34.948 59.758 1.00 35.47 349 GLN E C 1
ATOM 12148 O O . GLN E 1 313 ? -24.569 -34.226 58.835 1.00 35.65 349 GLN E O 1
ATOM 12154 N N . LYS E 1 314 ? -25.720 -34.646 60.683 1.00 35.58 350 LYS E N 1
ATOM 12155 C CA . LYS E 1 314 ? -26.531 -33.426 60.562 1.00 35.01 350 LYS E CA 1
ATOM 12156 C C . LYS E 1 314 ? -25.833 -32.097 60.744 1.00 34.94 350 LYS E C 1
ATOM 12157 O O . LYS E 1 314 ? -26.502 -31.088 60.555 1.00 35.98 350 LYS E O 1
ATOM 12163 N N . TYR E 1 315 ? -24.538 -32.034 61.125 1.00 33.30 351 TYR E N 1
ATOM 12164 C CA . TYR E 1 315 ? -23.971 -30.742 61.510 1.00 31.34 351 TYR E CA 1
ATOM 12165 C C . TYR E 1 315 ? -24.895 -29.726 62.241 1.00 30.66 351 TYR E C 1
ATOM 12166 O O . TYR E 1 315 ? -24.826 -28.472 61.988 1.00 30.72 351 TYR E O 1
ATOM 12175 N N . ASP E 1 316 ? -25.725 -30.207 63.163 1.00 30.19 352 ASP E N 1
ATOM 12176 C CA . ASP E 1 316 ? -26.539 -29.270 63.964 1.00 31.88 352 ASP E CA 1
ATOM 12177 C C . ASP E 1 316 ? -25.913 -28.966 65.331 1.00 31.70 352 ASP E C 1
ATOM 12178 O O . ASP E 1 316 ? -24.760 -29.253 65.564 1.00 29.50 352 ASP E O 1
ATOM 12183 N N . GLU E 1 317 ? -26.691 -28.389 66.242 1.00 32.80 353 GLU E N 1
ATOM 12184 C CA . GLU E 1 317 ? -26.140 -27.918 67.517 1.00 32.83 353 GLU E CA 1
ATOM 12185 C C . GLU E 1 317 ? -25.748 -29.178 68.331 1.00 32.07 353 GLU E C 1
ATOM 12186 O O . GLU E 1 317 ? -24.822 -29.210 69.169 1.00 33.15 353 GLU E O 1
ATOM 12192 N N . VAL E 1 318 ? -26.424 -30.263 68.006 1.00 31.49 354 VAL E N 1
ATOM 12193 C CA . VAL E 1 318 ? -26.289 -31.467 68.748 1.00 29.43 354 VAL E CA 1
ATOM 12194 C C . VAL E 1 318 ? -25.042 -32.148 68.327 1.00 29.91 354 VAL E C 1
ATOM 12195 O O . VAL E 1 318 ? -24.256 -32.488 69.162 1.00 31.65 354 VAL E O 1
ATOM 12199 N N . MET E 1 319 ? -24.849 -32.384 67.031 1.00 30.31 355 MET E N 1
ATOM 12200 C CA . MET E 1 319 ? -23.606 -32.993 66.535 1.00 29.16 355 MET E CA 1
ATOM 12201 C C . MET E 1 319 ? -22.410 -32.087 66.869 1.00 26.60 355 MET E C 1
ATOM 12202 O O . MET E 1 319 ? -21.319 -32.593 67.221 1.00 26.80 355 MET E O 1
ATOM 12207 N N . ALA E 1 320 ? -22.599 -30.776 66.818 1.00 23.06 356 ALA E N 1
ATOM 12208 C CA . ALA E 1 320 ? -21.502 -29.896 67.127 1.00 22.41 356 ALA E CA 1
ATOM 12209 C C . ALA E 1 320 ? -21.023 -30.044 68.601 1.00 24.74 356 ALA E C 1
ATOM 12210 O O . ALA E 1 320 ? -19.794 -29.923 68.870 1.00 25.87 356 ALA E O 1
ATOM 12212 N N . THR E 1 321 ? -21.972 -30.202 69.543 1.00 24.84 357 THR E N 1
ATOM 12213 C CA . THR E 1 321 ? -21.629 -30.342 70.917 1.00 25.34 357 THR E CA 1
ATOM 12214 C C . THR E 1 321 ? -20.859 -31.646 71.115 1.00 26.05 357 THR E C 1
ATOM 12215 O O . THR E 1 321 ? -19.812 -31.707 71.755 1.00 26.73 357 THR E O 1
ATOM 12219 N N . TYR E 1 322 ? -21.315 -32.701 70.517 1.00 27.13 358 TYR E N 1
ATOM 12220 C CA . TYR E 1 322 ? -20.591 -33.951 70.679 1.00 28.87 358 TYR E CA 1
ATOM 12221 C C . TYR E 1 322 ? -19.143 -33.935 70.154 1.00 30.30 358 TYR E C 1
ATOM 12222 O O . TYR E 1 322 ? -18.226 -34.507 70.778 1.00 32.25 358 TYR E O 1
ATOM 12231 N N . ILE E 1 323 ? -18.909 -33.255 69.019 1.00 30.69 359 ILE E N 1
ATOM 12232 C CA . ILE E 1 323 ? -17.559 -33.091 68.486 1.00 29.57 359 ILE E CA 1
ATOM 12233 C C . ILE E 1 323 ? -16.785 -32.177 69.414 1.00 28.39 359 ILE E C 1
ATOM 12234 O O . ILE E 1 323 ? -15.634 -32.458 69.783 1.00 28.66 359 ILE E O 1
ATOM 12239 N N . LEU E 1 324 ? -17.376 -31.040 69.719 1.00 26.81 360 LEU E N 1
ATOM 12240 C CA . LEU E 1 324 ? -16.639 -30.049 70.440 1.00 26.57 360 LEU E CA 1
ATOM 12241 C C . LEU E 1 324 ? -16.293 -30.641 71.825 1.00 27.53 360 LEU E C 1
ATOM 12242 O O . LEU E 1 324 ? -15.184 -30.453 72.297 1.00 25.66 360 LEU E O 1
ATOM 12247 N N . LEU E 1 325 ? -17.187 -31.452 72.411 1.00 26.71 361 LEU E N 1
ATOM 12248 C CA . LEU E 1 325 ? -16.801 -32.034 73.674 1.00 28.60 361 LEU E CA 1
ATOM 12249 C C . LEU E 1 325 ? -15.517 -32.911 73.567 1.00 30.85 361 LEU E C 1
ATOM 12250 O O . LEU E 1 325 ? -14.889 -33.218 74.598 1.00 30.94 361 LEU E O 1
ATOM 12255 N N . GLY E 1 326 ? -15.130 -33.349 72.370 1.00 30.63 362 GLY E N 1
ATOM 12256 C CA . GLY E 1 326 ? -14.071 -34.362 72.328 1.00 30.48 362 GLY E CA 1
ATOM 12257 C C . GLY E 1 326 ? -12.740 -33.702 72.055 1.00 32.76 362 GLY E C 1
ATOM 12258 O O . GLY E 1 326 ? -11.713 -34.386 71.932 1.00 33.46 362 GLY E O 1
ATOM 12259 N N . ARG E 1 327 ? -12.734 -32.377 71.992 1.00 32.80 363 ARG E N 1
ATOM 12260 C CA . ARG E 1 327 ? -11.520 -31.680 71.686 1.00 35.66 363 ARG E CA 1
ATOM 12261 C C . ARG E 1 327 ? -11.027 -30.829 72.864 1.00 37.61 363 ARG E C 1
ATOM 12262 O O . ARG E 1 327 ? -11.819 -30.412 73.749 1.00 38.08 363 ARG E O 1
ATOM 12270 N N . LYS E 1 328 ? -9.728 -30.557 72.853 1.00 40.03 364 LYS E N 1
ATOM 12271 C CA . LYS E 1 328 ? -9.089 -29.266 73.299 1.00 42.96 364 LYS E CA 1
ATOM 12272 C C . LYS E 1 328 ? -7.812 -29.693 73.996 1.00 44.55 364 LYS E C 1
ATOM 12273 O O . LYS E 1 328 ? -7.678 -30.939 74.211 1.00 46.19 364 LYS E O 1
ATOM 12275 N N . GLN F 1 11 ? 29.208 7.723 55.324 1.00 62.26 47 GLN F N 1
ATOM 12276 C CA . GLN F 1 11 ? 30.491 8.518 55.218 1.00 61.78 47 GLN F CA 1
ATOM 12277 C C . GLN F 1 11 ? 30.646 9.216 53.837 1.00 60.53 47 GLN F C 1
ATOM 12278 O O . GLN F 1 11 ? 31.353 10.239 53.729 1.00 60.98 47 GLN F O 1
ATOM 12280 N N . PRO F 1 12 ? 30.007 8.673 52.773 1.00 58.54 48 PRO F N 1
ATOM 12281 C CA . PRO F 1 12 ? 30.072 9.488 51.539 1.00 57.59 48 PRO F CA 1
ATOM 12282 C C . PRO F 1 12 ? 29.082 10.650 51.605 1.00 56.84 48 PRO F C 1
ATOM 12283 O O . PRO F 1 12 ? 28.067 10.597 52.329 1.00 55.98 48 PRO F O 1
ATOM 12287 N N . HIS F 1 13 ? 29.363 11.654 50.794 1.00 56.20 49 HIS F N 1
ATOM 12288 C CA . HIS F 1 13 ? 28.720 12.924 50.865 1.00 56.01 49 HIS F CA 1
ATOM 12289 C C . HIS F 1 13 ? 28.521 13.491 49.468 1.00 53.80 49 HIS F C 1
ATOM 12290 O O . HIS F 1 13 ? 29.418 13.417 48.627 1.00 54.11 49 HIS F O 1
ATOM 12297 N N . ILE F 1 14 ? 27.368 14.082 49.200 1.00 51.10 50 ILE F N 1
ATOM 12298 C CA . ILE F 1 14 ? 27.287 14.928 48.054 1.00 47.37 50 ILE F CA 1
ATOM 12299 C C . ILE F 1 14 ? 26.913 16.277 48.598 1.00 45.39 50 ILE F C 1
ATOM 12300 O O . ILE F 1 14 ? 26.057 16.350 49.443 1.00 45.17 50 ILE F O 1
ATOM 12305 N N . GLY F 1 15 ? 27.581 17.344 48.182 1.00 42.81 51 GLY F N 1
ATOM 12306 C CA . GLY F 1 15 ? 27.226 18.671 48.692 1.00 41.68 51 GLY F CA 1
ATOM 12307 C C . GLY F 1 15 ? 27.082 18.713 50.234 1.00 42.77 51 GLY F C 1
ATOM 12308 O O . GLY F 1 15 ? 27.895 18.117 50.991 1.00 43.61 51 GLY F O 1
ATOM 12309 N N . ASN F 1 16 ? 26.063 19.423 50.743 1.00 40.79 52 ASN F N 1
ATOM 12310 C CA . ASN F 1 16 ? 25.801 19.480 52.157 1.00 36.58 52 ASN F CA 1
ATOM 12311 C C . ASN F 1 16 ? 25.063 18.219 52.650 1.00 35.40 52 ASN F C 1
ATOM 12312 O O . ASN F 1 16 ? 24.492 18.253 53.672 1.00 36.11 52 ASN F O 1
ATOM 12317 N N . TYR F 1 17 ? 25.145 17.076 51.987 1.00 35.17 53 TYR F N 1
ATOM 12318 C CA . TYR F 1 17 ? 24.378 15.839 52.365 1.00 35.83 53 TYR F CA 1
ATOM 12319 C C . TYR F 1 17 ? 25.239 14.626 52.630 1.00 37.72 53 TYR F C 1
ATOM 12320 O O . TYR F 1 17 ? 26.150 14.302 51.865 1.00 37.57 53 TYR F O 1
ATOM 12329 N N . ARG F 1 18 ? 24.891 13.881 53.654 1.00 39.71 54 ARG F N 1
ATOM 12330 C CA . ARG F 1 18 ? 25.625 12.704 53.990 1.00 43.49 54 ARG F CA 1
ATOM 12331 C C . ARG F 1 18 ? 24.746 11.488 53.569 1.00 43.10 54 ARG F C 1
ATOM 12332 O O . ARG F 1 18 ? 23.603 11.310 54.070 1.00 42.60 54 ARG F O 1
ATOM 12340 N N . LEU F 1 19 ? 25.264 10.627 52.684 1.00 43.47 55 LEU F N 1
ATOM 12341 C CA . LEU F 1 19 ? 24.389 9.555 52.136 1.00 44.37 55 LEU F CA 1
ATOM 12342 C C . LEU F 1 19 ? 24.179 8.349 53.036 1.00 44.61 55 LEU F C 1
ATOM 12343 O O . LEU F 1 19 ? 25.051 7.936 53.702 1.00 45.72 55 LEU F O 1
ATOM 12348 N N . GLN F 1 20 ? 23.011 7.781 53.097 1.00 45.65 56 GLN F N 1
ATOM 12349 C CA . GLN F 1 20 ? 22.878 6.578 53.905 1.00 47.04 56 GLN F CA 1
ATOM 12350 C C . GLN F 1 20 ? 22.269 5.420 53.046 1.00 48.57 56 GLN F C 1
ATOM 12351 O O . GLN F 1 20 ? 22.376 5.442 51.784 1.00 49.51 56 GLN F O 1
ATOM 12357 N N . LYS F 1 21 ? 21.590 4.453 53.653 1.00 48.47 57 LYS F N 1
ATOM 12358 C CA . LYS F 1 21 ? 21.047 3.376 52.867 1.00 49.78 57 LYS F CA 1
ATOM 12359 C C . LYS F 1 21 ? 20.465 3.814 51.481 1.00 50.12 57 LYS F C 1
ATOM 12360 O O . LYS F 1 21 ? 20.221 5.014 51.232 1.00 50.35 57 LYS F O 1
ATOM 12366 N N . THR F 1 22 ? 20.327 2.849 50.556 1.00 50.02 58 THR F N 1
ATOM 12367 C CA . THR F 1 22 ? 19.669 3.085 49.295 1.00 49.63 58 THR F CA 1
ATOM 12368 C C . THR F 1 22 ? 18.250 2.756 49.517 1.00 49.20 58 THR F C 1
ATOM 12369 O O . THR F 1 22 ? 17.960 1.779 50.156 1.00 48.63 58 THR F O 1
ATOM 12373 N N . ILE F 1 23 ? 17.342 3.577 49.025 1.00 49.04 59 ILE F N 1
ATOM 12374 C CA . ILE F 1 23 ? 15.957 3.252 49.290 1.00 49.06 59 ILE F CA 1
ATOM 12375 C C . ILE F 1 23 ? 15.133 2.857 48.061 1.00 49.58 59 ILE F C 1
ATOM 12376 O O . ILE F 1 23 ? 14.042 2.355 48.227 1.00 49.54 59 ILE F O 1
ATOM 12381 N N . GLY F 1 24 ? 15.646 3.094 46.850 1.00 50.07 60 GLY F N 1
ATOM 12382 C CA . GLY F 1 24 ? 15.164 2.448 45.639 1.00 50.89 60 GLY F CA 1
ATOM 12383 C C . GLY F 1 24 ? 16.237 2.585 44.568 1.00 52.42 60 GLY F C 1
ATOM 12384 O O . GLY F 1 24 ? 17.035 3.524 44.619 1.00 51.74 60 GLY F O 1
ATOM 12385 N N . LYS F 1 25 ? 16.276 1.613 43.637 1.00 54.47 61 LYS F N 1
ATOM 12386 C CA . LYS F 1 25 ? 17.147 1.574 42.432 1.00 56.14 61 LYS F CA 1
ATOM 12387 C C . LYS F 1 25 ? 16.202 1.537 41.244 1.00 57.11 61 LYS F C 1
ATOM 12388 O O . LYS F 1 25 ? 15.203 0.812 41.245 1.00 57.79 61 LYS F O 1
ATOM 12394 N N . GLY F 1 26 ? 16.489 2.310 40.220 1.00 57.82 62 GLY F N 1
ATOM 12395 C CA . GLY F 1 26 ? 15.724 2.225 39.006 1.00 59.19 62 GLY F CA 1
ATOM 12396 C C . GLY F 1 26 ? 16.505 1.457 37.950 1.00 60.65 62 GLY F C 1
ATOM 12397 O O . GLY F 1 26 ? 16.597 0.223 37.965 1.00 61.16 62 GLY F O 1
ATOM 12398 N N . ASN F 1 27 ? 17.070 2.186 37.003 1.00 61.60 63 ASN F N 1
ATOM 12399 C CA . ASN F 1 27 ? 17.788 1.541 35.928 1.00 61.11 63 ASN F CA 1
ATOM 12400 C C . ASN F 1 27 ? 18.660 2.608 35.405 1.00 59.37 63 ASN F C 1
ATOM 12401 O O . ASN F 1 27 ? 19.798 2.347 35.035 1.00 59.28 63 ASN F O 1
ATOM 12406 N N . PHE F 1 28 ? 18.136 3.832 35.433 1.00 57.11 64 PHE F N 1
ATOM 12407 C CA . PHE F 1 28 ? 18.960 4.959 35.096 1.00 55.23 64 PHE F CA 1
ATOM 12408 C C . PHE F 1 28 ? 19.017 5.974 36.251 1.00 52.55 64 PHE F C 1
ATOM 12409 O O . PHE F 1 28 ? 19.383 7.118 36.056 1.00 52.28 64 PHE F O 1
ATOM 12417 N N . ALA F 1 29 ? 18.695 5.533 37.461 1.00 50.33 65 ALA F N 1
ATOM 12418 C CA . ALA F 1 29 ? 18.533 6.430 38.620 1.00 48.97 65 ALA F CA 1
ATOM 12419 C C . ALA F 1 29 ? 18.443 5.663 39.909 1.00 48.24 65 ALA F C 1
ATOM 12420 O O . ALA F 1 29 ? 17.747 4.680 39.967 1.00 48.15 65 ALA F O 1
ATOM 12422 N N . LYS F 1 30 ? 19.053 6.177 40.967 1.00 47.21 66 LYS F N 1
ATOM 12423 C CA . LYS F 1 30 ? 19.010 5.519 42.262 1.00 47.09 66 LYS F CA 1
ATOM 12424 C C . LYS F 1 30 ? 18.418 6.490 43.338 1.00 46.41 66 LYS F C 1
ATOM 12425 O O . LYS F 1 30 ? 18.558 7.739 43.246 1.00 44.36 66 LYS F O 1
ATOM 12431 N N . VAL F 1 31 ? 17.773 5.916 44.356 1.00 44.57 67 VAL F N 1
ATOM 12432 C CA . VAL F 1 31 ? 17.416 6.749 45.498 1.00 43.61 67 VAL F CA 1
ATOM 12433 C C . VAL F 1 31 ? 18.012 6.411 46.870 1.00 41.86 67 VAL F C 1
ATOM 12434 O O . VAL F 1 31 ? 17.901 5.282 47.434 1.00 39.65 67 VAL F O 1
ATOM 12438 N N . LYS F 1 32 ? 18.711 7.426 47.347 1.00 40.32 68 LYS F N 1
ATOM 12439 C CA . LYS F 1 32 ? 19.380 7.345 48.610 1.00 40.35 68 LYS F CA 1
ATOM 12440 C C . LYS F 1 32 ? 18.733 8.179 49.737 1.00 39.14 68 LYS F C 1
ATOM 12441 O O . LYS F 1 32 ? 18.368 9.368 49.571 1.00 37.45 68 LYS F O 1
ATOM 12447 N N . LEU F 1 33 ? 18.538 7.511 50.869 1.00 38.49 69 LEU F N 1
ATOM 12448 C CA . LEU F 1 33 ? 18.228 8.209 52.108 1.00 37.68 69 LEU F CA 1
ATOM 12449 C C . LEU F 1 33 ? 19.478 8.968 52.471 1.00 36.52 69 LEU F C 1
ATOM 12450 O O . LEU F 1 33 ? 20.564 8.507 52.212 1.00 36.79 69 LEU F O 1
ATOM 12455 N N . ALA F 1 34 ? 19.341 10.187 52.967 1.00 36.27 70 ALA F N 1
ATOM 12456 C CA . ALA F 1 34 ? 20.506 11.036 53.296 1.00 35.36 70 ALA F CA 1
ATOM 12457 C C . ALA F 1 34 ? 20.114 12.045 54.374 1.00 36.46 70 ALA F C 1
ATOM 12458 O O . ALA F 1 34 ? 18.929 12.462 54.473 1.00 38.56 70 ALA F O 1
ATOM 12460 N N . ARG F 1 35 ? 21.093 12.488 55.153 1.00 35.54 71 ARG F N 1
ATOM 12461 C CA . ARG F 1 35 ? 20.845 13.521 56.096 1.00 35.67 71 ARG F CA 1
ATOM 12462 C C . ARG F 1 35 ? 21.554 14.835 55.729 1.00 34.23 71 ARG F C 1
ATOM 12463 O O . ARG F 1 35 ? 22.709 14.829 55.393 1.00 33.01 71 ARG F O 1
ATOM 12471 N N . HIS F 1 36 ? 20.862 15.969 55.845 1.00 33.69 72 HIS F N 1
ATOM 12472 C CA . HIS F 1 36 ? 21.421 17.291 55.536 1.00 32.90 72 HIS F CA 1
ATOM 12473 C C . HIS F 1 36 ? 22.275 17.714 56.742 1.00 34.93 72 HIS F C 1
ATOM 12474 O O . HIS F 1 36 ? 21.780 17.884 57.850 1.00 35.40 72 HIS F O 1
ATOM 12481 N N . VAL F 1 37 ? 23.560 17.903 56.507 1.00 35.83 73 VAL F N 1
ATOM 12482 C CA . VAL F 1 37 ? 24.503 18.109 57.574 1.00 36.92 73 VAL F CA 1
ATOM 12483 C C . VAL F 1 37 ? 24.325 19.471 58.244 1.00 37.76 73 VAL F C 1
ATOM 12484 O O . VAL F 1 37 ? 24.632 19.635 59.460 1.00 39.69 73 VAL F O 1
ATOM 12488 N N . LEU F 1 38 ? 23.823 20.424 57.483 1.00 36.72 74 LEU F N 1
ATOM 12489 C CA . LEU F 1 38 ? 23.675 21.764 58.002 1.00 36.32 74 LEU F CA 1
ATOM 12490 C C . LEU F 1 38 ? 22.500 21.832 59.041 1.00 36.96 74 LEU F C 1
ATOM 12491 O O . LEU F 1 38 ? 22.521 22.683 59.980 1.00 36.79 74 LEU F O 1
ATOM 12496 N N . THR F 1 39 ? 21.497 20.940 58.878 1.00 34.99 75 THR F N 1
ATOM 12497 C CA . THR F 1 39 ? 20.256 21.079 59.636 1.00 32.94 75 THR F CA 1
ATOM 12498 C C . THR F 1 39 ? 19.735 19.808 60.264 1.00 33.72 75 THR F C 1
ATOM 12499 O O . THR F 1 39 ? 18.825 19.856 61.092 1.00 33.70 75 THR F O 1
ATOM 12503 N N . GLY F 1 40 ? 20.235 18.661 59.811 1.00 33.36 76 GLY F N 1
ATOM 12504 C CA . GLY F 1 40 ? 19.926 17.414 60.436 1.00 31.78 76 GLY F CA 1
ATOM 12505 C C . GLY F 1 40 ? 18.770 16.692 59.792 1.00 32.51 76 GLY F C 1
ATOM 12506 O O . GLY F 1 40 ? 18.507 15.534 60.156 1.00 32.30 76 GLY F O 1
ATOM 12507 N N . ARG F 1 41 ? 18.071 17.339 58.845 1.00 32.46 77 ARG F N 1
ATOM 12508 C CA . ARG F 1 41 ? 16.872 16.726 58.235 1.00 32.26 77 ARG F CA 1
ATOM 12509 C C . ARG F 1 41 ? 17.214 15.582 57.345 1.00 32.09 77 ARG F C 1
ATOM 12510 O O . ARG F 1 41 ? 18.211 15.602 56.650 1.00 32.37 77 ARG F O 1
ATOM 12518 N N . GLU F 1 42 ? 16.391 14.557 57.404 1.00 32.71 78 GLU F N 1
ATOM 12519 C CA . GLU F 1 42 ? 16.516 13.418 56.556 1.00 33.27 78 GLU F CA 1
ATOM 12520 C C . GLU F 1 42 ? 15.887 13.843 55.227 1.00 34.33 78 GLU F C 1
ATOM 12521 O O . GLU F 1 42 ? 14.767 14.462 55.232 1.00 33.02 78 GLU F O 1
ATOM 12527 N N . VAL F 1 43 ? 16.618 13.600 54.105 1.00 33.54 79 VAL F N 1
ATOM 12528 C CA . VAL F 1 43 ? 16.025 13.879 52.813 1.00 33.42 79 VAL F CA 1
ATOM 12529 C C . VAL F 1 43 ? 16.149 12.732 51.872 1.00 34.19 79 VAL F C 1
ATOM 12530 O O . VAL F 1 43 ? 16.729 11.733 52.220 1.00 34.48 79 VAL F O 1
ATOM 12534 N N . ALA F 1 44 ? 15.648 12.872 50.640 1.00 34.57 80 ALA F N 1
ATOM 12535 C CA . ALA F 1 44 ? 15.822 11.800 49.667 1.00 34.39 80 ALA F CA 1
ATOM 12536 C C . ALA F 1 44 ? 16.646 12.331 48.537 1.00 35.82 80 ALA F C 1
ATOM 12537 O O . ALA F 1 44 ? 16.303 13.341 47.959 1.00 37.88 80 ALA F O 1
ATOM 12539 N N . VAL F 1 45 ? 17.789 11.705 48.259 1.00 37.99 81 VAL F N 1
ATOM 12540 C CA . VAL F 1 45 ? 18.652 12.101 47.114 1.00 38.36 81 VAL F CA 1
ATOM 12541 C C . VAL F 1 45 ? 18.488 11.085 45.967 1.00 40.25 81 VAL F C 1
ATOM 12542 O O . VAL F 1 45 ? 18.644 9.815 46.153 1.00 40.72 81 VAL F O 1
ATOM 12546 N N . LYS F 1 46 ? 18.047 11.616 44.815 1.00 41.01 82 LYS F N 1
ATOM 12547 C CA . LYS F 1 46 ? 17.796 10.786 43.618 1.00 40.87 82 LYS F CA 1
ATOM 12548 C C . LYS F 1 46 ? 19.020 11.171 42.826 1.00 41.14 82 LYS F C 1
ATOM 12549 O O . LYS F 1 46 ? 19.309 12.392 42.655 1.00 41.70 82 LYS F O 1
ATOM 12555 N N . ILE F 1 47 ? 19.785 10.128 42.468 1.00 41.13 83 ILE F N 1
ATOM 12556 C CA . ILE F 1 47 ? 21.116 10.238 41.835 1.00 40.91 83 ILE F CA 1
ATOM 12557 C C . ILE F 1 47 ? 20.921 9.761 40.437 1.00 41.67 83 ILE F C 1
ATOM 12558 O O . ILE F 1 47 ? 20.542 8.634 40.221 1.00 42.43 83 ILE F O 1
ATOM 12563 N N . ILE F 1 48 ? 21.133 10.629 39.494 1.00 42.56 84 ILE F N 1
ATOM 12564 C CA . ILE F 1 48 ? 20.977 10.207 38.123 1.00 44.99 84 ILE F CA 1
ATOM 12565 C C . ILE F 1 48 ? 22.305 10.365 37.413 1.00 46.74 84 ILE F C 1
ATOM 12566 O O . ILE F 1 48 ? 22.861 11.504 37.284 1.00 45.37 84 ILE F O 1
ATOM 12571 N N . ASP F 1 49 ? 22.788 9.203 36.961 1.00 49.36 85 ASP F N 1
ATOM 12572 C CA . ASP F 1 49 ? 24.039 9.072 36.212 1.00 52.37 85 ASP F CA 1
ATOM 12573 C C . ASP F 1 49 ? 23.880 9.603 34.812 1.00 53.36 85 ASP F C 1
ATOM 12574 O O . ASP F 1 49 ? 23.222 8.980 34.021 1.00 53.33 85 ASP F O 1
ATOM 12579 N N . LYS F 1 50 ? 24.450 10.744 34.486 1.00 55.00 86 LYS F N 1
ATOM 12580 C CA . LYS F 1 50 ? 24.178 11.223 33.171 1.00 57.00 86 LYS F CA 1
ATOM 12581 C C . LYS F 1 50 ? 25.242 10.831 32.129 1.00 59.14 86 LYS F C 1
ATOM 12582 O O . LYS F 1 50 ? 25.050 11.061 30.923 1.00 58.50 86 LYS F O 1
ATOM 12588 N N . THR F 1 51 ? 26.347 10.222 32.570 1.00 61.67 87 THR F N 1
ATOM 12589 C CA . THR F 1 51 ? 27.405 9.934 31.583 1.00 64.00 87 THR F CA 1
ATOM 12590 C C . THR F 1 51 ? 26.780 9.287 30.345 1.00 65.63 87 THR F C 1
ATOM 12591 O O . THR F 1 51 ? 26.971 9.751 29.208 1.00 65.57 87 THR F O 1
ATOM 12595 N N . GLN F 1 52 ? 25.966 8.260 30.590 1.00 67.48 88 GLN F N 1
ATOM 12596 C CA . GLN F 1 52 ? 25.413 7.471 29.505 1.00 68.85 88 GLN F CA 1
ATOM 12597 C C . GLN F 1 52 ? 23.911 7.792 29.253 1.00 69.06 88 GLN F C 1
ATOM 12598 O O . GLN F 1 52 ? 23.028 6.996 29.601 1.00 70.34 88 GLN F O 1
ATOM 12604 N N . LEU F 1 53 ? 23.623 8.946 28.645 1.00 67.64 89 LEU F N 1
ATOM 12605 C CA . LEU F 1 53 ? 22.247 9.267 28.297 1.00 66.26 89 LEU F CA 1
ATOM 12606 C C . LEU F 1 53 ? 22.232 10.061 26.999 1.00 65.96 89 LEU F C 1
ATOM 12607 O O . LEU F 1 53 ? 22.856 11.106 26.889 1.00 64.91 89 LEU F O 1
ATOM 12612 N N . ASN F 1 54 ? 21.514 9.552 26.011 1.00 66.24 90 ASN F N 1
ATOM 12613 C CA . ASN F 1 54 ? 21.447 10.194 24.701 1.00 66.69 90 ASN F CA 1
ATOM 12614 C C . ASN F 1 54 ? 20.794 11.547 24.890 1.00 66.51 90 ASN F C 1
ATOM 12615 O O . ASN F 1 54 ? 20.098 11.742 25.870 1.00 65.84 90 ASN F O 1
ATOM 12620 N N . PRO F 1 55 ? 21.002 12.488 23.939 1.00 66.70 91 PRO F N 1
ATOM 12621 C CA . PRO F 1 55 ? 20.416 13.821 24.125 1.00 66.00 91 PRO F CA 1
ATOM 12622 C C . PRO F 1 55 ? 18.939 13.776 24.562 1.00 65.22 91 PRO F C 1
ATOM 12623 O O . PRO F 1 55 ? 18.578 14.513 25.481 1.00 65.30 91 PRO F O 1
ATOM 12627 N N . THR F 1 56 ? 18.085 12.948 23.939 1.00 63.44 92 THR F N 1
ATOM 12628 C CA . THR F 1 56 ? 16.699 13.067 24.319 1.00 61.97 92 THR F CA 1
ATOM 12629 C C . THR F 1 56 ? 16.389 12.660 25.781 1.00 60.77 92 THR F C 1
ATOM 12630 O O . THR F 1 56 ? 15.529 13.289 26.382 1.00 60.68 92 THR F O 1
ATOM 12634 N N . SER F 1 57 ? 17.064 11.651 26.344 1.00 58.63 93 SER F N 1
ATOM 12635 C CA . SER F 1 57 ? 16.885 11.345 27.757 1.00 57.02 93 SER F CA 1
ATOM 12636 C C . SER F 1 57 ? 17.272 12.498 28.688 1.00 57.08 93 SER F C 1
ATOM 12637 O O . SER F 1 57 ? 16.516 12.806 29.639 1.00 56.62 93 SER F O 1
ATOM 12640 N N . LEU F 1 58 ? 18.405 13.154 28.417 1.00 56.03 94 LEU F N 1
ATOM 12641 C CA . LEU F 1 58 ? 18.764 14.386 29.132 1.00 56.29 94 LEU F CA 1
ATOM 12642 C C . LEU F 1 58 ? 17.708 15.482 29.155 1.00 56.09 94 LEU F C 1
ATOM 12643 O O . LEU F 1 58 ? 17.614 16.262 30.098 1.00 56.78 94 LEU F O 1
ATOM 12648 N N . GLN F 1 59 ? 16.944 15.608 28.104 1.00 55.50 95 GLN F N 1
ATOM 12649 C CA . GLN F 1 59 ? 16.177 16.814 27.990 1.00 55.76 95 GLN F CA 1
ATOM 12650 C C . GLN F 1 59 ? 14.839 16.510 28.687 1.00 52.93 95 GLN F C 1
ATOM 12651 O O . GLN F 1 59 ? 14.212 17.413 29.227 1.00 53.26 95 GLN F O 1
ATOM 12657 N N . LYS F 1 60 ? 14.487 15.233 28.733 1.00 49.45 96 LYS F N 1
ATOM 12658 C CA . LYS F 1 60 ? 13.395 14.673 29.496 1.00 47.38 96 LYS F CA 1
ATOM 12659 C C . LYS F 1 60 ? 13.623 14.859 31.017 1.00 47.44 96 LYS F C 1
ATOM 12660 O O . LYS F 1 60 ? 12.711 15.208 31.772 1.00 46.23 96 LYS F O 1
ATOM 12666 N N . LEU F 1 61 ? 14.858 14.591 31.442 1.00 47.04 97 LEU F N 1
ATOM 12667 C CA . LEU F 1 61 ? 15.286 14.710 32.796 1.00 46.33 97 LEU F CA 1
ATOM 12668 C C . LEU F 1 61 ? 15.186 16.162 33.234 1.00 45.86 97 LEU F C 1
ATOM 12669 O O . LEU F 1 61 ? 14.658 16.476 34.254 1.00 45.16 97 LEU F O 1
ATOM 12674 N N . PHE F 1 62 ? 15.652 17.072 32.440 1.00 45.80 98 PHE F N 1
ATOM 12675 C CA . PHE F 1 62 ? 15.530 18.441 32.849 1.00 46.24 98 PHE F CA 1
ATOM 12676 C C . PHE F 1 62 ? 14.107 18.942 32.700 1.00 45.42 98 PHE F C 1
ATOM 12677 O O . PHE F 1 62 ? 13.710 19.961 33.248 1.00 44.90 98 PHE F O 1
ATOM 12685 N N . ARG F 1 63 ? 13.323 18.235 31.926 1.00 46.24 99 ARG F N 1
ATOM 12686 C CA . ARG F 1 63 ? 11.960 18.676 31.803 1.00 46.42 99 ARG F CA 1
ATOM 12687 C C . ARG F 1 63 ? 11.299 18.267 33.147 1.00 44.17 99 ARG F C 1
ATOM 12688 O O . ARG F 1 63 ? 10.697 19.115 33.801 1.00 43.69 99 ARG F O 1
ATOM 12696 N N . GLU F 1 64 ? 11.486 17.010 33.554 1.00 41.93 100 GLU F N 1
ATOM 12697 C CA . GLU F 1 64 ? 11.095 16.491 34.867 1.00 41.21 100 GLU F CA 1
ATOM 12698 C C . GLU F 1 64 ? 11.550 17.330 36.061 1.00 40.72 100 GLU F C 1
ATOM 12699 O O . GLU F 1 64 ? 10.824 17.495 37.028 1.00 41.93 100 GLU F O 1
ATOM 12705 N N . VAL F 1 65 ? 12.718 17.922 35.958 1.00 38.58 101 VAL F N 1
ATOM 12706 C CA . VAL F 1 65 ? 13.226 18.729 36.989 1.00 36.02 101 VAL F CA 1
ATOM 12707 C C . VAL F 1 65 ? 12.499 20.071 37.028 1.00 37.61 101 VAL F C 1
ATOM 12708 O O . VAL F 1 65 ? 12.126 20.509 38.109 1.00 39.30 101 VAL F O 1
ATOM 12712 N N . ARG F 1 66 ? 12.376 20.780 35.911 1.00 37.82 102 ARG F N 1
ATOM 12713 C CA . ARG F 1 66 ? 11.677 22.099 35.910 1.00 39.72 102 ARG F CA 1
ATOM 12714 C C . ARG F 1 66 ? 10.264 21.967 36.543 1.00 36.70 102 ARG F C 1
ATOM 12715 O O . ARG F 1 66 ? 9.854 22.818 37.332 1.00 36.45 102 ARG F O 1
ATOM 12723 N N . ILE F 1 67 ? 9.561 20.872 36.223 1.00 35.03 103 ILE F N 1
ATOM 12724 C CA . ILE F 1 67 ? 8.241 20.546 36.792 1.00 34.08 103 ILE F CA 1
ATOM 12725 C C . ILE F 1 67 ? 8.333 20.417 38.323 1.00 34.29 103 ILE F C 1
ATOM 12726 O O . ILE F 1 67 ? 7.606 21.090 39.034 1.00 34.24 103 ILE F O 1
ATOM 12731 N N . MET F 1 68 ? 9.206 19.530 38.801 1.00 34.62 104 MET F N 1
ATOM 12732 C CA . MET F 1 68 ? 9.435 19.314 40.196 1.00 33.60 104 MET F CA 1
ATOM 12733 C C . MET F 1 68 ? 9.658 20.639 40.912 1.00 33.68 104 MET F C 1
ATOM 12734 O O . MET F 1 68 ? 9.193 20.788 42.012 1.00 35.11 104 MET F O 1
ATOM 12739 N N . LYS F 1 69 ? 10.269 21.632 40.292 1.00 32.28 105 LYS F N 1
ATOM 12740 C CA . LYS F 1 69 ? 10.432 22.903 40.973 1.00 32.64 105 LYS F CA 1
ATOM 12741 C C . LYS F 1 69 ? 9.229 23.785 41.201 1.00 33.46 105 LYS F C 1
ATOM 12742 O O . LYS F 1 69 ? 9.349 24.718 42.003 1.00 35.79 105 LYS F O 1
ATOM 12748 N N . ILE F 1 70 ? 8.130 23.634 40.459 1.00 34.72 106 ILE F N 1
ATOM 12749 C CA . ILE F 1 70 ? 6.976 24.502 40.639 1.00 33.80 106 ILE F CA 1
ATOM 12750 C C . ILE F 1 70 ? 5.872 23.789 41.413 1.00 35.63 106 ILE F C 1
ATOM 12751 O O . ILE F 1 70 ? 4.867 24.427 41.764 1.00 37.22 106 ILE F O 1
ATOM 12756 N N . LEU F 1 71 ? 6.010 22.496 41.707 1.00 34.06 107 LEU F N 1
ATOM 12757 C CA . LEU F 1 71 ? 4.995 21.866 42.501 1.00 33.78 107 LEU F CA 1
ATOM 12758 C C . LEU F 1 71 ? 5.108 22.397 43.943 1.00 35.07 107 LEU F C 1
ATOM 12759 O O . LEU F 1 71 ? 6.190 22.547 44.483 1.00 35.51 107 LEU F O 1
ATOM 12764 N N . ASN F 1 72 ? 3.981 22.707 44.576 1.00 35.07 108 ASN F N 1
ATOM 12765 C CA . ASN F 1 72 ? 4.040 23.190 45.911 1.00 33.82 108 ASN F CA 1
ATOM 12766 C C . ASN F 1 72 ? 2.763 22.890 46.637 1.00 31.87 108 ASN F C 1
ATOM 12767 O O . ASN F 1 72 ? 1.916 23.794 46.773 1.00 34.49 108 ASN F O 1
ATOM 12772 N N . HIS F 1 73 ? 2.648 21.651 47.105 1.00 27.96 109 HIS F N 1
ATOM 12773 C CA . HIS F 1 73 ? 1.412 21.005 47.578 1.00 27.42 109 HIS F CA 1
ATOM 12774 C C . HIS F 1 73 ? 1.755 19.977 48.766 1.00 27.58 109 HIS F C 1
ATOM 12775 O O . HIS F 1 73 ? 2.690 19.170 48.692 1.00 28.14 109 HIS F O 1
ATOM 12782 N N . PRO F 1 74 ? 1.045 20.056 49.901 1.00 28.58 110 PRO F N 1
ATOM 12783 C CA . PRO F 1 74 ? 1.525 19.267 51.115 1.00 26.64 110 PRO F CA 1
ATOM 12784 C C . PRO F 1 74 ? 1.447 17.751 50.807 1.00 27.43 110 PRO F C 1
ATOM 12785 O O . PRO F 1 74 ? 1.871 16.886 51.579 1.00 26.83 110 PRO F O 1
ATOM 12789 N N . ASN F 1 75 ? 0.925 17.427 49.629 1.00 27.02 111 ASN F N 1
ATOM 12790 C CA . ASN F 1 75 ? 0.740 16.050 49.302 1.00 26.75 111 ASN F CA 1
ATOM 12791 C C . ASN F 1 75 ? 1.504 15.633 48.076 1.00 27.32 111 ASN F C 1
ATOM 12792 O O . ASN F 1 75 ? 1.207 14.582 47.496 1.00 28.26 111 ASN F O 1
ATOM 12797 N N . ILE F 1 76 ? 2.544 16.416 47.735 1.00 26.09 112 ILE F N 1
ATOM 12798 C CA . ILE F 1 76 ? 3.370 16.065 46.614 1.00 26.65 112 ILE F CA 1
ATOM 12799 C C . ILE F 1 76 ? 4.792 16.224 47.040 1.00 25.89 112 ILE F C 1
ATOM 12800 O O . ILE F 1 76 ? 5.125 17.284 47.443 1.00 26.24 112 ILE F O 1
ATOM 12805 N N . VAL F 1 77 ? 5.625 15.192 46.948 1.00 26.10 113 VAL F N 1
ATOM 12806 C CA . VAL F 1 77 ? 7.003 15.386 47.351 1.00 27.69 113 VAL F CA 1
ATOM 12807 C C . VAL F 1 77 ? 7.599 16.672 46.897 1.00 29.06 113 VAL F C 1
ATOM 12808 O O . VAL F 1 77 ? 7.453 17.078 45.787 1.00 28.98 113 VAL F O 1
ATOM 12812 N N . LYS F 1 78 ? 8.197 17.369 47.832 1.00 30.70 114 LYS F N 1
ATOM 12813 C CA . LYS F 1 78 ? 8.741 18.678 47.543 1.00 31.76 114 LYS F CA 1
ATOM 12814 C C . LYS F 1 78 ? 10.200 18.455 47.109 1.00 31.85 114 LYS F C 1
ATOM 12815 O O . LYS F 1 78 ? 10.896 17.579 47.620 1.00 33.44 114 LYS F O 1
ATOM 12821 N N . LEU F 1 79 ? 10.710 19.301 46.242 1.00 31.15 115 LEU F N 1
ATOM 12822 C CA . LEU F 1 79 ? 12.076 19.193 45.827 1.00 30.92 115 LEU F CA 1
ATOM 12823 C C . LEU F 1 79 ? 12.808 20.135 46.756 1.00 30.88 115 LEU F C 1
ATOM 12824 O O . LEU F 1 79 ? 12.336 21.251 46.930 1.00 31.46 115 LEU F O 1
ATOM 12829 N N . PHE F 1 80 ? 13.976 19.759 47.307 1.00 30.26 116 PHE F N 1
ATOM 12830 C CA . PHE F 1 80 ? 14.672 20.763 48.149 1.00 28.58 116 PHE F CA 1
ATOM 12831 C C . PHE F 1 80 ? 15.813 21.358 47.433 1.00 28.45 116 PHE F C 1
ATOM 12832 O O . PHE F 1 80 ? 16.060 22.560 47.497 1.00 27.14 116 PHE F O 1
ATOM 12840 N N . GLU F 1 81 ? 16.586 20.517 46.783 1.00 29.42 117 GLU F N 1
ATOM 12841 C CA . GLU F 1 81 ? 17.839 21.050 46.269 1.00 32.28 117 GLU F CA 1
ATOM 12842 C C . GLU F 1 81 ? 18.197 20.379 44.947 1.00 31.74 117 GLU F C 1
ATOM 12843 O O . GLU F 1 81 ? 17.861 19.201 44.739 1.00 29.32 117 GLU F O 1
ATOM 12849 N N . VAL F 1 82 ? 18.943 21.117 44.115 1.00 33.48 118 VAL F N 1
ATOM 12850 C CA . VAL F 1 82 ? 19.486 20.509 42.926 1.00 36.54 118 VAL F CA 1
ATOM 12851 C C . VAL F 1 82 ? 20.998 20.624 42.881 1.00 38.70 118 VAL F C 1
ATOM 12852 O O . VAL F 1 82 ? 21.547 21.741 42.871 1.00 37.75 118 VAL F O 1
ATOM 12856 N N . ILE F 1 83 ? 21.673 19.469 42.865 1.00 41.43 119 ILE F N 1
ATOM 12857 C CA . ILE F 1 83 ? 23.150 19.457 42.818 1.00 43.42 119 ILE F CA 1
ATOM 12858 C C . ILE F 1 83 ? 23.583 18.745 41.533 1.00 45.61 119 ILE F C 1
ATOM 12859 O O . ILE F 1 83 ? 23.170 17.614 41.257 1.00 45.62 119 ILE F O 1
ATOM 12864 N N . GLU F 1 84 ? 24.423 19.398 40.762 1.00 47.74 120 GLU F N 1
ATOM 12865 C CA . GLU F 1 84 ? 24.805 18.829 39.516 1.00 51.26 120 GLU F CA 1
ATOM 12866 C C . GLU F 1 84 ? 26.219 19.156 39.090 1.00 53.14 120 GLU F C 1
ATOM 12867 O O . GLU F 1 84 ? 26.549 20.363 38.985 1.00 52.20 120 GLU F O 1
ATOM 12873 N N . THR F 1 85 ? 26.996 18.089 38.789 1.00 56.69 121 THR F N 1
ATOM 12874 C CA . THR F 1 85 ? 28.374 18.156 38.208 1.00 58.83 121 THR F CA 1
ATOM 12875 C C . THR F 1 85 ? 28.431 18.408 36.675 1.00 60.50 121 THR F C 1
ATOM 12876 O O . THR F 1 85 ? 27.812 19.361 36.145 1.00 60.98 121 THR F O 1
ATOM 12880 N N . GLU F 1 86 ? 29.256 17.597 36.001 1.00 61.37 122 GLU F N 1
ATOM 12881 C CA . GLU F 1 86 ? 29.141 17.293 34.567 1.00 63.26 122 GLU F CA 1
ATOM 12882 C C . GLU F 1 86 ? 28.644 15.841 34.420 1.00 62.21 122 GLU F C 1
ATOM 12883 O O . GLU F 1 86 ? 27.804 15.582 33.576 1.00 63.03 122 GLU F O 1
ATOM 12889 N N . LYS F 1 87 ? 29.156 14.913 35.237 1.00 61.07 123 LYS F N 1
ATOM 12890 C CA . LYS F 1 87 ? 28.822 13.488 35.145 1.00 59.81 123 LYS F CA 1
ATOM 12891 C C . LYS F 1 87 ? 27.478 13.002 35.777 1.00 58.99 123 LYS F C 1
ATOM 12892 O O . LYS F 1 87 ? 27.027 11.887 35.482 1.00 58.50 123 LYS F O 1
ATOM 12894 N N . THR F 1 88 ? 26.845 13.828 36.628 1.00 58.23 124 THR F N 1
ATOM 12895 C CA . THR F 1 88 ? 25.783 13.329 37.572 1.00 56.30 124 THR F CA 1
ATOM 12896 C C . THR F 1 88 ? 24.824 14.349 38.220 1.00 54.50 124 THR F C 1
ATOM 12897 O O . THR F 1 88 ? 25.236 15.477 38.636 1.00 55.18 124 THR F O 1
ATOM 12901 N N . LEU F 1 89 ? 23.543 13.964 38.239 1.00 50.66 125 LEU F N 1
ATOM 12902 C CA . LEU F 1 89 ? 22.500 14.865 38.688 1.00 47.37 125 LEU F CA 1
ATOM 12903 C C . LEU F 1 89 ? 21.974 14.388 40.031 1.00 44.64 125 LEU F C 1
ATOM 12904 O O . LEU F 1 89 ? 21.615 13.206 40.219 1.00 44.20 125 LEU F O 1
ATOM 12909 N N . TYR F 1 90 ? 21.980 15.293 40.985 1.00 40.54 126 TYR F N 1
ATOM 12910 C CA . TYR F 1 90 ? 21.435 14.940 42.297 1.00 39.20 126 TYR F CA 1
ATOM 12911 C C . TYR F 1 90 ? 20.131 15.704 42.536 1.00 36.88 126 TYR F C 1
ATOM 12912 O O . TYR F 1 90 ? 20.093 16.926 42.425 1.00 36.74 126 TYR F O 1
ATOM 12921 N N . LEU F 1 91 ? 19.071 15.012 42.856 1.00 35.18 127 LEU F N 1
ATOM 12922 C CA . LEU F 1 91 ? 17.868 15.789 43.142 1.00 34.91 127 LEU F CA 1
ATOM 12923 C C . LEU F 1 91 ? 17.482 15.575 44.566 1.00 33.84 127 LEU F C 1
ATOM 12924 O O . LEU F 1 91 ? 17.146 14.409 44.925 1.00 32.76 127 LEU F O 1
ATOM 12929 N N . VAL F 1 92 ? 17.567 16.654 45.363 1.00 32.06 128 VAL F N 1
ATOM 12930 C CA . VAL F 1 92 ? 17.363 16.483 46.817 1.00 32.70 128 VAL F CA 1
ATOM 12931 C C . VAL F 1 92 ? 15.931 16.793 47.096 1.00 32.96 128 VAL F C 1
ATOM 12932 O O . VAL F 1 92 ? 15.414 17.924 46.797 1.00 32.48 128 VAL F O 1
ATOM 12936 N N . MET F 1 93 ? 15.257 15.787 47.623 1.00 32.30 129 MET F N 1
ATOM 12937 C CA . MET F 1 93 ? 13.857 15.910 47.731 1.00 34.99 129 MET F CA 1
ATOM 12938 C C . MET F 1 93 ? 13.266 15.418 49.042 1.00 34.82 129 MET F C 1
ATOM 12939 O O . MET F 1 93 ? 13.981 14.899 49.867 1.00 36.14 129 MET F O 1
ATOM 12944 N N . GLU F 1 94 ? 11.965 15.612 49.245 1.00 34.65 130 GLU F N 1
ATOM 12945 C CA . GLU F 1 94 ? 11.300 15.193 50.428 1.00 34.83 130 GLU F CA 1
ATOM 12946 C C . GLU F 1 94 ? 11.322 13.697 50.586 1.00 35.56 130 GLU F C 1
ATOM 12947 O O . GLU F 1 94 ? 10.935 12.954 49.696 1.00 36.87 130 GLU F O 1
ATOM 12953 N N . TYR F 1 95 ? 11.734 13.255 51.755 1.00 34.97 131 TYR F N 1
ATOM 12954 C CA . TYR F 1 95 ? 11.646 11.875 52.104 1.00 35.92 131 TYR F CA 1
ATOM 12955 C C . TYR F 1 95 ? 10.317 11.361 52.698 1.00 34.86 131 TYR F C 1
ATOM 12956 O O . TYR F 1 95 ? 9.750 11.955 53.562 1.00 34.94 131 TYR F O 1
ATOM 12965 N N . ALA F 1 96 ? 9.851 10.207 52.288 1.00 35.47 132 ALA F N 1
ATOM 12966 C CA . ALA F 1 96 ? 8.543 9.734 52.749 1.00 35.46 132 ALA F CA 1
ATOM 12967 C C . ALA F 1 96 ? 8.724 8.436 53.501 1.00 35.61 132 ALA F C 1
ATOM 12968 O O . ALA F 1 96 ? 8.690 7.347 52.957 1.00 34.20 132 ALA F O 1
ATOM 12970 N N . SER F 1 97 ? 8.910 8.557 54.795 1.00 38.26 133 SER F N 1
ATOM 12971 C CA . SER F 1 97 ? 9.382 7.417 55.582 1.00 39.10 133 SER F CA 1
ATOM 12972 C C . SER F 1 97 ? 8.403 6.276 55.586 1.00 39.88 133 SER F C 1
ATOM 12973 O O . SER F 1 97 ? 8.812 5.217 55.803 1.00 42.56 133 SER F O 1
ATOM 12976 N N . GLY F 1 98 ? 7.116 6.461 55.331 1.00 40.02 134 GLY F N 1
ATOM 12977 C CA . GLY F 1 98 ? 6.202 5.333 55.321 1.00 38.27 134 GLY F CA 1
ATOM 12978 C C . GLY F 1 98 ? 6.235 4.498 54.051 1.00 39.37 134 GLY F C 1
ATOM 12979 O O . GLY F 1 98 ? 5.487 3.490 53.952 1.00 40.39 134 GLY F O 1
ATOM 12980 N N . GLY F 1 99 ? 7.062 4.846 53.058 1.00 38.37 135 GLY F N 1
ATOM 12981 C CA . GLY F 1 99 ? 7.024 4.093 51.779 1.00 37.56 135 GLY F CA 1
ATOM 12982 C C . GLY F 1 99 ? 5.746 4.216 50.939 1.00 38.61 135 GLY F C 1
ATOM 12983 O O . GLY F 1 99 ? 4.967 5.195 51.045 1.00 39.97 135 GLY F O 1
ATOM 12984 N N . GLU F 1 100 ? 5.465 3.181 50.171 1.00 38.49 136 GLU F N 1
ATOM 12985 C CA . GLU F 1 100 ? 4.475 3.187 49.113 1.00 40.75 136 GLU F CA 1
ATOM 12986 C C . GLU F 1 100 ? 3.086 2.717 49.552 1.00 38.61 136 GLU F C 1
ATOM 12987 O O . GLU F 1 100 ? 3.023 1.852 50.398 1.00 42.23 136 GLU F O 1
ATOM 12993 N N . VAL F 1 101 ? 1.987 3.213 48.969 1.00 36.11 137 VAL F N 1
ATOM 12994 C CA . VAL F 1 101 ? 0.666 2.905 49.501 1.00 33.87 137 VAL F CA 1
ATOM 12995 C C . VAL F 1 101 ? 0.328 1.456 49.275 1.00 35.22 137 VAL F C 1
ATOM 12996 O O . VAL F 1 101 ? -0.050 0.734 50.183 1.00 36.24 137 VAL F O 1
ATOM 13000 N N . PHE F 1 102 ? 0.450 0.998 48.047 1.00 37.14 138 PHE F N 1
ATOM 13001 C CA . PHE F 1 102 ? 0.207 -0.390 47.781 1.00 38.25 138 PHE F CA 1
ATOM 13002 C C . PHE F 1 102 ? 1.048 -1.330 48.681 1.00 37.19 138 PHE F C 1
ATOM 13003 O O . PHE F 1 102 ? 0.523 -2.354 49.121 1.00 36.81 138 PHE F O 1
ATOM 13011 N N . ASP F 1 103 ? 2.292 -0.985 49.000 1.00 36.00 139 ASP F N 1
ATOM 13012 C CA . ASP F 1 103 ? 3.048 -1.876 49.913 1.00 37.45 139 ASP F CA 1
ATOM 13013 C C . ASP F 1 103 ? 2.488 -1.776 51.295 1.00 38.10 139 ASP F C 1
ATOM 13014 O O . ASP F 1 103 ? 2.492 -2.793 52.031 1.00 38.71 139 ASP F O 1
ATOM 13019 N N . TYR F 1 104 ? 2.021 -0.568 51.665 1.00 36.74 140 TYR F N 1
ATOM 13020 C CA . TYR F 1 104 ? 1.395 -0.423 52.948 1.00 36.60 140 TYR F CA 1
ATOM 13021 C C . TYR F 1 104 ? 0.102 -1.244 53.099 1.00 38.16 140 TYR F C 1
ATOM 13022 O O . TYR F 1 104 ? -0.082 -1.858 54.146 1.00 37.90 140 TYR F O 1
ATOM 13031 N N . LEU F 1 105 ? -0.744 -1.316 52.059 1.00 38.40 141 LEU F N 1
ATOM 13032 C CA . LEU F 1 105 ? -1.963 -2.118 52.179 1.00 39.30 141 LEU F CA 1
ATOM 13033 C C . LEU F 1 105 ? -1.667 -3.580 52.246 1.00 40.51 141 LEU F C 1
ATOM 13034 O O . LEU F 1 105 ? -2.465 -4.365 52.799 1.00 41.09 141 LEU F O 1
ATOM 13039 N N . VAL F 1 106 ? -0.573 -3.983 51.611 1.00 41.84 142 VAL F N 1
ATOM 13040 C CA . VAL F 1 106 ? -0.224 -5.390 51.649 1.00 43.06 142 VAL F CA 1
ATOM 13041 C C . VAL F 1 106 ? 0.245 -5.629 53.137 1.00 43.81 142 VAL F C 1
ATOM 13042 O O . VAL F 1 106 ? -0.345 -6.384 53.876 1.00 43.97 142 VAL F O 1
ATOM 13046 N N . ALA F 1 107 ? 1.265 -4.915 53.584 1.00 43.97 143 ALA F N 1
ATOM 13047 C CA . ALA F 1 107 ? 1.676 -5.001 54.975 1.00 44.18 143 ALA F CA 1
ATOM 13048 C C . ALA F 1 107 ? 0.583 -4.784 56.031 1.00 44.76 143 ALA F C 1
ATOM 13049 O O . ALA F 1 107 ? 0.755 -5.285 57.107 1.00 46.08 143 ALA F O 1
ATOM 13051 N N . HIS F 1 108 ? -0.494 -4.013 55.820 1.00 44.60 144 HIS F N 1
ATOM 13052 C CA . HIS F 1 108 ? -1.411 -3.743 57.006 1.00 43.63 144 HIS F CA 1
ATOM 13053 C C . HIS F 1 108 ? -2.867 -4.034 56.729 1.00 40.81 144 HIS F C 1
ATOM 13054 O O . HIS F 1 108 ? -3.706 -3.898 57.595 1.00 40.82 144 HIS F O 1
ATOM 13061 N N . GLY F 1 109 ? -3.143 -4.446 55.508 1.00 38.60 145 GLY F N 1
ATOM 13062 C CA . GLY F 1 109 ? -4.477 -4.748 55.054 1.00 37.42 145 GLY F CA 1
ATOM 13063 C C . GLY F 1 109 ? -5.334 -3.527 54.784 1.00 37.07 145 GLY F C 1
ATOM 13064 O O . GLY F 1 109 ? -4.862 -2.388 54.832 1.00 36.92 145 GLY F O 1
ATOM 13065 N N . ARG F 1 110 ? -6.605 -3.761 54.561 1.00 36.92 146 ARG F N 1
ATOM 13066 C CA . ARG F 1 110 ? -7.519 -2.712 54.122 1.00 38.20 146 ARG F CA 1
ATOM 13067 C C . ARG F 1 110 ? -7.703 -1.651 55.188 1.00 37.69 146 ARG F C 1
ATOM 13068 O O . ARG F 1 110 ? -7.954 -2.013 56.305 1.00 39.57 146 ARG F O 1
ATOM 13076 N N . MET F 1 111 ? -7.619 -0.368 54.846 1.00 36.44 147 MET F N 1
ATOM 13077 C CA . MET F 1 111 ? -8.076 0.723 55.709 1.00 36.36 147 MET F CA 1
ATOM 13078 C C . MET F 1 111 ? -9.576 0.808 55.951 1.00 36.19 147 MET F C 1
ATOM 13079 O O . MET F 1 111 ? -10.407 0.422 55.098 1.00 34.65 147 MET F O 1
ATOM 13084 N N . LYS F 1 112 ? -9.918 1.260 57.165 1.00 36.53 148 LYS F N 1
ATOM 13085 C CA . LYS F 1 112 ? -11.324 1.622 57.475 1.00 37.41 148 LYS F CA 1
ATOM 13086 C C . LYS F 1 112 ? -11.678 2.789 56.518 1.00 35.28 148 LYS F C 1
ATOM 13087 O O . LYS F 1 112 ? -10.754 3.539 56.099 1.00 34.09 148 LYS F O 1
ATOM 13093 N N . GLU F 1 113 ? -12.942 2.900 56.129 1.00 33.24 149 GLU F N 1
ATOM 13094 C CA . GLU F 1 113 ? -13.393 3.963 55.176 1.00 34.03 149 GLU F CA 1
ATOM 13095 C C . GLU F 1 113 ? -12.937 5.330 55.632 1.00 36.82 149 GLU F C 1
ATOM 13096 O O . GLU F 1 113 ? -12.451 6.169 54.809 1.00 37.40 149 GLU F O 1
ATOM 13102 N N . LYS F 1 114 ? -12.952 5.541 56.950 1.00 39.83 150 LYS F N 1
ATOM 13103 C CA . LYS F 1 114 ? -12.587 6.869 57.463 1.00 39.69 150 LYS F CA 1
ATOM 13104 C C . LYS F 1 114 ? -11.149 7.226 57.154 1.00 38.78 150 LYS F C 1
ATOM 13105 O O . LYS F 1 114 ? -10.847 8.387 56.798 1.00 39.58 150 LYS F O 1
ATOM 13111 N N . GLU F 1 115 ? -10.258 6.253 57.260 1.00 36.85 151 GLU F N 1
ATOM 13112 C CA . GLU F 1 115 ? -8.839 6.533 57.005 1.00 36.44 151 GLU F CA 1
ATOM 13113 C C . GLU F 1 115 ? -8.615 6.615 55.432 1.00 35.20 151 GLU F C 1
ATOM 13114 O O . GLU F 1 115 ? -7.808 7.385 54.947 1.00 33.54 151 GLU F O 1
ATOM 13120 N N . ALA F 1 116 ? -9.329 5.789 54.675 1.00 34.51 152 ALA F N 1
ATOM 13121 C CA . ALA F 1 116 ? -9.239 5.766 53.206 1.00 34.44 152 ALA F CA 1
ATOM 13122 C C . ALA F 1 116 ? -9.621 7.171 52.739 1.00 34.05 152 ALA F C 1
ATOM 13123 O O . ALA F 1 116 ? -8.938 7.746 51.944 1.00 32.78 152 ALA F O 1
ATOM 13125 N N . ARG F 1 117 ? -10.683 7.731 53.319 1.00 33.80 153 ARG F N 1
ATOM 13126 C CA . ARG F 1 117 ? -11.134 9.031 52.950 1.00 33.42 153 ARG F CA 1
ATOM 13127 C C . ARG F 1 117 ? -10.037 10.076 53.142 1.00 33.59 153 ARG F C 1
ATOM 13128 O O . ARG F 1 117 ? -9.784 10.903 52.250 1.00 35.09 153 ARG F O 1
ATOM 13136 N N . ALA F 1 118 ? -9.339 10.030 54.242 1.00 32.21 154 ALA F N 1
ATOM 13137 C CA . ALA F 1 118 ? -8.356 11.073 54.447 1.00 33.00 154 ALA F CA 1
ATOM 13138 C C . ALA F 1 118 ? -7.232 11.025 53.394 1.00 34.31 154 ALA F C 1
ATOM 13139 O O . ALA F 1 118 ? -6.702 12.053 52.948 1.00 35.29 154 ALA F O 1
ATOM 13141 N N . LYS F 1 119 ? -6.876 9.811 53.022 1.00 34.15 155 LYS F N 1
ATOM 13142 C CA . LYS F 1 119 ? -5.819 9.589 52.129 1.00 34.59 155 LYS F CA 1
ATOM 13143 C C . LYS F 1 119 ? -6.329 9.945 50.719 1.00 34.24 155 LYS F C 1
ATOM 13144 O O . LYS F 1 119 ? -5.580 10.537 49.937 1.00 35.28 155 LYS F O 1
ATOM 13150 N N . PHE F 1 120 ? -7.589 9.656 50.411 1.00 32.49 156 PHE F N 1
ATOM 13151 C CA . PHE F 1 120 ? -8.051 9.745 49.030 1.00 30.82 156 PHE F CA 1
ATOM 13152 C C . PHE F 1 120 ? -8.330 11.249 48.811 1.00 31.82 156 PHE F C 1
ATOM 13153 O O . PHE F 1 120 ? -7.987 11.830 47.751 1.00 32.04 156 PHE F O 1
ATOM 13161 N N . ARG F 1 121 ? -8.862 11.923 49.843 1.00 31.26 157 ARG F N 1
ATOM 13162 C CA . ARG F 1 121 ? -8.930 13.360 49.737 1.00 29.11 157 ARG F CA 1
ATOM 13163 C C . ARG F 1 121 ? -7.549 13.919 49.337 1.00 28.84 157 ARG F C 1
ATOM 13164 O O . ARG F 1 121 ? -7.450 14.842 48.506 1.00 28.70 157 ARG F O 1
ATOM 13172 N N . GLN F 1 122 ? -6.487 13.405 49.928 1.00 28.58 158 GLN F N 1
ATOM 13173 C CA . GLN F 1 122 ? -5.175 13.960 49.575 1.00 29.95 158 GLN F CA 1
ATOM 13174 C C . GLN F 1 122 ? -4.797 13.593 48.131 1.00 28.09 158 GLN F C 1
ATOM 13175 O O . GLN F 1 122 ? -4.232 14.385 47.420 1.00 26.07 158 GLN F O 1
ATOM 13181 N N . ILE F 1 123 ? -5.183 12.421 47.692 1.00 29.26 159 ILE F N 1
ATOM 13182 C CA . ILE F 1 123 ? -4.754 11.938 46.374 1.00 30.35 159 ILE F CA 1
ATOM 13183 C C . ILE F 1 123 ? -5.372 12.830 45.327 1.00 30.72 159 ILE F C 1
ATOM 13184 O O . ILE F 1 123 ? -4.649 13.424 44.479 1.00 31.13 159 ILE F O 1
ATOM 13189 N N . VAL F 1 124 ? -6.696 12.966 45.433 1.00 29.26 160 VAL F N 1
ATOM 13190 C CA . VAL F 1 124 ? -7.471 13.580 44.403 1.00 28.14 160 VAL F CA 1
ATOM 13191 C C . VAL F 1 124 ? -6.986 14.974 44.391 1.00 28.51 160 VAL F C 1
ATOM 13192 O O . VAL F 1 124 ? -6.688 15.508 43.330 1.00 30.61 160 VAL F O 1
ATOM 13196 N N . SER F 1 125 ? -6.826 15.589 45.559 1.00 27.20 161 SER F N 1
ATOM 13197 C CA . SER F 1 125 ? -6.338 16.971 45.574 1.00 25.15 161 SER F CA 1
ATOM 13198 C C . SER F 1 125 ? -4.952 17.147 44.886 1.00 26.11 161 SER F C 1
ATOM 13199 O O . SER F 1 125 ? -4.699 18.143 44.201 1.00 27.73 161 SER F O 1
ATOM 13202 N N . ALA F 1 126 ? -4.043 16.215 45.058 1.00 25.42 162 ALA F N 1
ATOM 13203 C CA . ALA F 1 126 ? -2.695 16.454 44.556 1.00 25.08 162 ALA F CA 1
ATOM 13204 C C . ALA F 1 126 ? -2.740 16.281 43.060 1.00 25.73 162 ALA F C 1
ATOM 13205 O O . ALA F 1 126 ? -2.032 16.930 42.335 1.00 26.76 162 ALA F O 1
ATOM 13207 N N . VAL F 1 127 ? -3.515 15.318 42.623 1.00 25.66 163 VAL F N 1
ATOM 13208 C CA . VAL F 1 127 ? -3.622 14.991 41.264 1.00 26.77 163 VAL F CA 1
ATOM 13209 C C . VAL F 1 127 ? -4.291 16.203 40.492 1.00 28.37 163 VAL F C 1
ATOM 13210 O O . VAL F 1 127 ? -3.703 16.720 39.481 1.00 29.77 163 VAL F O 1
ATOM 13214 N N . GLN F 1 128 ? -5.480 16.667 40.915 1.00 26.70 164 GLN F N 1
ATOM 13215 C CA . GLN F 1 128 ? -6.107 17.819 40.268 1.00 25.68 164 GLN F CA 1
ATOM 13216 C C . GLN F 1 128 ? -5.074 18.963 40.218 1.00 26.09 164 GLN F C 1
ATOM 13217 O O . GLN F 1 128 ? -4.700 19.602 39.194 1.00 26.99 164 GLN F O 1
ATOM 13223 N N . TYR F 1 129 ? -4.490 19.197 41.348 1.00 24.81 165 TYR F N 1
ATOM 13224 C CA . TYR F 1 129 ? -3.452 20.195 41.375 1.00 23.80 165 TYR F CA 1
ATOM 13225 C C . TYR F 1 129 ? -2.353 19.989 40.366 1.00 25.68 165 TYR F C 1
ATOM 13226 O O . TYR F 1 129 ? -1.899 20.965 39.706 1.00 26.63 165 TYR F O 1
ATOM 13235 N N . CYS F 1 130 ? -1.913 18.735 40.218 1.00 26.41 166 CYS F N 1
ATOM 13236 C CA . CYS F 1 130 ? -0.912 18.429 39.188 1.00 28.30 166 CYS F CA 1
ATOM 13237 C C . CYS F 1 130 ? -1.346 18.949 37.815 1.00 27.47 166 CYS F C 1
ATOM 13238 O O . CYS F 1 130 ? -0.630 19.729 37.213 1.00 27.11 166 CYS F O 1
ATOM 13241 N N . HIS F 1 131 ? -2.557 18.611 37.422 1.00 26.64 167 HIS F N 1
ATOM 13242 C CA . HIS F 1 131 ? -3.043 18.986 36.109 1.00 26.48 167 HIS F CA 1
ATOM 13243 C C . HIS F 1 131 ? -3.284 20.520 35.995 1.00 26.57 167 HIS F C 1
ATOM 13244 O O . HIS F 1 131 ? -3.455 21.011 34.902 1.00 28.41 167 HIS F O 1
ATOM 13251 N N . GLN F 1 132 ? -3.334 21.259 37.074 1.00 25.26 168 GLN F N 1
ATOM 13252 C CA . GLN F 1 132 ? -3.379 22.716 36.942 1.00 24.89 168 GLN F CA 1
ATOM 13253 C C . GLN F 1 132 ? -2.002 23.288 36.621 1.00 25.06 168 GLN F C 1
ATOM 13254 O O . GLN F 1 132 ? -1.889 24.464 36.300 1.00 26.46 168 GLN F O 1
ATOM 13260 N N . LYS F 1 133 ? -0.965 22.488 36.739 1.00 24.50 169 LYS F N 1
ATOM 13261 C CA . LYS F 1 133 ? 0.375 22.996 36.783 1.00 25.94 169 LYS F CA 1
ATOM 13262 C C . LYS F 1 133 ? 1.272 22.548 35.656 1.00 26.08 169 LYS F C 1
ATOM 13263 O O . LYS F 1 133 ? 2.177 23.268 35.256 1.00 26.09 169 LYS F O 1
ATOM 13269 N N . TYR F 1 134 ? 1.098 21.340 35.163 1.00 26.40 170 TYR F N 1
ATOM 13270 C CA . TYR F 1 134 ? 1.926 20.960 34.021 1.00 28.42 170 TYR F CA 1
ATOM 13271 C C . TYR F 1 134 ? 1.152 19.896 33.345 1.00 28.34 170 TYR F C 1
ATOM 13272 O O . TYR F 1 134 ? 0.234 19.381 33.958 1.00 28.23 170 TYR F O 1
ATOM 13281 N N . ILE F 1 135 ? 1.581 19.556 32.127 1.00 28.18 171 ILE F N 1
ATOM 13282 C CA . ILE F 1 135 ? 0.922 18.574 31.312 1.00 27.17 171 ILE F CA 1
ATOM 13283 C C . ILE F 1 135 ? 1.388 17.213 31.750 1.00 27.94 171 ILE F C 1
ATOM 13284 O O . ILE F 1 135 ? 2.602 16.887 31.743 1.00 29.16 171 ILE F O 1
ATOM 13289 N N . VAL F 1 136 ? 0.437 16.386 32.055 1.00 26.68 172 VAL F N 1
ATOM 13290 C CA . VAL F 1 136 ? 0.748 15.138 32.608 1.00 29.72 172 VAL F CA 1
ATOM 13291 C C . VAL F 1 136 ? 0.747 14.192 31.470 1.00 31.12 172 VAL F C 1
ATOM 13292 O O . VAL F 1 136 ? -0.249 14.033 30.825 1.00 30.62 172 VAL F O 1
ATOM 13296 N N . HIS F 1 137 ? 1.824 13.473 31.263 1.00 33.43 173 HIS F N 1
ATOM 13297 C CA . HIS F 1 137 ? 1.880 12.717 30.028 1.00 35.06 173 HIS F CA 1
ATOM 13298 C C . HIS F 1 137 ? 1.595 11.262 30.134 1.00 36.71 173 HIS F C 1
ATOM 13299 O O . HIS F 1 137 ? 1.388 10.612 29.123 1.00 38.89 173 HIS F O 1
ATOM 13306 N N . ARG F 1 138 ? 1.567 10.719 31.343 1.00 37.98 174 ARG F N 1
ATOM 13307 C CA . ARG F 1 138 ? 1.502 9.271 31.533 1.00 38.17 174 ARG F CA 1
ATOM 13308 C C . ARG F 1 138 ? 0.532 9.033 32.672 1.00 39.12 174 ARG F C 1
ATOM 13309 O O . ARG F 1 138 ? 0.340 9.927 33.490 1.00 38.19 174 ARG F O 1
ATOM 13317 N N . ASP F 1 139 ? -0.070 7.846 32.761 1.00 40.19 175 ASP F N 1
ATOM 13318 C CA . ASP F 1 139 ? -0.999 7.624 33.901 1.00 42.25 175 ASP F CA 1
ATOM 13319 C C . ASP F 1 139 ? -0.343 7.611 35.299 1.00 40.90 175 ASP F C 1
ATOM 13320 O O . ASP F 1 139 ? 0.861 7.434 35.442 1.00 40.30 175 ASP F O 1
ATOM 13325 N N . LEU F 1 140 ? -1.175 7.868 36.298 1.00 40.35 176 LEU F N 1
ATOM 13326 C CA . LEU F 1 140 ? -0.885 7.561 37.693 1.00 40.54 176 LEU F CA 1
ATOM 13327 C C . LEU F 1 140 ? -0.338 6.090 37.876 1.00 41.59 176 LEU F C 1
ATOM 13328 O O . LEU F 1 140 ? -0.865 5.151 37.286 1.00 42.12 176 LEU F O 1
ATOM 13333 N N . LYS F 1 141 ? 0.735 5.908 38.652 1.00 42.71 177 LYS F N 1
ATOM 13334 C CA . LYS F 1 141 ? 1.333 4.572 38.956 1.00 43.46 177 LYS F CA 1
ATOM 13335 C C . LYS F 1 141 ? 1.491 4.400 40.482 1.00 44.49 177 LYS F C 1
ATOM 13336 O O . LYS F 1 141 ? 1.608 5.409 41.201 1.00 44.50 177 LYS F O 1
ATOM 13342 N N . ALA F 1 142 ? 1.554 3.139 40.945 1.00 44.74 178 ALA F N 1
ATOM 13343 C CA . ALA F 1 142 ? 1.714 2.781 42.340 1.00 44.88 178 ALA F CA 1
ATOM 13344 C C . ALA F 1 142 ? 2.944 3.464 42.963 1.00 46.27 178 ALA F C 1
ATOM 13345 O O . ALA F 1 142 ? 2.840 4.076 44.026 1.00 45.21 178 ALA F O 1
ATOM 13347 N N . GLU F 1 143 ? 4.090 3.429 42.285 1.00 47.21 179 GLU F N 1
ATOM 13348 C CA . GLU F 1 143 ? 5.258 4.080 42.856 1.00 49.78 179 GLU F CA 1
ATOM 13349 C C . GLU F 1 143 ? 5.084 5.587 43.076 1.00 48.31 179 GLU F C 1
ATOM 13350 O O . GLU F 1 143 ? 5.975 6.175 43.699 1.00 48.69 179 GLU F O 1
ATOM 13356 N N . ASN F 1 144 ? 4.019 6.203 42.536 1.00 45.65 180 ASN F N 1
ATOM 13357 C CA . ASN F 1 144 ? 3.785 7.637 42.700 1.00 42.67 180 ASN F CA 1
ATOM 13358 C C . ASN F 1 144 ? 3.227 7.913 44.087 1.00 42.25 180 ASN F C 1
ATOM 13359 O O . ASN F 1 144 ? 3.336 9.048 44.576 1.00 43.26 180 ASN F O 1
ATOM 13364 N N . LEU F 1 145 ? 2.657 6.879 44.722 1.00 40.19 181 LEU F N 1
ATOM 13365 C CA . LEU F 1 145 ? 1.820 7.013 45.920 1.00 39.21 181 LEU F CA 1
ATOM 13366 C C . LEU F 1 145 ? 2.567 6.599 47.186 1.00 38.93 181 LEU F C 1
ATOM 13367 O O . LEU F 1 145 ? 2.674 5.375 47.500 1.00 38.17 181 LEU F O 1
ATOM 13372 N N . LEU F 1 146 ? 3.078 7.600 47.906 1.00 37.30 182 LEU F N 1
ATOM 13373 C CA . LEU F 1 146 ? 3.922 7.346 49.069 1.00 37.10 182 LEU F CA 1
ATOM 13374 C C . LEU F 1 146 ? 3.211 7.780 50.324 1.00 37.13 182 LEU F C 1
ATOM 13375 O O . LEU F 1 146 ? 2.281 8.558 50.256 1.00 37.57 182 LEU F O 1
ATOM 13380 N N . LEU F 1 147 ? 3.625 7.262 51.471 1.00 37.13 183 LEU F N 1
ATOM 13381 C CA . LEU F 1 147 ? 3.155 7.803 52.752 1.00 36.01 183 LEU F CA 1
ATOM 13382 C C . LEU F 1 147 ? 4.328 8.448 53.455 1.00 36.85 183 LEU F C 1
ATOM 13383 O O . LEU F 1 147 ? 5.511 8.027 53.215 1.00 37.36 183 LEU F O 1
ATOM 13388 N N . ASP F 1 148 ? 4.062 9.532 54.195 1.00 35.06 184 ASP F N 1
ATOM 13389 C CA . ASP F 1 148 ? 5.115 10.049 55.061 1.00 34.83 184 ASP F CA 1
ATOM 13390 C C . ASP F 1 148 ? 5.041 9.494 56.523 1.00 35.30 184 ASP F C 1
ATOM 13391 O O . ASP F 1 148 ? 4.163 8.699 56.826 1.00 36.20 184 ASP F O 1
ATOM 13396 N N . GLY F 1 149 ? 5.985 9.893 57.379 1.00 34.95 185 GLY F N 1
ATOM 13397 C CA . GLY F 1 149 ? 6.026 9.596 58.790 1.00 34.18 185 GLY F CA 1
ATOM 13398 C C . GLY F 1 149 ? 4.670 9.671 59.432 1.00 35.33 185 GLY F C 1
ATOM 13399 O O . GLY F 1 149 ? 4.293 8.742 60.181 1.00 36.81 185 GLY F O 1
ATOM 13400 N N . ASP F 1 150 ? 3.894 10.717 59.142 1.00 33.96 186 ASP F N 1
ATOM 13401 C CA . ASP F 1 150 ? 2.620 10.848 59.822 1.00 33.43 186 ASP F CA 1
ATOM 13402 C C . ASP F 1 150 ? 1.540 10.240 59.063 1.00 32.26 186 ASP F C 1
ATOM 13403 O O . ASP F 1 150 ? 0.418 10.578 59.263 1.00 31.70 186 ASP F O 1
ATOM 13408 N N . MET F 1 151 ? 1.863 9.402 58.102 1.00 32.26 187 MET F N 1
ATOM 13409 C CA . MET F 1 151 ? 0.802 8.752 57.338 1.00 32.96 187 MET F CA 1
ATOM 13410 C C . MET F 1 151 ? 0.024 9.685 56.289 1.00 32.21 187 MET F C 1
ATOM 13411 O O . MET F 1 151 ? -1.006 9.314 55.713 1.00 33.91 187 MET F O 1
ATOM 13416 N N . ASN F 1 152 ? 0.577 10.835 55.951 1.00 29.91 188 ASN F N 1
ATOM 13417 C CA . ASN F 1 152 ? -0.013 11.663 54.917 1.00 29.43 188 ASN F CA 1
ATOM 13418 C C . ASN F 1 152 ? 0.461 11.126 53.576 1.00 28.79 188 ASN F C 1
ATOM 13419 O O . ASN F 1 152 ? 1.649 10.678 53.466 1.00 27.41 188 ASN F O 1
ATOM 13424 N N . ILE F 1 153 ? -0.421 11.202 52.562 1.00 27.91 189 ILE F N 1
ATOM 13425 C CA . ILE F 1 153 ? -0.068 10.864 51.178 1.00 26.42 189 ILE F CA 1
ATOM 13426 C C . ILE F 1 153 ? 1.063 11.769 50.680 1.00 27.02 189 ILE F C 1
ATOM 13427 O O . ILE F 1 153 ? 1.048 12.972 50.867 1.00 26.97 189 ILE F O 1
ATOM 13432 N N . LYS F 1 154 ? 2.019 11.230 49.971 1.00 27.52 190 LYS F N 1
ATOM 13433 C CA . LYS F 1 154 ? 2.912 12.152 49.231 1.00 29.10 190 LYS F CA 1
ATOM 13434 C C . LYS F 1 154 ? 2.947 11.637 47.820 1.00 29.88 190 LYS F C 1
ATOM 13435 O O . LYS F 1 154 ? 3.221 10.448 47.619 1.00 30.39 190 LYS F O 1
ATOM 13441 N N . ILE F 1 155 ? 2.720 12.479 46.818 1.00 30.28 191 ILE F N 1
ATOM 13442 C CA . ILE F 1 155 ? 2.795 11.895 45.486 1.00 29.47 191 ILE F CA 1
ATOM 13443 C C . ILE F 1 155 ? 4.034 12.311 44.852 1.00 30.30 191 ILE F C 1
ATOM 13444 O O . ILE F 1 155 ? 4.477 13.419 45.044 1.00 29.66 191 ILE F O 1
ATOM 13449 N N . ALA F 1 156 ? 4.622 11.421 44.095 1.00 32.55 192 ALA F N 1
ATOM 13450 C CA . ALA F 1 156 ? 5.924 11.720 43.454 1.00 33.07 192 ALA F CA 1
ATOM 13451 C C . ALA F 1 156 ? 5.832 11.348 41.979 1.00 33.66 192 ALA F C 1
ATOM 13452 O O . ALA F 1 156 ? 5.285 10.261 41.641 1.00 32.11 192 ALA F O 1
ATOM 13454 N N . ASP F 1 157 ? 6.378 12.238 41.142 1.00 34.06 193 ASP F N 1
ATOM 13455 C CA . ASP F 1 157 ? 6.668 11.926 39.756 1.00 35.78 193 ASP F CA 1
ATOM 13456 C C . ASP F 1 157 ? 5.466 11.518 38.858 1.00 36.04 193 ASP F C 1
ATOM 13457 O O . ASP F 1 157 ? 5.606 10.711 37.913 1.00 37.32 193 ASP F O 1
ATOM 13462 N N . PHE F 1 158 ? 4.299 12.059 39.187 1.00 34.73 194 PHE F N 1
ATOM 13463 C CA . PHE F 1 158 ? 3.113 11.840 38.458 1.00 34.21 194 PHE F CA 1
ATOM 13464 C C . PHE F 1 158 ? 3.214 12.292 36.988 1.00 35.53 194 PHE F C 1
ATOM 13465 O O . PHE F 1 158 ? 3.422 13.456 36.660 1.00 34.59 194 PHE F O 1
ATOM 13473 N N . GLY F 1 159 ? 3.079 11.311 36.112 1.00 38.08 195 GLY F N 1
ATOM 13474 C CA . GLY F 1 159 ? 3.230 11.543 34.700 1.00 40.91 195 GLY F CA 1
ATOM 13475 C C . GLY F 1 159 ? 4.663 11.439 34.215 1.00 43.16 195 GLY F C 1
ATOM 13476 O O . GLY F 1 159 ? 4.884 11.446 33.001 1.00 44.19 195 GLY F O 1
ATOM 13477 N N . PHE F 1 160 ? 5.633 11.328 35.118 1.00 43.62 196 PHE F N 1
ATOM 13478 C CA . PHE F 1 160 ? 7.029 11.210 34.692 1.00 45.91 196 PHE F CA 1
ATOM 13479 C C . PHE F 1 160 ? 7.323 9.869 33.975 1.00 47.92 196 PHE F C 1
ATOM 13480 O O . PHE F 1 160 ? 6.510 8.904 34.046 1.00 48.90 196 PHE F O 1
ATOM 13488 N N . SER F 1 161 ? 8.485 9.804 33.322 1.00 49.16 197 SER F N 1
ATOM 13489 C CA . SER F 1 161 ? 8.821 8.691 32.469 1.00 51.50 197 SER F CA 1
ATOM 13490 C C . SER F 1 161 ? 9.362 7.499 33.232 1.00 53.42 197 SER F C 1
ATOM 13491 O O . SER F 1 161 ? 9.935 7.637 34.300 1.00 54.88 197 SER F O 1
ATOM 13494 N N . ASN F 1 162 ? 9.180 6.325 32.659 1.00 55.04 198 ASN F N 1
ATOM 13495 C CA . ASN F 1 162 ? 9.751 5.075 33.140 1.00 57.37 198 ASN F CA 1
ATOM 13496 C C . ASN F 1 162 ? 11.252 5.175 33.369 1.00 56.70 198 ASN F C 1
ATOM 13497 O O . ASN F 1 162 ? 11.848 4.481 34.206 1.00 57.01 198 ASN F O 1
ATOM 13502 N N . GLU F 1 163 ? 11.869 6.067 32.609 1.00 56.39 199 GLU F N 1
ATOM 13503 C CA . GLU F 1 163 ? 13.317 6.135 32.506 1.00 55.03 199 GLU F CA 1
ATOM 13504 C C . GLU F 1 163 ? 13.956 6.432 33.841 1.00 53.73 199 GLU F C 1
ATOM 13505 O O . GLU F 1 163 ? 14.883 5.763 34.213 1.00 53.95 199 GLU F O 1
ATOM 13511 N N . PHE F 1 164 ? 13.494 7.446 34.566 1.00 52.77 200 PHE F N 1
ATOM 13512 C CA . PHE F 1 164 ? 14.164 7.763 35.806 1.00 51.70 200 PHE F CA 1
ATOM 13513 C C . PHE F 1 164 ? 13.366 7.336 37.032 1.00 52.60 200 PHE F C 1
ATOM 13514 O O . PHE F 1 164 ? 13.520 7.903 38.094 1.00 51.44 200 PHE F O 1
ATOM 13522 N N . THR F 1 165 ? 12.543 6.307 36.848 1.00 54.68 201 THR F N 1
ATOM 13523 C CA . THR F 1 165 ? 11.625 5.760 37.820 1.00 57.48 201 THR F CA 1
ATOM 13524 C C . THR F 1 165 ? 12.373 4.902 38.799 1.00 59.56 201 THR F C 1
ATOM 13525 O O . THR F 1 165 ? 13.297 4.157 38.440 1.00 58.79 201 THR F O 1
ATOM 13529 N N . VAL F 1 166 ? 11.933 4.941 40.039 1.00 62.39 202 VAL F N 1
ATOM 13530 C CA . VAL F 1 166 ? 12.378 3.903 40.927 1.00 65.09 202 VAL F CA 1
ATOM 13531 C C . VAL F 1 166 ? 11.495 2.678 40.725 1.00 67.66 202 VAL F C 1
ATOM 13532 O O . VAL F 1 166 ? 10.256 2.800 40.565 1.00 68.13 202 VAL F O 1
ATOM 13536 N N . GLY F 1 167 ? 12.173 1.511 40.689 1.00 70.29 203 GLY F N 1
ATOM 13537 C CA . GLY F 1 167 ? 11.584 0.126 40.668 1.00 71.97 203 GLY F CA 1
ATOM 13538 C C . GLY F 1 167 ? 10.300 -0.085 41.478 1.00 73.12 203 GLY F C 1
ATOM 13539 O O . GLY F 1 167 ? 9.941 0.733 42.355 1.00 73.27 203 GLY F O 1
ATOM 13540 N N . ASN F 1 168 ? 9.609 -1.199 41.214 1.00 74.06 204 ASN F N 1
ATOM 13541 C CA . ASN F 1 168 ? 8.168 -1.155 41.372 1.00 74.19 204 ASN F CA 1
ATOM 13542 C C . ASN F 1 168 ? 7.301 -2.387 41.143 1.00 73.79 204 ASN F C 1
ATOM 13543 O O . ASN F 1 168 ? 6.096 -2.200 40.961 1.00 73.83 204 ASN F O 1
ATOM 13548 N N . LYS F 1 169 ? 7.844 -3.608 41.106 1.00 73.25 205 LYS F N 1
ATOM 13549 C CA . LYS F 1 169 ? 6.977 -4.816 40.900 1.00 73.18 205 LYS F CA 1
ATOM 13550 C C . LYS F 1 169 ? 5.537 -4.503 40.394 1.00 72.82 205 LYS F C 1
ATOM 13551 O O . LYS F 1 169 ? 5.229 -4.691 39.228 1.00 73.65 205 LYS F O 1
ATOM 13557 N N . LEU F 1 170 ? 4.675 -3.999 41.276 1.00 72.04 206 LEU F N 1
ATOM 13558 C CA . LEU F 1 170 ? 3.257 -3.847 41.002 1.00 70.67 206 LEU F CA 1
ATOM 13559 C C . LEU F 1 170 ? 3.028 -3.179 39.653 1.00 70.29 206 LEU F C 1
ATOM 13560 O O . LEU F 1 170 ? 2.208 -3.641 38.870 1.00 70.14 206 LEU F O 1
ATOM 13565 N N . ASP F 1 171 ? 3.770 -2.111 39.373 1.00 70.07 207 ASP F N 1
ATOM 13566 C CA . ASP F 1 171 ? 3.500 -1.333 38.165 1.00 70.36 207 ASP F CA 1
ATOM 13567 C C . ASP F 1 171 ? 3.788 -2.092 36.897 1.00 69.11 207 ASP F C 1
ATOM 13568 O O . ASP F 1 171 ? 3.029 -1.989 35.923 1.00 68.93 207 ASP F O 1
ATOM 13573 N N . THR F 1 172 ? 4.896 -2.827 36.905 1.00 68.45 208 THR F N 1
ATOM 13574 C CA . THR F 1 172 ? 5.370 -3.502 35.702 1.00 67.25 208 THR F CA 1
ATOM 13575 C C . THR F 1 172 ? 5.527 -4.970 35.945 1.00 67.02 208 THR F C 1
ATOM 13576 O O . THR F 1 172 ? 6.414 -5.571 35.336 1.00 68.01 208 THR F O 1
ATOM 13580 N N . PHE F 1 173 ? 4.738 -5.557 36.842 1.00 66.48 209 PHE F N 1
ATOM 13581 C CA . PHE F 1 173 ? 4.856 -7.009 37.045 1.00 66.50 209 PHE F CA 1
ATOM 13582 C C . PHE F 1 173 ? 4.156 -7.769 35.941 1.00 66.54 209 PHE F C 1
ATOM 13583 O O . PHE F 1 173 ? 4.489 -8.920 35.686 1.00 67.45 209 PHE F O 1
ATOM 13591 N N . CYS F 1 174 ? 3.204 -7.128 35.281 1.00 66.35 210 CYS F N 1
ATOM 13592 C CA . CYS F 1 174 ? 2.305 -7.841 34.424 1.00 65.77 210 CYS F CA 1
ATOM 13593 C C . CYS F 1 174 ? 2.142 -7.048 33.168 1.00 65.12 210 CYS F C 1
ATOM 13594 O O . CYS F 1 174 ? 1.032 -7.026 32.611 1.00 65.89 210 CYS F O 1
ATOM 13597 N N . GLY F 1 175 ? 3.204 -6.363 32.727 1.00 63.67 211 GLY F N 1
ATOM 13598 C CA . GLY F 1 175 ? 3.154 -5.669 31.431 1.00 62.02 211 GLY F CA 1
ATOM 13599 C C . GLY F 1 175 ? 2.354 -4.381 31.561 1.00 61.46 211 GLY F C 1
ATOM 13600 O O . GLY F 1 175 ? 2.987 -3.312 31.674 1.00 63.32 211 GLY F O 1
ATOM 13601 N N . SER F 1 176 ? 0.998 -4.453 31.573 1.00 58.35 212 SER F N 1
ATOM 13602 C CA . SER F 1 176 ? 0.147 -3.338 32.107 1.00 55.47 212 SER F CA 1
ATOM 13603 C C . SER F 1 176 ? -0.295 -3.495 33.587 1.00 53.35 212 SER F C 1
ATOM 13604 O O . SER F 1 176 ? -0.788 -4.562 34.004 1.00 51.90 212 SER F O 1
ATOM 13607 N N . PRO F 1 177 ? -0.164 -2.417 34.375 1.00 51.02 213 PRO F N 1
ATOM 13608 C CA . PRO F 1 177 ? -0.492 -2.513 35.791 1.00 48.81 213 PRO F CA 1
ATOM 13609 C C . PRO F 1 177 ? -2.011 -2.650 36.008 1.00 47.69 213 PRO F C 1
ATOM 13610 O O . PRO F 1 177 ? -2.775 -2.107 35.225 1.00 46.89 213 PRO F O 1
ATOM 13614 N N . PRO F 1 178 ? -2.441 -3.312 37.123 1.00 47.42 214 PRO F N 1
ATOM 13615 C CA . PRO F 1 178 ? -3.882 -3.624 37.388 1.00 46.24 214 PRO F CA 1
ATOM 13616 C C . PRO F 1 178 ? -4.740 -2.337 37.611 1.00 44.66 214 PRO F C 1
ATOM 13617 O O . PRO F 1 178 ? -5.984 -2.375 37.701 1.00 44.29 214 PRO F O 1
ATOM 13621 N N . TYR F 1 179 ? -4.090 -1.191 37.712 1.00 42.32 215 TYR F N 1
ATOM 13622 C CA . TYR F 1 179 ? -4.875 -0.017 37.913 1.00 41.22 215 TYR F CA 1
ATOM 13623 C C . TYR F 1 179 ? -5.042 0.750 36.606 1.00 39.85 215 TYR F C 1
ATOM 13624 O O . TYR F 1 179 ? -5.450 1.890 36.632 1.00 40.24 215 TYR F O 1
ATOM 13633 N N . ALA F 1 180 ? -4.753 0.141 35.467 1.00 37.79 216 ALA F N 1
ATOM 13634 C CA . ALA F 1 180 ? -4.794 0.882 34.217 1.00 36.81 216 ALA F CA 1
ATOM 13635 C C . ALA F 1 180 ? -6.114 0.714 33.492 1.00 36.63 216 ALA F C 1
ATOM 13636 O O . ALA F 1 180 ? -6.777 -0.366 33.562 1.00 36.23 216 ALA F O 1
ATOM 13638 N N . ALA F 1 181 ? -6.458 1.780 32.766 1.00 36.82 217 ALA F N 1
ATOM 13639 C CA . ALA F 1 181 ? -7.842 2.037 32.295 1.00 38.08 217 ALA F CA 1
ATOM 13640 C C . ALA F 1 181 ? -8.142 1.217 31.076 1.00 39.66 217 ALA F C 1
ATOM 13641 O O . ALA F 1 181 ? -7.209 0.931 30.313 1.00 40.44 217 ALA F O 1
ATOM 13643 N N . PRO F 1 182 ? -9.424 0.816 30.877 1.00 40.28 218 PRO F N 1
ATOM 13644 C CA . PRO F 1 182 ? -9.788 -0.015 29.740 1.00 40.82 218 PRO F CA 1
ATOM 13645 C C . PRO F 1 182 ? -9.045 0.460 28.493 1.00 43.22 218 PRO F C 1
ATOM 13646 O O . PRO F 1 182 ? -8.402 -0.349 27.796 1.00 43.67 218 PRO F O 1
ATOM 13650 N N . GLU F 1 183 ? -9.075 1.771 28.240 1.00 44.46 219 GLU F N 1
ATOM 13651 C CA . GLU F 1 183 ? -8.432 2.291 27.073 1.00 45.90 219 GLU F CA 1
ATOM 13652 C C . GLU F 1 183 ? -6.929 2.130 27.069 1.00 47.85 219 GLU F C 1
ATOM 13653 O O . GLU F 1 183 ? -6.358 1.975 25.985 1.00 49.60 219 GLU F O 1
ATOM 13659 N N . LEU F 1 184 ? -6.233 2.160 28.200 1.00 48.68 220 LEU F N 1
ATOM 13660 C CA . LEU F 1 184 ? -4.782 1.946 28.044 1.00 50.64 220 LEU F CA 1
ATOM 13661 C C . LEU F 1 184 ? -4.488 0.535 27.543 1.00 51.30 220 LEU F C 1
ATOM 13662 O O . LEU F 1 184 ? -3.534 0.350 26.808 1.00 52.08 220 LEU F O 1
ATOM 13667 N N . PHE F 1 185 ? -5.337 -0.428 27.894 1.00 51.70 221 PHE F N 1
ATOM 13668 C CA . PHE F 1 185 ? -5.156 -1.843 27.554 1.00 51.67 221 PHE F CA 1
ATOM 13669 C C . PHE F 1 185 ? -5.349 -2.025 26.089 1.00 53.09 221 PHE F C 1
ATOM 13670 O O . PHE F 1 185 ? -4.574 -2.754 25.432 1.00 53.64 221 PHE F O 1
ATOM 13678 N N . GLN F 1 186 ? -6.393 -1.363 25.598 1.00 53.00 222 GLN F N 1
ATOM 13679 C CA . GLN F 1 186 ? -6.681 -1.322 24.207 1.00 54.03 222 GLN F CA 1
ATOM 13680 C C . GLN F 1 186 ? -5.599 -0.550 23.347 1.00 54.25 222 GLN F C 1
ATOM 13681 O O . GLN F 1 186 ? -5.880 -0.149 22.210 1.00 53.79 222 GLN F O 1
ATOM 13687 N N . GLY F 1 187 ? -4.397 -0.302 23.882 1.00 54.44 223 GLY F N 1
ATOM 13688 C CA . GLY F 1 187 ? -3.429 0.605 23.212 1.00 54.78 223 GLY F CA 1
ATOM 13689 C C . GLY F 1 187 ? -3.659 2.132 22.985 1.00 54.65 223 GLY F C 1
ATOM 13690 O O . GLY F 1 187 ? -2.818 2.755 22.403 1.00 53.72 223 GLY F O 1
ATOM 13691 N N . LYS F 1 188 ? -4.768 2.763 23.404 1.00 55.94 224 LYS F N 1
ATOM 13692 C CA . LYS F 1 188 ? -4.857 4.276 23.403 1.00 55.99 224 LYS F CA 1
ATOM 13693 C C . LYS F 1 188 ? -3.743 4.919 24.297 1.00 55.60 224 LYS F C 1
ATOM 13694 O O . LYS F 1 188 ? -3.465 4.455 25.396 1.00 56.44 224 LYS F O 1
ATOM 13700 N N . LYS F 1 189 ? -3.103 5.982 23.849 1.00 55.06 225 LYS F N 1
ATOM 13701 C CA . LYS F 1 189 ? -2.117 6.617 24.700 1.00 54.70 225 LYS F CA 1
ATOM 13702 C C . LYS F 1 189 ? -2.827 7.526 25.773 1.00 53.10 225 LYS F C 1
ATOM 13703 O O . LYS F 1 189 ? -3.987 7.937 25.640 1.00 52.38 225 LYS F O 1
ATOM 13709 N N . TYR F 1 190 ? -2.154 7.766 26.883 1.00 50.84 226 TYR F N 1
ATOM 13710 C CA . TYR F 1 190 ? -2.804 8.473 27.997 1.00 47.83 226 TYR F CA 1
ATOM 13711 C C . TYR F 1 190 ? -3.287 9.831 27.515 1.00 46.65 226 TYR F C 1
ATOM 13712 O O . TYR F 1 190 ? -2.623 10.417 26.657 1.00 47.39 226 TYR F O 1
ATOM 13721 N N . ASP F 1 191 ? -4.373 10.365 28.057 1.00 44.67 227 ASP F N 1
ATOM 13722 C CA . ASP F 1 191 ? -4.751 11.746 27.687 1.00 44.79 227 ASP F CA 1
ATOM 13723 C C . ASP F 1 191 ? -5.565 12.562 28.728 1.00 43.42 227 ASP F C 1
ATOM 13724 O O . ASP F 1 191 ? -6.560 13.177 28.416 1.00 43.37 227 ASP F O 1
ATOM 13729 N N . GLY F 1 192 ? -5.187 12.544 29.977 1.00 41.96 228 GLY F N 1
ATOM 13730 C CA . GLY F 1 192 ? -5.827 13.435 30.845 1.00 40.96 228 GLY F CA 1
ATOM 13731 C C . GLY F 1 192 ? -6.457 12.808 32.043 1.00 40.46 228 GLY F C 1
ATOM 13732 O O . GLY F 1 192 ? -6.378 11.605 32.288 1.00 40.36 228 GLY F O 1
ATOM 13733 N N . PRO F 1 193 ? -7.073 13.665 32.823 1.00 40.12 229 PRO F N 1
ATOM 13734 C CA . PRO F 1 193 ? -7.735 13.287 33.994 1.00 39.68 229 PRO F CA 1
ATOM 13735 C C . PRO F 1 193 ? -8.664 12.166 33.693 1.00 40.73 229 PRO F C 1
ATOM 13736 O O . PRO F 1 193 ? -8.955 11.429 34.584 1.00 42.24 229 PRO F O 1
ATOM 13740 N N . GLU F 1 194 ? -9.211 11.996 32.497 1.00 40.87 230 GLU F N 1
ATOM 13741 C CA . GLU F 1 194 ? -10.224 10.941 32.487 1.00 41.28 230 GLU F CA 1
ATOM 13742 C C . GLU F 1 194 ? -9.632 9.618 32.907 1.00 39.25 230 GLU F C 1
ATOM 13743 O O . GLU F 1 194 ? -10.283 8.818 33.622 1.00 40.09 230 GLU F O 1
ATOM 13749 N N . VAL F 1 195 ? -8.409 9.371 32.456 1.00 36.64 231 VAL F N 1
ATOM 13750 C CA . VAL F 1 195 ? -7.733 8.160 32.789 1.00 33.81 231 VAL F CA 1
ATOM 13751 C C . VAL F 1 195 ? -7.401 8.136 34.271 1.00 33.34 231 VAL F C 1
ATOM 13752 O O . VAL F 1 195 ? -7.582 7.126 34.915 1.00 33.64 231 VAL F O 1
ATOM 13756 N N . ASP F 1 196 ? -6.955 9.246 34.835 1.00 32.90 232 ASP F N 1
ATOM 13757 C CA . ASP F 1 196 ? -6.657 9.283 36.271 1.00 31.52 232 ASP F CA 1
ATOM 13758 C C . ASP F 1 196 ? -7.833 8.660 37.036 1.00 31.29 232 ASP F C 1
ATOM 13759 O O . ASP F 1 196 ? -7.667 7.772 37.894 1.00 31.31 232 ASP F O 1
ATOM 13764 N N . VAL F 1 197 ? -9.033 9.049 36.628 1.00 29.49 233 VAL F N 1
ATOM 13765 C CA . VAL F 1 197 ? -10.206 8.844 37.454 1.00 28.48 233 VAL F CA 1
ATOM 13766 C C . VAL F 1 197 ? -10.488 7.353 37.575 1.00 29.58 233 VAL F C 1
ATOM 13767 O O . VAL F 1 197 ? -10.901 6.886 38.643 1.00 29.86 233 VAL F O 1
ATOM 13771 N N . TRP F 1 198 ? -10.296 6.605 36.482 1.00 30.40 234 TRP F N 1
ATOM 13772 C CA . TRP F 1 198 ? -10.409 5.152 36.550 1.00 29.47 234 TRP F CA 1
ATOM 13773 C C . TRP F 1 198 ? -9.351 4.576 37.578 1.00 30.34 234 TRP F C 1
ATOM 13774 O O . TRP F 1 198 ? -9.717 3.766 38.452 1.00 28.22 234 TRP F O 1
ATOM 13785 N N . SER F 1 199 ? -8.071 5.018 37.476 1.00 28.74 235 SER F N 1
ATOM 13786 C CA . SER F 1 199 ? -7.043 4.419 38.310 1.00 29.04 235 SER F CA 1
ATOM 13787 C C . SER F 1 199 ? -7.306 4.803 39.743 1.00 29.28 235 SER F C 1
ATOM 13788 O O . SER F 1 199 ? -6.964 4.080 40.639 1.00 28.81 235 SER F O 1
ATOM 13791 N N . LEU F 1 200 ? -7.957 5.946 39.919 1.00 29.71 236 LEU F N 1
ATOM 13792 C CA . LEU F 1 200 ? -8.309 6.487 41.183 1.00 28.65 236 LEU F CA 1
ATOM 13793 C C . LEU F 1 200 ? -9.361 5.587 41.758 1.00 28.64 236 LEU F C 1
ATOM 13794 O O . LEU F 1 200 ? -9.412 5.367 42.970 1.00 28.08 236 LEU F O 1
ATOM 13799 N N . GLY F 1 201 ? -10.159 5.003 40.888 1.00 28.71 237 GLY F N 1
ATOM 13800 C CA . GLY F 1 201 ? -11.226 4.078 41.369 1.00 31.29 237 GLY F CA 1
ATOM 13801 C C . GLY F 1 201 ? -10.579 2.796 41.860 1.00 32.08 237 GLY F C 1
ATOM 13802 O O . GLY F 1 201 ? -10.986 2.224 42.876 1.00 32.23 237 GLY F O 1
ATOM 13803 N N . VAL F 1 202 ? -9.527 2.372 41.144 1.00 32.66 238 VAL F N 1
ATOM 13804 C CA . VAL F 1 202 ? -8.779 1.188 41.522 1.00 33.06 238 VAL F CA 1
ATOM 13805 C C . VAL F 1 202 ? -8.112 1.470 42.896 1.00 33.53 238 VAL F C 1
ATOM 13806 O O . VAL F 1 202 ? -8.323 0.716 43.870 1.00 34.09 238 VAL F O 1
ATOM 13810 N N . ILE F 1 203 ? -7.402 2.591 42.998 1.00 31.45 239 ILE F N 1
ATOM 13811 C CA . ILE F 1 203 ? -6.860 3.029 44.237 1.00 29.90 239 ILE F CA 1
ATOM 13812 C C . ILE F 1 203 ? -7.885 2.923 45.421 1.00 31.56 239 ILE F C 1
ATOM 13813 O O . ILE F 1 203 ? -7.653 2.273 46.418 1.00 32.37 239 ILE F O 1
ATOM 13818 N N . LEU F 1 204 ? -9.052 3.466 45.272 1.00 33.13 240 LEU F N 1
ATOM 13819 C CA . LEU F 1 204 ? -9.984 3.541 46.375 1.00 33.20 240 LEU F CA 1
ATOM 13820 C C . LEU F 1 204 ? -10.464 2.113 46.682 1.00 33.74 240 LEU F C 1
ATOM 13821 O O . LEU F 1 204 ? -10.491 1.683 47.834 1.00 34.71 240 LEU F O 1
ATOM 13826 N N . TYR F 1 205 ? -10.805 1.366 45.643 1.00 33.05 241 TYR F N 1
ATOM 13827 C CA . TYR F 1 205 ? -11.227 -0.008 45.830 1.00 31.73 241 TYR F CA 1
ATOM 13828 C C . TYR F 1 205 ? -10.163 -0.739 46.647 1.00 31.02 241 TYR F C 1
ATOM 13829 O O . TYR F 1 205 ? -10.482 -1.514 47.543 1.00 31.07 241 TYR F O 1
ATOM 13838 N N . THR F 1 206 ? -8.900 -0.489 46.381 1.00 30.82 242 THR F N 1
ATOM 13839 C CA . THR F 1 206 ? -7.943 -1.293 47.062 1.00 33.30 242 THR F CA 1
ATOM 13840 C C . THR F 1 206 ? -7.680 -0.646 48.441 1.00 33.47 242 THR F C 1
ATOM 13841 O O . THR F 1 206 ? -7.288 -1.325 49.401 1.00 34.07 242 THR F O 1
ATOM 13845 N N . LEU F 1 207 ? -7.919 0.646 48.595 1.00 33.68 243 LEU F N 1
ATOM 13846 C CA . LEU F 1 207 ? -7.581 1.226 49.863 1.00 33.48 243 LEU F CA 1
ATOM 13847 C C . LEU F 1 207 ? -8.610 0.714 50.816 1.00 34.81 243 LEU F C 1
ATOM 13848 O O . LEU F 1 207 ? -8.298 0.438 51.959 1.00 35.48 243 LEU F O 1
ATOM 13853 N N . VAL F 1 208 ? -9.846 0.539 50.361 1.00 36.24 244 VAL F N 1
ATOM 13854 C CA . VAL F 1 208 ? -10.903 0.137 51.312 1.00 37.11 244 VAL F CA 1
ATOM 13855 C C . VAL F 1 208 ? -11.199 -1.343 51.433 1.00 39.53 244 VAL F C 1
ATOM 13856 O O . VAL F 1 208 ? -11.821 -1.750 52.447 1.00 39.85 244 VAL F O 1
ATOM 13860 N N . SER F 1 209 ? -10.789 -2.148 50.426 1.00 39.96 245 SER F N 1
ATOM 13861 C CA . SER F 1 209 ? -11.045 -3.591 50.479 1.00 40.27 245 SER F CA 1
ATOM 13862 C C . SER F 1 209 ? -9.778 -4.441 50.744 1.00 41.28 245 SER F C 1
ATOM 13863 O O . SER F 1 209 ? -9.915 -5.606 51.125 1.00 41.29 245 SER F O 1
ATOM 13866 N N . GLY F 1 210 ? -8.577 -3.885 50.490 1.00 41.40 246 GLY F N 1
ATOM 13867 C CA . GLY F 1 210 ? -7.306 -4.596 50.626 1.00 40.97 246 GLY F CA 1
ATOM 13868 C C . GLY F 1 210 ? -7.034 -5.433 49.415 1.00 41.62 246 GLY F C 1
ATOM 13869 O O . GLY F 1 210 ? -6.010 -6.055 49.297 1.00 43.67 246 GLY F O 1
ATOM 13870 N N . SER F 1 211 ? -7.966 -5.471 48.492 1.00 42.46 247 SER F N 1
ATOM 13871 C CA . SER F 1 211 ? -7.811 -6.251 47.269 1.00 42.51 247 SER F CA 1
ATOM 13872 C C . SER F 1 211 ? -7.983 -5.416 46.000 1.00 41.76 247 SER F C 1
ATOM 13873 O O . SER F 1 211 ? -8.661 -4.385 46.044 1.00 42.07 247 SER F O 1
ATOM 13876 N N . LEU F 1 212 ? -7.431 -5.906 44.882 1.00 39.55 248 LEU F N 1
ATOM 13877 C CA . LEU F 1 212 ? -7.643 -5.323 43.569 1.00 38.09 248 LEU F CA 1
ATOM 13878 C C . LEU F 1 212 ? -9.054 -5.528 43.059 1.00 38.82 248 LEU F C 1
ATOM 13879 O O . LEU F 1 212 ? -9.601 -6.588 43.235 1.00 40.16 248 LEU F O 1
ATOM 13884 N N . PRO F 1 213 ? -9.634 -4.537 42.359 1.00 38.58 249 PRO F N 1
ATOM 13885 C CA . PRO F 1 213 ? -10.922 -4.818 41.789 1.00 37.85 249 PRO F CA 1
ATOM 13886 C C . PRO F 1 213 ? -10.770 -5.722 40.581 1.00 37.88 249 PRO F C 1
ATOM 13887 O O . PRO F 1 213 ? -11.704 -6.395 40.201 1.00 36.27 249 PRO F O 1
ATOM 13891 N N . PHE F 1 214 ? -9.614 -5.738 39.953 1.00 39.62 250 PHE F N 1
ATOM 13892 C CA . PHE F 1 214 ? -9.501 -6.563 38.726 1.00 43.39 250 PHE F CA 1
ATOM 13893 C C . PHE F 1 214 ? -8.330 -7.460 38.768 1.00 45.94 250 PHE F C 1
ATOM 13894 O O . PHE F 1 214 ? -7.222 -7.006 38.825 1.00 47.06 250 PHE F O 1
ATOM 13902 N N . ASP F 1 215 ? -8.567 -8.762 38.716 1.00 51.16 251 ASP F N 1
ATOM 13903 C CA . ASP F 1 215 ? -7.451 -9.740 38.857 1.00 54.52 251 ASP F CA 1
ATOM 13904 C C . ASP F 1 215 ? -7.191 -10.592 37.627 1.00 54.68 251 ASP F C 1
ATOM 13905 O O . ASP F 1 215 ? -7.979 -10.551 36.682 1.00 54.94 251 ASP F O 1
ATOM 13910 N N . GLY F 1 216 ? -6.104 -11.356 37.636 1.00 55.71 252 GLY F N 1
ATOM 13911 C CA . GLY F 1 216 ? -5.829 -12.323 36.523 1.00 57.98 252 GLY F CA 1
ATOM 13912 C C . GLY F 1 216 ? -4.539 -13.137 36.610 1.00 58.93 252 GLY F C 1
ATOM 13913 O O . GLY F 1 216 ? -3.518 -12.611 37.072 1.00 58.98 252 GLY F O 1
ATOM 13914 N N . GLN F 1 217 ? -4.547 -14.414 36.190 1.00 59.83 253 GLN F N 1
ATOM 13915 C CA . GLN F 1 217 ? -3.275 -15.230 36.267 1.00 59.85 253 GLN F CA 1
ATOM 13916 C C . GLN F 1 217 ? -2.224 -14.635 35.331 1.00 58.72 253 GLN F C 1
ATOM 13917 O O . GLN F 1 217 ? -1.054 -14.805 35.561 1.00 59.18 253 GLN F O 1
ATOM 13923 N N . ASN F 1 218 ? -2.656 -13.896 34.306 1.00 57.73 254 ASN F N 1
ATOM 13924 C CA . ASN F 1 218 ? -1.752 -13.366 33.274 1.00 56.73 254 ASN F CA 1
ATOM 13925 C C . ASN F 1 218 ? -2.325 -12.120 32.564 1.00 56.00 254 ASN F C 1
ATOM 13926 O O . ASN F 1 218 ? -3.478 -11.754 32.750 1.00 54.95 254 ASN F O 1
ATOM 13931 N N . LEU F 1 219 ? -1.533 -11.511 31.700 1.00 55.90 255 LEU F N 1
ATOM 13932 C CA . LEU F 1 219 ? -1.993 -10.320 31.010 1.00 57.06 255 LEU F CA 1
ATOM 13933 C C . LEU F 1 219 ? -3.315 -10.455 30.241 1.00 57.81 255 LEU F C 1
ATOM 13934 O O . LEU F 1 219 ? -4.130 -9.522 30.333 1.00 59.16 255 LEU F O 1
ATOM 13939 N N . LYS F 1 220 ? -3.524 -11.542 29.473 1.00 57.50 256 LYS F N 1
ATOM 13940 C CA . LYS F 1 220 ? -4.818 -11.742 28.789 1.00 57.03 256 LYS F CA 1
ATOM 13941 C C . LYS F 1 220 ? -5.983 -11.728 29.785 1.00 56.13 256 LYS F C 1
ATOM 13942 O O . LYS F 1 220 ? -7.000 -11.111 29.562 1.00 56.25 256 LYS F O 1
ATOM 13944 N N . GLU F 1 221 ? -5.823 -12.394 30.900 1.00 55.47 257 GLU F N 1
ATOM 13945 C CA . GLU F 1 221 ? -6.934 -12.537 31.788 1.00 56.65 257 GLU F CA 1
ATOM 13946 C C . GLU F 1 221 ? -7.210 -11.220 32.496 1.00 54.71 257 GLU F C 1
ATOM 13947 O O . GLU F 1 221 ? -8.360 -10.892 32.753 1.00 54.52 257 GLU F O 1
ATOM 13953 N N . LEU F 1 222 ? -6.171 -10.454 32.810 1.00 53.66 258 LEU F N 1
ATOM 13954 C CA . LEU F 1 222 ? -6.386 -9.141 33.421 1.00 51.90 258 LEU F CA 1
ATOM 13955 C C . LEU F 1 222 ? -7.148 -8.284 32.437 1.00 52.25 258 LEU F C 1
ATOM 13956 O O . LEU F 1 222 ? -8.212 -7.679 32.788 1.00 52.87 258 LEU F O 1
ATOM 13961 N N . ARG F 1 223 ? -6.629 -8.245 31.206 1.00 50.88 259 ARG F N 1
ATOM 13962 C CA . ARG F 1 223 ? -7.139 -7.290 30.229 1.00 51.09 259 ARG F CA 1
ATOM 13963 C C . ARG F 1 223 ? -8.618 -7.516 30.010 1.00 50.61 259 ARG F C 1
ATOM 13964 O O . ARG F 1 223 ? -9.435 -6.599 29.925 1.00 51.03 259 ARG F O 1
ATOM 13972 N N . GLU F 1 224 ? -8.968 -8.769 29.998 1.00 50.05 260 GLU F N 1
ATOM 13973 C CA . GLU F 1 224 ? -10.321 -9.114 29.792 1.00 49.65 260 GLU F CA 1
ATOM 13974 C C . GLU F 1 224 ? -11.230 -8.600 30.883 1.00 47.82 260 GLU F C 1
ATOM 13975 O O . GLU F 1 224 ? -12.382 -8.195 30.615 1.00 47.45 260 GLU F O 1
ATOM 13981 N N . ARG F 1 225 ? -10.730 -8.637 32.109 1.00 46.00 261 ARG F N 1
ATOM 13982 C CA . ARG F 1 225 ? -11.603 -8.437 33.257 1.00 45.47 261 ARG F CA 1
ATOM 13983 C C . ARG F 1 225 ? -11.720 -6.942 33.448 1.00 43.78 261 ARG F C 1
ATOM 13984 O O . ARG F 1 225 ? -12.784 -6.424 33.761 1.00 42.27 261 ARG F O 1
ATOM 13992 N N . VAL F 1 226 ? -10.601 -6.255 33.236 1.00 42.40 262 VAL F N 1
ATOM 13993 C CA . VAL F 1 226 ? -10.663 -4.817 33.110 1.00 41.59 262 VAL F CA 1
ATOM 13994 C C . VAL F 1 226 ? -11.596 -4.402 31.989 1.00 42.86 262 VAL F C 1
ATOM 13995 O O . VAL F 1 226 ? -12.451 -3.557 32.212 1.00 43.57 262 VAL F O 1
ATOM 13999 N N . LEU F 1 227 ? -11.472 -4.960 30.783 1.00 43.29 263 LEU F N 1
ATOM 14000 C CA . LEU F 1 227 ? -12.359 -4.453 29.704 1.00 44.46 263 LEU F CA 1
ATOM 14001 C C . LEU F 1 227 ? -13.801 -4.754 30.000 1.00 45.11 263 LEU F C 1
ATOM 14002 O O . LEU F 1 227 ? -14.688 -4.020 29.586 1.00 45.61 263 LEU F O 1
ATOM 14007 N N . ARG F 1 228 ? -14.032 -5.833 30.750 1.00 45.47 264 ARG F N 1
ATOM 14008 C CA . ARG F 1 228 ? -15.374 -6.173 31.156 1.00 44.30 264 ARG F CA 1
ATOM 14009 C C . ARG F 1 228 ? -15.827 -5.194 32.213 1.00 43.49 264 ARG F C 1
ATOM 14010 O O . ARG F 1 228 ? -16.981 -4.800 32.243 1.00 44.04 264 ARG F O 1
ATOM 14018 N N . GLY F 1 229 ? -14.946 -4.758 33.081 1.00 42.04 265 GLY F N 1
ATOM 14019 C CA . GLY F 1 229 ? -15.411 -3.793 34.086 1.00 42.26 265 GLY F CA 1
ATOM 14020 C C . GLY F 1 229 ? -16.381 -4.181 35.201 1.00 43.08 265 GLY F C 1
ATOM 14021 O O . GLY F 1 229 ? -16.673 -3.315 36.023 1.00 44.00 265 GLY F O 1
ATOM 14022 N N . LYS F 1 230 ? -16.886 -5.441 35.297 1.00 43.63 266 LYS F N 1
ATOM 14023 C CA . LYS F 1 230 ? -17.708 -5.869 36.496 1.00 42.60 266 LYS F CA 1
ATOM 14024 C C . LYS F 1 230 ? -16.771 -6.012 37.688 1.00 41.71 266 LYS F C 1
ATOM 14025 O O . LYS F 1 230 ? -15.631 -6.388 37.504 1.00 43.03 266 LYS F O 1
ATOM 14027 N N . TYR F 1 231 ? -17.163 -5.625 38.885 1.00 40.67 267 TYR F N 1
ATOM 14028 C CA . TYR F 1 231 ? -16.250 -5.791 40.050 1.00 39.44 267 TYR F CA 1
ATOM 14029 C C . TYR F 1 231 ? -17.039 -6.004 41.354 1.00 39.70 267 TYR F C 1
ATOM 14030 O O . TYR F 1 231 ? -18.112 -5.480 41.520 1.00 38.19 267 TYR F O 1
ATOM 14039 N N . ARG F 1 232 ? -16.510 -6.812 42.274 1.00 41.57 268 ARG F N 1
ATOM 14040 C CA . ARG F 1 232 ? -17.320 -7.274 43.443 1.00 41.41 268 ARG F CA 1
ATOM 14041 C C . ARG F 1 232 ? -17.433 -6.127 44.405 1.00 40.31 268 ARG F C 1
ATOM 14042 O O . ARG F 1 232 ? -16.442 -5.460 44.723 1.00 39.28 268 ARG F O 1
ATOM 14050 N N . ILE F 1 233 ? -18.623 -5.914 44.930 1.00 39.29 269 ILE F N 1
ATOM 14051 C CA . ILE F 1 233 ? -18.704 -4.926 45.979 1.00 39.39 269 ILE F CA 1
ATOM 14052 C C . ILE F 1 233 ? -18.578 -5.656 47.322 1.00 39.33 269 ILE F C 1
ATOM 14053 O O . ILE F 1 233 ? -19.340 -6.526 47.613 1.00 39.83 269 ILE F O 1
ATOM 14058 N N . PRO F 1 234 ? -17.589 -5.322 48.124 1.00 39.27 270 PRO F N 1
ATOM 14059 C CA . PRO F 1 234 ? -17.562 -6.038 49.406 1.00 40.27 270 PRO F CA 1
ATOM 14060 C C . PRO F 1 234 ? -18.823 -5.719 50.227 1.00 40.27 270 PRO F C 1
ATOM 14061 O O . PRO F 1 234 ? -19.267 -4.584 50.232 1.00 40.38 270 PRO F O 1
ATOM 14065 N N . PHE F 1 235 ? -19.376 -6.731 50.899 1.00 40.19 271 PHE F N 1
ATOM 14066 C CA . PHE F 1 235 ? -20.548 -6.575 51.730 1.00 40.02 271 PHE F CA 1
ATOM 14067 C C . PHE F 1 235 ? -20.258 -5.456 52.741 1.00 40.48 271 PHE F C 1
ATOM 14068 O O . PHE F 1 235 ? -21.179 -4.752 53.142 1.00 41.48 271 PHE F O 1
ATOM 14076 N N . TYR F 1 236 ? -19.015 -5.270 53.192 1.00 39.44 272 TYR F N 1
ATOM 14077 C CA . TYR F 1 236 ? -18.838 -4.238 54.238 1.00 39.64 272 TYR F CA 1
ATOM 14078 C C . TYR F 1 236 ? -18.601 -2.788 53.695 1.00 39.86 272 TYR F C 1
ATOM 14079 O O . TYR F 1 236 ? -18.518 -1.862 54.484 1.00 39.84 272 TYR F O 1
ATOM 14088 N N . MET F 1 237 ? -18.452 -2.602 52.375 1.00 40.03 273 MET F N 1
ATOM 14089 C CA . MET F 1 237 ? -18.294 -1.254 51.814 1.00 39.64 273 MET F CA 1
ATOM 14090 C C . MET F 1 237 ? -19.588 -0.503 51.949 1.00 39.28 273 MET F C 1
ATOM 14091 O O . MET F 1 237 ? -20.618 -1.082 51.694 1.00 39.61 273 MET F O 1
ATOM 14096 N N . SER F 1 238 ? -19.516 0.784 52.291 1.00 37.96 274 SER F N 1
ATOM 14097 C CA . SER F 1 238 ? -20.695 1.615 52.441 1.00 37.03 274 SER F CA 1
ATOM 14098 C C . SER F 1 238 ? -21.279 1.929 51.112 1.00 38.35 274 SER F C 1
ATOM 14099 O O . SER F 1 238 ? -20.600 1.977 50.084 1.00 37.78 274 SER F O 1
ATOM 14102 N N . THR F 1 239 ? -22.560 2.244 51.139 1.00 40.94 275 THR F N 1
ATOM 14103 C CA . THR F 1 239 ? -23.183 2.551 49.891 1.00 41.96 275 THR F CA 1
ATOM 14104 C C . THR F 1 239 ? -22.617 3.855 49.252 1.00 41.85 275 THR F C 1
ATOM 14105 O O . THR F 1 239 ? -22.470 3.934 48.005 1.00 42.55 275 THR F O 1
ATOM 14109 N N . ASP F 1 240 ? -22.284 4.831 50.094 1.00 40.53 276 ASP F N 1
ATOM 14110 C CA . ASP F 1 240 ? -21.555 6.033 49.691 1.00 40.32 276 ASP F CA 1
ATOM 14111 C C . ASP F 1 240 ? -20.259 5.677 48.940 1.00 42.12 276 ASP F C 1
ATOM 14112 O O . ASP F 1 240 ? -20.023 6.127 47.754 1.00 43.72 276 ASP F O 1
ATOM 14117 N N . CYS F 1 241 ? -19.408 4.876 49.595 1.00 40.43 277 CYS F N 1
ATOM 14118 C CA . CYS F 1 241 ? -18.218 4.398 48.896 1.00 40.34 277 CYS F CA 1
ATOM 14119 C C . CYS F 1 241 ? -18.544 3.686 47.565 1.00 40.67 277 CYS F C 1
ATOM 14120 O O . CYS F 1 241 ? -17.766 3.741 46.627 1.00 42.19 277 CYS F O 1
ATOM 14123 N N . GLU F 1 242 ? -19.689 3.023 47.473 1.00 40.72 278 GLU F N 1
ATOM 14124 C CA . GLU F 1 242 ? -19.951 2.202 46.318 1.00 40.79 278 GLU F CA 1
ATOM 14125 C C . GLU F 1 242 ? -20.323 3.067 45.130 1.00 41.54 278 GLU F C 1
ATOM 14126 O O . GLU F 1 242 ? -19.947 2.804 43.949 1.00 42.68 278 GLU F O 1
ATOM 14132 N N . ASN F 1 243 ? -21.100 4.074 45.474 1.00 40.90 279 ASN F N 1
ATOM 14133 C CA . ASN F 1 243 ? -21.614 5.028 44.559 1.00 40.73 279 ASN F CA 1
ATOM 14134 C C . ASN F 1 243 ? -20.556 5.958 44.038 1.00 41.10 279 ASN F C 1
ATOM 14135 O O . ASN F 1 243 ? -20.622 6.317 42.819 1.00 41.95 279 ASN F O 1
ATOM 14140 N N . LEU F 1 244 ? -19.649 6.414 44.946 1.00 38.88 280 LEU F N 1
ATOM 14141 C CA . LEU F 1 244 ? -18.420 7.072 44.533 1.00 36.09 280 LEU F CA 1
ATOM 14142 C C . LEU F 1 244 ? -17.800 6.179 43.440 1.00 36.43 280 LEU F C 1
ATOM 14143 O O . LEU F 1 244 ? -17.533 6.672 42.325 1.00 36.92 280 LEU F O 1
ATOM 14148 N N . LEU F 1 245 ? -17.608 4.877 43.730 1.00 35.56 281 LEU F N 1
ATOM 14149 C CA . LEU F 1 245 ? -16.982 3.973 42.782 1.00 35.37 281 LEU F CA 1
ATOM 14150 C C . LEU F 1 245 ? -17.799 3.897 41.449 1.00 35.72 281 LEU F C 1
ATOM 14151 O O . LEU F 1 245 ? -17.219 3.692 40.338 1.00 35.71 281 LEU F O 1
ATOM 14156 N N . LYS F 1 246 ? -19.114 4.076 41.548 1.00 35.97 282 LYS F N 1
ATOM 14157 C CA . LYS F 1 246 ? -19.977 4.091 40.332 1.00 38.39 282 LYS F CA 1
ATOM 14158 C C . LYS F 1 246 ? -19.675 5.270 39.404 1.00 35.58 282 LYS F C 1
ATOM 14159 O O . LYS F 1 246 ? -20.054 5.231 38.323 1.00 37.02 282 LYS F O 1
ATOM 14165 N N . LYS F 1 247 ? -18.921 6.254 39.855 1.00 34.05 283 LYS F N 1
ATOM 14166 C CA . LYS F 1 247 ? -18.543 7.436 39.141 1.00 31.56 283 LYS F CA 1
ATOM 14167 C C . LYS F 1 247 ? -17.098 7.333 38.707 1.00 32.73 283 LYS F C 1
ATOM 14168 O O . LYS F 1 247 ? -16.643 8.180 37.968 1.00 31.76 283 LYS F O 1
ATOM 14174 N N . LEU F 1 248 ? -16.335 6.323 39.173 1.00 33.48 284 LEU F N 1
ATOM 14175 C CA . LEU F 1 248 ? -14.960 6.180 38.715 1.00 32.43 284 LEU F CA 1
ATOM 14176 C C . LEU F 1 248 ? -14.716 4.966 37.836 1.00 33.16 284 LEU F C 1
ATOM 14177 O O . LEU F 1 248 ? -14.104 5.079 36.823 1.00 32.62 284 LEU F O 1
ATOM 14182 N N . LEU F 1 249 ? -15.151 3.771 38.236 1.00 35.07 285 LEU F N 1
ATOM 14183 C CA . LEU F 1 249 ? -14.882 2.565 37.424 1.00 33.69 285 LEU F CA 1
ATOM 14184 C C . LEU F 1 249 ? -16.085 2.426 36.435 1.00 35.41 285 LEU F C 1
ATOM 14185 O O . LEU F 1 249 ? -17.063 1.662 36.622 1.00 35.69 285 LEU F O 1
ATOM 14190 N N . VAL F 1 250 ? -16.035 3.304 35.434 1.00 36.17 286 VAL F N 1
ATOM 14191 C CA . VAL F 1 250 ? -16.997 3.377 34.343 1.00 35.20 286 VAL F CA 1
ATOM 14192 C C . VAL F 1 250 ? -16.181 3.260 33.083 1.00 35.55 286 VAL F C 1
ATOM 14193 O O . VAL F 1 250 ? -15.226 3.994 32.880 1.00 34.48 286 VAL F O 1
ATOM 14197 N N . LEU F 1 251 ? -16.529 2.226 32.322 1.00 36.41 287 LEU F N 1
ATOM 14198 C CA . LEU F 1 251 ? -15.939 1.867 31.020 1.00 36.11 287 LEU F CA 1
ATOM 14199 C C . LEU F 1 251 ? -15.709 2.989 30.038 1.00 36.52 287 LEU F C 1
ATOM 14200 O O . LEU F 1 251 ? -14.658 3.010 29.385 1.00 36.28 287 LEU F O 1
ATOM 14205 N N . ASN F 1 252 ? -16.672 3.899 29.914 1.00 36.40 288 ASN F N 1
ATOM 14206 C CA . ASN F 1 252 ? -16.555 4.918 28.912 1.00 36.50 288 ASN F CA 1
ATOM 14207 C C . ASN F 1 252 ? -15.948 6.174 29.528 1.00 37.18 288 ASN F C 1
ATOM 14208 O O . ASN F 1 252 ? -16.564 6.804 30.427 1.00 35.83 288 ASN F O 1
ATOM 14213 N N . PRO F 1 253 ? -14.755 6.578 29.035 1.00 37.27 289 PRO F N 1
ATOM 14214 C CA . PRO F 1 253 ? -14.018 7.651 29.689 1.00 36.93 289 PRO F CA 1
ATOM 14215 C C . PRO F 1 253 ? -14.835 8.933 29.911 1.00 38.48 289 PRO F C 1
ATOM 14216 O O . PRO F 1 253 ? -14.615 9.658 30.935 1.00 38.23 289 PRO F O 1
ATOM 14220 N N . ILE F 1 254 ? -15.758 9.233 28.983 1.00 37.21 290 ILE F N 1
ATOM 14221 C CA . ILE F 1 254 ? -16.454 10.488 29.066 1.00 36.66 290 ILE F CA 1
ATOM 14222 C C . ILE F 1 254 ? -17.654 10.362 29.992 1.00 37.13 290 ILE F C 1
ATOM 14223 O O . ILE F 1 254 ? -18.327 11.306 30.293 1.00 37.59 290 ILE F O 1
ATOM 14228 N N . LYS F 1 255 ? -17.946 9.166 30.443 1.00 38.03 291 LYS F N 1
ATOM 14229 C CA . LYS F 1 255 ? -19.033 8.964 31.389 1.00 36.80 291 LYS F CA 1
ATOM 14230 C C . LYS F 1 255 ? -18.470 8.961 32.800 1.00 35.13 291 LYS F C 1
ATOM 14231 O O . LYS F 1 255 ? -19.233 8.966 33.739 1.00 34.97 291 LYS F O 1
ATOM 14237 N N . ARG F 1 256 ? -17.147 8.991 32.961 1.00 32.48 292 ARG F N 1
ATOM 14238 C CA . ARG F 1 256 ? -16.631 9.184 34.324 1.00 31.33 292 ARG F CA 1
ATOM 14239 C C . ARG F 1 256 ? -16.882 10.578 34.839 1.00 30.61 292 ARG F C 1
ATOM 14240 O O . ARG F 1 256 ? -17.037 11.500 34.073 1.00 31.15 292 ARG F O 1
ATOM 14248 N N . GLY F 1 257 ? -16.842 10.738 36.154 1.00 30.71 293 GLY F N 1
ATOM 14249 C CA . GLY F 1 257 ? -16.819 12.030 36.777 1.00 29.93 293 GLY F CA 1
ATOM 14250 C C . GLY F 1 257 ? -15.474 12.675 36.492 1.00 30.90 293 GLY F C 1
ATOM 14251 O O . GLY F 1 257 ? -14.517 11.995 36.136 1.00 33.53 293 GLY F O 1
ATOM 14252 N N . SER F 1 258 ? -15.386 13.985 36.647 1.00 28.95 294 SER F N 1
ATOM 14253 C CA . SER F 1 258 ? -14.124 14.684 36.605 1.00 28.23 294 SER F CA 1
ATOM 14254 C C . SER F 1 258 ? -13.595 14.865 38.054 1.00 28.04 294 SER F C 1
ATOM 14255 O O . SER F 1 258 ? -14.320 14.664 39.071 1.00 28.25 294 SER F O 1
ATOM 14258 N N . LEU F 1 259 ? -12.337 15.246 38.153 1.00 26.04 295 LEU F N 1
ATOM 14259 C CA . LEU F 1 259 ? -11.735 15.520 39.430 1.00 24.88 295 LEU F CA 1
ATOM 14260 C C . LEU F 1 259 ? -12.525 16.538 40.253 1.00 26.96 295 LEU F C 1
ATOM 14261 O O . LEU F 1 259 ? -12.754 16.325 41.477 1.00 26.49 295 LEU F O 1
ATOM 14266 N N . GLU F 1 260 ? -12.934 17.650 39.602 1.00 28.89 296 GLU F N 1
ATOM 14267 C CA . GLU F 1 260 ? -13.653 18.712 40.320 1.00 29.57 296 GLU F CA 1
ATOM 14268 C C . GLU F 1 260 ? -15.002 17.999 40.702 1.00 30.48 296 GLU F C 1
ATOM 14269 O O . GLU F 1 260 ? -15.440 18.106 41.831 1.00 28.77 296 GLU F O 1
ATOM 14275 N N . GLN F 1 261 ? -15.600 17.182 39.829 1.00 30.55 297 GLN F N 1
ATOM 14276 C CA . GLN F 1 261 ? -16.807 16.499 40.354 1.00 31.25 297 GLN F CA 1
ATOM 14277 C C . GLN F 1 261 ? -16.615 15.564 41.580 1.00 32.79 297 GLN F C 1
ATOM 14278 O O . GLN F 1 261 ? -17.408 15.598 42.517 1.00 34.59 297 GLN F O 1
ATOM 14284 N N . ILE F 1 262 ? -15.604 14.707 41.550 1.00 33.16 298 ILE F N 1
ATOM 14285 C CA . ILE F 1 262 ? -15.313 13.727 42.549 1.00 31.35 298 ILE F CA 1
ATOM 14286 C C . ILE F 1 262 ? -15.108 14.538 43.797 1.00 31.76 298 ILE F C 1
ATOM 14287 O O . ILE F 1 262 ? -15.603 14.146 44.854 1.00 33.09 298 ILE F O 1
ATOM 14292 N N . MET F 1 263 ? -14.417 15.666 43.723 1.00 29.64 299 MET F N 1
ATOM 14293 C CA . MET F 1 263 ? -14.179 16.410 44.930 1.00 30.22 299 MET F CA 1
ATOM 14294 C C . MET F 1 263 ? -15.464 16.734 45.666 1.00 32.39 299 MET F C 1
ATOM 14295 O O . MET F 1 263 ? -15.488 16.863 46.930 1.00 32.57 299 MET F O 1
ATOM 14300 N N . LYS F 1 264 ? -16.560 16.870 44.907 1.00 32.82 300 LYS F N 1
ATOM 14301 C CA . LYS F 1 264 ? -17.843 17.108 45.552 1.00 34.02 300 LYS F CA 1
ATOM 14302 C C . LYS F 1 264 ? -18.570 15.854 45.910 1.00 32.91 300 LYS F C 1
ATOM 14303 O O . LYS F 1 264 ? -19.631 15.936 46.379 1.00 31.85 300 LYS F O 1
ATOM 14309 N N . ASP F 1 265 ? -18.023 14.676 45.651 1.00 34.45 301 ASP F N 1
ATOM 14310 C CA . ASP F 1 265 ? -18.765 13.428 45.969 1.00 34.70 301 ASP F CA 1
ATOM 14311 C C . ASP F 1 265 ? -19.110 13.337 47.458 1.00 35.32 301 ASP F C 1
ATOM 14312 O O . ASP F 1 265 ? -18.423 13.923 48.329 1.00 35.65 301 ASP F O 1
ATOM 14317 N N . ARG F 1 266 ? -20.189 12.635 47.768 1.00 36.13 302 ARG F N 1
ATOM 14318 C CA . ARG F 1 266 ? -20.645 12.584 49.115 1.00 36.23 302 ARG F CA 1
ATOM 14319 C C . ARG F 1 266 ? -19.634 11.820 50.049 1.00 37.31 302 ARG F C 1
ATOM 14320 O O . ARG F 1 266 ? -19.120 12.373 51.069 1.00 37.62 302 ARG F O 1
ATOM 14328 N N . TRP F 1 267 ? -19.320 10.582 49.693 1.00 35.97 303 TRP F N 1
ATOM 14329 C CA . TRP F 1 267 ? -18.333 9.854 50.436 1.00 37.21 303 TRP F CA 1
ATOM 14330 C C . TRP F 1 267 ? -17.079 10.648 50.674 1.00 37.16 303 TRP F C 1
ATOM 14331 O O . TRP F 1 267 ? -16.550 10.633 51.753 1.00 37.66 303 TRP F O 1
ATOM 14342 N N . MET F 1 268 ? -16.618 11.379 49.668 1.00 37.77 304 MET F N 1
ATOM 14343 C CA . MET F 1 268 ? -15.441 12.223 49.810 1.00 36.80 304 MET F CA 1
ATOM 14344 C C . MET F 1 268 ? -15.525 13.193 51.003 1.00 37.55 304 MET F C 1
ATOM 14345 O O . MET F 1 268 ? -14.504 13.609 51.604 1.00 37.73 304 MET F O 1
ATOM 14350 N N . ASN F 1 269 ? -16.737 13.596 51.333 1.00 38.32 305 ASN F N 1
ATOM 14351 C CA . ASN F 1 269 ? -16.882 14.726 52.272 1.00 39.85 305 ASN F CA 1
ATOM 14352 C C . ASN F 1 269 ? -17.497 14.356 53.637 1.00 41.25 305 ASN F C 1
ATOM 14353 O O . ASN F 1 269 ? -17.494 15.141 54.551 1.00 41.77 305 ASN F O 1
ATOM 14358 N N . VAL F 1 270 ? -17.934 13.120 53.789 1.00 43.09 306 VAL F N 1
ATOM 14359 C CA . VAL F 1 270 ? -18.308 12.646 55.081 1.00 45.80 306 VAL F CA 1
ATOM 14360 C C . VAL F 1 270 ? -17.343 13.126 56.138 1.00 46.43 306 VAL F C 1
ATOM 14361 O O . VAL F 1 270 ? -16.125 12.939 56.019 1.00 47.15 306 VAL F O 1
ATOM 14365 N N . GLY F 1 271 ? -17.917 13.796 57.138 1.00 46.59 307 GLY F N 1
ATOM 14366 C CA . GLY F 1 271 ? -17.189 14.459 58.178 1.00 47.46 307 GLY F CA 1
ATOM 14367 C C . GLY F 1 271 ? -16.462 15.723 57.772 1.00 48.86 307 GLY F C 1
ATOM 14368 O O . GLY F 1 271 ? -15.599 16.177 58.499 1.00 48.00 307 GLY F O 1
ATOM 14369 N N . HIS F 1 272 ? -16.774 16.267 56.594 1.00 50.80 308 HIS F N 1
ATOM 14370 C CA . HIS F 1 272 ? -16.325 17.610 56.158 1.00 52.79 308 HIS F CA 1
ATOM 14371 C C . HIS F 1 272 ? -17.500 18.274 55.410 1.00 54.21 308 HIS F C 1
ATOM 14372 O O . HIS F 1 272 ? -17.266 19.019 54.438 1.00 54.92 308 HIS F O 1
ATOM 14379 N N . GLU F 1 273 ? -18.751 17.992 55.832 1.00 55.57 309 GLU F N 1
ATOM 14380 C CA . GLU F 1 273 ? -20.017 18.493 55.164 1.00 56.63 309 GLU F CA 1
ATOM 14381 C C . GLU F 1 273 ? -20.169 20.026 54.797 1.00 57.86 309 GLU F C 1
ATOM 14382 O O . GLU F 1 273 ? -20.949 20.413 53.906 1.00 56.10 309 GLU F O 1
ATOM 14388 N N . GLU F 1 274 ? -19.401 20.863 55.492 1.00 59.31 310 GLU F N 1
ATOM 14389 C CA . GLU F 1 274 ? -19.367 22.315 55.274 1.00 61.53 310 GLU F CA 1
ATOM 14390 C C . GLU F 1 274 ? -18.046 22.829 54.642 1.00 61.65 310 GLU F C 1
ATOM 14391 O O . GLU F 1 274 ? -18.015 23.951 54.100 1.00 62.82 310 GLU F O 1
ATOM 14397 N N . GLU F 1 275 ? -16.971 22.031 54.744 1.00 61.11 311 GLU F N 1
ATOM 14398 C CA . GLU F 1 275 ? -15.625 22.333 54.176 1.00 60.85 311 GLU F CA 1
ATOM 14399 C C . GLU F 1 275 ? -15.286 21.227 53.110 1.00 57.44 311 GLU F C 1
ATOM 14400 O O . GLU F 1 275 ? -14.268 20.482 53.169 1.00 57.39 311 GLU F O 1
ATOM 14406 N N . GLU F 1 276 ? -16.223 21.117 52.179 1.00 54.13 312 GLU F N 1
ATOM 14407 C CA . GLU F 1 276 ? -16.094 20.439 50.900 1.00 50.55 312 GLU F CA 1
ATOM 14408 C C . GLU F 1 276 ? -14.644 20.483 50.408 1.00 47.94 312 GLU F C 1
ATOM 14409 O O . GLU F 1 276 ? -13.989 21.504 50.406 1.00 47.17 312 GLU F O 1
ATOM 14415 N N . LEU F 1 277 ? -14.126 19.347 50.000 1.00 44.69 313 LEU F N 1
ATOM 14416 C CA . LEU F 1 277 ? -12.854 19.333 49.327 1.00 40.74 313 LEU F CA 1
ATOM 14417 C C . LEU F 1 277 ? -12.902 20.118 48.007 1.00 38.80 313 LEU F C 1
ATOM 14418 O O . LEU F 1 277 ? -13.900 20.101 47.300 1.00 37.87 313 LEU F O 1
ATOM 14423 N N . LYS F 1 278 ? -11.792 20.737 47.636 1.00 36.59 314 LYS F N 1
ATOM 14424 C CA . LYS F 1 278 ? -11.803 21.846 46.689 1.00 34.91 314 LYS F CA 1
ATOM 14425 C C . LYS F 1 278 ? -10.449 21.902 46.058 1.00 32.25 314 LYS F C 1
ATOM 14426 O O . LYS F 1 278 ? -9.454 21.693 46.703 1.00 30.12 314 LYS F O 1
ATOM 14432 N N . PRO F 1 279 ? -10.377 22.268 44.804 1.00 32.20 315 PRO F N 1
ATOM 14433 C CA . PRO F 1 279 ? -9.036 22.436 44.186 1.00 32.11 315 PRO F CA 1
ATOM 14434 C C . PRO F 1 279 ? -8.051 23.184 45.062 1.00 32.22 315 PRO F C 1
ATOM 14435 O O . PRO F 1 279 ? -8.363 24.247 45.577 1.00 32.29 315 PRO F O 1
ATOM 14439 N N . TYR F 1 280 ? -6.868 22.632 45.234 1.00 32.83 316 TYR F N 1
ATOM 14440 C CA . TYR F 1 280 ? -5.920 23.248 46.129 1.00 34.64 316 TYR F CA 1
ATOM 14441 C C . TYR F 1 280 ? -5.421 24.582 45.638 1.00 35.28 316 TYR F C 1
ATOM 14442 O O . TYR F 1 280 ? -5.370 24.837 44.436 1.00 33.94 316 TYR F O 1
ATOM 14451 N N . THR F 1 281 ? -5.017 25.449 46.547 1.00 36.37 317 THR F N 1
ATOM 14452 C CA . THR F 1 281 ? -4.389 26.689 46.059 1.00 39.57 317 THR F CA 1
ATOM 14453 C C . THR F 1 281 ? -3.150 26.991 46.893 1.00 40.04 317 THR F C 1
ATOM 14454 O O . THR F 1 281 ? -3.181 26.862 48.123 1.00 40.05 317 THR F O 1
ATOM 14458 N N . GLU F 1 282 ? -2.080 27.437 46.228 1.00 40.82 318 GLU F N 1
ATOM 14459 C CA . GLU F 1 282 ? -0.797 27.620 46.888 1.00 41.05 318 GLU F CA 1
ATOM 14460 C C . GLU F 1 282 ? -0.848 28.804 47.843 1.00 41.75 318 GLU F C 1
ATOM 14461 O O . GLU F 1 282 ? -1.296 29.860 47.486 1.00 40.88 318 GLU F O 1
ATOM 14467 N N . PRO F 1 283 ? -0.320 28.646 49.054 1.00 43.10 319 PRO F N 1
ATOM 14468 C CA . PRO F 1 283 ? -0.298 29.802 49.931 1.00 43.19 319 PRO F CA 1
ATOM 14469 C C . PRO F 1 283 ? 0.917 30.642 49.527 1.00 43.89 319 PRO F C 1
ATOM 14470 O O . PRO F 1 283 ? 1.861 30.096 48.906 1.00 42.51 319 PRO F O 1
ATOM 14474 N N . ASP F 1 284 ? 0.863 31.940 49.857 1.00 43.90 320 ASP F N 1
ATOM 14475 C CA . ASP F 1 284 ? 1.950 32.845 49.670 1.00 44.65 320 ASP F CA 1
ATOM 14476 C C . ASP F 1 284 ? 3.221 32.369 50.296 1.00 45.10 320 ASP F C 1
ATOM 14477 O O . ASP F 1 284 ? 3.216 31.802 51.361 1.00 44.94 320 ASP F O 1
ATOM 14482 N N . PRO F 1 285 ? 4.338 32.522 49.580 1.00 46.48 321 PRO F N 1
ATOM 14483 C CA . PRO F 1 285 ? 5.644 32.128 50.107 1.00 46.18 321 PRO F CA 1
ATOM 14484 C C . PRO F 1 285 ? 5.967 32.901 51.378 1.00 45.85 321 PRO F C 1
ATOM 14485 O O . PRO F 1 285 ? 5.736 34.104 51.401 1.00 45.02 321 PRO F O 1
ATOM 14489 N N . ASP F 1 286 ? 6.469 32.222 52.417 1.00 45.49 322 ASP F N 1
ATOM 14490 C CA . ASP F 1 286 ? 7.152 32.920 53.478 1.00 45.59 322 ASP F CA 1
ATOM 14491 C C . ASP F 1 286 ? 8.657 32.971 53.301 1.00 44.38 322 ASP F C 1
ATOM 14492 O O . ASP F 1 286 ? 9.367 32.088 53.722 1.00 45.26 322 ASP F O 1
ATOM 14497 N N . PHE F 1 287 ? 9.183 34.037 52.771 1.00 43.62 323 PHE F N 1
ATOM 14498 C CA . PHE F 1 287 ? 10.611 34.065 52.708 1.00 42.81 323 PHE F CA 1
ATOM 14499 C C . PHE F 1 287 ? 11.189 34.869 53.847 1.00 42.72 323 PHE F C 1
ATOM 14500 O O . PHE F 1 287 ? 12.368 35.172 53.859 1.00 43.18 323 PHE F O 1
ATOM 14508 N N . ASN F 1 288 ? 10.377 35.226 54.820 1.00 43.40 324 ASN F N 1
ATOM 14509 C CA . ASN F 1 288 ? 10.862 36.210 55.766 1.00 44.85 324 ASN F CA 1
ATOM 14510 C C . ASN F 1 288 ? 10.835 35.858 57.253 1.00 44.24 324 ASN F C 1
ATOM 14511 O O . ASN F 1 288 ? 10.623 36.715 58.117 1.00 45.37 324 ASN F O 1
ATOM 14516 N N . ASP F 1 289 ? 11.052 34.589 57.549 1.00 42.71 325 ASP F N 1
ATOM 14517 C CA . ASP F 1 289 ? 11.050 34.098 58.901 1.00 41.06 325 ASP F CA 1
ATOM 14518 C C . ASP F 1 289 ? 12.369 34.476 59.501 1.00 39.96 325 ASP F C 1
ATOM 14519 O O . ASP F 1 289 ? 13.440 33.944 59.080 1.00 38.95 325 ASP F O 1
ATOM 14524 N N . THR F 1 290 ? 12.291 35.364 60.498 1.00 37.79 326 THR F N 1
ATOM 14525 C CA . THR F 1 290 ? 13.455 35.947 61.116 1.00 35.97 326 THR F CA 1
ATOM 14526 C C . THR F 1 290 ? 14.129 34.854 61.926 1.00 34.58 326 THR F C 1
ATOM 14527 O O . THR F 1 290 ? 15.369 34.901 62.058 1.00 33.01 326 THR F O 1
ATOM 14531 N N . LYS F 1 291 ? 13.377 33.825 62.407 1.00 33.58 327 LYS F N 1
ATOM 14532 C CA . LYS F 1 291 ? 14.060 32.779 63.211 1.00 33.11 327 LYS F CA 1
ATOM 14533 C C . LYS F 1 291 ? 15.032 32.141 62.204 1.00 32.64 327 LYS F C 1
ATOM 14534 O O . LYS F 1 291 ? 16.301 32.063 62.440 1.00 31.98 327 LYS F O 1
ATOM 14540 N N . ARG F 1 292 ? 14.459 31.711 61.078 1.00 31.02 328 ARG F N 1
ATOM 14541 C CA . ARG F 1 292 ? 15.261 30.981 60.115 1.00 31.93 328 ARG F CA 1
ATOM 14542 C C . ARG F 1 292 ? 16.349 31.881 59.541 1.00 31.72 328 ARG F C 1
ATOM 14543 O O . ARG F 1 292 ? 17.494 31.488 59.419 1.00 31.47 328 ARG F O 1
ATOM 14551 N N . ILE F 1 293 ? 16.003 33.113 59.249 1.00 32.01 329 ILE F N 1
ATOM 14552 C CA . ILE F 1 293 ? 16.999 33.964 58.689 1.00 33.80 329 ILE F CA 1
ATOM 14553 C C . ILE F 1 293 ? 18.115 34.128 59.670 1.00 34.83 329 ILE F C 1
ATOM 14554 O O . ILE F 1 293 ? 19.310 33.963 59.299 1.00 36.19 329 ILE F O 1
ATOM 14559 N N . ASP F 1 294 ? 17.742 34.422 60.925 1.00 34.96 330 ASP F N 1
ATOM 14560 C CA . ASP F 1 294 ? 18.721 34.599 61.981 1.00 34.33 330 ASP F CA 1
ATOM 14561 C C . ASP F 1 294 ? 19.612 33.386 62.132 1.00 35.13 330 ASP F C 1
ATOM 14562 O O . ASP F 1 294 ? 20.855 33.518 62.242 1.00 36.78 330 ASP F O 1
ATOM 14567 N N . ILE F 1 295 ? 19.027 32.189 62.098 1.00 34.34 331 ILE F N 1
ATOM 14568 C CA . ILE F 1 295 ? 19.849 31.006 62.262 1.00 33.38 331 ILE F CA 1
ATOM 14569 C C . ILE F 1 295 ? 20.833 30.905 61.132 1.00 35.49 331 ILE F C 1
ATOM 14570 O O . ILE F 1 295 ? 22.065 30.753 61.351 1.00 36.13 331 ILE F O 1
ATOM 14575 N N . MET F 1 296 ? 20.299 31.027 59.910 1.00 35.65 332 MET F N 1
ATOM 14576 C CA . MET F 1 296 ? 21.125 31.034 58.692 1.00 34.43 332 MET F CA 1
ATOM 14577 C C . MET F 1 296 ? 22.253 32.093 58.646 1.00 32.82 332 MET F C 1
ATOM 14578 O O . MET F 1 296 ? 23.363 31.812 58.243 1.00 32.01 332 MET F O 1
ATOM 14583 N N . VAL F 1 297 ? 21.988 33.314 59.058 1.00 32.62 333 VAL F N 1
ATOM 14584 C CA . VAL F 1 297 ? 23.101 34.260 59.196 1.00 32.18 333 VAL F CA 1
ATOM 14585 C C . VAL F 1 297 ? 24.143 33.734 60.224 1.00 33.65 333 VAL F C 1
ATOM 14586 O O . VAL F 1 297 ? 25.308 33.777 60.015 1.00 32.04 333 VAL F O 1
ATOM 14590 N N . THR F 1 298 ? 23.700 33.209 61.354 1.00 35.41 334 THR F N 1
ATOM 14591 C CA . THR F 1 298 ? 24.657 32.705 62.288 1.00 36.33 334 THR F CA 1
ATOM 14592 C C . THR F 1 298 ? 25.429 31.614 61.614 1.00 38.07 334 THR F C 1
ATOM 14593 O O . THR F 1 298 ? 26.656 31.526 61.825 1.00 39.80 334 THR F O 1
ATOM 14597 N N . MET F 1 299 ? 24.756 30.775 60.806 1.00 38.80 335 MET F N 1
ATOM 14598 C CA . MET F 1 299 ? 25.498 29.752 60.056 1.00 39.15 335 MET F CA 1
ATOM 14599 C C . MET F 1 299 ? 26.499 30.391 59.100 1.00 39.41 335 MET F C 1
ATOM 14600 O O . MET F 1 299 ? 27.410 29.708 58.597 1.00 40.11 335 MET F O 1
ATOM 14605 N N . GLY F 1 300 ? 26.350 31.684 58.858 1.00 39.51 336 GLY F N 1
ATOM 14606 C CA . GLY F 1 300 ? 27.259 32.405 57.939 1.00 41.70 336 GLY F CA 1
ATOM 14607 C C . GLY F 1 300 ? 26.752 32.582 56.476 1.00 43.42 336 GLY F C 1
ATOM 14608 O O . GLY F 1 300 ? 27.557 32.756 55.584 1.00 44.09 336 GLY F O 1
ATOM 14609 N N . PHE F 1 301 ? 25.440 32.468 56.242 1.00 42.69 337 PHE F N 1
ATOM 14610 C CA . PHE F 1 301 ? 24.816 32.969 55.071 1.00 42.77 337 PHE F CA 1
ATOM 14611 C C . PHE F 1 301 ? 24.629 34.482 55.183 1.00 45.16 337 PHE F C 1
ATOM 14612 O O . PHE F 1 301 ? 24.590 35.073 56.303 1.00 47.33 337 PHE F O 1
ATOM 14620 N N . ALA F 1 302 ? 24.527 35.169 54.064 1.00 45.89 338 ALA F N 1
ATOM 14621 C CA . ALA F 1 302 ? 24.274 36.594 54.182 1.00 47.10 338 ALA F CA 1
ATOM 14622 C C . ALA F 1 302 ? 22.797 36.823 53.957 1.00 48.06 338 ALA F C 1
ATOM 14623 O O . ALA F 1 302 ? 22.133 36.042 53.265 1.00 47.87 338 ALA F O 1
ATOM 14625 N N . ARG F 1 303 ? 22.271 37.883 54.554 1.00 49.87 339 ARG F N 1
ATOM 14626 C CA . ARG F 1 303 ? 20.835 38.053 54.546 1.00 51.79 339 ARG F CA 1
ATOM 14627 C C . ARG F 1 303 ? 20.405 38.212 53.132 1.00 52.15 339 ARG F C 1
ATOM 14628 O O . ARG F 1 303 ? 19.441 37.601 52.741 1.00 52.92 339 ARG F O 1
ATOM 14636 N N . ASP F 1 304 ? 21.148 38.985 52.339 1.00 53.88 340 ASP F N 1
ATOM 14637 C CA . ASP F 1 304 ? 20.680 39.307 50.968 1.00 53.54 340 ASP F CA 1
ATOM 14638 C C . ASP F 1 304 ? 20.902 38.120 50.066 1.00 51.34 340 ASP F C 1
ATOM 14639 O O . ASP F 1 304 ? 20.071 37.831 49.226 1.00 50.83 340 ASP F O 1
ATOM 14644 N N . GLU F 1 305 ? 21.963 37.362 50.341 1.00 49.83 341 GLU F N 1
ATOM 14645 C CA . GLU F 1 305 ? 22.169 36.038 49.731 1.00 49.06 341 GLU F CA 1
ATOM 14646 C C . GLU F 1 305 ? 20.954 35.083 49.889 1.00 48.84 341 GLU F C 1
ATOM 14647 O O . GLU F 1 305 ? 20.569 34.425 48.943 1.00 49.88 341 GLU F O 1
ATOM 14653 N N . ILE F 1 306 ? 20.371 35.004 51.095 1.00 48.20 342 ILE F N 1
ATOM 14654 C CA . ILE F 1 306 ? 19.236 34.171 51.389 1.00 46.08 342 ILE F CA 1
ATOM 14655 C C . ILE F 1 306 ? 18.007 34.652 50.592 1.00 45.95 342 ILE F C 1
ATOM 14656 O O . ILE F 1 306 ? 17.312 33.861 49.954 1.00 45.83 342 ILE F O 1
ATOM 14661 N N . ASN F 1 307 ? 17.737 35.941 50.618 1.00 45.15 343 ASN F N 1
ATOM 14662 C CA . ASN F 1 307 ? 16.603 36.446 49.890 1.00 45.72 343 ASN F CA 1
ATOM 14663 C C . ASN F 1 307 ? 16.734 36.204 48.374 1.00 45.81 343 ASN F C 1
ATOM 14664 O O . ASN F 1 307 ? 15.784 35.756 47.727 1.00 44.64 343 ASN F O 1
ATOM 14669 N N . ASP F 1 308 ? 17.931 36.435 47.846 1.00 45.77 344 ASP F N 1
ATOM 14670 C CA . ASP F 1 308 ? 18.200 36.110 46.473 1.00 46.50 344 ASP F CA 1
ATOM 14671 C C . ASP F 1 308 ? 17.893 34.700 46.149 1.00 44.50 344 ASP F C 1
ATOM 14672 O O . ASP F 1 308 ? 17.201 34.484 45.181 1.00 44.52 344 ASP F O 1
ATOM 14677 N N . ALA F 1 309 ? 18.407 33.734 46.903 1.00 42.82 345 ALA F N 1
ATOM 14678 C CA . ALA F 1 309 ? 18.134 32.342 46.537 1.00 41.56 345 ALA F CA 1
ATOM 14679 C C . ALA F 1 309 ? 16.628 32.040 46.595 1.00 41.69 345 ALA F C 1
ATOM 14680 O O . ALA F 1 309 ? 16.174 31.230 45.803 1.00 42.72 345 ALA F O 1
ATOM 14682 N N . LEU F 1 310 ? 15.849 32.694 47.475 1.00 40.65 346 LEU F N 1
ATOM 14683 C CA . LEU F 1 310 ? 14.408 32.380 47.565 1.00 41.64 346 LEU F CA 1
ATOM 14684 C C . LEU F 1 310 ? 13.563 32.972 46.412 1.00 42.51 346 LEU F C 1
ATOM 14685 O O . LEU F 1 310 ? 12.813 32.265 45.725 1.00 43.02 346 LEU F O 1
ATOM 14690 N N . ILE F 1 311 ? 13.697 34.278 46.233 1.00 42.42 347 ILE F N 1
ATOM 14691 C CA . ILE F 1 311 ? 12.983 35.046 45.279 1.00 41.23 347 ILE F CA 1
ATOM 14692 C C . ILE F 1 311 ? 13.352 34.512 43.906 1.00 41.46 347 ILE F C 1
ATOM 14693 O O . ILE F 1 311 ? 12.483 34.314 43.103 1.00 41.20 347 ILE F O 1
ATOM 14698 N N . ASN F 1 312 ? 14.603 34.167 43.643 1.00 41.64 348 ASN F N 1
ATOM 14699 C CA . ASN F 1 312 ? 14.938 33.484 42.359 1.00 42.01 348 ASN F CA 1
ATOM 14700 C C . ASN F 1 312 ? 14.793 31.968 42.362 1.00 41.68 348 ASN F C 1
ATOM 14701 O O . ASN F 1 312 ? 15.218 31.296 41.414 1.00 41.02 348 ASN F O 1
ATOM 14706 N N . GLN F 1 313 ? 14.224 31.426 43.440 1.00 40.21 349 GLN F N 1
ATOM 14707 C CA . GLN F 1 313 ? 13.918 30.007 43.471 1.00 38.32 349 GLN F CA 1
ATOM 14708 C C . GLN F 1 313 ? 15.078 29.201 42.964 1.00 37.70 349 GLN F C 1
ATOM 14709 O O . GLN F 1 313 ? 14.853 28.300 42.173 1.00 37.73 349 GLN F O 1
ATOM 14715 N N . LYS F 1 314 ? 16.298 29.492 43.444 1.00 36.09 350 LYS F N 1
ATOM 14716 C CA . LYS F 1 314 ? 17.526 28.825 42.949 1.00 35.58 350 LYS F CA 1
ATOM 14717 C C . LYS F 1 314 ? 17.776 27.346 43.232 1.00 36.02 350 LYS F C 1
ATOM 14718 O O . LYS F 1 314 ? 18.743 26.743 42.635 1.00 36.63 350 LYS F O 1
ATOM 14724 N N . TYR F 1 315 ? 17.002 26.747 44.129 1.00 34.35 351 TYR F N 1
ATOM 14725 C CA . TYR F 1 315 ? 17.356 25.391 44.534 1.00 35.91 351 TYR F CA 1
ATOM 14726 C C . TYR F 1 315 ? 18.845 25.098 44.828 1.00 36.00 351 TYR F C 1
ATOM 14727 O O . TYR F 1 315 ? 19.326 23.967 44.560 1.00 35.99 351 TYR F O 1
ATOM 14736 N N . ASP F 1 316 ? 19.522 26.069 45.457 1.00 36.21 352 ASP F N 1
ATOM 14737 C CA . ASP F 1 316 ? 20.921 25.918 45.835 1.00 37.47 352 ASP F CA 1
ATOM 14738 C C . ASP F 1 316 ? 21.019 25.545 47.332 1.00 37.95 352 ASP F C 1
ATOM 14739 O O . ASP F 1 316 ? 20.011 25.255 47.993 1.00 37.11 352 ASP F O 1
ATOM 14744 N N . GLU F 1 317 ? 22.243 25.561 47.858 1.00 38.80 353 GLU F N 1
ATOM 14745 C CA . GLU F 1 317 ? 22.515 25.109 49.222 1.00 39.55 353 GLU F CA 1
ATOM 14746 C C . GLU F 1 317 ? 21.748 26.025 50.216 1.00 37.83 353 GLU F C 1
ATOM 14747 O O . GLU F 1 317 ? 21.339 25.591 51.289 1.00 37.30 353 GLU F O 1
ATOM 14753 N N . VAL F 1 318 ? 21.484 27.247 49.778 1.00 35.33 354 VAL F N 1
ATOM 14754 C CA . VAL F 1 318 ? 20.924 28.269 50.617 1.00 34.59 354 VAL F CA 1
ATOM 14755 C C . VAL F 1 318 ? 19.421 28.100 50.746 1.00 34.95 354 VAL F C 1
ATOM 14756 O O . VAL F 1 318 ? 18.909 27.926 51.833 1.00 36.11 354 VAL F O 1
ATOM 14760 N N . MET F 1 319 ? 18.695 28.200 49.652 1.00 34.38 355 MET F N 1
ATOM 14761 C CA . MET F 1 319 ? 17.305 27.833 49.692 1.00 34.20 355 MET F CA 1
ATOM 14762 C C . MET F 1 319 ? 17.119 26.454 50.322 1.00 33.11 355 MET F C 1
ATOM 14763 O O . MET F 1 319 ? 16.383 26.342 51.248 1.00 34.07 355 MET F O 1
ATOM 14768 N N . ALA F 1 320 ? 17.813 25.408 49.896 1.00 33.07 356 ALA F N 1
ATOM 14769 C CA . ALA F 1 320 ? 17.690 24.122 50.601 1.00 32.12 356 ALA F CA 1
ATOM 14770 C C . ALA F 1 320 ? 17.576 24.283 52.113 1.00 32.28 356 ALA F C 1
ATOM 14771 O O . ALA F 1 320 ? 16.642 23.780 52.737 1.00 32.46 356 ALA F O 1
ATOM 14773 N N . THR F 1 321 ? 18.536 25.023 52.679 1.00 32.37 357 THR F N 1
ATOM 14774 C CA . THR F 1 321 ? 18.722 25.171 54.112 1.00 31.85 357 THR F CA 1
ATOM 14775 C C . THR F 1 321 ? 17.505 25.859 54.804 1.00 31.57 357 THR F C 1
ATOM 14776 O O . THR F 1 321 ? 17.034 25.397 55.923 1.00 28.68 357 THR F O 1
ATOM 14780 N N . TYR F 1 322 ? 17.026 26.945 54.142 1.00 30.52 358 TYR F N 1
ATOM 14781 C CA . TYR F 1 322 ? 15.907 27.752 54.592 1.00 30.24 358 TYR F CA 1
ATOM 14782 C C . TYR F 1 322 ? 14.734 26.796 54.530 1.00 32.26 358 TYR F C 1
ATOM 14783 O O . TYR F 1 322 ? 13.906 26.713 55.467 1.00 34.33 358 TYR F O 1
ATOM 14792 N N . ILE F 1 323 ? 14.636 25.964 53.512 1.00 30.93 359 ILE F N 1
ATOM 14793 C CA . ILE F 1 323 ? 13.434 25.193 53.525 1.00 29.71 359 ILE F CA 1
ATOM 14794 C C . ILE F 1 323 ? 13.509 24.178 54.643 1.00 30.47 359 ILE F C 1
ATOM 14795 O O . ILE F 1 323 ? 12.519 23.970 55.354 1.00 29.98 359 ILE F O 1
ATOM 14800 N N . LEU F 1 324 ? 14.662 23.496 54.771 1.00 30.92 360 LEU F N 1
ATOM 14801 C CA . LEU F 1 324 ? 14.772 22.346 55.681 1.00 30.33 360 LEU F CA 1
ATOM 14802 C C . LEU F 1 324 ? 14.678 22.772 57.186 1.00 30.77 360 LEU F C 1
ATOM 14803 O O . LEU F 1 324 ? 14.184 22.021 58.042 1.00 30.94 360 LEU F O 1
ATOM 14808 N N . LEU F 1 325 ? 15.113 23.993 57.493 1.00 30.20 361 LEU F N 1
ATOM 14809 C CA . LEU F 1 325 ? 15.016 24.490 58.829 1.00 29.14 361 LEU F CA 1
ATOM 14810 C C . LEU F 1 325 ? 13.513 24.656 59.137 1.00 29.88 361 LEU F C 1
ATOM 14811 O O . LEU F 1 325 ? 13.124 24.711 60.311 1.00 31.65 361 LEU F O 1
ATOM 14816 N N . GLY F 1 326 ? 12.655 24.738 58.121 1.00 28.69 362 GLY F N 1
ATOM 14817 C CA . GLY F 1 326 ? 11.228 24.962 58.351 1.00 25.69 362 GLY F CA 1
ATOM 14818 C C . GLY F 1 326 ? 10.545 23.660 58.545 1.00 26.80 362 GLY F C 1
ATOM 14819 O O . GLY F 1 326 ? 9.382 23.644 58.819 1.00 27.24 362 GLY F O 1
ATOM 14820 N N . ARG F 1 327 ? 11.237 22.538 58.439 1.00 28.43 363 ARG F N 1
ATOM 14821 C CA . ARG F 1 327 ? 10.546 21.237 58.631 1.00 30.52 363 ARG F CA 1
ATOM 14822 C C . ARG F 1 327 ? 11.001 20.425 59.853 1.00 32.56 363 ARG F C 1
ATOM 14823 O O . ARG F 1 327 ? 12.143 20.604 60.381 1.00 33.34 363 ARG F O 1
ATOM 14831 N N . LYS F 1 328 ? 10.111 19.530 60.268 1.00 34.71 364 LYS F N 1
ATOM 14832 C CA . LYS F 1 328 ? 10.271 18.560 61.336 1.00 37.57 364 LYS F CA 1
ATOM 14833 C C . LYS F 1 328 ? 11.511 17.737 61.014 1.00 41.35 364 LYS F C 1
ATOM 14834 O O . LYS F 1 328 ? 11.683 17.140 59.871 1.00 42.30 364 LYS F O 1
ATOM 14837 N N . PRO G 1 12 ? 79.646 15.973 71.244 1.00 74.00 48 PRO G N 1
ATOM 14838 C CA . PRO G 1 12 ? 79.222 15.883 69.802 1.00 74.15 48 PRO G CA 1
ATOM 14839 C C . PRO G 1 12 ? 78.994 17.291 69.184 1.00 74.32 48 PRO G C 1
ATOM 14840 O O . PRO G 1 12 ? 77.860 17.738 69.088 1.00 74.87 48 PRO G O 1
ATOM 14844 N N . HIS G 1 13 ? 80.054 17.986 68.768 1.00 73.51 49 HIS G N 1
ATOM 14845 C CA . HIS G 1 13 ? 80.006 19.443 68.724 1.00 72.59 49 HIS G CA 1
ATOM 14846 C C . HIS G 1 13 ? 80.179 19.980 67.321 1.00 71.17 49 HIS G C 1
ATOM 14847 O O . HIS G 1 13 ? 80.769 19.310 66.489 1.00 70.70 49 HIS G O 1
ATOM 14854 N N . ILE G 1 14 ? 79.702 21.202 67.062 1.00 68.63 50 ILE G N 1
ATOM 14855 C CA . ILE G 1 14 ? 80.207 21.958 65.938 1.00 65.97 50 ILE G CA 1
ATOM 14856 C C . ILE G 1 14 ? 80.406 23.377 66.398 1.00 64.91 50 ILE G C 1
ATOM 14857 O O . ILE G 1 14 ? 79.438 24.053 66.723 1.00 65.92 50 ILE G O 1
ATOM 14862 N N . GLY G 1 15 ? 81.663 23.828 66.424 1.00 63.12 51 GLY G N 1
ATOM 14863 C CA . GLY G 1 15 ? 82.039 25.131 66.957 1.00 60.89 51 GLY G CA 1
ATOM 14864 C C . GLY G 1 15 ? 81.479 25.285 68.357 1.00 59.83 51 GLY G C 1
ATOM 14865 O O . GLY G 1 15 ? 81.549 24.394 69.156 1.00 60.14 51 GLY G O 1
ATOM 14866 N N . ASN G 1 16 ? 80.872 26.405 68.688 1.00 58.37 52 ASN G N 1
ATOM 14867 C CA . ASN G 1 16 ? 80.439 26.515 70.055 1.00 55.77 52 ASN G CA 1
ATOM 14868 C C . ASN G 1 16 ? 79.088 25.869 70.397 1.00 54.58 52 ASN G C 1
ATOM 14869 O O . ASN G 1 16 ? 78.464 26.212 71.420 1.00 53.02 52 ASN G O 1
ATOM 14874 N N . TYR G 1 17 ? 78.683 24.882 69.591 1.00 53.37 53 TYR G N 1
ATOM 14875 C CA . TYR G 1 17 ? 77.346 24.320 69.689 1.00 54.05 53 TYR G CA 1
ATOM 14876 C C . TYR G 1 17 ? 77.321 22.855 69.973 1.00 55.77 53 TYR G C 1
ATOM 14877 O O . TYR G 1 17 ? 77.621 22.064 69.078 1.00 57.65 53 TYR G O 1
ATOM 14886 N N . ARG G 1 18 ? 76.906 22.474 71.180 1.00 57.20 54 ARG G N 1
ATOM 14887 C CA . ARG G 1 18 ? 76.678 21.068 71.521 1.00 58.32 54 ARG G CA 1
ATOM 14888 C C . ARG G 1 18 ? 75.363 20.731 70.887 1.00 58.21 54 ARG G C 1
ATOM 14889 O O . ARG G 1 18 ? 74.349 21.275 71.315 1.00 59.30 54 ARG G O 1
ATOM 14897 N N . LEU G 1 19 ? 75.372 19.859 69.881 1.00 58.46 55 LEU G N 1
ATOM 14898 C CA . LEU G 1 19 ? 74.159 19.344 69.196 1.00 59.39 55 LEU G CA 1
ATOM 14899 C C . LEU G 1 19 ? 73.266 18.355 69.987 1.00 61.92 55 LEU G C 1
ATOM 14900 O O . LEU G 1 19 ? 73.764 17.355 70.489 1.00 63.49 55 LEU G O 1
ATOM 14905 N N . GLN G 1 20 ? 71.958 18.591 70.075 1.00 63.67 56 GLN G N 1
ATOM 14906 C CA . GLN G 1 20 ? 71.067 17.644 70.732 1.00 66.42 56 GLN G CA 1
ATOM 14907 C C . GLN G 1 20 ? 70.301 16.762 69.667 1.00 67.75 56 GLN G C 1
ATOM 14908 O O . GLN G 1 20 ? 70.893 16.455 68.615 1.00 67.55 56 GLN G O 1
ATOM 14914 N N . LYS G 1 21 ? 69.030 16.360 69.923 1.00 68.38 57 LYS G N 1
ATOM 14915 C CA . LYS G 1 21 ? 68.061 15.944 68.850 1.00 68.73 57 LYS G CA 1
ATOM 14916 C C . LYS G 1 21 ? 68.307 16.421 67.415 1.00 70.26 57 LYS G C 1
ATOM 14917 O O . LYS G 1 21 ? 68.588 17.586 67.137 1.00 70.20 57 LYS G O 1
ATOM 14923 N N . THR G 1 22 ? 68.101 15.519 66.484 1.00 71.83 58 THR G N 1
ATOM 14924 C CA . THR G 1 22 ? 67.734 15.942 65.165 1.00 73.33 58 THR G CA 1
ATOM 14925 C C . THR G 1 22 ? 66.319 16.507 65.204 1.00 74.46 58 THR G C 1
ATOM 14926 O O . THR G 1 22 ? 65.464 15.965 65.886 1.00 74.94 58 THR G O 1
ATOM 14930 N N . ILE G 1 23 ? 66.058 17.595 64.485 1.00 76.09 59 ILE G N 1
ATOM 14931 C CA . ILE G 1 23 ? 64.651 18.009 64.260 1.00 76.94 59 ILE G CA 1
ATOM 14932 C C . ILE G 1 23 ? 64.301 17.887 62.790 1.00 77.65 59 ILE G C 1
ATOM 14933 O O . ILE G 1 23 ? 63.236 17.410 62.440 1.00 76.95 59 ILE G O 1
ATOM 14938 N N . GLY G 1 24 ? 65.242 18.269 61.944 1.00 79.18 60 GLY G N 1
ATOM 14939 C CA . GLY G 1 24 ? 65.009 18.292 60.521 1.00 81.66 60 GLY G CA 1
ATOM 14940 C C . GLY G 1 24 ? 65.847 17.347 59.663 1.00 83.36 60 GLY G C 1
ATOM 14941 O O . GLY G 1 24 ? 67.076 17.391 59.669 1.00 83.19 60 GLY G O 1
ATOM 14942 N N . LYS G 1 25 ? 65.151 16.514 58.887 1.00 85.07 61 LYS G N 1
ATOM 14943 C CA . LYS G 1 25 ? 65.761 15.633 57.885 1.00 86.11 61 LYS G CA 1
ATOM 14944 C C . LYS G 1 25 ? 65.192 15.983 56.484 1.00 86.41 61 LYS G C 1
ATOM 14945 O O . LYS G 1 25 ? 63.962 16.081 56.276 1.00 85.62 61 LYS G O 1
ATOM 14951 N N . GLY G 1 26 ? 66.096 16.210 55.539 1.00 86.96 62 GLY G N 1
ATOM 14952 C CA . GLY G 1 26 ? 65.694 16.517 54.169 1.00 88.10 62 GLY G CA 1
ATOM 14953 C C . GLY G 1 26 ? 66.583 15.736 53.230 1.00 88.67 62 GLY G C 1
ATOM 14954 O O . GLY G 1 26 ? 67.573 15.131 53.678 1.00 88.84 62 GLY G O 1
ATOM 14955 N N . ASN G 1 27 ? 66.232 15.720 51.941 1.00 89.03 63 ASN G N 1
ATOM 14956 C CA . ASN G 1 27 ? 67.085 15.084 50.919 1.00 89.64 63 ASN G CA 1
ATOM 14957 C C . ASN G 1 27 ? 68.552 15.512 51.090 1.00 89.34 63 ASN G C 1
ATOM 14958 O O . ASN G 1 27 ? 69.474 14.674 51.157 1.00 89.23 63 ASN G O 1
ATOM 14963 N N . PHE G 1 28 ? 68.734 16.832 51.169 1.00 88.66 64 PHE G N 1
ATOM 14964 C CA . PHE G 1 28 ? 70.052 17.452 51.126 1.00 88.04 64 PHE G CA 1
ATOM 14965 C C . PHE G 1 28 ? 70.449 18.161 52.453 1.00 86.84 64 PHE G C 1
ATOM 14966 O O . PHE G 1 28 ? 71.660 18.387 52.705 1.00 87.27 64 PHE G O 1
ATOM 14974 N N . ALA G 1 29 ? 69.449 18.476 53.299 1.00 84.25 65 ALA G N 1
ATOM 14975 C CA . ALA G 1 29 ? 69.653 19.312 54.481 1.00 81.21 65 ALA G CA 1
ATOM 14976 C C . ALA G 1 29 ? 69.148 18.684 55.771 1.00 79.47 65 ALA G C 1
ATOM 14977 O O . ALA G 1 29 ? 68.059 18.098 55.821 1.00 80.07 65 ALA G O 1
ATOM 14979 N N . LYS G 1 30 ? 69.943 18.815 56.824 1.00 76.18 66 LYS G N 1
ATOM 14980 C CA . LYS G 1 30 ? 69.529 18.358 58.113 1.00 73.13 66 LYS G CA 1
ATOM 14981 C C . LYS G 1 30 ? 69.508 19.530 59.072 1.00 70.61 66 LYS G C 1
ATOM 14982 O O . LYS G 1 30 ? 70.315 20.434 58.960 1.00 70.19 66 LYS G O 1
ATOM 14988 N N . VAL G 1 31 ? 68.572 19.508 60.016 1.00 67.49 67 VAL G N 1
ATOM 14989 C CA . VAL G 1 31 ? 68.516 20.504 61.055 1.00 64.19 67 VAL G CA 1
ATOM 14990 C C . VAL G 1 31 ? 68.621 19.873 62.443 1.00 63.21 67 VAL G C 1
ATOM 14991 O O . VAL G 1 31 ? 67.871 18.936 62.803 1.00 62.35 67 VAL G O 1
ATOM 14995 N N . LYS G 1 32 ? 69.577 20.385 63.215 1.00 61.83 68 LYS G N 1
ATOM 14996 C CA . LYS G 1 32 ? 69.808 19.888 64.556 1.00 61.08 68 LYS G CA 1
ATOM 14997 C C . LYS G 1 32 ? 69.560 20.995 65.622 1.00 59.53 68 LYS G C 1
ATOM 14998 O O . LYS G 1 32 ? 69.910 22.162 65.423 1.00 60.53 68 LYS G O 1
ATOM 15004 N N . LEU G 1 33 ? 68.900 20.650 66.716 1.00 56.99 69 LEU G N 1
ATOM 15005 C CA . LEU G 1 33 ? 68.801 21.530 67.838 1.00 55.35 69 LEU G CA 1
ATOM 15006 C C . LEU G 1 33 ? 70.150 21.578 68.609 1.00 54.97 69 LEU G C 1
ATOM 15007 O O . LEU G 1 33 ? 70.618 20.559 69.142 1.00 55.71 69 LEU G O 1
ATOM 15012 N N . ALA G 1 34 ? 70.771 22.752 68.696 1.00 53.47 70 ALA G N 1
ATOM 15013 C CA . ALA G 1 34 ? 72.035 22.881 69.417 1.00 52.45 70 ALA G CA 1
ATOM 15014 C C . ALA G 1 34 ? 71.903 23.838 70.612 1.00 52.30 70 ALA G C 1
ATOM 15015 O O . ALA G 1 34 ? 70.937 24.598 70.700 1.00 53.70 70 ALA G O 1
ATOM 15017 N N . ARG G 1 35 ? 72.823 23.739 71.557 1.00 50.56 71 ARG G N 1
ATOM 15018 C CA . ARG G 1 35 ? 72.949 24.685 72.634 1.00 50.05 71 ARG G CA 1
ATOM 15019 C C . ARG G 1 35 ? 74.319 25.424 72.422 1.00 49.39 71 ARG G C 1
ATOM 15020 O O . ARG G 1 35 ? 75.379 24.804 72.226 1.00 48.99 71 ARG G O 1
ATOM 15028 N N . HIS G 1 36 ? 74.296 26.746 72.377 1.00 47.47 72 HIS G N 1
ATOM 15029 C CA . HIS G 1 36 ? 75.542 27.493 72.226 1.00 46.03 72 HIS G CA 1
ATOM 15030 C C . HIS G 1 36 ? 76.185 27.497 73.609 1.00 45.56 72 HIS G C 1
ATOM 15031 O O . HIS G 1 36 ? 75.601 28.068 74.531 1.00 45.32 72 HIS G O 1
ATOM 15038 N N . VAL G 1 37 ? 77.340 26.832 73.769 1.00 44.76 73 VAL G N 1
ATOM 15039 C CA . VAL G 1 37 ? 77.865 26.510 75.117 1.00 44.19 73 VAL G CA 1
ATOM 15040 C C . VAL G 1 37 ? 78.316 27.759 75.890 1.00 44.03 73 VAL G C 1
ATOM 15041 O O . VAL G 1 37 ? 78.187 27.809 77.113 1.00 44.49 73 VAL G O 1
ATOM 15045 N N . LEU G 1 38 ? 78.798 28.784 75.179 1.00 43.32 74 LEU G N 1
ATOM 15046 C CA . LEU G 1 38 ? 78.975 30.117 75.748 1.00 42.79 74 LEU G CA 1
ATOM 15047 C C . LEU G 1 38 ? 77.739 30.787 76.429 1.00 43.52 74 LEU G C 1
ATOM 15048 O O . LEU G 1 38 ? 77.852 31.359 77.544 1.00 43.63 74 LEU G O 1
ATOM 15053 N N . THR G 1 39 ? 76.570 30.723 75.788 1.00 42.97 75 THR G N 1
ATOM 15054 C CA . THR G 1 39 ? 75.441 31.525 76.233 1.00 42.58 75 THR G CA 1
ATOM 15055 C C . THR G 1 39 ? 74.308 30.631 76.652 1.00 42.90 75 THR G C 1
ATOM 15056 O O . THR G 1 39 ? 73.369 31.060 77.315 1.00 43.35 75 THR G O 1
ATOM 15060 N N . GLY G 1 40 ? 74.383 29.365 76.282 1.00 43.79 76 GLY G N 1
ATOM 15061 C CA . GLY G 1 40 ? 73.287 28.450 76.624 1.00 44.59 76 GLY G CA 1
ATOM 15062 C C . GLY G 1 40 ? 71.994 28.693 75.861 1.00 44.96 76 GLY G C 1
ATOM 15063 O O . GLY G 1 40 ? 70.992 28.118 76.197 1.00 45.87 76 GLY G O 1
ATOM 15064 N N . ARG G 1 41 ? 72.002 29.569 74.857 1.00 45.43 77 ARG G N 1
ATOM 15065 C CA . ARG G 1 41 ? 70.841 29.730 73.976 1.00 45.75 77 ARG G CA 1
ATOM 15066 C C . ARG G 1 41 ? 70.649 28.432 73.184 1.00 45.84 77 ARG G C 1
ATOM 15067 O O . ARG G 1 41 ? 71.633 27.799 72.793 1.00 45.81 77 ARG G O 1
ATOM 15075 N N . GLU G 1 42 ? 69.395 28.037 72.961 1.00 46.74 78 GLU G N 1
ATOM 15076 C CA . GLU G 1 42 ? 69.075 26.962 72.005 1.00 47.23 78 GLU G CA 1
ATOM 15077 C C . GLU G 1 42 ? 68.936 27.481 70.595 1.00 46.68 78 GLU G C 1
ATOM 15078 O O . GLU G 1 42 ? 68.278 28.460 70.353 1.00 47.17 78 GLU G O 1
ATOM 15084 N N . VAL G 1 43 ? 69.506 26.797 69.641 1.00 46.66 79 VAL G N 1
ATOM 15085 C CA . VAL G 1 43 ? 69.499 27.311 68.304 1.00 46.84 79 VAL G CA 1
ATOM 15086 C C . VAL G 1 43 ? 69.276 26.125 67.409 1.00 48.40 79 VAL G C 1
ATOM 15087 O O . VAL G 1 43 ? 69.447 24.981 67.846 1.00 48.13 79 VAL G O 1
ATOM 15091 N N . ALA G 1 44 ? 68.923 26.411 66.161 1.00 49.95 80 ALA G N 1
ATOM 15092 C CA . ALA G 1 44 ? 68.764 25.407 65.101 1.00 51.45 80 ALA G CA 1
ATOM 15093 C C . ALA G 1 44 ? 69.953 25.530 64.191 1.00 52.58 80 ALA G C 1
ATOM 15094 O O . ALA G 1 44 ? 70.349 26.645 63.865 1.00 54.10 80 ALA G O 1
ATOM 15096 N N . VAL G 1 45 ? 70.542 24.411 63.800 1.00 54.13 81 VAL G N 1
ATOM 15097 C CA . VAL G 1 45 ? 71.730 24.401 62.942 1.00 55.20 81 VAL G CA 1
ATOM 15098 C C . VAL G 1 45 ? 71.404 23.555 61.747 1.00 56.82 81 VAL G C 1
ATOM 15099 O O . VAL G 1 45 ? 71.210 22.341 61.882 1.00 55.84 81 VAL G O 1
ATOM 15103 N N . LYS G 1 46 ? 71.348 24.197 60.590 1.00 59.22 82 LYS G N 1
ATOM 15104 C CA . LYS G 1 46 ? 71.082 23.508 59.323 1.00 61.65 82 LYS G CA 1
ATOM 15105 C C . LYS G 1 46 ? 72.429 23.123 58.756 1.00 63.39 82 LYS G C 1
ATOM 15106 O O . LYS G 1 46 ? 73.259 23.997 58.471 1.00 64.04 82 LYS G O 1
ATOM 15112 N N . ILE G 1 47 ? 72.645 21.821 58.591 1.00 65.27 83 ILE G N 1
ATOM 15113 C CA . ILE G 1 47 ? 73.864 21.285 57.998 1.00 66.91 83 ILE G CA 1
ATOM 15114 C C . ILE G 1 47 ? 73.640 21.029 56.513 1.00 69.19 83 ILE G C 1
ATOM 15115 O O . ILE G 1 47 ? 72.797 20.199 56.104 1.00 70.03 83 ILE G O 1
ATOM 15120 N N . ILE G 1 48 ? 74.367 21.754 55.686 1.00 71.27 84 ILE G N 1
ATOM 15121 C CA . ILE G 1 48 ? 74.303 21.464 54.268 1.00 73.87 84 ILE G CA 1
ATOM 15122 C C . ILE G 1 48 ? 75.566 20.718 53.858 1.00 75.73 84 ILE G C 1
ATOM 15123 O O . ILE G 1 48 ? 76.688 21.210 54.046 1.00 75.97 84 ILE G O 1
ATOM 15128 N N . ASP G 1 49 ? 75.367 19.519 53.316 1.00 78.01 85 ASP G N 1
ATOM 15129 C CA . ASP G 1 49 ? 76.460 18.656 52.904 1.00 79.88 85 ASP G CA 1
ATOM 15130 C C . ASP G 1 49 ? 76.928 19.014 51.517 1.00 80.51 85 ASP G C 1
ATOM 15131 O O . ASP G 1 49 ? 76.512 18.386 50.561 1.00 80.49 85 ASP G O 1
ATOM 15136 N N . LYS G 1 50 ? 77.808 20.003 51.401 1.00 82.14 86 LYS G N 1
ATOM 15137 C CA . LYS G 1 50 ? 78.154 20.567 50.072 1.00 83.53 86 LYS G CA 1
ATOM 15138 C C . LYS G 1 50 ? 78.742 19.606 49.024 1.00 84.91 86 LYS G C 1
ATOM 15139 O O . LYS G 1 50 ? 78.846 19.993 47.866 1.00 84.75 86 LYS G O 1
ATOM 15145 N N . THR G 1 51 ? 79.118 18.386 49.426 1.00 86.73 87 THR G N 1
ATOM 15146 C CA . THR G 1 51 ? 79.616 17.346 48.500 1.00 88.69 87 THR G CA 1
ATOM 15147 C C . THR G 1 51 ? 78.732 17.272 47.258 1.00 90.50 87 THR G C 1
ATOM 15148 O O . THR G 1 51 ? 79.016 17.938 46.254 1.00 90.81 87 THR G O 1
ATOM 15152 N N . GLN G 1 52 ? 77.638 16.499 47.355 1.00 92.15 88 GLN G N 1
ATOM 15153 C CA . GLN G 1 52 ? 76.839 16.101 46.195 1.00 93.50 88 GLN G CA 1
ATOM 15154 C C . GLN G 1 52 ? 76.219 17.284 45.392 1.00 94.22 88 GLN G C 1
ATOM 15155 O O . GLN G 1 52 ? 75.520 17.044 44.388 1.00 94.19 88 GLN G O 1
ATOM 15161 N N . LEU G 1 53 ? 76.526 18.534 45.784 1.00 94.76 89 LEU G N 1
ATOM 15162 C CA . LEU G 1 53 ? 75.945 19.747 45.142 1.00 95.48 89 LEU G CA 1
ATOM 15163 C C . LEU G 1 53 ? 76.487 20.095 43.750 1.00 96.10 89 LEU G C 1
ATOM 15164 O O . LEU G 1 53 ? 77.543 19.599 43.364 1.00 96.59 89 LEU G O 1
ATOM 15169 N N . ASN G 1 54 ? 75.763 20.929 42.996 1.00 96.62 90 ASN G N 1
ATOM 15170 C CA . ASN G 1 54 ? 76.205 21.320 41.643 1.00 97.51 90 ASN G CA 1
ATOM 15171 C C . ASN G 1 54 ? 76.480 22.831 41.569 1.00 97.79 90 ASN G C 1
ATOM 15172 O O . ASN G 1 54 ? 75.797 23.572 42.274 1.00 97.98 90 ASN G O 1
ATOM 15177 N N . PRO G 1 55 ? 77.497 23.289 40.759 1.00 98.16 91 PRO G N 1
ATOM 15178 C CA . PRO G 1 55 ? 77.932 24.737 40.754 1.00 97.99 91 PRO G CA 1
ATOM 15179 C C . PRO G 1 55 ? 76.788 25.767 40.835 1.00 97.97 91 PRO G C 1
ATOM 15180 O O . PRO G 1 55 ? 76.980 26.906 41.307 1.00 97.92 91 PRO G O 1
ATOM 15184 N N . THR G 1 56 ? 75.612 25.343 40.367 1.00 97.78 92 THR G N 1
ATOM 15185 C CA . THR G 1 56 ? 74.432 26.204 40.271 1.00 97.26 92 THR G CA 1
ATOM 15186 C C . THR G 1 56 ? 73.249 25.795 41.200 1.00 96.44 92 THR G C 1
ATOM 15187 O O . THR G 1 56 ? 72.419 26.648 41.542 1.00 96.62 92 THR G O 1
ATOM 15191 N N . SER G 1 57 ? 73.187 24.519 41.615 1.00 94.88 93 SER G N 1
ATOM 15192 C CA . SER G 1 57 ? 72.372 24.118 42.775 1.00 93.48 93 SER G CA 1
ATOM 15193 C C . SER G 1 57 ? 72.980 24.749 44.042 1.00 92.81 93 SER G C 1
ATOM 15194 O O . SER G 1 57 ? 72.380 24.700 45.113 1.00 92.61 93 SER G O 1
ATOM 15197 N N . LEU G 1 58 ? 74.169 25.349 43.877 1.00 91.74 94 LEU G N 1
ATOM 15198 C CA . LEU G 1 58 ? 75.011 25.916 44.937 1.00 90.32 94 LEU G CA 1
ATOM 15199 C C . LEU G 1 58 ? 74.986 27.447 44.860 1.00 89.59 94 LEU G C 1
ATOM 15200 O O . LEU G 1 58 ? 75.349 28.129 45.804 1.00 89.17 94 LEU G O 1
ATOM 15205 N N . GLN G 1 59 ? 74.593 27.965 43.699 1.00 89.21 95 GLN G N 1
ATOM 15206 C CA . GLN G 1 59 ? 74.379 29.397 43.496 1.00 88.76 95 GLN G CA 1
ATOM 15207 C C . GLN G 1 59 ? 73.161 29.760 44.332 1.00 88.27 95 GLN G C 1
ATOM 15208 O O . GLN G 1 59 ? 73.151 30.803 45.017 1.00 88.25 95 GLN G O 1
ATOM 15210 N N . LYS G 1 60 ? 72.157 28.869 44.271 1.00 87.31 96 LYS G N 1
ATOM 15211 C CA . LYS G 1 60 ? 70.951 28.890 45.120 1.00 86.27 96 LYS G CA 1
ATOM 15212 C C . LYS G 1 60 ? 71.376 29.071 46.564 1.00 85.30 96 LYS G C 1
ATOM 15213 O O . LYS G 1 60 ? 71.189 30.149 47.156 1.00 85.13 96 LYS G O 1
ATOM 15219 N N . LEU G 1 61 ? 71.989 28.025 47.105 1.00 83.45 97 LEU G N 1
ATOM 15220 C CA . LEU G 1 61 ? 72.381 28.011 48.499 1.00 82.20 97 LEU G CA 1
ATOM 15221 C C . LEU G 1 61 ? 72.946 29.325 49.008 1.00 81.77 97 LEU G C 1
ATOM 15222 O O . LEU G 1 61 ? 72.769 29.680 50.177 1.00 81.92 97 LEU G O 1
ATOM 15227 N N . PHE G 1 62 ? 73.638 30.049 48.148 1.00 80.78 98 PHE G N 1
ATOM 15228 C CA . PHE G 1 62 ? 74.381 31.167 48.656 1.00 80.71 98 PHE G CA 1
ATOM 15229 C C . PHE G 1 62 ? 73.619 32.452 48.444 1.00 79.36 98 PHE G C 1
ATOM 15230 O O . PHE G 1 62 ? 73.922 33.476 49.069 1.00 79.04 98 PHE G O 1
ATOM 15238 N N . ARG G 1 63 ? 72.628 32.415 47.555 1.00 78.20 99 ARG G N 1
ATOM 15239 C CA . ARG G 1 63 ? 71.694 33.539 47.473 1.00 76.87 99 ARG G CA 1
ATOM 15240 C C . ARG G 1 63 ? 70.874 33.573 48.792 1.00 75.90 99 ARG G C 1
ATOM 15241 O O . ARG G 1 63 ? 70.844 34.617 49.514 1.00 75.33 99 ARG G O 1
ATOM 15243 N N . GLU G 1 64 ? 70.274 32.414 49.112 1.00 74.08 100 GLU G N 1
ATOM 15244 C CA . GLU G 1 64 ? 69.563 32.181 50.378 1.00 72.88 100 GLU G CA 1
ATOM 15245 C C . GLU G 1 64 ? 70.343 32.787 51.537 1.00 71.51 100 GLU G C 1
ATOM 15246 O O . GLU G 1 64 ? 69.885 33.766 52.173 1.00 71.35 100 GLU G O 1
ATOM 15252 N N . VAL G 1 65 ? 71.549 32.260 51.770 1.00 69.84 101 VAL G N 1
ATOM 15253 C CA . VAL G 1 65 ? 72.364 32.756 52.882 1.00 68.13 101 VAL G CA 1
ATOM 15254 C C . VAL G 1 65 ? 72.508 34.270 52.836 1.00 67.05 101 VAL G C 1
ATOM 15255 O O . VAL G 1 65 ? 72.242 34.928 53.839 1.00 65.73 101 VAL G O 1
ATOM 15259 N N . ARG G 1 66 ? 72.867 34.812 51.657 1.00 67.14 102 ARG G N 1
ATOM 15260 C CA . ARG G 1 66 ? 73.040 36.280 51.463 1.00 67.61 102 ARG G CA 1
ATOM 15261 C C . ARG G 1 66 ? 71.771 37.025 51.924 1.00 67.69 102 ARG G C 1
ATOM 15262 O O . ARG G 1 66 ? 71.862 38.099 52.553 1.00 67.00 102 ARG G O 1
ATOM 15264 N N . ILE G 1 67 ? 70.601 36.407 51.663 1.00 67.96 103 ILE G N 1
ATOM 15265 C CA . ILE G 1 67 ? 69.308 36.897 52.188 1.00 67.87 103 ILE G CA 1
ATOM 15266 C C . ILE G 1 67 ? 69.121 36.643 53.706 1.00 68.22 103 ILE G C 1
ATOM 15267 O O . ILE G 1 67 ? 68.866 37.598 54.486 1.00 68.94 103 ILE G O 1
ATOM 15272 N N . MET G 1 68 ? 69.261 35.401 54.158 1.00 67.48 104 MET G N 1
ATOM 15273 C CA . MET G 1 68 ? 69.116 35.197 55.600 1.00 67.46 104 MET G CA 1
ATOM 15274 C C . MET G 1 68 ? 70.031 36.214 56.227 1.00 67.46 104 MET G C 1
ATOM 15275 O O . MET G 1 68 ? 69.767 36.670 57.330 1.00 68.24 104 MET G O 1
ATOM 15280 N N . LYS G 1 69 ? 71.102 36.607 55.541 1.00 67.26 105 LYS G N 1
ATOM 15281 C CA . LYS G 1 69 ? 72.000 37.565 56.178 1.00 68.00 105 LYS G CA 1
ATOM 15282 C C . LYS G 1 69 ? 71.369 38.954 56.415 1.00 68.13 105 LYS G C 1
ATOM 15283 O O . LYS G 1 69 ? 71.681 39.622 57.403 1.00 66.46 105 LYS G O 1
ATOM 15289 N N . ILE G 1 70 ? 70.452 39.374 55.544 1.00 69.06 106 ILE G N 1
ATOM 15290 C CA . ILE G 1 70 ? 69.911 40.736 55.708 1.00 70.55 106 ILE G CA 1
ATOM 15291 C C . ILE G 1 70 ? 68.730 40.854 56.654 1.00 70.12 106 ILE G C 1
ATOM 15292 O O . ILE G 1 70 ? 68.602 41.871 57.371 1.00 70.34 106 ILE G O 1
ATOM 15297 N N . LEU G 1 71 ? 67.855 39.839 56.613 1.00 68.92 107 LEU G N 1
ATOM 15298 C CA . LEU G 1 71 ? 66.557 39.876 57.312 1.00 67.05 107 LEU G CA 1
ATOM 15299 C C . LEU G 1 71 ? 66.746 40.138 58.801 1.00 65.82 107 LEU G C 1
ATOM 15300 O O . LEU G 1 71 ? 67.424 39.393 59.464 1.00 65.67 107 LEU G O 1
ATOM 15305 N N . ASN G 1 72 ? 66.178 41.210 59.327 1.00 64.86 108 ASN G N 1
ATOM 15306 C CA . ASN G 1 72 ? 66.298 41.438 60.734 1.00 64.30 108 ASN G CA 1
ATOM 15307 C C . ASN G 1 72 ? 65.042 42.002 61.371 1.00 64.49 108 ASN G C 1
ATOM 15308 O O . ASN G 1 72 ? 64.912 43.210 61.639 1.00 64.32 108 ASN G O 1
ATOM 15313 N N . HIS G 1 73 ? 64.143 41.084 61.686 1.00 64.12 109 HIS G N 1
ATOM 15314 C CA . HIS G 1 73 ? 62.860 41.431 62.238 1.00 62.74 109 HIS G CA 1
ATOM 15315 C C . HIS G 1 73 ? 62.587 40.600 63.480 1.00 60.88 109 HIS G C 1
ATOM 15316 O O . HIS G 1 73 ? 62.873 39.393 63.480 1.00 61.05 109 HIS G O 1
ATOM 15323 N N . PRO G 1 74 ? 62.012 41.188 64.547 1.00 59.18 110 PRO G N 1
ATOM 15324 C CA . PRO G 1 74 ? 61.577 40.228 65.620 1.00 57.42 110 PRO G CA 1
ATOM 15325 C C . PRO G 1 74 ? 60.738 39.015 65.137 1.00 56.12 110 PRO G C 1
ATOM 15326 O O . PRO G 1 74 ? 60.618 38.012 65.859 1.00 56.22 110 PRO G O 1
ATOM 15330 N N . ASN G 1 75 ? 60.197 39.053 63.924 1.00 53.75 111 ASN G N 1
ATOM 15331 C CA . ASN G 1 75 ? 59.342 37.963 63.540 1.00 52.28 111 ASN G CA 1
ATOM 15332 C C . ASN G 1 75 ? 59.776 37.212 62.353 1.00 52.07 111 ASN G C 1
ATOM 15333 O O . ASN G 1 75 ? 58.988 36.500 61.762 1.00 53.57 111 ASN G O 1
ATOM 15338 N N . ILE G 1 76 ? 61.044 37.382 62.014 1.00 51.26 112 ILE G N 1
ATOM 15339 C CA . ILE G 1 76 ? 61.745 36.550 61.043 1.00 49.96 112 ILE G CA 1
ATOM 15340 C C . ILE G 1 76 ? 62.907 35.879 61.805 1.00 49.79 112 ILE G C 1
ATOM 15341 O O . ILE G 1 76 ? 63.404 36.417 62.826 1.00 48.03 112 ILE G O 1
ATOM 15346 N N . VAL G 1 77 ? 63.337 34.724 61.329 1.00 49.25 113 VAL G N 1
ATOM 15347 C CA . VAL G 1 77 ? 64.322 33.981 62.079 1.00 50.72 113 VAL G CA 1
ATOM 15348 C C . VAL G 1 77 ? 65.792 34.522 61.874 1.00 51.67 113 VAL G C 1
ATOM 15349 O O . VAL G 1 77 ? 66.365 34.211 60.850 1.00 52.61 113 VAL G O 1
ATOM 15353 N N . LYS G 1 78 ? 66.396 35.298 62.808 1.00 51.38 114 LYS G N 1
ATOM 15354 C CA . LYS G 1 78 ? 67.841 35.684 62.681 1.00 50.55 114 LYS G CA 1
ATOM 15355 C C . LYS G 1 78 ? 68.721 34.467 62.217 1.00 49.62 114 LYS G C 1
ATOM 15356 O O . LYS G 1 78 ? 68.659 33.384 62.783 1.00 49.63 114 LYS G O 1
ATOM 15362 N N . LEU G 1 79 ? 69.517 34.641 61.165 1.00 49.30 115 LEU G N 1
ATOM 15363 C CA . LEU G 1 79 ? 70.809 33.932 61.072 1.00 48.10 115 LEU G CA 1
ATOM 15364 C C . LEU G 1 79 ? 71.626 34.387 62.302 1.00 47.69 115 LEU G C 1
ATOM 15365 O O . LEU G 1 79 ? 71.479 35.522 62.748 1.00 46.81 115 LEU G O 1
ATOM 15370 N N . PHE G 1 80 ? 72.397 33.502 62.907 1.00 47.45 116 PHE G N 1
ATOM 15371 C CA . PHE G 1 80 ? 73.198 33.876 64.062 1.00 48.21 116 PHE G CA 1
ATOM 15372 C C . PHE G 1 80 ? 74.658 33.573 63.752 1.00 48.96 116 PHE G C 1
ATOM 15373 O O . PHE G 1 80 ? 75.532 34.276 64.203 1.00 49.75 116 PHE G O 1
ATOM 15381 N N . GLU G 1 81 ? 74.923 32.463 63.067 1.00 49.69 117 GLU G N 1
ATOM 15382 C CA . GLU G 1 81 ? 76.283 32.085 62.662 1.00 50.55 117 GLU G CA 1
ATOM 15383 C C . GLU G 1 81 ? 76.421 31.269 61.349 1.00 51.43 117 GLU G C 1
ATOM 15384 O O . GLU G 1 81 ? 75.561 30.473 60.990 1.00 52.64 117 GLU G O 1
ATOM 15390 N N . VAL G 1 82 ? 77.516 31.464 60.643 1.00 51.89 118 VAL G N 1
ATOM 15391 C CA . VAL G 1 82 ? 77.800 30.629 59.523 1.00 52.92 118 VAL G CA 1
ATOM 15392 C C . VAL G 1 82 ? 79.088 29.944 59.847 1.00 54.95 118 VAL G C 1
ATOM 15393 O O . VAL G 1 82 ? 80.083 30.611 60.059 1.00 56.12 118 VAL G O 1
ATOM 15397 N N . ILE G 1 83 ? 79.085 28.623 59.899 1.00 57.02 119 ILE G N 1
ATOM 15398 C CA . ILE G 1 83 ? 80.319 27.859 59.885 1.00 58.13 119 ILE G CA 1
ATOM 15399 C C . ILE G 1 83 ? 80.358 27.125 58.552 1.00 60.37 119 ILE G C 1
ATOM 15400 O O . ILE G 1 83 ? 79.383 26.476 58.149 1.00 59.77 119 ILE G O 1
ATOM 15405 N N . GLU G 1 84 ? 81.487 27.308 57.862 1.00 63.35 120 GLU G N 1
ATOM 15406 C CA . GLU G 1 84 ? 81.757 26.836 56.503 1.00 65.91 120 GLU G CA 1
ATOM 15407 C C . GLU G 1 84 ? 83.129 26.095 56.414 1.00 67.15 120 GLU G C 1
ATOM 15408 O O . GLU G 1 84 ? 84.200 26.705 56.575 1.00 67.22 120 GLU G O 1
ATOM 15414 N N . THR G 1 85 ? 83.088 24.776 56.213 1.00 68.98 121 THR G N 1
ATOM 15415 C CA . THR G 1 85 ? 84.257 24.022 55.720 1.00 70.59 121 THR G CA 1
ATOM 15416 C C . THR G 1 85 ? 84.094 23.856 54.176 1.00 72.09 121 THR G C 1
ATOM 15417 O O . THR G 1 85 ? 83.186 24.452 53.593 1.00 73.00 121 THR G O 1
ATOM 15421 N N . GLU G 1 86 ? 84.933 23.107 53.472 1.00 74.08 122 GLU G N 1
ATOM 15422 C CA . GLU G 1 86 ? 84.540 22.845 52.073 1.00 76.05 122 GLU G CA 1
ATOM 15423 C C . GLU G 1 86 ? 83.481 21.762 52.063 1.00 76.06 122 GLU G C 1
ATOM 15424 O O . GLU G 1 86 ? 82.372 21.996 51.598 1.00 75.82 122 GLU G O 1
ATOM 15430 N N . LYS G 1 87 ? 83.806 20.602 52.635 1.00 76.43 123 LYS G N 1
ATOM 15431 C CA . LYS G 1 87 ? 82.828 19.516 52.765 1.00 77.53 123 LYS G CA 1
ATOM 15432 C C . LYS G 1 87 ? 81.410 19.993 53.247 1.00 76.76 123 LYS G C 1
ATOM 15433 O O . LYS G 1 87 ? 80.359 19.470 52.774 1.00 77.96 123 LYS G O 1
ATOM 15439 N N . THR G 1 88 ? 81.363 20.978 54.155 1.00 74.48 124 THR G N 1
ATOM 15440 C CA . THR G 1 88 ? 80.076 21.323 54.767 1.00 71.63 124 THR G CA 1
ATOM 15441 C C . THR G 1 88 ? 79.842 22.780 55.237 1.00 69.59 124 THR G C 1
ATOM 15442 O O . THR G 1 88 ? 80.751 23.430 55.757 1.00 69.21 124 THR G O 1
ATOM 15446 N N . LEU G 1 89 ? 78.622 23.276 54.980 1.00 66.79 125 LEU G N 1
ATOM 15447 C CA . LEU G 1 89 ? 78.132 24.586 55.447 1.00 64.64 125 LEU G CA 1
ATOM 15448 C C . LEU G 1 89 ? 77.148 24.382 56.596 1.00 63.13 125 LEU G C 1
ATOM 15449 O O . LEU G 1 89 ? 76.241 23.554 56.478 1.00 62.71 125 LEU G O 1
ATOM 15454 N N . TYR G 1 90 ? 77.332 25.165 57.672 1.00 60.87 126 TYR G N 1
ATOM 15455 C CA . TYR G 1 90 ? 76.444 25.176 58.848 1.00 58.62 126 TYR G CA 1
ATOM 15456 C C . TYR G 1 90 ? 75.812 26.528 59.016 1.00 55.49 126 TYR G C 1
ATOM 15457 O O . TYR G 1 90 ? 76.506 27.489 59.199 1.00 55.67 126 TYR G O 1
ATOM 15466 N N . LEU G 1 91 ? 74.499 26.591 58.987 1.00 52.67 127 LEU G N 1
ATOM 15467 C CA . LEU G 1 91 ? 73.790 27.804 59.366 1.00 50.36 127 LEU G CA 1
ATOM 15468 C C . LEU G 1 91 ? 73.169 27.655 60.725 1.00 49.53 127 LEU G C 1
ATOM 15469 O O . LEU G 1 91 ? 72.328 26.734 60.962 1.00 48.82 127 LEU G O 1
ATOM 15474 N N . VAL G 1 92 ? 73.572 28.567 61.606 1.00 47.41 128 VAL G N 1
ATOM 15475 C CA . VAL G 1 92 ? 73.075 28.584 62.958 1.00 45.62 128 VAL G CA 1
ATOM 15476 C C . VAL G 1 92 ? 72.071 29.702 63.059 1.00 46.18 128 VAL G C 1
ATOM 15477 O O . VAL G 1 92 ? 72.428 30.863 62.866 1.00 44.92 128 VAL G O 1
ATOM 15481 N N . MET G 1 93 ? 70.820 29.328 63.360 1.00 46.38 129 MET G N 1
ATOM 15482 C CA . MET G 1 93 ? 69.703 30.270 63.421 1.00 47.21 129 MET G CA 1
ATOM 15483 C C . MET G 1 93 ? 68.787 30.038 64.574 1.00 46.38 129 MET G C 1
ATOM 15484 O O . MET G 1 93 ? 68.920 29.055 65.324 1.00 46.67 129 MET G O 1
ATOM 15489 N N . GLU G 1 94 ? 67.854 30.978 64.681 1.00 45.61 130 GLU G N 1
ATOM 15490 C CA . GLU G 1 94 ? 66.825 31.007 65.657 1.00 45.08 130 GLU G CA 1
ATOM 15491 C C . GLU G 1 94 ? 66.003 29.751 65.570 1.00 45.27 130 GLU G C 1
ATOM 15492 O O . GLU G 1 94 ? 65.706 29.278 64.490 1.00 44.56 130 GLU G O 1
ATOM 15498 N N . TYR G 1 95 ? 65.653 29.256 66.739 1.00 45.34 131 TYR G N 1
ATOM 15499 C CA . TYR G 1 95 ? 64.931 28.037 66.938 1.00 47.02 131 TYR G CA 1
ATOM 15500 C C . TYR G 1 95 ? 63.497 28.441 67.291 1.00 47.05 131 TYR G C 1
ATOM 15501 O O . TYR G 1 95 ? 63.267 29.233 68.195 1.00 45.62 131 TYR G O 1
ATOM 15510 N N . ALA G 1 96 ? 62.537 27.932 66.540 1.00 48.20 132 ALA G N 1
ATOM 15511 C CA . ALA G 1 96 ? 61.118 28.160 66.902 1.00 49.26 132 ALA G CA 1
ATOM 15512 C C . ALA G 1 96 ? 60.544 26.840 67.474 1.00 48.94 132 ALA G C 1
ATOM 15513 O O . ALA G 1 96 ? 60.191 25.894 66.723 1.00 47.66 132 ALA G O 1
ATOM 15515 N N . SER G 1 97 ? 60.506 26.771 68.795 1.00 49.10 133 SER G N 1
ATOM 15516 C CA . SER G 1 97 ? 60.047 25.535 69.463 1.00 50.56 133 SER G CA 1
ATOM 15517 C C . SER G 1 97 ? 58.559 25.273 69.232 1.00 50.89 133 SER G C 1
ATOM 15518 O O . SER G 1 97 ? 58.092 24.163 69.408 1.00 50.65 133 SER G O 1
ATOM 15521 N N . GLY G 1 98 ? 57.825 26.308 68.852 1.00 52.01 134 GLY G N 1
ATOM 15522 C CA . GLY G 1 98 ? 56.369 26.234 68.743 1.00 52.79 134 GLY G CA 1
ATOM 15523 C C . GLY G 1 98 ? 55.839 25.354 67.613 1.00 52.88 134 GLY G C 1
ATOM 15524 O O . GLY G 1 98 ? 54.660 25.043 67.616 1.00 53.67 134 GLY G O 1
ATOM 15525 N N . GLY G 1 99 ? 56.693 24.938 66.685 1.00 52.70 135 GLY G N 1
ATOM 15526 C CA . GLY G 1 99 ? 56.252 24.237 65.502 1.00 54.03 135 GLY G CA 1
ATOM 15527 C C . GLY G 1 99 ? 55.532 25.228 64.597 1.00 55.12 135 GLY G C 1
ATOM 15528 O O . GLY G 1 99 ? 55.502 26.426 64.901 1.00 55.23 135 GLY G O 1
ATOM 15529 N N . GLU G 1 100 ? 54.929 24.741 63.508 1.00 55.90 136 GLU G N 1
ATOM 15530 C CA . GLU G 1 100 ? 54.197 25.616 62.543 1.00 56.86 136 GLU G CA 1
ATOM 15531 C C . GLU G 1 100 ? 52.890 26.177 63.086 1.00 55.28 136 GLU G C 1
ATOM 15532 O O . GLU G 1 100 ? 52.300 25.589 63.996 1.00 56.15 136 GLU G O 1
ATOM 15538 N N . VAL G 1 101 ? 52.432 27.294 62.520 1.00 54.60 137 VAL G N 1
ATOM 15539 C CA . VAL G 1 101 ? 51.135 27.889 62.896 1.00 54.41 137 VAL G CA 1
ATOM 15540 C C . VAL G 1 101 ? 49.839 27.058 62.588 1.00 55.15 137 VAL G C 1
ATOM 15541 O O . VAL G 1 101 ? 48.990 26.909 63.488 1.00 54.63 137 VAL G O 1
ATOM 15545 N N . PHE G 1 102 ? 49.685 26.501 61.375 1.00 55.22 138 PHE G N 1
ATOM 15546 C CA . PHE G 1 102 ? 48.532 25.631 61.170 1.00 56.82 138 PHE G CA 1
ATOM 15547 C C . PHE G 1 102 ? 48.536 24.420 62.128 1.00 57.84 138 PHE G C 1
ATOM 15548 O O . PHE G 1 102 ? 47.488 24.056 62.680 1.00 58.19 138 PHE G O 1
ATOM 15556 N N . ASP G 1 103 ? 49.711 23.801 62.320 1.00 58.50 139 ASP G N 1
ATOM 15557 C CA . ASP G 1 103 ? 49.846 22.583 63.149 1.00 57.74 139 ASP G CA 1
ATOM 15558 C C . ASP G 1 103 ? 49.482 22.866 64.590 1.00 57.54 139 ASP G C 1
ATOM 15559 O O . ASP G 1 103 ? 48.832 22.051 65.261 1.00 58.30 139 ASP G O 1
ATOM 15564 N N . TYR G 1 104 ? 49.856 24.045 65.061 1.00 57.32 140 TYR G N 1
ATOM 15565 C CA . TYR G 1 104 ? 49.510 24.462 66.405 1.00 56.59 140 TYR G CA 1
ATOM 15566 C C . TYR G 1 104 ? 47.990 24.639 66.435 1.00 55.72 140 TYR G C 1
ATOM 15567 O O . TYR G 1 104 ? 47.318 24.188 67.342 1.00 55.28 140 TYR G O 1
ATOM 15576 N N . LEU G 1 105 ? 47.442 25.233 65.387 1.00 54.92 141 LEU G N 1
ATOM 15577 C CA . LEU G 1 105 ? 45.995 25.368 65.274 1.00 53.61 141 LEU G CA 1
ATOM 15578 C C . LEU G 1 105 ? 45.237 24.005 65.221 1.00 54.20 141 LEU G C 1
ATOM 15579 O O . LEU G 1 105 ? 44.277 23.780 65.972 1.00 55.04 141 LEU G O 1
ATOM 15584 N N . VAL G 1 106 ? 45.679 23.090 64.373 1.00 54.66 142 VAL G N 1
ATOM 15585 C CA . VAL G 1 106 ? 45.032 21.790 64.287 1.00 55.58 142 VAL G CA 1
ATOM 15586 C C . VAL G 1 106 ? 45.034 21.122 65.667 1.00 56.59 142 VAL G C 1
ATOM 15587 O O . VAL G 1 106 ? 44.184 20.281 65.927 1.00 58.32 142 VAL G O 1
ATOM 15591 N N . ALA G 1 107 ? 45.961 21.496 66.542 1.00 56.16 143 ALA G N 1
ATOM 15592 C CA . ALA G 1 107 ? 46.139 20.756 67.778 1.00 56.24 143 ALA G CA 1
ATOM 15593 C C . ALA G 1 107 ? 45.542 21.438 68.992 1.00 55.50 143 ALA G C 1
ATOM 15594 O O . ALA G 1 107 ? 45.273 20.797 69.957 1.00 54.77 143 ALA G O 1
ATOM 15596 N N . HIS G 1 108 ? 45.360 22.747 68.938 1.00 55.06 144 HIS G N 1
ATOM 15597 C CA . HIS G 1 108 ? 44.983 23.518 70.107 1.00 54.16 144 HIS G CA 1
ATOM 15598 C C . HIS G 1 108 ? 43.729 24.331 69.897 1.00 53.38 144 HIS G C 1
ATOM 15599 O O . HIS G 1 108 ? 43.282 24.968 70.816 1.00 53.19 144 HIS G O 1
ATOM 15606 N N . GLY G 1 109 ? 43.203 24.391 68.680 1.00 52.23 145 GLY G N 1
ATOM 15607 C CA . GLY G 1 109 ? 42.011 25.159 68.441 1.00 51.43 145 GLY G CA 1
ATOM 15608 C C . GLY G 1 109 ? 42.220 26.621 68.101 1.00 51.74 145 GLY G C 1
ATOM 15609 O O . GLY G 1 109 ? 43.360 27.079 67.976 1.00 52.04 145 GLY G O 1
ATOM 15610 N N . ARG G 1 110 ? 41.105 27.343 67.943 1.00 51.05 146 ARG G N 1
ATOM 15611 C CA . ARG G 1 110 ? 41.089 28.767 67.676 1.00 51.67 146 ARG G CA 1
ATOM 15612 C C . ARG G 1 110 ? 41.831 29.471 68.769 1.00 51.60 146 ARG G C 1
ATOM 15613 O O . ARG G 1 110 ? 41.913 28.910 69.862 1.00 51.73 146 ARG G O 1
ATOM 15621 N N . MET G 1 111 ? 42.310 30.691 68.499 1.00 50.50 147 MET G N 1
ATOM 15622 C CA . MET G 1 111 ? 42.803 31.569 69.552 1.00 50.02 147 MET G CA 1
ATOM 15623 C C . MET G 1 111 ? 41.797 32.673 69.824 1.00 50.26 147 MET G C 1
ATOM 15624 O O . MET G 1 111 ? 41.234 33.184 68.905 1.00 50.38 147 MET G O 1
ATOM 15629 N N . LYS G 1 112 ? 41.619 33.109 71.073 1.00 51.27 148 LYS G N 1
ATOM 15630 C CA . LYS G 1 112 ? 40.830 34.324 71.376 1.00 51.51 148 LYS G CA 1
ATOM 15631 C C . LYS G 1 112 ? 41.239 35.454 70.372 1.00 50.58 148 LYS G C 1
ATOM 15632 O O . LYS G 1 112 ? 42.309 35.390 69.802 1.00 49.29 148 LYS G O 1
ATOM 15638 N N . GLU G 1 113 ? 40.433 36.488 70.174 1.00 50.53 149 GLU G N 1
ATOM 15639 C CA . GLU G 1 113 ? 40.801 37.455 69.133 1.00 51.59 149 GLU G CA 1
ATOM 15640 C C . GLU G 1 113 ? 42.062 38.291 69.445 1.00 52.47 149 GLU G C 1
ATOM 15641 O O . GLU G 1 113 ? 42.885 38.520 68.549 1.00 52.99 149 GLU G O 1
ATOM 15647 N N . LYS G 1 114 ? 42.202 38.752 70.692 1.00 53.50 150 LYS G N 1
ATOM 15648 C CA . LYS G 1 114 ? 43.391 39.481 71.149 1.00 54.31 150 LYS G CA 1
ATOM 15649 C C . LYS G 1 114 ? 44.719 38.772 70.685 1.00 54.09 150 LYS G C 1
ATOM 15650 O O . LYS G 1 114 ? 45.635 39.401 70.087 1.00 54.06 150 LYS G O 1
ATOM 15656 N N . GLU G 1 115 ? 44.791 37.460 70.917 1.00 53.35 151 GLU G N 1
ATOM 15657 C CA . GLU G 1 115 ? 45.975 36.649 70.662 1.00 53.16 151 GLU G CA 1
ATOM 15658 C C . GLU G 1 115 ? 46.088 36.430 69.151 1.00 53.65 151 GLU G C 1
ATOM 15659 O O . GLU G 1 115 ? 47.167 36.442 68.570 1.00 53.38 151 GLU G O 1
ATOM 15665 N N . ALA G 1 116 ? 44.946 36.230 68.512 1.00 54.12 152 ALA G N 1
ATOM 15666 C CA . ALA G 1 116 ? 44.855 36.245 67.071 1.00 53.79 152 ALA G CA 1
ATOM 15667 C C . ALA G 1 116 ? 45.610 37.472 66.527 1.00 54.23 152 ALA G C 1
ATOM 15668 O O . ALA G 1 116 ? 46.375 37.352 65.572 1.00 54.49 152 ALA G O 1
ATOM 15670 N N . ARG G 1 117 ? 45.347 38.639 67.117 1.00 53.72 153 ARG G N 1
ATOM 15671 C CA . ARG G 1 117 ? 45.739 39.917 66.559 1.00 54.44 153 ARG G CA 1
ATOM 15672 C C . ARG G 1 117 ? 47.272 40.112 66.636 1.00 54.74 153 ARG G C 1
ATOM 15673 O O . ARG G 1 117 ? 47.926 40.547 65.644 1.00 53.72 153 ARG G O 1
ATOM 15681 N N . ALA G 1 118 ? 47.817 39.793 67.826 1.00 54.44 154 ALA G N 1
ATOM 15682 C CA . ALA G 1 118 ? 49.241 39.754 68.060 1.00 54.02 154 ALA G CA 1
ATOM 15683 C C . ALA G 1 118 ? 49.865 38.834 66.998 1.00 54.31 154 ALA G C 1
ATOM 15684 O O . ALA G 1 118 ? 50.588 39.274 66.090 1.00 55.50 154 ALA G O 1
ATOM 15686 N N . LYS G 1 119 ? 49.541 37.563 66.993 1.00 53.82 155 LYS G N 1
ATOM 15687 C CA . LYS G 1 119 ? 50.118 36.782 65.908 1.00 53.42 155 LYS G CA 1
ATOM 15688 C C . LYS G 1 119 ? 49.918 37.383 64.498 1.00 53.07 155 LYS G C 1
ATOM 15689 O O . LYS G 1 119 ? 50.732 37.164 63.612 1.00 54.62 155 LYS G O 1
ATOM 15695 N N . PHE G 1 120 ? 48.855 38.140 64.259 1.00 52.28 156 PHE G N 1
ATOM 15696 C CA . PHE G 1 120 ? 48.587 38.593 62.870 1.00 51.10 156 PHE G CA 1
ATOM 15697 C C . PHE G 1 120 ? 49.390 39.867 62.508 1.00 51.51 156 PHE G C 1
ATOM 15698 O O . PHE G 1 120 ? 49.952 39.923 61.435 1.00 49.25 156 PHE G O 1
ATOM 15706 N N . ARG G 1 121 ? 49.386 40.868 63.404 1.00 52.00 157 ARG G N 1
ATOM 15707 C CA . ARG G 1 121 ? 50.317 41.975 63.354 1.00 53.83 157 ARG G CA 1
ATOM 15708 C C . ARG G 1 121 ? 51.691 41.432 62.958 1.00 54.11 157 ARG G C 1
ATOM 15709 O O . ARG G 1 121 ? 52.130 41.584 61.809 1.00 54.87 157 ARG G O 1
ATOM 15717 N N . GLN G 1 122 ? 52.376 40.801 63.908 1.00 53.71 158 GLN G N 1
ATOM 15718 C CA . GLN G 1 122 ? 53.613 40.093 63.608 1.00 52.71 158 GLN G CA 1
ATOM 15719 C C . GLN G 1 122 ? 53.612 39.435 62.201 1.00 53.53 158 GLN G C 1
ATOM 15720 O O . GLN G 1 122 ? 54.538 39.635 61.456 1.00 53.57 158 GLN G O 1
ATOM 15726 N N . ILE G 1 123 ? 52.615 38.643 61.809 1.00 55.40 159 ILE G N 1
ATOM 15727 C CA . ILE G 1 123 ? 52.686 38.086 60.432 1.00 57.05 159 ILE G CA 1
ATOM 15728 C C . ILE G 1 123 ? 52.791 39.241 59.469 1.00 58.19 159 ILE G C 1
ATOM 15729 O O . ILE G 1 123 ? 53.777 39.400 58.816 1.00 59.74 159 ILE G O 1
ATOM 15734 N N . VAL G 1 124 ? 51.806 40.109 59.459 1.00 59.87 160 VAL G N 1
ATOM 15735 C CA . VAL G 1 124 ? 51.804 41.224 58.545 1.00 61.48 160 VAL G CA 1
ATOM 15736 C C . VAL G 1 124 ? 53.040 42.196 58.739 1.00 62.07 160 VAL G C 1
ATOM 15737 O O . VAL G 1 124 ? 53.785 42.430 57.774 1.00 62.59 160 VAL G O 1
ATOM 15741 N N . SER G 1 125 ? 53.308 42.704 59.937 1.00 62.71 161 SER G N 1
ATOM 15742 C CA . SER G 1 125 ? 54.472 43.625 60.117 1.00 63.85 161 SER G CA 1
ATOM 15743 C C . SER G 1 125 ? 55.737 43.081 59.535 1.00 64.96 161 SER G C 1
ATOM 15744 O O . SER G 1 125 ? 56.676 43.840 59.363 1.00 64.55 161 SER G O 1
ATOM 15747 N N . ALA G 1 126 ? 55.719 41.779 59.217 1.00 66.43 162 ALA G N 1
ATOM 15748 C CA . ALA G 1 126 ? 56.880 40.998 58.799 1.00 67.49 162 ALA G CA 1
ATOM 15749 C C . ALA G 1 126 ? 56.815 40.596 57.402 1.00 68.44 162 ALA G C 1
ATOM 15750 O O . ALA G 1 126 ? 57.820 40.500 56.749 1.00 69.51 162 ALA G O 1
ATOM 15752 N N . VAL G 1 127 ? 55.627 40.268 56.948 1.00 70.27 163 VAL G N 1
ATOM 15753 C CA . VAL G 1 127 ? 55.475 39.757 55.603 1.00 71.43 163 VAL G CA 1
ATOM 15754 C C . VAL G 1 127 ? 55.770 40.851 54.574 1.00 72.37 163 VAL G C 1
ATOM 15755 O O . VAL G 1 127 ? 56.264 40.553 53.495 1.00 72.84 163 VAL G O 1
ATOM 15759 N N . GLN G 1 128 ? 55.509 42.109 54.923 1.00 73.24 164 GLN G N 1
ATOM 15760 C CA . GLN G 1 128 ? 55.803 43.219 54.031 1.00 74.09 164 GLN G CA 1
ATOM 15761 C C . GLN G 1 128 ? 57.327 43.591 54.022 1.00 73.92 164 GLN G C 1
ATOM 15762 O O . GLN G 1 128 ? 57.884 43.930 52.947 1.00 73.36 164 GLN G O 1
ATOM 15768 N N . TYR G 1 129 ? 57.971 43.535 55.200 1.00 73.84 165 TYR G N 1
ATOM 15769 C CA . TYR G 1 129 ? 59.448 43.442 55.310 1.00 73.71 165 TYR G CA 1
ATOM 15770 C C . TYR G 1 129 ? 60.057 42.630 54.135 1.00 73.14 165 TYR G C 1
ATOM 15771 O O . TYR G 1 129 ? 60.518 43.181 53.140 1.00 71.98 165 TYR G O 1
ATOM 15780 N N . CYS G 1 130 ? 60.039 41.316 54.237 1.00 73.41 166 CYS G N 1
ATOM 15781 C CA . CYS G 1 130 ? 60.473 40.488 53.117 1.00 74.26 166 CYS G CA 1
ATOM 15782 C C . CYS G 1 130 ? 60.241 41.057 51.692 1.00 74.82 166 CYS G C 1
ATOM 15783 O O . CYS G 1 130 ? 61.099 40.882 50.824 1.00 75.03 166 CYS G O 1
ATOM 15786 N N . HIS G 1 131 ? 59.081 41.679 51.426 1.00 75.65 167 HIS G N 1
ATOM 15787 C CA . HIS G 1 131 ? 58.730 42.088 50.040 1.00 75.73 167 HIS G CA 1
ATOM 15788 C C . HIS G 1 131 ? 59.613 43.211 49.560 1.00 75.84 167 HIS G C 1
ATOM 15789 O O . HIS G 1 131 ? 60.112 43.139 48.437 1.00 75.89 167 HIS G O 1
ATOM 15796 N N . GLN G 1 132 ? 59.873 44.194 50.438 1.00 75.40 168 GLN G N 1
ATOM 15797 C CA . GLN G 1 132 ? 60.809 45.285 50.158 1.00 74.25 168 GLN G CA 1
ATOM 15798 C C . GLN G 1 132 ? 62.330 44.891 50.079 1.00 74.62 168 GLN G C 1
ATOM 15799 O O . GLN G 1 132 ? 63.062 45.398 49.212 1.00 75.55 168 GLN G O 1
ATOM 15805 N N . LYS G 1 133 ? 62.820 43.991 50.934 1.00 74.03 169 LYS G N 1
ATOM 15806 C CA . LYS G 1 133 ? 64.262 43.697 50.942 1.00 72.78 169 LYS G CA 1
ATOM 15807 C C . LYS G 1 133 ? 64.655 42.534 50.061 1.00 72.32 169 LYS G C 1
ATOM 15808 O O . LYS G 1 133 ? 65.768 42.041 50.203 1.00 72.02 169 LYS G O 1
ATOM 15814 N N . TYR G 1 134 ? 63.754 42.101 49.165 1.00 72.05 170 TYR G N 1
ATOM 15815 C CA . TYR G 1 134 ? 64.041 40.987 48.231 1.00 72.10 170 TYR G CA 1
ATOM 15816 C C . TYR G 1 134 ? 62.897 40.413 47.351 1.00 72.21 170 TYR G C 1
ATOM 15817 O O . TYR G 1 134 ? 61.727 40.346 47.735 1.00 71.24 170 TYR G O 1
ATOM 15826 N N . ILE G 1 135 ? 63.313 39.952 46.172 1.00 73.59 171 ILE G N 1
ATOM 15827 C CA . ILE G 1 135 ? 62.465 39.269 45.154 1.00 74.96 171 ILE G CA 1
ATOM 15828 C C . ILE G 1 135 ? 61.897 37.908 45.579 1.00 75.44 171 ILE G C 1
ATOM 15829 O O . ILE G 1 135 ? 62.540 36.863 45.352 1.00 75.15 171 ILE G O 1
ATOM 15834 N N . VAL G 1 136 ? 60.685 37.930 46.144 1.00 76.01 172 VAL G N 1
ATOM 15835 C CA . VAL G 1 136 ? 60.071 36.710 46.648 1.00 77.39 172 VAL G CA 1
ATOM 15836 C C . VAL G 1 136 ? 59.511 35.904 45.453 1.00 79.04 172 VAL G C 1
ATOM 15837 O O . VAL G 1 136 ? 58.772 36.456 44.674 1.00 79.36 172 VAL G O 1
ATOM 15841 N N . HIS G 1 137 ? 59.845 34.614 45.313 1.00 81.11 173 HIS G N 1
ATOM 15842 C CA . HIS G 1 137 ? 59.600 33.837 44.053 1.00 83.04 173 HIS G CA 1
ATOM 15843 C C . HIS G 1 137 ? 58.387 32.890 43.967 1.00 84.28 173 HIS G C 1
ATOM 15844 O O . HIS G 1 137 ? 57.824 32.690 42.863 1.00 83.86 173 HIS G O 1
ATOM 15851 N N . ARG G 1 138 ? 58.061 32.230 45.095 1.00 85.53 174 ARG G N 1
ATOM 15852 C CA . ARG G 1 138 ? 56.741 31.580 45.294 1.00 85.98 174 ARG G CA 1
ATOM 15853 C C . ARG G 1 138 ? 55.932 32.333 46.382 1.00 86.51 174 ARG G C 1
ATOM 15854 O O . ARG G 1 138 ? 56.166 33.548 46.628 1.00 86.66 174 ARG G O 1
ATOM 15862 N N . ASP G 1 139 ? 54.994 31.623 47.026 1.00 86.60 175 ASP G N 1
ATOM 15863 C CA . ASP G 1 139 ? 53.979 32.274 47.871 1.00 86.20 175 ASP G CA 1
ATOM 15864 C C . ASP G 1 139 ? 54.099 31.775 49.283 1.00 85.28 175 ASP G C 1
ATOM 15865 O O . ASP G 1 139 ? 54.463 30.612 49.497 1.00 84.71 175 ASP G O 1
ATOM 15870 N N . LEU G 1 140 ? 53.773 32.663 50.228 1.00 84.21 176 LEU G N 1
ATOM 15871 C CA . LEU G 1 140 ? 53.786 32.348 51.638 1.00 82.82 176 LEU G CA 1
ATOM 15872 C C . LEU G 1 140 ? 53.199 30.968 51.740 1.00 82.29 176 LEU G C 1
ATOM 15873 O O . LEU G 1 140 ? 52.122 30.757 51.216 1.00 82.92 176 LEU G O 1
ATOM 15878 N N . LYS G 1 141 ? 53.940 30.020 52.330 1.00 81.62 177 LYS G N 1
ATOM 15879 C CA . LYS G 1 141 ? 53.544 28.580 52.434 1.00 80.31 177 LYS G CA 1
ATOM 15880 C C . LYS G 1 141 ? 53.307 28.272 53.897 1.00 79.62 177 LYS G C 1
ATOM 15881 O O . LYS G 1 141 ? 53.657 29.085 54.764 1.00 79.47 177 LYS G O 1
ATOM 15887 N N . ALA G 1 142 ? 52.731 27.115 54.196 1.00 78.57 178 ALA G N 1
ATOM 15888 C CA . ALA G 1 142 ? 52.413 26.837 55.597 1.00 78.28 178 ALA G CA 1
ATOM 15889 C C . ALA G 1 142 ? 53.707 26.855 56.409 1.00 77.84 178 ALA G C 1
ATOM 15890 O O . ALA G 1 142 ? 53.858 27.681 57.325 1.00 77.93 178 ALA G O 1
ATOM 15892 N N . GLU G 1 143 ? 54.652 25.983 56.039 1.00 76.88 179 GLU G N 1
ATOM 15893 C CA . GLU G 1 143 ? 55.856 25.800 56.846 1.00 76.00 179 GLU G CA 1
ATOM 15894 C C . GLU G 1 143 ? 56.829 26.986 56.823 1.00 73.69 179 GLU G C 1
ATOM 15895 O O . GLU G 1 143 ? 57.985 26.853 57.219 1.00 74.46 179 GLU G O 1
ATOM 15901 N N . ASN G 1 144 ? 56.340 28.151 56.416 1.00 70.11 180 ASN G N 1
ATOM 15902 C CA . ASN G 1 144 ? 57.060 29.385 56.637 1.00 67.13 180 ASN G CA 1
ATOM 15903 C C . ASN G 1 144 ? 56.556 30.089 57.896 1.00 65.20 180 ASN G C 1
ATOM 15904 O O . ASN G 1 144 ? 57.071 31.142 58.257 1.00 65.16 180 ASN G O 1
ATOM 15909 N N . LEU G 1 145 ? 55.518 29.567 58.547 1.00 62.03 181 LEU G N 1
ATOM 15910 C CA . LEU G 1 145 ? 54.953 30.277 59.699 1.00 58.95 181 LEU G CA 1
ATOM 15911 C C . LEU G 1 145 ? 55.117 29.510 61.003 1.00 56.53 181 LEU G C 1
ATOM 15912 O O . LEU G 1 145 ? 54.387 28.569 61.258 1.00 55.47 181 LEU G O 1
ATOM 15917 N N . LEU G 1 146 ? 56.083 29.905 61.830 1.00 54.10 182 LEU G N 1
ATOM 15918 C CA . LEU G 1 146 ? 56.452 29.080 62.969 1.00 51.71 182 LEU G CA 1
ATOM 15919 C C . LEU G 1 146 ? 56.166 29.902 64.178 1.00 51.37 182 LEU G C 1
ATOM 15920 O O . LEU G 1 146 ? 55.952 31.073 64.052 1.00 52.25 182 LEU G O 1
ATOM 15925 N N . LEU G 1 147 ? 56.091 29.266 65.333 1.00 51.58 183 LEU G N 1
ATOM 15926 C CA . LEU G 1 147 ? 55.940 29.925 66.613 1.00 52.36 183 LEU G CA 1
ATOM 15927 C C . LEU G 1 147 ? 57.170 29.608 67.420 1.00 52.75 183 LEU G C 1
ATOM 15928 O O . LEU G 1 147 ? 57.728 28.517 67.264 1.00 53.40 183 LEU G O 1
ATOM 15933 N N . ASP G 1 148 ? 57.612 30.546 68.253 1.00 53.02 184 ASP G N 1
ATOM 15934 C CA . ASP G 1 148 ? 58.677 30.262 69.236 1.00 53.71 184 ASP G CA 1
ATOM 15935 C C . ASP G 1 148 ? 58.079 30.034 70.635 1.00 54.22 184 ASP G C 1
ATOM 15936 O O . ASP G 1 148 ? 56.879 30.165 70.824 1.00 54.96 184 ASP G O 1
ATOM 15941 N N . GLY G 1 149 ? 58.921 29.702 71.610 1.00 54.64 185 GLY G N 1
ATOM 15942 C CA . GLY G 1 149 ? 58.499 29.479 72.985 1.00 55.00 185 GLY G CA 1
ATOM 15943 C C . GLY G 1 149 ? 57.710 30.574 73.670 1.00 56.77 185 GLY G C 1
ATOM 15944 O O . GLY G 1 149 ? 56.975 30.278 74.595 1.00 57.67 185 GLY G O 1
ATOM 15945 N N . ASP G 1 150 ? 57.829 31.844 73.275 1.00 56.91 186 ASP G N 1
ATOM 15946 C CA . ASP G 1 150 ? 56.897 32.791 73.872 1.00 56.92 186 ASP G CA 1
ATOM 15947 C C . ASP G 1 150 ? 55.676 33.063 72.957 1.00 56.19 186 ASP G C 1
ATOM 15948 O O . ASP G 1 150 ? 55.040 34.123 73.032 1.00 56.00 186 ASP G O 1
ATOM 15953 N N . MET G 1 151 ? 55.360 32.093 72.097 1.00 54.63 187 MET G N 1
ATOM 15954 C CA . MET G 1 151 ? 54.268 32.211 71.147 1.00 53.18 187 MET G CA 1
ATOM 15955 C C . MET G 1 151 ? 54.420 33.433 70.164 1.00 53.76 187 MET G C 1
ATOM 15956 O O . MET G 1 151 ? 53.424 34.085 69.724 1.00 53.72 187 MET G O 1
ATOM 15961 N N . ASN G 1 152 ? 55.667 33.755 69.801 1.00 52.95 188 ASN G N 1
ATOM 15962 C CA . ASN G 1 152 ? 55.923 34.862 68.857 1.00 51.20 188 ASN G CA 1
ATOM 15963 C C . ASN G 1 152 ? 56.112 34.255 67.507 1.00 49.26 188 ASN G C 1
ATOM 15964 O O . ASN G 1 152 ? 56.639 33.144 67.435 1.00 49.21 188 ASN G O 1
ATOM 15969 N N . ILE G 1 153 ? 55.648 34.936 66.458 1.00 46.72 189 ILE G N 1
ATOM 15970 C CA . ILE G 1 153 ? 55.682 34.372 65.123 1.00 45.47 189 ILE G CA 1
ATOM 15971 C C . ILE G 1 153 ? 57.081 34.566 64.590 1.00 46.05 189 ILE G C 1
ATOM 15972 O O . ILE G 1 153 ? 57.761 35.534 64.954 1.00 46.74 189 ILE G O 1
ATOM 15977 N N . LYS G 1 154 ? 57.525 33.678 63.723 1.00 44.31 190 LYS G N 1
ATOM 15978 C CA . LYS G 1 154 ? 58.870 33.763 63.273 1.00 44.05 190 LYS G CA 1
ATOM 15979 C C . LYS G 1 154 ? 58.733 33.233 61.923 1.00 44.84 190 LYS G C 1
ATOM 15980 O O . LYS G 1 154 ? 58.665 32.050 61.802 1.00 45.84 190 LYS G O 1
ATOM 15986 N N . ILE G 1 155 ? 58.624 34.069 60.901 1.00 47.21 191 ILE G N 1
ATOM 15987 C CA . ILE G 1 155 ? 58.561 33.594 59.505 1.00 49.12 191 ILE G CA 1
ATOM 15988 C C . ILE G 1 155 ? 59.977 33.099 59.067 1.00 50.31 191 ILE G C 1
ATOM 15989 O O . ILE G 1 155 ? 60.996 33.618 59.546 1.00 49.91 191 ILE G O 1
ATOM 15994 N N . ALA G 1 156 ? 60.027 32.137 58.145 1.00 51.76 192 ALA G N 1
ATOM 15995 C CA . ALA G 1 156 ? 61.266 31.451 57.779 1.00 54.40 192 ALA G CA 1
ATOM 15996 C C . ALA G 1 156 ? 61.176 31.072 56.327 1.00 55.87 192 ALA G C 1
ATOM 15997 O O . ALA G 1 156 ? 60.192 30.416 55.940 1.00 57.84 192 ALA G O 1
ATOM 15999 N N . ASP G 1 157 ? 62.191 31.388 55.529 1.00 57.24 193 ASP G N 1
ATOM 16000 C CA . ASP G 1 157 ? 62.286 30.824 54.144 1.00 58.30 193 ASP G CA 1
ATOM 16001 C C . ASP G 1 157 ? 61.224 31.376 53.213 1.00 58.92 193 ASP G C 1
ATOM 16002 O O . ASP G 1 157 ? 60.728 30.678 52.322 1.00 58.08 193 ASP G O 1
ATOM 16007 N N . PHE G 1 158 ? 60.846 32.623 53.451 1.00 60.41 194 PHE G N 1
ATOM 16008 C CA . PHE G 1 158 ? 59.728 33.157 52.749 1.00 61.97 194 PHE G CA 1
ATOM 16009 C C . PHE G 1 158 ? 60.183 33.423 51.321 1.00 63.43 194 PHE G C 1
ATOM 16010 O O . PHE G 1 158 ? 60.839 34.424 51.023 1.00 63.38 194 PHE G O 1
ATOM 16018 N N . GLY G 1 159 ? 59.850 32.480 50.454 1.00 64.53 195 GLY G N 1
ATOM 16019 C CA . GLY G 1 159 ? 60.144 32.638 49.049 1.00 66.55 195 GLY G CA 1
ATOM 16020 C C . GLY G 1 159 ? 61.068 31.582 48.483 1.00 67.75 195 GLY G C 1
ATOM 16021 O O . GLY G 1 159 ? 61.059 31.325 47.271 1.00 69.09 195 GLY G O 1
ATOM 16022 N N . PHE G 1 160 ? 61.843 30.964 49.362 1.00 68.04 196 PHE G N 1
ATOM 16023 C CA . PHE G 1 160 ? 62.980 30.166 48.979 1.00 68.72 196 PHE G CA 1
ATOM 16024 C C . PHE G 1 160 ? 62.515 28.906 48.280 1.00 70.63 196 PHE G C 1
ATOM 16025 O O . PHE G 1 160 ? 61.409 28.409 48.534 1.00 70.23 196 PHE G O 1
ATOM 16033 N N . SER G 1 161 ? 63.370 28.423 47.370 1.00 72.65 197 SER G N 1
ATOM 16034 C CA . SER G 1 161 ? 63.186 27.165 46.679 1.00 74.16 197 SER G CA 1
ATOM 16035 C C . SER G 1 161 ? 62.932 26.074 47.671 1.00 74.66 197 SER G C 1
ATOM 16036 O O . SER G 1 161 ? 63.397 26.111 48.782 1.00 74.95 197 SER G O 1
ATOM 16039 N N . ASN G 1 162 ? 62.190 25.091 47.234 1.00 76.45 198 ASN G N 1
ATOM 16040 C CA . ASN G 1 162 ? 61.986 23.878 47.968 1.00 78.31 198 ASN G CA 1
ATOM 16041 C C . ASN G 1 162 ? 63.251 23.102 48.424 1.00 79.82 198 ASN G C 1
ATOM 16042 O O . ASN G 1 162 ? 63.303 22.630 49.549 1.00 79.44 198 ASN G O 1
ATOM 16047 N N . GLU G 1 163 ? 64.252 22.966 47.549 1.00 81.85 199 GLU G N 1
ATOM 16048 C CA . GLU G 1 163 ? 65.330 21.962 47.735 1.00 83.63 199 GLU G CA 1
ATOM 16049 C C . GLU G 1 163 ? 66.080 22.043 49.067 1.00 84.18 199 GLU G C 1
ATOM 16050 O O . GLU G 1 163 ? 66.733 21.054 49.475 1.00 84.15 199 GLU G O 1
ATOM 16056 N N . PHE G 1 164 ? 65.984 23.206 49.725 1.00 84.52 200 PHE G N 1
ATOM 16057 C CA . PHE G 1 164 ? 66.622 23.403 51.032 1.00 85.01 200 PHE G CA 1
ATOM 16058 C C . PHE G 1 164 ? 65.796 23.220 52.337 1.00 85.02 200 PHE G C 1
ATOM 16059 O O . PHE G 1 164 ? 66.387 23.001 53.393 1.00 85.41 200 PHE G O 1
ATOM 16067 N N . THR G 1 165 ? 64.464 23.299 52.244 1.00 84.81 201 THR G N 1
ATOM 16068 C CA . THR G 1 165 ? 63.508 22.716 53.197 1.00 84.35 201 THR G CA 1
ATOM 16069 C C . THR G 1 165 ? 63.937 21.391 53.959 1.00 84.69 201 THR G C 1
ATOM 16070 O O . THR G 1 165 ? 64.954 20.723 53.637 1.00 84.45 201 THR G O 1
ATOM 16074 N N . VAL G 1 166 ? 63.122 21.014 54.952 1.00 84.30 202 VAL G N 1
ATOM 16075 C CA . VAL G 1 166 ? 63.351 19.843 55.806 1.00 83.49 202 VAL G CA 1
ATOM 16076 C C . VAL G 1 166 ? 62.041 19.123 56.205 1.00 82.96 202 VAL G C 1
ATOM 16077 O O . VAL G 1 166 ? 61.934 17.894 56.175 1.00 82.11 202 VAL G O 1
ATOM 16081 N N . SER G 1 176 ? 48.452 21.011 45.443 1.00 93.19 212 SER G N 1
ATOM 16082 C CA . SER G 1 176 ? 48.118 22.415 45.769 1.00 93.53 212 SER G CA 1
ATOM 16083 C C . SER G 1 176 ? 47.393 22.627 47.131 1.00 93.77 212 SER G C 1
ATOM 16084 O O . SER G 1 176 ? 46.536 21.824 47.497 1.00 93.72 212 SER G O 1
ATOM 16087 N N . PRO G 1 177 ? 47.733 23.721 47.875 1.00 93.99 213 PRO G N 1
ATOM 16088 C CA . PRO G 1 177 ? 47.420 23.815 49.305 1.00 93.83 213 PRO G CA 1
ATOM 16089 C C . PRO G 1 177 ? 46.195 24.683 49.713 1.00 93.75 213 PRO G C 1
ATOM 16090 O O . PRO G 1 177 ? 45.978 25.762 49.137 1.00 93.55 213 PRO G O 1
ATOM 16094 N N . PRO G 1 178 ? 45.444 24.245 50.755 1.00 93.89 214 PRO G N 1
ATOM 16095 C CA . PRO G 1 178 ? 44.207 24.885 51.262 1.00 94.00 214 PRO G CA 1
ATOM 16096 C C . PRO G 1 178 ? 44.238 26.421 51.499 1.00 94.23 214 PRO G C 1
ATOM 16097 O O . PRO G 1 178 ? 43.260 26.986 52.014 1.00 94.69 214 PRO G O 1
ATOM 16101 N N . TYR G 1 179 ? 45.324 27.081 51.107 1.00 94.24 215 TYR G N 1
ATOM 16102 C CA . TYR G 1 179 ? 45.542 28.491 51.437 1.00 94.72 215 TYR G CA 1
ATOM 16103 C C . TYR G 1 179 ? 46.153 29.332 50.317 1.00 94.40 215 TYR G C 1
ATOM 16104 O O . TYR G 1 179 ? 46.831 30.329 50.612 1.00 94.10 215 TYR G O 1
ATOM 16113 N N . ALA G 1 180 ? 45.947 28.939 49.052 1.00 93.85 216 ALA G N 1
ATOM 16114 C CA . ALA G 1 180 ? 46.473 29.710 47.908 1.00 93.23 216 ALA G CA 1
ATOM 16115 C C . ALA G 1 180 ? 45.330 30.335 47.105 1.00 92.90 216 ALA G C 1
ATOM 16116 O O . ALA G 1 180 ? 44.287 29.702 46.930 1.00 92.86 216 ALA G O 1
ATOM 16118 N N . ALA G 1 181 ? 45.522 31.568 46.626 1.00 92.25 217 ALA G N 1
ATOM 16119 C CA . ALA G 1 181 ? 44.519 32.295 45.794 1.00 91.65 217 ALA G CA 1
ATOM 16120 C C . ALA G 1 181 ? 44.110 31.586 44.440 1.00 91.67 217 ALA G C 1
ATOM 16121 O O . ALA G 1 181 ? 43.953 30.336 44.434 1.00 90.79 217 ALA G O 1
ATOM 16123 N N . PRO G 1 182 ? 43.852 32.374 43.320 1.00 91.71 218 PRO G N 1
ATOM 16124 C CA . PRO G 1 182 ? 44.103 31.988 41.856 1.00 90.86 218 PRO G CA 1
ATOM 16125 C C . PRO G 1 182 ? 45.388 31.191 41.543 1.00 89.13 218 PRO G C 1
ATOM 16126 O O . PRO G 1 182 ? 45.312 30.099 40.987 1.00 86.98 218 PRO G O 1
ATOM 16130 N N . GLY G 1 192 ? 52.253 36.546 41.688 1.00 80.36 228 GLY G N 1
ATOM 16131 C CA . GLY G 1 192 ? 51.867 37.906 42.083 1.00 80.66 228 GLY G CA 1
ATOM 16132 C C . GLY G 1 192 ? 52.612 38.405 43.314 1.00 80.91 228 GLY G C 1
ATOM 16133 O O . GLY G 1 192 ? 53.402 37.639 43.878 1.00 81.15 228 GLY G O 1
ATOM 16134 N N . PRO G 1 193 ? 52.364 39.694 43.735 1.00 81.01 229 PRO G N 1
ATOM 16135 C CA . PRO G 1 193 ? 52.951 40.538 44.877 1.00 80.21 229 PRO G CA 1
ATOM 16136 C C . PRO G 1 193 ? 52.157 40.641 46.230 1.00 78.98 229 PRO G C 1
ATOM 16137 O O . PRO G 1 193 ? 52.554 41.336 47.181 1.00 77.22 229 PRO G O 1
ATOM 16141 N N . GLU G 1 194 ? 51.043 39.916 46.257 1.00 78.91 230 GLU G N 1
ATOM 16142 C CA . GLU G 1 194 ? 49.828 40.139 47.064 1.00 77.60 230 GLU G CA 1
ATOM 16143 C C . GLU G 1 194 ? 48.818 39.048 46.611 1.00 76.52 230 GLU G C 1
ATOM 16144 O O . GLU G 1 194 ? 47.639 39.290 46.567 1.00 76.52 230 GLU G O 1
ATOM 16146 N N . VAL G 1 195 ? 49.337 37.889 46.192 1.00 75.60 231 VAL G N 1
ATOM 16147 C CA . VAL G 1 195 ? 48.669 36.554 46.165 1.00 75.08 231 VAL G CA 1
ATOM 16148 C C . VAL G 1 195 ? 48.781 36.006 47.610 1.00 74.60 231 VAL G C 1
ATOM 16149 O O . VAL G 1 195 ? 48.146 34.985 48.026 1.00 74.14 231 VAL G O 1
ATOM 16153 N N . ASP G 1 196 ? 49.639 36.722 48.344 1.00 72.99 232 ASP G N 1
ATOM 16154 C CA . ASP G 1 196 ? 49.836 36.549 49.745 1.00 71.26 232 ASP G CA 1
ATOM 16155 C C . ASP G 1 196 ? 48.531 36.926 50.362 1.00 69.38 232 ASP G C 1
ATOM 16156 O O . ASP G 1 196 ? 47.936 36.116 51.083 1.00 69.53 232 ASP G O 1
ATOM 16161 N N . VAL G 1 197 ? 48.083 38.145 50.070 1.00 66.70 233 VAL G N 1
ATOM 16162 C CA . VAL G 1 197 ? 46.934 38.685 50.792 1.00 63.22 233 VAL G CA 1
ATOM 16163 C C . VAL G 1 197 ? 45.775 37.720 50.867 1.00 60.68 233 VAL G C 1
ATOM 16164 O O . VAL G 1 197 ? 45.251 37.547 51.960 1.00 60.26 233 VAL G O 1
ATOM 16168 N N . TRP G 1 198 ? 45.434 37.013 49.786 1.00 56.89 234 TRP G N 1
ATOM 16169 C CA . TRP G 1 198 ? 44.452 35.950 49.948 1.00 53.87 234 TRP G CA 1
ATOM 16170 C C . TRP G 1 198 ? 44.971 35.170 51.097 1.00 54.92 234 TRP G C 1
ATOM 16171 O O . TRP G 1 198 ? 44.377 35.167 52.180 1.00 55.87 234 TRP G O 1
ATOM 16182 N N . SER G 1 199 ? 46.095 34.501 50.854 1.00 55.04 235 SER G N 1
ATOM 16183 C CA . SER G 1 199 ? 46.852 33.761 51.875 1.00 53.83 235 SER G CA 1
ATOM 16184 C C . SER G 1 199 ? 46.805 34.237 53.327 1.00 53.01 235 SER G C 1
ATOM 16185 O O . SER G 1 199 ? 46.560 33.396 54.188 1.00 51.80 235 SER G O 1
ATOM 16188 N N . LEU G 1 200 ? 47.035 35.540 53.581 1.00 51.79 236 LEU G N 1
ATOM 16189 C CA . LEU G 1 200 ? 46.845 36.147 54.905 1.00 51.81 236 LEU G CA 1
ATOM 16190 C C . LEU G 1 200 ? 45.403 36.144 55.437 1.00 52.58 236 LEU G C 1
ATOM 16191 O O . LEU G 1 200 ? 45.198 36.470 56.619 1.00 55.00 236 LEU G O 1
ATOM 16196 N N . GLY G 1 201 ? 44.413 35.874 54.584 1.00 50.79 237 GLY G N 1
ATOM 16197 C CA . GLY G 1 201 ? 43.044 35.810 54.985 1.00 48.98 237 GLY G CA 1
ATOM 16198 C C . GLY G 1 201 ? 42.745 34.383 55.358 1.00 48.88 237 GLY G C 1
ATOM 16199 O O . GLY G 1 201 ? 42.114 34.136 56.362 1.00 49.54 237 GLY G O 1
ATOM 16200 N N . VAL G 1 202 ? 43.178 33.413 54.573 1.00 48.47 238 VAL G N 1
ATOM 16201 C CA . VAL G 1 202 ? 43.163 32.051 55.109 1.00 48.39 238 VAL G CA 1
ATOM 16202 C C . VAL G 1 202 ? 43.818 31.903 56.539 1.00 48.78 238 VAL G C 1
ATOM 16203 O O . VAL G 1 202 ? 43.357 31.062 57.363 1.00 49.84 238 VAL G O 1
ATOM 16207 N N . ILE G 1 203 ? 44.837 32.732 56.835 1.00 46.64 239 ILE G N 1
ATOM 16208 C CA . ILE G 1 203 ? 45.603 32.601 58.056 1.00 44.46 239 ILE G CA 1
ATOM 16209 C C . ILE G 1 203 ? 44.786 33.274 59.172 1.00 45.00 239 ILE G C 1
ATOM 16210 O O . ILE G 1 203 ? 44.573 32.674 60.231 1.00 44.86 239 ILE G O 1
ATOM 16215 N N . LEU G 1 204 ? 44.352 34.509 58.940 1.00 44.11 240 LEU G N 1
ATOM 16216 C CA . LEU G 1 204 ? 43.391 35.149 59.823 1.00 44.10 240 LEU G CA 1
ATOM 16217 C C . LEU G 1 204 ? 42.208 34.240 60.150 1.00 44.48 240 LEU G C 1
ATOM 16218 O O . LEU G 1 204 ? 41.924 34.002 61.312 1.00 44.41 240 LEU G O 1
ATOM 16223 N N . TYR G 1 205 ? 41.544 33.695 59.140 1.00 44.39 241 TYR G N 1
ATOM 16224 C CA . TYR G 1 205 ? 40.291 33.000 59.388 1.00 44.81 241 TYR G CA 1
ATOM 16225 C C . TYR G 1 205 ? 40.607 31.754 60.199 1.00 45.94 241 TYR G C 1
ATOM 16226 O O . TYR G 1 205 ? 39.845 31.255 61.020 1.00 45.80 241 TYR G O 1
ATOM 16235 N N . THR G 1 206 ? 41.761 31.215 59.948 1.00 47.50 242 THR G N 1
ATOM 16236 C CA . THR G 1 206 ? 42.075 30.015 60.653 1.00 49.01 242 THR G CA 1
ATOM 16237 C C . THR G 1 206 ? 42.628 30.374 62.058 1.00 47.49 242 THR G C 1
ATOM 16238 O O . THR G 1 206 ? 42.455 29.615 62.987 1.00 48.73 242 THR G O 1
ATOM 16242 N N . LEU G 1 207 ? 43.262 31.521 62.213 1.00 45.58 243 LEU G N 1
ATOM 16243 C CA . LEU G 1 207 ? 43.682 31.918 63.510 1.00 45.20 243 LEU G CA 1
ATOM 16244 C C . LEU G 1 207 ? 42.448 32.107 64.341 1.00 45.61 243 LEU G C 1
ATOM 16245 O O . LEU G 1 207 ? 42.358 31.540 65.420 1.00 47.01 243 LEU G O 1
ATOM 16250 N N . VAL G 1 208 ? 41.485 32.905 63.885 1.00 45.48 244 VAL G N 1
ATOM 16251 C CA . VAL G 1 208 ? 40.335 33.116 64.729 1.00 44.34 244 VAL G CA 1
ATOM 16252 C C . VAL G 1 208 ? 39.257 32.044 64.884 1.00 44.77 244 VAL G C 1
ATOM 16253 O O . VAL G 1 208 ? 38.573 32.028 65.913 1.00 45.22 244 VAL G O 1
ATOM 16257 N N . SER G 1 209 ? 39.143 31.102 63.963 1.00 43.95 245 SER G N 1
ATOM 16258 C CA . SER G 1 209 ? 38.125 30.079 64.112 1.00 44.55 245 SER G CA 1
ATOM 16259 C C . SER G 1 209 ? 38.675 28.702 64.315 1.00 44.17 245 SER G C 1
ATOM 16260 O O . SER G 1 209 ? 37.956 27.830 64.747 1.00 44.13 245 SER G O 1
ATOM 16263 N N . GLY G 1 210 ? 39.922 28.463 63.951 1.00 45.23 246 GLY G N 1
ATOM 16264 C CA . GLY G 1 210 ? 40.547 27.189 64.268 1.00 46.04 246 GLY G CA 1
ATOM 16265 C C . GLY G 1 210 ? 40.344 26.089 63.242 1.00 47.99 246 GLY G C 1
ATOM 16266 O O . GLY G 1 210 ? 40.752 24.933 63.446 1.00 47.21 246 GLY G O 1
ATOM 16267 N N . SER G 1 211 ? 39.718 26.419 62.115 1.00 50.50 247 SER G N 1
ATOM 16268 C CA . SER G 1 211 ? 39.788 25.498 60.968 1.00 53.14 247 SER G CA 1
ATOM 16269 C C . SER G 1 211 ? 39.898 26.296 59.654 1.00 54.08 247 SER G C 1
ATOM 16270 O O . SER G 1 211 ? 39.770 27.513 59.669 1.00 55.26 247 SER G O 1
ATOM 16273 N N . LEU G 1 212 ? 40.150 25.621 58.535 1.00 55.79 248 LEU G N 1
ATOM 16274 C CA . LEU G 1 212 ? 40.374 26.301 57.238 1.00 56.73 248 LEU G CA 1
ATOM 16275 C C . LEU G 1 212 ? 39.087 26.891 56.651 1.00 57.36 248 LEU G C 1
ATOM 16276 O O . LEU G 1 212 ? 38.047 26.285 56.799 1.00 56.45 248 LEU G O 1
ATOM 16281 N N . PRO G 1 213 ? 39.142 28.048 55.979 1.00 58.52 249 PRO G N 1
ATOM 16282 C CA . PRO G 1 213 ? 37.865 28.424 55.373 1.00 61.40 249 PRO G CA 1
ATOM 16283 C C . PRO G 1 213 ? 37.485 27.563 54.139 1.00 63.88 249 PRO G C 1
ATOM 16284 O O . PRO G 1 213 ? 36.296 27.453 53.838 1.00 64.66 249 PRO G O 1
ATOM 16288 N N . PHE G 1 214 ? 38.455 26.948 53.456 1.00 65.96 250 PHE G N 1
ATOM 16289 C CA . PHE G 1 214 ? 38.140 26.130 52.275 1.00 67.73 250 PHE G CA 1
ATOM 16290 C C . PHE G 1 214 ? 38.763 24.737 52.428 1.00 71.12 250 PHE G C 1
ATOM 16291 O O . PHE G 1 214 ? 39.946 24.621 52.754 1.00 71.59 250 PHE G O 1
ATOM 16299 N N . ASP G 1 215 ? 37.980 23.676 52.239 1.00 75.21 251 ASP G N 1
ATOM 16300 C CA . ASP G 1 215 ? 38.514 22.305 52.412 1.00 79.21 251 ASP G CA 1
ATOM 16301 C C . ASP G 1 215 ? 37.707 21.179 51.722 1.00 81.26 251 ASP G C 1
ATOM 16302 O O . ASP G 1 215 ? 37.391 21.287 50.532 1.00 81.54 251 ASP G O 1
ATOM 16307 N N . GLY G 1 216 ? 37.398 20.108 52.466 1.00 83.61 252 GLY G N 1
ATOM 16308 C CA . GLY G 1 216 ? 36.829 18.883 51.891 1.00 86.57 252 GLY G CA 1
ATOM 16309 C C . GLY G 1 216 ? 37.894 18.124 51.115 1.00 88.56 252 GLY G C 1
ATOM 16310 O O . GLY G 1 216 ? 38.926 18.711 50.759 1.00 88.42 252 GLY G O 1
ATOM 16311 N N . GLN G 1 217 ? 37.626 16.834 50.853 1.00 90.67 253 GLN G N 1
ATOM 16312 C CA . GLN G 1 217 ? 38.547 15.859 50.181 1.00 92.88 253 GLN G CA 1
ATOM 16313 C C . GLN G 1 217 ? 39.780 16.314 49.390 1.00 93.94 253 GLN G C 1
ATOM 16314 O O . GLN G 1 217 ? 40.860 16.533 49.969 1.00 94.25 253 GLN G O 1
ATOM 16320 N N . ASN G 1 218 ? 39.598 16.424 48.068 1.00 95.02 254 ASN G N 1
ATOM 16321 C CA . ASN G 1 218 ? 40.684 16.399 47.080 1.00 96.06 254 ASN G CA 1
ATOM 16322 C C . ASN G 1 218 ? 40.870 17.717 46.311 1.00 96.35 254 ASN G C 1
ATOM 16323 O O . ASN G 1 218 ? 40.052 18.626 46.441 1.00 96.11 254 ASN G O 1
ATOM 16328 N N . LEU G 1 219 ? 41.948 17.821 45.521 1.00 97.10 255 LEU G N 1
ATOM 16329 C CA . LEU G 1 219 ? 42.229 19.034 44.717 1.00 97.71 255 LEU G CA 1
ATOM 16330 C C . LEU G 1 219 ? 41.114 19.364 43.699 1.00 98.18 255 LEU G C 1
ATOM 16331 O O . LEU G 1 219 ? 41.108 20.455 43.119 1.00 98.67 255 LEU G O 1
ATOM 16333 N N . LYS G 1 220 ? 40.184 18.416 43.501 1.00 98.66 256 LYS G N 1
ATOM 16334 C CA . LYS G 1 220 ? 38.946 18.614 42.711 1.00 99.04 256 LYS G CA 1
ATOM 16335 C C . LYS G 1 220 ? 37.802 19.128 43.612 1.00 99.32 256 LYS G C 1
ATOM 16336 O O . LYS G 1 220 ? 37.163 20.129 43.279 1.00 99.26 256 LYS G O 1
ATOM 16338 N N . GLU G 1 221 ? 37.566 18.460 44.747 1.00 99.47 257 GLU G N 1
ATOM 16339 C CA . GLU G 1 221 ? 36.676 18.982 45.810 1.00 100.04 257 GLU G CA 1
ATOM 16340 C C . GLU G 1 221 ? 37.136 20.299 46.473 1.00 99.48 257 GLU G C 1
ATOM 16341 O O . GLU G 1 221 ? 36.320 21.218 46.595 1.00 99.68 257 GLU G O 1
ATOM 16347 N N . LEU G 1 222 ? 38.405 20.378 46.919 1.00 98.83 258 LEU G N 1
ATOM 16348 C CA . LEU G 1 222 ? 38.972 21.614 47.517 1.00 98.06 258 LEU G CA 1
ATOM 16349 C C . LEU G 1 222 ? 39.032 22.766 46.516 1.00 97.34 258 LEU G C 1
ATOM 16350 O O . LEU G 1 222 ? 38.390 23.795 46.741 1.00 97.09 258 LEU G O 1
ATOM 16352 N N . ARG G 1 223 ? 39.764 22.581 45.411 1.00 96.68 259 ARG G N 1
ATOM 16353 C CA . ARG G 1 223 ? 39.780 23.550 44.287 1.00 96.11 259 ARG G CA 1
ATOM 16354 C C . ARG G 1 223 ? 38.377 23.965 43.765 1.00 95.54 259 ARG G C 1
ATOM 16355 O O . ARG G 1 223 ? 38.139 25.163 43.516 1.00 94.94 259 ARG G O 1
ATOM 16357 N N . GLU G 1 224 ? 37.474 22.979 43.610 1.00 95.12 260 GLU G N 1
ATOM 16358 C CA . GLU G 1 224 ? 36.040 23.221 43.291 1.00 94.88 260 GLU G CA 1
ATOM 16359 C C . GLU G 1 224 ? 35.412 24.241 44.225 1.00 94.77 260 GLU G C 1
ATOM 16360 O O . GLU G 1 224 ? 34.777 25.193 43.739 1.00 94.88 260 GLU G O 1
ATOM 16362 N N . ARG G 1 225 ? 35.606 24.038 45.549 1.00 93.88 261 ARG G N 1
ATOM 16363 C CA . ARG G 1 225 ? 35.102 24.949 46.612 1.00 92.84 261 ARG G CA 1
ATOM 16364 C C . ARG G 1 225 ? 35.891 26.276 46.691 1.00 91.06 261 ARG G C 1
ATOM 16365 O O . ARG G 1 225 ? 35.299 27.372 46.751 1.00 91.27 261 ARG G O 1
ATOM 16373 N N . VAL G 1 226 ? 37.219 26.174 46.673 1.00 88.72 262 VAL G N 1
ATOM 16374 C CA . VAL G 1 226 ? 38.079 27.353 46.686 1.00 86.58 262 VAL G CA 1
ATOM 16375 C C . VAL G 1 226 ? 37.680 28.405 45.630 1.00 85.45 262 VAL G C 1
ATOM 16376 O O . VAL G 1 226 ? 37.738 29.626 45.919 1.00 84.71 262 VAL G O 1
ATOM 16380 N N . LEU G 1 227 ? 37.293 27.916 44.429 1.00 83.90 263 LEU G N 1
ATOM 16381 C CA . LEU G 1 227 ? 36.943 28.751 43.247 1.00 82.19 263 LEU G CA 1
ATOM 16382 C C . LEU G 1 227 ? 35.678 29.603 43.472 1.00 80.64 263 LEU G C 1
ATOM 16383 O O . LEU G 1 227 ? 35.714 30.848 43.337 1.00 79.62 263 LEU G O 1
ATOM 16385 N N . ARG G 1 228 ? 34.593 28.921 43.858 1.00 78.71 264 ARG G N 1
ATOM 16386 C CA . ARG G 1 228 ? 33.345 29.555 44.310 1.00 77.57 264 ARG G CA 1
ATOM 16387 C C . ARG G 1 228 ? 33.570 30.799 45.196 1.00 75.42 264 ARG G C 1
ATOM 16388 O O . ARG G 1 228 ? 32.912 31.837 45.017 1.00 74.28 264 ARG G O 1
ATOM 16396 N N . GLY G 1 229 ? 34.509 30.676 46.149 1.00 73.91 265 GLY G N 1
ATOM 16397 C CA . GLY G 1 229 ? 35.029 31.827 46.934 1.00 71.00 265 GLY G CA 1
ATOM 16398 C C . GLY G 1 229 ? 34.262 32.109 48.219 1.00 68.63 265 GLY G C 1
ATOM 16399 O O . GLY G 1 229 ? 34.387 33.191 48.801 1.00 68.34 265 GLY G O 1
ATOM 16400 N N . LYS G 1 230 ? 33.485 31.127 48.654 1.00 65.64 266 LYS G N 1
ATOM 16401 C CA . LYS G 1 230 ? 32.509 31.353 49.692 1.00 64.61 266 LYS G CA 1
ATOM 16402 C C . LYS G 1 230 ? 32.923 30.661 51.018 1.00 62.45 266 LYS G C 1
ATOM 16403 O O . LYS G 1 230 ? 33.184 29.450 51.064 1.00 61.37 266 LYS G O 1
ATOM 16409 N N . TYR G 1 231 ? 33.036 31.456 52.081 1.00 59.37 267 TYR G N 1
ATOM 16410 C CA . TYR G 1 231 ? 33.303 30.866 53.387 1.00 57.16 267 TYR G CA 1
ATOM 16411 C C . TYR G 1 231 ? 32.294 31.371 54.407 1.00 56.80 267 TYR G C 1
ATOM 16412 O O . TYR G 1 231 ? 31.862 32.515 54.383 1.00 56.55 267 TYR G O 1
ATOM 16421 N N . ARG G 1 232 ? 31.981 30.489 55.330 1.00 56.72 268 ARG G N 1
ATOM 16422 C CA . ARG G 1 232 ? 31.119 30.843 56.419 1.00 56.29 268 ARG G CA 1
ATOM 16423 C C . ARG G 1 232 ? 31.864 31.261 57.678 1.00 54.50 268 ARG G C 1
ATOM 16424 O O . ARG G 1 232 ? 32.650 30.499 58.228 1.00 54.21 268 ARG G O 1
ATOM 16432 N N . ILE G 1 233 ? 31.673 32.523 58.045 1.00 52.95 269 ILE G N 1
ATOM 16433 C CA . ILE G 1 233 ? 31.974 33.053 59.398 1.00 51.97 269 ILE G CA 1
ATOM 16434 C C . ILE G 1 233 ? 31.313 32.291 60.565 1.00 51.80 269 ILE G C 1
ATOM 16435 O O . ILE G 1 233 ? 30.067 32.152 60.613 1.00 52.17 269 ILE G O 1
ATOM 16440 N N . PRO G 1 234 ? 32.138 31.807 61.529 1.00 50.84 270 PRO G N 1
ATOM 16441 C CA . PRO G 1 234 ? 31.544 31.306 62.768 1.00 48.81 270 PRO G CA 1
ATOM 16442 C C . PRO G 1 234 ? 30.921 32.467 63.538 1.00 47.80 270 PRO G C 1
ATOM 16443 O O . PRO G 1 234 ? 31.422 33.618 63.513 1.00 47.51 270 PRO G O 1
ATOM 16447 N N . PHE G 1 235 ? 29.812 32.188 64.220 1.00 47.29 271 PHE G N 1
ATOM 16448 C CA . PHE G 1 235 ? 29.109 33.253 65.015 1.00 45.01 271 PHE G CA 1
ATOM 16449 C C . PHE G 1 235 ? 29.938 34.039 66.040 1.00 43.84 271 PHE G C 1
ATOM 16450 O O . PHE G 1 235 ? 29.561 35.116 66.400 1.00 42.53 271 PHE G O 1
ATOM 16458 N N . TYR G 1 236 ? 31.021 33.501 66.590 1.00 43.79 272 TYR G N 1
ATOM 16459 C CA . TYR G 1 236 ? 31.748 34.340 67.594 1.00 42.79 272 TYR G CA 1
ATOM 16460 C C . TYR G 1 236 ? 32.630 35.429 66.998 1.00 43.95 272 TYR G C 1
ATOM 16461 O O . TYR G 1 236 ? 32.975 36.407 67.704 1.00 44.62 272 TYR G O 1
ATOM 16470 N N . MET G 1 237 ? 32.996 35.301 65.714 1.00 44.94 273 MET G N 1
ATOM 16471 C CA . MET G 1 237 ? 33.980 36.218 65.156 1.00 45.48 273 MET G CA 1
ATOM 16472 C C . MET G 1 237 ? 33.356 37.575 65.166 1.00 46.72 273 MET G C 1
ATOM 16473 O O . MET G 1 237 ? 32.267 37.760 64.673 1.00 46.74 273 MET G O 1
ATOM 16478 N N . SER G 1 238 ? 34.040 38.510 65.792 1.00 48.74 274 SER G N 1
ATOM 16479 C CA . SER G 1 238 ? 33.541 39.857 65.954 1.00 51.01 274 SER G CA 1
ATOM 16480 C C . SER G 1 238 ? 33.446 40.477 64.586 1.00 52.65 274 SER G C 1
ATOM 16481 O O . SER G 1 238 ? 34.062 39.984 63.604 1.00 53.87 274 SER G O 1
ATOM 16484 N N . THR G 1 239 ? 32.768 41.608 64.494 1.00 53.69 275 THR G N 1
ATOM 16485 C CA . THR G 1 239 ? 32.525 42.083 63.164 1.00 54.48 275 THR G CA 1
ATOM 16486 C C . THR G 1 239 ? 33.732 42.764 62.496 1.00 54.18 275 THR G C 1
ATOM 16487 O O . THR G 1 239 ? 33.983 42.545 61.294 1.00 54.63 275 THR G O 1
ATOM 16491 N N . ASP G 1 240 ? 34.502 43.561 63.245 1.00 53.83 276 ASP G N 1
ATOM 16492 C CA . ASP G 1 240 ? 35.820 44.016 62.703 1.00 53.28 276 ASP G CA 1
ATOM 16493 C C . ASP G 1 240 ? 36.653 42.853 62.121 1.00 52.89 276 ASP G C 1
ATOM 16494 O O . ASP G 1 240 ? 37.078 42.879 60.979 1.00 52.89 276 ASP G O 1
ATOM 16499 N N . CYS G 1 241 ? 36.836 41.793 62.878 1.00 52.63 277 CYS G N 1
ATOM 16500 C CA . CYS G 1 241 ? 37.510 40.674 62.307 1.00 52.93 277 CYS G CA 1
ATOM 16501 C C . CYS G 1 241 ? 36.887 40.307 60.978 1.00 54.38 277 CYS G C 1
ATOM 16502 O O . CYS G 1 241 ? 37.560 39.922 60.028 1.00 54.75 277 CYS G O 1
ATOM 16505 N N . GLU G 1 242 ? 35.581 40.460 60.884 1.00 56.97 278 GLU G N 1
ATOM 16506 C CA . GLU G 1 242 ? 34.876 40.042 59.667 1.00 58.13 278 GLU G CA 1
ATOM 16507 C C . GLU G 1 242 ? 35.088 41.045 58.540 1.00 58.16 278 GLU G C 1
ATOM 16508 O O . GLU G 1 242 ? 35.156 40.655 57.351 1.00 57.73 278 GLU G O 1
ATOM 16514 N N . ASN G 1 243 ? 35.202 42.316 58.899 1.00 58.46 279 ASN G N 1
ATOM 16515 C CA . ASN G 1 243 ? 35.468 43.306 57.856 1.00 60.96 279 ASN G CA 1
ATOM 16516 C C . ASN G 1 243 ? 36.861 43.238 57.253 1.00 61.91 279 ASN G C 1
ATOM 16517 O O . ASN G 1 243 ? 37.023 43.574 56.065 1.00 62.87 279 ASN G O 1
ATOM 16522 N N . LEU G 1 244 ? 37.849 42.807 58.058 1.00 62.22 280 LEU G N 1
ATOM 16523 C CA . LEU G 1 244 ? 39.169 42.503 57.545 1.00 61.99 280 LEU G CA 1
ATOM 16524 C C . LEU G 1 244 ? 39.141 41.307 56.595 1.00 62.14 280 LEU G C 1
ATOM 16525 O O . LEU G 1 244 ? 39.723 41.375 55.507 1.00 62.84 280 LEU G O 1
ATOM 16530 N N . LEU G 1 245 ? 38.479 40.214 56.960 1.00 61.87 281 LEU G N 1
ATOM 16531 C CA . LEU G 1 245 ? 38.400 39.113 55.993 1.00 62.24 281 LEU G CA 1
ATOM 16532 C C . LEU G 1 245 ? 37.733 39.565 54.685 1.00 62.73 281 LEU G C 1
ATOM 16533 O O . LEU G 1 245 ? 37.583 38.782 53.738 1.00 62.76 281 LEU G O 1
ATOM 16538 N N . LYS G 1 246 ? 37.314 40.831 54.665 1.00 63.30 282 LYS G N 1
ATOM 16539 C CA . LYS G 1 246 ? 36.531 41.368 53.570 1.00 63.62 282 LYS G CA 1
ATOM 16540 C C . LYS G 1 246 ? 37.480 42.133 52.694 1.00 63.51 282 LYS G C 1
ATOM 16541 O O . LYS G 1 246 ? 37.142 42.487 51.539 1.00 64.34 282 LYS G O 1
ATOM 16547 N N . LYS G 1 247 ? 38.665 42.376 53.255 1.00 62.18 283 LYS G N 1
ATOM 16548 C CA . LYS G 1 247 ? 39.762 42.920 52.524 1.00 61.88 283 LYS G CA 1
ATOM 16549 C C . LYS G 1 247 ? 40.849 41.855 52.294 1.00 63.00 283 LYS G C 1
ATOM 16550 O O . LYS G 1 247 ? 42.000 42.191 52.197 1.00 64.16 283 LYS G O 1
ATOM 16556 N N . LEU G 1 248 ? 40.519 40.580 52.193 1.00 63.73 284 LEU G N 1
ATOM 16557 C CA . LEU G 1 248 ? 41.561 39.584 52.071 1.00 64.20 284 LEU G CA 1
ATOM 16558 C C . LEU G 1 248 ? 40.962 38.423 51.350 1.00 65.37 284 LEU G C 1
ATOM 16559 O O . LEU G 1 248 ? 41.594 37.789 50.486 1.00 66.41 284 LEU G O 1
ATOM 16564 N N . LEU G 1 249 ? 39.739 38.085 51.693 1.00 65.52 285 LEU G N 1
ATOM 16565 C CA . LEU G 1 249 ? 39.244 36.915 51.051 1.00 66.89 285 LEU G CA 1
ATOM 16566 C C . LEU G 1 249 ? 38.526 37.248 49.733 1.00 69.06 285 LEU G C 1
ATOM 16567 O O . LEU G 1 249 ? 37.883 36.375 49.118 1.00 69.44 285 LEU G O 1
ATOM 16572 N N . VAL G 1 250 ? 38.671 38.506 49.292 1.00 70.80 286 VAL G N 1
ATOM 16573 C CA . VAL G 1 250 ? 38.213 38.958 47.955 1.00 72.87 286 VAL G CA 1
ATOM 16574 C C . VAL G 1 250 ? 38.608 37.919 46.867 1.00 74.40 286 VAL G C 1
ATOM 16575 O O . VAL G 1 250 ? 39.723 37.374 46.930 1.00 75.32 286 VAL G O 1
ATOM 16579 N N . LEU G 1 251 ? 37.716 37.611 45.911 1.00 75.38 287 LEU G N 1
ATOM 16580 C CA . LEU G 1 251 ? 38.002 36.552 44.900 1.00 76.30 287 LEU G CA 1
ATOM 16581 C C . LEU G 1 251 ? 39.003 37.065 43.810 1.00 76.93 287 LEU G C 1
ATOM 16582 O O . LEU G 1 251 ? 39.797 36.288 43.221 1.00 77.43 287 LEU G O 1
ATOM 16587 N N . ASN G 1 252 ? 39.015 38.397 43.641 1.00 76.52 288 ASN G N 1
ATOM 16588 C CA . ASN G 1 252 ? 39.518 39.078 42.482 1.00 75.09 288 ASN G CA 1
ATOM 16589 C C . ASN G 1 252 ? 40.109 40.418 42.965 1.00 74.25 288 ASN G C 1
ATOM 16590 O O . ASN G 1 252 ? 39.389 41.270 43.488 1.00 73.88 288 ASN G O 1
ATOM 16595 N N . PRO G 1 253 ? 41.433 40.599 42.829 1.00 73.63 289 PRO G N 1
ATOM 16596 C CA . PRO G 1 253 ? 42.119 41.826 43.360 1.00 73.49 289 PRO G CA 1
ATOM 16597 C C . PRO G 1 253 ? 41.746 43.224 42.781 1.00 73.39 289 PRO G C 1
ATOM 16598 O O . PRO G 1 253 ? 42.045 44.261 43.427 1.00 72.15 289 PRO G O 1
ATOM 16602 N N . ARG G 1 256 ? 41.219 44.468 46.999 1.00 68.61 292 ARG G N 1
ATOM 16603 C CA . ARG G 1 256 ? 42.044 43.571 47.870 1.00 67.73 292 ARG G CA 1
ATOM 16604 C C . ARG G 1 256 ? 43.218 44.307 48.566 1.00 69.59 292 ARG G C 1
ATOM 16605 O O . ARG G 1 256 ? 43.055 45.152 49.443 1.00 69.08 292 ARG G O 1
ATOM 16613 N N . GLY G 1 257 ? 44.422 43.946 48.177 1.00 72.38 293 GLY G N 1
ATOM 16614 C CA . GLY G 1 257 ? 45.462 44.954 48.022 1.00 74.99 293 GLY G CA 1
ATOM 16615 C C . GLY G 1 257 ? 46.503 45.129 49.077 1.00 76.06 293 GLY G C 1
ATOM 16616 O O . GLY G 1 257 ? 47.428 44.331 49.147 1.00 77.02 293 GLY G O 1
ATOM 16617 N N . SER G 1 258 ? 46.354 46.183 49.875 1.00 76.94 294 SER G N 1
ATOM 16618 C CA . SER G 1 258 ? 47.508 46.784 50.562 1.00 77.54 294 SER G CA 1
ATOM 16619 C C . SER G 1 258 ? 47.717 46.425 52.046 1.00 78.58 294 SER G C 1
ATOM 16620 O O . SER G 1 258 ? 46.867 46.700 52.938 1.00 78.55 294 SER G O 1
ATOM 16623 N N . LEU G 1 259 ? 48.870 45.768 52.248 1.00 78.91 295 LEU G N 1
ATOM 16624 C CA . LEU G 1 259 ? 49.454 45.451 53.545 1.00 79.35 295 LEU G CA 1
ATOM 16625 C C . LEU G 1 259 ? 49.630 46.761 54.330 1.00 80.06 295 LEU G C 1
ATOM 16626 O O . LEU G 1 259 ? 49.494 46.811 55.574 1.00 79.95 295 LEU G O 1
ATOM 16631 N N . GLU G 1 260 ? 49.921 47.820 53.572 1.00 80.79 296 GLU G N 1
ATOM 16632 C CA . GLU G 1 260 ? 50.115 49.166 54.094 1.00 81.35 296 GLU G CA 1
ATOM 16633 C C . GLU G 1 260 ? 48.750 49.602 54.621 1.00 81.81 296 GLU G C 1
ATOM 16634 O O . GLU G 1 260 ? 48.648 50.259 55.673 1.00 82.00 296 GLU G O 1
ATOM 16640 N N . GLN G 1 261 ? 47.707 49.166 53.907 1.00 82.05 297 GLN G N 1
ATOM 16641 C CA . GLN G 1 261 ? 46.309 49.379 54.293 1.00 82.35 297 GLN G CA 1
ATOM 16642 C C . GLN G 1 261 ? 45.929 48.466 55.415 1.00 82.07 297 GLN G C 1
ATOM 16643 O O . GLN G 1 261 ? 45.523 48.927 56.494 1.00 81.72 297 GLN G O 1
ATOM 16649 N N . ILE G 1 262 ? 46.009 47.162 55.136 1.00 81.51 298 ILE G N 1
ATOM 16650 C CA . ILE G 1 262 ? 45.761 46.184 56.165 1.00 80.95 298 ILE G CA 1
ATOM 16651 C C . ILE G 1 262 ? 46.410 46.604 57.472 1.00 81.54 298 ILE G C 1
ATOM 16652 O O . ILE G 1 262 ? 45.817 46.396 58.508 1.00 82.02 298 ILE G O 1
ATOM 16657 N N . MET G 1 263 ? 47.593 47.225 57.426 1.00 82.11 299 MET G N 1
ATOM 16658 C CA . MET G 1 263 ? 48.232 47.746 58.646 1.00 83.08 299 MET G CA 1
ATOM 16659 C C . MET G 1 263 ? 47.399 48.837 59.287 1.00 82.98 299 MET G C 1
ATOM 16660 O O . MET G 1 263 ? 47.368 48.946 60.510 1.00 82.84 299 MET G O 1
ATOM 16665 N N . LYS G 1 264 ? 46.739 49.648 58.447 1.00 83.78 300 LYS G N 1
ATOM 16666 C CA . LYS G 1 264 ? 45.815 50.745 58.882 1.00 83.72 300 LYS G CA 1
ATOM 16667 C C . LYS G 1 264 ? 44.425 50.265 59.404 1.00 83.52 300 LYS G C 1
ATOM 16668 O O . LYS G 1 264 ? 43.785 50.985 60.194 1.00 82.76 300 LYS G O 1
ATOM 16670 N N . ASP G 1 265 ? 43.980 49.066 58.975 1.00 83.20 301 ASP G N 1
ATOM 16671 C CA . ASP G 1 265 ? 42.665 48.495 59.366 1.00 83.05 301 ASP G CA 1
ATOM 16672 C C . ASP G 1 265 ? 42.304 48.499 60.872 1.00 82.31 301 ASP G C 1
ATOM 16673 O O . ASP G 1 265 ? 43.187 48.528 61.748 1.00 82.53 301 ASP G O 1
ATOM 16678 N N . ARG G 1 266 ? 40.995 48.435 61.147 1.00 81.23 302 ARG G N 1
ATOM 16679 C CA . ARG G 1 266 ? 40.426 48.707 62.485 1.00 79.94 302 ARG G CA 1
ATOM 16680 C C . ARG G 1 266 ? 40.800 47.580 63.426 1.00 77.63 302 ARG G C 1
ATOM 16681 O O . ARG G 1 266 ? 41.423 47.820 64.463 1.00 77.20 302 ARG G O 1
ATOM 16689 N N . TRP G 1 267 ? 40.455 46.350 63.014 1.00 75.33 303 TRP G N 1
ATOM 16690 C CA . TRP G 1 267 ? 40.619 45.137 63.833 1.00 72.87 303 TRP G CA 1
ATOM 16691 C C . TRP G 1 267 ? 42.062 45.036 64.152 1.00 72.21 303 TRP G C 1
ATOM 16692 O O . TRP G 1 267 ? 42.445 44.900 65.314 1.00 71.55 303 TRP G O 1
ATOM 16703 N N . MET G 1 268 ? 42.837 45.151 63.075 1.00 71.85 304 MET G N 1
ATOM 16704 C CA . MET G 1 268 ? 44.256 45.015 63.106 1.00 71.89 304 MET G CA 1
ATOM 16705 C C . MET G 1 268 ? 44.776 45.880 64.187 1.00 72.03 304 MET G C 1
ATOM 16706 O O . MET G 1 268 ? 45.812 45.587 64.707 1.00 72.30 304 MET G O 1
ATOM 16711 N N . ASN G 1 269 ? 44.014 46.882 64.598 1.00 73.03 305 ASN G N 1
ATOM 16712 C CA . ASN G 1 269 ? 44.537 47.841 65.539 1.00 74.32 305 ASN G CA 1
ATOM 16713 C C . ASN G 1 269 ? 43.872 48.018 66.855 1.00 75.78 305 ASN G C 1
ATOM 16714 O O . ASN G 1 269 ? 44.102 49.004 67.557 1.00 75.72 305 ASN G O 1
ATOM 16719 N N . VAL G 1 270 ? 43.055 47.069 67.236 1.00 78.09 306 VAL G N 1
ATOM 16720 C CA . VAL G 1 270 ? 42.412 47.244 68.513 1.00 80.55 306 VAL G CA 1
ATOM 16721 C C . VAL G 1 270 ? 43.390 46.983 69.637 1.00 82.01 306 VAL G C 1
ATOM 16722 O O . VAL G 1 270 ? 44.161 46.027 69.577 1.00 81.81 306 VAL G O 1
ATOM 16726 N N . GLY G 1 271 ? 43.339 47.834 70.659 1.00 84.25 307 GLY G N 1
ATOM 16727 C CA . GLY G 1 271 ? 44.212 47.712 71.837 1.00 86.89 307 GLY G CA 1
ATOM 16728 C C . GLY G 1 271 ? 45.226 48.856 71.869 1.00 88.86 307 GLY G C 1
ATOM 16729 O O . GLY G 1 271 ? 45.510 49.478 72.915 1.00 88.99 307 GLY G O 1
ATOM 16730 N N . HIS G 1 272 ? 45.770 49.163 70.703 1.00 90.59 308 HIS G N 1
ATOM 16731 C CA . HIS G 1 272 ? 46.688 50.291 70.587 1.00 92.16 308 HIS G CA 1
ATOM 16732 C C . HIS G 1 272 ? 46.218 51.164 69.430 1.00 93.52 308 HIS G C 1
ATOM 16733 O O . HIS G 1 272 ? 46.692 50.996 68.310 1.00 93.67 308 HIS G O 1
ATOM 16740 N N . GLU G 1 273 ? 45.243 52.047 69.711 1.00 95.45 309 GLU G N 1
ATOM 16741 C CA . GLU G 1 273 ? 44.750 53.070 68.744 1.00 97.02 309 GLU G CA 1
ATOM 16742 C C . GLU G 1 273 ? 45.818 54.176 68.566 1.00 97.89 309 GLU G C 1
ATOM 16743 O O . GLU G 1 273 ? 45.832 54.888 67.525 1.00 98.35 309 GLU G O 1
ATOM 16749 N N . GLU G 1 274 ? 46.702 54.292 69.575 1.00 98.08 310 GLU G N 1
ATOM 16750 C CA . GLU G 1 274 ? 47.907 55.141 69.517 1.00 98.38 310 GLU G CA 1
ATOM 16751 C C . GLU G 1 274 ? 49.027 54.507 68.625 1.00 98.52 310 GLU G C 1
ATOM 16752 O O . GLU G 1 274 ? 49.099 54.807 67.398 1.00 98.95 310 GLU G O 1
ATOM 16754 N N . GLU G 1 275 ? 49.871 53.639 69.214 1.00 97.67 311 GLU G N 1
ATOM 16755 C CA . GLU G 1 275 ? 50.944 52.954 68.473 1.00 96.48 311 GLU G CA 1
ATOM 16756 C C . GLU G 1 275 ? 50.371 52.050 67.339 1.00 95.83 311 GLU G C 1
ATOM 16757 O O . GLU G 1 275 ? 50.163 50.852 67.530 1.00 96.22 311 GLU G O 1
ATOM 16759 N N . GLU G 1 276 ? 50.108 52.632 66.165 1.00 94.57 312 GLU G N 1
ATOM 16760 C CA . GLU G 1 276 ? 49.458 51.906 65.050 1.00 93.31 312 GLU G CA 1
ATOM 16761 C C . GLU G 1 276 ? 50.401 51.194 64.045 1.00 91.90 312 GLU G C 1
ATOM 16762 O O . GLU G 1 276 ? 51.338 51.783 63.500 1.00 91.64 312 GLU G O 1
ATOM 16768 N N . LEU G 1 277 ? 50.109 49.935 63.765 1.00 89.95 313 LEU G N 1
ATOM 16769 C CA . LEU G 1 277 ? 50.925 49.192 62.847 1.00 88.36 313 LEU G CA 1
ATOM 16770 C C . LEU G 1 277 ? 51.297 50.028 61.632 1.00 87.64 313 LEU G C 1
ATOM 16771 O O . LEU G 1 277 ? 50.433 50.352 60.819 1.00 87.94 313 LEU G O 1
ATOM 16776 N N . LYS G 1 278 ? 52.578 50.405 61.548 1.00 86.36 314 LYS G N 1
ATOM 16777 C CA . LYS G 1 278 ? 53.183 50.951 60.311 1.00 84.55 314 LYS G CA 1
ATOM 16778 C C . LYS G 1 278 ? 54.218 49.921 59.897 1.00 83.88 314 LYS G C 1
ATOM 16779 O O . LYS G 1 278 ? 54.563 49.082 60.729 1.00 83.68 314 LYS G O 1
ATOM 16781 N N . PRO G 1 279 ? 54.695 49.943 58.622 1.00 83.04 315 PRO G N 1
ATOM 16782 C CA . PRO G 1 279 ? 55.742 48.999 58.108 1.00 82.35 315 PRO G CA 1
ATOM 16783 C C . PRO G 1 279 ? 57.060 49.005 58.888 1.00 80.34 315 PRO G C 1
ATOM 16784 O O . PRO G 1 279 ? 57.330 49.986 59.613 1.00 79.88 315 PRO G O 1
ATOM 16788 N N . TYR G 1 280 ? 57.845 47.916 58.778 1.00 77.37 316 TYR G N 1
ATOM 16789 C CA . TYR G 1 280 ? 59.107 47.817 59.569 1.00 76.22 316 TYR G CA 1
ATOM 16790 C C . TYR G 1 280 ? 60.295 48.575 58.945 1.00 75.81 316 TYR G C 1
ATOM 16791 O O . TYR G 1 280 ? 60.523 48.535 57.712 1.00 74.97 316 TYR G O 1
ATOM 16800 N N . THR G 1 281 ? 60.982 49.325 59.816 1.00 75.35 317 THR G N 1
ATOM 16801 C CA . THR G 1 281 ? 62.280 49.920 59.518 1.00 75.07 317 THR G CA 1
ATOM 16802 C C . THR G 1 281 ? 63.203 49.460 60.653 1.00 74.71 317 THR G C 1
ATOM 16803 O O . THR G 1 281 ? 62.912 49.633 61.878 1.00 74.51 317 THR G O 1
ATOM 16807 N N . GLU G 1 282 ? 64.314 48.863 60.243 1.00 73.96 318 GLU G N 1
ATOM 16808 C CA . GLU G 1 282 ? 65.283 48.297 61.196 1.00 73.07 318 GLU G CA 1
ATOM 16809 C C . GLU G 1 282 ? 65.776 49.416 62.115 1.00 72.44 318 GLU G C 1
ATOM 16810 O O . GLU G 1 282 ? 65.909 50.538 61.672 1.00 72.31 318 GLU G O 1
ATOM 16816 N N . PRO G 1 283 ? 65.975 49.144 63.415 1.00 72.31 319 PRO G N 1
ATOM 16817 C CA . PRO G 1 283 ? 66.635 50.188 64.190 1.00 72.14 319 PRO G CA 1
ATOM 16818 C C . PRO G 1 283 ? 68.100 50.366 63.782 1.00 72.12 319 PRO G C 1
ATOM 16819 O O . PRO G 1 283 ? 68.611 49.669 62.887 1.00 71.79 319 PRO G O 1
ATOM 16823 N N . ASP G 1 284 ? 68.750 51.331 64.417 1.00 71.95 320 ASP G N 1
ATOM 16824 C CA . ASP G 1 284 ? 70.164 51.540 64.210 1.00 72.07 320 ASP G CA 1
ATOM 16825 C C . ASP G 1 284 ? 70.865 50.428 64.976 1.00 70.34 320 ASP G C 1
ATOM 16826 O O . ASP G 1 284 ? 70.727 50.346 66.226 1.00 70.81 320 ASP G O 1
ATOM 16831 N N . PRO G 1 285 ? 71.618 49.583 64.250 1.00 67.83 321 PRO G N 1
ATOM 16832 C CA . PRO G 1 285 ? 72.311 48.461 64.859 1.00 66.04 321 PRO G CA 1
ATOM 16833 C C . PRO G 1 285 ? 73.154 48.976 66.037 1.00 64.31 321 PRO G C 1
ATOM 16834 O O . PRO G 1 285 ? 73.783 50.010 65.900 1.00 64.40 321 PRO G O 1
ATOM 16838 N N . ASP G 1 286 ? 73.137 48.295 67.186 1.00 61.90 322 ASP G N 1
ATOM 16839 C CA . ASP G 1 286 ? 73.971 48.697 68.303 1.00 59.79 322 ASP G CA 1
ATOM 16840 C C . ASP G 1 286 ? 75.155 47.774 68.567 1.00 58.26 322 ASP G C 1
ATOM 16841 O O . ASP G 1 286 ? 75.009 46.716 69.191 1.00 57.78 322 ASP G O 1
ATOM 16846 N N . PHE G 1 287 ? 76.342 48.199 68.160 1.00 56.65 323 PHE G N 1
ATOM 16847 C CA . PHE G 1 287 ? 77.508 47.311 68.257 1.00 55.04 323 PHE G CA 1
ATOM 16848 C C . PHE G 1 287 ? 78.329 47.594 69.476 1.00 53.52 323 PHE G C 1
ATOM 16849 O O . PHE G 1 287 ? 79.307 46.928 69.750 1.00 52.19 323 PHE G O 1
ATOM 16857 N N . ASN G 1 288 ? 77.845 48.543 70.252 1.00 52.86 324 ASN G N 1
ATOM 16858 C CA . ASN G 1 288 ? 78.531 48.940 71.449 1.00 52.76 324 ASN G CA 1
ATOM 16859 C C . ASN G 1 288 ? 77.780 48.823 72.732 1.00 51.29 324 ASN G C 1
ATOM 16860 O O . ASN G 1 288 ? 77.973 49.624 73.610 1.00 50.10 324 ASN G O 1
ATOM 16865 N N . ASP G 1 289 ? 76.971 47.767 72.841 1.00 51.31 325 ASP G N 1
ATOM 16866 C CA . ASP G 1 289 ? 76.255 47.490 74.056 1.00 51.48 325 ASP G CA 1
ATOM 16867 C C . ASP G 1 289 ? 77.282 47.067 75.112 1.00 51.29 325 ASP G C 1
ATOM 16868 O O . ASP G 1 289 ? 77.843 45.941 75.095 1.00 50.71 325 ASP G O 1
ATOM 16873 N N . THR G 1 290 ? 77.547 47.998 76.030 1.00 50.59 326 THR G N 1
ATOM 16874 C CA . THR G 1 290 ? 78.666 47.794 76.899 1.00 50.13 326 THR G CA 1
ATOM 16875 C C . THR G 1 290 ? 78.447 46.579 77.779 1.00 50.36 326 THR G C 1
ATOM 16876 O O . THR G 1 290 ? 79.448 45.966 78.190 1.00 52.82 326 THR G O 1
ATOM 16880 N N . LYS G 1 291 ? 77.177 46.194 78.021 1.00 48.82 327 LYS G N 1
ATOM 16881 C CA . LYS G 1 291 ? 76.787 45.003 78.861 1.00 47.14 327 LYS G CA 1
ATOM 16882 C C . LYS G 1 291 ? 77.134 43.678 78.219 1.00 44.77 327 LYS G C 1
ATOM 16883 O O . LYS G 1 291 ? 77.766 42.839 78.843 1.00 45.32 327 LYS G O 1
ATOM 16889 N N . ARG G 1 292 ? 76.742 43.487 76.969 1.00 42.79 328 ARG G N 1
ATOM 16890 C CA . ARG G 1 292 ? 77.181 42.303 76.248 1.00 41.57 328 ARG G CA 1
ATOM 16891 C C . ARG G 1 292 ? 78.699 42.290 76.043 1.00 41.58 328 ARG G C 1
ATOM 16892 O O . ARG G 1 292 ? 79.310 41.224 76.113 1.00 40.27 328 ARG G O 1
ATOM 16900 N N . ILE G 1 293 ? 79.289 43.470 75.785 1.00 42.23 329 ILE G N 1
ATOM 16901 C CA . ILE G 1 293 ? 80.738 43.543 75.594 1.00 42.10 329 ILE G CA 1
ATOM 16902 C C . ILE G 1 293 ? 81.455 43.200 76.890 1.00 41.69 329 ILE G C 1
ATOM 16903 O O . ILE G 1 293 ? 82.338 42.345 76.868 1.00 42.04 329 ILE G O 1
ATOM 16908 N N . ASP G 1 294 ? 81.033 43.735 78.025 1.00 40.90 330 ASP G N 1
ATOM 16909 C CA . ASP G 1 294 ? 81.725 43.336 79.252 1.00 42.08 330 ASP G CA 1
ATOM 16910 C C . ASP G 1 294 ? 81.666 41.877 79.498 1.00 42.22 330 ASP G C 1
ATOM 16911 O O . ASP G 1 294 ? 82.675 41.263 79.889 1.00 43.03 330 ASP G O 1
ATOM 16916 N N . ILE G 1 295 ? 80.506 41.292 79.235 1.00 42.01 331 ILE G N 1
ATOM 16917 C CA . ILE G 1 295 ? 80.395 39.876 79.435 1.00 41.37 331 ILE G CA 1
ATOM 16918 C C . ILE G 1 295 ? 81.408 39.168 78.508 1.00 42.19 331 ILE G C 1
ATOM 16919 O O . ILE G 1 295 ? 82.079 38.216 78.905 1.00 42.09 331 ILE G O 1
ATOM 16924 N N . MET G 1 296 ? 81.501 39.632 77.269 1.00 42.04 332 MET G N 1
ATOM 16925 C CA . MET G 1 296 ? 82.219 38.906 76.246 1.00 42.07 332 MET G CA 1
ATOM 16926 C C . MET G 1 296 ? 83.727 38.995 76.465 1.00 43.52 332 MET G C 1
ATOM 16927 O O . MET G 1 296 ? 84.503 38.063 76.089 1.00 42.41 332 MET G O 1
ATOM 16932 N N . VAL G 1 297 ? 84.128 40.100 77.098 1.00 44.44 333 VAL G N 1
ATOM 16933 C CA . VAL G 1 297 ? 85.508 40.300 77.526 1.00 44.92 333 VAL G CA 1
ATOM 16934 C C . VAL G 1 297 ? 85.808 39.278 78.606 1.00 45.57 333 VAL G C 1
ATOM 16935 O O . VAL G 1 297 ? 86.725 38.463 78.451 1.00 45.80 333 VAL G O 1
ATOM 16939 N N . THR G 1 298 ? 85.019 39.350 79.694 1.00 45.83 334 THR G N 1
ATOM 16940 C CA . THR G 1 298 ? 85.142 38.488 80.858 1.00 44.94 334 THR G CA 1
ATOM 16941 C C . THR G 1 298 ? 85.115 37.080 80.368 1.00 45.16 334 THR G C 1
ATOM 16942 O O . THR G 1 298 ? 85.666 36.196 80.985 1.00 45.98 334 THR G O 1
ATOM 16946 N N . MET G 1 299 ? 84.454 36.879 79.249 1.00 45.29 335 MET G N 1
ATOM 16947 C CA . MET G 1 299 ? 84.383 35.584 78.671 1.00 45.85 335 MET G CA 1
ATOM 16948 C C . MET G 1 299 ? 85.712 35.269 78.039 1.00 46.42 335 MET G C 1
ATOM 16949 O O . MET G 1 299 ? 85.985 34.117 77.748 1.00 47.11 335 MET G O 1
ATOM 16954 N N . GLY G 1 300 ? 86.545 36.275 77.840 1.00 47.41 336 GLY G N 1
ATOM 16955 C CA . GLY G 1 300 ? 87.786 36.079 77.099 1.00 49.03 336 GLY G CA 1
ATOM 16956 C C . GLY G 1 300 ? 87.927 36.791 75.762 1.00 49.85 336 GLY G C 1
ATOM 16957 O O . GLY G 1 300 ? 89.012 36.905 75.276 1.00 51.05 336 GLY G O 1
ATOM 16958 N N . PHE G 1 301 ? 86.860 37.284 75.154 1.00 50.54 337 PHE G N 1
ATOM 16959 C CA . PHE G 1 301 ? 86.996 38.004 73.878 1.00 50.76 337 PHE G CA 1
ATOM 16960 C C . PHE G 1 301 ? 87.601 39.384 74.104 1.00 52.09 337 PHE G C 1
ATOM 16961 O O . PHE G 1 301 ? 87.605 39.914 75.231 1.00 51.84 337 PHE G O 1
ATOM 16969 N N . ALA G 1 302 ? 88.082 39.976 73.010 1.00 53.63 338 ALA G N 1
ATOM 16970 C CA . ALA G 1 302 ? 88.678 41.309 73.055 1.00 53.77 338 ALA G CA 1
ATOM 16971 C C . ALA G 1 302 ? 87.765 42.288 72.377 1.00 54.82 338 ALA G C 1
ATOM 16972 O O . ALA G 1 302 ? 87.146 41.963 71.336 1.00 54.68 338 ALA G O 1
ATOM 16974 N N . ARG G 1 303 ? 87.704 43.484 72.963 1.00 55.91 339 ARG G N 1
ATOM 16975 C CA . ARG G 1 303 ? 87.091 44.643 72.339 1.00 58.35 339 ARG G CA 1
ATOM 16976 C C . ARG G 1 303 ? 87.524 44.913 70.859 1.00 58.97 339 ARG G C 1
ATOM 16977 O O . ARG G 1 303 ? 86.664 45.257 70.050 1.00 59.12 339 ARG G O 1
ATOM 16985 N N . ASP G 1 304 ? 88.802 44.743 70.470 1.00 60.57 340 ASP G N 1
ATOM 16986 C CA . ASP G 1 304 ? 89.161 44.846 68.997 1.00 61.24 340 ASP G CA 1
ATOM 16987 C C . ASP G 1 304 ? 88.218 43.900 68.261 1.00 61.15 340 ASP G C 1
ATOM 16988 O O . ASP G 1 304 ? 87.418 44.345 67.435 1.00 60.50 340 ASP G O 1
ATOM 16993 N N . GLU G 1 305 ? 88.333 42.597 68.569 1.00 61.24 341 GLU G N 1
ATOM 16994 C CA . GLU G 1 305 ? 87.789 41.534 67.700 1.00 61.47 341 GLU G CA 1
ATOM 16995 C C . GLU G 1 305 ? 86.285 41.582 67.587 1.00 61.92 341 GLU G C 1
ATOM 16996 O O . GLU G 1 305 ? 85.758 41.452 66.482 1.00 62.20 341 GLU G O 1
ATOM 17002 N N . ILE G 1 306 ? 85.615 41.811 68.719 1.00 61.86 342 ILE G N 1
ATOM 17003 C CA . ILE G 1 306 ? 84.203 42.051 68.738 1.00 61.43 342 ILE G CA 1
ATOM 17004 C C . ILE G 1 306 ? 83.823 43.123 67.721 1.00 62.63 342 ILE G C 1
ATOM 17005 O O . ILE G 1 306 ? 83.073 42.864 66.728 1.00 62.02 342 ILE G O 1
ATOM 17010 N N . ASN G 1 307 ? 84.321 44.334 67.957 1.00 63.65 343 ASN G N 1
ATOM 17011 C CA . ASN G 1 307 ? 83.871 45.443 67.136 1.00 65.34 343 ASN G CA 1
ATOM 17012 C C . ASN G 1 307 ? 84.078 45.182 65.666 1.00 65.43 343 ASN G C 1
ATOM 17013 O O . ASN G 1 307 ? 83.233 45.523 64.824 1.00 64.99 343 ASN G O 1
ATOM 17018 N N . ASP G 1 308 ? 85.210 44.536 65.400 1.00 66.39 344 ASP G N 1
ATOM 17019 C CA . ASP G 1 308 ? 85.602 44.085 64.091 1.00 67.29 344 ASP G CA 1
ATOM 17020 C C . ASP G 1 308 ? 84.550 43.086 63.612 1.00 66.79 344 ASP G C 1
ATOM 17021 O O . ASP G 1 308 ? 83.820 43.380 62.659 1.00 66.34 344 ASP G O 1
ATOM 17026 N N . ALA G 1 309 ? 84.455 41.927 64.286 1.00 66.24 345 ALA G N 1
ATOM 17027 C CA . ALA G 1 309 ? 83.396 40.940 63.973 1.00 65.41 345 ALA G CA 1
ATOM 17028 C C . ALA G 1 309 ? 82.041 41.590 63.709 1.00 64.41 345 ALA G C 1
ATOM 17029 O O . ALA G 1 309 ? 81.303 41.110 62.824 1.00 64.71 345 ALA G O 1
ATOM 17031 N N . LEU G 1 310 ? 81.747 42.699 64.389 1.00 62.78 346 LEU G N 1
ATOM 17032 C CA . LEU G 1 310 ? 80.433 43.294 64.213 1.00 62.11 346 LEU G CA 1
ATOM 17033 C C . LEU G 1 310 ? 80.287 44.193 62.999 1.00 62.10 346 LEU G C 1
ATOM 17034 O O . LEU G 1 310 ? 79.413 43.934 62.162 1.00 62.20 346 LEU G O 1
ATOM 17039 N N . ILE G 1 311 ? 81.114 45.236 62.887 1.00 62.14 347 ILE G N 1
ATOM 17040 C CA . ILE G 1 311 ? 81.045 46.140 61.698 1.00 62.06 347 ILE G CA 1
ATOM 17041 C C . ILE G 1 311 ? 81.213 45.412 60.343 1.00 61.57 347 ILE G C 1
ATOM 17042 O O . ILE G 1 311 ? 80.509 45.698 59.377 1.00 61.46 347 ILE G O 1
ATOM 17047 N N . ASN G 1 312 ? 82.087 44.415 60.303 1.00 61.42 348 ASN G N 1
ATOM 17048 C CA . ASN G 1 312 ? 82.290 43.632 59.071 1.00 61.19 348 ASN G CA 1
ATOM 17049 C C . ASN G 1 312 ? 81.244 42.554 58.818 1.00 60.81 348 ASN G C 1
ATOM 17050 O O . ASN G 1 312 ? 81.332 41.834 57.817 1.00 61.63 348 ASN G O 1
ATOM 17055 N N . GLN G 1 313 ? 80.239 42.480 59.699 1.00 60.39 349 GLN G N 1
ATOM 17056 C CA . GLN G 1 313 ? 79.121 41.505 59.631 1.00 58.99 349 GLN G CA 1
ATOM 17057 C C . GLN G 1 313 ? 79.660 40.151 59.323 1.00 58.65 349 GLN G C 1
ATOM 17058 O O . GLN G 1 313 ? 79.338 39.548 58.291 1.00 58.34 349 GLN G O 1
ATOM 17064 N N . LYS G 1 314 ? 80.499 39.710 60.250 1.00 58.60 350 LYS G N 1
ATOM 17065 C CA . LYS G 1 314 ? 81.370 38.555 60.075 1.00 59.15 350 LYS G CA 1
ATOM 17066 C C . LYS G 1 314 ? 80.648 37.214 60.109 1.00 58.20 350 LYS G C 1
ATOM 17067 O O . LYS G 1 314 ? 81.123 36.258 59.537 1.00 57.90 350 LYS G O 1
ATOM 17073 N N . TYR G 1 315 ? 79.520 37.137 60.826 1.00 58.72 351 TYR G N 1
ATOM 17074 C CA . TYR G 1 315 ? 78.792 35.865 61.088 1.00 58.40 351 TYR G CA 1
ATOM 17075 C C . TYR G 1 315 ? 79.658 34.739 61.593 1.00 56.77 351 TYR G C 1
ATOM 17076 O O . TYR G 1 315 ? 79.503 33.608 61.164 1.00 56.25 351 TYR G O 1
ATOM 17085 N N . ASP G 1 316 ? 80.572 35.096 62.501 1.00 55.07 352 ASP G N 1
ATOM 17086 C CA . ASP G 1 316 ? 81.513 34.195 63.151 1.00 53.93 352 ASP G CA 1
ATOM 17087 C C . ASP G 1 316 ? 81.200 34.123 64.641 1.00 54.14 352 ASP G C 1
ATOM 17088 O O . ASP G 1 316 ? 80.310 34.841 65.153 1.00 52.94 352 ASP G O 1
ATOM 17093 N N . GLU G 1 317 ? 81.982 33.283 65.315 1.00 53.64 353 GLU G N 1
ATOM 17094 C CA . GLU G 1 317 ? 81.758 32.940 66.695 1.00 55.06 353 GLU G CA 1
ATOM 17095 C C . GLU G 1 317 ? 81.652 34.106 67.636 1.00 52.99 353 GLU G C 1
ATOM 17096 O O . GLU G 1 317 ? 80.809 34.082 68.541 1.00 53.81 353 GLU G O 1
ATOM 17102 N N . VAL G 1 318 ? 82.437 35.150 67.385 1.00 51.59 354 VAL G N 1
ATOM 17103 C CA . VAL G 1 318 ? 82.328 36.440 68.127 1.00 50.48 354 VAL G CA 1
ATOM 17104 C C . VAL G 1 318 ? 81.011 37.197 67.890 1.00 50.27 354 VAL G C 1
ATOM 17105 O O . VAL G 1 318 ? 80.325 37.567 68.846 1.00 50.06 354 VAL G O 1
ATOM 17109 N N . MET G 1 319 ? 80.678 37.452 66.624 1.00 49.34 355 MET G N 1
ATOM 17110 C CA . MET G 1 319 ? 79.420 38.085 66.327 1.00 49.82 355 MET G CA 1
ATOM 17111 C C . MET G 1 319 ? 78.263 37.211 66.899 1.00 48.90 355 MET G C 1
ATOM 17112 O O . MET G 1 319 ? 77.420 37.711 67.674 1.00 48.99 355 MET G O 1
ATOM 17117 N N . ALA G 1 320 ? 78.288 35.918 66.554 1.00 46.78 356 ALA G N 1
ATOM 17118 C CA . ALA G 1 320 ? 77.348 34.951 67.066 1.00 45.69 356 ALA G CA 1
ATOM 17119 C C . ALA G 1 320 ? 77.133 35.204 68.528 1.00 45.36 356 ALA G C 1
ATOM 17120 O O . ALA G 1 320 ? 76.008 35.257 69.009 1.00 45.85 356 ALA G O 1
ATOM 17122 N N . THR G 1 321 ? 78.209 35.398 69.251 1.00 45.10 357 THR G N 1
ATOM 17123 C CA . THR G 1 321 ? 78.048 35.454 70.713 1.00 44.79 357 THR G CA 1
ATOM 17124 C C . THR G 1 321 ? 77.357 36.758 71.153 1.00 44.40 357 THR G C 1
ATOM 17125 O O . THR G 1 321 ? 76.521 36.796 72.076 1.00 45.76 357 THR G O 1
ATOM 17129 N N . TYR G 1 322 ? 77.665 37.817 70.448 1.00 42.97 358 TYR G N 1
ATOM 17130 C CA . TYR G 1 322 ? 77.087 39.108 70.741 1.00 41.36 358 TYR G CA 1
ATOM 17131 C C . TYR G 1 322 ? 75.546 39.089 70.553 1.00 41.11 358 TYR G C 1
ATOM 17132 O O . TYR G 1 322 ? 74.757 39.638 71.351 1.00 40.81 358 TYR G O 1
ATOM 17141 N N . ILE G 1 323 ? 75.127 38.503 69.441 1.00 39.85 359 ILE G N 1
ATOM 17142 C CA . ILE G 1 323 ? 73.723 38.436 69.144 1.00 38.38 359 ILE G CA 1
ATOM 17143 C C . ILE G 1 323 ? 72.990 37.582 70.232 1.00 39.38 359 ILE G C 1
ATOM 17144 O O . ILE G 1 323 ? 71.977 37.991 70.825 1.00 39.96 359 ILE G O 1
ATOM 17149 N N . LEU G 1 324 ? 73.527 36.406 70.500 1.00 38.33 360 LEU G N 1
ATOM 17150 C CA . LEU G 1 324 ? 72.827 35.477 71.297 1.00 39.44 360 LEU G CA 1
ATOM 17151 C C . LEU G 1 324 ? 72.773 35.990 72.725 1.00 40.35 360 LEU G C 1
ATOM 17152 O O . LEU G 1 324 ? 71.878 35.655 73.471 1.00 40.61 360 LEU G O 1
ATOM 17157 N N . LEU G 1 325 ? 73.749 36.803 73.113 1.00 41.24 361 LEU G N 1
ATOM 17158 C CA . LEU G 1 325 ? 73.668 37.441 74.414 1.00 41.58 361 LEU G CA 1
ATOM 17159 C C . LEU G 1 325 ? 72.426 38.312 74.486 1.00 40.91 361 LEU G C 1
ATOM 17160 O O . LEU G 1 325 ? 71.973 38.645 75.567 1.00 40.77 361 LEU G O 1
ATOM 17165 N N . GLY G 1 326 ? 71.844 38.635 73.341 1.00 41.37 362 GLY G N 1
ATOM 17166 C CA . GLY G 1 326 ? 70.846 39.716 73.328 1.00 42.72 362 GLY G CA 1
ATOM 17167 C C . GLY G 1 326 ? 69.441 39.244 73.083 1.00 43.21 362 GLY G C 1
ATOM 17168 O O . GLY G 1 326 ? 68.541 40.067 73.055 1.00 42.70 362 GLY G O 1
ATOM 17169 N N . ARG G 1 327 ? 69.331 37.943 72.807 1.00 44.09 363 ARG G N 1
ATOM 17170 C CA . ARG G 1 327 ? 68.134 37.197 72.603 1.00 46.44 363 ARG G CA 1
ATOM 17171 C C . ARG G 1 327 ? 67.875 36.604 73.964 1.00 49.00 363 ARG G C 1
ATOM 17172 O O . ARG G 1 327 ? 68.793 36.078 74.637 1.00 48.10 363 ARG G O 1
ATOM 17180 N N . LYS G 1 328 ? 66.617 36.682 74.380 1.00 51.44 364 LYS G N 1
ATOM 17181 C CA . LYS G 1 328 ? 66.252 36.261 75.744 1.00 53.34 364 LYS G CA 1
ATOM 17182 C C . LYS G 1 328 ? 65.684 34.872 75.527 1.00 53.39 364 LYS G C 1
ATOM 17183 O O . LYS G 1 328 ? 66.365 33.869 75.130 1.00 53.24 364 LYS G O 1
ATOM 17186 N N . GLN H 1 11 ? 23.169 -3.367 55.262 1.00 62.81 47 GLN H N 1
ATOM 17187 C CA . GLN H 1 11 ? 21.739 -3.792 55.061 1.00 62.37 47 GLN H CA 1
ATOM 17188 C C . GLN H 1 11 ? 21.295 -4.655 53.769 1.00 61.82 47 GLN H C 1
ATOM 17189 O O . GLN H 1 11 ? 20.477 -5.571 53.908 1.00 62.64 47 GLN H O 1
ATOM 17191 N N . PRO H 1 12 ? 21.770 -4.357 52.539 1.00 60.90 48 PRO H N 1
ATOM 17192 C CA . PRO H 1 12 ? 21.697 -5.369 51.412 1.00 60.99 48 PRO H CA 1
ATOM 17193 C C . PRO H 1 12 ? 22.740 -6.530 51.450 1.00 60.40 48 PRO H C 1
ATOM 17194 O O . PRO H 1 12 ? 23.687 -6.488 52.245 1.00 60.28 48 PRO H O 1
ATOM 17198 N N . HIS H 1 13 ? 22.604 -7.495 50.538 1.00 59.64 49 HIS H N 1
ATOM 17199 C CA . HIS H 1 13 ? 23.172 -8.838 50.669 1.00 58.81 49 HIS H CA 1
ATOM 17200 C C . HIS H 1 13 ? 23.397 -9.423 49.287 1.00 58.26 49 HIS H C 1
ATOM 17201 O O . HIS H 1 13 ? 22.426 -9.573 48.569 1.00 59.68 49 HIS H O 1
ATOM 17208 N N . ILE H 1 14 ? 24.614 -9.778 48.864 1.00 56.72 50 ILE H N 1
ATOM 17209 C CA . ILE H 1 14 ? 24.691 -10.896 47.887 1.00 54.86 50 ILE H CA 1
ATOM 17210 C C . ILE H 1 14 ? 25.191 -12.123 48.605 1.00 52.29 50 ILE H C 1
ATOM 17211 O O . ILE H 1 14 ? 25.889 -11.995 49.628 1.00 52.06 50 ILE H O 1
ATOM 17216 N N . GLY H 1 15 ? 24.882 -13.296 48.036 1.00 49.12 51 GLY H N 1
ATOM 17217 C CA . GLY H 1 15 ? 25.189 -14.570 48.635 1.00 46.28 51 GLY H CA 1
ATOM 17218 C C . GLY H 1 15 ? 25.348 -14.423 50.140 1.00 45.54 51 GLY H C 1
ATOM 17219 O O . GLY H 1 15 ? 24.468 -13.949 50.809 1.00 44.72 51 GLY H O 1
ATOM 17220 N N . ASN H 1 16 ? 26.513 -14.753 50.674 1.00 44.88 52 ASN H N 1
ATOM 17221 C CA . ASN H 1 16 ? 26.642 -14.756 52.112 1.00 44.57 52 ASN H CA 1
ATOM 17222 C C . ASN H 1 16 ? 27.274 -13.504 52.670 1.00 44.27 52 ASN H C 1
ATOM 17223 O O . ASN H 1 16 ? 27.719 -13.472 53.797 1.00 42.97 52 ASN H O 1
ATOM 17228 N N . TYR H 1 17 ? 27.233 -12.446 51.898 1.00 44.50 53 TYR H N 1
ATOM 17229 C CA . TYR H 1 17 ? 27.865 -11.245 52.372 1.00 46.06 53 TYR H CA 1
ATOM 17230 C C . TYR H 1 17 ? 26.882 -10.164 52.645 1.00 47.63 53 TYR H C 1
ATOM 17231 O O . TYR H 1 17 ? 25.826 -10.076 52.003 1.00 47.45 53 TYR H O 1
ATOM 17240 N N . ARG H 1 18 ? 27.239 -9.323 53.605 1.00 49.35 54 ARG H N 1
ATOM 17241 C CA . ARG H 1 18 ? 26.444 -8.145 53.899 1.00 51.00 54 ARG H CA 1
ATOM 17242 C C . ARG H 1 18 ? 27.310 -6.934 53.523 1.00 50.49 54 ARG H C 1
ATOM 17243 O O . ARG H 1 18 ? 28.385 -6.711 54.080 1.00 49.85 54 ARG H O 1
ATOM 17251 N N . LEU H 1 19 ? 26.845 -6.225 52.503 1.00 50.64 55 LEU H N 1
ATOM 17252 C CA . LEU H 1 19 ? 27.512 -5.063 51.960 1.00 51.73 55 LEU H CA 1
ATOM 17253 C C . LEU H 1 19 ? 27.531 -3.929 52.949 1.00 52.44 55 LEU H C 1
ATOM 17254 O O . LEU H 1 19 ? 26.557 -3.668 53.608 1.00 52.61 55 LEU H O 1
ATOM 17259 N N . GLN H 1 20 ? 28.677 -3.295 53.078 1.00 54.17 56 GLN H N 1
ATOM 17260 C CA . GLN H 1 20 ? 28.863 -2.181 53.969 1.00 56.18 56 GLN H CA 1
ATOM 17261 C C . GLN H 1 20 ? 29.328 -0.981 53.088 1.00 57.72 56 GLN H C 1
ATOM 17262 O O . GLN H 1 20 ? 29.085 -0.972 51.875 1.00 57.57 56 GLN H O 1
ATOM 17268 N N . LYS H 1 21 ? 29.938 0.033 53.708 1.00 59.37 57 LYS H N 1
ATOM 17269 C CA . LYS H 1 21 ? 30.738 1.082 53.041 1.00 61.16 57 LYS H CA 1
ATOM 17270 C C . LYS H 1 21 ? 31.240 0.804 51.576 1.00 61.07 57 LYS H C 1
ATOM 17271 O O . LYS H 1 21 ? 31.901 -0.190 51.315 1.00 61.75 57 LYS H O 1
ATOM 17277 N N . THR H 1 22 ? 30.942 1.661 50.602 1.00 61.76 58 THR H N 1
ATOM 17278 C CA . THR H 1 22 ? 31.730 1.654 49.343 1.00 61.26 58 THR H CA 1
ATOM 17279 C C . THR H 1 22 ? 33.193 2.083 49.600 1.00 62.08 58 THR H C 1
ATOM 17280 O O . THR H 1 22 ? 33.452 2.995 50.394 1.00 61.36 58 THR H O 1
ATOM 17284 N N . ILE H 1 23 ? 34.144 1.439 48.928 1.00 62.99 59 ILE H N 1
ATOM 17285 C CA . ILE H 1 23 ? 35.505 1.946 48.999 1.00 64.48 59 ILE H CA 1
ATOM 17286 C C . ILE H 1 23 ? 36.154 2.315 47.685 1.00 64.99 59 ILE H C 1
ATOM 17287 O O . ILE H 1 23 ? 37.046 3.110 47.686 1.00 64.95 59 ILE H O 1
ATOM 17292 N N . GLY H 1 24 ? 35.710 1.766 46.568 1.00 65.84 60 GLY H N 1
ATOM 17293 C CA . GLY H 1 24 ? 36.259 2.174 45.279 1.00 66.41 60 GLY H CA 1
ATOM 17294 C C . GLY H 1 24 ? 35.135 2.411 44.304 1.00 67.28 60 GLY H C 1
ATOM 17295 O O . GLY H 1 24 ? 34.257 1.569 44.146 1.00 66.99 60 GLY H O 1
ATOM 17296 N N . LYS H 1 25 ? 35.141 3.576 43.671 1.00 68.98 61 LYS H N 1
ATOM 17297 C CA . LYS H 1 25 ? 34.154 3.916 42.630 1.00 69.85 61 LYS H CA 1
ATOM 17298 C C . LYS H 1 25 ? 34.939 3.829 41.324 1.00 70.10 61 LYS H C 1
ATOM 17299 O O . LYS H 1 25 ? 36.086 4.283 41.228 1.00 70.61 61 LYS H O 1
ATOM 17305 N N . GLY H 1 26 ? 34.390 3.170 40.333 1.00 69.87 62 GLY H N 1
ATOM 17306 C CA . GLY H 1 26 ? 35.184 2.997 39.138 1.00 70.29 62 GLY H CA 1
ATOM 17307 C C . GLY H 1 26 ? 34.315 2.996 37.931 1.00 70.40 62 GLY H C 1
ATOM 17308 O O . GLY H 1 26 ? 33.125 2.748 38.031 1.00 71.34 62 GLY H O 1
ATOM 17309 N N . ASN H 1 27 ? 34.899 3.234 36.775 1.00 70.52 63 ASN H N 1
ATOM 17310 C CA . ASN H 1 27 ? 34.109 3.288 35.555 1.00 70.62 63 ASN H CA 1
ATOM 17311 C C . ASN H 1 27 ? 33.201 2.123 35.183 1.00 70.27 63 ASN H C 1
ATOM 17312 O O . ASN H 1 27 ? 32.143 2.342 34.578 1.00 70.55 63 ASN H O 1
ATOM 17317 N N . PHE H 1 28 ? 33.609 0.896 35.504 1.00 69.39 64 PHE H N 1
ATOM 17318 C CA . PHE H 1 28 ? 32.829 -0.274 35.098 1.00 68.58 64 PHE H CA 1
ATOM 17319 C C . PHE H 1 28 ? 32.762 -1.247 36.255 1.00 67.57 64 PHE H C 1
ATOM 17320 O O . PHE H 1 28 ? 32.172 -2.328 36.157 1.00 68.38 64 PHE H O 1
ATOM 17328 N N . ALA H 1 29 ? 33.324 -0.832 37.381 1.00 65.47 65 ALA H N 1
ATOM 17329 C CA . ALA H 1 29 ? 33.264 -1.645 38.579 1.00 63.33 65 ALA H CA 1
ATOM 17330 C C . ALA H 1 29 ? 33.143 -0.745 39.798 1.00 61.41 65 ALA H C 1
ATOM 17331 O O . ALA H 1 29 ? 33.516 0.421 39.776 1.00 61.23 65 ALA H O 1
ATOM 17333 N N . LYS H 1 30 ? 32.636 -1.322 40.865 1.00 58.96 66 LYS H N 1
ATOM 17334 C CA . LYS H 1 30 ? 32.481 -0.647 42.126 1.00 57.01 66 LYS H CA 1
ATOM 17335 C C . LYS H 1 30 ? 33.040 -1.701 43.088 1.00 55.44 66 LYS H C 1
ATOM 17336 O O . LYS H 1 30 ? 32.926 -2.927 42.821 1.00 54.67 66 LYS H O 1
ATOM 17342 N N . VAL H 1 31 ? 33.637 -1.241 44.186 1.00 52.30 67 VAL H N 1
ATOM 17343 C CA . VAL H 1 31 ? 34.142 -2.144 45.194 1.00 49.55 67 VAL H CA 1
ATOM 17344 C C . VAL H 1 31 ? 33.494 -1.853 46.525 1.00 49.93 67 VAL H C 1
ATOM 17345 O O . VAL H 1 31 ? 33.515 -0.698 47.042 1.00 49.79 67 VAL H O 1
ATOM 17349 N N . LYS H 1 32 ? 32.957 -2.889 47.132 1.00 49.13 68 LYS H N 1
ATOM 17350 C CA . LYS H 1 32 ? 32.329 -2.642 48.407 1.00 50.25 68 LYS H CA 1
ATOM 17351 C C . LYS H 1 32 ? 33.087 -3.312 49.499 1.00 49.59 68 LYS H C 1
ATOM 17352 O O . LYS H 1 32 ? 33.575 -4.399 49.310 1.00 50.43 68 LYS H O 1
ATOM 17358 N N . LEU H 1 33 ? 33.140 -2.703 50.673 1.00 48.92 69 LEU H N 1
ATOM 17359 C CA . LEU H 1 33 ? 33.515 -3.448 51.849 1.00 48.05 69 LEU H CA 1
ATOM 17360 C C . LEU H 1 33 ? 32.302 -4.336 52.174 1.00 47.38 69 LEU H C 1
ATOM 17361 O O . LEU H 1 33 ? 31.250 -4.101 51.627 1.00 47.26 69 LEU H O 1
ATOM 17366 N N . ALA H 1 34 ? 32.473 -5.405 52.963 1.00 46.44 70 ALA H N 1
ATOM 17367 C CA . ALA H 1 34 ? 31.427 -6.399 53.209 1.00 45.23 70 ALA H CA 1
ATOM 17368 C C . ALA H 1 34 ? 31.868 -7.304 54.292 1.00 45.02 70 ALA H C 1
ATOM 17369 O O . ALA H 1 34 ? 33.060 -7.481 54.544 1.00 45.02 70 ALA H O 1
ATOM 17371 N N . ARG H 1 35 ? 30.891 -7.897 54.937 1.00 45.17 71 ARG H N 1
ATOM 17372 C CA . ARG H 1 35 ? 31.149 -8.802 55.995 1.00 45.73 71 ARG H CA 1
ATOM 17373 C C . ARG H 1 35 ? 30.543 -10.110 55.559 1.00 45.64 71 ARG H C 1
ATOM 17374 O O . ARG H 1 35 ? 29.426 -10.152 55.026 1.00 46.67 71 ARG H O 1
ATOM 17382 N N . HIS H 1 36 ? 31.285 -11.184 55.777 1.00 44.39 72 HIS H N 1
ATOM 17383 C CA . HIS H 1 36 ? 30.788 -12.487 55.471 1.00 43.75 72 HIS H CA 1
ATOM 17384 C C . HIS H 1 36 ? 30.070 -12.885 56.733 1.00 43.41 72 HIS H C 1
ATOM 17385 O O . HIS H 1 36 ? 30.691 -12.958 57.804 1.00 44.08 72 HIS H O 1
ATOM 17392 N N . VAL H 1 37 ? 28.768 -13.105 56.596 1.00 42.44 73 VAL H N 1
ATOM 17393 C CA . VAL H 1 37 ? 27.860 -13.368 57.718 1.00 42.58 73 VAL H CA 1
ATOM 17394 C C . VAL H 1 37 ? 28.145 -14.719 58.339 1.00 41.08 73 VAL H C 1
ATOM 17395 O O . VAL H 1 37 ? 27.886 -14.898 59.514 1.00 40.82 73 VAL H O 1
ATOM 17399 N N . LEU H 1 38 ? 28.656 -15.660 57.556 1.00 40.13 74 LEU H N 1
ATOM 17400 C CA . LEU H 1 38 ? 28.961 -17.022 58.066 1.00 39.95 74 LEU H CA 1
ATOM 17401 C C . LEU H 1 38 ? 30.133 -17.015 59.009 1.00 39.69 74 LEU H C 1
ATOM 17402 O O . LEU H 1 38 ? 30.047 -17.587 60.096 1.00 39.27 74 LEU H O 1
ATOM 17407 N N . THR H 1 39 ? 31.202 -16.326 58.617 1.00 39.80 75 THR H N 1
ATOM 17408 C CA . THR H 1 39 ? 32.422 -16.333 59.420 1.00 40.75 75 THR H CA 1
ATOM 17409 C C . THR H 1 39 ? 32.746 -15.028 60.106 1.00 41.85 75 THR H C 1
ATOM 17410 O O . THR H 1 39 ? 33.556 -14.993 61.030 1.00 42.13 75 THR H O 1
ATOM 17414 N N . GLY H 1 40 ? 32.144 -13.942 59.640 1.00 42.93 76 GLY H N 1
ATOM 17415 C CA . GLY H 1 40 ? 32.373 -12.679 60.279 1.00 42.94 76 GLY H CA 1
ATOM 17416 C C . GLY H 1 40 ? 33.559 -11.986 59.699 1.00 43.02 76 GLY H C 1
ATOM 17417 O O . GLY H 1 40 ? 33.891 -10.872 60.110 1.00 43.20 76 GLY H O 1
ATOM 17418 N N . ARG H 1 41 ? 34.174 -12.587 58.694 1.00 43.63 77 ARG H N 1
ATOM 17419 C CA . ARG H 1 41 ? 35.342 -11.922 58.043 1.00 44.34 77 ARG H CA 1
ATOM 17420 C C . ARG H 1 41 ? 35.007 -10.668 57.225 1.00 44.33 77 ARG H C 1
ATOM 17421 O O . ARG H 1 41 ? 34.025 -10.680 56.500 1.00 44.94 77 ARG H O 1
ATOM 17429 N N . GLU H 1 42 ? 35.815 -9.607 57.320 1.00 44.68 78 GLU H N 1
ATOM 17430 C CA . GLU H 1 42 ? 35.667 -8.458 56.381 1.00 45.50 78 GLU H CA 1
ATOM 17431 C C . GLU H 1 42 ? 36.277 -8.803 55.005 1.00 44.22 78 GLU H C 1
ATOM 17432 O O . GLU H 1 42 ? 37.325 -9.438 54.957 1.00 45.20 78 GLU H O 1
ATOM 17438 N N . VAL H 1 43 ? 35.620 -8.396 53.908 1.00 42.07 79 VAL H N 1
ATOM 17439 C CA . VAL H 1 43 ? 36.092 -8.683 52.524 1.00 38.66 79 VAL H CA 1
ATOM 17440 C C . VAL H 1 43 ? 35.877 -7.480 51.652 1.00 39.35 79 VAL H C 1
ATOM 17441 O O . VAL H 1 43 ? 35.104 -6.593 52.021 1.00 39.16 79 VAL H O 1
ATOM 17445 N N . ALA H 1 44 ? 36.543 -7.414 50.505 1.00 39.99 80 ALA H N 1
ATOM 17446 C CA . ALA H 1 44 ? 36.122 -6.415 49.494 1.00 42.12 80 ALA H CA 1
ATOM 17447 C C . ALA H 1 44 ? 35.337 -7.117 48.417 1.00 43.53 80 ALA H C 1
ATOM 17448 O O . ALA H 1 44 ? 35.759 -8.171 47.925 1.00 45.56 80 ALA H O 1
ATOM 17450 N N . VAL H 1 45 ? 34.206 -6.554 48.021 1.00 45.03 81 VAL H N 1
ATOM 17451 C CA . VAL H 1 45 ? 33.499 -7.073 46.847 1.00 45.85 81 VAL H CA 1
ATOM 17452 C C . VAL H 1 45 ? 33.551 -6.135 45.659 1.00 46.42 81 VAL H C 1
ATOM 17453 O O . VAL H 1 45 ? 33.001 -5.029 45.742 1.00 47.29 81 VAL H O 1
ATOM 17457 N N . LYS H 1 46 ? 34.221 -6.554 44.581 1.00 47.63 82 LYS H N 1
ATOM 17458 C CA . LYS H 1 46 ? 34.199 -5.799 43.306 1.00 49.27 82 LYS H CA 1
ATOM 17459 C C . LYS H 1 46 ? 32.916 -6.221 42.637 1.00 50.53 82 LYS H C 1
ATOM 17460 O O . LYS H 1 46 ? 32.729 -7.403 42.417 1.00 51.46 82 LYS H O 1
ATOM 17466 N N . ILE H 1 47 ? 32.027 -5.261 42.372 1.00 51.94 83 ILE H N 1
ATOM 17467 C CA . ILE H 1 47 ? 30.792 -5.452 41.604 1.00 52.68 83 ILE H CA 1
ATOM 17468 C C . ILE H 1 47 ? 30.995 -5.004 40.147 1.00 54.57 83 ILE H C 1
ATOM 17469 O O . ILE H 1 47 ? 31.586 -3.952 39.865 1.00 55.79 83 ILE H O 1
ATOM 17474 N N . ILE H 1 48 ? 30.545 -5.819 39.220 1.00 56.19 84 ILE H N 1
ATOM 17475 C CA . ILE H 1 48 ? 30.774 -5.544 37.828 1.00 58.57 84 ILE H CA 1
ATOM 17476 C C . ILE H 1 48 ? 29.524 -5.801 37.002 1.00 60.75 84 ILE H C 1
ATOM 17477 O O . ILE H 1 48 ? 29.148 -6.967 36.735 1.00 60.00 84 ILE H O 1
ATOM 17482 N N . ASP H 1 49 ? 28.869 -4.694 36.618 1.00 63.72 85 ASP H N 1
ATOM 17483 C CA . ASP H 1 49 ? 27.705 -4.764 35.741 1.00 65.66 85 ASP H CA 1
ATOM 17484 C C . ASP H 1 49 ? 28.148 -5.273 34.370 1.00 66.47 85 ASP H C 1
ATOM 17485 O O . ASP H 1 49 ? 28.867 -4.600 33.665 1.00 66.55 85 ASP H O 1
ATOM 17490 N N . LYS H 1 50 ? 27.750 -6.483 34.014 1.00 68.35 86 LYS H N 1
ATOM 17491 C CA . LYS H 1 50 ? 28.120 -7.050 32.710 1.00 70.50 86 LYS H CA 1
ATOM 17492 C C . LYS H 1 50 ? 27.329 -6.461 31.493 1.00 72.05 86 LYS H C 1
ATOM 17493 O O . LYS H 1 50 ? 27.824 -6.440 30.346 1.00 72.52 86 LYS H O 1
ATOM 17499 N N . THR H 1 51 ? 26.109 -5.987 31.735 1.00 73.41 87 THR H N 1
ATOM 17500 C CA . THR H 1 51 ? 25.201 -5.641 30.641 1.00 74.21 87 THR H CA 1
ATOM 17501 C C . THR H 1 51 ? 25.540 -4.294 30.041 1.00 74.96 87 THR H C 1
ATOM 17502 O O . THR H 1 51 ? 24.877 -3.289 30.237 1.00 75.41 87 THR H O 1
ATOM 17506 N N . GLN H 1 52 ? 26.604 -4.292 29.290 1.00 75.70 88 GLN H N 1
ATOM 17507 C CA . GLN H 1 52 ? 27.063 -3.103 28.691 1.00 76.87 88 GLN H CA 1
ATOM 17508 C C . GLN H 1 52 ? 28.121 -3.689 27.799 1.00 77.39 88 GLN H C 1
ATOM 17509 O O . GLN H 1 52 ? 28.285 -3.272 26.657 1.00 78.18 88 GLN H O 1
ATOM 17511 N N . LEU H 1 53 ? 28.764 -4.730 28.304 1.00 77.26 89 LEU H N 1
ATOM 17512 C CA . LEU H 1 53 ? 30.106 -5.025 27.881 1.00 78.11 89 LEU H CA 1
ATOM 17513 C C . LEU H 1 53 ? 30.158 -5.866 26.596 1.00 79.29 89 LEU H C 1
ATOM 17514 O O . LEU H 1 53 ? 29.539 -6.944 26.495 1.00 79.94 89 LEU H O 1
ATOM 17519 N N . ASN H 1 54 ? 30.891 -5.342 25.609 1.00 79.72 90 ASN H N 1
ATOM 17520 C CA . ASN H 1 54 ? 31.040 -5.961 24.294 1.00 79.84 90 ASN H CA 1
ATOM 17521 C C . ASN H 1 54 ? 31.597 -7.381 24.417 1.00 79.44 90 ASN H C 1
ATOM 17522 O O . ASN H 1 54 ? 32.036 -7.780 25.500 1.00 79.14 90 ASN H O 1
ATOM 17527 N N . PRO H 1 55 ? 31.615 -8.155 23.306 1.00 79.11 91 PRO H N 1
ATOM 17528 C CA . PRO H 1 55 ? 32.145 -9.493 23.612 1.00 78.42 91 PRO H CA 1
ATOM 17529 C C . PRO H 1 55 ? 33.573 -9.414 24.250 1.00 77.21 91 PRO H C 1
ATOM 17530 O O . PRO H 1 55 ? 33.872 -10.159 25.186 1.00 76.80 91 PRO H O 1
ATOM 17534 N N . THR H 1 56 ? 34.420 -8.498 23.779 1.00 75.98 92 THR H N 1
ATOM 17535 C CA . THR H 1 56 ? 35.846 -8.564 24.128 1.00 75.45 92 THR H CA 1
ATOM 17536 C C . THR H 1 56 ? 36.199 -7.920 25.479 1.00 74.85 92 THR H C 1
ATOM 17537 O O . THR H 1 56 ? 37.305 -8.120 25.998 1.00 74.46 92 THR H O 1
ATOM 17541 N N . SER H 1 57 ? 35.261 -7.142 26.020 1.00 73.84 93 SER H N 1
ATOM 17542 C CA . SER H 1 57 ? 35.372 -6.625 27.367 1.00 72.64 93 SER H CA 1
ATOM 17543 C C . SER H 1 57 ? 35.020 -7.728 28.351 1.00 72.74 93 SER H C 1
ATOM 17544 O O . SER H 1 57 ? 35.704 -7.909 29.389 1.00 72.84 93 SER H O 1
ATOM 17547 N N . LEU H 1 58 ? 33.977 -8.487 28.028 1.00 71.65 94 LEU H N 1
ATOM 17548 C CA . LEU H 1 58 ? 33.709 -9.656 28.842 1.00 71.43 94 LEU H CA 1
ATOM 17549 C C . LEU H 1 58 ? 34.813 -10.718 28.679 1.00 71.45 94 LEU H C 1
ATOM 17550 O O . LEU H 1 58 ? 35.025 -11.524 29.603 1.00 71.26 94 LEU H O 1
ATOM 17555 N N . GLN H 1 59 ? 35.535 -10.686 27.547 1.00 70.91 95 GLN H N 1
ATOM 17556 C CA . GLN H 1 59 ? 36.714 -11.538 27.371 1.00 70.77 95 GLN H CA 1
ATOM 17557 C C . GLN H 1 59 ? 37.755 -11.156 28.411 1.00 69.56 95 GLN H C 1
ATOM 17558 O O . GLN H 1 59 ? 38.135 -12.020 29.204 1.00 69.88 95 GLN H O 1
ATOM 17564 N N . LYS H 1 60 ? 38.213 -9.885 28.416 1.00 67.22 96 LYS H N 1
ATOM 17565 C CA . LYS H 1 60 ? 39.191 -9.433 29.410 1.00 65.12 96 LYS H CA 1
ATOM 17566 C C . LYS H 1 60 ? 38.769 -9.972 30.766 1.00 63.66 96 LYS H C 1
ATOM 17567 O O . LYS H 1 60 ? 39.523 -10.695 31.414 1.00 63.64 96 LYS H O 1
ATOM 17573 N N . LEU H 1 61 ? 37.533 -9.669 31.146 1.00 61.60 97 LEU H N 1
ATOM 17574 C CA . LEU H 1 61 ? 37.080 -9.812 32.512 1.00 59.84 97 LEU H CA 1
ATOM 17575 C C . LEU H 1 61 ? 37.312 -11.225 33.049 1.00 60.23 97 LEU H C 1
ATOM 17576 O O . LEU H 1 61 ? 37.770 -11.418 34.203 1.00 60.87 97 LEU H O 1
ATOM 17581 N N . PHE H 1 62 ? 37.017 -12.212 32.219 1.00 59.50 98 PHE H N 1
ATOM 17582 C CA . PHE H 1 62 ? 36.959 -13.579 32.705 1.00 59.60 98 PHE H CA 1
ATOM 17583 C C . PHE H 1 62 ? 38.358 -14.167 32.589 1.00 58.89 98 PHE H C 1
ATOM 17584 O O . PHE H 1 62 ? 38.684 -15.157 33.261 1.00 58.89 98 PHE H O 1
ATOM 17592 N N . ARG H 1 63 ? 39.169 -13.532 31.743 1.00 57.22 99 ARG H N 1
ATOM 17593 C CA . ARG H 1 63 ? 40.572 -13.818 31.642 1.00 56.85 99 ARG H CA 1
ATOM 17594 C C . ARG H 1 63 ? 41.315 -13.099 32.803 1.00 56.29 99 ARG H C 1
ATOM 17595 O O . ARG H 1 63 ? 42.381 -13.525 33.222 1.00 57.35 99 ARG H O 1
ATOM 17597 N N . GLU H 1 64 ? 40.750 -12.034 33.354 1.00 55.04 100 GLU H N 1
ATOM 17598 C CA . GLU H 1 64 ? 41.241 -11.533 34.638 1.00 53.32 100 GLU H CA 1
ATOM 17599 C C . GLU H 1 64 ? 40.851 -12.443 35.822 1.00 52.47 100 GLU H C 1
ATOM 17600 O O . GLU H 1 64 ? 41.723 -12.838 36.617 1.00 52.23 100 GLU H O 1
ATOM 17606 N N . VAL H 1 65 ? 39.571 -12.829 35.914 1.00 50.67 101 VAL H N 1
ATOM 17607 C CA . VAL H 1 65 ? 39.146 -13.731 36.985 1.00 48.38 101 VAL H CA 1
ATOM 17608 C C . VAL H 1 65 ? 39.939 -15.019 36.909 1.00 48.98 101 VAL H C 1
ATOM 17609 O O . VAL H 1 65 ? 40.232 -15.625 37.924 1.00 48.47 101 VAL H O 1
ATOM 17613 N N . ARG H 1 66 ? 40.312 -15.447 35.710 1.00 49.81 102 ARG H N 1
ATOM 17614 C CA . ARG H 1 66 ? 41.039 -16.723 35.614 1.00 51.93 102 ARG H CA 1
ATOM 17615 C C . ARG H 1 66 ? 42.393 -16.579 36.346 1.00 51.29 102 ARG H C 1
ATOM 17616 O O . ARG H 1 66 ? 42.791 -17.457 37.123 1.00 51.24 102 ARG H O 1
ATOM 17624 N N . ILE H 1 67 ? 43.054 -15.435 36.157 1.00 51.46 103 ILE H N 1
ATOM 17625 C CA . ILE H 1 67 ? 44.308 -15.155 36.874 1.00 51.73 103 ILE H CA 1
ATOM 17626 C C . ILE H 1 67 ? 44.124 -15.046 38.382 1.00 50.58 103 ILE H C 1
ATOM 17627 O O . ILE H 1 67 ? 44.780 -15.773 39.109 1.00 49.99 103 ILE H O 1
ATOM 17632 N N . MET H 1 68 ? 43.203 -14.189 38.812 1.00 49.49 104 MET H N 1
ATOM 17633 C CA . MET H 1 68 ? 42.909 -13.981 40.199 1.00 49.88 104 MET H CA 1
ATOM 17634 C C . MET H 1 68 ? 42.714 -15.317 40.910 1.00 48.92 104 MET H C 1
ATOM 17635 O O . MET H 1 68 ? 43.179 -15.539 42.038 1.00 49.60 104 MET H O 1
ATOM 17640 N N . LYS H 1 69 ? 42.044 -16.241 40.261 1.00 48.09 105 LYS H N 1
ATOM 17641 C CA . LYS H 1 69 ? 41.735 -17.459 40.955 1.00 47.82 105 LYS H CA 1
ATOM 17642 C C . LYS H 1 69 ? 42.996 -18.257 41.301 1.00 46.31 105 LYS H C 1
ATOM 17643 O O . LYS H 1 69 ? 42.947 -19.077 42.192 1.00 45.67 105 LYS H O 1
ATOM 17649 N N . ILE H 1 70 ? 44.120 -18.047 40.611 1.00 44.78 106 ILE H N 1
ATOM 17650 C CA . ILE H 1 70 ? 45.277 -18.856 40.965 1.00 43.98 106 ILE H CA 1
ATOM 17651 C C . ILE H 1 70 ? 46.403 -18.139 41.684 1.00 43.25 106 ILE H C 1
ATOM 17652 O O . ILE H 1 70 ? 47.359 -18.788 42.101 1.00 44.37 106 ILE H O 1
ATOM 17657 N N . LEU H 1 71 ? 46.294 -16.823 41.835 1.00 42.51 107 LEU H N 1
ATOM 17658 C CA . LEU H 1 71 ? 47.241 -16.012 42.662 1.00 41.33 107 LEU H CA 1
ATOM 17659 C C . LEU H 1 71 ? 47.078 -16.316 44.147 1.00 39.57 107 LEU H C 1
ATOM 17660 O O . LEU H 1 71 ? 46.146 -15.884 44.767 1.00 40.21 107 LEU H O 1
ATOM 17665 N N . ASN H 1 72 ? 47.997 -17.077 44.681 1.00 38.76 108 ASN H N 1
ATOM 17666 C CA . ASN H 1 72 ? 47.973 -17.540 46.022 1.00 39.17 108 ASN H CA 1
ATOM 17667 C C . ASN H 1 72 ? 49.304 -17.278 46.800 1.00 39.22 108 ASN H C 1
ATOM 17668 O O . ASN H 1 72 ? 50.033 -18.194 47.104 1.00 41.18 108 ASN H O 1
ATOM 17673 N N . HIS H 1 73 ? 49.600 -16.038 47.139 1.00 39.20 109 HIS H N 1
ATOM 17674 C CA . HIS H 1 73 ? 50.854 -15.628 47.761 1.00 39.22 109 HIS H CA 1
ATOM 17675 C C . HIS H 1 73 ? 50.499 -14.667 48.904 1.00 37.87 109 HIS H C 1
ATOM 17676 O O . HIS H 1 73 ? 49.589 -13.889 48.786 1.00 37.13 109 HIS H O 1
ATOM 17683 N N . PRO H 1 74 ? 51.240 -14.657 49.985 1.00 38.15 110 PRO H N 1
ATOM 17684 C CA . PRO H 1 74 ? 50.675 -13.859 51.097 1.00 37.81 110 PRO H CA 1
ATOM 17685 C C . PRO H 1 74 ? 50.849 -12.330 50.881 1.00 38.00 110 PRO H C 1
ATOM 17686 O O . PRO H 1 74 ? 50.334 -11.532 51.680 1.00 37.28 110 PRO H O 1
ATOM 17690 N N . ASN H 1 75 ? 51.442 -11.914 49.753 1.00 37.63 111 ASN H N 1
ATOM 17691 C CA . ASN H 1 75 ? 51.421 -10.505 49.432 1.00 36.99 111 ASN H CA 1
ATOM 17692 C C . ASN H 1 75 ? 50.714 -10.095 48.153 1.00 36.17 111 ASN H C 1
ATOM 17693 O O . ASN H 1 75 ? 50.824 -8.956 47.661 1.00 34.65 111 ASN H O 1
ATOM 17698 N N . ILE H 1 76 ? 49.926 -11.020 47.632 1.00 36.81 112 ILE H N 1
ATOM 17699 C CA . ILE H 1 76 ? 48.920 -10.681 46.564 1.00 36.01 112 ILE H CA 1
ATOM 17700 C C . ILE H 1 76 ? 47.506 -10.857 47.112 1.00 35.82 112 ILE H C 1
ATOM 17701 O O . ILE H 1 76 ? 47.261 -11.742 47.938 1.00 34.90 112 ILE H O 1
ATOM 17706 N N . VAL H 1 77 ? 46.597 -9.960 46.755 1.00 36.38 113 VAL H N 1
ATOM 17707 C CA . VAL H 1 77 ? 45.263 -10.029 47.353 1.00 37.71 113 VAL H CA 1
ATOM 17708 C C . VAL H 1 77 ? 44.613 -11.311 46.813 1.00 38.16 113 VAL H C 1
ATOM 17709 O O . VAL H 1 77 ? 44.541 -11.488 45.611 1.00 38.52 113 VAL H O 1
ATOM 17713 N N . LYS H 1 78 ? 44.226 -12.201 47.726 1.00 37.83 114 LYS H N 1
ATOM 17714 C CA . LYS H 1 78 ? 43.667 -13.501 47.472 1.00 37.76 114 LYS H CA 1
ATOM 17715 C C . LYS H 1 78 ? 42.282 -13.317 46.920 1.00 38.15 114 LYS H C 1
ATOM 17716 O O . LYS H 1 78 ? 41.619 -12.377 47.308 1.00 40.76 114 LYS H O 1
ATOM 17722 N N . LEU H 1 79 ? 41.788 -14.207 46.073 1.00 37.47 115 LEU H N 1
ATOM 17723 C CA . LEU H 1 79 ? 40.367 -14.181 45.741 1.00 38.05 115 LEU H CA 1
ATOM 17724 C C . LEU H 1 79 ? 39.574 -15.144 46.687 1.00 38.46 115 LEU H C 1
ATOM 17725 O O . LEU H 1 79 ? 40.066 -16.190 47.004 1.00 39.25 115 LEU H O 1
ATOM 17730 N N . PHE H 1 80 ? 38.374 -14.835 47.152 1.00 38.51 116 PHE H N 1
ATOM 17731 C CA . PHE H 1 80 ? 37.692 -15.822 47.981 1.00 39.26 116 PHE H CA 1
ATOM 17732 C C . PHE H 1 80 ? 36.499 -16.464 47.330 1.00 39.85 116 PHE H C 1
ATOM 17733 O O . PHE H 1 80 ? 36.191 -17.641 47.611 1.00 39.02 116 PHE H O 1
ATOM 17741 N N . GLU H 1 81 ? 35.777 -15.729 46.487 1.00 40.64 117 GLU H N 1
ATOM 17742 C CA . GLU H 1 81 ? 34.547 -16.310 46.000 1.00 41.42 117 GLU H CA 1
ATOM 17743 C C . GLU H 1 81 ? 34.127 -15.582 44.782 1.00 42.79 117 GLU H C 1
ATOM 17744 O O . GLU H 1 81 ? 34.450 -14.415 44.638 1.00 43.01 117 GLU H O 1
ATOM 17750 N N . VAL H 1 82 ? 33.449 -16.280 43.878 1.00 45.30 118 VAL H N 1
ATOM 17751 C CA . VAL H 1 82 ? 32.849 -15.670 42.671 1.00 47.53 118 VAL H CA 1
ATOM 17752 C C . VAL H 1 82 ? 31.340 -15.929 42.665 1.00 49.48 118 VAL H C 1
ATOM 17753 O O . VAL H 1 82 ? 30.910 -17.101 42.514 1.00 50.36 118 VAL H O 1
ATOM 17757 N N . ILE H 1 83 ? 30.557 -14.865 42.859 1.00 50.49 119 ILE H N 1
ATOM 17758 C CA . ILE H 1 83 ? 29.120 -14.914 42.711 1.00 52.34 119 ILE H CA 1
ATOM 17759 C C . ILE H 1 83 ? 28.736 -14.261 41.388 1.00 54.30 119 ILE H C 1
ATOM 17760 O O . ILE H 1 83 ? 29.038 -13.076 41.160 1.00 52.34 119 ILE H O 1
ATOM 17765 N N . GLU H 1 84 ? 28.052 -15.050 40.541 1.00 57.72 120 GLU H N 1
ATOM 17766 C CA . GLU H 1 84 ? 27.684 -14.634 39.162 1.00 61.57 120 GLU H CA 1
ATOM 17767 C C . GLU H 1 84 ? 26.191 -14.829 38.831 1.00 63.15 120 GLU H C 1
ATOM 17768 O O . GLU H 1 84 ? 25.683 -15.952 38.859 1.00 64.29 120 GLU H O 1
ATOM 17774 N N . THR H 1 85 ? 25.489 -13.743 38.515 1.00 65.15 121 THR H N 1
ATOM 17775 C CA . THR H 1 85 ? 24.113 -13.849 38.035 1.00 66.48 121 THR H CA 1
ATOM 17776 C C . THR H 1 85 ? 24.100 -13.627 36.524 1.00 68.57 121 THR H C 1
ATOM 17777 O O . THR H 1 85 ? 25.044 -14.022 35.837 1.00 69.25 121 THR H O 1
ATOM 17781 N N . GLU H 1 86 ? 23.038 -13.017 35.989 1.00 70.21 122 GLU H N 1
ATOM 17782 C CA . GLU H 1 86 ? 22.935 -12.844 34.541 1.00 70.98 122 GLU H CA 1
ATOM 17783 C C . GLU H 1 86 ? 23.584 -11.509 34.156 1.00 70.09 122 GLU H C 1
ATOM 17784 O O . GLU H 1 86 ? 24.305 -11.394 33.139 1.00 68.89 122 GLU H O 1
ATOM 17790 N N . LYS H 1 87 ? 23.340 -10.522 35.020 1.00 69.43 123 LYS H N 1
ATOM 17791 C CA . LYS H 1 87 ? 23.643 -9.133 34.713 1.00 69.48 123 LYS H CA 1
ATOM 17792 C C . LYS H 1 87 ? 24.970 -8.692 35.376 1.00 68.51 123 LYS H C 1
ATOM 17793 O O . LYS H 1 87 ? 25.708 -7.853 34.846 1.00 69.41 123 LYS H O 1
ATOM 17799 N N . THR H 1 88 ? 25.291 -9.284 36.525 1.00 66.84 124 THR H N 1
ATOM 17800 C CA . THR H 1 88 ? 26.315 -8.732 37.422 1.00 64.06 124 THR H CA 1
ATOM 17801 C C . THR H 1 88 ? 27.359 -9.788 37.827 1.00 62.31 124 THR H C 1
ATOM 17802 O O . THR H 1 88 ? 27.074 -10.997 37.816 1.00 63.09 124 THR H O 1
ATOM 17806 N N . LEU H 1 89 ? 28.589 -9.346 38.090 1.00 59.40 125 LEU H N 1
ATOM 17807 C CA . LEU H 1 89 ? 29.670 -10.230 38.578 1.00 55.99 125 LEU H CA 1
ATOM 17808 C C . LEU H 1 89 ? 30.209 -9.692 39.889 1.00 54.35 125 LEU H C 1
ATOM 17809 O O . LEU H 1 89 ? 30.564 -8.520 40.008 1.00 52.69 125 LEU H O 1
ATOM 17814 N N . TYR H 1 90 ? 30.228 -10.551 40.886 1.00 53.27 126 TYR H N 1
ATOM 17815 C CA . TYR H 1 90 ? 30.798 -10.190 42.184 1.00 52.12 126 TYR H CA 1
ATOM 17816 C C . TYR H 1 90 ? 32.100 -10.978 42.452 1.00 50.42 126 TYR H C 1
ATOM 17817 O O . TYR H 1 90 ? 32.141 -12.199 42.365 1.00 50.97 126 TYR H O 1
ATOM 17826 N N . LEU H 1 91 ? 33.172 -10.286 42.752 1.00 48.41 127 LEU H N 1
ATOM 17827 C CA . LEU H 1 91 ? 34.440 -10.951 43.012 1.00 46.32 127 LEU H CA 1
ATOM 17828 C C . LEU H 1 91 ? 34.740 -10.651 44.433 1.00 45.56 127 LEU H C 1
ATOM 17829 O O . LEU H 1 91 ? 34.997 -9.488 44.776 1.00 46.08 127 LEU H O 1
ATOM 17834 N N . VAL H 1 92 ? 34.646 -11.666 45.279 1.00 44.45 128 VAL H N 1
ATOM 17835 C CA . VAL H 1 92 ? 34.857 -11.467 46.690 1.00 44.73 128 VAL H CA 1
ATOM 17836 C C . VAL H 1 92 ? 36.304 -11.811 46.992 1.00 46.24 128 VAL H C 1
ATOM 17837 O O . VAL H 1 92 ? 36.737 -12.934 46.763 1.00 47.03 128 VAL H O 1
ATOM 17841 N N . MET H 1 93 ? 37.053 -10.835 47.488 1.00 46.78 129 MET H N 1
ATOM 17842 C CA . MET H 1 93 ? 38.492 -10.931 47.539 1.00 48.54 129 MET H CA 1
ATOM 17843 C C . MET H 1 93 ? 38.990 -10.230 48.783 1.00 46.93 129 MET H C 1
ATOM 17844 O O . MET H 1 93 ? 38.187 -9.686 49.536 1.00 46.67 129 MET H O 1
ATOM 17849 N N . GLU H 1 94 ? 40.305 -10.252 49.001 1.00 45.48 130 GLU H N 1
ATOM 17850 C CA . GLU H 1 94 ? 40.861 -9.922 50.296 1.00 43.78 130 GLU H CA 1
ATOM 17851 C C . GLU H 1 94 ? 40.848 -8.428 50.569 1.00 43.69 130 GLU H C 1
ATOM 17852 O O . GLU H 1 94 ? 41.157 -7.669 49.707 1.00 42.91 130 GLU H O 1
ATOM 17858 N N . TYR H 1 95 ? 40.495 -8.019 51.780 1.00 44.68 131 TYR H N 1
ATOM 17859 C CA . TYR H 1 95 ? 40.392 -6.610 52.081 1.00 46.78 131 TYR H CA 1
ATOM 17860 C C . TYR H 1 95 ? 41.744 -6.049 52.504 1.00 47.45 131 TYR H C 1
ATOM 17861 O O . TYR H 1 95 ? 42.324 -6.524 53.474 1.00 46.59 131 TYR H O 1
ATOM 17870 N N . ALA H 1 96 ? 42.227 -5.025 51.787 1.00 49.50 132 ALA H N 1
ATOM 17871 C CA . ALA H 1 96 ? 43.450 -4.254 52.204 1.00 51.86 132 ALA H CA 1
ATOM 17872 C C . ALA H 1 96 ? 43.069 -2.915 52.872 1.00 53.26 132 ALA H C 1
ATOM 17873 O O . ALA H 1 96 ? 42.828 -1.886 52.160 1.00 53.02 132 ALA H O 1
ATOM 17875 N N . SER H 1 97 ? 43.029 -2.933 54.219 1.00 54.75 133 SER H N 1
ATOM 17876 C CA . SER H 1 97 ? 42.429 -1.793 54.940 1.00 57.04 133 SER H CA 1
ATOM 17877 C C . SER H 1 97 ? 43.301 -0.560 54.943 1.00 57.85 133 SER H C 1
ATOM 17878 O O . SER H 1 97 ? 42.820 0.536 55.196 1.00 58.57 133 SER H O 1
ATOM 17881 N N . GLY H 1 98 ? 44.560 -0.752 54.600 1.00 58.78 134 GLY H N 1
ATOM 17882 C CA . GLY H 1 98 ? 45.549 0.265 54.764 1.00 59.90 134 GLY H CA 1
ATOM 17883 C C . GLY H 1 98 ? 45.632 1.223 53.612 1.00 60.81 134 GLY H C 1
ATOM 17884 O O . GLY H 1 98 ? 46.360 2.187 53.714 1.00 61.57 134 GLY H O 1
ATOM 17885 N N . GLY H 1 99 ? 44.913 0.991 52.513 1.00 61.57 135 GLY H N 1
ATOM 17886 C CA . GLY H 1 99 ? 45.029 1.861 51.329 1.00 61.94 135 GLY H CA 1
ATOM 17887 C C . GLY H 1 99 ? 46.360 1.713 50.617 1.00 63.15 135 GLY H C 1
ATOM 17888 O O . GLY H 1 99 ? 47.136 0.833 50.944 1.00 63.02 135 GLY H O 1
ATOM 17889 N N . GLU H 1 100 ? 46.626 2.562 49.626 1.00 64.87 136 GLU H N 1
ATOM 17890 C CA . GLU H 1 100 ? 47.847 2.462 48.817 1.00 66.56 136 GLU H CA 1
ATOM 17891 C C . GLU H 1 100 ? 49.078 2.890 49.561 1.00 67.65 136 GLU H C 1
ATOM 17892 O O . GLU H 1 100 ? 48.991 3.708 50.469 1.00 68.46 136 GLU H O 1
ATOM 17898 N N . VAL H 1 101 ? 50.237 2.425 49.090 1.00 69.35 137 VAL H N 1
ATOM 17899 C CA . VAL H 1 101 ? 51.544 2.686 49.725 1.00 70.20 137 VAL H CA 1
ATOM 17900 C C . VAL H 1 101 ? 51.957 4.147 49.567 1.00 71.69 137 VAL H C 1
ATOM 17901 O O . VAL H 1 101 ? 52.390 4.781 50.533 1.00 71.75 137 VAL H O 1
ATOM 17905 N N . PHE H 1 102 ? 51.795 4.677 48.357 1.00 73.24 138 PHE H N 1
ATOM 17906 C CA . PHE H 1 102 ? 52.181 6.040 48.074 1.00 74.71 138 PHE H CA 1
ATOM 17907 C C . PHE H 1 102 ? 51.264 7.069 48.781 1.00 74.59 138 PHE H C 1
ATOM 17908 O O . PHE H 1 102 ? 51.675 8.158 49.074 1.00 73.98 138 PHE H O 1
ATOM 17916 N N . ASP H 1 103 ? 50.042 6.715 49.105 1.00 74.71 139 ASP H N 1
ATOM 17917 C CA . ASP H 1 103 ? 49.332 7.530 50.066 1.00 75.66 139 ASP H CA 1
ATOM 17918 C C . ASP H 1 103 ? 49.827 7.417 51.491 1.00 75.66 139 ASP H C 1
ATOM 17919 O O . ASP H 1 103 ? 49.707 8.387 52.256 1.00 76.09 139 ASP H O 1
ATOM 17924 N N . TYR H 1 104 ? 50.330 6.236 51.867 1.00 75.31 140 TYR H N 1
ATOM 17925 C CA . TYR H 1 104 ? 50.983 6.070 53.160 1.00 74.78 140 TYR H CA 1
ATOM 17926 C C . TYR H 1 104 ? 52.268 6.899 53.292 1.00 74.72 140 TYR H C 1
ATOM 17927 O O . TYR H 1 104 ? 52.504 7.499 54.342 1.00 74.58 140 TYR H O 1
ATOM 17936 N N . LEU H 1 105 ? 53.099 6.956 52.253 1.00 74.63 141 LEU H N 1
ATOM 17937 C CA . LEU H 1 105 ? 54.246 7.891 52.296 1.00 74.52 141 LEU H CA 1
ATOM 17938 C C . LEU H 1 105 ? 53.862 9.401 52.235 1.00 74.76 141 LEU H C 1
ATOM 17939 O O . LEU H 1 105 ? 54.464 10.196 52.933 1.00 75.28 141 LEU H O 1
ATOM 17944 N N . VAL H 1 106 ? 52.854 9.784 51.443 1.00 75.07 142 VAL H N 1
ATOM 17945 C CA . VAL H 1 106 ? 52.394 11.190 51.345 1.00 74.62 142 VAL H CA 1
ATOM 17946 C C . VAL H 1 106 ? 51.913 11.646 52.699 1.00 74.36 142 VAL H C 1
ATOM 17947 O O . VAL H 1 106 ? 52.114 12.790 53.041 1.00 74.75 142 VAL H O 1
ATOM 17951 N N . ALA H 1 107 ? 51.306 10.743 53.465 1.00 74.30 143 ALA H N 1
ATOM 17952 C CA . ALA H 1 107 ? 50.773 11.060 54.802 1.00 74.00 143 ALA H CA 1
ATOM 17953 C C . ALA H 1 107 ? 51.691 10.731 56.009 1.00 73.80 143 ALA H C 1
ATOM 17954 O O . ALA H 1 107 ? 51.336 11.077 57.114 1.00 74.57 143 ALA H O 1
ATOM 17956 N N . HIS H 1 108 ? 52.825 10.045 55.838 1.00 73.44 144 HIS H N 1
ATOM 17957 C CA . HIS H 1 108 ? 53.650 9.635 56.994 1.00 73.49 144 HIS H CA 1
ATOM 17958 C C . HIS H 1 108 ? 55.147 9.875 56.789 1.00 73.12 144 HIS H C 1
ATOM 17959 O O . HIS H 1 108 ? 55.970 9.568 57.682 1.00 73.42 144 HIS H O 1
ATOM 17966 N N . GLY H 1 109 ? 55.503 10.407 55.620 1.00 71.73 145 GLY H N 1
ATOM 17967 C CA . GLY H 1 109 ? 56.891 10.635 55.259 1.00 70.79 145 GLY H CA 1
ATOM 17968 C C . GLY H 1 109 ? 57.732 9.374 55.120 1.00 70.18 145 GLY H C 1
ATOM 17969 O O . GLY H 1 109 ? 57.260 8.269 55.343 1.00 69.27 145 GLY H O 1
ATOM 17970 N N . ARG H 1 110 ? 58.990 9.566 54.734 1.00 70.03 146 ARG H N 1
ATOM 17971 C CA . ARG H 1 110 ? 60.004 8.513 54.663 1.00 70.03 146 ARG H CA 1
ATOM 17972 C C . ARG H 1 110 ? 59.791 7.314 55.616 1.00 68.85 146 ARG H C 1
ATOM 17973 O O . ARG H 1 110 ? 59.432 7.467 56.777 1.00 67.97 146 ARG H O 1
ATOM 17981 N N . MET H 1 111 ? 60.025 6.107 55.124 1.00 68.42 147 MET H N 1
ATOM 17982 C CA . MET H 1 111 ? 60.145 4.955 56.017 1.00 67.98 147 MET H CA 1
ATOM 17983 C C . MET H 1 111 ? 61.594 4.829 56.545 1.00 66.62 147 MET H C 1
ATOM 17984 O O . MET H 1 111 ? 62.557 5.237 55.894 1.00 64.67 147 MET H O 1
ATOM 17989 N N . LYS H 1 112 ? 61.710 4.291 57.753 1.00 66.76 148 LYS H N 1
ATOM 17990 C CA . LYS H 1 112 ? 62.987 3.868 58.292 1.00 67.58 148 LYS H CA 1
ATOM 17991 C C . LYS H 1 112 ? 63.552 2.811 57.312 1.00 67.60 148 LYS H C 1
ATOM 17992 O O . LYS H 1 112 ? 62.794 2.069 56.718 1.00 67.53 148 LYS H O 1
ATOM 17994 N N . GLU H 1 113 ? 64.862 2.759 57.103 1.00 68.16 149 GLU H N 1
ATOM 17995 C CA . GLU H 1 113 ? 65.416 1.724 56.236 1.00 69.09 149 GLU H CA 1
ATOM 17996 C C . GLU H 1 113 ? 64.960 0.305 56.639 1.00 69.14 149 GLU H C 1
ATOM 17997 O O . GLU H 1 113 ? 64.890 -0.571 55.786 1.00 69.43 149 GLU H O 1
ATOM 18003 N N . LYS H 1 114 ? 64.643 0.047 57.908 1.00 69.09 150 LYS H N 1
ATOM 18004 C CA . LYS H 1 114 ? 64.314 -1.348 58.277 1.00 68.74 150 LYS H CA 1
ATOM 18005 C C . LYS H 1 114 ? 62.867 -1.671 57.859 1.00 68.40 150 LYS H C 1
ATOM 18006 O O . LYS H 1 114 ? 62.616 -2.650 57.122 1.00 68.46 150 LYS H O 1
ATOM 18008 N N . GLU H 1 115 ? 61.943 -0.815 58.296 1.00 67.70 151 GLU H N 1
ATOM 18009 C CA . GLU H 1 115 ? 60.552 -0.842 57.857 1.00 66.92 151 GLU H CA 1
ATOM 18010 C C . GLU H 1 115 ? 60.425 -0.965 56.313 1.00 67.13 151 GLU H C 1
ATOM 18011 O O . GLU H 1 115 ? 59.492 -1.619 55.819 1.00 67.66 151 GLU H O 1
ATOM 18017 N N . ALA H 1 116 ? 61.346 -0.350 55.558 1.00 66.36 152 ALA H N 1
ATOM 18018 C CA . ALA H 1 116 ? 61.246 -0.306 54.081 1.00 64.88 152 ALA H CA 1
ATOM 18019 C C . ALA H 1 116 ? 61.706 -1.597 53.483 1.00 63.78 152 ALA H C 1
ATOM 18020 O O . ALA H 1 116 ? 61.172 -2.029 52.487 1.00 63.97 152 ALA H O 1
ATOM 18022 N N . ARG H 1 117 ? 62.689 -2.230 54.100 1.00 62.58 153 ARG H N 1
ATOM 18023 C CA . ARG H 1 117 ? 63.165 -3.495 53.570 1.00 61.59 153 ARG H CA 1
ATOM 18024 C C . ARG H 1 117 ? 62.083 -4.603 53.712 1.00 60.59 153 ARG H C 1
ATOM 18025 O O . ARG H 1 117 ? 62.037 -5.554 52.902 1.00 59.60 153 ARG H O 1
ATOM 18033 N N . ALA H 1 118 ? 61.244 -4.467 54.750 1.00 59.03 154 ALA H N 1
ATOM 18034 C CA . ALA H 1 118 ? 60.188 -5.423 55.047 1.00 58.12 154 ALA H CA 1
ATOM 18035 C C . ALA H 1 118 ? 59.194 -5.325 53.912 1.00 57.46 154 ALA H C 1
ATOM 18036 O O . ALA H 1 118 ? 58.783 -6.332 53.339 1.00 56.61 154 ALA H O 1
ATOM 18038 N N . LYS H 1 119 ? 58.854 -4.089 53.581 1.00 56.47 155 LYS H N 1
ATOM 18039 C CA . LYS H 1 119 ? 57.944 -3.818 52.484 1.00 56.27 155 LYS H CA 1
ATOM 18040 C C . LYS H 1 119 ? 58.501 -4.152 51.076 1.00 54.82 155 LYS H C 1
ATOM 18041 O O . LYS H 1 119 ? 57.736 -4.629 50.227 1.00 54.61 155 LYS H O 1
ATOM 18047 N N . PHE H 1 120 ? 59.809 -3.923 50.859 1.00 53.39 156 PHE H N 1
ATOM 18048 C CA . PHE H 1 120 ? 60.448 -4.131 49.556 1.00 52.05 156 PHE H CA 1
ATOM 18049 C C . PHE H 1 120 ? 60.693 -5.600 49.294 1.00 51.86 156 PHE H C 1
ATOM 18050 O O . PHE H 1 120 ? 60.604 -6.050 48.137 1.00 51.88 156 PHE H O 1
ATOM 18058 N N . ARG H 1 121 ? 60.985 -6.343 50.369 1.00 51.24 157 ARG H N 1
ATOM 18059 C CA . ARG H 1 121 ? 61.069 -7.807 50.319 1.00 50.64 157 ARG H CA 1
ATOM 18060 C C . ARG H 1 121 ? 59.779 -8.383 49.777 1.00 49.70 157 ARG H C 1
ATOM 18061 O O . ARG H 1 121 ? 59.797 -9.278 48.932 1.00 50.29 157 ARG H O 1
ATOM 18069 N N . GLN H 1 122 ? 58.661 -7.856 50.266 1.00 48.68 158 GLN H N 1
ATOM 18070 C CA . GLN H 1 122 ? 57.337 -8.411 49.983 1.00 47.60 158 GLN H CA 1
ATOM 18071 C C . GLN H 1 122 ? 56.943 -8.110 48.514 1.00 46.79 158 GLN H C 1
ATOM 18072 O O . GLN H 1 122 ? 56.796 -9.032 47.721 1.00 45.10 158 GLN H O 1
ATOM 18078 N N . ILE H 1 123 ? 56.843 -6.819 48.201 1.00 45.25 159 ILE H N 1
ATOM 18079 C CA . ILE H 1 123 ? 56.736 -6.339 46.866 1.00 45.04 159 ILE H CA 1
ATOM 18080 C C . ILE H 1 123 ? 57.536 -7.189 45.881 1.00 45.38 159 ILE H C 1
ATOM 18081 O O . ILE H 1 123 ? 56.992 -7.683 44.886 1.00 46.55 159 ILE H O 1
ATOM 18086 N N . VAL H 1 124 ? 58.821 -7.347 46.131 1.00 44.49 160 VAL H N 1
ATOM 18087 C CA . VAL H 1 124 ? 59.607 -8.048 45.175 1.00 43.55 160 VAL H CA 1
ATOM 18088 C C . VAL H 1 124 ? 59.279 -9.530 45.170 1.00 44.68 160 VAL H C 1
ATOM 18089 O O . VAL H 1 124 ? 59.144 -10.095 44.103 1.00 46.58 160 VAL H O 1
ATOM 18093 N N . SER H 1 125 ? 59.068 -10.169 46.305 1.00 44.77 161 SER H N 1
ATOM 18094 C CA . SER H 1 125 ? 58.557 -11.512 46.229 1.00 45.11 161 SER H CA 1
ATOM 18095 C C . SER H 1 125 ? 57.257 -11.562 45.372 1.00 46.05 161 SER H C 1
ATOM 18096 O O . SER H 1 125 ? 57.105 -12.385 44.492 1.00 47.05 161 SER H O 1
ATOM 18099 N N . ALA H 1 126 ? 56.348 -10.641 45.603 1.00 47.07 162 ALA H N 1
ATOM 18100 C CA . ALA H 1 126 ? 55.037 -10.608 44.950 1.00 47.98 162 ALA H CA 1
ATOM 18101 C C . ALA H 1 126 ? 55.127 -10.413 43.454 1.00 48.11 162 ALA H C 1
ATOM 18102 O O . ALA H 1 126 ? 54.460 -11.111 42.680 1.00 48.23 162 ALA H O 1
ATOM 18104 N N . VAL H 1 127 ? 55.972 -9.472 43.063 1.00 48.40 163 VAL H N 1
ATOM 18105 C CA . VAL H 1 127 ? 56.126 -9.162 41.658 1.00 48.44 163 VAL H CA 1
ATOM 18106 C C . VAL H 1 127 ? 56.726 -10.317 40.901 1.00 49.50 163 VAL H C 1
ATOM 18107 O O . VAL H 1 127 ? 56.225 -10.683 39.809 1.00 50.63 163 VAL H O 1
ATOM 18111 N N . GLN H 1 128 ? 57.770 -10.923 41.461 1.00 48.81 164 GLN H N 1
ATOM 18112 C CA . GLN H 1 128 ? 58.352 -12.086 40.781 1.00 47.70 164 GLN H CA 1
ATOM 18113 C C . GLN H 1 128 ? 57.412 -13.261 40.769 1.00 47.13 164 GLN H C 1
ATOM 18114 O O . GLN H 1 128 ? 57.412 -14.036 39.815 1.00 48.01 164 GLN H O 1
ATOM 18120 N N . TYR H 1 129 ? 56.619 -13.408 41.816 1.00 45.51 165 TYR H N 1
ATOM 18121 C CA . TYR H 1 129 ? 55.669 -14.527 41.836 1.00 44.76 165 TYR H CA 1
ATOM 18122 C C . TYR H 1 129 ? 54.585 -14.342 40.777 1.00 44.25 165 TYR H C 1
ATOM 18123 O O . TYR H 1 129 ? 54.107 -15.324 40.226 1.00 43.25 165 TYR H O 1
ATOM 18132 N N . CYS H 1 130 ? 54.183 -13.092 40.538 1.00 43.90 166 CYS H N 1
ATOM 18133 C CA . CYS H 1 130 ? 53.262 -12.794 39.441 1.00 44.24 166 CYS H CA 1
ATOM 18134 C C . CYS H 1 130 ? 53.761 -13.318 38.107 1.00 43.47 166 CYS H C 1
ATOM 18135 O O . CYS H 1 130 ? 53.008 -13.967 37.351 1.00 42.63 166 CYS H O 1
ATOM 18138 N N . HIS H 1 131 ? 55.052 -13.074 37.854 1.00 43.92 167 HIS H N 1
ATOM 18139 C CA . HIS H 1 131 ? 55.718 -13.512 36.605 1.00 43.31 167 HIS H CA 1
ATOM 18140 C C . HIS H 1 131 ? 55.707 -15.016 36.509 1.00 43.36 167 HIS H C 1
ATOM 18141 O O . HIS H 1 131 ? 55.489 -15.539 35.428 1.00 44.96 167 HIS H O 1
ATOM 18148 N N . GLN H 1 132 ? 55.825 -15.716 37.632 1.00 42.12 168 GLN H N 1
ATOM 18149 C CA . GLN H 1 132 ? 55.739 -17.159 37.606 1.00 42.53 168 GLN H CA 1
ATOM 18150 C C . GLN H 1 132 ? 54.372 -17.625 37.117 1.00 42.30 168 GLN H C 1
ATOM 18151 O O . GLN H 1 132 ? 54.238 -18.662 36.547 1.00 42.27 168 GLN H O 1
ATOM 18157 N N . LYS H 1 133 ? 53.336 -16.837 37.364 1.00 42.94 169 LYS H N 1
ATOM 18158 C CA . LYS H 1 133 ? 51.969 -17.288 37.202 1.00 42.39 169 LYS H CA 1
ATOM 18159 C C . LYS H 1 133 ? 51.230 -16.790 35.921 1.00 42.94 169 LYS H C 1
ATOM 18160 O O . LYS H 1 133 ? 50.337 -17.481 35.422 1.00 41.61 169 LYS H O 1
ATOM 18166 N N . TYR H 1 134 ? 51.560 -15.598 35.420 1.00 42.30 170 TYR H N 1
ATOM 18167 C CA . TYR H 1 134 ? 50.836 -15.119 34.285 1.00 43.21 170 TYR H CA 1
ATOM 18168 C C . TYR H 1 134 ? 51.699 -14.139 33.567 1.00 45.21 170 TYR H C 1
ATOM 18169 O O . TYR H 1 134 ? 52.737 -13.741 34.089 1.00 46.77 170 TYR H O 1
ATOM 18178 N N . ILE H 1 135 ? 51.280 -13.765 32.361 1.00 47.09 171 ILE H N 1
ATOM 18179 C CA . ILE H 1 135 ? 52.075 -12.887 31.579 1.00 49.54 171 ILE H CA 1
ATOM 18180 C C . ILE H 1 135 ? 51.621 -11.474 31.976 1.00 51.47 171 ILE H C 1
ATOM 18181 O O . ILE H 1 135 ? 50.492 -11.042 31.719 1.00 51.91 171 ILE H O 1
ATOM 18186 N N . VAL H 1 136 ? 52.490 -10.775 32.673 1.00 53.43 172 VAL H N 1
ATOM 18187 C CA . VAL H 1 136 ? 52.172 -9.401 32.978 1.00 55.27 172 VAL H CA 1
ATOM 18188 C C . VAL H 1 136 ? 52.322 -8.619 31.697 1.00 57.45 172 VAL H C 1
ATOM 18189 O O . VAL H 1 136 ? 53.425 -8.604 31.149 1.00 57.67 172 VAL H O 1
ATOM 18193 N N . HIS H 1 137 ? 51.223 -7.967 31.265 1.00 60.03 173 HIS H N 1
ATOM 18194 C CA . HIS H 1 137 ? 51.183 -7.024 30.111 1.00 61.96 173 HIS H CA 1
ATOM 18195 C C . HIS H 1 137 ? 51.441 -5.522 30.348 1.00 63.15 173 HIS H C 1
ATOM 18196 O O . HIS H 1 137 ? 51.713 -4.824 29.373 1.00 64.24 173 HIS H O 1
ATOM 18203 N N . ARG H 1 138 ? 51.325 -4.975 31.569 1.00 63.90 174 ARG H N 1
ATOM 18204 C CA . ARG H 1 138 ? 51.749 -3.544 31.782 1.00 63.39 174 ARG H CA 1
ATOM 18205 C C . ARG H 1 138 ? 52.600 -3.275 33.026 1.00 62.87 174 ARG H C 1
ATOM 18206 O O . ARG H 1 138 ? 52.683 -4.108 33.923 1.00 62.86 174 ARG H O 1
ATOM 18214 N N . ASP H 1 139 ? 53.287 -2.135 33.025 1.00 62.75 175 ASP H N 1
ATOM 18215 C CA . ASP H 1 139 ? 54.068 -1.634 34.168 1.00 62.57 175 ASP H CA 1
ATOM 18216 C C . ASP H 1 139 ? 53.333 -1.692 35.520 1.00 61.99 175 ASP H C 1
ATOM 18217 O O . ASP H 1 139 ? 52.116 -1.413 35.622 1.00 60.69 175 ASP H O 1
ATOM 18222 N N . LEU H 1 140 ? 54.108 -2.028 36.557 1.00 61.85 176 LEU H N 1
ATOM 18223 C CA . LEU H 1 140 ? 53.670 -1.899 37.953 1.00 61.06 176 LEU H CA 1
ATOM 18224 C C . LEU H 1 140 ? 53.233 -0.456 38.203 1.00 60.41 176 LEU H C 1
ATOM 18225 O O . LEU H 1 140 ? 53.886 0.462 37.744 1.00 60.67 176 LEU H O 1
ATOM 18230 N N . LYS H 1 141 ? 52.123 -0.243 38.883 1.00 59.24 177 LYS H N 1
ATOM 18231 C CA . LYS H 1 141 ? 51.717 1.138 39.129 1.00 58.28 177 LYS H CA 1
ATOM 18232 C C . LYS H 1 141 ? 51.108 1.462 40.543 1.00 57.28 177 LYS H C 1
ATOM 18233 O O . LYS H 1 141 ? 50.539 0.614 41.230 1.00 56.20 177 LYS H O 1
ATOM 18239 N N . ALA H 1 142 ? 51.271 2.705 40.960 1.00 56.42 178 ALA H N 1
ATOM 18240 C CA . ALA H 1 142 ? 50.900 3.151 42.300 1.00 55.38 178 ALA H CA 1
ATOM 18241 C C . ALA H 1 142 ? 49.739 2.389 42.907 1.00 54.51 178 ALA H C 1
ATOM 18242 O O . ALA H 1 142 ? 49.897 1.736 43.912 1.00 54.52 178 ALA H O 1
ATOM 18244 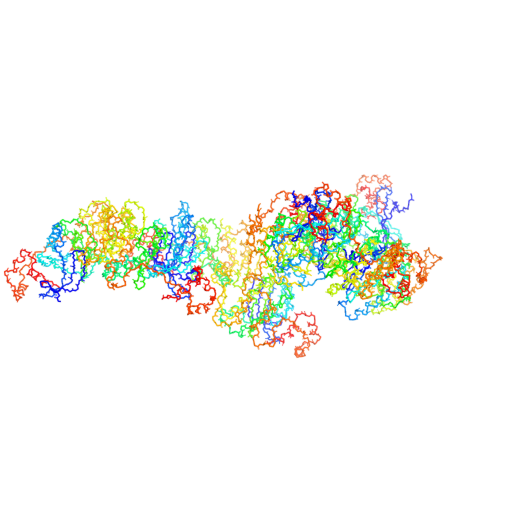N N . GLU H 1 143 ? 48.577 2.455 42.279 1.00 54.45 179 GLU H N 1
ATOM 18245 C CA . GLU H 1 143 ? 47.356 1.766 42.765 1.00 54.25 179 GLU H CA 1
ATOM 18246 C C . GLU H 1 143 ? 47.392 0.228 42.924 1.00 53.28 179 GLU H C 1
ATOM 18247 O O . GLU H 1 143 ? 46.420 -0.357 43.417 1.00 52.49 179 GLU H O 1
ATOM 18253 N N . ASN H 1 144 ? 48.489 -0.418 42.514 1.00 52.17 180 ASN H N 1
ATOM 18254 C CA . ASN H 1 144 ? 48.696 -1.838 42.782 1.00 51.81 180 ASN H CA 1
ATOM 18255 C C . ASN H 1 144 ? 49.364 -2.192 44.111 1.00 51.90 180 ASN H C 1
ATOM 18256 O O . ASN H 1 144 ? 49.342 -3.367 44.518 1.00 52.59 180 ASN H O 1
ATOM 18261 N N . LEU H 1 145 ? 49.942 -1.208 44.783 1.00 51.07 181 LEU H N 1
ATOM 18262 C CA . LEU H 1 145 ? 50.585 -1.468 46.032 1.00 51.30 181 LEU H CA 1
ATOM 18263 C C . LEU H 1 145 ? 49.719 -1.009 47.193 1.00 51.52 181 LEU H C 1
ATOM 18264 O O . LEU H 1 145 ? 49.571 0.175 47.418 1.00 52.04 181 LEU H O 1
ATOM 18269 N N . LEU H 1 146 ? 49.164 -1.956 47.937 1.00 51.07 182 LEU H N 1
ATOM 18270 C CA . LEU H 1 146 ? 48.259 -1.659 49.032 1.00 50.11 182 LEU H CA 1
ATOM 18271 C C . LEU H 1 146 ? 48.830 -2.257 50.323 1.00 51.02 182 LEU H C 1
ATOM 18272 O O . LEU H 1 146 ? 49.694 -3.189 50.289 1.00 50.99 182 LEU H O 1
ATOM 18277 N N . LEU H 1 147 ? 48.384 -1.707 51.460 1.00 50.78 183 LEU H N 1
ATOM 18278 C CA . LEU H 1 147 ? 48.760 -2.250 52.771 1.00 51.54 183 LEU H CA 1
ATOM 18279 C C . LEU H 1 147 ? 47.530 -2.902 53.441 1.00 51.77 183 LEU H C 1
ATOM 18280 O O . LEU H 1 147 ? 46.467 -2.327 53.403 1.00 51.02 183 LEU H O 1
ATOM 18285 N N . ASP H 1 148 ? 47.655 -4.111 53.986 1.00 52.56 184 ASP H N 1
ATOM 18286 C CA . ASP H 1 148 ? 46.593 -4.627 54.841 1.00 54.44 184 ASP H CA 1
ATOM 18287 C C . ASP H 1 148 ? 46.724 -3.841 56.178 1.00 56.93 184 ASP H C 1
ATOM 18288 O O . ASP H 1 148 ? 47.531 -2.886 56.261 1.00 57.60 184 ASP H O 1
ATOM 18293 N N . GLY H 1 149 ? 45.949 -4.236 57.202 1.00 58.27 185 GLY H N 1
ATOM 18294 C CA . GLY H 1 149 ? 45.885 -3.526 58.473 1.00 59.32 185 GLY H CA 1
ATOM 18295 C C . GLY H 1 149 ? 46.994 -3.893 59.451 1.00 61.13 185 GLY H C 1
ATOM 18296 O O . GLY H 1 149 ? 46.976 -3.434 60.604 1.00 63.03 185 GLY H O 1
ATOM 18297 N N . ASP H 1 150 ? 47.948 -4.736 59.033 1.00 61.27 186 ASP H N 1
ATOM 18298 C CA . ASP H 1 150 ? 49.132 -5.043 59.855 1.00 60.79 186 ASP H CA 1
ATOM 18299 C C . ASP H 1 150 ? 50.366 -4.561 59.105 1.00 60.02 186 ASP H C 1
ATOM 18300 O O . ASP H 1 150 ? 51.435 -5.183 59.158 1.00 59.42 186 ASP H O 1
ATOM 18305 N N . MET H 1 151 ? 50.185 -3.461 58.369 1.00 59.13 187 MET H N 1
ATOM 18306 C CA . MET H 1 151 ? 51.225 -2.920 57.495 1.00 58.03 187 MET H CA 1
ATOM 18307 C C . MET H 1 151 ? 51.851 -3.902 56.426 1.00 55.22 187 MET H C 1
ATOM 18308 O O . MET H 1 151 ? 52.980 -3.685 55.954 1.00 54.39 187 MET H O 1
ATOM 18313 N N . ASN H 1 152 ? 51.132 -4.970 56.065 1.00 52.15 188 ASN H N 1
ATOM 18314 C CA . ASN H 1 152 ? 51.577 -5.840 54.942 1.00 50.04 188 ASN H CA 1
ATOM 18315 C C . ASN H 1 152 ? 51.232 -5.367 53.494 1.00 48.61 188 ASN H C 1
ATOM 18316 O O . ASN H 1 152 ? 50.159 -4.740 53.194 1.00 46.91 188 ASN H O 1
ATOM 18321 N N . ILE H 1 153 ? 52.167 -5.677 52.605 1.00 46.52 189 ILE H N 1
ATOM 18322 C CA . ILE H 1 153 ? 52.006 -5.317 51.230 1.00 44.53 189 ILE H CA 1
ATOM 18323 C C . ILE H 1 153 ? 51.035 -6.332 50.652 1.00 43.77 189 ILE H C 1
ATOM 18324 O O . ILE H 1 153 ? 51.064 -7.553 50.961 1.00 42.43 189 ILE H O 1
ATOM 18329 N N . LYS H 1 154 ? 50.131 -5.808 49.855 1.00 41.70 190 LYS H N 1
ATOM 18330 C CA . LYS H 1 154 ? 49.260 -6.635 49.141 1.00 41.23 190 LYS H CA 1
ATOM 18331 C C . LYS H 1 154 ? 49.231 -6.092 47.743 1.00 42.74 190 LYS H C 1
ATOM 18332 O O . LYS H 1 154 ? 48.758 -4.970 47.510 1.00 41.87 190 LYS H O 1
ATOM 18338 N N . ILE H 1 155 ? 49.697 -6.898 46.796 1.00 43.68 191 ILE H N 1
ATOM 18339 C CA . ILE H 1 155 ? 49.605 -6.450 45.427 1.00 46.50 191 ILE H CA 1
ATOM 18340 C C . ILE H 1 155 ? 48.256 -6.921 44.765 1.00 47.94 191 ILE H C 1
ATOM 18341 O O . ILE H 1 155 ? 47.734 -8.008 45.036 1.00 47.51 191 ILE H O 1
ATOM 18346 N N . ALA H 1 156 ? 47.670 -6.043 43.963 1.00 49.68 192 ALA H N 1
ATOM 18347 C CA . ALA H 1 156 ? 46.395 -6.319 43.305 1.00 49.97 192 ALA H CA 1
ATOM 18348 C C . ALA H 1 156 ? 46.523 -5.832 41.868 1.00 50.22 192 ALA H C 1
ATOM 18349 O O . ALA H 1 156 ? 47.073 -4.778 41.613 1.00 49.68 192 ALA H O 1
ATOM 18351 N N . ASP H 1 157 ? 46.027 -6.631 40.940 1.00 51.35 193 ASP H N 1
ATOM 18352 C CA . ASP H 1 157 ? 45.849 -6.208 39.564 1.00 52.23 193 ASP H CA 1
ATOM 18353 C C . ASP H 1 157 ? 47.145 -5.861 38.939 1.00 51.50 193 ASP H C 1
ATOM 18354 O O . ASP H 1 157 ? 47.193 -4.842 38.254 1.00 52.32 193 ASP H O 1
ATOM 18359 N N . PHE H 1 158 ? 48.203 -6.634 39.149 1.00 51.57 194 PHE H N 1
ATOM 18360 C CA . PHE H 1 158 ? 49.468 -6.214 38.528 1.00 51.24 194 PHE H CA 1
ATOM 18361 C C . PHE H 1 158 ? 49.408 -6.585 37.036 1.00 53.09 194 PHE H C 1
ATOM 18362 O O . PHE H 1 158 ? 49.206 -7.771 36.690 1.00 52.51 194 PHE H O 1
ATOM 18370 N N . GLY H 1 159 ? 49.512 -5.547 36.183 1.00 53.59 195 GLY H N 1
ATOM 18371 C CA . GLY H 1 159 ? 49.458 -5.704 34.746 1.00 55.54 195 GLY H CA 1
ATOM 18372 C C . GLY H 1 159 ? 48.057 -5.870 34.163 1.00 56.87 195 GLY H C 1
ATOM 18373 O O . GLY H 1 159 ? 47.910 -6.122 32.961 1.00 57.09 195 GLY H O 1
ATOM 18374 N N . PHE H 1 160 ? 47.036 -5.754 35.007 1.00 57.01 196 PHE H N 1
ATOM 18375 C CA . PHE H 1 160 ? 45.657 -5.706 34.554 1.00 58.33 196 PHE H CA 1
ATOM 18376 C C . PHE H 1 160 ? 45.317 -4.380 33.869 1.00 59.80 196 PHE H C 1
ATOM 18377 O O . PHE H 1 160 ? 45.899 -3.350 34.160 1.00 60.01 196 PHE H O 1
ATOM 18385 N N . SER H 1 161 ? 44.342 -4.430 32.971 1.00 61.58 197 SER H N 1
ATOM 18386 C CA . SER H 1 161 ? 43.782 -3.282 32.258 1.00 63.08 197 SER H CA 1
ATOM 18387 C C . SER H 1 161 ? 43.104 -2.201 33.146 1.00 63.83 197 SER H C 1
ATOM 18388 O O . SER H 1 161 ? 42.611 -2.509 34.232 1.00 63.98 197 SER H O 1
ATOM 18391 N N . ASN H 1 162 ? 43.051 -0.955 32.671 1.00 65.02 198 ASN H N 1
ATOM 18392 C CA . ASN H 1 162 ? 42.379 0.131 33.401 1.00 67.05 198 ASN H CA 1
ATOM 18393 C C . ASN H 1 162 ? 40.875 -0.101 33.420 1.00 67.44 198 ASN H C 1
ATOM 18394 O O . ASN H 1 162 ? 40.109 0.681 33.982 1.00 68.42 198 ASN H O 1
ATOM 18399 N N . GLU H 1 163 ? 40.419 -1.162 32.773 1.00 68.01 199 GLU H N 1
ATOM 18400 C CA . GLU H 1 163 ? 38.981 -1.292 32.497 1.00 68.15 199 GLU H CA 1
ATOM 18401 C C . GLU H 1 163 ? 38.130 -1.585 33.732 1.00 68.36 199 GLU H C 1
ATOM 18402 O O . GLU H 1 163 ? 37.125 -0.898 33.971 1.00 68.60 199 GLU H O 1
ATOM 18408 N N . PHE H 1 164 ? 38.531 -2.575 34.526 1.00 68.32 200 PHE H N 1
ATOM 18409 C CA . PHE H 1 164 ? 37.768 -2.903 35.706 1.00 68.40 200 PHE H CA 1
ATOM 18410 C C . PHE H 1 164 ? 38.497 -2.419 36.954 1.00 69.64 200 PHE H C 1
ATOM 18411 O O . PHE H 1 164 ? 38.494 -3.050 38.001 1.00 70.36 200 PHE H O 1
ATOM 18419 N N . THR H 1 165 ? 39.102 -1.260 36.816 1.00 70.75 201 THR H N 1
ATOM 18420 C CA . THR H 1 165 ? 39.984 -0.715 37.807 1.00 72.84 201 THR H CA 1
ATOM 18421 C C . THR H 1 165 ? 39.176 -0.077 38.944 1.00 73.79 201 THR H C 1
ATOM 18422 O O . THR H 1 165 ? 38.017 0.241 38.770 1.00 74.13 201 THR H O 1
ATOM 18426 N N . VAL H 1 166 ? 39.814 0.121 40.091 1.00 75.30 202 VAL H N 1
ATOM 18427 C CA . VAL H 1 166 ? 39.134 0.375 41.375 1.00 77.09 202 VAL H CA 1
ATOM 18428 C C . VAL H 1 166 ? 38.365 1.705 41.410 1.00 77.80 202 VAL H C 1
ATOM 18429 O O . VAL H 1 166 ? 38.887 2.758 41.001 1.00 78.36 202 VAL H O 1
ATOM 18433 N N . GLY H 1 192 ? 59.202 -7.560 29.766 1.00 73.50 228 GLY H N 1
ATOM 18434 C CA . GLY H 1 192 ? 58.602 -8.007 31.058 1.00 73.62 228 GLY H CA 1
ATOM 18435 C C . GLY H 1 192 ? 59.204 -7.478 32.380 1.00 73.33 228 GLY H C 1
ATOM 18436 O O . GLY H 1 192 ? 59.052 -6.260 32.657 1.00 72.75 228 GLY H O 1
ATOM 18437 N N . PRO H 1 193 ? 59.867 -8.384 33.204 1.00 73.21 229 PRO H N 1
ATOM 18438 C CA . PRO H 1 193 ? 60.668 -8.032 34.429 1.00 73.34 229 PRO H CA 1
ATOM 18439 C C . PRO H 1 193 ? 61.644 -6.850 34.215 1.00 73.96 229 PRO H C 1
ATOM 18440 O O . PRO H 1 193 ? 61.828 -6.006 35.086 1.00 74.10 229 PRO H O 1
ATOM 18444 N N . GLU H 1 194 ? 62.254 -6.812 33.039 1.00 74.92 230 GLU H N 1
ATOM 18445 C CA . GLU H 1 194 ? 63.046 -5.691 32.567 1.00 75.34 230 GLU H CA 1
ATOM 18446 C C . GLU H 1 194 ? 62.518 -4.290 32.977 1.00 74.00 230 GLU H C 1
ATOM 18447 O O . GLU H 1 194 ? 63.306 -3.425 33.367 1.00 75.44 230 GLU H O 1
ATOM 18453 N N . VAL H 1 195 ? 61.216 -4.050 32.883 1.00 71.92 231 VAL H N 1
ATOM 18454 C CA . VAL H 1 195 ? 60.677 -2.739 33.252 1.00 70.04 231 VAL H CA 1
ATOM 18455 C C . VAL H 1 195 ? 60.583 -2.657 34.776 1.00 68.82 231 VAL H C 1
ATOM 18456 O O . VAL H 1 195 ? 61.315 -1.929 35.417 1.00 68.00 231 VAL H O 1
ATOM 18460 N N . ASP H 1 196 ? 59.672 -3.435 35.334 1.00 67.76 232 ASP H N 1
ATOM 18461 C CA . ASP H 1 196 ? 59.533 -3.632 36.775 1.00 67.42 232 ASP H CA 1
ATOM 18462 C C . ASP H 1 196 ? 60.764 -3.264 37.602 1.00 66.61 232 ASP H C 1
ATOM 18463 O O . ASP H 1 196 ? 60.633 -2.509 38.573 1.00 66.40 232 ASP H O 1
ATOM 18468 N N . VAL H 1 197 ? 61.936 -3.767 37.203 1.00 65.43 233 VAL H N 1
ATOM 18469 C CA . VAL H 1 197 ? 63.187 -3.510 37.926 1.00 64.89 233 VAL H CA 1
ATOM 18470 C C . VAL H 1 197 ? 63.529 -2.016 38.020 1.00 65.21 233 VAL H C 1
ATOM 18471 O O . VAL H 1 197 ? 64.010 -1.558 39.069 1.00 65.19 233 VAL H O 1
ATOM 18475 N N . TRP H 1 198 ? 63.254 -1.243 36.971 1.00 65.81 234 TRP H N 1
ATOM 18476 C CA . TRP H 1 198 ? 63.308 0.219 37.115 1.00 66.06 234 TRP H CA 1
ATOM 18477 C C . TRP H 1 198 ? 62.205 0.706 38.035 1.00 65.99 234 TRP H C 1
ATOM 18478 O O . TRP H 1 198 ? 62.441 1.574 38.875 1.00 66.14 234 TRP H O 1
ATOM 18489 N N . SER H 1 199 ? 60.988 0.188 37.874 1.00 66.30 235 SER H N 1
ATOM 18490 C CA . SER H 1 199 ? 59.862 0.733 38.658 1.00 66.00 235 SER H CA 1
ATOM 18491 C C . SER H 1 199 ? 60.168 0.442 40.109 1.00 64.90 235 SER H C 1
ATOM 18492 O O . SER H 1 199 ? 59.982 1.284 40.969 1.00 64.95 235 SER H O 1
ATOM 18495 N N . LEU H 1 200 ? 60.690 -0.755 40.362 1.00 63.42 236 LEU H N 1
ATOM 18496 C CA . LEU H 1 200 ? 61.184 -1.116 41.672 1.00 62.18 236 LEU H CA 1
ATOM 18497 C C . LEU H 1 200 ? 62.177 -0.085 42.295 1.00 61.51 236 LEU H C 1
ATOM 18498 O O . LEU H 1 200 ? 62.184 0.109 43.510 1.00 62.75 236 LEU H O 1
ATOM 18503 N N . GLY H 1 201 ? 62.980 0.586 41.480 1.00 59.97 237 GLY H N 1
ATOM 18504 C CA . GLY H 1 201 ? 63.880 1.615 41.951 1.00 58.61 237 GLY H CA 1
ATOM 18505 C C . GLY H 1 201 ? 63.150 2.838 42.439 1.00 58.68 237 GLY H C 1
ATOM 18506 O O . GLY H 1 201 ? 63.399 3.300 43.548 1.00 59.28 237 GLY H O 1
ATOM 18507 N N . VAL H 1 202 ? 62.240 3.355 41.619 1.00 58.44 238 VAL H N 1
ATOM 18508 C CA . VAL H 1 202 ? 61.405 4.513 41.955 1.00 58.01 238 VAL H CA 1
ATOM 18509 C C . VAL H 1 202 ? 60.667 4.294 43.265 1.00 58.65 238 VAL H C 1
ATOM 18510 O O . VAL H 1 202 ? 60.797 5.083 44.187 1.00 59.13 238 VAL H O 1
ATOM 18514 N N . ILE H 1 203 ? 59.884 3.214 43.327 1.00 58.75 239 ILE H N 1
ATOM 18515 C CA . ILE H 1 203 ? 59.180 2.749 44.533 1.00 58.06 239 ILE H CA 1
ATOM 18516 C C . ILE H 1 203 ? 60.054 2.738 45.827 1.00 59.56 239 ILE H C 1
ATOM 18517 O O . ILE H 1 203 ? 59.617 3.236 46.898 1.00 58.54 239 ILE H O 1
ATOM 18522 N N . LEU H 1 204 ? 61.256 2.148 45.712 1.00 60.01 240 LEU H N 1
ATOM 18523 C CA . LEU H 1 204 ? 62.155 1.934 46.850 1.00 61.09 240 LEU H CA 1
ATOM 18524 C C . LEU H 1 204 ? 62.674 3.289 47.271 1.00 61.98 240 LEU H C 1
ATOM 18525 O O . LEU H 1 204 ? 62.547 3.684 48.413 1.00 62.32 240 LEU H O 1
ATOM 18530 N N . TYR H 1 205 ? 63.222 4.006 46.299 1.00 63.26 241 TYR H N 1
ATOM 18531 C CA . TYR H 1 205 ? 63.534 5.430 46.418 1.00 64.23 241 TYR H CA 1
ATOM 18532 C C . TYR H 1 205 ? 62.465 6.272 47.117 1.00 64.86 241 TYR H C 1
ATOM 18533 O O . TYR H 1 205 ? 62.790 7.231 47.810 1.00 64.65 241 TYR H O 1
ATOM 18542 N N . THR H 1 206 ? 61.189 5.985 46.893 1.00 65.75 242 THR H N 1
ATOM 18543 C CA . THR H 1 206 ? 60.212 6.824 47.574 1.00 67.07 242 THR H CA 1
ATOM 18544 C C . THR H 1 206 ? 59.911 6.229 48.961 1.00 67.27 242 THR H C 1
ATOM 18545 O O . THR H 1 206 ? 59.236 6.860 49.775 1.00 67.58 242 THR H O 1
ATOM 18549 N N . LEU H 1 207 ? 60.458 5.034 49.215 1.00 67.38 243 LEU H N 1
ATOM 18550 C CA . LEU H 1 207 ? 60.284 4.304 50.481 1.00 66.97 243 LEU H CA 1
ATOM 18551 C C . LEU H 1 207 ? 61.366 4.698 51.439 1.00 67.11 243 LEU H C 1
ATOM 18552 O O . LEU H 1 207 ? 61.104 4.874 52.630 1.00 66.51 243 LEU H O 1
ATOM 18557 N N . VAL H 1 208 ? 62.587 4.831 50.927 1.00 67.04 244 VAL H N 1
ATOM 18558 C CA . VAL H 1 208 ? 63.672 5.293 51.777 1.00 67.81 244 VAL H CA 1
ATOM 18559 C C . VAL H 1 208 ? 63.604 6.823 52.038 1.00 68.02 244 VAL H C 1
ATOM 18560 O O . VAL H 1 208 ? 63.757 7.260 53.188 1.00 67.16 244 VAL H O 1
ATOM 18564 N N . SER H 1 209 ? 63.244 7.589 50.991 1.00 68.40 245 SER H N 1
ATOM 18565 C CA . SER H 1 209 ? 63.326 9.060 50.944 1.00 68.75 245 SER H CA 1
ATOM 18566 C C . SER H 1 209 ? 62.038 9.846 51.222 1.00 69.54 245 SER H C 1
ATOM 18567 O O . SER H 1 209 ? 62.096 10.889 51.799 1.00 69.34 245 SER H O 1
ATOM 18570 N N . GLY H 1 210 ? 60.888 9.405 50.754 1.00 71.17 246 GLY H N 1
ATOM 18571 C CA . GLY H 1 210 ? 59.655 10.155 51.026 1.00 72.97 246 GLY H CA 1
ATOM 18572 C C . GLY H 1 210 ? 59.441 11.178 49.935 1.00 74.48 246 GLY H C 1
ATOM 18573 O O . GLY H 1 210 ? 58.548 12.001 50.007 1.00 74.47 246 GLY H O 1
ATOM 18574 N N . SER H 1 211 ? 60.276 11.121 48.913 1.00 75.99 247 SER H N 1
ATOM 18575 C CA . SER H 1 211 ? 60.130 11.981 47.735 1.00 77.81 247 SER H CA 1
ATOM 18576 C C . SER H 1 211 ? 60.325 11.147 46.448 1.00 78.57 247 SER H C 1
ATOM 18577 O O . SER H 1 211 ? 60.862 10.030 46.496 1.00 79.76 247 SER H O 1
ATOM 18580 N N . LEU H 1 212 ? 59.938 11.687 45.300 1.00 79.04 248 LEU H N 1
ATOM 18581 C CA . LEU H 1 212 ? 60.155 10.977 44.036 1.00 79.44 248 LEU H CA 1
ATOM 18582 C C . LEU H 1 212 ? 61.567 11.189 43.517 1.00 80.46 248 LEU H C 1
ATOM 18583 O O . LEU H 1 212 ? 62.192 12.199 43.809 1.00 80.30 248 LEU H O 1
ATOM 18588 N N . PRO H 1 213 ? 62.080 10.236 42.730 1.00 81.63 249 PRO H N 1
ATOM 18589 C CA . PRO H 1 213 ? 63.411 10.455 42.165 1.00 82.38 249 PRO H CA 1
ATOM 18590 C C . PRO H 1 213 ? 63.406 11.310 40.910 1.00 83.39 249 PRO H C 1
ATOM 18591 O O . PRO H 1 213 ? 64.479 11.623 40.397 1.00 83.91 249 PRO H O 1
ATOM 18595 N N . PHE H 1 214 ? 62.223 11.681 40.422 1.00 84.29 250 PHE H N 1
ATOM 18596 C CA . PHE H 1 214 ? 62.076 12.518 39.214 1.00 85.25 250 PHE H CA 1
ATOM 18597 C C . PHE H 1 214 ? 60.829 13.354 39.335 1.00 85.85 250 PHE H C 1
ATOM 18598 O O . PHE H 1 214 ? 59.726 12.831 39.539 1.00 85.55 250 PHE H O 1
ATOM 18606 N N . ASP H 1 215 ? 61.001 14.659 39.183 1.00 86.62 251 ASP H N 1
ATOM 18607 C CA . ASP H 1 215 ? 59.942 15.556 39.529 1.00 86.89 251 ASP H CA 1
ATOM 18608 C C . ASP H 1 215 ? 59.691 16.623 38.486 1.00 86.88 251 ASP H C 1
ATOM 18609 O O . ASP H 1 215 ? 58.592 17.179 38.430 1.00 87.14 251 ASP H O 1
ATOM 18614 N N . ARG H 1 232 ? 70.327 11.344 41.457 1.00 87.24 268 ARG H N 1
ATOM 18615 C CA . ARG H 1 232 ? 69.827 12.360 42.378 1.00 88.11 268 ARG H CA 1
ATOM 18616 C C . ARG H 1 232 ? 69.775 12.001 43.926 1.00 88.50 268 ARG H C 1
ATOM 18617 O O . ARG H 1 232 ? 68.763 12.298 44.569 1.00 89.10 268 ARG H O 1
ATOM 18619 N N . ILE H 1 233 ? 70.846 11.441 44.537 1.00 88.76 269 ILE H N 1
ATOM 18620 C CA . ILE H 1 233 ? 70.750 10.659 45.872 1.00 88.93 269 ILE H CA 1
ATOM 18621 C C . ILE H 1 233 ? 70.911 11.284 47.359 1.00 88.91 269 ILE H C 1
ATOM 18622 O O . ILE H 1 233 ? 71.905 11.957 47.631 1.00 88.73 269 ILE H O 1
ATOM 18627 N N . PRO H 1 234 ? 69.930 11.063 48.308 1.00 89.16 270 PRO H N 1
ATOM 18628 C CA . PRO H 1 234 ? 70.049 11.695 49.673 1.00 89.49 270 PRO H CA 1
ATOM 18629 C C . PRO H 1 234 ? 71.209 11.214 50.595 1.00 90.00 270 PRO H C 1
ATOM 18630 O O . PRO H 1 234 ? 71.840 10.182 50.321 1.00 89.60 270 PRO H O 1
ATOM 18634 N N . PHE H 1 235 ? 71.474 11.966 51.674 1.00 90.99 271 PHE H N 1
ATOM 18635 C CA . PHE H 1 235 ? 72.683 11.754 52.519 1.00 91.97 271 PHE H CA 1
ATOM 18636 C C . PHE H 1 235 ? 72.609 10.517 53.455 1.00 92.28 271 PHE H C 1
ATOM 18637 O O . PHE H 1 235 ? 73.432 9.593 53.296 1.00 92.18 271 PHE H O 1
ATOM 18645 N N . TYR H 1 236 ? 71.620 10.481 54.376 1.00 92.45 272 TYR H N 1
ATOM 18646 C CA . TYR H 1 236 ? 71.394 9.337 55.325 1.00 92.50 272 TYR H CA 1
ATOM 18647 C C . TYR H 1 236 ? 71.368 7.970 54.598 1.00 92.24 272 TYR H C 1
ATOM 18648 O O . TYR H 1 236 ? 71.571 6.911 55.220 1.00 91.99 272 TYR H O 1
ATOM 18657 N N . MET H 1 237 ? 71.135 8.021 53.283 1.00 91.64 273 MET H N 1
ATOM 18658 C CA . MET H 1 237 ? 70.966 6.831 52.480 1.00 91.69 273 MET H CA 1
ATOM 18659 C C . MET H 1 237 ? 72.232 5.961 52.504 1.00 91.33 273 MET H C 1
ATOM 18660 O O . MET H 1 237 ? 73.098 6.067 51.632 1.00 91.43 273 MET H O 1
ATOM 18665 N N . SER H 1 238 ? 72.314 5.111 53.526 1.00 91.01 274 SER H N 1
ATOM 18666 C CA . SER H 1 238 ? 73.439 4.194 53.738 1.00 90.76 274 SER H CA 1
ATOM 18667 C C . SER H 1 238 ? 73.825 3.599 52.398 1.00 90.06 274 SER H C 1
ATOM 18668 O O . SER H 1 238 ? 72.954 3.480 51.516 1.00 89.80 274 SER H O 1
ATOM 18671 N N . THR H 1 239 ? 75.110 3.247 52.235 1.00 89.19 275 THR H N 1
ATOM 18672 C CA . THR H 1 239 ? 75.650 2.882 50.889 1.00 88.68 275 THR H CA 1
ATOM 18673 C C . THR H 1 239 ? 75.004 1.618 50.288 1.00 88.27 275 THR H C 1
ATOM 18674 O O . THR H 1 239 ? 74.969 1.456 49.048 1.00 87.73 275 THR H O 1
ATOM 18678 N N . ASP H 1 240 ? 74.497 0.737 51.156 1.00 87.67 276 ASP H N 1
ATOM 18679 C CA . ASP H 1 240 ? 73.897 -0.505 50.676 1.00 87.45 276 ASP H CA 1
ATOM 18680 C C . ASP H 1 240 ? 72.581 -0.279 49.863 1.00 87.14 276 ASP H C 1
ATOM 18681 O O . ASP H 1 240 ? 72.345 -0.983 48.857 1.00 86.84 276 ASP H O 1
ATOM 18686 N N . CYS H 1 241 ? 71.785 0.723 50.273 1.00 85.92 277 CYS H N 1
ATOM 18687 C CA . CYS H 1 241 ? 70.595 1.169 49.539 1.00 86.01 277 CYS H CA 1
ATOM 18688 C C . CYS H 1 241 ? 70.950 1.744 48.161 1.00 86.52 277 CYS H C 1
ATOM 18689 O O . CYS H 1 241 ? 70.309 1.445 47.147 1.00 86.00 277 CYS H O 1
ATOM 18692 N N . GLU H 1 242 ? 71.979 2.581 48.149 1.00 87.32 278 GLU H N 1
ATOM 18693 C CA . GLU H 1 242 ? 72.424 3.270 46.947 1.00 88.20 278 GLU H CA 1
ATOM 18694 C C . GLU H 1 242 ? 72.967 2.284 45.904 1.00 87.32 278 GLU H C 1
ATOM 18695 O O . GLU H 1 242 ? 72.681 2.421 44.706 1.00 87.37 278 GLU H O 1
ATOM 18701 N N . ASN H 1 243 ? 73.735 1.296 46.370 1.00 86.62 279 ASN H N 1
ATOM 18702 C CA . ASN H 1 243 ? 74.222 0.206 45.523 1.00 86.01 279 ASN H CA 1
ATOM 18703 C C . ASN H 1 243 ? 73.107 -0.810 45.173 1.00 85.57 279 ASN H C 1
ATOM 18704 O O . ASN H 1 243 ? 73.366 -1.819 44.508 1.00 85.77 279 ASN H O 1
ATOM 18706 N N . LEU H 1 244 ? 71.881 -0.549 45.641 1.00 84.49 280 LEU H N 1
ATOM 18707 C CA . LEU H 1 244 ? 70.702 -1.279 45.187 1.00 83.74 280 LEU H CA 1
ATOM 18708 C C . LEU H 1 244 ? 70.052 -0.477 44.063 1.00 83.26 280 LEU H C 1
ATOM 18709 O O . LEU H 1 244 ? 69.735 -1.020 43.016 1.00 83.42 280 LEU H O 1
ATOM 18714 N N . LEU H 1 245 ? 69.887 0.822 44.255 1.00 82.56 281 LEU H N 1
ATOM 18715 C CA . LEU H 1 245 ? 69.356 1.667 43.186 1.00 81.80 281 LEU H CA 1
ATOM 18716 C C . LEU H 1 245 ? 70.247 1.673 41.952 1.00 82.12 281 LEU H C 1
ATOM 18717 O O . LEU H 1 245 ? 69.771 1.452 40.844 1.00 82.10 281 LEU H O 1
ATOM 18722 N N . LYS H 1 246 ? 71.543 1.906 42.144 1.00 83.02 282 LYS H N 1
ATOM 18723 C CA . LYS H 1 246 ? 72.516 1.852 41.043 1.00 83.24 282 LYS H CA 1
ATOM 18724 C C . LYS H 1 246 ? 72.388 0.505 40.314 1.00 83.66 282 LYS H C 1
ATOM 18725 O O . LYS H 1 246 ? 72.922 0.344 39.202 1.00 83.97 282 LYS H O 1
ATOM 18727 N N . LYS H 1 247 ? 71.662 -0.438 40.935 1.00 83.71 283 LYS H N 1
ATOM 18728 C CA . LYS H 1 247 ? 71.235 -1.695 40.271 1.00 84.10 283 LYS H CA 1
ATOM 18729 C C . LYS H 1 247 ? 69.805 -1.642 39.643 1.00 84.42 283 LYS H C 1
ATOM 18730 O O . LYS H 1 247 ? 69.451 -2.472 38.802 1.00 84.36 283 LYS H O 1
ATOM 18736 N N . LEU H 1 248 ? 68.987 -0.680 40.048 1.00 84.76 284 LEU H N 1
ATOM 18737 C CA . LEU H 1 248 ? 67.595 -0.653 39.608 1.00 85.21 284 LEU H CA 1
ATOM 18738 C C . LEU H 1 248 ? 67.407 0.411 38.577 1.00 85.74 284 LEU H C 1
ATOM 18739 O O . LEU H 1 248 ? 67.237 0.101 37.406 1.00 85.73 284 LEU H O 1
ATOM 18744 N N . LEU H 1 249 ? 67.444 1.666 39.020 1.00 86.26 285 LEU H N 1
ATOM 18745 C CA . LEU H 1 249 ? 67.390 2.802 38.124 1.00 86.75 285 LEU H CA 1
ATOM 18746 C C . LEU H 1 249 ? 68.238 2.717 36.827 1.00 87.33 285 LEU H C 1
ATOM 18747 O O . LEU H 1 249 ? 67.911 3.415 35.866 1.00 87.99 285 LEU H O 1
ATOM 18752 N N . VAL H 1 250 ? 69.285 1.874 36.774 1.00 87.79 286 VAL H N 1
ATOM 18753 C CA . VAL H 1 250 ? 70.096 1.631 35.533 1.00 88.18 286 VAL H CA 1
ATOM 18754 C C . VAL H 1 250 ? 69.382 2.006 34.179 1.00 89.11 286 VAL H C 1
ATOM 18755 O O . VAL H 1 250 ? 68.358 1.393 33.843 1.00 90.31 286 VAL H O 1
ATOM 18759 N N . LEU H 1 251 ? 69.901 2.991 33.422 1.00 89.08 287 LEU H N 1
ATOM 18760 C CA . LEU H 1 251 ? 69.208 3.520 32.218 1.00 89.06 287 LEU H CA 1
ATOM 18761 C C . LEU H 1 251 ? 68.930 2.518 31.078 1.00 89.36 287 LEU H C 1
ATOM 18762 O O . LEU H 1 251 ? 67.889 2.568 30.442 1.00 89.06 287 LEU H O 1
ATOM 18767 N N . ASN H 1 252 ? 69.860 1.616 30.803 1.00 89.99 288 ASN H N 1
ATOM 18768 C CA . ASN H 1 252 ? 69.658 0.668 29.722 1.00 90.80 288 ASN H CA 1
ATOM 18769 C C . ASN H 1 252 ? 68.956 -0.599 30.203 1.00 90.73 288 ASN H C 1
ATOM 18770 O O . ASN H 1 252 ? 69.466 -1.265 31.107 1.00 90.85 288 ASN H O 1
ATOM 18775 N N . PRO H 1 253 ? 67.784 -0.928 29.608 1.00 90.76 289 PRO H N 1
ATOM 18776 C CA . PRO H 1 253 ? 67.012 -2.134 29.998 1.00 90.64 289 PRO H CA 1
ATOM 18777 C C . PRO H 1 253 ? 67.748 -3.549 30.061 1.00 90.89 289 PRO H C 1
ATOM 18778 O O . PRO H 1 253 ? 67.436 -4.374 30.962 1.00 91.41 289 PRO H O 1
ATOM 18782 N N . ILE H 1 254 ? 68.715 -3.810 29.166 1.00 90.17 290 ILE H N 1
ATOM 18783 C CA . ILE H 1 254 ? 69.518 -5.067 29.178 1.00 89.28 290 ILE H CA 1
ATOM 18784 C C . ILE H 1 254 ? 70.621 -5.051 30.250 1.00 87.99 290 ILE H C 1
ATOM 18785 O O . ILE H 1 254 ? 71.159 -6.111 30.644 1.00 87.85 290 ILE H O 1
ATOM 18787 N N . LYS H 1 255 ? 70.949 -3.841 30.695 1.00 86.10 291 LYS H N 1
ATOM 18788 C CA . LYS H 1 255 ? 71.950 -3.621 31.724 1.00 84.86 291 LYS H CA 1
ATOM 18789 C C . LYS H 1 255 ? 71.417 -3.731 33.207 1.00 84.84 291 LYS H C 1
ATOM 18790 O O . LYS H 1 255 ? 72.145 -3.387 34.165 1.00 85.04 291 LYS H O 1
ATOM 18792 N N . ARG H 1 256 ? 70.180 -4.238 33.387 1.00 83.57 292 ARG H N 1
ATOM 18793 C CA . ARG H 1 256 ? 69.524 -4.395 34.716 1.00 82.03 292 ARG H CA 1
ATOM 18794 C C . ARG H 1 256 ? 69.532 -5.854 35.215 1.00 80.51 292 ARG H C 1
ATOM 18795 O O . ARG H 1 256 ? 69.480 -6.777 34.411 1.00 80.29 292 ARG H O 1
ATOM 18803 N N . GLY H 1 257 ? 69.596 -6.060 36.536 1.00 79.00 293 GLY H N 1
ATOM 18804 C CA . GLY H 1 257 ? 69.473 -7.412 37.132 1.00 76.75 293 GLY H CA 1
ATOM 18805 C C . GLY H 1 257 ? 68.135 -8.152 36.912 1.00 74.86 293 GLY H C 1
ATOM 18806 O O . GLY H 1 257 ? 67.067 -7.528 36.913 1.00 74.46 293 GLY H O 1
ATOM 18807 N N . SER H 1 258 ? 68.185 -9.482 36.714 1.00 72.62 294 SER H N 1
ATOM 18808 C CA . SER H 1 258 ? 66.970 -10.307 36.848 1.00 69.87 294 SER H CA 1
ATOM 18809 C C . SER H 1 258 ? 66.398 -10.081 38.247 1.00 68.68 294 SER H C 1
ATOM 18810 O O . SER H 1 258 ? 67.073 -9.540 39.144 1.00 68.68 294 SER H O 1
ATOM 18813 N N . LEU H 1 259 ? 65.144 -10.453 38.433 1.00 66.58 295 LEU H N 1
ATOM 18814 C CA . LEU H 1 259 ? 64.560 -10.280 39.731 1.00 65.06 295 LEU H CA 1
ATOM 18815 C C . LEU H 1 259 ? 65.212 -11.204 40.751 1.00 64.18 295 LEU H C 1
ATOM 18816 O O . LEU H 1 259 ? 65.278 -10.858 41.907 1.00 63.45 295 LEU H O 1
ATOM 18821 N N . GLU H 1 260 ? 65.719 -12.350 40.306 1.00 63.98 296 GLU H N 1
ATOM 18822 C CA . GLU H 1 260 ? 66.414 -13.294 41.176 1.00 64.72 296 GLU H CA 1
ATOM 18823 C C . GLU H 1 260 ? 67.705 -12.643 41.589 1.00 65.51 296 GLU H C 1
ATOM 18824 O O . GLU H 1 260 ? 68.230 -12.924 42.674 1.00 65.61 296 GLU H O 1
ATOM 18830 N N . GLN H 1 261 ? 68.221 -11.775 40.720 1.00 65.63 297 GLN H N 1
ATOM 18831 C CA . GLN H 1 261 ? 69.423 -11.083 41.063 1.00 66.27 297 GLN H CA 1
ATOM 18832 C C . GLN H 1 261 ? 69.100 -10.058 42.176 1.00 66.54 297 GLN H C 1
ATOM 18833 O O . GLN H 1 261 ? 69.728 -10.140 43.258 1.00 66.93 297 GLN H O 1
ATOM 18835 N N . ILE H 1 262 ? 68.120 -9.153 41.976 1.00 65.71 298 ILE H N 1
ATOM 18836 C CA . ILE H 1 262 ? 67.703 -8.221 43.082 1.00 65.54 298 ILE H CA 1
ATOM 18837 C C . ILE H 1 262 ? 67.360 -8.988 44.391 1.00 65.11 298 ILE H C 1
ATOM 18838 O O . ILE H 1 262 ? 67.719 -8.581 45.490 1.00 64.87 298 ILE H O 1
ATOM 18843 N N . MET H 1 263 ? 66.702 -10.129 44.271 1.00 65.29 299 MET H N 1
ATOM 18844 C CA . MET H 1 263 ? 66.387 -10.925 45.449 1.00 65.32 299 MET H CA 1
ATOM 18845 C C . MET H 1 263 ? 67.621 -11.120 46.287 1.00 66.75 299 MET H C 1
ATOM 18846 O O . MET H 1 263 ? 67.548 -11.045 47.510 1.00 66.66 299 MET H O 1
ATOM 18851 N N . LYS H 1 264 ? 68.754 -11.301 45.598 1.00 67.97 300 LYS H N 1
ATOM 18852 C CA . LYS H 1 264 ? 70.018 -11.675 46.215 1.00 68.83 300 LYS H CA 1
ATOM 18853 C C . LYS H 1 264 ? 70.868 -10.476 46.720 1.00 69.01 300 LYS H C 1
ATOM 18854 O O . LYS H 1 264 ? 71.729 -10.672 47.567 1.00 68.87 300 LYS H O 1
ATOM 18856 N N . ASP H 1 265 ? 70.580 -9.255 46.238 1.00 69.57 301 ASP H N 1
ATOM 18857 C CA . ASP H 1 265 ? 71.208 -7.957 46.695 1.00 70.08 301 ASP H CA 1
ATOM 18858 C C . ASP H 1 265 ? 71.613 -7.790 48.185 1.00 70.59 301 ASP H C 1
ATOM 18859 O O . ASP H 1 265 ? 71.043 -8.421 49.062 1.00 70.83 301 ASP H O 1
ATOM 18864 N N . ARG H 1 266 ? 72.595 -6.925 48.460 1.00 71.45 302 ARG H N 1
ATOM 18865 C CA . ARG H 1 266 ? 73.077 -6.757 49.837 1.00 72.04 302 ARG H CA 1
ATOM 18866 C C . ARG H 1 266 ? 71.990 -6.152 50.749 1.00 71.84 302 ARG H C 1
ATOM 18867 O O . ARG H 1 266 ? 71.542 -6.797 51.720 1.00 72.03 302 ARG H O 1
ATOM 18869 N N . TRP H 1 267 ? 71.539 -4.951 50.413 1.00 71.17 303 TRP H N 1
ATOM 18870 C CA . TRP H 1 267 ? 70.547 -4.254 51.222 1.00 71.53 303 TRP H CA 1
ATOM 18871 C C . TRP H 1 267 ? 69.249 -5.046 51.520 1.00 72.05 303 TRP H C 1
ATOM 18872 O O . TRP H 1 267 ? 68.540 -4.811 52.528 1.00 71.90 303 TRP H O 1
ATOM 18883 N N . MET H 1 268 ? 68.930 -5.961 50.616 1.00 72.76 304 MET H N 1
ATOM 18884 C CA . MET H 1 268 ? 67.676 -6.695 50.673 1.00 73.74 304 MET H CA 1
ATOM 18885 C C . MET H 1 268 ? 67.749 -7.820 51.679 1.00 73.57 304 MET H C 1
ATOM 18886 O O . MET H 1 268 ? 66.772 -8.515 51.885 1.00 74.02 304 MET H O 1
ATOM 18891 N N . ASN H 1 269 ? 68.909 -8.035 52.279 1.00 73.91 305 ASN H N 1
ATOM 18892 C CA . ASN H 1 269 ? 69.129 -9.269 53.047 1.00 74.33 305 ASN H CA 1
ATOM 18893 C C . ASN H 1 269 ? 69.696 -9.059 54.468 1.00 74.61 305 ASN H C 1
ATOM 18894 O O . ASN H 1 269 ? 69.941 -10.002 55.246 1.00 74.42 305 ASN H O 1
ATOM 18899 N N . VAL H 1 270 ? 69.812 -7.778 54.786 1.00 75.04 306 VAL H N 1
ATOM 18900 C CA . VAL H 1 270 ? 70.183 -7.271 56.087 1.00 75.48 306 VAL H CA 1
ATOM 18901 C C . VAL H 1 270 ? 69.225 -7.695 57.209 1.00 76.01 306 VAL H C 1
ATOM 18902 O O . VAL H 1 270 ? 68.017 -7.395 57.197 1.00 75.35 306 VAL H O 1
ATOM 18906 N N . GLY H 1 271 ? 69.787 -8.388 58.191 1.00 77.02 307 GLY H N 1
ATOM 18907 C CA . GLY H 1 271 ? 69.002 -8.851 59.338 1.00 78.32 307 GLY H CA 1
ATOM 18908 C C . GLY H 1 271 ? 68.092 -10.020 59.007 1.00 78.99 307 GLY H C 1
ATOM 18909 O O . GLY H 1 271 ? 67.255 -10.407 59.820 1.00 78.90 307 GLY H O 1
ATOM 18910 N N . HIS H 1 272 ? 68.263 -10.561 57.798 1.00 79.84 308 HIS H N 1
ATOM 18911 C CA . HIS H 1 272 ? 67.621 -11.811 57.350 1.00 80.52 308 HIS H CA 1
ATOM 18912 C C . HIS H 1 272 ? 68.729 -12.875 57.081 1.00 81.88 308 HIS H C 1
ATOM 18913 O O . HIS H 1 272 ? 68.506 -13.856 56.357 1.00 81.66 308 HIS H O 1
ATOM 18920 N N . GLU H 1 273 ? 69.907 -12.675 57.695 1.00 83.63 309 GLU H N 1
ATOM 18921 C CA . GLU H 1 273 ? 71.160 -13.406 57.356 1.00 85.17 309 GLU H CA 1
ATOM 18922 C C . GLU H 1 273 ? 71.190 -14.929 57.776 1.00 86.05 309 GLU H C 1
ATOM 18923 O O . GLU H 1 273 ? 72.147 -15.436 58.415 1.00 86.80 309 GLU H O 1
ATOM 18925 N N . GLU H 1 274 ? 70.108 -15.632 57.428 1.00 86.01 310 GLU H N 1
ATOM 18926 C CA . GLU H 1 274 ? 69.976 -17.090 57.571 1.00 85.81 310 GLU H CA 1
ATOM 18927 C C . GLU H 1 274 ? 69.112 -17.550 56.377 1.00 85.50 310 GLU H C 1
ATOM 18928 O O . GLU H 1 274 ? 69.576 -18.359 55.542 1.00 85.49 310 GLU H O 1
ATOM 18930 N N . GLU H 1 275 ? 67.881 -17.003 56.290 1.00 84.44 311 GLU H N 1
ATOM 18931 C CA . GLU H 1 275 ? 66.985 -17.168 55.117 1.00 82.96 311 GLU H CA 1
ATOM 18932 C C . GLU H 1 275 ? 67.021 -15.963 54.119 1.00 81.52 311 GLU H C 1
ATOM 18933 O O . GLU H 1 275 ? 66.325 -14.951 54.315 1.00 81.33 311 GLU H O 1
ATOM 18935 N N . GLU H 1 276 ? 67.842 -16.072 53.064 1.00 79.07 312 GLU H N 1
ATOM 18936 C CA . GLU H 1 276 ? 67.815 -15.084 51.977 1.00 76.85 312 GLU H CA 1
ATOM 18937 C C . GLU H 1 276 ? 66.539 -15.185 51.108 1.00 74.82 312 GLU H C 1
ATOM 18938 O O . GLU H 1 276 ? 66.014 -16.296 50.838 1.00 74.41 312 GLU H O 1
ATOM 18944 N N . LEU H 1 277 ? 66.068 -14.011 50.687 1.00 72.34 313 LEU H N 1
ATOM 18945 C CA . LEU H 1 277 ? 65.029 -13.857 49.683 1.00 70.70 313 LEU H CA 1
ATOM 18946 C C . LEU H 1 277 ? 65.229 -14.650 48.365 1.00 70.78 313 LEU H C 1
ATOM 18947 O O . LEU H 1 277 ? 66.123 -14.356 47.530 1.00 71.63 313 LEU H O 1
ATOM 18952 N N . LYS H 1 278 ? 64.371 -15.660 48.199 1.00 69.40 314 LYS H N 1
ATOM 18953 C CA . LYS H 1 278 ? 64.248 -16.410 46.958 1.00 67.70 314 LYS H CA 1
ATOM 18954 C C . LYS H 1 278 ? 62.804 -16.328 46.391 1.00 65.75 314 LYS H C 1
ATOM 18955 O O . LYS H 1 278 ? 61.854 -16.102 47.131 1.00 65.21 314 LYS H O 1
ATOM 18961 N N . PRO H 1 279 ? 62.631 -16.551 45.087 1.00 63.52 315 PRO H N 1
ATOM 18962 C CA . PRO H 1 279 ? 61.293 -16.572 44.551 1.00 62.38 315 PRO H CA 1
ATOM 18963 C C . PRO H 1 279 ? 60.391 -17.502 45.366 1.00 60.67 315 PRO H C 1
ATOM 18964 O O . PRO H 1 279 ? 60.861 -18.534 45.870 1.00 60.68 315 PRO H O 1
ATOM 18968 N N . TYR H 1 280 ? 59.116 -17.133 45.471 1.00 58.60 316 TYR H N 1
ATOM 18969 C CA . TYR H 1 280 ? 58.177 -17.806 46.323 1.00 57.50 316 TYR H CA 1
ATOM 18970 C C . TYR H 1 280 ? 57.685 -19.052 45.637 1.00 57.26 316 TYR H C 1
ATOM 18971 O O . TYR H 1 280 ? 57.487 -19.040 44.424 1.00 57.64 316 TYR H O 1
ATOM 18980 N N . THR H 1 281 ? 57.511 -20.138 46.394 1.00 56.94 317 THR H N 1
ATOM 18981 C CA . THR H 1 281 ? 56.772 -21.336 45.921 1.00 57.69 317 THR H CA 1
ATOM 18982 C C . THR H 1 281 ? 55.548 -21.602 46.786 1.00 58.32 317 THR H C 1
ATOM 18983 O O . THR H 1 281 ? 55.625 -21.545 48.016 1.00 59.12 317 THR H O 1
ATOM 18987 N N . GLU H 1 282 ? 54.421 -21.921 46.161 1.00 58.49 318 GLU H N 1
ATOM 18988 C CA . GLU H 1 282 ? 53.209 -22.216 46.914 1.00 58.99 318 GLU H CA 1
ATOM 18989 C C . GLU H 1 282 ? 53.382 -23.471 47.718 1.00 59.70 318 GLU H C 1
ATOM 18990 O O . GLU H 1 282 ? 53.751 -24.491 47.153 1.00 59.77 318 GLU H O 1
ATOM 18996 N N . PRO H 1 283 ? 53.090 -23.419 49.033 1.00 60.35 319 PRO H N 1
ATOM 18997 C CA . PRO H 1 283 ? 53.057 -24.617 49.843 1.00 60.69 319 PRO H CA 1
ATOM 18998 C C . PRO H 1 283 ? 51.995 -25.536 49.368 1.00 61.22 319 PRO H C 1
ATOM 18999 O O . PRO H 1 283 ? 51.139 -25.148 48.589 1.00 61.01 319 PRO H O 1
ATOM 19003 N N . ASP H 1 284 ? 52.085 -26.773 49.804 1.00 63.38 320 ASP H N 1
ATOM 19004 C CA . ASP H 1 284 ? 51.051 -27.755 49.475 1.00 65.61 320 ASP H CA 1
ATOM 19005 C C . ASP H 1 284 ? 49.747 -27.297 50.147 1.00 64.88 320 ASP H C 1
ATOM 19006 O O . ASP H 1 284 ? 49.715 -27.017 51.374 1.00 64.79 320 ASP H O 1
ATOM 19011 N N . PRO H 1 285 ? 48.696 -27.135 49.316 1.00 64.17 321 PRO H N 1
ATOM 19012 C CA . PRO H 1 285 ? 47.388 -26.652 49.786 1.00 63.20 321 PRO H CA 1
ATOM 19013 C C . PRO H 1 285 ? 46.704 -27.652 50.757 1.00 62.12 321 PRO H C 1
ATOM 19014 O O . PRO H 1 285 ? 46.586 -28.856 50.434 1.00 62.11 321 PRO H O 1
ATOM 19018 N N . ASP H 1 286 ? 46.271 -27.140 51.922 1.00 59.08 322 ASP H N 1
ATOM 19019 C CA . ASP H 1 286 ? 45.684 -27.955 52.956 1.00 56.65 322 ASP H CA 1
ATOM 19020 C C . ASP H 1 286 ? 44.139 -27.992 52.852 1.00 54.95 322 ASP H C 1
ATOM 19021 O O . ASP H 1 286 ? 43.461 -27.132 53.413 1.00 54.41 322 ASP H O 1
ATOM 19026 N N . PHE H 1 287 ? 43.576 -28.985 52.164 1.00 52.57 323 PHE H N 1
ATOM 19027 C CA . PHE H 1 287 ? 42.120 -29.025 52.058 1.00 50.82 323 PHE H CA 1
ATOM 19028 C C . PHE H 1 287 ? 41.502 -29.841 53.174 1.00 51.40 323 PHE H C 1
ATOM 19029 O O . PHE H 1 287 ? 40.341 -30.229 53.136 1.00 52.48 323 PHE H O 1
ATOM 19037 N N . ASN H 1 288 ? 42.293 -30.131 54.180 1.00 51.44 324 ASN H N 1
ATOM 19038 C CA . ASN H 1 288 ? 41.844 -31.055 55.189 1.00 51.79 324 ASN H CA 1
ATOM 19039 C C . ASN H 1 288 ? 42.049 -30.573 56.615 1.00 51.02 324 ASN H C 1
ATOM 19040 O O . ASN H 1 288 ? 42.141 -31.394 57.515 1.00 50.72 324 ASN H O 1
ATOM 19045 N N . ASP H 1 289 ? 42.132 -29.258 56.826 1.00 50.01 325 ASP H N 1
ATOM 19046 C CA . ASP H 1 289 ? 42.185 -28.769 58.163 1.00 49.30 325 ASP H CA 1
ATOM 19047 C C . ASP H 1 289 ? 40.898 -29.234 58.876 1.00 49.74 325 ASP H C 1
ATOM 19048 O O . ASP H 1 289 ? 39.799 -28.781 58.611 1.00 50.21 325 ASP H O 1
ATOM 19053 N N . THR H 1 290 ? 41.062 -30.156 59.802 1.00 50.42 326 THR H N 1
ATOM 19054 C CA . THR H 1 290 ? 39.945 -30.818 60.402 1.00 49.83 326 THR H CA 1
ATOM 19055 C C . THR H 1 290 ? 39.203 -29.872 61.351 1.00 50.15 326 THR H C 1
ATOM 19056 O O . THR H 1 290 ? 38.028 -30.054 61.645 1.00 51.29 326 THR H O 1
ATOM 19060 N N . LYS H 1 291 ? 39.851 -28.821 61.810 1.00 50.23 327 LYS H N 1
ATOM 19061 C CA . LYS H 1 291 ? 39.172 -27.868 62.676 1.00 49.87 327 LYS H CA 1
ATOM 19062 C C . LYS H 1 291 ? 38.265 -27.018 61.848 1.00 48.87 327 LYS H C 1
ATOM 19063 O O . LYS H 1 291 ? 37.168 -26.692 62.266 1.00 49.51 327 LYS H O 1
ATOM 19069 N N . ARG H 1 292 ? 38.689 -26.696 60.643 1.00 47.16 328 ARG H N 1
ATOM 19070 C CA . ARG H 1 292 ? 37.856 -25.863 59.800 1.00 45.06 328 ARG H CA 1
ATOM 19071 C C . ARG H 1 292 ? 36.672 -26.630 59.255 1.00 45.67 328 ARG H C 1
ATOM 19072 O O . ARG H 1 292 ? 35.554 -26.067 59.194 1.00 46.08 328 ARG H O 1
ATOM 19080 N N . ILE H 1 293 ? 36.919 -27.892 58.881 1.00 45.36 329 ILE H N 1
ATOM 19081 C CA . ILE H 1 293 ? 35.880 -28.808 58.402 1.00 45.12 329 ILE H CA 1
ATOM 19082 C C . ILE H 1 293 ? 34.803 -28.932 59.466 1.00 46.20 329 ILE H C 1
ATOM 19083 O O . ILE H 1 293 ? 33.618 -28.754 59.163 1.00 46.42 329 ILE H O 1
ATOM 19088 N N . ASP H 1 294 ? 35.222 -29.154 60.710 1.00 46.46 330 ASP H N 1
ATOM 19089 C CA . ASP H 1 294 ? 34.293 -29.458 61.770 1.00 47.57 330 ASP H CA 1
ATOM 19090 C C . ASP H 1 294 ? 33.458 -28.271 62.076 1.00 47.39 330 ASP H C 1
ATOM 19091 O O . ASP H 1 294 ? 32.292 -28.440 62.390 1.00 49.82 330 ASP H O 1
ATOM 19096 N N . ILE H 1 295 ? 34.030 -27.072 62.002 1.00 45.64 331 ILE H N 1
ATOM 19097 C CA . ILE H 1 295 ? 33.254 -25.868 62.185 1.00 44.15 331 ILE H CA 1
ATOM 19098 C C . ILE H 1 295 ? 32.183 -25.911 61.123 1.00 44.35 331 ILE H C 1
ATOM 19099 O O . ILE H 1 295 ? 30.999 -25.892 61.459 1.00 44.46 331 ILE H O 1
ATOM 19104 N N . MET H 1 296 ? 32.600 -26.031 59.859 1.00 43.79 332 MET H N 1
ATOM 19105 C CA . MET H 1 296 ? 31.694 -25.906 58.732 1.00 43.65 332 MET H CA 1
ATOM 19106 C C . MET H 1 296 ? 30.498 -26.853 58.778 1.00 43.69 332 MET H C 1
ATOM 19107 O O . MET H 1 296 ? 29.369 -26.430 58.506 1.00 42.26 332 MET H O 1
ATOM 19112 N N . VAL H 1 297 ? 30.758 -28.112 59.163 1.00 44.19 333 VAL H N 1
ATOM 19113 C CA . VAL H 1 297 ? 29.736 -29.179 59.264 1.00 43.47 333 VAL H CA 1
ATOM 19114 C C . VAL H 1 297 ? 28.693 -28.788 60.306 1.00 44.68 333 VAL H C 1
ATOM 19115 O O . VAL H 1 297 ? 27.467 -29.075 60.136 1.00 45.77 333 VAL H O 1
ATOM 19119 N N . THR H 1 298 ? 29.194 -28.141 61.376 1.00 43.80 334 THR H N 1
ATOM 19120 C CA . THR H 1 298 ? 28.395 -27.717 62.516 1.00 42.63 334 THR H CA 1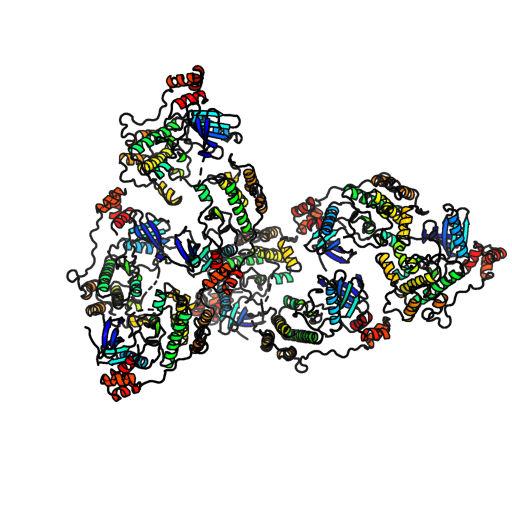
ATOM 19121 C C . THR H 1 298 ? 27.500 -26.609 62.009 1.00 43.75 334 THR H C 1
ATOM 19122 O O . THR H 1 298 ? 26.438 -26.383 62.571 1.00 44.42 334 THR H O 1
ATOM 19126 N N . MET H 1 299 ? 27.962 -25.903 60.968 1.00 44.22 335 MET H N 1
ATOM 19127 C CA . MET H 1 299 ? 27.215 -24.830 60.320 1.00 43.90 335 MET H CA 1
ATOM 19128 C C . MET H 1 299 ? 26.276 -25.520 59.322 1.00 43.67 335 MET H C 1
ATOM 19129 O O . MET H 1 299 ? 25.476 -24.872 58.708 1.00 42.70 335 MET H O 1
ATOM 19134 N N . GLY H 1 300 ? 26.431 -26.823 59.093 1.00 44.00 336 GLY H N 1
ATOM 19135 C CA . GLY H 1 300 ? 25.559 -27.514 58.136 1.00 44.80 336 GLY H CA 1
ATOM 19136 C C . GLY H 1 300 ? 26.001 -27.621 56.683 1.00 45.35 336 GLY H C 1
ATOM 19137 O O . GLY H 1 300 ? 25.185 -27.925 55.791 1.00 47.47 336 GLY H O 1
ATOM 19138 N N . PHE H 1 301 ? 27.266 -27.343 56.418 1.00 44.26 337 PHE H N 1
ATOM 19139 C CA . PHE H 1 301 ? 27.911 -27.712 55.188 1.00 43.48 337 PHE H CA 1
ATOM 19140 C C . PHE H 1 301 ? 28.040 -29.209 55.299 1.00 44.31 337 PHE H C 1
ATOM 19141 O O . PHE H 1 301 ? 27.920 -29.731 56.406 1.00 44.80 337 PHE H O 1
ATOM 19149 N N . ALA H 1 302 ? 28.291 -29.905 54.187 1.00 45.49 338 ALA H N 1
ATOM 19150 C CA . ALA H 1 302 ? 28.572 -31.344 54.220 1.00 46.03 338 ALA H CA 1
ATOM 19151 C C . ALA H 1 302 ? 30.023 -31.688 53.819 1.00 47.72 338 ALA H C 1
ATOM 19152 O O . ALA H 1 302 ? 30.483 -31.234 52.772 1.00 48.20 338 ALA H O 1
ATOM 19154 N N . ARG H 1 303 ? 30.716 -32.539 54.567 1.00 49.47 339 ARG H N 1
ATOM 19155 C CA . ARG H 1 303 ? 32.099 -32.925 54.249 1.00 51.55 339 ARG H CA 1
ATOM 19156 C C . ARG H 1 303 ? 32.376 -33.109 52.782 1.00 53.44 339 ARG H C 1
ATOM 19157 O O . ARG H 1 303 ? 33.367 -32.583 52.248 1.00 55.18 339 ARG H O 1
ATOM 19165 N N . ASP H 1 304 ? 31.528 -33.839 52.088 1.00 54.55 340 ASP H N 1
ATOM 19166 C CA . ASP H 1 304 ? 31.943 -34.274 50.769 1.00 56.58 340 ASP H CA 1
ATOM 19167 C C . ASP H 1 304 ? 31.939 -33.112 49.803 1.00 56.78 340 ASP H C 1
ATOM 19168 O O . ASP H 1 304 ? 32.705 -33.088 48.797 1.00 58.23 340 ASP H O 1
ATOM 19173 N N . GLU H 1 305 ? 31.105 -32.119 50.092 1.00 56.26 341 GLU H N 1
ATOM 19174 C CA . GLU H 1 305 ? 31.073 -30.900 49.241 1.00 55.12 341 GLU H CA 1
ATOM 19175 C C . GLU H 1 305 ? 32.203 -29.970 49.543 1.00 53.60 341 GLU H C 1
ATOM 19176 O O . GLU H 1 305 ? 32.741 -29.350 48.635 1.00 52.68 341 GLU H O 1
ATOM 19182 N N . ILE H 1 306 ? 32.550 -29.869 50.831 1.00 53.08 342 ILE H N 1
ATOM 19183 C CA . ILE H 1 306 ? 33.761 -29.153 51.240 1.00 52.70 342 ILE H CA 1
ATOM 19184 C C . ILE H 1 306 ? 34.885 -29.711 50.394 1.00 53.41 342 ILE H C 1
ATOM 19185 O O . ILE H 1 306 ? 35.549 -28.998 49.646 1.00 53.47 342 ILE H O 1
ATOM 19190 N N . ASN H 1 307 ? 35.026 -31.025 50.439 1.00 54.06 343 ASN H N 1
ATOM 19191 C CA . ASN H 1 307 ? 36.043 -31.625 49.640 1.00 55.22 343 ASN H CA 1
ATOM 19192 C C . ASN H 1 307 ? 35.937 -31.386 48.137 1.00 55.16 343 ASN H C 1
ATOM 19193 O O . ASN H 1 307 ? 36.961 -31.112 47.478 1.00 55.31 343 ASN H O 1
ATOM 19198 N N . ASP H 1 308 ? 34.733 -31.493 47.583 1.00 54.84 344 ASP H N 1
ATOM 19199 C CA . ASP H 1 308 ? 34.599 -31.243 46.152 1.00 55.55 344 ASP H CA 1
ATOM 19200 C C . ASP H 1 308 ? 34.874 -29.806 45.821 1.00 54.19 344 ASP H C 1
ATOM 19201 O O . ASP H 1 308 ? 35.488 -29.525 44.795 1.00 53.79 344 ASP H O 1
ATOM 19206 N N . ALA H 1 309 ? 34.466 -28.896 46.712 1.00 53.34 345 ALA H N 1
ATOM 19207 C CA . ALA H 1 309 ? 34.524 -27.456 46.403 1.00 51.76 345 ALA H CA 1
ATOM 19208 C C . ALA H 1 309 ? 35.995 -27.026 46.313 1.00 50.80 345 ALA H C 1
ATOM 19209 O O . ALA H 1 309 ? 36.407 -26.334 45.354 1.00 49.78 345 ALA H O 1
ATOM 19211 N N . LEU H 1 310 ? 36.778 -27.489 47.288 1.00 49.22 346 LEU H N 1
ATOM 19212 C CA . LEU H 1 310 ? 38.191 -27.218 47.301 1.00 49.12 346 LEU H CA 1
ATOM 19213 C C . LEU H 1 310 ? 38.950 -27.831 46.121 1.00 50.20 346 LEU H C 1
ATOM 19214 O O . LEU H 1 310 ? 39.623 -27.117 45.392 1.00 50.60 346 LEU H O 1
ATOM 19219 N N . ILE H 1 311 ? 38.823 -29.136 45.894 1.00 51.65 347 ILE H N 1
ATOM 19220 C CA . ILE H 1 311 ? 39.653 -29.755 44.869 1.00 52.28 347 ILE H CA 1
ATOM 19221 C C . ILE H 1 311 ? 39.276 -29.240 43.481 1.00 52.65 347 ILE H C 1
ATOM 19222 O O . ILE H 1 311 ? 40.125 -29.125 42.622 1.00 54.07 347 ILE H O 1
ATOM 19227 N N . ASN H 1 312 ? 38.037 -28.848 43.257 1.00 52.23 348 ASN H N 1
ATOM 19228 C CA . ASN H 1 312 ? 37.738 -28.322 41.940 1.00 51.57 348 ASN H CA 1
ATOM 19229 C C . ASN H 1 312 ? 37.873 -26.814 41.928 1.00 51.03 348 ASN H C 1
ATOM 19230 O O . ASN H 1 312 ? 37.586 -26.154 40.921 1.00 51.54 348 ASN H O 1
ATOM 19235 N N . GLN H 1 313 ? 38.347 -26.252 43.030 1.00 49.80 349 GLN H N 1
ATOM 19236 C CA . GLN H 1 313 ? 38.582 -24.834 43.046 1.00 49.00 349 GLN H CA 1
ATOM 19237 C C . GLN H 1 313 ? 37.344 -24.119 42.609 1.00 48.41 349 GLN H C 1
ATOM 19238 O O . GLN H 1 313 ? 37.415 -23.277 41.752 1.00 47.89 349 GLN H O 1
ATOM 19244 N N . LYS H 1 314 ? 36.210 -24.450 43.216 1.00 48.44 350 LYS H N 1
ATOM 19245 C CA . LYS H 1 314 ? 34.930 -23.891 42.785 1.00 48.97 350 LYS H CA 1
ATOM 19246 C C . LYS H 1 314 ? 34.695 -22.377 42.996 1.00 49.00 350 LYS H C 1
ATOM 19247 O O . LYS H 1 314 ? 33.993 -21.782 42.215 1.00 49.65 350 LYS H O 1
ATOM 19253 N N . TYR H 1 315 ? 35.238 -21.757 44.048 1.00 48.52 351 TYR H N 1
ATOM 19254 C CA . TYR H 1 315 ? 35.061 -20.296 44.261 1.00 46.19 351 TYR H CA 1
ATOM 19255 C C . TYR H 1 315 ? 33.622 -19.982 44.522 1.00 44.82 351 TYR H C 1
ATOM 19256 O O . TYR H 1 315 ? 33.142 -18.870 44.277 1.00 42.89 351 TYR H O 1
ATOM 19265 N N . ASP H 1 316 ? 32.961 -21.001 45.064 1.00 44.31 352 ASP H N 1
ATOM 19266 C CA . ASP H 1 316 ? 31.586 -20.922 45.518 1.00 43.88 352 ASP H CA 1
ATOM 19267 C C . ASP H 1 316 ? 31.555 -20.541 47.032 1.00 43.54 352 ASP H C 1
ATOM 19268 O O . ASP H 1 316 ? 32.583 -20.171 47.620 1.00 43.05 352 ASP H O 1
ATOM 19273 N N . GLU H 1 317 ? 30.390 -20.677 47.664 1.00 43.13 353 GLU H N 1
ATOM 19274 C CA . GLU H 1 317 ? 30.205 -20.174 49.018 1.00 42.10 353 GLU H CA 1
ATOM 19275 C C . GLU H 1 317 ? 30.877 -21.102 49.982 1.00 40.98 353 GLU H C 1
ATOM 19276 O O . GLU H 1 317 ? 31.108 -20.727 51.180 1.00 39.96 353 GLU H O 1
ATOM 19282 N N . VAL H 1 318 ? 31.212 -22.290 49.462 1.00 40.32 354 VAL H N 1
ATOM 19283 C CA . VAL H 1 318 ? 31.778 -23.421 50.298 1.00 40.53 354 VAL H CA 1
ATOM 19284 C C . VAL H 1 318 ? 33.259 -23.306 50.468 1.00 39.95 354 VAL H C 1
ATOM 19285 O O . VAL H 1 318 ? 33.744 -23.180 51.558 1.00 41.47 354 VAL H O 1
ATOM 19289 N N . MET H 1 319 ? 33.979 -23.352 49.364 1.00 40.38 355 MET H N 1
ATOM 19290 C CA . MET H 1 319 ? 35.360 -22.974 49.333 1.00 39.05 355 MET H CA 1
ATOM 19291 C C . MET H 1 319 ? 35.534 -21.647 50.118 1.00 38.26 355 MET H C 1
ATOM 19292 O O . MET H 1 319 ? 36.319 -21.577 51.060 1.00 36.90 355 MET H O 1
ATOM 19297 N N . ALA H 1 320 ? 34.772 -20.615 49.752 1.00 37.85 356 ALA H N 1
ATOM 19298 C CA . ALA H 1 320 ? 34.905 -19.283 50.366 1.00 37.04 356 ALA H CA 1
ATOM 19299 C C . ALA H 1 320 ? 34.930 -19.419 51.886 1.00 37.38 356 ALA H C 1
ATOM 19300 O O . ALA H 1 320 ? 35.784 -18.849 52.590 1.00 38.05 356 ALA H O 1
ATOM 19302 N N . THR H 1 321 ? 34.018 -20.213 52.399 1.00 36.66 357 THR H N 1
ATOM 19303 C CA . THR H 1 321 ? 33.840 -20.215 53.800 1.00 37.42 357 THR H CA 1
ATOM 19304 C C . THR H 1 321 ? 35.041 -20.862 54.383 1.00 38.83 357 THR H C 1
ATOM 19305 O O . THR H 1 321 ? 35.453 -20.536 55.514 1.00 40.06 357 THR H O 1
ATOM 19309 N N . TYR H 1 322 ? 35.603 -21.814 53.637 1.00 38.63 358 TYR H N 1
ATOM 19310 C CA . TYR H 1 322 ? 36.720 -22.616 54.171 1.00 38.71 358 TYR H CA 1
ATOM 19311 C C . TYR H 1 322 ? 37.985 -21.719 54.330 1.00 38.47 358 TYR H C 1
ATOM 19312 O O . TYR H 1 322 ? 38.588 -21.688 55.378 1.00 37.83 358 TYR H O 1
ATOM 19321 N N . ILE H 1 323 ? 38.294 -20.963 53.279 1.00 37.78 359 ILE H N 1
ATOM 19322 C CA . ILE H 1 323 ? 39.339 -20.006 53.240 1.00 36.82 359 ILE H CA 1
ATOM 19323 C C . ILE H 1 323 ? 39.064 -18.963 54.261 1.00 37.85 359 ILE H C 1
ATOM 19324 O O . ILE H 1 323 ? 39.955 -18.640 55.071 1.00 38.56 359 ILE H O 1
ATOM 19329 N N . LEU H 1 324 ? 37.861 -18.375 54.257 1.00 37.79 360 LEU H N 1
ATOM 19330 C CA . LEU H 1 324 ? 37.665 -17.291 55.237 1.00 36.43 360 LEU H CA 1
ATOM 19331 C C . LEU H 1 324 ? 37.882 -17.760 56.658 1.00 35.70 360 LEU H C 1
ATOM 19332 O O . LEU H 1 324 ? 38.336 -16.997 57.497 1.00 35.96 360 LEU H O 1
ATOM 19337 N N . LEU H 1 325 ? 37.557 -19.015 56.929 1.00 34.62 361 LEU H N 1
ATOM 19338 C CA . LEU H 1 325 ? 37.690 -19.503 58.257 1.00 34.79 361 LEU H CA 1
ATOM 19339 C C . LEU H 1 325 ? 39.179 -19.543 58.666 1.00 37.06 361 LEU H C 1
ATOM 19340 O O . LEU H 1 325 ? 39.489 -19.349 59.813 1.00 37.05 361 LEU H O 1
ATOM 19345 N N . GLY H 1 326 ? 40.074 -19.795 57.706 1.00 38.87 362 GLY H N 1
ATOM 19346 C CA . GLY H 1 326 ? 41.486 -19.822 57.897 1.00 41.75 362 GLY H CA 1
ATOM 19347 C C . GLY H 1 326 ? 42.177 -18.470 57.974 1.00 45.14 362 GLY H C 1
ATOM 19348 O O . GLY H 1 326 ? 43.388 -18.401 58.114 1.00 46.21 362 GLY H O 1
ATOM 19349 N N . ARG H 1 327 ? 41.460 -17.370 57.908 1.00 47.42 363 ARG H N 1
ATOM 19350 C CA . ARG H 1 327 ? 42.194 -16.141 57.875 1.00 49.76 363 ARG H CA 1
ATOM 19351 C C . ARG H 1 327 ? 41.722 -15.028 58.814 1.00 51.77 363 ARG H C 1
ATOM 19352 O O . ARG H 1 327 ? 40.956 -15.311 59.734 1.00 50.44 363 ARG H O 1
ATOM 19360 N N . LYS H 1 328 ? 42.241 -13.795 58.632 1.00 55.01 364 LYS H N 1
ATOM 19361 C CA . LYS H 1 328 ? 42.040 -12.679 59.617 1.00 58.17 364 LYS H CA 1
ATOM 19362 C C . LYS H 1 328 ? 42.317 -13.261 60.999 1.00 58.90 364 LYS H C 1
ATOM 19363 O O . LYS H 1 328 ? 41.580 -12.971 61.991 1.00 60.09 364 LYS H O 1
#

InterPro domains:
  IPR000719 Protein kinase domain [PF00069] (60-311)
  IPR000719 Protein kinase domain [PS50011] (60-311)
  IPR000719 Protein kinase domain [SM00220] (60-311)
  IPR001772 Kinase associated domain 1 (KA1) [PF02149] (753-795)
  IPR001772 Kinase associated domain 1 (KA1) [PS50032] (746-795)
  IPR008271 Serine/threonine-protein kinase, active site [PS00108] (178-190)
  IPR011009 Protein kinase-like domain superfamily [SSF56112] (57-312)
  IPR015940 Ubiquitin-associated domain [PF00627] (332-367)
  IPR015940 Ubiquitin-associated domain [PS50030] (325-370)
  IPR015940 Ubiquitin-associated domain [SM00165] (332-369)
  IPR017441 Protein kinase, ATP binding site [PS00107] (66-89)
  IPR028375 KA1 domain/Ssp2, C-terminal [SSF103243] (687-795)
  IPR049508 Serine/threonine-protein kinase MARK 1-4, catalytic domain [cd14072] (59-311)

Nearest PDB structures (foldseek):
  2hak-assembly7_G  TM=1.003E+00  e=2.766E-54  Homo sapiens
  2hak-assembly4_D  TM=9.798E-01  e=1.424E-45  Homo sapiens
  7p1l-assembly1_A  TM=9.389E-01  e=6.333E-42  Homo sapiens
  8xfl-assembly1_A  TM=9.463E-01  e=1.061E-40  Homo sapiens
  5kz7-assembly2_B  TM=8.835E-01  e=5.365E-39  Homo sapiens

Solvent-accessible surface area: 113828 Å² total; per-residue (Å²): 124,119,33,53,26,0,89,24,41,130,56,69,18,68,6,31,17,0,50,18,37,21,0,83,0,74,62,21,39,51,45,0,8,0,17,33,0,48,25,75,147,20,82,110,102,4,47,123,45,1,79,104,17,9,168,33,16,81,68,10,72,7,79,10,4,17,21,0,0,6,28,29,85,68,159,127,24,2,30,2,0,19,12,54,19,63,28,38,51,1,23,86,41,5,132,75,122,32,129,9,174,37,164,60,0,19,46,15,0,25,39,0,0,11,0,0,10,0,0,43,94,75,22,144,11,111,89,24,6,63,7,98,11,1,35,0,22,58,116,54,51,0,14,0,14,58,2,6,24,18,109,10,2,55,73,119,36,41,42,48,7,1,5,14,53,37,124,68,100,87,30,76,7,57,41,3,0,0,1,3,0,0,0,2,0,16,3,0,2,12,24,72,60,16,2,65,24,105,82,107,79,42,15,19,66,101,2,62,176,6,146,53,95,34,27,147,80,10,44,106,30,0,46,75,0,0,124,84,0,9,24,67,53,22,144,162,19,19,50,2,78,55,0,1,141,7,178,1,0,15,58,57,39,143,179,117,91,22,118,34,47,92,74,99,133,98,87,42,98,32,93,161,41,17,74,79,0,53,123,77,66,24,52,142,113,72,3,50,60,1,3,106,93,79,109,2,45,78,3,4,0,0,7,25,0,29,49,57,149,166,100,79,99,26,52,16,0,105,11,29,139,51,82,20,116,32,132,91,9,69,28,45,18,0,80,0,62,46,16,37,65,56,0,7,0,8,22,0,60,23,81,119,18,105,79,81,11,67,51,77,5,123,49,14,4,53,31,19,60,82,7,56,8,76,10,5,23,28,2,3,4,35,29,103,52,118,46,25,9,19,0,0,26,12,73,13,58,29,31,34,6,84,83,39,13,115,77,124,31,84,11,176,41,148,63,0,23,44,13,0,72,38,0,0,12,0,0,6,1,0,77,89,68,22,89,22,109,93,82,9,64,44,89,10,6,40,5,24,55,121,59,50,0,18,0,16,34,1,6,14,5,107,47,1,85,125,12,11,50,22,0,0,31,23,0,4,11,0,2,2,32,54,73,12,23,105,109,158,35,63,42,52,145,186,13,129,22,98,38,1,78,40,10,44,95,40,0,42,60,0,0,102,98,0,3,52,102,115,117,72,10,62,16,84,111,2,1,132,8,156,2,0,27,73,110,128,17,67,60,51,116,61,94,133,97,84,48,98,32,97,164,41,13,75,78,0,62,119,59,34,6,35,136,101,55,0,48,70,1,2,102,85,77,103,2,41,26,7,4,0,0,6,28,1,29,32,78,227,130,80,78,98,22,40,30,0,98,10,39,145,58,72,14,58,6,28,16,1,42,19,42,18,0,114,0,71,58,21,42,59,61,0,8,0,14,25,0,43,27,84,126,19,83,110,102,9,56,49,51,2,74,119,16,9,158,21,22,73,66,11,71,7,78,9,6,28,28,3,2,1,27,23,90,66,163,131,19,1,35,2,0,19,11,65,19,65,33,36,39,0,66,75,45,4,106,80,123,31,106,7,171,36,170,61,0,16,41,19,0,26,38,0,0,12,0,0,10,1,1,51,94,68,25,127,9,118,94,22,2,73,25,88,8,0,39,0,20,59,116,62,48,0,16,1,15,42,3,7,23,7,106,7,4,44,51,88,102,41,10,6,0,4,11,39,32,108,57,113,160,28,90,9,59,66,0,0,0,0,1,0,0,0,0,0,9,4,0,2,12,24,64,32,15,2,77,20,181,81,100,39,39,11,93,110,65,0,58,165,14,152,48,136,58,1,16,45,7,41,73,44,0,48,65,0,0,123,77,0,12,29,78,68,34,130,148,13,9,42,4,79,113,0,0,93,6,184,1,0,10,61,55,40,118,171,118,82,21,136,43,48,98,72,91,131,94,85,47,100,34,85,161,40,15,72,78,0,54,120,77,62,33,53,128,106,70,1,48,68,1,4,110,85,77,124,2,37,88,15,4,0,0,6,30,1,31,50,77,238,140,60,64,26,41,19,0,67,21,54,137,61,62,8,78,19,117,72,3,80,23,17,24,0,92,0,74,40,17,42,60,78,0,7,0,20,12,0,53,24,103,93,22,83,98,98,15,54,112,56,2,78,121,13,9,131,19,22,65,63,9,76,7,79,12,5,25,26,2,2,5,31,30,89,65,103,128,16,1,33,0,0,20,11,58,16,65,24,35,40,0,23,86,42,8,133,76,126,32,63,5,175,39,144,60,0,11,44,11,0,24,38,0,0,10,0,0,13,0,0,49,83,67,22,137,8,127,89,25,4,56,14,68,4,0,36,0,24,55,117,56,53,0,13,2,15,42,3,6,17,8,106,41,4,38,50,107,126,26,29,16,0,4,14,56,26,95,57,100,156,28,112,10,58,40,1,0,0,0,1,0,0,0,2,0,5,5,0,2,4,31,58,52,15,1,88,30,161,75,122,151,61,18,93,85,105,0,62,176,11,154,37,103,56,2,72,47,12,41,96,32,0,51,53,0,0,129,82,0,10,28,72,64,40,157,152,16,13,43,5,86,114,0,0,96,6,175,1,0,5,49,49,52,114,169,116,76,24,131,46,49,93,69,98,135,94,84,52,96,36,95,158,44,14,78,79,0,47,70,50,27,9,59,137,116,69,2,49,65,1,3,105,94,73,114,2,43,62,9,4,0,0,6,25,1,28,49,75,150,113,82,103,37,46,26,0,88,17,44,147,62,71,12,57,4,31,25,1,58,19,28,15,0,88,0,64,56,19,40,64,68,0,8,0,16,30,0,49,27,99,79,14,84,117,100,7,46,46,50,1,72,139,12,9,177,30,20,72,69,12,69,4,76,11,6,19,21,2,3,4,30,30,88,58,105,49,21,0,29,0,0,24,14,65,18,63,24,35,48,3,80,74,39,4,93,78,126,36,81,6,138,37,173,61,0,16,41,13,0,25,35,0,0,10,0,0,4,6,0,42,124,67,24,130,9,125,86,35,4,70,11,57,11,2,42,0,18,60,114,54,48,0,18,1,8,49,3,7,20,16,95,8,2,36,39,22,50,37,7,81,29,13,28,32,35,21,6,15,19,0,2,18,43,26,133,61,51,88,42,97,8,56,64,4,0,0,0,2,0,0,0,8,0,4,6,0,1,14,25,66,42,15,2,69,4,118,44,12,130,46,1,64,84,74,0,65,122,12,149,42,159,56,3,25,48,10,40,82,38,0,48,66,0,0,124,81,0,11,29,77,72,35,131,145,17,11,40,3,84,113,0,0,100,5,190,1,0,8,54,59,67,126,112,74,90,21,53,57,62,114,77,92,129,96,89,41,100,33,92,161,45,15,68,79,0,48,123,80,68,25,45,143,114,67,1,49,58,2,3,107,87,74,101,1,43,84,10,6,0,0,6,30,1,27,52,83,130,100,71,76,31,54,24,1,87,22,54,120,42,71,11,142,18,118,80,10,59,17,36,15,0,94,0,83,38,19,38,57,59,0,6,0,10,34,0,64,24,98,109,20,88,107,97,4,56,131,59,2,66,63,7,10,152,11,20,69,79,19,53,2,70,13,6,19,46,6,3,6,37,31,83,92,163,45,25,1,27,1,0,19,9,57,12,59,31,30,40,0,5,91,43,0,64,75,126,7,43,7,177,37,173,61,0,16,43,16,0,28,34,0,0,10,0,0,5,6,0,39,113,71,22,120,9,96,74,12,1,32,4,17,7,0,32,0,22,57,118,47,53,0,13,2,13,42,3,1,11,4,112,28,4,35,35,32,37,77,22,12,66,5,9,64,30,17,0,3,2,0,6,15,36,20,91,66,119,174,20,91,11,55,61,0,0,0,0,1,0,0,0,3,0,4,0,0,3,1,0,15,19,14,0,51,14,143,55,78,71,46,0,96,114,95,0,44,183,13,69,44,105,48,1,74,48,12,43,103,42,0,49,67,0,0,140,79,0,14,32,80,59,36,134,147,16,13,43,3,84,113,0,0,95,6,179,1,0,8,57,62,39,127,143,109,67,20,143,48,60,108,71,86,132,94,88,41,104,40,89,161,38,10,70,78,0,52,74,46,19,9,48,136,110,42,2,51,68,0,2,104,91,76,106,12,30,35,3,4,0,0,6,40,1,30,47,76,150,130,111,33,48,30,0,103,32,54,135,66,85,1,81,5,40,46,0,49,15,46,15,0,88,0,69,65,18,31,72,52,0,8,0,14,36,1,53,28,104,96,27,71,128,101,25,43,60,54,1,78,53,7,6,60,33,13,82,76,11,60,5,74,10,5,21,19,0,5,6,26,34,98,64,162,151,9,0,32,2,0,16,22,58,18,60,28,36,45,0,24,85,51,4,127,77,122,32,114,8,176,39,178,67,0,18,36,13,0,33,35,0,0,15,0,0,16,1,1,46,89,46,26,88,26,127,126,55,5,82,16,68,9,2,40,0,20,62,109,46,48,0,16,0,10,48,2,8,25,20,106,54,4,60,84,150,43,50,27,33,15,142,93,90,25,30,3,0,4,3,0,0,0,5,0,18,3,0,1,15,21,70,54,18,4,66,21,125,76,72,77,53,17,55,66,135,29,70,145,9,122,42,93,27,29,153,71,8,46,99,50,0,44,67,0,0,117,79,0,7,37,93,126,77,46,34,27,12,105,108,2,1,63,6,168,2,0,12,65,63,71,135,100,79,92,23,68,56,54,114,74,90,138,99,81,48,86,30,99,158,47,4,74,76,0,54,118,72,64,29,40,134,124,71,0,42,61,1,3,112,95,80,97,4,41,89,7,2,0,0,6,23,1,29,47,60,145,98,82,110,25,52,21,0,82,20,36,122,49,73,6,165,19,114,94,6,70,7,38,22,0,98,0,86,43,19,38,54,31,0,7,0,8,35,0,76,22,74,84,20,77,111,77,8,41,118,80,2,82,56,18,5,189,40,19,69,78,8,72,10,81,10,3,20,26,2,2,5,32,28,90,67,115,121,32,0,29,2,0,19,8,47,17,63,37,34,48,5,82,81,44,8,112,76,117,33,73,8,70,51,70,69,0,21,40,20,0,29,44,0,0,12,0,0,14,0,1,44,84,83,21,135,18,137,106,68,11,52,52,74,6,4,36,0,23,55,118,70,47,0,14,0,15,34,2,5,14,10,105,28,4,55,95,68,58,87,76,3,1,68,17,0,0,36,28,0,10,9,0,6,4,36,39,71,12,115,173,100,70,0,75,56,9,56,96,66,0,61,53,0,13,77,86,0,37,39,163,91,57,92,65,38,27,63,4,84,45,1,2,53,7,64,2,0,23,74,77,71,109,112,72,94,18,141,49,54,111,72,92,140,97,83,50,97,35,96,160,42,24,71,81,0,52,119,59,30,7,32,137,92,67,1,56,63,2,3,93,91,77,106,1,46,38,7,4,0,0,5,31,1,25,49,72,162

CATH classification: 3.30.200.20 (+2 more: 1.10.510.10, 1.10.8.10)

Sequence (2417 aa):
PHIGNYRLQKTIGKGNFAKVKLARHVLTGREVAVKIIDKTQLNPTSLQKLFREVRIMKILNHPNIVKLFEVIETEKTLYLVMEYASGGEVFDYLVAHGRMKEKEARAKFRQIVSAVQYCHQKYIVHRDLKAENLLLDGDMNIKIADFGFSNEFTVGSPPYAAPELFQGKKYDGPEVDVWSLGVILYTLVSGSLPFDGQNLKELRERVLRGKYRIPFYMSTDCENLLKKLLVLNPIKRGSLEQIMKDRWMNVGHEEEELKPYTEPDPDFNDTKRIDIMVTMGFARDEINDALINQKYDEVMATYILLGRKEQPHIGNYRLQKTIGKGNFAKVKLARHVLTGREVAVKIIDKTQLNPTSLQKLFREVRIMKILNHPNIVKLFEVIETEKTLYLVMEYASGGEVFDYLVAHGRMKEKEARAKFRQIVSAVQYCHQKYIVHRDLKAENLLLDGDMNIKIADFGFSNEFTVDVWSLGVILYTLVSGSLPFDGLRERVLRGKYRIPFYMSTDCENLLKKLLVLNPRGSLEQIMKDRWMNVGELKPYTEPDPDFNDTKRIDIMVTMGFARDEINDALINQKYDEVMATYILLGRKEQPHIGNYRLQKTIGKGNFAKVKLARHVLTGREVAVKIIDKTQLNPTSLQKLFREVRIMKILNHPNIVKLFEVIETEKTLYLVMEYASGGEVFDYLVAHGRMKEKEARAKFRQIVSAVQYCHQKYIVHRDLKAENLLLDGDMNIKIADFGFSNEFTVGPPYAAPELFQGKKYDGPEVDVWSLGVILYTLVSGSLPFDGQNLKELRERVLRGKYRIPFYMSTDCENLLKKLLVLNPIKRGSLEQIMKDRWMNVGHEEEELKPYTEPDPDFNDTKRIDIMVTMGFARDEINDALINQKYDEVMATYILLGRKQPHIGNYRLQKTIGKGNFAKVKLARHVLTGREVAVKIIDKTQLNPTSLQKLFREVRIMKILNHPNIVKLFEVIETEKTLYLVMEYASGGEVFDYLVAHGRMKEKEARAKFRQIVSAVQYCHQKYIVHRDLKAENLLLDGDMNIKIADFGFSNEFTVGPPYAAPELFQGKKYDGPEVDVWSLGVILYTLVSGSLPFDGQNLKELRERVLRGKYRIPFYMSTDCENLLKKLLVLNPIKRGSLEQIMKDRWMNVGHEEEELKPYTEPDPDFNDTKRIDIMVTMGFARDEINDALINQKYDEVMATYILLGRKQPHIGNYRLQKTIGKGNFAKVKLARHVLTGREVAVKIIDKTQLNPTSLQKLFREVRIMKILNHPNIVKLFEVIETEKTLYLVMEYASGGEVFDYLVAHGRMKEKEARAKFRQIVSAVQYCHQKYIVHRDLKAENLLLDGDMNIKIADFGFSNEFTVGNKLDTFCGSPPYAAPELFQGKKYDGPEVDVWSLGVILYTLVSGSLPFDGQNLKELRERVLRGKYRIPFYMSTDCENLLKKLLVLNPIKRGSLEQIMKDRWMNVGHEEEELKPYTEPDPDFNDTKRIDIMVTMGFARDEINDALINQKYDEVMATYILLGRKQPHIGNYRLQKTIGKGNFAKVKLARHVLTGREVAVKIIDKTQLNPTSLQKLFREVRIMKILNHPNIVKLFEVIETEKTLYLVMEYASGGEVFDYLVAHGRMKEKEARAKFRQIVSAVQYCHQKYIVHRDLKAENLLLDGDMNIKIADFGFSNEFTVGNKLDTFCGSPPYAAPELFQGKKYDGPEVDVWSLGVILYTLVSGSLPFDGQNLKELRERVLRGKYRIPFYMSTDCENLLKKLLVLNPIKRGSLEQIMKDRWMNVGHEEEELKPYTEPDPDFNDTKRIDIMVTMGFARDEINDALINQKYDEVMATYILLGRKPHIGNYRLQKTIGKGNFAKVKLARHVLTGREVAVKIIDKTQLNPTSLQKLFREVRIMKILNHPNIVKLFEVIETEKTLYLVMEYASGGEVFDYLVAHGRMKEKEARAKFRQIVSAVQYCHQKYIVHRDLKAENLLLDGDMNIKIADFGFSNEFTVSPPYAAPGPEVDVWSLGVILYTLVSGSLPFDGQNLKELRERVLRGKYRIPFYMSTDCENLLKKLLVLNPRGSLEQIMKDRWMNVGHEEEELKPYTEPDPDFNDTKRIDIMVTMGFARDEINDALINQKYDEVMATYILLGRKQPHIGNYRLQKTIGKGNFAKVKLARHVLTGREVAVKIIDKTQLNPTSLQKLFREVRIMKILNHPNIVKLFEVIETEKTLYLVMEYASGGEVFDYLVAHGRMKEKEARAKFRQIVSAVQYCHQKYIVHRDLKAENLLLDGDMNIKIADFGFSNEFTVGPEVDVWSLGVILYTLVSGSLPFDRIPFYMSTDCENLLKKLLVLNPIKRGSLEQIMKDRWMNVGHEEEELKPYTEPDPDFNDTKRIDIMVTMGFARDEINDALINQKYDEVMATYILLGRK